Protein 8AYN (pdb70)

Secondary structure (DSSP, 8-state):
--PEEEE---BTTTBEE-TTTTT--GGGGEESHHHHHHHHHHHHHT--EEE---TT-S--EE-TTT--EEHHHHHHHTTS-SEE-S--B--HHHHHHEEE-S-SEEE-EEEEE---------TTGGGTTB-HHHHHHHHHHHHHHHHHHHHHHH-SGGG-----HHHHHHHHHHHHTT---S----SHHHHHHHHHHHHHHHHHHHHHHHHHHHHHHHHHS-----SHHHHHH--SSEEE-BSSSHHHHHHHT--SHHHHHHHHHHHS-SS---BSSHHHHHHHHHHHTTSEEEEEEHHHHHHHHHSSS---EEES--SS-EEE--EEETT-SSHHHHHHHHHHHHHHTHHHHHHHIIIIIT-SS---------B-TTTTHHHHHHHHHHHHHHHHHHHHHHHTT--/-EEEE--BTTTBEE-TT-STT-TTTTEESHHHHHHHHHHHHHT---EEEE-SS-S-S-B-TTT--B-SHHHHHHTTS-SEE-S-PBP-HHHHTTB---S-SEEE-EEEEEEPP-PPPPPTTGGGTTB-HHHHHHHHHHHHHHHHHHHHHHHHS-----HHHHHHHHHHHHTT---S----SHHHHHHHHHHHHHHHHHHHHHHHHHHHHHHS-----S-SSHHHHHH--SSB---BSSSHHHHHHHH--SHHHHHHHHHHHH-SS---BSSHHHHHHHHHHTTSSBEEEEEHHHHHHHHTSTT--EEEES--SS-EEE--B-BTT-SSHHHHHHHHHHHHHHTHHHHHHIIIIITT-SS--TT---S--PPPB-HHHHHHHHHHHHHHHHHHHHHHHHHHHHHT-/--PEEEE---BTTTBEE-TTTTT--GGGGEESHHHHHHHHHHHHHT--EEE---TT-S--EE-TTT--EEHHHHHHHTTS-SEEEEEEE--HHHHHHEEE-S-SEEE-EEEEE---------TTGGGTTB-HHHHHHHHHHHHHHHHHHHHHHH-SGGG-----HHHHHHHHHHHHTT---S----SHHHHHHHHHHHHHHHHHHHHHHHHHHHHHHHHHS-----SHHHHHH--SSEEE-BSSSHHHHHHHT--SHHHHHHHHHHHS-SS-S-BSSHHHHHHHHHHHTTSEEEEEEHHHHHHHHHSSS---EEES--SS-EEEEEEEETT-SSHHHHHHHHHHHHHHTHHHHHHHIIIIIT-SS---------B-TTTTHHHHHHHHHHHHHHHHHHHHHHHTT--/-EEEE---TTTSEE-TT-SSS-TTTTEESHHHHHHHHHHHHHT---EEEE-SS----EE-TTT--EESHHHHHHTTS-SEE-S--B--HHHHTTSB--S-SEEE-EEEEEEPP--PPPPTTGGGTTB-HHHHHHHHHHHHHHHHHHHHHHHHS-----HHHHHHHHHHHHTT---S----SHHHHHHHHHHHHHHHHHHHHHHHHHHHHHHS-----S-SSSHHHHH--SSEEE-BSSSHHHHHHHH--SHHHHHHHHHHHH-SS---BSSHHHHHHHHHHTTT-EEEEEEHHHHHHHHTSTT--EEEES--SS-EEE---B-TT-TTHHHHHHHHHHHHHHTHHHHHHIIIIITT-SS-SS-S--S--PPPB-GGGSHHHHHHHHHHHHHHHHHHHHHHHHHH-/-HHHHHHHHHHHHHHHHHHHHHHHTT--SEEEE-SS------EEEE-SSEEEE-SSS-TTEEEE--S--S---TTT--HHHHHHHHHHHTHHHHHHHHHHHHHHHHHHHHHSSTT--HHHHHHHHHHHHHHHHHHHHHHHHHHHT-------EE-HHHHHHHHHHHHHHHHHHHHHHHHHHHHHH--/-HHHHHHHHHHHHHHHHHHHHHHHTT--SEEEE-SS------EEEE-SSEEEE-SSS-TTEEEE--S--S---TTT--HHHHHHHHHHHTHHHHHHHHHHHHHHHHHHHHHSSTT--HHHHHHHHHHHHHHHHHHHHHHHHHHHT-------EE-HHHHHHHHHHHHHHHHHHHHHHHHHHHHHH--

Solvent-accessible surface area: 88775 Å² total; per-residue (Å²): 38,38,5,1,3,11,95,70,38,5,9,2,51,89,73,108,70,76,93,72,96,100,48,49,106,39,34,58,1,2,1,25,50,0,2,25,53,4,10,150,82,35,68,45,144,48,108,2,47,45,10,81,75,44,100,70,2,44,125,46,92,104,84,57,87,67,34,6,0,1,3,29,2,49,104,63,136,5,68,8,0,0,0,10,0,35,20,33,15,90,43,16,88,28,0,57,18,3,15,31,10,16,47,6,0,0,0,1,0,9,32,82,34,116,134,86,68,41,42,55,91,29,11,36,75,0,6,19,147,88,0,37,101,35,13,74,128,13,44,83,26,2,0,55,14,1,51,61,4,25,166,123,4,77,175,101,24,34,76,79,46,0,45,12,10,0,42,0,4,20,10,41,18,29,41,74,46,15,4,145,13,81,0,0,19,32,1,0,8,24,1,6,37,0,4,22,1,4,32,8,3,10,14,0,0,18,4,0,39,42,7,19,84,99,114,98,37,94,5,126,33,12,58,40,0,2,127,52,96,135,17,36,10,0,0,57,43,73,32,67,13,31,66,16,0,103,115,11,167,55,68,40,23,53,85,0,28,68,77,3,144,83,38,148,106,61,4,39,2,144,72,45,61,83,0,16,35,59,0,63,152,40,65,26,102,3,0,4,2,12,39,6,8,42,0,38,35,20,55,27,38,130,85,33,24,0,40,60,13,34,59,63,24,21,59,41,8,17,0,1,0,2,28,106,81,48,90,32,18,96,60,3,21,46,5,1,15,81,0,52,89,89,18,28,11,47,48,17,47,61,75,4,0,130,78,107,23,79,26,28,78,118,90,65,66,99,49,63,97,28,89,44,15,44,4,9,40,4,1,1,1,0,60,63,2,11,45,9,3,30,93,0,12,98,26,8,49,102,78,21,80,166,108,78,118,103,46,52,83,48,15,89,100,1,15,96,10,0,111,43,0,60,23,33,5,47,76,0,20,76,29,12,74,12,21,83,30,102,42,61,74,11,147,135,103,19,1,65,3,25,12,1,3,68,80,28,2,4,66,65,52,112,82,165,64,73,66,82,147,38,96,29,85,110,78,105,53,50,74,104,88,46,74,60,89,59,116,33,33,54,30,18,22,51,6,85,52,11,55,62,2,7,75,24,3,78,79,0,0,89,34,0,47,42,15,134,106,48,80,89,127,90,78,51,10,8,28,0,0,25,40,0,0,29,1,0,14,9,14,8,31,6,30,0,10,6,21,6,33,64,43,79,102,165,87,153,103,46,38,7,102,0,33,129,57,5,18,83,2,2,63,54,1,4,72,4,0,20,36,0,2,55,2,3,17,37,88,13,133,139,56,127,104,46,51,84,49,15,88,101,1,15,95,10,0,114,43,0,59,24,33,4,48,75,0,20,76,29,12,74,11,22,82,30,101,43,61,73,10,146,136,104,18,0,66,3,26,12,1,3,68,80,28,2,4,66,64,53,113,80,164,64,72,69,83,145,39,97,31,88,112,78,105,55,50,75,105,90,46,72,60,90,59,116,36,35,53,30,19,22,51,5,86,50,11,55,61,1,7,74,25,3,77,79,0,0,88,35,1,46,43,14,132,105,49,80,86,127,89,82,52,10,9,28,0,0,27,41,0,0,29,2,0,15,9,15,8,32,7,30,0,12,6,21,7,33,63,41,80,107,164,86,154,108,49,38,6,99,0,32,126,56,5,18,83,2,2,64,55,1,2,71,4,0,21,35,0,1,55,2,3,17,36,88,12,134,140,59,124,40,43,5,2,3,3,99,71,38,3,9,3,62,89,71,108,68,64,99,74,103,95,53,39,102,56,42,64,0,1,1,21,62,0,1,35,50,3,13,153,77,32,65,44,147,57,92,10,58,40,12,85,70,54,119,70,5,51,124,46,90,106,79,73,94,29,51,9,0,0,3,25,1,56,120,57,142,4,60,8,1,1,1,10,4,31,20,30,16,75,31,17,89,41,0,60,15,2,14,30,9,18,47,8,0,0,0,2,0,9,29,80,34,118,129,90,69,45,41,58,90,27,10,36,72,0,5,19,148,82,0,37,97,34,13,74,128,13,43,83,26,2,0,54,10,0,38,60,5,26,155,122,4,74,185,109,24,31,74,79,46,0,46,13,11,1,42,0,3,17,13,14,20,23,45,76,47,11,4,83,14,80,0,1,10,35,1,1,9,25,2,5,34,0,1,8,1,4,18,7,4,11,14,1,0,18,6,0,35,36,10,20,96,95,108,99,32,99,6,126,36,8,56,46,0,16,139,49,101,128,12,22,2,0,0,50,62,90,37,67,14,25,63,14,0,110,115,11,168,56,69,36,18,60,115,0,29,73,51,6,144,82,22,154,105,77,8,52,2,180,73,40,66,54,0,17,37,68,1,60,146,36,66,30,99,4,0,4,2,12,38,6,8,49,0,38,22,19,51,24,48,123,90,32,28,0,43,55,11,38,51,72,32,22,60,38,7,18,0,1,0,4,25,120,75,41,104,32,18,90,42,2,25,50,3,0,16,78,2,49,92,106,13,41,12,50,52,15,42,51,64,12,0,110,80,118,20,78,28,42,79,118,76,43,68,89,54,83,99,29,90,44,15,44,4,10,39,4,2,1,1,0,61,64,2,11,45,9,3,28,92,0,12,99,25,6,53,100,69,27,80,168,122,70,123,148,145,91,42,39,1,0,2,7,68,65,56,0,4,0,40,100,56,110,57,37,92,136,89,144,37,51,99,64,18,47,0,1,2,22,53,0,1,41,39,0,7,145,72,40,66,20,75,50,49,17,100,40,5,120,57,51,85,71,5,46,107,70,116,96,102,132,31,25,24,8,0,0,2,18,1,59,116,58,151,4,31,0,0,2,0,10,0,28,20,36,29,65,30,15,93,47,0,45,8,4,9,32,10,14,46,5,0,4,0,1,0,21,38,75,88,103,109,86,88,65,34,79,90,23,9,32,67,0,4,22,136,31,0,35,107,9,11,68,39,6,45,46,3,1,0,8,0,0,4,2,12,14,43,7,31,47,154,50,46,80,84,6,18,52,87,17,0,43,11,13,0,45,0,3,15,13,18,4,39,30,80,18,19,1,162,49,76,3,0,14,40,0,0,10,24,2,7,38,0,0,13,2,3,19,8,4,9,15,1,3,18,6,0,28,19,4,12,110,19,57,115,94,80,29,100,37,18,112,23,5,9,140,32,69,141,38,24,8,0,4,45,78,80,32,74,20,5,88,41,8,128,77,15,96,49,80,33,23,36,90,10,64,68,61,10,69,84,37,166,107,61,5,26,9,147,72,66,67,66,0,7,98,65,0,39,166,42,133,28,45,3,0,3,8,11,33,3,3,50,0,22,18,27,42,10,56,56,78,61,39,1,40,59,6,31,59,70,33,18,68,59,6,21,0,1,0,2,30,117,87,41,90,18,24,39,55,1,20,56,5,0,13,67,0,34,63,88,8,22,11,51,104,1,44,43,56,14,1,57,110,99,12,106,28,51,68,142,113,146,60,86,34,30,12,38,57,51,43,4,12,1,1,21,125,62,5,112,44,7,21,35,91,0,95,98,20,8,106,95,35,131,84,164,123,100,140,147,149,93,39,31,0,0,1,7,69,63,56,1,4,1,40,105,58,109,56,43,92,137,89,145,38,50,95,64,15,46,0,1,2,23,53,0,1,40,39,0,8,144,70,41,67,21,74,47,49,15,59,52,6,119,58,49,85,71,6,46,108,68,116,96,103,131,30,25,23,7,0,0,2,15,1,59,109,56,147,1,39,0,0,1,0,10,0,29,20,35,22,62,30,9,85,46,0,46,9,4,9,31,11,14,47,4,0,3,0,1,0,21,40,75,91,103,110,88,88,64,34,79,91,23,9,32,66,0,3,21,137,30,0,36,109,9,10,71,37,6,43,46,2,2,0,7,0,0,4,1,12,12,44,8,30,46,144,52,48,80,98,6,18,51,84,38,0,43,11,12,0,46,0,3,16,16,18,8,40,28,91,25,20,1,161,45,72,3,0,15,38,0,0,10,25,0,10,40,0,0,12,2,3,18,7,5,8,15,0,2,20,6,0,28,19,5,11,108,25,59,112,93,86,30,112,37,18,108,24,5,11,126,24,53,134,35,24,9,1,4,44,79,81,34,75,20,5,86,42,6,128,77,13,98,40,81,31,21,38,91,9,61,69,61,10,70,86,39,169,108,59,4,27,10,148,72,65,68,67,0,8,98,65,0,37,166,43,131,27,47,2,0,3,7,10,32,3,3,48,0,23,16,26,43,8,57,54,77,61,40,1,44,57,13,32,57,72,30,20,65,58,6,20,0,1,0,1,28,111,88,40,90,18,25,40,55,1,15,54,5,0,16,73,0,31,65,96,11,21,12,51,105,1,43,43,56,13,1,57,108,99,12,106,28,50,68,143,106,148,61,84,34,29,11,38,56,50,43,4,13,0,1,20,124,63,5,112,45,8,20,29,91,0,93,93,20,8,102,98,34,132,80,165,118,101,138

Structure (mmCIF, N/CA/C/O backbone):
data_8AYN
#
_entry.id   8AYN
#
_cell.length_a   1.00
_cell.length_b   1.00
_cell.length_c   1.00
_cell.angle_alpha   90.00
_cell.angle_beta   90.00
_cell.angle_gamma   90.00
#
_symmetry.space_group_name_H-M   'P 1'
#
loop_
_entity.id
_entity.type
_entity.pdbx_description
1 polymer 'Isoform Flip of Glutamate receptor 2'
2 polymer 'Voltage-dependent calcium channel gamma-8 subunit'
3 polymer 'Isoform Flip of Glutamate receptor 1'
4 non-polymer '{[7-morpholin-4-yl-2,3-dioxo-6-(trifluoromethyl)-3,4-dihydroquinoxalin-1(2H)-yl]methyl}phosphonic acid'
5 non-polymer '(2R)-2,3-dihydroxypropyl (9Z)-octadec-9-enoate'
6 non-polymer 'PALMITIC ACID'
7 non-polymer '(2S)-3-(hexadecanoyloxy)-2-[(9Z)-octadec-9-enoyloxy]propyl 2-(trimethylammonio)ethyl phosphate'
8 non-polymer 6-[(1~{S})-1-[1-[5-(2-hydroxyethyloxy)pyridin-2-yl]pyrazol-3-yl]ethyl]-3~{H}-1,3-benzothiazol-2-one
#
loop_
_atom_site.group_PDB
_atom_site.id
_atom_site.type_symbol
_atom_site.label_atom_id
_atom_site.label_alt_id
_atom_site.label_comp_id
_atom_site.label_asym_id
_atom_site.label_entity_id
_atom_site.label_seq_id
_atom_site.pdbx_PDB_ins_code
_atom_site.Cartn_x
_atom_site.Cartn_y
_atom_site.Cartn_z
_atom_site.occupancy
_atom_site.B_iso_or_equiv
_atom_site.auth_seq_id
_atom_site.auth_comp_id
_atom_site.auth_asym_id
_atom_site.auth_atom_id
_atom_site.pdbx_PDB_model_num
ATOM 1 N N . VAL A 1 416 ? 179.469 195.221 235.064 1.00 78.69 395 VAL B N 1
ATOM 2 C CA . VAL A 1 416 ? 180.200 195.466 233.829 1.00 78.69 395 VAL B CA 1
ATOM 3 C C . VAL A 1 416 ? 179.240 195.936 232.744 1.00 78.69 395 VAL B C 1
ATOM 4 O O . VAL A 1 416 ? 178.131 195.417 232.615 1.00 78.69 395 VAL B O 1
ATOM 6 N N . VAL A 1 417 ? 179.673 196.926 231.969 1.00 78.43 396 VAL B N 1
ATOM 7 C CA . VAL A 1 417 ? 178.910 197.451 230.843 1.00 78.43 396 VAL B CA 1
ATOM 8 C C . VAL A 1 417 ? 179.722 197.235 229.575 1.00 78.43 396 VAL B C 1
ATOM 9 O O . VAL A 1 417 ? 180.889 197.637 229.502 1.00 78.43 396 VAL B O 1
ATOM 13 N N . VAL A 1 418 ? 179.105 196.604 228.582 1.00 74.99 397 VAL B N 1
ATOM 14 C CA . VAL A 1 418 ? 179.780 196.253 227.340 1.00 74.99 397 VAL B CA 1
ATOM 15 C C . VAL A 1 418 ? 179.605 197.404 226.358 1.00 74.99 397 VAL B C 1
ATOM 16 O O . VAL A 1 418 ? 178.492 197.704 225.924 1.00 74.99 397 VAL B O 1
ATOM 20 N N . THR A 1 419 ? 180.707 198.064 226.022 1.00 72.80 398 THR B N 1
ATOM 21 C CA . THR A 1 419 ? 180.685 199.069 224.973 1.00 72.80 398 THR B CA 1
ATOM 22 C C . THR A 1 419 ? 180.503 198.408 223.613 1.00 72.80 398 THR B C 1
ATOM 23 O O . THR A 1 419 ? 180.964 197.291 223.371 1.00 72.80 398 THR B O 1
ATOM 27 N N . THR A 1 420 ? 179.814 199.109 222.720 1.00 72.97 399 THR B N 1
ATOM 28 C CA . THR A 1 420 ? 179.551 198.615 221.376 1.00 72.97 399 THR B CA 1
ATOM 29 C C . THR A 1 420 ? 179.489 199.806 220.428 1.00 72.97 399 THR B C 1
ATOM 30 O O . THR A 1 420 ? 179.903 200.918 220.770 1.00 72.97 399 THR B O 1
ATOM 34 N N . ILE A 1 421 ? 178.974 199.565 219.224 1.00 71.96 400 ILE B N 1
ATOM 35 C CA . ILE A 1 421 ? 178.854 200.601 218.207 1.00 71.96 400 ILE B CA 1
ATOM 36 C C . ILE A 1 421 ? 177.834 200.130 217.189 1.00 71.96 400 ILE B C 1
ATOM 37 O O . ILE A 1 421 ? 177.577 198.935 217.056 1.00 71.96 400 ILE B O 1
ATOM 42 N N . LEU A 1 422 ? 177.262 201.074 216.449 1.00 74.36 401 LEU B N 1
ATOM 43 C CA . LEU A 1 422 ? 176.192 200.785 215.500 1.00 74.36 401 LEU B CA 1
ATOM 44 C C . LEU A 1 422 ? 176.804 200.529 214.131 1.00 74.36 401 LEU B C 1
ATOM 45 O O . LEU A 1 422 ? 177.205 201.460 213.430 1.00 74.36 401 LEU B O 1
ATOM 50 N N . GLU A 1 423 ? 176.877 199.255 213.757 1.00 70.15 402 GLU B N 1
ATOM 51 C CA . GLU A 1 423 ? 177.357 198.870 212.434 1.00 70.15 402 GLU B CA 1
ATOM 52 C C . GLU A 1 423 ? 176.817 197.477 212.151 1.00 70.15 402 GLU B C 1
ATOM 53 O O . GLU A 1 423 ? 177.265 196.505 212.766 1.00 70.15 402 GLU B O 1
ATOM 59 N N . SER A 1 424 ? 175.860 197.385 211.238 1.00 70.30 403 SER B N 1
ATOM 60 C CA . SER A 1 424 ? 175.223 196.111 210.971 1.00 70.30 403 SER B CA 1
ATOM 61 C C . SER A 1 424 ? 176.201 195.168 210.274 1.00 70.30 403 SER B C 1
ATOM 62 O O . SER A 1 424 ? 177.108 195.612 209.566 1.00 70.30 403 SER B O 1
ATOM 65 N N . PRO A 1 425 ? 176.038 193.851 210.457 1.00 67.29 404 PRO B N 1
ATOM 66 C CA . PRO A 1 425 ? 175.037 193.179 211.283 1.00 67.29 404 PRO B CA 1
ATOM 67 C C . PRO A 1 425 ? 175.501 192.940 212.711 1.00 67.29 404 PRO B C 1
ATOM 68 O O . PRO A 1 425 ? 175.014 192.026 213.373 1.00 67.29 404 PRO B O 1
ATOM 72 N N . TYR A 1 426 ? 176.448 193.752 213.177 1.00 67.21 405 TYR B N 1
ATOM 73 C CA . TYR A 1 426 ? 177.000 193.535 214.506 1.00 67.21 405 TYR B CA 1
ATOM 74 C C . TYR A 1 426 ? 176.121 194.159 215.579 1.00 67.21 405 TYR B C 1
ATOM 75 O O . TYR A 1 426 ? 175.850 193.530 216.607 1.00 67.21 405 TYR B O 1
ATOM 84 N N . VAL A 1 427 ? 175.679 195.394 215.365 1.00 74.89 406 VAL B N 1
ATOM 85 C CA . VAL A 1 427 ? 174.699 196.040 216.231 1.00 74.89 406 VAL B CA 1
ATOM 86 C C . VAL A 1 427 ? 173.673 196.735 215.351 1.00 74.89 406 VAL B C 1
ATOM 87 O O . VAL A 1 427 ? 174.033 197.532 214.478 1.00 74.89 406 VAL B O 1
ATOM 91 N N . MET A 1 428 ? 172.401 196.439 215.585 1.00 80.95 407 MET B N 1
ATOM 92 C CA . MET A 1 428 ? 171.316 197.072 214.854 1.00 80.95 407 MET B CA 1
ATOM 93 C C . MET A 1 428 ? 170.067 197.053 215.723 1.00 80.95 407 MET B C 1
ATOM 94 O O . MET A 1 428 ? 169.833 196.106 216.477 1.00 80.95 407 MET B O 1
ATOM 99 N N . MET A 1 429 ? 169.272 198.118 215.614 1.00 87.55 408 MET B N 1
ATOM 100 C CA . MET A 1 429 ? 168.112 198.275 216.481 1.00 87.55 408 MET B CA 1
ATOM 101 C C . MET A 1 429 ? 167.115 197.150 216.243 1.00 87.55 408 MET B C 1
ATOM 102 O O . MET A 1 429 ? 166.909 196.704 215.112 1.00 87.55 408 MET B O 1
ATOM 107 N N . LYS A 1 430 ? 166.490 196.697 217.325 1.00 88.01 409 LYS B N 1
ATOM 108 C CA . LYS A 1 430 ? 165.570 195.575 217.248 1.00 88.01 409 LYS B CA 1
ATOM 109 C C . LYS A 1 430 ? 164.296 195.977 216.508 1.00 88.01 409 LYS B C 1
ATOM 110 O O . LYS A 1 430 ? 163.944 197.156 216.413 1.00 88.01 409 LYS B O 1
ATOM 116 N N . LYS A 1 431 ? 163.608 194.969 215.964 1.00 90.50 410 LYS B N 1
ATOM 117 C CA . LYS A 1 431 ? 162.405 195.226 215.178 1.00 90.50 410 LYS B CA 1
ATOM 118 C C . LYS A 1 431 ? 161.409 196.075 215.957 1.00 90.50 410 LYS B C 1
ATOM 119 O O . LYS A 1 431 ? 160.829 197.026 215.422 1.00 90.50 410 LYS B O 1
ATOM 121 N N . ASN A 1 432 ? 161.197 195.742 217.229 1.00 92.91 411 ASN B N 1
ATOM 122 C CA . ASN A 1 432 ? 160.344 196.515 218.132 1.00 92.91 411 ASN B CA 1
ATOM 123 C C . ASN A 1 432 ? 161.167 196.815 219.382 1.00 92.91 411 ASN B C 1
ATOM 124 O O . ASN A 1 432 ? 161.134 196.058 220.356 1.00 92.91 411 ASN B O 1
ATOM 126 N N . HIS A 1 433 ? 161.912 197.919 219.349 1.00 90.94 412 HIS B N 1
ATOM 127 C CA . HIS A 1 433 ? 162.760 198.292 220.473 1.00 90.94 412 HIS B CA 1
ATOM 128 C C . HIS A 1 433 ? 162.065 199.219 221.459 1.00 90.94 412 HIS B C 1
ATOM 129 O O . HIS A 1 433 ? 162.428 199.231 222.641 1.00 90.94 412 HIS B O 1
ATOM 136 N N . GLU A 1 434 ? 161.078 199.996 221.007 1.00 92.83 413 GLU B N 1
ATOM 137 C CA . GLU A 1 434 ? 160.354 200.866 221.927 1.00 92.83 413 GLU B CA 1
ATOM 138 C C . GLU A 1 434 ? 159.623 200.054 222.989 1.00 92.83 413 GLU B C 1
ATOM 139 O O . GLU A 1 434 ? 159.628 200.415 224.171 1.00 92.83 413 GLU B O 1
ATOM 141 N N . MET A 1 435 ? 158.992 198.954 222.589 1.00 90.75 414 MET B N 1
ATOM 142 C CA . MET A 1 435 ? 158.262 198.109 223.523 1.00 90.75 414 MET B CA 1
ATOM 143 C C . MET A 1 435 ? 159.229 197.218 224.293 1.00 90.75 414 MET B C 1
ATOM 144 O O . MET A 1 435 ? 160.030 196.493 223.695 1.00 90.75 414 MET B O 1
ATOM 146 N N . LEU A 1 436 ? 159.143 197.268 225.618 1.00 91.86 415 LEU B N 1
ATOM 147 C CA . LEU A 1 436 ? 159.973 196.454 226.504 1.00 91.86 415 LEU B CA 1
ATOM 148 C C . LEU A 1 436 ? 161.433 196.501 226.059 1.00 91.86 415 LEU B C 1
ATOM 149 O O . LEU A 1 436 ? 162.044 195.493 225.702 1.00 91.86 415 LEU B O 1
ATOM 151 N N . GLU A 1 437 ? 161.988 197.714 226.085 1.00 91.31 416 GLU B N 1
ATOM 152 C CA . GLU A 1 437 ? 163.320 197.924 225.531 1.00 91.31 416 GLU B CA 1
ATOM 153 C C . GLU A 1 437 ? 164.358 197.078 226.263 1.00 91.31 416 GLU B C 1
ATOM 154 O O . GLU A 1 437 ? 165.154 196.373 225.631 1.00 91.31 416 GLU B O 1
ATOM 160 N N . GLY A 1 438 ? 164.350 197.122 227.596 1.00 89.06 417 GLY B N 1
ATOM 161 C CA . GLY A 1 438 ? 165.276 196.352 228.404 1.00 89.06 417 GLY B CA 1
ATOM 162 C C . GLY A 1 438 ? 166.667 196.272 227.808 1.00 89.06 417 GLY B C 1
ATOM 163 O O . GLY A 1 438 ? 167.269 197.295 227.471 1.00 89.06 417 GLY B O 1
ATOM 164 N N . ASN A 1 439 ? 167.182 195.052 227.673 1.00 85.39 418 ASN B N 1
ATOM 165 C CA . ASN A 1 439 ? 168.421 194.800 226.954 1.00 85.39 418 ASN B CA 1
ATOM 166 C C . ASN A 1 439 ? 168.171 194.328 225.529 1.00 85.39 418 ASN B C 1
ATOM 167 O O . ASN A 1 439 ? 169.133 194.104 224.787 1.00 85.39 418 ASN B O 1
ATOM 172 N N . GLU A 1 440 ? 166.910 194.179 225.132 1.00 86.61 419 GLU B N 1
ATOM 173 C CA . GLU A 1 440 ? 166.551 193.661 223.820 1.00 86.61 419 GLU B CA 1
ATOM 174 C C . GLU A 1 440 ? 166.285 194.757 222.799 1.00 86.61 419 GLU B C 1
ATOM 175 O O . GLU A 1 440 ? 165.920 194.447 221.660 1.00 86.61 419 GLU B O 1
ATOM 181 N N . ARG A 1 441 ? 166.452 196.026 223.170 1.00 86.77 420 ARG B N 1
ATO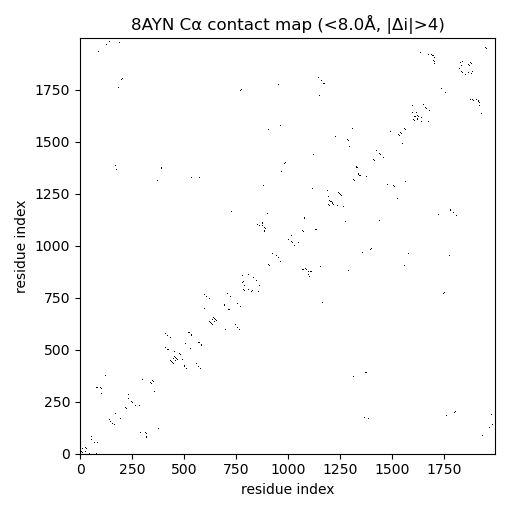M 182 C CA . ARG A 1 441 ? 166.383 197.093 222.180 1.00 86.77 420 ARG B CA 1
ATOM 183 C C . ARG A 1 441 ? 167.467 196.956 221.121 1.00 86.77 420 ARG B C 1
ATOM 184 O O . ARG A 1 441 ? 167.321 197.505 220.023 1.00 86.77 420 ARG B O 1
ATOM 192 N N . TYR A 1 442 ? 168.545 196.236 221.423 1.00 82.91 421 TYR B N 1
ATOM 193 C CA . TYR A 1 442 ? 169.645 196.010 220.502 1.00 82.91 421 TYR B CA 1
ATOM 194 C C . TYR A 1 442 ? 169.739 194.532 220.154 1.00 82.91 421 TYR B C 1
ATOM 195 O O . TYR A 1 442 ? 169.516 193.668 221.007 1.00 82.91 421 TYR B O 1
ATOM 204 N N . GLU A 1 443 ? 170.072 194.246 218.897 1.00 79.65 422 GLU B N 1
ATOM 205 C CA . GLU A 1 443 ? 170.325 192.885 218.454 1.00 79.65 422 GLU B CA 1
ATOM 206 C C . GLU A 1 443 ? 171.469 192.891 217.450 1.00 79.65 422 GLU B C 1
ATOM 207 O O . GLU A 1 443 ? 171.705 193.891 216.766 1.00 79.65 422 GLU B O 1
ATOM 213 N N . GLY A 1 444 ? 172.173 191.774 217.368 1.00 73.57 423 GLY B N 1
ATOM 214 C CA . GLY A 1 444 ? 173.270 191.652 216.433 1.00 73.57 423 GLY B CA 1
ATOM 215 C C . GLY A 1 444 ? 174.230 190.555 216.840 1.00 73.57 423 GLY B C 1
ATOM 216 O O . GLY A 1 444 ? 174.080 189.907 217.876 1.00 73.57 423 GLY B O 1
ATOM 217 N N . TYR A 1 445 ? 175.234 190.364 215.982 1.00 66.20 424 TYR B N 1
ATOM 218 C CA . TYR A 1 445 ? 176.255 189.349 216.226 1.00 66.20 424 TYR B CA 1
ATOM 219 C C . TYR A 1 445 ? 177.003 189.633 217.521 1.00 66.20 424 TYR B C 1
ATOM 220 O O . TYR A 1 445 ? 177.217 188.733 218.345 1.00 66.20 424 TYR B O 1
ATOM 229 N N . CYS A 1 446 ? 177.384 190.893 217.728 1.00 68.92 425 CYS B N 1
ATOM 230 C CA . CYS A 1 446 ? 178.102 191.265 218.937 1.00 68.92 425 CYS B CA 1
ATOM 231 C C . CYS A 1 446 ? 177.257 191.046 220.183 1.00 68.92 425 CYS B C 1
ATOM 232 O O . CYS A 1 446 ? 177.794 190.723 221.244 1.00 68.92 425 CYS B O 1
ATOM 235 N N . VAL A 1 447 ? 175.939 191.214 220.077 1.00 72.87 426 VAL B N 1
ATOM 236 C CA . VAL A 1 447 ? 175.073 191.041 221.240 1.00 72.87 426 VAL B CA 1
ATOM 237 C C . VAL A 1 447 ? 175.072 189.586 221.694 1.00 72.87 426 VAL B C 1
ATOM 238 O O . VAL A 1 447 ? 175.256 189.285 222.882 1.00 72.87 426 VAL B O 1
ATOM 242 N N . ASP A 1 448 ? 174.863 188.660 220.758 1.00 69.86 427 ASP B N 1
ATOM 243 C CA . ASP A 1 448 ? 174.901 187.246 221.102 1.00 69.86 427 ASP B CA 1
ATOM 244 C C . ASP A 1 448 ? 176.284 186.848 221.602 1.00 69.86 427 ASP B C 1
ATOM 245 O O . ASP A 1 448 ? 176.416 186.035 222.529 1.00 69.86 427 ASP B O 1
ATOM 250 N N . LEU A 1 449 ? 177.330 187.418 221.002 1.00 66.14 428 LEU B N 1
ATOM 251 C CA . LEU A 1 449 ? 178.681 187.143 221.471 1.00 66.14 428 LEU B CA 1
ATOM 252 C C . LEU A 1 449 ? 178.866 187.588 222.915 1.00 66.14 428 LEU B C 1
ATOM 253 O O . LEU A 1 449 ? 179.466 186.870 223.726 1.00 66.14 428 LEU B O 1
ATOM 258 N N . ALA A 1 450 ? 178.382 188.785 223.246 1.00 69.05 429 ALA B N 1
ATOM 259 C CA . ALA A 1 450 ? 178.492 189.276 224.610 1.00 69.05 429 ALA B CA 1
ATOM 260 C C . ALA A 1 450 ? 177.729 188.381 225.566 1.00 69.05 429 ALA B C 1
ATOM 261 O O . ALA A 1 450 ? 178.205 188.088 226.667 1.00 69.05 429 ALA B O 1
ATOM 263 N N . ALA A 1 451 ? 176.542 187.936 225.162 1.00 71.26 430 ALA B N 1
ATOM 264 C CA . ALA A 1 451 ? 175.798 186.994 225.985 1.00 71.26 430 ALA B CA 1
ATOM 265 C C . ALA A 1 451 ? 176.636 185.757 226.275 1.00 71.26 430 ALA B C 1
ATOM 266 O O . ALA A 1 451 ? 176.773 185.336 227.432 1.00 71.26 430 ALA B O 1
ATOM 268 N N . GLU A 1 452 ? 177.221 185.171 225.232 1.00 68.22 431 GLU B N 1
ATOM 269 C CA . GLU A 1 452 ? 177.970 183.930 225.401 1.00 68.22 431 GLU B CA 1
ATOM 270 C C . GLU A 1 452 ? 179.175 184.127 226.311 1.00 68.22 431 GLU B C 1
ATOM 271 O O . GLU A 1 452 ? 179.431 183.319 227.215 1.00 68.22 431 GLU B O 1
ATOM 277 N N . ILE A 1 453 ? 179.927 185.207 226.101 1.00 67.55 432 ILE B N 1
ATOM 278 C CA . ILE A 1 453 ? 181.144 185.385 226.884 1.00 67.55 432 ILE B CA 1
ATOM 279 C C . ILE A 1 453 ? 180.847 185.853 228.298 1.00 67.55 432 ILE B C 1
ATOM 280 O O . ILE A 1 453 ? 181.665 185.628 229.195 1.00 67.55 432 ILE B O 1
ATOM 285 N N . ALA A 1 454 ? 179.703 186.499 228.531 1.00 71.75 433 ALA B N 1
ATOM 286 C CA . ALA A 1 454 ? 179.313 186.817 229.899 1.00 71.75 433 ALA B CA 1
ATOM 287 C C . ALA A 1 454 ? 178.861 185.566 230.634 1.00 71.75 433 ALA B C 1
ATOM 288 O O . ALA A 1 454 ? 179.153 185.401 231.824 1.00 71.75 433 ALA B O 1
AT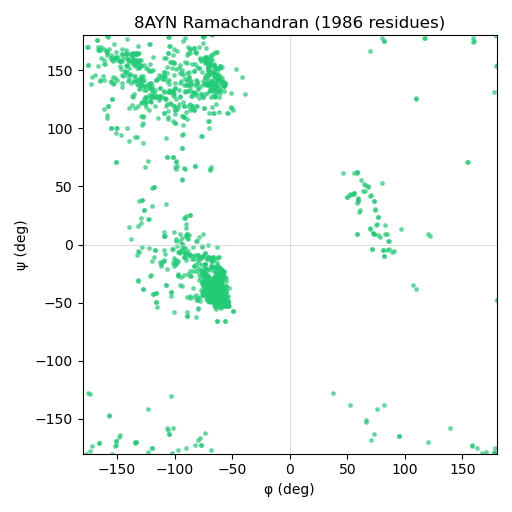OM 290 N N . LYS A 1 455 ? 178.148 184.670 229.947 1.00 71.40 434 LYS B N 1
ATOM 291 C CA . LYS A 1 455 ? 177.847 183.372 230.540 1.00 71.40 434 LYS B CA 1
ATOM 292 C C . LYS A 1 455 ? 179.126 182.647 230.927 1.00 71.40 434 LYS B C 1
ATOM 293 O O . LYS A 1 455 ? 179.246 182.124 232.041 1.00 71.40 434 LYS B O 1
ATOM 299 N N . HIS A 1 456 ? 180.101 182.610 230.018 1.00 70.66 435 HIS B N 1
ATOM 300 C CA . HIS A 1 456 ? 181.349 181.911 230.313 1.00 70.66 435 HIS B CA 1
ATOM 301 C C . HIS A 1 456 ? 182.115 182.593 231.442 1.00 70.66 435 HIS B C 1
ATOM 302 O O . HIS A 1 456 ? 182.691 181.921 232.306 1.00 70.66 435 HIS B O 1
ATOM 309 N N . CYS A 1 457 ? 182.140 183.925 231.448 1.00 73.76 436 CYS B N 1
ATOM 310 C CA . CYS A 1 457 ? 182.851 184.676 232.473 1.00 73.76 436 CYS B CA 1
ATOM 311 C C . CYS A 1 457 ? 182.040 184.852 233.749 1.00 73.76 436 CYS B C 1
ATOM 312 O O . CYS A 1 457 ? 182.606 185.267 234.768 1.00 73.76 436 CYS B O 1
ATOM 314 N N . GLY A 1 458 ? 180.744 184.549 233.726 1.00 74.34 437 GLY B N 1
ATOM 315 C CA . GLY A 1 458 ? 179.920 184.658 234.913 1.00 74.34 437 GLY B CA 1
ATOM 316 C C . GLY A 1 458 ? 179.765 186.079 235.409 1.00 74.34 437 GLY B C 1
ATOM 317 O O . GLY A 1 458 ? 180.006 186.364 236.585 1.00 74.34 437 GLY B O 1
ATOM 318 N N . PHE A 1 459 ? 179.372 186.986 234.517 1.00 75.62 438 PHE B N 1
ATOM 319 C CA . PHE A 1 459 ? 179.207 188.392 234.844 1.00 75.62 438 PHE B CA 1
ATOM 320 C C . PHE A 1 459 ? 177.900 188.911 234.264 1.00 75.62 438 PHE B C 1
ATOM 321 O O . PHE A 1 459 ? 177.333 188.322 233.339 1.00 75.62 438 PHE B O 1
ATOM 323 N N . LYS A 1 460 ? 177.417 190.012 234.832 1.00 80.06 439 LYS B N 1
ATOM 324 C CA . LYS A 1 460 ? 176.249 190.706 234.310 1.00 80.06 439 LYS B CA 1
ATOM 325 C C . LYS A 1 460 ? 176.703 191.822 233.383 1.00 80.06 439 LYS B C 1
ATOM 326 O O . LYS A 1 460 ? 177.701 192.500 233.652 1.00 80.06 439 LYS B O 1
ATOM 332 N N . TYR A 1 461 ? 175.972 192.011 232.289 1.00 78.30 440 TYR B N 1
ATOM 333 C CA . TYR A 1 461 ? 176.345 192.983 231.273 1.00 78.30 440 TYR B CA 1
ATOM 334 C C . TYR A 1 461 ? 175.148 193.839 230.892 1.00 78.30 440 TYR B C 1
ATOM 335 O O . TYR A 1 461 ? 174.035 193.332 230.723 1.00 78.30 440 TYR B O 1
ATOM 344 N N . LYS A 1 462 ? 175.391 195.141 230.765 1.00 81.54 441 LYS B N 1
ATOM 345 C CA . LYS A 1 462 ? 174.392 196.101 230.319 1.00 81.54 441 LYS B CA 1
ATOM 346 C C . LYS A 1 462 ? 175.004 196.920 229.195 1.00 81.54 441 LYS B C 1
ATOM 347 O O . LYS A 1 462 ? 176.036 197.571 229.390 1.00 81.54 441 LYS B O 1
ATOM 353 N N . LEU A 1 463 ? 174.370 196.890 228.025 1.00 78.96 442 LEU B N 1
ATOM 354 C CA . LEU A 1 463 ? 174.978 197.450 226.828 1.00 78.96 442 LEU B CA 1
ATOM 355 C C . LEU A 1 463 ? 175.084 198.969 226.918 1.00 78.96 442 LEU B C 1
ATOM 356 O O . LEU A 1 463 ? 174.385 199.627 227.691 1.00 78.96 442 LEU B O 1
ATOM 361 N N . THR A 1 464 ? 175.976 199.521 226.100 1.00 77.40 443 THR B N 1
ATOM 362 C CA . THR A 1 464 ? 176.239 200.958 226.121 1.00 77.40 443 THR B CA 1
ATOM 363 C C . THR A 1 464 ? 176.853 201.355 224.786 1.00 77.40 443 THR B C 1
ATOM 364 O O . THR A 1 464 ? 177.994 200.985 224.498 1.00 77.40 443 THR B O 1
ATOM 368 N N . ILE A 1 465 ? 176.106 202.110 223.983 1.00 75.96 444 ILE B N 1
ATOM 369 C CA . ILE A 1 465 ? 176.661 202.651 222.751 1.00 75.96 444 ILE B CA 1
ATOM 370 C C . ILE A 1 465 ? 177.669 203.742 223.088 1.00 75.96 444 ILE B C 1
ATOM 371 O O . ILE A 1 465 ? 177.576 204.414 224.123 1.00 75.96 444 ILE B O 1
ATOM 376 N N . VAL A 1 466 ? 178.646 203.918 222.210 1.00 76.51 445 VAL B N 1
ATOM 377 C CA . VAL A 1 466 ? 179.677 204.928 222.413 1.00 76.51 445 VAL B CA 1
ATOM 378 C C . VAL A 1 466 ? 179.134 206.288 221.998 1.00 76.51 445 VAL B C 1
ATOM 379 O O . VAL A 1 466 ? 178.413 206.413 221.001 1.00 76.51 445 VAL B O 1
ATOM 383 N N . GLY A 1 467 ? 179.475 207.319 222.774 1.00 79.02 446 GLY B N 1
ATOM 384 C CA . GLY A 1 467 ? 178.986 208.652 222.465 1.00 79.02 446 GLY B CA 1
ATOM 385 C C . GLY A 1 467 ? 179.479 209.150 221.122 1.00 79.02 446 GLY B C 1
ATOM 386 O O . GLY A 1 467 ? 178.704 209.668 220.313 1.00 79.02 446 GLY B O 1
ATOM 387 N N . ASP A 1 468 ? 180.773 208.996 220.863 1.00 79.16 447 ASP B N 1
ATOM 388 C CA . ASP A 1 468 ? 181.377 209.399 219.601 1.00 79.16 447 ASP B CA 1
ATOM 389 C C . ASP A 1 468 ? 181.470 208.174 218.701 1.00 79.16 447 ASP B C 1
ATOM 390 O O . ASP A 1 468 ? 182.151 207.200 219.040 1.00 79.16 447 ASP B O 1
ATOM 395 N N . GLY A 1 469 ? 180.792 208.229 217.555 1.00 78.83 448 GLY B N 1
ATOM 396 C CA . GLY A 1 469 ? 180.734 207.067 216.687 1.00 78.83 448 GLY B CA 1
ATOM 397 C C . GLY A 1 469 ? 182.094 206.621 216.199 1.00 78.83 448 GLY B C 1
ATOM 398 O O . GLY A 1 469 ? 182.335 205.424 216.032 1.00 78.83 448 GLY B O 1
ATOM 399 N N . LYS A 1 470 ? 183.000 207.567 215.967 1.00 75.57 449 LYS B N 1
ATOM 400 C CA . LYS A 1 470 ? 184.310 207.239 215.424 1.00 75.57 449 LYS B CA 1
ATOM 401 C C . LYS A 1 470 ? 184.965 206.133 216.239 1.00 75.57 449 LYS B C 1
ATOM 402 O O . LYS A 1 470 ? 185.016 206.198 217.471 1.00 75.57 449 LYS B O 1
ATOM 408 N N . TYR A 1 471 ? 185.459 205.111 215.543 1.00 69.13 450 TYR B N 1
ATOM 409 C CA . TYR A 1 471 ? 186.211 204.058 216.207 1.00 69.13 450 TYR B CA 1
ATOM 410 C C . TYR A 1 471 ? 187.472 204.636 216.833 1.00 69.13 450 TYR B C 1
ATOM 411 O O . TYR A 1 471 ? 188.073 205.579 216.316 1.00 69.13 450 TYR B O 1
ATOM 420 N N . GLY A 1 472 ? 187.866 204.053 217.959 1.00 69.34 451 GLY B N 1
ATOM 421 C CA . GLY A 1 472 ? 188.985 204.557 218.728 1.00 69.34 451 GLY B CA 1
ATOM 422 C C . GLY A 1 472 ? 190.140 205.062 217.892 1.00 69.34 451 GLY B C 1
ATOM 423 O O . GLY A 1 472 ? 190.605 204.380 216.974 1.00 69.34 451 GLY B O 1
ATOM 424 N N . ALA A 1 473 ? 190.595 206.272 218.194 1.00 75.66 452 ALA B N 1
ATOM 425 C CA . ALA A 1 473 ? 191.736 206.867 217.516 1.00 75.66 452 ALA B CA 1
ATOM 426 C C . ALA A 1 473 ? 192.298 207.959 218.412 1.00 75.66 452 ALA B C 1
ATOM 427 O O . ALA A 1 473 ? 191.647 208.413 219.355 1.00 75.66 452 ALA B O 1
ATOM 429 N N . ARG A 1 474 ? 193.519 208.382 218.099 1.00 83.19 453 ARG B N 1
ATOM 430 C CA . ARG A 1 474 ? 194.280 209.277 218.955 1.00 83.19 453 ARG B CA 1
ATOM 431 C C . ARG A 1 474 ? 194.742 210.480 218.146 1.00 83.19 453 ARG B C 1
ATOM 432 O O . ARG A 1 474 ? 195.392 210.320 217.110 1.00 83.19 453 ARG B O 1
ATOM 440 N N . ASP A 1 475 ? 194.404 211.677 218.625 1.00 86.82 454 ASP B N 1
ATOM 441 C CA . ASP A 1 475 ? 194.733 212.904 217.912 1.00 86.82 454 ASP B CA 1
ATOM 442 C C . ASP A 1 475 ? 196.178 213.303 218.177 1.00 86.82 454 ASP B C 1
ATOM 443 O O . ASP A 1 475 ? 196.665 213.219 219.309 1.00 86.82 454 ASP B O 1
ATOM 445 N N . ALA A 1 476 ? 196.860 213.750 217.122 1.00 88.73 455 ALA B N 1
ATOM 446 C CA . ALA A 1 476 ? 198.289 214.025 217.227 1.00 88.73 455 ALA B CA 1
ATOM 447 C C . ALA A 1 476 ? 198.568 215.137 218.230 1.00 88.73 455 ALA B C 1
ATOM 448 O O . ALA A 1 476 ? 199.383 214.974 219.146 1.00 88.73 455 ALA B O 1
ATOM 450 N N . ASP A 1 477 ? 197.899 216.280 218.077 1.00 91.18 456 ASP B N 1
ATOM 451 C CA . ASP A 1 477 ? 198.163 217.415 218.956 1.00 91.18 456 ASP B CA 1
ATOM 452 C C . ASP A 1 477 ? 197.628 217.160 220.361 1.00 91.18 456 ASP B C 1
ATOM 453 O O . ASP A 1 477 ? 198.337 217.363 221.354 1.00 91.18 456 ASP B O 1
ATOM 455 N N . THR A 1 478 ? 196.378 216.706 220.462 1.00 89.54 457 THR B N 1
ATOM 456 C CA . THR A 1 478 ? 195.752 216.547 221.770 1.00 89.54 457 THR B CA 1
ATOM 457 C C . THR A 1 478 ? 196.342 215.365 222.528 1.00 89.54 457 THR B C 1
ATOM 458 O O . THR A 1 478 ? 196.619 215.462 223.729 1.00 89.54 457 THR B O 1
ATOM 462 N N . LYS A 1 479 ? 196.540 214.236 221.845 1.00 86.38 458 LYS B N 1
ATOM 463 C CA . LYS A 1 479 ? 197.015 213.008 222.479 1.00 86.38 458 LYS B CA 1
ATOM 464 C C . LYS A 1 479 ? 195.949 212.401 223.393 1.00 86.38 458 LYS B C 1
ATOM 465 O O . LYS A 1 479 ? 196.249 211.934 224.492 1.00 86.38 458 LYS B O 1
ATOM 467 N N . ILE A 1 480 ? 194.697 212.404 222.935 1.00 83.25 459 ILE B N 1
ATOM 468 C CA . ILE A 1 480 ? 193.593 211.766 223.639 1.00 83.25 459 ILE B CA 1
ATOM 469 C C . ILE A 1 480 ? 192.919 210.777 222.698 1.00 83.25 459 ILE B C 1
ATOM 470 O O . ILE A 1 480 ? 192.924 210.948 221.476 1.00 83.25 459 ILE B O 1
ATOM 475 N N . TRP A 1 481 ? 192.331 209.736 223.284 1.00 78.37 460 TRP B N 1
ATOM 476 C CA . TRP A 1 481 ? 191.652 208.691 222.531 1.00 78.37 460 TRP B CA 1
ATOM 477 C C . TRP A 1 481 ? 190.152 208.942 222.528 1.00 78.37 460 TRP B C 1
ATOM 478 O O . TRP A 1 481 ? 189.534 209.072 223.590 1.00 78.37 460 TRP B O 1
ATOM 489 N N . ASN A 1 482 ? 189.570 209.005 221.332 1.00 76.07 461 ASN B N 1
ATOM 490 C CA . ASN A 1 482 ? 188.162 209.338 221.146 1.00 76.07 461 ASN B CA 1
ATOM 491 C C . ASN A 1 482 ? 187.433 208.125 220.584 1.00 76.07 461 ASN B C 1
ATOM 492 O O . ASN A 1 482 ? 187.624 207.768 219.418 1.00 76.07 461 ASN B O 1
ATOM 494 N N . GLY A 1 483 ? 186.601 207.506 221.407 1.00 74.01 462 GLY B N 1
ATOM 495 C CA . GLY A 1 483 ? 185.754 206.419 220.983 1.00 74.01 462 GLY B CA 1
ATOM 496 C C . GLY A 1 483 ? 185.699 205.338 222.038 1.00 74.01 462 GLY B C 1
ATOM 497 O O . GLY A 1 483 ? 185.971 205.580 223.212 1.00 74.01 462 GLY B O 1
ATOM 498 N N . MET A 1 484 ? 185.341 204.132 221.592 1.00 71.16 463 MET B N 1
ATOM 499 C CA . MET A 1 484 ? 185.287 202.984 222.490 1.00 71.16 463 MET B CA 1
ATOM 500 C C . MET A 1 484 ? 186.596 202.818 223.246 1.00 71.16 463 MET B C 1
ATOM 501 O O . MET A 1 484 ? 186.606 202.458 224.430 1.00 71.16 463 MET B O 1
ATOM 506 N N . VAL A 1 485 ? 187.716 203.078 222.573 1.00 70.33 464 VAL B N 1
ATOM 507 C CA . VAL A 1 485 ? 189.012 203.046 223.237 1.00 70.33 464 VAL B CA 1
ATOM 508 C C . VAL A 1 485 ? 189.062 204.081 224.353 1.00 70.33 464 VAL B C 1
ATOM 509 O O . VAL A 1 485 ? 189.543 203.801 225.458 1.00 70.33 464 VAL B O 1
ATOM 513 N N . GLY A 1 486 ? 188.567 205.290 224.083 1.00 74.04 465 GLY B N 1
ATOM 514 C CA . GLY A 1 486 ? 188.479 206.289 225.133 1.00 74.04 465 GLY B CA 1
ATOM 515 C C . GLY A 1 486 ? 187.596 205.845 226.281 1.00 74.04 465 GLY B C 1
ATOM 516 O O . GLY A 1 486 ? 187.901 206.104 227.449 1.00 74.04 465 GLY B O 1
ATOM 517 N N . GLU A 1 487 ? 186.486 205.171 225.969 1.00 73.82 466 GLU B N 1
ATOM 518 C CA . GLU A 1 487 ? 185.594 204.699 227.020 1.00 73.82 466 GLU B CA 1
ATOM 519 C C . GLU A 1 487 ? 186.288 203.683 227.915 1.00 73.82 466 GLU B C 1
ATOM 520 O O . GLU A 1 487 ? 186.143 203.720 229.143 1.00 73.82 466 GLU B O 1
ATOM 526 N N . LEU A 1 488 ? 187.038 202.757 227.318 1.00 71.30 467 LEU B N 1
ATOM 527 C CA . LEU A 1 488 ? 187.704 201.727 228.108 1.00 71.30 467 LEU B CA 1
ATOM 528 C C . LEU A 1 488 ? 188.854 202.310 228.919 1.00 71.30 467 LEU B C 1
ATOM 529 O O . LEU A 1 488 ? 188.966 202.063 230.125 1.00 71.30 467 LEU B O 1
ATOM 534 N N . VAL A 1 489 ? 189.718 203.090 228.268 1.00 72.93 468 VAL B N 1
ATOM 535 C CA . VAL A 1 489 ? 190.936 203.561 228.918 1.00 72.93 468 VAL B CA 1
ATOM 536 C C . VAL A 1 489 ? 190.620 204.527 230.053 1.00 72.93 468 VAL B C 1
ATOM 537 O O . VAL A 1 489 ? 191.388 204.628 231.017 1.00 72.93 468 VAL B O 1
ATOM 541 N N . TYR A 1 490 ? 189.507 205.249 229.967 1.00 75.42 469 TYR B N 1
ATOM 542 C CA . TYR A 1 490 ? 189.168 206.278 230.939 1.00 75.42 469 TYR B CA 1
ATOM 543 C C . TYR A 1 490 ? 188.143 205.814 231.966 1.00 75.42 469 TYR B C 1
ATOM 544 O O . TYR A 1 490 ? 187.621 206.639 232.721 1.00 75.42 469 TYR B O 1
ATOM 553 N N . GLY A 1 491 ? 187.846 204.519 232.017 1.00 72.85 470 GLY B N 1
ATOM 554 C CA . GLY A 1 491 ? 187.029 203.962 233.072 1.00 72.85 470 GLY B CA 1
ATOM 555 C C . GLY A 1 491 ? 185.536 204.023 232.845 1.00 72.85 470 GLY B C 1
ATOM 556 O O . GLY A 1 491 ? 184.781 203.498 233.674 1.00 72.85 470 GLY B O 1
ATOM 557 N N . LYS A 1 492 ? 185.081 204.638 231.753 1.00 74.89 471 LYS B N 1
ATOM 558 C CA . LYS A 1 492 ? 183.647 204.696 231.494 1.00 74.89 471 LYS B CA 1
ATOM 559 C C . LYS A 1 492 ? 183.065 203.299 231.333 1.00 74.89 471 LYS B C 1
ATOM 560 O O . LYS A 1 492 ? 181.948 203.027 231.786 1.00 74.89 471 LYS B O 1
ATOM 566 N N . ALA A 1 493 ? 183.807 202.401 230.690 1.00 76.06 472 ALA B N 1
ATOM 567 C CA . ALA A 1 493 ? 183.351 201.045 230.441 1.00 76.06 472 ALA B CA 1
ATOM 568 C C . ALA A 1 493 ? 184.470 200.061 230.747 1.00 76.06 472 ALA B C 1
ATOM 569 O O . ALA A 1 493 ? 185.655 200.399 230.713 1.00 76.06 472 ALA B O 1
ATOM 571 N N . ASP A 1 494 ? 184.071 198.827 231.048 1.00 75.77 473 ASP B N 1
ATOM 572 C CA . ASP A 1 494 ? 185.016 197.771 231.379 1.00 75.77 473 ASP B CA 1
ATOM 573 C C . ASP A 1 494 ? 185.483 197.006 230.149 1.00 75.77 473 ASP B C 1
ATOM 574 O O . ASP A 1 494 ? 186.684 196.754 229.993 1.00 75.77 473 ASP B O 1
ATOM 579 N N . ILE A 1 495 ? 184.553 196.635 229.272 1.00 70.45 474 ILE B N 1
ATOM 580 C CA . ILE A 1 495 ? 184.835 195.775 228.131 1.00 70.45 474 ILE B CA 1
ATOM 581 C C . ILE A 1 495 ? 184.161 196.361 226.900 1.00 70.45 474 ILE B C 1
ATOM 582 O O . ILE A 1 495 ? 183.169 197.089 226.999 1.00 70.45 474 ILE B O 1
ATOM 587 N N . ALA A 1 496 ? 184.712 196.043 225.729 1.00 68.13 475 ALA B N 1
ATOM 588 C CA . ALA A 1 496 ? 184.177 196.504 224.451 1.00 68.13 475 ALA B CA 1
ATOM 589 C C . ALA A 1 496 ? 184.020 195.310 223.527 1.00 68.13 475 ALA B C 1
ATOM 590 O O . ALA A 1 496 ? 185.013 194.738 223.069 1.00 68.13 475 ALA B O 1
ATOM 592 N N . ILE A 1 497 ? 182.777 194.941 223.250 1.00 67.56 476 ILE B N 1
ATOM 593 C CA . ILE A 1 497 ? 182.461 193.827 222.363 1.00 67.56 476 ILE B CA 1
ATOM 594 C C . ILE A 1 497 ? 181.923 194.444 221.079 1.00 67.56 476 ILE B C 1
ATOM 595 O O . ILE A 1 497 ? 180.726 194.687 220.930 1.00 67.56 476 ILE B O 1
ATOM 600 N N . ALA A 1 498 ? 182.821 194.682 220.132 1.00 66.19 477 ALA B N 1
ATOM 601 C CA . ALA A 1 498 ? 182.471 195.334 218.882 1.00 66.19 477 ALA B CA 1
ATOM 602 C C . ALA A 1 498 ? 183.523 194.982 217.845 1.00 66.19 477 ALA B C 1
ATOM 603 O O . ALA A 1 498 ? 184.620 194.532 218.196 1.00 66.19 477 ALA B O 1
ATOM 605 N N . PRO A 1 499 ? 183.226 195.177 216.565 1.00 62.90 478 PRO B N 1
ATOM 606 C CA . PRO A 1 499 ? 184.224 194.887 215.533 1.00 62.90 478 PRO B CA 1
ATOM 607 C C . PRO A 1 499 ? 185.389 195.858 215.575 1.00 62.90 478 PRO B C 1
ATOM 608 O O . PRO A 1 499 ? 185.593 196.647 214.649 1.00 62.90 478 PRO B O 1
ATOM 612 N N . LEU A 1 500 ? 186.164 195.804 216.653 1.00 60.59 479 LEU B N 1
ATOM 613 C CA . LEU A 1 500 ? 187.309 196.682 216.827 1.00 60.59 479 LEU B CA 1
ATOM 614 C C . LEU A 1 500 ? 188.556 195.990 216.293 1.00 60.59 479 LEU B C 1
ATOM 615 O O . LEU A 1 500 ? 188.900 194.887 216.731 1.00 60.59 479 LEU B O 1
ATOM 620 N N . THR A 1 501 ? 189.221 196.636 215.343 1.00 54.74 480 THR B N 1
ATOM 621 C CA . THR A 1 501 ? 190.382 196.052 214.693 1.00 54.74 480 THR B CA 1
ATOM 622 C C . THR A 1 501 ? 191.597 196.104 215.608 1.00 54.74 480 THR B C 1
ATOM 623 O O . THR A 1 501 ? 191.818 197.086 216.320 1.00 54.74 480 THR B O 1
ATOM 627 N N . ILE A 1 502 ? 192.388 195.038 215.583 1.00 53.11 481 ILE B N 1
ATOM 628 C CA . ILE A 1 502 ? 193.593 194.955 216.395 1.00 53.11 481 ILE B CA 1
ATOM 629 C C . ILE A 1 502 ? 194.714 195.711 215.700 1.00 53.11 481 ILE B C 1
ATOM 630 O O . ILE A 1 502 ? 194.995 195.486 214.517 1.00 53.11 481 ILE B O 1
ATOM 635 N N . THR A 1 503 ? 195.364 196.605 216.437 1.00 56.76 482 THR B N 1
ATOM 636 C CA . THR A 1 503 ? 196.373 197.478 215.870 1.00 56.76 482 THR B CA 1
ATOM 637 C C . THR A 1 503 ? 197.424 197.754 216.934 1.00 56.76 482 THR B C 1
ATOM 638 O O . THR A 1 503 ? 197.142 197.692 218.133 1.00 56.76 482 THR B O 1
ATOM 642 N N . LEU A 1 504 ? 198.641 198.050 216.482 1.00 56.84 483 LEU B N 1
ATOM 643 C CA . LEU A 1 504 ? 199.755 198.217 217.407 1.00 56.84 483 LEU B CA 1
ATOM 644 C C . LEU A 1 504 ? 199.527 199.388 218.348 1.00 56.84 483 LEU B C 1
ATOM 645 O O . LEU A 1 504 ? 199.622 199.246 219.573 1.00 56.84 483 LEU B O 1
ATOM 650 N N . VAL A 1 505 ? 199.227 200.561 217.793 1.00 58.35 484 VAL B N 1
ATOM 651 C CA . VAL A 1 505 ? 199.044 201.745 218.625 1.00 58.35 484 VAL B CA 1
ATOM 652 C C . VAL A 1 505 ? 197.873 201.541 219.570 1.00 58.35 484 VAL B C 1
ATOM 653 O O . VAL A 1 505 ? 197.876 202.022 220.709 1.00 58.35 484 VAL B O 1
ATOM 657 N N . ARG A 1 506 ? 196.855 200.824 219.109 1.00 60.35 485 ARG B N 1
ATOM 658 C CA . ARG A 1 506 ? 195.672 200.574 219.912 1.00 60.35 485 ARG B CA 1
ATOM 659 C C . ARG A 1 506 ? 195.898 199.511 220.974 1.00 60.35 485 ARG B C 1
ATOM 660 O O . ARG A 1 506 ? 195.111 199.432 221.922 1.00 60.35 485 ARG B O 1
ATOM 668 N N . GLU A 1 507 ? 196.947 198.694 220.847 1.00 60.55 486 GLU B N 1
ATOM 669 C CA . GLU A 1 507 ? 197.239 197.722 221.894 1.00 60.55 486 GLU B CA 1
ATOM 670 C C . GLU A 1 507 ? 198.142 198.299 222.972 1.00 60.55 486 GLU B C 1
ATOM 671 O O . GLU A 1 507 ? 198.112 197.831 224.115 1.00 60.55 486 GLU B O 1
ATOM 677 N N . GLU A 1 508 ? 198.944 199.312 222.638 1.00 61.84 487 GLU B N 1
ATOM 678 C CA . GLU A 1 508 ? 199.846 199.900 223.617 1.00 61.84 487 GLU B CA 1
ATOM 679 C C . GLU A 1 508 ? 199.098 200.507 224.796 1.00 61.84 487 GLU B C 1
ATOM 680 O O . GLU A 1 508 ? 199.729 200.866 225.796 1.00 61.84 487 GLU B O 1
ATOM 686 N N . VAL A 1 509 ? 197.776 200.638 224.699 1.00 65.60 488 VAL B N 1
ATOM 687 C CA . VAL A 1 509 ? 196.982 201.243 225.752 1.00 65.60 488 VAL B CA 1
ATOM 688 C C . VAL A 1 509 ? 195.917 200.302 226.302 1.00 65.60 488 VAL B C 1
ATOM 689 O O . VAL A 1 509 ? 195.502 200.467 227.455 1.00 65.60 488 VAL B O 1
ATOM 693 N N . ILE A 1 510 ? 195.447 199.334 225.515 1.00 64.96 489 ILE B N 1
ATOM 694 C CA . ILE A 1 510 ? 194.471 198.360 225.978 1.00 64.96 489 ILE B CA 1
ATOM 695 C C . ILE A 1 510 ? 194.914 196.971 225.554 1.00 64.96 489 ILE B C 1
ATOM 696 O O . ILE A 1 510 ? 195.774 196.798 224.688 1.00 64.96 489 ILE B O 1
ATOM 701 N N . ASP A 1 511 ? 194.297 195.974 226.175 1.00 63.07 490 ASP B N 1
ATOM 702 C CA . ASP A 1 511 ? 194.595 194.576 225.912 1.00 63.07 490 ASP B CA 1
ATOM 703 C C . ASP A 1 511 ? 193.469 193.965 225.092 1.00 63.07 490 ASP B C 1
ATOM 704 O O . ASP A 1 511 ? 192.334 193.858 225.568 1.00 63.07 490 ASP B O 1
ATOM 709 N N . PHE A 1 512 ? 193.784 193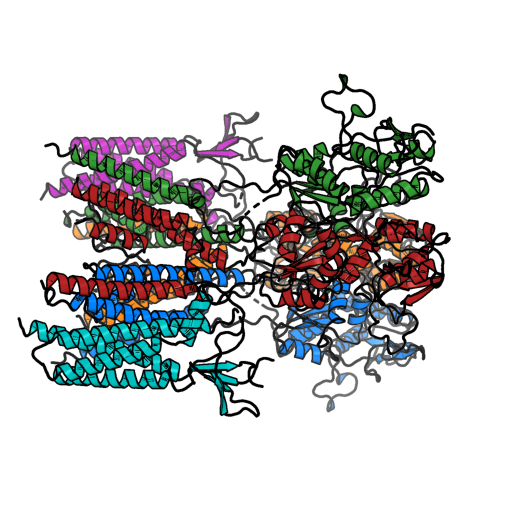.564 223.868 1.00 57.62 491 PHE B N 1
ATOM 710 C CA . PHE A 1 512 ? 192.841 192.851 223.029 1.00 57.62 491 PHE B CA 1
ATOM 711 C C . PHE A 1 512 ? 192.829 191.371 223.381 1.00 57.62 491 PHE B C 1
ATOM 712 O O . PHE A 1 512 ? 193.712 190.856 224.069 1.00 57.62 491 PHE B O 1
ATOM 720 N N . SER A 1 513 ? 191.808 190.684 222.893 1.00 56.48 492 SER B N 1
ATOM 721 C CA . SER A 1 513 ? 191.714 189.244 222.997 1.00 56.48 492 SER B CA 1
ATOM 722 C C . SER A 1 513 ? 192.212 188.614 221.705 1.00 56.48 492 SER B C 1
ATOM 723 O O . SER A 1 513 ? 192.672 189.293 220.785 1.00 56.48 492 SER B O 1
ATOM 726 N N . LYS A 1 514 ? 192.116 187.299 221.635 1.00 54.03 493 LYS B N 1
ATOM 727 C CA . LYS A 1 514 ? 192.409 186.622 220.391 1.00 54.03 493 LYS B CA 1
ATOM 728 C C . LYS A 1 514 ? 191.268 186.867 219.408 1.00 54.03 493 LYS B C 1
ATOM 729 O O . LYS A 1 514 ? 190.105 186.929 219.814 1.00 54.03 493 LYS B O 1
ATOM 735 N N . PRO A 1 515 ? 191.563 187.019 218.120 1.00 50.16 494 PRO B N 1
ATOM 736 C CA . PRO A 1 515 ? 190.512 187.387 217.169 1.00 50.16 494 PRO B CA 1
ATOM 737 C C . PRO A 1 515 ? 189.344 186.416 217.194 1.00 50.16 494 PRO B C 1
ATOM 738 O O . PRO A 1 515 ? 189.523 185.199 217.261 1.00 50.16 494 PRO B O 1
ATOM 742 N N . PHE A 1 516 ? 188.136 186.973 217.142 1.00 55.91 495 PHE B N 1
ATOM 743 C CA . PHE A 1 516 ? 186.926 186.181 216.993 1.00 55.91 495 PHE B CA 1
ATOM 744 C C . PHE A 1 516 ? 186.418 186.148 215.559 1.00 55.91 495 PHE B C 1
ATOM 745 O O . PHE A 1 516 ? 185.550 185.328 215.246 1.00 55.91 495 PHE B O 1
ATOM 753 N N . MET A 1 517 ? 186.931 187.012 214.687 1.00 54.28 496 MET B N 1
ATOM 754 C CA . MET A 1 517 ? 186.835 186.791 213.254 1.00 54.28 496 MET B CA 1
ATOM 755 C C . MET A 1 517 ? 188.032 187.431 212.575 1.00 54.28 496 MET B C 1
ATOM 756 O O . MET A 1 517 ? 188.485 188.514 212.960 1.00 54.28 496 MET B O 1
ATOM 761 N N . SER A 1 518 ? 188.535 186.739 211.562 1.00 49.20 497 SER B N 1
ATOM 762 C CA . SER A 1 518 ? 189.653 187.189 210.756 1.00 49.20 497 SER B CA 1
ATOM 763 C C . SER A 1 518 ? 189.137 187.628 209.396 1.00 49.20 497 SER B C 1
ATOM 764 O O . SER A 1 518 ? 188.238 187.002 208.830 1.00 49.20 497 SER B O 1
ATOM 767 N N . LEU A 1 519 ? 189.710 188.707 208.878 1.00 50.42 498 LEU B N 1
ATOM 768 C CA . LEU A 1 519 ? 189.199 189.347 207.681 1.00 50.42 498 LEU B CA 1
ATOM 769 C C . LEU A 1 519 ? 190.354 190.021 206.955 1.00 50.42 498 LEU B C 1
ATOM 770 O O . LEU A 1 519 ? 191.524 189.835 207.299 1.00 50.42 498 LEU B O 1
ATOM 775 N N . GLY A 1 520 ? 190.013 190.830 205.963 1.00 49.86 499 GLY B N 1
ATOM 776 C CA . GLY A 1 520 ? 191.010 191.570 205.221 1.00 49.86 499 GLY B CA 1
ATOM 777 C C . GLY A 1 520 ? 190.356 192.356 204.112 1.00 49.86 499 GLY B C 1
ATOM 778 O O . GLY A 1 520 ? 189.135 192.339 203.940 1.00 49.86 499 GLY B O 1
ATOM 779 N N . ILE A 1 521 ? 191.201 193.053 203.360 1.00 52.95 500 ILE B N 1
ATOM 780 C CA . ILE A 1 521 ? 190.731 193.846 202.237 1.00 52.95 500 ILE B CA 1
ATOM 781 C C . ILE A 1 521 ? 190.351 192.929 201.085 1.00 52.95 500 ILE B C 1
ATOM 782 O O . ILE A 1 521 ? 191.049 191.954 200.783 1.00 52.95 500 ILE B O 1
ATOM 787 N N . SER A 1 522 ? 189.240 193.247 200.429 1.00 52.35 501 SER B N 1
ATOM 788 C CA . SER A 1 522 ? 188.673 192.413 199.387 1.00 52.35 501 SER B CA 1
ATOM 789 C C . SER A 1 522 ? 188.034 193.307 198.339 1.00 52.35 501 SER B C 1
ATOM 790 O O . SER A 1 522 ? 187.831 194.509 198.549 1.00 52.35 501 SER B O 1
ATOM 793 N N . ILE A 1 523 ? 187.689 192.688 197.214 1.00 55.40 502 ILE B N 1
ATOM 794 C CA . ILE A 1 523 ? 187.228 193.379 196.019 1.00 55.40 502 ILE B CA 1
ATOM 795 C C . ILE A 1 523 ? 185.754 193.075 195.804 1.00 55.40 502 ILE B C 1
ATOM 796 O O . ILE A 1 523 ? 185.353 191.907 195.740 1.00 55.40 502 ILE B O 1
ATOM 801 N N . MET A 1 524 ? 184.963 194.132 195.672 1.00 57.42 503 MET B N 1
ATOM 802 C CA . MET A 1 524 ? 183.552 194.058 195.341 1.00 57.42 503 MET B CA 1
ATOM 803 C C . MET A 1 524 ? 183.362 194.490 193.897 1.00 57.42 503 MET B C 1
ATOM 804 O O . MET A 1 524 ? 183.871 195.540 193.488 1.00 57.42 503 MET B O 1
ATOM 809 N N . ILE A 1 525 ? 182.621 193.689 193.136 1.00 58.03 504 ILE B N 1
ATOM 810 C CA . ILE A 1 525 ? 182.310 194.004 191.751 1.00 58.03 504 ILE B CA 1
ATOM 811 C C . ILE A 1 525 ? 180.821 193.816 191.517 1.00 58.03 504 ILE B C 1
ATOM 812 O O . ILE A 1 525 ? 180.134 193.088 192.236 1.00 58.03 504 ILE B O 1
ATOM 817 N N . LYS A 1 526 ? 180.329 194.497 190.487 1.00 62.63 505 LYS B N 1
ATOM 818 C CA . LYS A 1 526 ? 178.961 194.301 190.044 1.00 62.63 505 LYS B CA 1
ATOM 819 C C . LYS A 1 526 ? 178.790 192.883 189.523 1.00 62.63 505 LYS B C 1
ATOM 820 O O . LYS A 1 526 ? 179.635 192.364 188.788 1.00 62.63 505 LYS B O 1
ATOM 826 N N . LYS A 1 527 ? 177.692 192.257 189.911 1.00 60.69 506 LYS B N 1
ATOM 827 C CA . LYS A 1 527 ? 177.424 190.897 189.483 1.00 60.69 506 LYS B CA 1
ATOM 828 C C . LYS A 1 527 ? 177.311 190.842 187.962 1.00 60.69 506 LYS B C 1
ATOM 829 O O . LYS A 1 527 ? 176.534 191.611 187.378 1.00 60.69 506 LYS B O 1
ATOM 835 N N . PRO A 1 528 ? 178.053 189.965 187.288 1.00 59.90 507 PRO B N 1
ATOM 836 C CA . PRO A 1 528 ? 177.940 189.884 185.831 1.00 59.90 507 PRO B CA 1
ATOM 837 C C . PRO A 1 528 ? 176.527 189.519 185.409 1.00 59.90 507 PRO B C 1
ATOM 838 O O . PRO A 1 528 ? 175.833 188.748 186.073 1.00 59.90 507 PRO B O 1
ATOM 842 N N . GLN A 1 529 ? 176.109 190.092 184.285 1.00 62.05 508 GLN B N 1
ATOM 843 C CA . GLN A 1 529 ? 174.794 189.835 183.727 1.00 62.05 508 GLN B CA 1
ATOM 844 C C . GLN A 1 529 ? 174.921 189.755 182.216 1.00 62.05 508 GLN B C 1
ATOM 845 O O . GLN A 1 529 ? 175.903 190.214 181.629 1.00 62.05 508 GLN B O 1
ATOM 851 N N . LYS A 1 530 ? 173.921 189.139 181.593 1.00 55.86 509 LYS B N 1
ATOM 852 C CA . LYS A 1 530 ? 173.876 189.040 180.142 1.00 55.86 509 LYS B CA 1
ATOM 853 C C . LYS A 1 530 ? 174.118 190.395 179.501 1.00 55.86 509 LYS B C 1
ATOM 854 O O . LYS A 1 530 ? 173.329 191.327 179.674 1.00 55.86 509 LYS B O 1
ATOM 860 N N . SER A 1 531 ? 175.215 190.500 178.760 1.00 47.74 510 SER B N 1
ATOM 861 C CA . SER A 1 531 ? 175.527 191.727 178.048 1.00 47.74 510 SER B CA 1
ATOM 862 C C . SER A 1 531 ? 174.759 191.781 176.737 1.00 47.74 510 SER B C 1
ATOM 863 O O . SER A 1 531 ? 174.374 190.754 176.174 1.00 47.74 510 SER B O 1
ATOM 866 N N . LYS A 1 532 ? 174.538 192.992 176.251 1.00 33.14 511 LYS B N 1
ATOM 867 C CA . LYS A 1 532 ? 173.790 193.150 175.019 1.00 33.14 511 LYS B CA 1
ATOM 868 C C . LYS A 1 532 ? 174.593 192.552 173.870 1.00 33.14 511 LYS B C 1
ATOM 869 O O . LYS A 1 532 ? 175.791 192.843 173.740 1.00 33.14 511 LYS B O 1
ATOM 875 N N . PRO A 1 533 ? 173.990 191.713 173.031 1.00 24.54 512 PRO B N 1
ATOM 876 C CA . PRO A 1 533 ? 174.756 191.087 171.953 1.00 24.54 512 PRO B CA 1
ATOM 877 C C . PRO A 1 533 ? 175.317 192.123 170.996 1.00 24.54 512 PRO B C 1
ATOM 878 O O . PRO A 1 533 ? 174.667 193.120 170.675 1.00 24.54 512 PRO B O 1
ATOM 882 N N . GLY A 1 534 ? 176.534 191.874 170.539 1.00 20.53 513 GLY B N 1
ATOM 883 C CA . GLY A 1 534 ? 177.177 192.755 169.599 1.00 20.53 513 GLY B CA 1
ATOM 884 C C . GLY A 1 534 ? 177.015 192.278 168.171 1.00 20.53 513 GLY B C 1
ATOM 885 O O . GLY A 1 534 ? 176.867 191.090 167.908 1.00 20.53 513 GLY B O 1
ATOM 886 N N . VAL A 1 535 ? 177.030 193.234 167.244 1.00 17.92 514 VAL B N 1
ATOM 887 C CA . VAL A 1 535 ? 177.055 192.873 165.840 1.00 17.92 514 VAL B CA 1
ATOM 888 C C . VAL A 1 535 ? 178.272 192.000 165.603 1.00 17.92 514 VAL B C 1
ATOM 889 O O . VAL A 1 535 ? 179.363 192.262 166.124 1.00 17.92 514 VAL B O 1
ATOM 893 N N . PHE A 1 536 ? 178.081 190.939 164.831 1.00 15.21 515 PHE B N 1
ATOM 894 C CA . PHE A 1 536 ? 179.086 189.922 164.575 1.00 15.21 515 PHE B CA 1
ATOM 895 C C . PHE A 1 536 ? 179.257 188.971 165.747 1.00 15.21 515 PHE B C 1
ATOM 896 O O . PHE A 1 536 ? 180.308 188.345 165.889 1.00 15.21 515 PHE B O 1
ATOM 904 N N . SER A 1 537 ? 178.238 188.848 166.592 1.00 13.87 516 SER B N 1
ATOM 905 C CA . SER A 1 537 ? 178.183 187.789 167.584 1.00 13.87 516 SER B CA 1
ATOM 906 C C . SER A 1 537 ? 177.794 186.450 166.983 1.00 13.87 516 SER B C 1
ATOM 907 O O . SER A 1 537 ? 177.917 185.425 167.657 1.00 13.87 516 SER B O 1
ATOM 910 N N . PHE A 1 538 ? 177.323 186.436 165.738 1.00 11.24 517 PHE B N 1
ATOM 911 C CA . PHE A 1 538 ? 177.023 185.192 165.050 1.00 11.24 517 PHE B CA 1
ATOM 912 C C . PHE A 1 538 ? 178.276 184.397 164.728 1.00 11.24 517 PHE B C 1
ATOM 913 O O . PHE A 1 538 ? 178.167 183.232 164.335 1.00 11.24 517 PHE B O 1
ATOM 921 N N . LEU A 1 539 ? 179.449 184.996 164.881 1.00 11.92 518 LEU B N 1
ATOM 922 C CA . LEU A 1 539 ? 180.712 184.315 164.671 1.00 11.92 518 LEU B CA 1
ATOM 923 C C . LEU A 1 539 ? 181.241 183.672 165.942 1.00 11.92 518 LEU B C 1
ATOM 924 O O . LEU A 1 539 ? 182.237 182.944 165.886 1.00 11.92 518 LEU B O 1
ATOM 929 N N . ASP A 1 540 ? 180.597 183.928 167.076 1.00 11.38 519 ASP B N 1
ATOM 930 C CA . ASP A 1 540 ? 181.108 183.467 168.361 1.00 11.38 519 ASP B CA 1
ATOM 931 C C . ASP A 1 540 ? 181.301 181.960 168.452 1.00 11.38 519 ASP B C 1
ATOM 932 O O . ASP A 1 540 ? 182.333 181.534 168.998 1.00 11.38 519 ASP B O 1
ATOM 937 N N . PRO A 1 541 ? 180.382 181.115 167.981 1.00 9.56 520 PRO B N 1
ATOM 938 C CA . PRO A 1 541 ? 180.554 179.672 168.180 1.00 9.56 520 PRO B CA 1
ATOM 939 C C . PRO A 1 541 ? 181.844 179.117 167.622 1.00 9.56 520 PRO B C 1
ATOM 940 O O . PRO A 1 541 ? 182.289 178.059 168.078 1.00 9.56 520 PRO B O 1
ATOM 944 N N . LEU A 1 542 ? 182.453 179.781 166.652 1.00 10.88 521 LEU B N 1
ATOM 945 C CA . LEU A 1 542 ? 183.716 179.353 166.078 1.00 10.88 521 LEU B CA 1
ATOM 946 C C . LEU A 1 542 ? 184.779 180.400 166.361 1.00 10.88 521 LEU B C 1
ATOM 947 O O . LEU A 1 542 ? 184.510 181.603 166.318 1.00 10.88 521 LEU B O 1
ATOM 952 N N . ALA A 1 543 ? 185.985 179.935 166.655 1.00 13.49 522 ALA B N 1
ATOM 953 C CA . ALA A 1 543 ? 187.095 180.832 166.905 1.00 13.49 522 ALA B CA 1
ATOM 954 C C . ALA A 1 543 ? 187.541 181.515 165.619 1.00 13.49 522 ALA B C 1
ATOM 955 O O . ALA A 1 543 ? 187.409 180.971 164.521 1.00 13.49 522 ALA B O 1
ATOM 957 N N . TYR A 1 544 ? 188.083 182.723 165.770 1.00 15.22 523 TYR B N 1
ATOM 958 C CA . TYR A 1 544 ? 188.477 183.506 164.607 1.00 15.22 523 TYR B CA 1
ATOM 959 C C . TYR A 1 544 ? 189.502 182.773 163.760 1.00 15.22 523 TYR B C 1
ATOM 960 O O . TYR A 1 544 ? 189.500 182.901 162.530 1.00 15.22 523 TYR B O 1
ATOM 969 N N . GLU A 1 545 ? 190.372 181.987 164.391 1.00 16.84 524 GLU B N 1
ATOM 970 C CA . GLU A 1 545 ? 191.368 181.242 163.637 1.00 16.84 524 GLU B CA 1
ATOM 971 C C . GLU A 1 545 ? 190.710 180.234 162.706 1.00 16.84 524 GLU B C 1
ATOM 972 O O . GLU A 1 545 ? 191.183 180.011 161.587 1.00 16.84 524 GLU B O 1
ATOM 978 N N . ILE A 1 546 ? 189.603 179.628 163.142 1.00 13.48 525 ILE B N 1
ATOM 979 C CA . ILE A 1 546 ? 188.873 178.721 162.265 1.00 13.48 525 ILE B CA 1
ATOM 980 C C . ILE A 1 546 ? 188.331 179.470 161.060 1.00 13.48 525 ILE B C 1
ATOM 981 O O . ILE A 1 546 ? 188.363 178.964 159.938 1.00 13.48 525 ILE B O 1
ATOM 986 N N . TRP A 1 547 ? 187.799 180.671 161.270 1.00 12.72 526 TRP B N 1
ATOM 987 C CA . TRP A 1 547 ? 187.271 181.446 160.153 1.00 12.72 526 TRP B CA 1
ATOM 988 C C . TRP A 1 547 ? 188.365 181.794 159.148 1.00 12.72 526 TRP B C 1
ATOM 989 O O . TRP A 1 547 ? 188.176 181.663 157.930 1.00 12.72 526 TRP B O 1
ATOM 1000 N N . MET A 1 548 ? 189.523 182.248 159.636 1.00 15.52 527 MET B N 1
ATOM 1001 C CA . MET A 1 548 ? 190.609 182.564 158.712 1.00 15.52 527 MET B CA 1
ATOM 1002 C C . MET A 1 548 ? 191.091 181.323 157.977 1.00 15.52 527 MET B C 1
ATOM 1003 O O . MET A 1 548 ? 191.369 181.377 156.773 1.00 15.52 527 MET B O 1
ATOM 1008 N N . CYS A 1 549 ? 191.206 180.197 158.678 1.00 14.69 528 CYS B N 1
ATOM 1009 C CA . CYS A 1 549 ? 191.609 178.972 158.005 1.00 14.69 528 CYS B CA 1
ATOM 1010 C C . CYS A 1 549 ? 190.556 178.506 157.010 1.00 14.69 528 CYS B C 1
ATOM 1011 O O . CYS A 1 549 ? 190.897 177.899 155.995 1.00 14.69 528 CYS B O 1
ATOM 1014 N N . ILE A 1 550 ? 189.280 178.784 157.276 1.00 12.43 529 ILE B N 1
ATOM 1015 C CA . ILE A 1 550 ? 188.227 178.480 156.315 1.00 12.43 529 ILE B CA 1
ATOM 1016 C C . ILE A 1 550 ? 188.424 179.288 155.047 1.00 12.43 529 ILE B C 1
ATOM 1017 O O . ILE A 1 550 ? 188.286 178.772 153.933 1.00 12.43 529 ILE B O 1
ATOM 1022 N N . VAL A 1 551 ? 188.726 180.576 155.195 1.00 13.61 530 VAL B N 1
ATOM 1023 C CA . VAL A 1 551 ? 188.967 181.407 154.020 1.00 13.61 530 VAL B CA 1
ATOM 1024 C C . VAL A 1 551 ? 190.179 180.899 153.249 1.00 13.61 530 VAL B C 1
ATOM 1025 O O . VAL A 1 551 ? 190.158 180.800 152.013 1.00 13.61 530 VAL B O 1
ATOM 1029 N N . PHE A 1 552 ? 191.254 180.568 153.963 1.00 14.36 531 PHE B N 1
ATOM 1030 C CA . PHE A 1 552 ? 192.450 180.068 153.299 1.00 14.36 531 PHE B CA 1
ATOM 1031 C C . PHE A 1 552 ? 192.170 178.758 152.578 1.00 14.36 531 PHE B C 1
ATOM 1032 O O . PHE A 1 552 ? 192.660 178.534 151.469 1.00 14.36 531 PHE B O 1
ATOM 1040 N N . ALA A 1 553 ? 191.388 177.877 153.201 1.00 12.89 532 ALA B N 1
ATOM 1041 C CA . ALA A 1 553 ? 191.022 176.616 152.573 1.00 12.89 532 ALA B CA 1
ATOM 1042 C C . ALA A 1 553 ? 190.166 176.835 151.338 1.00 12.89 532 ALA B C 1
ATOM 1043 O O . ALA A 1 553 ? 190.312 176.119 150.346 1.00 12.89 532 ALA B O 1
ATOM 1045 N N . TYR A 1 554 ? 189.250 177.798 151.384 1.00 12.67 533 TYR B N 1
ATOM 1046 C CA . TYR A 1 554 ? 188.456 178.133 150.209 1.00 12.67 533 TYR B CA 1
ATOM 1047 C C . TYR A 1 554 ? 189.351 178.563 149.057 1.00 12.67 533 TYR B C 1
ATOM 1048 O O . TYR A 1 554 ? 189.228 178.062 147.930 1.00 12.67 533 TYR B O 1
ATOM 1057 N N . ILE A 1 555 ? 190.287 179.473 149.330 1.00 14.27 534 ILE B N 1
ATOM 1058 C CA . ILE A 1 555 ? 191.201 179.923 148.284 1.00 14.27 534 ILE B CA 1
ATOM 1059 C C . ILE A 1 555 ? 192.007 178.747 147.749 1.00 14.27 534 ILE B C 1
ATOM 1060 O O . ILE A 1 555 ? 192.137 178.559 146.533 1.00 14.27 534 ILE B O 1
ATOM 1065 N N . GLY A 1 556 ? 192.553 177.934 148.649 1.00 14.55 535 GLY B N 1
ATOM 1066 C CA . GLY A 1 556 ? 193.407 176.840 148.229 1.00 14.55 535 GLY B CA 1
ATOM 1067 C C . GLY A 1 556 ? 192.681 175.787 147.422 1.00 14.55 535 GLY B C 1
ATOM 1068 O O . GLY A 1 556 ? 193.200 175.295 146.420 1.00 14.55 535 GLY B O 1
ATOM 1069 N N . VAL A 1 557 ? 191.480 175.412 147.852 1.00 13.57 536 VAL B N 1
ATOM 1070 C CA . VAL A 1 557 ? 190.717 174.405 147.131 1.00 13.57 536 VAL B CA 1
ATOM 1071 C C . VAL A 1 557 ? 190.298 174.930 145.766 1.00 13.57 536 VAL B C 1
ATOM 1072 O O . VAL A 1 557 ? 190.368 174.207 144.765 1.00 13.57 536 VAL B O 1
ATOM 1076 N N . SER A 1 558 ? 189.885 176.198 145.690 1.00 14.30 537 SER B N 1
ATOM 1077 C CA . SER A 1 558 ? 189.542 176.763 144.393 1.00 14.30 537 SER B CA 1
ATOM 1078 C C . SER A 1 558 ? 190.744 176.755 143.459 1.00 14.30 537 SER B C 1
ATOM 1079 O O . SER A 1 558 ? 190.634 176.373 142.288 1.00 14.30 537 SER B O 1
ATOM 1082 N N . VAL A 1 559 ? 191.907 177.153 143.971 1.00 16.19 538 VAL B N 1
ATOM 1083 C CA . VAL A 1 559 ? 193.108 177.208 143.149 1.00 16.19 538 VAL B CA 1
ATOM 1084 C C . VAL A 1 559 ? 193.519 175.817 142.689 1.00 16.19 538 VAL B C 1
ATOM 1085 O O . VAL A 1 559 ? 193.889 175.619 141.527 1.00 16.19 538 VAL B O 1
ATOM 1089 N N . VAL A 1 560 ? 193.483 174.837 143.592 1.00 16.18 539 VAL B N 1
ATOM 1090 C CA . VAL A 1 560 ? 193.871 173.479 143.235 1.00 16.18 539 VAL B CA 1
ATOM 1091 C C . VAL A 1 560 ? 192.937 172.920 142.176 1.00 16.18 539 VAL B C 1
ATOM 1092 O O . VAL A 1 560 ? 193.376 172.264 141.223 1.00 16.18 539 VAL B O 1
ATOM 1096 N N . LEU A 1 561 ? 191.636 173.155 142.328 1.00 16.06 540 LEU B N 1
ATOM 1097 C CA . LEU A 1 561 ? 190.684 172.687 141.332 1.00 16.06 540 LEU B CA 1
ATOM 1098 C C . LEU A 1 561 ? 190.946 173.338 139.983 1.00 16.06 540 LEU B C 1
ATOM 1099 O O . LEU A 1 561 ? 190.888 172.675 138.942 1.00 16.06 540 LEU B O 1
ATOM 1104 N N . PHE A 1 562 ? 191.252 174.634 139.981 1.00 18.74 541 PHE B N 1
ATOM 1105 C CA . PHE A 1 562 ? 191.553 175.325 138.733 1.00 18.74 541 PHE B CA 1
ATOM 1106 C C . PHE A 1 562 ? 192.783 174.733 138.057 1.00 18.74 541 PHE B C 1
ATOM 1107 O O . PHE A 1 562 ? 192.770 174.451 136.853 1.00 18.74 541 PHE B O 1
ATOM 1115 N N . LEU A 1 563 ? 193.859 174.543 138.820 1.00 19.34 542 LEU B N 1
ATOM 1116 C CA . LEU A 1 563 ? 195.080 173.981 138.258 1.00 19.34 542 LEU B CA 1
ATOM 1117 C C . LEU A 1 563 ? 194.828 172.600 137.683 1.00 19.34 542 LEU B C 1
ATOM 1118 O O . LEU A 1 563 ? 195.250 172.288 136.565 1.00 19.34 542 LEU B O 1
ATOM 1123 N N . VAL A 1 564 ? 194.145 171.752 138.445 1.00 20.29 543 VAL B N 1
ATOM 1124 C CA . VAL A 1 564 ? 193.873 170.394 138.000 1.00 20.29 543 VAL B CA 1
ATOM 1125 C C . VAL A 1 564 ? 193.045 170.400 136.726 1.00 20.29 543 VAL B C 1
ATOM 1126 O O . VAL A 1 564 ? 193.296 169.619 135.803 1.00 20.29 543 VAL B O 1
ATOM 1130 N N . SER A 1 565 ? 192.034 171.263 136.654 1.00 22.05 544 SER B N 1
ATOM 1131 C CA . SER A 1 565 ? 191.184 171.287 135.474 1.00 22.05 544 SER B CA 1
ATOM 1132 C C . SER A 1 565 ? 191.940 171.805 134.262 1.00 22.05 544 SER B C 1
ATOM 1133 O O . SER A 1 565 ? 191.708 171.346 133.138 1.00 22.05 544 SER B O 1
ATOM 1136 N N . ARG A 1 566 ? 192.841 172.764 134.464 1.00 27.41 545 ARG B N 1
ATOM 1137 C CA . ARG A 1 566 ? 193.574 173.332 133.340 1.00 27.41 545 ARG B CA 1
ATOM 1138 C C . ARG A 1 566 ? 194.613 172.353 132.810 1.00 27.41 545 ARG B C 1
ATOM 1139 O O . ARG A 1 566 ? 194.714 172.137 131.597 1.00 27.41 545 ARG B O 1
ATOM 1147 N N . PHE A 1 567 ? 195.393 171.750 133.704 1.00 28.36 546 PHE B N 1
ATOM 1148 C CA . PHE A 1 567 ? 196.480 170.873 133.286 1.00 28.36 546 PHE B CA 1
ATOM 1149 C C . PHE A 1 567 ? 195.977 169.518 132.807 1.00 28.36 546 PHE B C 1
ATOM 1150 O O . PHE A 1 567 ? 196.483 168.985 131.813 1.00 28.36 546 PHE B O 1
ATOM 1158 N N . SER A 1 568 ? 194.989 168.947 133.487 1.00 30.02 547 SER B N 1
ATOM 1159 C CA . SER A 1 568 ? 194.495 167.603 133.200 1.00 30.02 547 SER B CA 1
ATOM 1160 C C . SER A 1 568 ? 192.992 167.652 132.978 1.00 30.02 547 SER B C 1
ATOM 1161 O O . SER A 1 568 ? 192.210 167.106 133.765 1.00 30.02 547 SER B O 1
ATOM 1164 N N . PRO A 1 569 ? 192.554 168.297 131.902 1.00 30.77 548 PRO B N 1
ATOM 1165 C CA . PRO A 1 569 ? 191.122 168.329 131.598 1.00 30.77 548 PRO B CA 1
ATOM 1166 C C . PRO A 1 569 ? 190.604 166.964 131.183 1.00 30.77 548 PRO B C 1
ATOM 1167 O O . PRO A 1 569 ? 191.345 166.108 130.693 1.00 30.77 548 PRO B O 1
ATOM 1171 N N . TYR A 1 570 ? 189.309 166.768 131.392 1.00 27.89 549 TYR B N 1
ATOM 1172 C CA . TYR A 1 570 ? 188.652 165.520 131.040 1.00 27.89 549 TYR B CA 1
ATOM 1173 C C . TYR A 1 570 ? 188.644 165.311 129.530 1.00 27.89 549 TYR B C 1
ATOM 1174 O O . TYR A 1 570 ? 188.854 166.249 128.761 1.00 27.89 549 TYR B O 1
ATOM 1183 N N . GLU A 1 591 ? 185.736 174.535 131.640 1.00 18.60 570 GLU B N 1
ATOM 1184 C CA . GLU A 1 591 ? 184.574 174.898 132.442 1.00 18.60 570 GLU B CA 1
ATOM 1185 C C . GLU A 1 591 ? 184.990 175.433 133.804 1.00 18.60 570 GLU B C 1
ATOM 1186 O O . GLU A 1 591 ? 184.348 176.326 134.346 1.00 18.60 570 GLU B O 1
ATOM 1188 N N . PHE A 1 592 ? 186.072 174.886 134.356 1.00 17.76 571 PHE B N 1
ATOM 1189 C CA . PHE A 1 592 ? 186.511 175.235 135.701 1.00 17.76 571 PHE B CA 1
ATOM 1190 C C . PHE A 1 592 ? 187.680 176.208 135.628 1.00 17.76 571 PHE B C 1
ATOM 1191 O O . PHE A 1 592 ? 188.837 175.863 135.855 1.00 17.76 571 PHE B O 1
ATOM 1199 N N . GLY A 1 593 ? 187.352 177.451 135.313 1.00 17.71 572 GLY B N 1
ATOM 1200 C CA . GLY A 1 593 ? 188.264 178.545 135.527 1.00 17.71 572 GLY B CA 1
ATOM 1201 C C . GLY A 1 593 ? 188.332 178.916 136.988 1.00 17.71 572 GLY B C 1
ATOM 1202 O O . GLY A 1 593 ? 187.669 178.334 137.846 1.00 17.71 572 GLY B O 1
ATOM 1203 N N . ILE A 1 594 ? 189.168 179.907 137.280 1.00 16.56 573 ILE B N 1
ATOM 1204 C CA . ILE A 1 594 ? 189.330 180.351 138.659 1.00 16.56 573 ILE B CA 1
ATOM 1205 C C . ILE A 1 594 ? 188.025 180.938 139.183 1.00 16.56 573 ILE B C 1
ATOM 1206 O O . ILE A 1 594 ? 187.628 180.689 140.326 1.00 16.56 573 ILE B O 1
ATOM 1211 N N . PHE A 1 595 ? 187.332 181.711 138.351 1.00 15.70 574 PHE B N 1
ATOM 1212 C CA . PHE A 1 595 ? 186.074 182.323 138.759 1.00 15.70 574 PHE B CA 1
ATOM 1213 C C . PHE A 1 595 ? 185.028 181.263 139.076 1.00 15.70 574 PHE B C 1
ATOM 1214 O O . PHE A 1 595 ? 184.414 181.270 140.152 1.00 15.70 574 PHE B O 1
ATOM 1222 N N . ASN A 1 596 ? 184.824 180.327 138.153 1.00 15.58 575 ASN B N 1
ATOM 1223 C CA . ASN A 1 596 ? 183.842 179.277 138.365 1.00 15.58 575 ASN B CA 1
ATOM 1224 C C . ASN A 1 596 ? 184.297 178.288 139.423 1.00 15.58 575 ASN B C 1
ATOM 1225 O O . ASN A 1 596 ? 183.465 177.684 140.103 1.00 15.58 575 ASN B O 1
ATOM 1230 N N . SER A 1 597 ? 185.605 178.112 139.584 1.00 15.20 576 SER B N 1
ATOM 1231 C CA . SER A 1 597 ? 186.117 177.280 140.664 1.00 15.20 576 SER B CA 1
ATOM 1232 C C . SER A 1 597 ? 185.762 177.873 142.022 1.00 15.20 576 SER B C 1
ATOM 1233 O O . SER A 1 597 ? 185.296 177.165 142.926 1.00 15.20 576 SER B O 1
ATOM 1236 N N . LEU A 1 598 ? 185.959 179.182 142.173 1.00 13.97 577 LEU B N 1
ATOM 1237 C CA . LEU A 1 598 ? 185.570 179.859 143.402 1.00 13.97 577 LEU B CA 1
ATOM 1238 C C . LEU A 1 598 ? 184.068 179.778 143.625 1.00 13.97 577 LEU B C 1
ATOM 1239 O O . LEU A 1 598 ? 183.609 179.584 144.755 1.00 13.97 577 LEU B O 1
ATOM 1244 N N . TRP A 1 599 ? 183.287 179.935 142.560 1.00 13.24 578 TRP B N 1
ATOM 1245 C CA . TRP A 1 599 ? 181.837 179.827 142.679 1.00 13.24 578 TRP B CA 1
ATOM 1246 C C . TRP A 1 599 ? 181.416 178.435 143.134 1.00 13.24 578 TRP B C 1
ATOM 1247 O O . TRP A 1 599 ? 180.541 178.292 143.996 1.00 13.24 578 TRP B O 1
ATOM 1258 N N . PHE A 1 600 ? 182.019 177.395 142.559 1.00 13.73 579 PHE B N 1
ATOM 1259 C CA . PHE A 1 600 ? 181.712 176.029 142.958 1.00 13.73 579 PHE B CA 1
ATOM 1260 C C . PHE A 1 600 ? 182.041 175.808 144.425 1.00 13.73 579 PHE B C 1
ATOM 1261 O O . PHE A 1 600 ? 181.243 175.238 145.175 1.00 13.73 579 PHE B O 1
ATOM 1269 N N . SER A 1 601 ? 183.220 176.255 144.852 1.00 11.99 580 SER B N 1
ATOM 1270 C CA . SER A 1 601 ? 183.616 176.069 146.239 1.00 11.99 580 SER B CA 1
ATOM 1271 C C . SER A 1 601 ? 182.681 176.799 147.193 1.00 11.99 580 SER B C 1
ATOM 1272 O O . SER A 1 601 ? 182.288 176.253 148.231 1.00 11.99 580 SER B O 1
ATOM 1275 N N . LEU A 1 602 ? 182.312 178.034 146.860 1.00 11.83 581 LEU B N 1
ATOM 1276 C CA . LEU A 1 602 ? 181.410 178.793 147.715 1.00 11.83 581 LEU B CA 1
ATOM 1277 C C . LEU A 1 602 ? 180.038 178.146 147.793 1.00 11.83 581 LEU B C 1
ATOM 1278 O O . LEU A 1 602 ? 179.458 178.036 148.875 1.00 11.83 581 LEU B O 1
ATOM 1283 N N . GLY A 1 603 ? 179.498 177.719 146.656 1.00 11.43 582 GLY B N 1
ATOM 1284 C CA . GLY A 1 603 ? 178.221 177.037 146.672 1.00 11.43 582 GLY B CA 1
ATOM 1285 C C . GLY A 1 603 ? 178.255 175.745 147.452 1.00 11.43 582 GLY B C 1
ATOM 1286 O O . GLY A 1 603 ? 177.268 175.372 148.086 1.00 11.43 582 GLY B O 1
ATOM 1287 N N . ALA A 1 604 ? 179.378 175.034 147.401 1.00 10.79 583 ALA B N 1
ATOM 1288 C CA . ALA A 1 604 ? 179.533 173.834 148.209 1.00 10.79 583 ALA B CA 1
ATOM 1289 C C . ALA A 1 604 ? 179.532 174.161 149.694 1.00 10.79 583 ALA B C 1
ATOM 1290 O O . ALA A 1 604 ? 178.883 173.470 150.486 1.00 10.79 583 ALA B O 1
ATOM 1292 N N . PHE A 1 605 ? 180.249 175.209 150.094 1.00 10.19 584 PHE B N 1
ATOM 1293 C CA . PHE A 1 605 ? 180.303 175.553 151.508 1.00 10.19 584 PHE B CA 1
ATOM 1294 C C . PHE A 1 605 ? 178.949 175.979 152.049 1.00 10.19 584 PHE B C 1
ATOM 1295 O O . PHE A 1 605 ? 178.694 175.839 153.248 1.00 10.19 584 PHE B O 1
ATOM 1303 N N . MET A 1 606 ? 178.072 176.497 151.196 1.00 10.46 585 MET B N 1
ATOM 1304 C CA . MET A 1 606 ? 176.774 176.982 151.622 1.00 10.46 585 MET B CA 1
ATOM 1305 C C . MET A 1 606 ? 175.663 175.980 151.387 1.00 10.46 585 MET B C 1
ATOM 1306 O O . MET A 1 606 ? 174.502 176.295 151.658 1.00 10.46 585 MET B O 1
ATOM 1311 N N . ARG A 1 607 ? 175.977 174.787 150.888 1.00 9.82 586 ARG B N 1
ATOM 1312 C CA . ARG A 1 607 ? 174.976 173.743 150.740 1.00 9.82 586 ARG B CA 1
ATOM 1313 C C . ARG A 1 607 ? 173.902 174.180 149.751 1.00 9.82 586 ARG B C 1
ATOM 1314 O O . ARG A 1 607 ? 172.702 174.048 149.991 1.00 9.82 586 ARG B O 1
ATOM 1322 N N . GLN A 1 608 ? 174.356 174.727 148.624 1.00 11.71 587 GLN B N 1
ATOM 1323 C CA . GLN A 1 608 ? 173.481 175.235 147.582 1.00 11.71 587 GLN B CA 1
ATOM 1324 C C . GLN A 1 608 ? 173.660 174.550 146.240 1.00 11.71 587 GLN B C 1
ATOM 1325 O O . GLN A 1 608 ? 172.809 174.723 145.363 1.00 11.71 587 GLN B O 1
ATOM 1331 N N . GLY A 1 609 ? 174.736 173.797 146.048 1.00 16.71 588 GLY B N 1
ATOM 1332 C CA . GLY A 1 609 ? 174.992 173.162 144.775 1.00 16.71 588 GLY B CA 1
ATOM 1333 C C . GLY A 1 609 ? 175.358 174.167 143.709 1.00 16.71 588 GLY B C 1
ATOM 1334 O O . GLY A 1 609 ? 175.173 175.373 143.894 1.00 16.71 588 GLY B O 1
ATOM 1335 N N . CYS A 1 610 ? 175.872 173.685 142.584 1.00 23.32 589 CYS B N 1
ATOM 1336 C CA . CYS A 1 610 ? 176.311 174.542 141.500 1.00 23.32 589 CYS B CA 1
ATOM 1337 C C . CYS A 1 610 ? 175.737 174.023 140.191 1.00 23.32 589 CYS B C 1
ATOM 1338 O O . CYS A 1 610 ? 175.148 172.942 140.129 1.00 23.32 589 CYS B O 1
ATOM 1341 N N . ASP A 1 611 ? 175.905 174.815 139.140 1.00 25.21 590 ASP B N 1
ATOM 1342 C CA . ASP A 1 611 ? 175.448 174.438 137.813 1.00 25.21 590 ASP B CA 1
ATOM 1343 C C . ASP A 1 611 ? 176.452 173.568 137.074 1.00 25.21 590 ASP B C 1
ATOM 1344 O O . ASP A 1 611 ? 176.168 173.130 135.956 1.00 25.21 590 ASP B O 1
ATOM 1349 N N . ILE A 1 612 ? 177.610 173.300 137.670 1.00 21.60 591 ILE B N 1
ATOM 1350 C CA . ILE A 1 612 ? 178.624 172.446 137.070 1.00 21.60 591 ILE B CA 1
ATOM 1351 C C . ILE A 1 612 ? 179.309 171.656 138.172 1.00 21.60 591 ILE B C 1
ATOM 1352 O O . ILE A 1 612 ? 179.505 172.148 139.286 1.00 21.60 591 ILE B O 1
ATOM 1357 N N . SER A 1 613 ? 179.675 170.426 137.849 1.00 18.69 592 SER B N 1
ATOM 1358 C CA . SER A 1 613 ? 180.399 169.568 138.765 1.00 18.69 592 SER B CA 1
ATOM 1359 C C . SER A 1 613 ? 181.604 168.964 138.067 1.00 18.69 592 SER B C 1
ATOM 1360 O O . SER A 1 613 ? 181.599 168.791 136.844 1.00 18.69 592 SER B O 1
ATOM 1363 N N . PRO A 1 614 ? 182.652 168.638 138.815 1.00 16.38 593 PRO B N 1
ATOM 1364 C CA . PRO A 1 614 ? 183.835 168.048 138.192 1.00 16.38 593 PRO B CA 1
ATOM 1365 C C . PRO A 1 614 ? 183.531 166.709 137.545 1.00 16.38 593 PRO B C 1
ATOM 1366 O O . PRO A 1 614 ? 182.638 165.972 137.965 1.00 16.38 593 PRO B O 1
ATOM 1370 N N . ARG A 1 615 ? 184.294 166.408 136.502 1.00 20.46 594 ARG B N 1
ATOM 1371 C CA . ARG A 1 615 ? 184.141 165.184 135.742 1.00 20.46 594 ARG B CA 1
ATOM 1372 C C . ARG A 1 615 ? 185.370 164.298 135.797 1.00 20.46 594 ARG B C 1
ATOM 1373 O O . ARG A 1 615 ? 185.292 163.137 135.382 1.00 20.46 594 ARG B O 1
ATOM 1381 N N . SER A 1 616 ? 186.485 164.799 136.308 1.00 18.98 595 SER B N 1
ATOM 1382 C CA . SER A 1 616 ? 187.729 164.062 136.406 1.00 18.98 595 SER B CA 1
ATOM 1383 C C . SER A 1 616 ? 187.974 163.615 137.839 1.00 18.98 595 SER B C 1
ATOM 1384 O O . SER A 1 616 ? 187.478 164.208 138.796 1.00 18.98 595 SER B O 1
ATOM 1387 N N . LEU A 1 617 ? 188.778 162.563 137.971 1.00 17.96 596 LEU B N 1
ATOM 1388 C CA . LEU A 1 617 ? 189.002 161.956 139.277 1.00 17.96 596 LEU B CA 1
ATOM 1389 C C . LEU A 1 617 ? 189.641 162.934 140.249 1.00 17.96 596 LEU B C 1
ATOM 1390 O O . LEU A 1 617 ? 189.297 162.954 141.434 1.00 17.96 596 LEU B O 1
ATOM 1395 N N . SER A 1 618 ? 190.589 163.735 139.779 1.00 18.90 597 SER B N 1
ATOM 1396 C CA . SER A 1 618 ? 191.281 164.669 140.657 1.00 18.90 597 SER B CA 1
ATOM 1397 C C . SER A 1 618 ? 190.348 165.781 141.128 1.00 18.90 597 SER B C 1
ATOM 1398 O O . SER A 1 618 ? 190.297 166.109 142.323 1.00 18.90 597 SER B O 1
ATOM 1401 N N . GLY A 1 619 ? 189.601 166.372 140.199 1.00 15.55 598 GLY B N 1
ATOM 1402 C CA . GLY A 1 619 ? 188.625 167.371 140.584 1.00 15.55 598 GLY B CA 1
ATOM 1403 C C . GLY A 1 619 ? 187.565 166.812 141.508 1.00 15.55 598 GLY B C 1
ATOM 1404 O O . GLY A 1 619 ? 187.097 167.494 142.420 1.00 15.55 598 GLY B O 1
ATOM 1405 N N . ARG A 1 620 ? 187.178 165.560 141.287 1.00 14.63 599 ARG B N 1
ATOM 1406 C CA . ARG A 1 620 ? 186.184 164.935 142.141 1.00 14.63 599 ARG B CA 1
ATOM 1407 C C . ARG A 1 620 ? 186.733 164.642 143.529 1.00 14.63 599 ARG B C 1
ATOM 1408 O O . ARG A 1 620 ? 186.000 164.744 144.514 1.00 14.63 599 ARG B O 1
ATOM 1416 N N . ILE A 1 621 ? 188.015 164.301 143.635 1.00 15.83 600 ILE B N 1
ATOM 1417 C CA . ILE A 1 621 ? 188.643 164.167 144.944 1.00 15.83 600 ILE B CA 1
ATOM 1418 C C . ILE A 1 621 ? 188.597 165.492 145.684 1.00 15.83 600 ILE B C 1
ATOM 1419 O O . ILE A 1 621 ? 188.220 165.566 146.865 1.00 15.83 600 ILE B O 1
ATOM 1424 N N . VAL A 1 622 ? 188.977 166.563 144.992 1.00 14.49 601 VAL B N 1
ATOM 1425 C CA . VAL A 1 622 ? 188.944 167.891 145.595 1.00 14.49 601 VAL B CA 1
ATOM 1426 C C . VAL A 1 622 ? 187.537 168.218 146.081 1.00 14.49 601 VAL B C 1
ATOM 1427 O O . VAL A 1 622 ? 187.334 168.658 147.220 1.00 14.49 601 VAL B O 1
ATOM 1431 N N . GLY A 1 623 ? 186.547 167.999 145.218 1.00 11.75 602 GLY B N 1
ATOM 1432 C CA . GLY A 1 623 ? 185.177 168.312 145.578 1.00 11.75 602 GLY B CA 1
ATOM 1433 C C . GLY A 1 623 ? 184.673 167.506 146.756 1.00 11.75 602 GLY B C 1
ATOM 1434 O O . GLY A 1 623 ? 184.028 168.042 147.654 1.00 11.75 602 GLY B O 1
ATOM 1435 N N . GLY A 1 624 ? 184.941 166.204 146.759 1.00 11.29 603 GLY B N 1
ATOM 1436 C CA . GLY A 1 624 ? 184.479 165.365 147.850 1.00 11.29 603 GLY B CA 1
ATOM 1437 C C . GLY A 1 624 ? 185.076 165.760 149.183 1.00 11.29 603 GLY B C 1
ATOM 1438 O O . GLY A 1 624 ? 184.383 165.801 150.204 1.00 11.29 603 GLY B O 1
ATOM 1439 N N . VAL A 1 625 ? 186.371 166.053 149.194 1.00 12.55 604 VAL B N 1
ATOM 1440 C CA . VAL A 1 625 ? 187.013 166.434 150.443 1.00 12.55 604 VAL B CA 1
ATOM 1441 C C . VAL A 1 625 ? 186.487 167.779 150.928 1.00 12.55 604 VAL B C 1
ATOM 1442 O O . VAL A 1 625 ? 186.249 167.975 152.128 1.00 12.55 604 VAL B O 1
ATOM 1446 N N . TRP A 1 626 ? 186.292 168.725 150.010 1.00 10.42 605 TRP B N 1
ATOM 1447 C CA . TRP A 1 626 ? 185.700 170.002 150.383 1.00 10.42 605 TRP B CA 1
ATOM 1448 C C . TRP A 1 626 ? 184.298 169.811 150.944 1.00 10.42 605 TRP B C 1
ATOM 1449 O O . TRP A 1 626 ? 183.907 170.474 151.910 1.00 10.42 605 TRP B O 1
ATOM 1460 N N . TRP A 1 627 ? 183.531 168.903 150.349 1.00 9.75 606 TRP B N 1
ATOM 1461 C CA . TRP A 1 627 ? 182.186 168.611 150.822 1.00 9.75 606 TRP B CA 1
ATOM 1462 C C . TRP A 1 627 ? 182.194 168.094 152.253 1.00 9.75 606 TRP B C 1
ATOM 1463 O O . TRP A 1 627 ? 181.391 168.523 153.092 1.00 9.75 606 TRP B O 1
ATOM 1474 N N . PHE A 1 628 ? 183.078 167.143 152.540 1.00 10.10 607 PHE B N 1
ATOM 1475 C CA . PHE A 1 628 ? 183.196 166.627 153.897 1.00 10.10 607 PHE B CA 1
ATOM 1476 C C . PHE A 1 628 ? 183.556 167.735 154.876 1.00 10.10 607 PHE B C 1
ATOM 1477 O O . PHE A 1 628 ? 182.971 167.840 155.965 1.00 10.10 607 PHE B O 1
ATOM 1485 N N . PHE A 1 629 ? 184.526 168.564 154.502 1.00 9.72 608 PHE B N 1
ATOM 1486 C CA . PHE A 1 629 ? 184.921 169.687 155.337 1.00 9.72 608 PHE B CA 1
ATOM 1487 C C . PHE A 1 629 ? 183.730 170.574 155.668 1.00 9.72 608 PHE B C 1
ATOM 1488 O O . PHE A 1 629 ? 183.509 170.931 156.832 1.00 9.72 608 PHE B O 1
ATOM 1496 N N . THR A 1 630 ? 182.950 170.940 154.652 1.00 9.02 609 THR B N 1
ATOM 1497 C CA . THR A 1 630 ? 181.810 171.824 154.864 1.00 9.02 609 THR B CA 1
ATOM 1498 C C . THR A 1 630 ? 180.789 171.191 155.788 1.00 9.02 609 THR B C 1
ATOM 1499 O O . THR A 1 630 ? 180.249 171.848 156.685 1.00 9.02 609 THR B O 1
ATOM 1503 N N . LEU A 1 631 ? 180.482 169.919 155.556 1.00 8.43 610 LEU B N 1
ATOM 1504 C CA . LEU A 1 631 ? 179.531 169.215 156.401 1.00 8.43 610 LEU B CA 1
ATOM 1505 C C . LEU A 1 631 ? 179.936 169.301 157.863 1.00 8.43 610 LEU B C 1
ATOM 1506 O O . LEU A 1 631 ? 179.152 169.730 158.722 1.00 8.43 610 LEU B O 1
ATOM 1511 N N . ILE A 1 632 ? 181.177 168.924 158.155 1.00 8.70 611 ILE B N 1
ATOM 1512 C CA . ILE A 1 632 ? 181.651 168.927 159.534 1.00 8.70 611 ILE B CA 1
ATOM 1513 C C . ILE A 1 632 ? 181.588 170.329 160.122 1.00 8.70 611 ILE B C 1
ATOM 1514 O O . ILE A 1 632 ? 181.118 170.529 161.247 1.00 8.70 611 ILE B O 1
ATOM 1519 N N . ILE A 1 633 ? 182.076 171.320 159.376 1.00 8.84 612 ILE B N 1
ATOM 1520 C CA . ILE A 1 633 ? 182.190 172.670 159.915 1.00 8.84 612 ILE B CA 1
ATOM 1521 C C . ILE A 1 633 ? 180.821 173.261 160.217 1.00 8.84 612 ILE B C 1
ATOM 1522 O O . ILE A 1 633 ? 180.620 173.891 161.261 1.00 8.84 612 ILE B O 1
ATOM 1527 N N . ILE A 1 634 ? 179.862 173.085 159.313 1.00 7.60 613 ILE B N 1
ATOM 1528 C CA . ILE A 1 634 ? 178.546 173.669 159.525 1.00 7.60 613 ILE B CA 1
ATOM 1529 C C . ILE A 1 634 ? 177.810 172.955 160.650 1.00 7.60 613 ILE B C 1
ATOM 1530 O O . ILE A 1 634 ? 177.119 173.592 161.461 1.00 7.60 613 ILE B O 1
ATOM 1535 N N . SER A 1 635 ? 177.943 171.631 160.733 1.00 7.10 614 SER B N 1
ATOM 1536 C CA . SER A 1 635 ? 177.356 170.921 161.858 1.00 7.10 614 SER B CA 1
ATOM 1537 C C . SER A 1 635 ? 177.945 171.404 163.173 1.00 7.10 614 SER B C 1
ATOM 1538 O O . SER A 1 635 ? 177.221 171.584 164.156 1.00 7.10 614 SER B O 1
ATOM 1541 N N . SER A 1 636 ? 179.258 171.625 163.207 1.00 7.73 615 SER B N 1
ATOM 1542 C CA . SER A 1 636 ? 179.903 172.133 164.407 1.00 7.73 615 SER B CA 1
ATOM 1543 C C . SER A 1 636 ? 179.392 173.515 164.783 1.00 7.73 615 SER B C 1
ATOM 1544 O O . SER A 1 636 ? 179.148 173.793 165.962 1.00 7.73 615 SER B O 1
ATOM 1547 N N . TYR A 1 637 ? 179.243 174.400 163.801 1.00 7.52 616 TYR B N 1
ATOM 1548 C CA . TYR A 1 637 ? 178.716 175.729 164.080 1.00 7.52 616 TYR B CA 1
ATOM 1549 C C . TYR A 1 637 ? 177.333 175.647 164.709 1.00 7.52 616 TYR B C 1
ATOM 1550 O O . TYR A 1 637 ? 177.073 176.261 165.750 1.00 7.52 616 TYR B O 1
ATOM 1559 N N . THR A 1 638 ? 176.431 174.883 164.093 1.00 6.91 617 THR B N 1
ATOM 1560 C CA . THR A 1 638 ? 175.079 174.770 164.627 1.00 6.91 617 THR B CA 1
ATOM 1561 C C . THR A 1 638 ? 175.081 174.169 166.026 1.00 6.91 617 THR B C 1
ATOM 1562 O O . THR A 1 638 ? 174.363 174.641 166.918 1.00 6.91 617 THR B O 1
ATOM 1566 N N . ALA A 1 639 ? 175.889 173.135 166.242 1.00 7.68 618 ALA B N 1
ATOM 1567 C CA . ALA A 1 639 ? 175.919 172.457 167.529 1.00 7.68 618 ALA B CA 1
ATOM 1568 C C . ALA A 1 639 ? 176.430 173.366 168.637 1.00 7.68 618 ALA B C 1
ATOM 1569 O O . ALA A 1 639 ? 175.852 173.422 169.729 1.00 7.68 618 ALA B O 1
ATOM 1571 N N . ASN A 1 640 ? 177.524 174.078 168.385 1.00 9.46 619 ASN B N 1
ATOM 1572 C CA . ASN A 1 640 ? 178.063 174.958 169.409 1.00 9.46 619 ASN B CA 1
ATOM 1573 C C . ASN A 1 640 ? 177.177 176.169 169.640 1.00 9.46 619 ASN B C 1
ATOM 1574 O O . ASN A 1 640 ? 177.121 176.683 170.759 1.00 9.46 619 ASN B O 1
ATOM 1579 N N . LEU A 1 641 ? 176.479 176.645 168.614 1.00 8.11 620 LEU B N 1
ATOM 1580 C CA . LEU A 1 641 ? 175.491 177.687 168.841 1.00 8.11 620 LEU B CA 1
ATOM 1581 C C . LEU A 1 641 ? 174.371 177.192 169.744 1.00 8.11 620 LEU B C 1
ATOM 1582 O O . LEU A 1 641 ? 173.908 177.920 170.631 1.00 8.11 620 LEU B O 1
ATOM 1587 N N . ALA A 1 642 ? 173.915 175.960 169.530 1.00 8.22 621 ALA B N 1
ATOM 1588 C CA . ALA A 1 642 ? 172.916 175.384 170.418 1.00 8.22 621 ALA B CA 1
ATOM 1589 C C . ALA A 1 642 ? 173.431 175.311 171.845 1.00 8.22 621 ALA B C 1
ATOM 1590 O O . ALA A 1 642 ? 172.708 175.630 172.795 1.00 8.22 621 ALA B O 1
ATOM 1592 N N . ALA A 1 643 ? 174.676 174.882 172.014 1.00 10.39 622 ALA B N 1
ATOM 1593 C CA . ALA A 1 643 ? 175.293 174.880 173.334 1.00 10.39 622 ALA B CA 1
ATOM 1594 C C . ALA A 1 643 ? 175.269 176.267 173.962 1.00 10.39 622 ALA B C 1
ATOM 1595 O O . ALA A 1 643 ? 174.845 176.433 175.110 1.00 10.39 622 ALA B O 1
ATOM 1597 N N . PHE A 1 644 ? 175.725 177.276 173.222 1.00 11.82 623 PHE B N 1
ATOM 1598 C CA . PHE A 1 644 ? 175.750 178.641 173.738 1.00 11.82 623 PHE B CA 1
ATOM 1599 C C . PHE A 1 644 ? 174.367 179.088 174.184 1.00 11.82 623 PHE B C 1
ATOM 1600 O O . PHE A 1 644 ? 174.212 179.698 175.246 1.00 11.82 623 PHE B O 1
ATOM 1608 N N . LEU A 1 645 ? 173.353 178.818 173.373 1.00 9.20 624 LEU B N 1
ATOM 1609 C CA . LEU A 1 645 ? 172.015 179.300 173.667 1.00 9.20 624 LEU B CA 1
ATOM 1610 C C . LEU A 1 645 ? 171.287 178.460 174.703 1.00 9.20 624 LEU B C 1
ATOM 1611 O O . LEU A 1 645 ? 170.258 178.905 175.219 1.00 9.20 624 LEU B O 1
ATOM 1616 N N . THR A 1 646 ? 171.788 177.273 175.026 1.00 12.56 625 THR B N 1
ATOM 1617 C CA . THR A 1 646 ? 171.109 176.414 175.984 1.00 12.56 625 THR B CA 1
ATOM 1618 C C . THR A 1 646 ? 171.515 176.724 177.418 1.00 12.56 625 THR B C 1
ATOM 1619 O O . THR A 1 646 ? 170.655 176.836 178.296 1.00 12.56 625 THR B O 1
ATOM 1623 N N . VAL A 1 647 ? 172.810 176.870 177.676 1.00 17.99 626 VAL B N 1
ATOM 1624 C CA . VAL A 1 647 ? 173.324 177.107 179.015 1.00 17.99 626 VAL B CA 1
ATOM 1625 C C . VAL A 1 647 ? 174.074 178.427 179.021 1.00 17.99 626 VAL B C 1
ATOM 1626 O O . VAL A 1 647 ? 174.953 178.655 178.182 1.00 17.99 626 VAL B O 1
ATOM 1630 N N . GLU A 1 648 ? 173.715 179.300 179.956 1.00 33.27 627 GLU B N 1
ATOM 1631 C CA . GLU A 1 648 ? 174.452 180.533 180.173 1.00 33.27 627 GLU B CA 1
ATOM 1632 C C . GLU A 1 648 ? 175.678 180.257 181.026 1.00 33.27 627 GLU B C 1
ATOM 1633 O O . GLU A 1 648 ? 175.630 179.460 181.967 1.00 33.27 627 GLU B O 1
ATOM 1639 N N . ARG A 1 649 ? 176.779 180.919 180.695 1.00 32.12 628 ARG B N 1
ATOM 1640 C CA . ARG A 1 649 ? 178.014 180.724 181.449 1.00 32.12 628 ARG B CA 1
ATOM 1641 C C . ARG A 1 649 ? 178.744 182.066 181.456 1.00 32.12 628 ARG B C 1
ATOM 1642 O O . ARG A 1 649 ? 179.493 182.385 180.530 1.00 32.12 628 ARG B O 1
ATOM 1650 N N . MET A 1 650 ? 178.512 182.842 182.507 1.00 53.12 629 MET B N 1
ATOM 1651 C CA . MET A 1 650 ? 179.140 184.142 182.659 1.00 53.12 629 MET B CA 1
ATOM 1652 C C . MET A 1 650 ? 180.464 183.999 183.391 1.00 53.12 629 MET B C 1
ATOM 1653 O O . MET A 1 650 ? 180.593 183.194 184.318 1.00 53.12 629 MET B O 1
ATOM 1658 N N . VAL A 1 651 ? 181.448 184.782 182.962 1.00 59.39 630 VAL B N 1
ATOM 1659 C CA . VAL A 1 651 ? 182.791 184.744 183.517 1.00 59.39 630 VAL B CA 1
ATOM 1660 C C . VAL A 1 651 ? 183.139 186.135 184.023 1.00 59.39 630 VAL B C 1
ATOM 1661 O O . VAL A 1 651 ? 182.883 187.135 183.343 1.00 59.39 630 VAL B O 1
ATOM 1665 N N . SER A 1 652 ? 183.706 186.195 185.219 1.00 61.60 631 SER B N 1
ATOM 1666 C CA . SER A 1 652 ? 184.050 187.478 185.799 1.00 61.60 631 SER B CA 1
ATOM 1667 C C . SER A 1 652 ? 185.228 188.091 185.045 1.00 61.60 631 SER B C 1
ATOM 1668 O O . SER A 1 652 ? 186.182 187.387 184.708 1.00 61.60 631 SER B O 1
ATOM 1671 N N . PRO A 1 653 ? 185.193 189.394 184.764 1.00 62.57 632 PRO B N 1
ATOM 1672 C CA . PRO A 1 653 ? 186.339 190.008 184.081 1.00 62.57 632 PRO B CA 1
ATOM 1673 C C . PRO A 1 653 ? 187.622 189.883 184.871 1.00 62.57 632 PRO B C 1
ATOM 1674 O O . PRO A 1 653 ? 188.703 189.764 184.282 1.00 62.57 632 PRO B O 1
ATOM 1678 N N . ILE A 1 654 ? 187.525 189.902 186.199 1.00 62.29 633 ILE B N 1
ATOM 1679 C CA . ILE A 1 654 ? 188.673 189.851 187.090 1.00 62.29 633 ILE B CA 1
ATOM 1680 C C . ILE A 1 654 ? 188.413 188.801 188.157 1.00 62.29 633 ILE B C 1
ATOM 1681 O O . ILE A 1 654 ? 187.270 188.490 188.494 1.00 62.29 633 ILE B O 1
ATOM 1686 N N . GLU A 1 655 ? 189.505 188.263 188.698 1.00 65.46 634 GLU B N 1
ATOM 1687 C CA . GLU A 1 655 ? 189.414 187.254 189.746 1.00 65.46 634 GLU B CA 1
ATOM 1688 C C . GLU A 1 655 ? 190.467 187.458 190.828 1.00 65.46 634 GLU B C 1
ATOM 1689 O O . GLU A 1 655 ? 190.714 186.539 191.619 1.00 65.46 634 GLU B O 1
ATOM 1695 N N . SER A 1 656 ? 191.094 188.625 190.883 1.00 63.01 635 SER B N 1
ATOM 1696 C CA . SER A 1 656 ? 192.147 188.901 191.853 1.00 63.01 635 SER B CA 1
ATOM 1697 C C . SER A 1 656 ? 192.520 190.371 191.736 1.00 63.01 635 SER B C 1
ATOM 1698 O O . SER A 1 656 ? 191.925 191.126 190.962 1.00 63.01 635 SER B O 1
ATOM 1701 N N . ALA A 1 657 ? 193.514 190.774 192.526 1.00 62.48 636 ALA B N 1
ATOM 1702 C CA . ALA A 1 657 ? 194.040 192.128 192.432 1.00 62.48 636 ALA B CA 1
ATOM 1703 C C . ALA A 1 657 ? 195.083 192.242 191.333 1.00 62.48 636 ALA B C 1
ATOM 1704 O O . ALA A 1 657 ? 195.151 193.263 190.641 1.00 62.48 636 ALA B O 1
ATOM 1706 N N . GLU A 1 658 ? 195.907 191.210 191.161 1.00 66.27 637 GLU B N 1
ATOM 1707 C CA . GLU A 1 658 ? 196.887 191.224 190.082 1.00 66.27 637 GLU B CA 1
ATOM 1708 C C . GLU A 1 658 ? 196.204 191.424 188.736 1.00 66.27 637 GLU B C 1
ATOM 1709 O O . GLU A 1 658 ? 196.554 192.334 187.979 1.00 66.27 637 GLU B O 1
ATOM 1715 N N . ASP A 1 659 ? 195.205 190.593 188.432 1.00 66.23 638 ASP B N 1
ATOM 1716 C CA . ASP A 1 659 ? 194.439 190.786 187.207 1.00 66.23 638 ASP B CA 1
ATOM 1717 C C . ASP A 1 659 ? 193.858 192.191 187.149 1.00 66.23 638 ASP B C 1
ATOM 1718 O O . ASP A 1 659 ? 193.978 192.883 186.132 1.00 66.23 638 ASP B O 1
ATOM 1723 N N . LEU A 1 660 ? 193.256 192.639 188.246 1.00 62.71 639 LEU B N 1
ATOM 1724 C CA . LEU A 1 660 ? 192.783 194.010 188.344 1.00 62.71 639 LEU B CA 1
ATOM 1725 C C . LEU A 1 660 ? 193.915 195.022 188.299 1.00 62.71 639 LEU B C 1
ATOM 1726 O O . LEU A 1 660 ? 193.663 196.200 188.030 1.00 62.71 639 LEU B O 1
ATOM 1731 N N . SER A 1 661 ? 195.151 194.598 188.570 1.00 65.79 640 SER B N 1
ATOM 1732 C CA . SER A 1 661 ? 196.258 195.547 188.593 1.00 65.79 640 SER B CA 1
ATOM 1733 C C . SER A 1 661 ? 196.757 195.840 187.188 1.00 65.79 640 SER B C 1
ATOM 1734 O O . SER A 1 661 ? 197.000 196.999 186.833 1.00 65.79 640 SER B O 1
ATOM 1737 N N . LYS A 1 662 ? 196.899 194.800 186.372 1.00 68.73 641 LYS B N 1
ATOM 1738 C CA . LYS A 1 662 ? 197.529 194.944 185.068 1.00 68.73 641 LYS B CA 1
ATOM 1739 C C . LYS A 1 662 ? 196.673 195.780 184.126 1.00 68.73 641 LYS B C 1
ATOM 1740 O O . LYS A 1 662 ? 197.169 196.713 183.485 1.00 68.73 641 LYS B O 1
ATOM 1746 N N . GLN A 1 663 ? 195.383 195.471 184.031 1.00 66.25 642 GLN B N 1
ATOM 1747 C CA . GLN A 1 663 ? 194.527 196.186 183.103 1.00 66.25 642 GLN B CA 1
ATOM 1748 C C . GLN A 1 663 ? 194.136 197.540 183.687 1.00 66.25 642 GLN B C 1
ATOM 1749 O O . GLN A 1 663 ? 194.372 197.833 184.861 1.00 66.25 642 GLN B O 1
ATOM 1755 N N . THR A 1 664 ? 193.526 198.371 182.841 1.00 69.21 643 THR B N 1
ATOM 1756 C CA . THR A 1 664 ? 193.106 199.709 183.231 1.00 69.21 643 THR B CA 1
ATOM 1757 C C . THR A 1 664 ? 191.648 200.002 182.910 1.00 69.21 643 THR B C 1
ATOM 1758 O O . THR A 1 664 ? 191.170 201.098 183.220 1.00 69.21 643 THR B O 1
ATOM 1762 N N . GLU A 1 665 ? 190.930 199.062 182.294 1.00 68.05 644 GLU B N 1
ATOM 1763 C CA . GLU A 1 665 ? 189.556 199.335 181.887 1.00 68.05 644 GLU B CA 1
ATOM 1764 C C . GLU A 1 665 ? 188.661 199.607 183.090 1.00 68.05 644 GLU B C 1
ATOM 1765 O O . GLU A 1 665 ? 187.820 200.513 183.051 1.00 68.05 644 GLU B O 1
ATOM 1771 N N . ILE A 1 666 ? 188.819 198.836 184.161 1.00 65.03 645 ILE B N 1
ATOM 1772 C CA . ILE A 1 666 ? 187.982 198.976 185.346 1.00 65.03 645 ILE B CA 1
ATOM 1773 C C . ILE A 1 666 ? 188.691 199.875 186.345 1.00 65.03 645 ILE B C 1
ATOM 1774 O O . ILE A 1 666 ? 189.921 199.901 186.433 1.00 65.03 645 ILE B O 1
ATOM 1779 N N . ALA A 1 667 ? 187.899 200.623 187.107 1.00 64.38 646 ALA B N 1
ATOM 1780 C CA . ALA A 1 667 ? 188.405 201.657 187.995 1.00 64.38 646 ALA B CA 1
ATOM 1781 C C . ALA A 1 667 ? 188.405 201.162 189.434 1.00 64.38 646 ALA B C 1
ATOM 1782 O O . ALA A 1 667 ? 187.597 200.306 189.807 1.00 64.38 646 ALA B O 1
ATOM 1784 N N . TYR A 1 668 ? 189.318 201.700 190.236 1.00 63.49 647 TYR B N 1
ATOM 1785 C CA . TYR A 1 668 ? 189.527 201.190 191.577 1.00 63.49 647 TYR B CA 1
ATOM 1786 C C . TYR A 1 668 ? 188.608 201.961 192.515 1.00 63.49 647 TYR B C 1
ATOM 1787 O O . TYR A 1 668 ? 187.822 202.803 192.085 1.00 63.49 647 TYR B O 1
ATOM 1796 N N . GLY A 1 669 ? 188.719 201.720 193.813 1.00 62.42 648 GLY B N 1
ATOM 1797 C CA . GLY A 1 669 ? 187.989 202.564 194.732 1.00 62.42 648 GLY B CA 1
ATOM 1798 C C . GLY A 1 669 ? 188.108 202.188 196.190 1.00 62.42 648 GLY B C 1
ATOM 1799 O O . GLY A 1 669 ? 187.923 201.029 196.563 1.00 62.42 648 GLY B O 1
ATOM 1800 N N . THR A 1 670 ? 188.401 203.181 197.024 1.00 64.81 649 THR B N 1
ATOM 1801 C CA . THR A 1 670 ? 188.441 203.016 198.464 1.00 64.81 649 THR B CA 1
ATOM 1802 C C . THR A 1 670 ? 187.787 204.213 199.126 1.00 64.81 649 THR B C 1
ATOM 1803 O O . THR A 1 670 ? 187.684 205.297 198.550 1.00 64.81 649 THR B O 1
ATOM 1807 N N . LEU A 1 671 ? 187.351 203.997 200.358 1.00 67.87 650 LEU B N 1
ATOM 1808 C CA . LEU A 1 671 ? 186.898 205.098 201.187 1.00 67.87 650 LEU B CA 1
ATOM 1809 C C . LEU A 1 671 ? 188.005 206.139 201.299 1.00 67.87 650 LEU B C 1
ATOM 1810 O O . LEU A 1 671 ? 189.185 205.804 201.431 1.00 67.87 650 LEU B O 1
ATOM 1815 N N . ASP A 1 672 ? 187.619 207.412 201.230 1.00 71.90 651 ASP B N 1
ATOM 1816 C CA . ASP A 1 672 ? 188.607 208.484 201.157 1.00 71.90 651 ASP B CA 1
ATOM 1817 C C . ASP A 1 672 ? 189.480 208.546 202.402 1.00 71.90 651 ASP B C 1
ATOM 1818 O O . ASP A 1 672 ? 190.613 209.035 202.336 1.00 71.90 651 ASP B O 1
ATOM 1823 N N . SER A 1 673 ? 188.980 208.070 203.539 1.00 70.90 652 SER B N 1
ATOM 1824 C CA . SER A 1 673 ? 189.748 208.048 204.778 1.00 70.90 652 SER B CA 1
ATOM 1825 C C . SER A 1 673 ? 189.479 206.737 205.497 1.00 70.90 652 SER B C 1
ATOM 1826 O O . SER A 1 673 ? 188.343 206.469 205.896 1.00 70.90 652 SER B O 1
ATOM 1829 N N . GLY A 1 674 ? 190.520 205.933 205.665 1.00 68.64 653 GLY B N 1
ATOM 1830 C CA . GLY A 1 674 ? 190.364 204.664 206.345 1.00 68.64 653 GLY B CA 1
ATOM 1831 C C . GLY A 1 674 ? 191.669 203.904 206.370 1.00 68.64 653 GLY B C 1
ATOM 1832 O O . GLY A 1 674 ? 192.715 204.405 205.949 1.00 68.64 653 GLY B O 1
ATOM 1833 N N . SER A 1 675 ? 191.593 202.677 206.884 1.00 64.64 654 SER B N 1
ATOM 1834 C CA . SER A 1 675 ? 192.773 201.825 206.950 1.00 64.64 654 SER B CA 1
ATOM 1835 C C . SER A 1 675 ? 193.152 201.264 205.589 1.00 64.64 654 SER B C 1
ATOM 1836 O O . SER A 1 675 ? 194.331 200.996 205.349 1.00 64.64 654 SER B O 1
ATOM 1839 N N . THR A 1 676 ? 192.181 201.064 204.700 1.00 61.78 655 THR B N 1
ATOM 1840 C CA . THR A 1 676 ? 192.487 200.551 203.369 1.00 61.78 655 THR B CA 1
ATOM 1841 C C . THR A 1 676 ? 193.360 201.529 202.593 1.00 61.78 655 THR B C 1
ATOM 1842 O O . THR A 1 676 ? 194.364 201.145 201.973 1.00 61.78 655 THR B O 1
ATOM 1846 N N . LYS A 1 677 ? 192.985 202.805 202.618 1.00 66.82 656 LYS B N 1
ATOM 1847 C CA . LYS A 1 677 ? 193.746 203.814 201.899 1.00 66.82 656 LYS B CA 1
ATOM 1848 C C . LYS A 1 677 ? 195.153 203.929 202.458 1.00 66.82 656 LYS B C 1
ATOM 1849 O O . LYS A 1 677 ? 196.120 204.075 201.704 1.00 66.82 656 LYS B O 1
ATOM 1855 N N . GLU A 1 678 ? 195.291 203.860 203.784 1.00 66.03 657 GLU B N 1
ATOM 1856 C CA . GLU A 1 678 ? 196.616 203.875 204.390 1.00 66.03 657 GLU B CA 1
ATOM 1857 C C . GLU A 1 678 ? 197.418 202.647 203.988 1.00 66.03 657 GLU B C 1
ATOM 1858 O O . GLU A 1 678 ? 198.610 202.748 203.678 1.00 66.03 657 GLU B O 1
ATOM 1864 N N . PHE A 1 679 ? 196.780 201.477 203.979 1.00 59.95 658 PHE B N 1
ATOM 1865 C CA . PHE A 1 679 ? 197.485 200.254 203.620 1.00 59.95 658 PHE B CA 1
ATOM 1866 C C . PHE A 1 679 ? 198.053 200.352 202.216 1.00 59.95 658 PHE B C 1
ATOM 1867 O O . PHE A 1 679 ? 199.196 199.953 201.967 1.00 59.95 658 PHE B O 1
ATOM 1875 N N . PHE A 1 680 ? 197.269 200.887 201.285 1.00 60.71 659 PHE B N 1
ATOM 1876 C CA . PHE A 1 680 ? 197.795 201.114 199.944 1.00 60.71 659 PHE B CA 1
ATOM 1877 C C . PHE A 1 680 ? 198.870 202.192 199.951 1.00 60.71 659 PHE B C 1
ATOM 1878 O O . PHE A 1 680 ? 199.859 202.099 199.217 1.00 60.71 659 PHE B O 1
ATOM 1886 N N . ARG A 1 681 ? 198.690 203.217 200.781 1.00 65.51 660 ARG B N 1
ATOM 1887 C CA . ARG A 1 681 ? 199.635 204.325 200.827 1.00 65.51 660 ARG B CA 1
ATOM 1888 C C . ARG A 1 681 ? 201.005 203.878 201.319 1.00 65.51 660 ARG B C 1
ATOM 1889 O O . ARG A 1 681 ? 202.032 204.282 200.764 1.00 65.51 660 ARG B O 1
ATOM 1897 N N . ARG A 1 682 ? 201.043 203.044 202.356 1.00 64.75 661 ARG B N 1
ATOM 1898 C CA . ARG A 1 682 ? 202.286 202.640 202.999 1.00 64.75 661 ARG B CA 1
ATOM 1899 C C . ARG A 1 682 ? 202.864 201.347 202.445 1.00 64.75 661 ARG B C 1
ATOM 1900 O O . ARG A 1 682 ? 203.912 200.903 202.922 1.00 64.75 661 ARG B O 1
ATOM 1908 N N . SER A 1 683 ? 202.222 200.734 201.460 1.00 62.19 662 SER B N 1
ATOM 1909 C CA . SER A 1 683 ? 202.620 199.401 201.040 1.00 62.19 662 SER B CA 1
ATOM 1910 C C . SER A 1 683 ? 203.892 199.438 200.204 1.00 62.19 662 SER B C 1
ATOM 1911 O O . SER A 1 683 ? 204.165 200.399 199.481 1.00 62.19 662 SER B O 1
ATOM 1914 N N . LYS A 1 684 ? 204.679 198.369 200.320 1.00 62.19 663 LYS B N 1
ATOM 1915 C CA . LYS A 1 684 ? 205.846 198.155 199.481 1.00 62.19 663 LYS B CA 1
ATOM 1916 C C . LYS A 1 684 ? 205.652 197.040 198.469 1.00 62.19 663 LYS B C 1
ATOM 1917 O O . LYS A 1 684 ? 206.511 196.861 197.599 1.00 62.19 663 LYS B O 1
ATOM 1923 N N . ILE A 1 685 ? 204.560 196.282 198.555 1.00 62.82 664 ILE B N 1
ATOM 1924 C CA . ILE A 1 685 ? 204.303 195.235 197.579 1.00 62.82 664 ILE B CA 1
ATOM 1925 C C . ILE A 1 685 ? 203.988 195.884 196.240 1.00 62.82 664 ILE B C 1
ATOM 1926 O O . ILE A 1 685 ? 203.216 196.849 196.162 1.00 62.82 664 ILE B O 1
ATOM 1931 N N . ALA A 1 686 ? 204.586 195.352 195.175 1.00 65.68 665 ALA B N 1
ATOM 1932 C CA . ALA A 1 686 ? 204.538 196.019 193.879 1.00 65.68 665 ALA B CA 1
ATOM 1933 C C . ALA A 1 686 ? 203.103 196.250 193.423 1.00 65.68 665 ALA B C 1
ATOM 1934 O O . ALA A 1 686 ? 202.760 197.334 192.935 1.00 65.68 665 ALA B O 1
ATOM 1936 N N . VAL A 1 687 ? 202.251 195.237 193.573 1.00 64.50 666 VAL B N 1
ATOM 1937 C CA . VAL A 1 687 ? 200.899 195.321 193.030 1.00 64.50 666 VAL B CA 1
ATOM 1938 C C . VAL A 1 687 ? 200.143 196.471 193.680 1.00 64.50 666 VAL B C 1
ATOM 1939 O O . VAL A 1 687 ? 199.486 197.273 193.003 1.00 64.50 666 VAL B O 1
ATOM 1943 N N . PHE A 1 688 ? 200.240 196.586 195.004 1.00 62.43 667 PHE B N 1
ATOM 1944 C CA . PHE A 1 688 ? 199.502 197.638 195.690 1.00 62.43 667 PHE B CA 1
ATOM 1945 C C . PHE A 1 688 ? 200.149 199.000 195.480 1.00 62.43 667 PHE B C 1
ATOM 1946 O O . PHE A 1 688 ? 199.458 200.021 195.528 1.00 62.43 667 PHE B O 1
ATOM 1954 N N . ASP A 1 689 ? 201.457 199.041 195.224 1.00 65.33 668 ASP B N 1
ATOM 1955 C CA . ASP A 1 689 ? 202.085 200.301 194.835 1.00 65.33 668 ASP B CA 1
ATOM 1956 C C . ASP A 1 689 ? 201.524 200.803 193.509 1.00 65.33 668 ASP B C 1
ATOM 1957 O O . ASP A 1 689 ? 201.189 201.985 193.367 1.00 65.33 668 ASP B O 1
ATOM 1962 N N . LYS A 1 690 ? 201.414 199.911 192.524 1.00 65.79 669 LYS B N 1
ATOM 1963 C CA . LYS A 1 690 ? 200.787 200.283 191.262 1.00 65.79 669 LYS B CA 1
ATOM 1964 C C . LYS A 1 690 ? 199.347 200.715 191.481 1.00 65.79 669 LYS B C 1
ATOM 1965 O O . LYS A 1 690 ? 198.866 201.670 190.857 1.00 65.79 669 LYS B O 1
ATOM 1971 N N . MET A 1 691 ? 198.643 200.012 192.364 1.00 64.36 670 MET B N 1
ATOM 1972 C CA . MET A 1 691 ? 197.260 200.358 192.650 1.00 64.36 670 MET B CA 1
ATOM 1973 C C . MET A 1 691 ? 197.162 201.767 193.213 1.00 64.36 670 MET B C 1
ATOM 1974 O O . MET A 1 691 ? 196.289 202.546 192.820 1.00 64.36 670 MET B O 1
ATOM 1979 N N . TRP A 1 692 ? 198.064 202.109 194.131 1.00 65.55 671 TRP B N 1
ATOM 1980 C CA . TRP A 1 692 ? 198.085 203.446 194.705 1.00 65.55 671 TRP B CA 1
ATOM 1981 C C . TRP A 1 692 ? 198.398 204.492 193.650 1.00 65.55 671 TRP B C 1
ATOM 1982 O O . TRP A 1 692 ? 197.789 205.568 193.625 1.00 65.55 671 TRP B O 1
ATOM 1993 N N . THR A 1 693 ? 199.372 204.204 192.787 1.00 68.75 672 THR B N 1
ATOM 1994 C CA . THR A 1 693 ? 199.694 205.122 191.703 1.00 68.75 672 THR B CA 1
ATOM 1995 C C . THR A 1 693 ? 198.454 205.426 190.873 1.00 68.75 672 THR B C 1
ATOM 1996 O O . THR A 1 693 ? 198.101 206.593 190.658 1.00 68.75 672 THR B O 1
ATOM 2000 N N . TYR A 1 694 ? 197.767 204.379 190.418 1.00 68.27 673 TYR B N 1
ATOM 2001 C CA . TYR A 1 694 ? 196.563 204.570 189.619 1.00 68.27 673 TYR B CA 1
ATOM 2002 C C . TYR A 1 694 ? 195.508 205.356 190.388 1.00 68.27 673 TYR B C 1
ATOM 2003 O O . TYR A 1 694 ? 194.882 206.272 189.844 1.00 68.27 673 TYR B O 1
ATOM 2012 N N . MET A 1 695 ? 195.296 205.012 191.658 1.00 67.77 674 MET B N 1
ATOM 2013 C CA . MET A 1 695 ? 194.214 205.632 192.413 1.00 67.77 674 MET B CA 1
ATOM 2014 C C . MET A 1 695 ? 194.483 207.109 192.653 1.00 67.77 674 MET B C 1
ATOM 2015 O O . MET A 1 695 ? 193.552 207.923 192.659 1.00 67.77 674 MET B O 1
ATOM 2020 N N . ARG A 1 696 ? 195.747 207.478 192.869 1.00 69.00 675 ARG B N 1
ATOM 2021 C CA . ARG A 1 696 ? 196.087 208.890 193.013 1.00 69.00 675 ARG B CA 1
ATOM 2022 C C . ARG A 1 696 ? 195.938 209.630 191.690 1.00 69.00 675 ARG B C 1
ATOM 2023 O O . ARG A 1 696 ? 195.312 210.695 191.628 1.00 69.00 675 ARG B O 1
ATOM 2031 N N . SER A 1 697 ? 196.513 209.080 190.618 1.00 71.99 676 SER B N 1
ATOM 2032 C CA . SER A 1 697 ? 196.546 209.806 189.354 1.00 71.99 676 SER B CA 1
ATOM 2033 C C . SER A 1 697 ? 195.157 209.929 188.738 1.00 71.99 676 SER B C 1
ATOM 2034 O O . SER A 1 697 ? 194.815 210.971 188.169 1.00 71.99 676 SER B O 1
ATOM 2037 N N . ALA A 1 698 ? 194.345 208.882 188.845 1.00 72.70 677 ALA B N 1
ATOM 2038 C CA . ALA A 1 698 ? 193.121 208.795 188.060 1.00 72.70 677 ALA B CA 1
ATOM 2039 C C . ALA A 1 698 ? 192.174 209.949 188.361 1.00 72.70 677 ALA B C 1
ATOM 2040 O O . ALA A 1 698 ? 191.911 210.273 189.524 1.00 72.70 677 ALA B O 1
ATOM 2042 N N . GLU A 1 699 ? 191.654 210.560 187.296 1.00 78.02 678 GLU B N 1
ATOM 2043 C CA . GLU A 1 699 ? 190.611 211.570 187.379 1.00 78.02 678 GLU B CA 1
ATOM 2044 C C . GLU A 1 699 ? 189.456 211.103 186.499 1.00 78.02 678 GLU B C 1
ATOM 2045 O O . GLU A 1 699 ? 189.688 210.680 185.354 1.00 78.02 678 GLU B O 1
ATOM 2051 N N . PRO A 1 700 ? 188.203 211.152 186.981 1.00 76.31 679 PRO B N 1
ATOM 2052 C CA . PRO A 1 700 ? 187.723 211.662 188.270 1.00 76.31 679 PRO B CA 1
ATOM 2053 C C . PRO A 1 700 ? 188.208 210.852 189.466 1.00 76.31 679 PRO B C 1
ATOM 2054 O O . PRO A 1 700 ? 188.707 209.739 189.303 1.00 76.31 679 PRO B O 1
ATOM 2058 N N . SER A 1 701 ? 188.074 211.426 190.657 1.00 73.31 680 SER B N 1
ATOM 2059 C CA . SER A 1 701 ? 188.519 210.745 191.864 1.00 73.31 680 SER B CA 1
ATOM 2060 C C . SER A 1 701 ? 187.765 209.435 192.037 1.00 73.31 680 SER B C 1
ATOM 2061 O O . SER A 1 701 ? 186.538 209.383 191.900 1.00 73.31 680 SER B O 1
ATOM 2064 N N . VAL A 1 702 ? 188.510 208.373 192.341 1.00 67.31 681 VAL B N 1
ATOM 2065 C CA . VAL A 1 702 ? 187.902 207.071 192.578 1.00 67.31 681 VAL B CA 1
ATOM 2066 C C . VAL A 1 702 ? 187.404 206.928 194.007 1.00 67.31 681 VAL B C 1
ATOM 2067 O O . VAL A 1 702 ? 186.521 206.104 194.273 1.00 67.31 681 VAL B O 1
ATOM 2071 N N . PHE A 1 703 ? 187.944 207.712 194.933 1.00 67.72 682 PHE B N 1
ATOM 2072 C CA . PHE A 1 703 ? 187.572 207.603 196.332 1.00 67.72 682 PHE B CA 1
ATOM 2073 C C . PHE A 1 703 ? 186.146 208.081 196.561 1.00 67.72 682 PHE B C 1
ATOM 2074 O O . PHE A 1 703 ? 185.657 208.983 195.877 1.00 67.72 682 PHE B O 1
ATOM 2082 N N . VAL A 1 704 ? 185.481 207.465 197.534 1.00 67.74 683 VAL B N 1
ATOM 2083 C CA . VAL A 1 704 ? 184.132 207.833 197.926 1.00 67.74 683 VAL B CA 1
ATOM 2084 C C . VAL A 1 704 ? 184.164 208.272 199.381 1.00 67.74 683 VAL B C 1
ATOM 2085 O O . VAL A 1 704 ? 185.104 207.983 200.125 1.00 67.74 683 VAL B O 1
ATOM 2089 N N . ARG A 1 705 ? 183.121 208.995 199.783 1.00 72.18 684 ARG B N 1
ATOM 2090 C CA . ARG A 1 705 ? 183.037 209.472 201.157 1.00 72.18 684 ARG B CA 1
ATOM 2091 C C . ARG A 1 705 ? 182.421 208.436 202.088 1.00 72.18 684 ARG B C 1
ATOM 2092 O O . ARG A 1 705 ? 182.710 208.445 203.289 1.00 72.18 684 ARG B O 1
ATOM 2100 N N . THR A 1 706 ? 181.575 207.549 201.569 1.00 69.66 685 THR B N 1
ATOM 2101 C CA . THR A 1 706 ? 180.904 206.556 202.391 1.00 69.66 685 THR B CA 1
ATOM 2102 C C . THR A 1 706 ? 180.836 205.237 201.634 1.00 69.66 685 THR B C 1
ATOM 2103 O O . THR A 1 706 ? 180.863 205.202 200.402 1.00 69.66 685 THR B O 1
ATOM 2107 N N . THR A 1 707 ? 180.744 204.141 202.389 1.00 66.95 686 THR B N 1
ATOM 2108 C CA . THR A 1 707 ? 180.716 202.823 201.763 1.00 66.95 686 THR B CA 1
ATOM 2109 C C . THR A 1 707 ? 179.437 202.622 200.959 1.00 66.95 686 THR B C 1
ATOM 2110 O O . THR A 1 707 ? 179.447 201.942 199.927 1.00 66.95 686 THR B O 1
ATOM 2114 N N . ALA A 1 708 ? 178.326 203.198 201.420 1.00 67.77 687 ALA B N 1
ATOM 2115 C CA . ALA A 1 708 ? 177.096 203.140 200.638 1.00 67.77 687 ALA B CA 1
ATOM 2116 C C . ALA A 1 708 ? 177.293 203.807 199.284 1.00 67.77 687 ALA B C 1
ATOM 2117 O O . ALA A 1 708 ? 176.797 203.322 198.259 1.00 67.77 687 ALA B O 1
ATOM 2119 N N . GLU A 1 709 ? 178.028 204.918 199.260 1.00 68.56 688 GLU B N 1
ATOM 2120 C CA . GLU A 1 709 ? 178.366 205.554 197.993 1.00 68.56 688 GLU B CA 1
ATOM 2121 C C . GLU A 1 709 ? 179.180 204.620 197.112 1.00 68.56 688 GLU B C 1
ATOM 2122 O O . GLU A 1 709 ? 178.956 204.547 195.899 1.00 68.56 688 GLU B O 1
ATOM 2128 N N . GLY A 1 710 ? 180.134 203.897 197.702 1.00 65.26 689 GLY B N 1
ATOM 2129 C CA . GLY A 1 710 ? 180.937 202.973 196.920 1.00 65.26 689 GLY B CA 1
ATOM 2130 C C . GLY A 1 710 ? 180.115 201.854 196.313 1.00 65.26 689 GLY B C 1
ATOM 2131 O O . GLY A 1 710 ? 180.267 201.528 195.134 1.00 65.26 689 GLY B O 1
ATOM 2132 N N . VAL A 1 711 ? 179.231 201.249 197.107 1.00 64.70 690 VAL B N 1
ATOM 2133 C CA . VAL A 1 711 ? 178.389 200.180 196.580 1.00 64.70 690 VAL B CA 1
ATOM 2134 C C . VAL A 1 711 ? 177.452 200.714 195.507 1.00 64.70 690 VAL B C 1
ATOM 2135 O O . VAL A 1 711 ? 177.212 200.048 194.492 1.00 64.70 690 VAL B O 1
ATOM 2139 N N . ALA A 1 712 ? 176.909 201.917 195.699 1.00 66.08 691 ALA B N 1
ATOM 2140 C CA . ALA A 1 712 ? 176.042 202.488 194.675 1.00 66.08 691 ALA B CA 1
ATOM 2141 C C . ALA A 1 712 ? 176.812 202.731 193.383 1.00 66.08 691 ALA B C 1
ATOM 2142 O O . ALA A 1 712 ? 176.322 202.418 192.292 1.00 66.08 691 ALA B O 1
ATOM 2144 N N . ARG A 1 713 ? 178.023 203.276 193.486 1.00 64.45 692 ARG B N 1
ATOM 2145 C CA . ARG A 1 713 ? 178.827 203.521 192.293 1.00 64.45 692 ARG B CA 1
ATOM 2146 C C . ARG A 1 713 ? 179.179 202.216 191.593 1.00 64.45 692 ARG B C 1
ATOM 2147 O O . ARG A 1 713 ? 179.217 202.152 190.358 1.00 64.45 692 ARG B O 1
ATOM 2155 N N . VAL A 1 714 ? 179.452 201.165 192.365 1.00 63.38 693 VAL B N 1
ATOM 2156 C CA . VAL A 1 714 ? 179.655 199.844 191.780 1.00 63.38 693 VAL B CA 1
ATOM 2157 C C . VAL A 1 714 ? 178.408 199.398 191.033 1.00 63.38 693 VAL B C 1
ATOM 2158 O O . VAL A 1 714 ? 178.486 198.866 189.919 1.00 63.38 693 VAL B O 1
ATOM 2162 N N . ARG A 1 715 ? 177.238 199.604 191.634 1.00 65.01 694 ARG B N 1
ATOM 2163 C CA . ARG A 1 715 ? 176.001 199.142 191.022 1.00 65.01 694 ARG B CA 1
ATOM 2164 C C . ARG A 1 715 ? 175.640 199.960 189.789 1.00 65.01 694 ARG B C 1
ATOM 2165 O O . ARG A 1 715 ? 174.872 199.494 188.940 1.00 65.01 694 ARG B O 1
ATOM 2173 N N . LYS A 1 716 ? 176.174 201.176 189.674 1.00 66.33 695 LYS B N 1
ATOM 2174 C CA . LYS A 1 716 ? 175.804 202.046 188.565 1.00 66.33 695 LYS B CA 1
ATOM 2175 C C . LYS A 1 716 ? 176.664 201.797 187.333 1.00 66.33 695 LYS B C 1
ATOM 2176 O O . LYS A 1 716 ? 176.141 201.711 186.217 1.00 66.33 695 LYS B O 1
ATOM 2182 N N . SER A 1 717 ? 177.976 201.666 187.515 1.00 66.27 696 SER B N 1
ATOM 2183 C CA . SER A 1 717 ? 178.915 201.596 186.401 1.00 66.27 696 SER B CA 1
ATOM 2184 C C . SER A 1 717 ? 178.712 200.381 185.507 1.00 66.27 696 SER B C 1
ATOM 2185 O O . SER A 1 717 ? 179.439 200.248 184.517 1.00 66.27 696 SER B O 1
ATOM 2188 N N . LYS A 1 718 ? 177.766 199.500 185.818 1.00 67.99 697 LYS B N 1
ATOM 2189 C CA . LYS A 1 718 ? 177.474 198.340 184.979 1.00 67.99 697 LYS B CA 1
ATOM 2190 C C . LYS A 1 718 ? 178.741 197.538 184.689 1.00 67.99 697 LYS B C 1
ATOM 2191 O O . LYS A 1 718 ? 178.985 197.095 183.565 1.00 67.99 697 LYS B O 1
ATOM 2193 N N . GLY A 1 719 ? 179.557 197.352 185.721 1.00 67.14 698 GLY B N 1
ATOM 2194 C CA . GLY A 1 719 ? 180.733 196.515 185.630 1.00 67.14 698 GLY B CA 1
ATOM 2195 C C . GLY A 1 719 ? 182.036 197.231 185.362 1.00 67.14 698 GLY B C 1
ATOM 2196 O O . GLY A 1 719 ? 183.023 196.569 185.028 1.00 67.14 698 GLY B O 1
ATOM 2197 N N . LYS A 1 720 ? 182.073 198.554 185.491 1.00 67.52 699 LYS B N 1
ATOM 2198 C CA . LYS A 1 720 ? 183.286 199.327 185.255 1.00 67.52 699 LYS B CA 1
ATOM 2199 C C . LYS A 1 720 ? 183.886 199.876 186.541 1.00 67.52 699 LYS B C 1
ATOM 2200 O O . LYS A 1 720 ? 184.846 200.653 186.484 1.00 67.52 699 LYS B O 1
ATOM 2206 N N . TYR A 1 721 ? 183.354 199.488 187.697 1.00 63.34 700 TYR B N 1
ATOM 2207 C CA . TYR A 1 721 ? 183.844 199.951 188.986 1.00 63.34 700 TYR B CA 1
ATOM 2208 C C . TYR A 1 721 ? 184.070 198.766 189.910 1.00 63.34 700 TYR B C 1
ATOM 2209 O O . TYR A 1 721 ? 183.221 197.877 190.013 1.00 63.34 700 TYR B O 1
ATOM 2218 N N . ALA A 1 722 ? 185.216 198.767 190.585 1.00 60.11 701 ALA B N 1
ATOM 2219 C CA . ALA A 1 722 ? 185.568 197.752 191.568 1.00 60.11 701 ALA B CA 1
ATOM 2220 C C . ALA A 1 722 ? 185.912 198.444 192.876 1.00 60.11 701 ALA B C 1
ATOM 2221 O O . ALA A 1 722 ? 186.859 199.235 192.933 1.00 60.11 701 ALA B O 1
ATOM 2223 N N . TYR A 1 723 ? 185.147 198.147 193.921 1.00 59.17 702 TYR B N 1
ATOM 2224 C CA . TYR A 1 723 ? 185.372 198.756 195.223 1.00 59.17 702 TYR B CA 1
ATOM 2225 C C . TYR A 1 723 ? 186.264 197.862 196.072 1.00 59.17 702 TYR B C 1
ATOM 2226 O O . TYR A 1 723 ? 186.273 196.640 195.925 1.00 59.17 702 TYR B O 1
ATOM 2235 N N . LEU A 1 724 ? 187.038 198.486 196.953 1.00 57.26 703 LEU B N 1
ATOM 2236 C CA . LEU A 1 724 ? 187.933 197.781 197.858 1.00 57.26 703 LEU B CA 1
ATOM 2237 C C . LEU A 1 724 ? 187.483 198.055 199.283 1.00 57.26 703 LEU B C 1
ATOM 2238 O O . LEU A 1 724 ? 187.471 199.211 199.717 1.00 57.26 703 LEU B O 1
ATOM 2243 N N . LEU A 1 725 ? 187.123 197.003 200.013 1.00 55.70 704 LEU B N 1
ATOM 2244 C CA . LEU A 1 725 ? 186.579 197.189 201.352 1.00 55.70 704 LEU B CA 1
ATOM 2245 C C . LEU A 1 725 ? 186.836 195.944 202.189 1.00 55.70 704 LEU B C 1
ATOM 2246 O O . LEU A 1 725 ? 187.409 194.962 201.721 1.00 55.70 704 LEU B O 1
ATOM 2251 N N . GLU A 1 726 ? 186.384 195.984 203.436 1.00 54.88 705 GLU B N 1
ATOM 2252 C CA . GLU A 1 726 ? 186.558 194.853 204.330 1.00 54.88 705 GLU B CA 1
ATOM 2253 C C . GLU A 1 726 ? 185.684 193.683 203.895 1.00 54.88 705 GLU B C 1
ATOM 2254 O O . GLU A 1 726 ? 184.573 193.858 203.393 1.00 54.88 705 GLU B O 1
ATOM 2260 N N . SER A 1 727 ? 186.204 192.476 204.100 1.00 52.26 706 SER B N 1
ATOM 2261 C CA . SER A 1 727 ? 185.563 191.284 203.561 1.00 52.26 706 SER B CA 1
ATOM 2262 C C . SER A 1 727 ? 184.197 191.035 204.190 1.00 52.26 706 SER B C 1
ATOM 2263 O O . SER A 1 727 ? 183.260 190.612 203.503 1.00 52.26 706 SER B O 1
ATOM 2266 N N . THR A 1 728 ? 184.070 191.266 205.497 1.00 55.72 707 THR B N 1
ATOM 2267 C CA . THR A 1 728 ? 182.813 190.972 206.176 1.00 55.72 707 THR B CA 1
ATOM 2268 C C . THR A 1 728 ? 181.684 191.837 205.640 1.00 55.72 707 THR B C 1
ATOM 2269 O O . THR A 1 728 ? 180.574 191.349 205.392 1.00 55.72 707 THR B O 1
ATOM 2273 N N . MET A 1 729 ? 181.950 193.128 205.445 1.00 60.37 708 MET B N 1
ATOM 2274 C CA . MET A 1 729 ? 180.950 194.010 204.866 1.00 60.37 708 MET B CA 1
ATOM 2275 C C . MET A 1 729 ? 180.594 193.570 203.456 1.00 60.37 708 MET B C 1
ATOM 2276 O O . MET A 1 729 ? 179.423 193.599 203.060 1.00 60.37 708 MET B O 1
ATOM 2281 N N . ASN A 1 730 ? 181.597 193.163 202.680 1.00 55.53 709 ASN B N 1
ATOM 2282 C CA . ASN A 1 730 ? 181.355 192.710 201.318 1.00 55.53 709 ASN B CA 1
ATOM 2283 C C . ASN A 1 730 ? 180.424 191.510 201.294 1.00 55.53 709 ASN B C 1
ATOM 2284 O O . ASN A 1 730 ? 179.493 191.458 200.485 1.00 55.53 709 ASN B O 1
ATOM 2289 N N . GLU A 1 731 ? 180.657 190.533 202.167 1.00 58.23 710 GLU B N 1
ATOM 2290 C CA . GLU A 1 731 ? 179.775 189.370 202.214 1.00 58.23 710 GLU B CA 1
ATOM 2291 C C . GLU A 1 731 ? 178.376 189.756 202.673 1.00 58.23 710 GLU B C 1
ATOM 2292 O O . GLU A 1 731 ? 177.375 189.300 202.101 1.00 58.23 710 GLU B O 1
ATOM 2298 N N . TYR A 1 732 ? 178.288 190.598 203.703 1.00 63.04 711 TYR B N 1
ATOM 2299 C CA . TYR A 1 732 ? 176.991 191.068 204.174 1.00 63.04 711 TYR B CA 1
ATOM 2300 C C . TYR A 1 732 ? 176.194 191.664 203.027 1.00 63.04 711 TYR B C 1
ATOM 2301 O O . TYR A 1 732 ? 175.033 191.307 202.803 1.00 63.04 711 TYR B O 1
ATOM 2310 N N . ILE A 1 733 ? 176.821 192.566 202.275 1.00 60.04 712 ILE B N 1
ATOM 2311 C CA . ILE A 1 733 ? 176.147 193.210 201.154 1.00 60.04 712 ILE B CA 1
ATOM 2312 C C . ILE A 1 733 ? 175.779 192.188 200.090 1.00 60.04 712 ILE B C 1
ATOM 2313 O O . ILE A 1 733 ? 174.663 192.194 199.560 1.00 60.04 712 ILE B O 1
ATOM 2318 N N . GLU A 1 734 ? 176.712 191.297 199.757 1.00 60.58 713 GLU B N 1
ATOM 2319 C CA . GLU A 1 734 ? 176.443 190.279 198.754 1.00 60.58 713 GLU B CA 1
ATOM 2320 C C . GLU A 1 734 ? 175.217 189.455 199.107 1.00 60.58 713 GLU B C 1
ATOM 2321 O O . GLU A 1 734 ? 174.528 188.954 198.212 1.00 60.58 713 GLU B O 1
ATOM 2327 N N . GLN A 1 735 ? 174.924 189.302 200.395 1.00 65.84 714 GLN B N 1
ATOM 2328 C CA . GLN A 1 735 ? 173.755 188.543 200.817 1.00 65.84 714 GLN B CA 1
ATOM 2329 C C . GLN A 1 735 ? 172.539 189.424 201.081 1.00 65.84 714 GLN B C 1
ATOM 2330 O O . GLN A 1 735 ? 171.529 188.927 201.592 1.00 65.84 714 GLN B O 1
ATOM 2336 N N . ARG A 1 736 ? 172.605 190.706 200.738 1.00 67.94 715 ARG B N 1
ATOM 2337 C CA . ARG A 1 736 ? 171.493 191.629 200.902 1.00 67.94 715 ARG B CA 1
ATOM 2338 C C . ARG A 1 736 ? 170.972 192.052 199.537 1.00 67.94 715 ARG B C 1
ATOM 2339 O O . ARG A 1 736 ? 171.747 192.202 198.587 1.00 67.94 715 ARG B O 1
ATOM 2347 N N . LYS A 1 737 ? 169.660 192.248 199.442 1.00 72.64 716 LYS B N 1
ATOM 2348 C CA . LYS A 1 737 ? 169.080 192.719 198.196 1.00 72.64 716 LYS B CA 1
ATOM 2349 C C . LYS A 1 737 ? 169.570 194.135 197.901 1.00 72.64 716 LYS B C 1
ATOM 2350 O O . LYS A 1 737 ? 169.919 194.882 198.819 1.00 72.64 716 LYS B O 1
ATOM 2356 N N . PRO A 1 738 ? 169.593 194.541 196.624 1.00 69.82 717 PRO B N 1
ATOM 2357 C CA . PRO A 1 738 ? 169.105 193.860 195.416 1.00 69.82 717 PRO B CA 1
ATOM 2358 C C . PRO A 1 738 ? 169.896 192.636 194.945 1.00 69.82 717 PRO B C 1
ATOM 2359 O O . PRO A 1 738 ? 169.514 192.043 193.938 1.00 69.82 717 PRO B O 1
ATOM 2363 N N . CYS A 1 739 ? 170.965 192.263 195.646 1.00 69.45 718 CYS B N 1
ATOM 2364 C CA . CYS A 1 739 ? 171.758 191.085 195.302 1.00 69.45 718 CYS B CA 1
ATOM 2365 C C . CYS A 1 739 ? 172.383 191.229 193.914 1.00 69.45 718 CYS B C 1
ATOM 2366 O O . CYS A 1 739 ? 172.207 190.386 193.032 1.00 69.45 718 CYS B O 1
ATOM 2369 N N . ASP A 1 740 ? 173.125 192.315 193.731 1.00 65.44 719 ASP B N 1
ATOM 2370 C CA . ASP A 1 740 ? 173.778 192.608 192.463 1.00 65.44 719 ASP B CA 1
ATOM 2371 C C . ASP A 1 740 ? 175.242 192.960 192.666 1.00 65.44 719 ASP B C 1
ATOM 2372 O O . ASP A 1 740 ? 175.794 193.827 191.983 1.00 65.44 719 ASP B O 1
ATOM 2377 N N . THR A 1 741 ? 175.898 192.290 193.608 1.00 61.17 720 THR B N 1
ATOM 2378 C CA . THR A 1 741 ? 177.323 192.471 193.832 1.00 61.17 720 THR B CA 1
ATOM 2379 C C . THR A 1 741 ? 177.922 191.153 194.291 1.00 61.17 720 THR B C 1
ATOM 2380 O O . THR A 1 741 ? 177.220 190.276 194.801 1.00 61.17 720 THR B O 1
ATOM 2384 N N . MET A 1 742 ? 179.232 191.018 194.101 1.00 58.21 721 MET B N 1
ATOM 2385 C CA . MET A 1 742 ? 179.949 189.880 194.650 1.00 58.21 721 MET B CA 1
ATOM 2386 C C . MET A 1 742 ? 181.355 190.272 195.068 1.00 58.21 721 MET B C 1
ATOM 2387 O O . MET A 1 742 ? 181.933 191.254 194.594 1.00 58.21 721 MET B O 1
ATOM 2392 N N . LYS A 1 743 ? 181.887 189.461 195.975 1.00 53.88 722 LYS B N 1
ATOM 2393 C CA . LYS A 1 743 ? 183.289 189.499 196.342 1.00 53.88 722 LYS B CA 1
ATOM 2394 C C . LYS A 1 743 ? 184.083 188.594 195.416 1.00 53.88 722 LYS B C 1
ATOM 2395 O O . LYS A 1 743 ? 183.656 187.482 195.097 1.00 53.88 722 LYS B O 1
ATOM 2401 N N . VAL A 1 744 ? 185.244 189.076 194.980 1.00 55.25 723 VAL B N 1
ATOM 2402 C CA . VAL A 1 744 ? 186.116 188.323 194.088 1.00 55.25 723 VAL B CA 1
ATOM 2403 C C . VAL A 1 744 ? 187.510 188.247 194.682 1.00 55.25 723 VAL B C 1
ATOM 2404 O O . VAL A 1 744 ? 188.003 189.215 195.269 1.00 55.25 723 VAL B O 1
ATOM 2408 N N . GLY A 1 745 ? 188.143 187.093 194.527 1.00 53.43 724 GLY B N 1
ATOM 2409 C CA . GLY A 1 745 ? 189.527 186.935 194.900 1.00 53.43 724 GLY B CA 1
ATOM 2410 C C . GLY A 1 745 ? 189.710 186.714 196.383 1.00 53.43 724 GLY B C 1
ATOM 2411 O O . GLY A 1 745 ? 188.771 186.700 197.178 1.00 53.43 724 GLY B O 1
ATOM 2412 N N . GLY A 1 746 ? 190.963 186.527 196.750 1.00 50.87 725 GLY B N 1
ATOM 2413 C CA . GLY A 1 746 ? 191.318 186.407 198.139 1.00 50.87 725 GLY B CA 1
ATOM 2414 C C . GLY A 1 746 ? 191.625 187.742 198.766 1.00 50.87 725 GLY B C 1
ATOM 2415 O O . GLY A 1 746 ? 191.862 188.737 198.086 1.00 50.87 725 GLY B O 1
ATOM 2416 N N . ASN A 1 747 ? 191.613 187.752 200.090 1.00 49.66 726 ASN B N 1
ATOM 2417 C CA . ASN A 1 747 ? 191.859 188.978 200.824 1.00 49.66 726 ASN B CA 1
ATOM 2418 C C . ASN A 1 747 ? 193.293 189.440 200.623 1.00 49.66 726 ASN B C 1
ATOM 2419 O O . ASN A 1 747 ? 194.230 188.640 200.611 1.00 49.66 726 ASN B O 1
ATOM 2424 N N . LEU A 1 748 ? 193.455 190.750 200.451 1.00 54.25 727 LEU B N 1
ATOM 2425 C CA . LEU A 1 748 ? 194.764 191.324 200.176 1.00 54.25 727 LEU B CA 1
ATOM 2426 C C . LEU A 1 748 ? 195.626 191.377 201.428 1.00 54.25 727 LEU B C 1
ATOM 2427 O O . LEU A 1 748 ? 196.846 191.198 201.355 1.00 54.25 727 LEU B O 1
ATOM 2432 N N . ASP A 1 749 ? 195.012 191.626 202.576 1.00 52.55 728 ASP B N 1
ATOM 2433 C CA . ASP A 1 749 ? 195.692 191.728 203.855 1.00 52.55 728 ASP B CA 1
ATOM 2434 C C . ASP A 1 749 ? 195.093 190.728 204.834 1.00 52.55 728 ASP B C 1
ATOM 2435 O O . ASP A 1 749 ? 194.191 189.960 204.500 1.00 52.55 728 ASP B O 1
ATOM 2440 N N . SER A 1 750 ? 195.609 190.747 206.059 1.00 49.15 729 SER B N 1
ATOM 2441 C CA . SER A 1 750 ? 195.078 189.942 207.145 1.00 49.15 729 SER B CA 1
ATOM 2442 C C . SER A 1 750 ? 194.873 190.831 208.360 1.00 49.15 729 SER B C 1
ATOM 2443 O O . SER A 1 750 ? 195.757 191.615 208.716 1.00 49.15 729 SER B O 1
ATOM 2446 N N . LYS A 1 751 ? 193.711 190.700 208.988 1.00 49.70 730 LYS B N 1
ATOM 2447 C CA . LYS A 1 751 ? 193.351 191.488 210.153 1.00 49.70 730 LYS B CA 1
ATOM 2448 C C . LYS A 1 751 ? 192.409 190.654 211.001 1.00 49.70 730 LYS B C 1
ATOM 2449 O O . LYS A 1 751 ? 191.861 189.650 210.547 1.00 49.70 730 LYS B O 1
ATOM 2455 N N . GLY A 1 752 ? 192.214 191.081 212.235 1.00 49.01 731 GLY B N 1
ATOM 2456 C CA . GLY A 1 752 ? 191.325 190.380 213.138 1.00 49.01 731 GLY B CA 1
ATOM 2457 C C . GLY A 1 752 ? 190.570 191.345 214.021 1.00 49.01 731 GLY B C 1
ATOM 2458 O O . GLY A 1 752 ? 191.063 192.418 214.373 1.00 49.01 731 GLY B O 1
ATOM 2459 N N . TYR A 1 753 ? 189.358 190.941 214.378 1.00 53.36 732 TYR B N 1
ATOM 2460 C CA . TYR A 1 753 ? 188.526 191.689 215.307 1.00 53.36 732 TYR B CA 1
ATOM 2461 C C . TYR A 1 753 ? 188.620 191.024 216.670 1.00 53.36 732 TYR B C 1
ATOM 2462 O O . TYR A 1 753 ? 188.454 189.806 216.780 1.00 53.36 732 TYR B O 1
ATOM 2471 N N . GLY A 1 754 ? 188.890 191.816 217.696 1.00 56.25 733 GLY B N 1
ATOM 2472 C CA . GLY A 1 754 ? 189.121 191.273 219.018 1.00 56.25 733 GLY B CA 1
ATOM 2473 C C . GLY A 1 754 ? 188.460 192.101 220.096 1.00 56.25 733 GLY B C 1
ATOM 2474 O O . GLY A 1 754 ? 188.373 193.328 220.008 1.00 56.25 733 GLY B O 1
ATOM 2475 N N . ILE A 1 755 ? 187.998 191.401 221.130 1.00 61.15 734 ILE B N 1
ATOM 2476 C CA . ILE A 1 755 ? 187.419 192.046 222.299 1.00 61.15 734 ILE B CA 1
ATOM 2477 C C . ILE A 1 755 ? 188.507 192.781 223.066 1.00 61.15 734 ILE B C 1
ATOM 2478 O O . ILE A 1 755 ? 189.583 192.230 223.332 1.00 61.15 734 ILE B O 1
ATOM 2483 N N . ALA A 1 756 ? 188.227 194.022 223.438 1.00 63.28 735 ALA B N 1
ATOM 2484 C CA . ALA A 1 756 ? 189.199 194.881 224.094 1.00 63.28 735 ALA B CA 1
ATOM 2485 C C . ALA A 1 756 ? 188.962 194.928 225.598 1.00 63.28 735 ALA B C 1
ATOM 2486 O O . ALA A 1 756 ? 187.942 194.474 226.117 1.00 63.28 735 ALA B O 1
ATOM 2488 N N . THR A 1 757 ? 189.942 195.490 226.298 1.00 66.91 736 THR B N 1
ATOM 2489 C CA . THR A 1 757 ? 189.953 195.550 227.751 1.00 66.91 736 THR B CA 1
ATOM 2490 C C . THR A 1 757 ? 191.126 196.420 228.187 1.00 66.91 736 THR B C 1
ATOM 2491 O O . THR A 1 757 ? 192.216 196.312 227.612 1.00 66.91 736 THR B O 1
ATOM 2495 N N . PRO A 1 758 ? 190.955 197.292 229.178 1.00 67.64 737 PRO B N 1
ATOM 2496 C CA . PRO A 1 758 ? 192.061 198.168 229.576 1.00 67.64 737 PRO B CA 1
ATOM 2497 C C . PRO A 1 758 ? 193.158 197.408 230.300 1.00 67.64 737 PRO B C 1
ATOM 2498 O O . PRO A 1 758 ? 192.946 196.340 230.877 1.00 67.64 737 PRO B O 1
ATOM 2502 N N . LYS A 1 759 ? 194.354 197.991 230.263 1.00 66.49 738 LYS B N 1
ATOM 2503 C CA . LYS A 1 759 ? 195.511 197.370 230.892 1.00 66.49 738 LYS B CA 1
ATOM 2504 C C . LYS A 1 759 ? 195.256 197.121 232.371 1.00 66.49 738 LYS B C 1
ATOM 2505 O O . LYS A 1 759 ? 194.722 197.977 233.081 1.00 66.49 738 LYS B O 1
ATOM 2511 N N . GLY A 1 760 ? 195.643 195.933 232.833 1.00 69.20 739 GLY B N 1
ATOM 2512 C CA . GLY A 1 760 ? 195.556 195.588 234.233 1.00 69.20 739 GLY B CA 1
ATOM 2513 C C . GLY A 1 760 ? 194.211 195.071 234.683 1.00 69.20 739 GLY B C 1
ATOM 2514 O O . GLY A 1 760 ? 194.079 194.669 235.845 1.00 69.20 739 GLY B O 1
ATOM 2515 N N . SER A 1 761 ? 193.209 195.061 233.812 1.00 68.60 740 SER B N 1
ATOM 2516 C CA . SER A 1 761 ? 191.897 194.573 234.193 1.00 68.60 740 SER B CA 1
ATOM 2517 C C . SER A 1 761 ? 191.938 193.072 234.463 1.00 68.60 740 SER B C 1
ATOM 2518 O O . SER A 1 761 ? 192.975 192.413 234.353 1.00 68.60 740 SER B O 1
ATOM 2521 N N . SER A 1 762 ? 190.774 192.535 234.823 1.00 69.69 741 SER B N 1
ATOM 2522 C CA . SER A 1 762 ? 190.633 191.123 235.137 1.00 69.69 741 SER B CA 1
ATOM 2523 C C . SER A 1 762 ? 189.811 190.353 234.115 1.00 69.69 741 SER B C 1
ATOM 2524 O O . SER A 1 762 ? 189.847 189.119 234.121 1.00 69.69 741 SER B O 1
ATOM 2527 N N . LEU A 1 763 ? 189.072 191.044 233.246 1.00 69.89 742 LEU B N 1
ATOM 2528 C CA . LEU A 1 763 ? 188.204 190.367 232.291 1.00 69.89 742 LEU B CA 1
ATOM 2529 C C . LEU A 1 763 ? 188.949 189.861 231.064 1.00 69.89 742 LEU B C 1
ATOM 2530 O O . LEU A 1 763 ? 188.464 188.934 230.403 1.00 69.89 742 LEU B O 1
ATOM 2535 N N . GLY A 1 764 ? 190.108 190.437 230.745 1.00 67.95 743 GLY B N 1
ATOM 2536 C CA . GLY A 1 764 ? 190.813 190.027 229.541 1.00 67.95 743 GLY B CA 1
ATOM 2537 C C . GLY A 1 764 ? 191.192 188.560 229.556 1.00 67.95 743 GLY B C 1
ATOM 2538 O O . GLY A 1 764 ? 190.976 187.836 228.579 1.00 67.95 743 GLY B O 1
ATOM 2539 N N . THR A 1 765 ? 191.767 188.103 230.665 1.00 67.06 744 THR B N 1
ATOM 2540 C CA . THR A 1 765 ? 192.220 186.719 230.733 1.00 67.06 744 THR B CA 1
ATOM 2541 C C . THR A 1 765 ? 191.077 185.725 230.578 1.00 67.06 744 THR B C 1
ATOM 2542 O O . THR A 1 765 ? 191.249 184.746 229.832 1.00 67.06 744 THR B O 1
ATOM 2546 N N . PRO A 1 766 ? 189.922 185.891 231.227 1.00 67.33 745 PRO B N 1
ATOM 2547 C CA . PRO A 1 766 ? 188.830 184.937 230.981 1.00 67.33 745 PRO B CA 1
ATOM 2548 C C . PRO A 1 766 ? 188.171 185.100 229.623 1.00 67.33 745 PRO B C 1
ATOM 2549 O O . PRO A 1 766 ? 187.793 184.093 229.016 1.00 67.33 745 PRO B O 1
ATOM 2553 N N . VAL A 1 767 ? 188.014 186.328 229.117 1.00 65.89 746 VAL B N 1
ATOM 2554 C CA . VAL A 1 767 ? 187.350 186.481 227.824 1.00 65.89 746 VAL B CA 1
ATOM 2555 C C . VAL A 1 767 ? 188.198 185.892 226.703 1.00 65.89 746 VAL B C 1
ATOM 2556 O O . VAL A 1 767 ? 187.660 185.379 225.713 1.00 65.89 746 VAL B O 1
ATOM 2560 N N . ASN A 1 768 ? 189.527 185.968 226.816 1.00 61.52 747 ASN B N 1
ATOM 2561 C CA . ASN A 1 768 ? 190.388 185.331 225.826 1.00 61.52 747 ASN B CA 1
ATOM 2562 C C . ASN A 1 768 ? 190.111 183.834 225.737 1.00 61.52 747 ASN B C 1
ATOM 2563 O O . ASN A 1 768 ? 189.871 183.289 224.648 1.00 61.52 747 ASN B O 1
ATOM 2568 N N . LEU A 1 769 ? 190.144 183.150 226.878 1.00 62.19 748 LEU B N 1
ATOM 2569 C CA . LEU A 1 769 ? 189.860 181.723 226.882 1.00 62.19 748 LEU B CA 1
ATOM 2570 C C . LEU A 1 769 ? 188.431 181.454 226.445 1.00 62.19 748 LEU B C 1
ATOM 2571 O O . LEU A 1 769 ? 188.149 180.412 225.843 1.00 62.19 748 LEU B O 1
ATOM 2576 N N . ALA A 1 770 ? 187.524 182.396 226.702 1.00 64.05 749 ALA B N 1
ATOM 2577 C CA . ALA A 1 770 ? 186.145 182.240 226.257 1.00 64.05 749 ALA B CA 1
ATOM 2578 C C . ALA A 1 770 ? 186.061 182.204 224.739 1.00 64.05 749 ALA B C 1
ATOM 2579 O O . ALA A 1 770 ? 185.435 181.311 224.162 1.00 64.05 749 ALA B O 1
ATOM 2581 N N . VAL A 1 771 ? 186.678 183.183 224.073 1.00 61.69 750 VAL B N 1
ATOM 2582 C CA . VAL A 1 771 ? 186.617 183.226 222.615 1.00 61.69 750 VAL B CA 1
ATOM 2583 C C . VAL A 1 771 ? 187.316 182.012 222.023 1.00 61.69 750 VAL B C 1
ATOM 2584 O O . VAL A 1 771 ? 186.858 181.439 221.027 1.00 61.69 750 VAL B O 1
ATOM 2588 N N . LEU A 1 772 ? 188.434 181.597 222.620 1.00 59.30 751 LEU B N 1
ATOM 2589 C CA . LEU A 1 772 ? 189.097 180.394 222.130 1.00 59.30 751 LEU B CA 1
ATOM 2590 C C . LEU A 1 772 ? 188.187 179.177 222.255 1.00 59.30 751 LEU B C 1
ATOM 2591 O O . LEU A 1 772 ? 188.104 178.355 221.330 1.00 59.30 751 LEU B O 1
ATOM 2596 N N . LYS A 1 773 ? 187.487 179.051 223.383 1.00 63.82 752 LYS B N 1
ATOM 2597 C CA . LYS A 1 773 ? 186.578 177.927 223.575 1.00 63.82 752 LYS B CA 1
ATOM 2598 C C . LYS A 1 773 ? 185.437 177.963 222.570 1.00 63.82 752 LYS B C 1
ATOM 2599 O O . LYS A 1 773 ? 185.065 176.930 222.002 1.00 63.82 752 LYS B O 1
ATOM 2605 N N . LEU A 1 774 ? 184.861 179.144 222.346 1.00 63.97 753 LEU B N 1
ATOM 2606 C CA . LEU A 1 774 ? 183.781 179.263 221.372 1.00 63.97 753 LEU B CA 1
ATOM 2607 C C . LEU A 1 774 ? 184.256 178.879 219.979 1.00 63.97 753 LEU B C 1
ATOM 2608 O O . LEU A 1 774 ? 183.550 178.178 219.246 1.00 63.97 753 LEU B O 1
ATOM 2613 N N . SER A 1 775 ? 185.450 179.331 219.593 1.00 61.33 754 SER B N 1
ATOM 2614 C CA . SER A 1 775 ? 185.981 178.972 218.286 1.00 61.33 754 SER B CA 1
ATOM 2615 C C . SER A 1 775 ? 186.170 177.469 218.168 1.00 61.33 754 SER B C 1
ATOM 2616 O O . SER A 1 775 ? 185.805 176.867 217.151 1.00 61.33 754 SER B O 1
ATOM 2619 N N . GLU A 1 776 ? 186.729 176.838 219.201 1.00 62.77 755 GLU B N 1
ATOM 2620 C CA . GLU A 1 776 ? 186.943 175.398 219.147 1.00 62.77 755 GLU B CA 1
ATOM 2621 C C . GLU A 1 776 ? 185.620 174.645 219.082 1.00 62.77 755 GLU B C 1
ATOM 2622 O O . GLU A 1 776 ? 185.523 173.600 218.428 1.00 62.77 755 GLU B O 1
ATOM 2628 N N . GLN A 1 777 ? 184.590 175.157 219.756 1.00 64.63 756 GLN B N 1
ATOM 2629 C CA . GLN A 1 777 ? 183.305 174.464 219.781 1.00 64.63 756 GLN B CA 1
ATOM 2630 C C . GLN A 1 777 ? 182.568 174.607 218.455 1.00 64.63 756 GLN B C 1
ATOM 2631 O O . GLN A 1 777 ? 181.977 173.640 217.963 1.00 64.63 756 GLN B O 1
ATOM 2637 N N . GLY A 1 778 ? 182.590 175.799 217.866 1.00 63.23 757 GLY B N 1
ATOM 2638 C CA . GLY A 1 778 ? 181.911 176.045 216.609 1.00 63.23 757 GLY B CA 1
ATOM 2639 C C . GLY A 1 778 ? 180.854 177.121 216.724 1.00 63.23 757 GLY B C 1
ATOM 2640 O O . GLY A 1 778 ? 180.070 177.339 215.797 1.00 63.23 757 GLY B O 1
ATOM 2641 N N . VAL A 1 779 ? 180.828 177.805 217.866 1.00 63.92 758 VAL B N 1
ATOM 2642 C CA . VAL A 1 779 ? 179.784 178.791 218.122 1.00 63.92 758 VAL B CA 1
ATOM 2643 C C . VAL A 1 779 ? 179.925 179.979 217.182 1.00 63.92 758 VAL B C 1
ATOM 2644 O O . VAL A 1 779 ? 178.951 180.426 216.569 1.00 63.92 758 VAL B O 1
ATOM 2648 N N . LEU A 1 780 ? 181.141 180.511 217.061 1.00 62.83 759 LEU B N 1
ATOM 2649 C CA . LEU A 1 780 ? 181.346 181.697 216.237 1.00 62.83 759 LEU B CA 1
ATOM 2650 C C . LEU A 1 780 ? 181.010 181.411 214.781 1.00 62.83 759 LEU B C 1
ATOM 2651 O O . LEU A 1 780 ? 180.424 182.252 214.094 1.00 62.83 759 LEU B O 1
ATOM 2656 N N . ASP A 1 781 ? 181.370 180.223 214.299 1.00 64.17 760 ASP B N 1
ATOM 2657 C CA . ASP A 1 781 ? 180.977 179.821 212.955 1.00 64.17 760 ASP B CA 1
ATOM 2658 C C . ASP A 1 781 ? 179.460 179.774 212.816 1.00 64.17 760 ASP B C 1
ATOM 2659 O O . ASP A 1 781 ? 178.908 180.211 211.799 1.00 64.17 760 ASP B O 1
ATOM 2664 N N . LYS A 1 782 ? 178.771 179.235 213.823 1.00 63.84 761 LYS B N 1
ATOM 2665 C CA . LYS A 1 782 ? 177.316 179.154 213.768 1.00 63.84 761 LYS B CA 1
ATOM 2666 C C . LYS A 1 782 ? 176.697 180.541 213.682 1.00 63.84 761 LYS B C 1
ATOM 2667 O O . LYS A 1 782 ? 175.801 180.786 212.868 1.00 63.84 761 LYS B O 1
ATOM 2669 N N . LEU A 1 783 ? 177.170 181.468 214.513 1.00 66.23 762 LEU B N 1
ATOM 2670 C CA . LEU A 1 783 ? 176.639 182.824 214.474 1.00 66.23 762 LEU B CA 1
ATOM 2671 C C . LEU A 1 783 ? 176.953 183.507 213.151 1.00 66.23 762 LEU B C 1
ATOM 2672 O O . LEU A 1 783 ? 176.114 184.234 212.607 1.00 66.23 762 LEU B O 1
ATOM 2677 N N . LYS A 1 784 ? 178.158 183.299 212.623 1.00 63.91 763 LYS B N 1
ATOM 2678 C CA . LYS A 1 784 ? 178.509 183.869 211.328 1.00 63.91 763 LYS B CA 1
ATOM 2679 C C . LYS A 1 784 ? 177.555 183.380 210.253 1.00 63.91 763 LYS B C 1
ATOM 2680 O O . LYS A 1 784 ? 177.014 184.171 209.473 1.00 63.91 763 LYS B O 1
ATOM 2686 N N . ASN A 1 785 ? 177.322 182.068 210.207 1.00 64.90 764 ASN B N 1
ATOM 2687 C CA . ASN A 1 785 ? 176.410 181.519 209.215 1.00 64.90 764 ASN B CA 1
ATOM 2688 C C . ASN A 1 785 ? 175.000 182.054 209.418 1.00 64.90 764 ASN B C 1
ATOM 2689 O O . ASN A 1 785 ? 174.276 182.302 208.448 1.00 64.90 764 ASN B O 1
ATOM 2694 N N . LYS A 1 786 ? 174.596 182.240 210.674 1.00 69.12 765 LYS B N 1
ATOM 2695 C CA . LYS A 1 786 ? 173.209 182.575 210.962 1.00 69.12 765 LYS B CA 1
ATOM 2696 C C . LYS A 1 786 ? 172.905 184.050 210.708 1.00 69.12 765 LYS B C 1
ATOM 2697 O O . LYS A 1 786 ? 171.773 184.386 210.350 1.00 69.12 765 LYS B O 1
ATOM 2703 N N . TRP A 1 787 ? 173.883 184.936 210.889 1.00 69.77 766 TRP B N 1
ATOM 2704 C CA . TRP A 1 787 ? 173.682 186.358 210.628 1.00 69.77 766 TRP B CA 1
ATOM 2705 C C . TRP A 1 787 ? 173.939 186.750 209.181 1.00 69.77 766 TRP B C 1
ATOM 2706 O O . TRP A 1 787 ? 173.377 187.746 208.714 1.00 69.77 766 TRP B O 1
ATOM 2717 N N . TRP A 1 788 ? 174.788 186.011 208.467 1.00 63.41 767 TRP B N 1
ATOM 2718 C CA . TRP A 1 788 ? 175.159 186.362 207.100 1.00 63.41 767 TRP B CA 1
ATOM 2719 C C . TRP A 1 788 ? 174.392 185.536 206.074 1.00 63.41 767 TRP B C 1
ATOM 2720 O O . TRP A 1 788 ? 173.683 186.090 205.230 1.00 63.41 767 TRP B O 1
ATOM 2731 N N . TYR A 1 789 ? 174.515 184.212 206.139 1.00 68.35 768 TYR B N 1
ATOM 2732 C CA . TYR A 1 789 ? 173.907 183.352 205.130 1.00 68.35 768 TYR B CA 1
ATOM 2733 C C . TYR A 1 789 ? 172.429 183.126 205.428 1.00 68.35 768 TYR B C 1
ATOM 2734 O O . TYR A 1 789 ? 171.560 183.512 204.639 1.00 68.35 768 TYR B O 1
ATOM 2743 N N . ASP A 1 790 ? 172.127 182.504 206.562 1.00 71.34 769 ASP B N 1
ATOM 2744 C CA . ASP A 1 790 ? 170.773 182.583 207.078 1.00 71.34 769 ASP B CA 1
ATOM 2745 C C . ASP A 1 790 ? 170.485 184.025 207.476 1.00 71.34 769 ASP B C 1
ATOM 2746 O O . ASP A 1 790 ? 171.391 184.797 207.796 1.00 71.34 769 ASP B O 1
ATOM 2751 N N . LYS A 1 791 ? 169.210 184.388 207.441 1.00 71.07 770 LYS B N 1
ATOM 2752 C CA . LYS A 1 791 ? 168.796 185.784 207.450 1.00 71.07 770 LYS B CA 1
ATOM 2753 C C . LYS A 1 791 ? 169.163 186.473 206.146 1.00 71.07 770 LYS B C 1
ATOM 2754 O O . LYS A 1 791 ? 169.122 187.704 206.055 1.00 71.07 770 LYS B O 1
ATOM 2760 N N . GLY A 1 792 ? 169.527 185.690 205.134 1.00 70.31 771 GLY B N 1
ATOM 2761 C CA . GLY A 1 792 ? 169.974 186.218 203.864 1.00 70.31 771 GLY B CA 1
ATOM 2762 C C . GLY A 1 792 ? 168.844 186.498 202.898 1.00 70.31 771 GLY B C 1
ATOM 2763 O O . GLY A 1 792 ? 168.151 185.578 202.453 1.00 70.31 771 GLY B O 1
ATOM 2764 N N . GLU A 1 793 ? 168.657 187.774 202.555 1.00 71.93 772 GLU B N 1
ATOM 2765 C CA . GLU A 1 793 ? 167.619 188.133 201.600 1.00 71.93 772 GLU B CA 1
ATOM 2766 C C . GLU A 1 793 ? 167.844 187.439 200.264 1.00 71.93 772 GLU B C 1
ATOM 2767 O O . GLU A 1 793 ? 166.900 186.918 199.658 1.00 71.93 772 GLU B O 1
ATOM 2773 N N . CYS A 1 794 ? 169.087 187.410 199.793 1.00 72.41 773 CYS B N 1
ATOM 2774 C CA . CYS A 1 794 ? 169.419 186.680 198.583 1.00 72.41 773 CYS B CA 1
ATOM 2775 C C . CYS A 1 794 ? 169.290 185.181 198.833 1.00 72.41 773 CYS B C 1
ATOM 2776 O O . CYS A 1 794 ? 168.897 184.728 199.912 1.00 72.41 773 CYS B O 1
ATOM 2779 N N . GLY A 1 795 ? 169.625 184.399 197.813 1.00 72.06 774 GLY B N 1
ATOM 2780 C CA . GLY A 1 795 ? 169.563 182.958 197.876 1.00 72.06 774 GLY B CA 1
ATOM 2781 C C . GLY A 1 795 ? 170.922 182.330 198.088 1.00 72.06 774 GLY B C 1
ATOM 2782 O O . GLY A 1 795 ? 171.865 182.960 198.581 1.00 72.06 774 GLY B O 1
ATOM 2783 N N . ALA A 1 796 ? 171.024 181.059 197.713 1.00 74.48 775 ALA B N 1
ATOM 2784 C CA . ALA A 1 796 ? 172.287 180.337 197.768 1.00 74.48 775 ALA B CA 1
ATOM 2785 C C . ALA A 1 796 ? 173.108 180.670 196.525 1.00 74.48 775 ALA B C 1
ATOM 2786 O O . ALA A 1 796 ? 172.761 181.553 195.735 1.00 74.48 775 ALA B O 1
ATOM 2788 N N . LYS A 1 797 ? 174.225 179.965 196.340 1.00 76.70 776 LYS B N 1
ATOM 2789 C CA . LYS A 1 797 ? 175.029 180.160 195.139 1.00 76.70 776 LYS B CA 1
ATOM 2790 C C . LYS A 1 797 ? 174.244 179.777 193.892 1.00 76.70 776 LYS B C 1
ATOM 2791 O O . LYS A 1 797 ? 174.224 180.520 192.902 1.00 76.70 776 LYS B O 1
ATOM 2793 N N . ASP A 1 798 ? 173.587 178.620 193.921 1.00 75.66 777 ASP B N 1
ATOM 2794 C CA . ASP A 1 798 ? 172.768 178.157 192.802 1.00 75.66 777 ASP B CA 1
ATOM 2795 C C . ASP A 1 798 ? 171.303 178.498 193.072 1.00 75.66 777 ASP B C 1
ATOM 2796 O O . ASP A 1 798 ? 170.449 177.634 193.273 1.00 75.66 777 ASP B O 1
ATOM 2798 N N . SER A 1 799 ? 171.027 179.803 193.073 1.00 75.92 778 SER B N 1
ATOM 2799 C CA . SER A 1 799 ? 169.670 180.270 193.328 1.00 75.92 778 SER B CA 1
ATOM 2800 C C . SER A 1 799 ? 168.702 179.735 192.277 1.00 75.92 778 SER B C 1
ATOM 2801 O O . SER A 1 799 ? 167.606 179.268 192.606 1.00 75.92 778 SER B O 1
ATOM 2803 N N . GLY A 1 800 ? 169.096 179.789 191.009 1.00 75.03 779 GLY B N 1
ATOM 2804 C CA . GLY A 1 800 ? 168.270 179.265 189.938 1.00 75.03 779 GLY B CA 1
ATOM 2805 C C . GLY A 1 800 ? 169.119 178.891 188.743 1.00 75.03 779 GLY B C 1
ATOM 2806 O O . GLY A 1 800 ? 170.276 179.310 188.618 1.00 75.03 779 GLY B O 1
ATOM 2807 N N . SER A 1 801 ? 168.529 178.091 187.860 1.00 66.59 780 SER B N 1
ATOM 2808 C CA . SER A 1 801 ? 169.219 177.621 186.667 1.00 66.59 780 SER B CA 1
ATOM 2809 C C . SER A 1 801 ? 168.182 177.192 185.639 1.00 66.59 780 SER B C 1
ATOM 2810 O O . SER A 1 801 ? 166.998 177.040 185.945 1.00 66.59 780 SER B O 1
ATOM 2812 N N . LYS A 1 802 ? 168.651 176.997 184.406 1.00 47.32 781 LYS B N 1
ATOM 2813 C CA . LYS A 1 802 ? 167.803 176.585 183.290 1.00 47.32 781 LYS B CA 1
ATOM 2814 C C . LYS A 1 802 ? 166.678 177.598 183.068 1.00 47.32 781 LYS B C 1
ATOM 2815 O O . LYS A 1 802 ? 165.490 177.291 183.170 1.00 47.32 781 LYS B O 1
ATOM 2817 N N . GLU A 1 803 ? 167.086 178.824 182.760 1.00 39.45 782 GLU B N 1
ATOM 2818 C CA . GLU A 1 803 ? 166.127 179.891 182.513 1.00 39.45 782 GLU B CA 1
ATOM 2819 C C . GLU A 1 803 ? 165.385 179.641 181.208 1.00 39.45 782 GLU B C 1
ATOM 2820 O O . GLU A 1 803 ? 165.979 179.222 180.212 1.00 39.45 782 GLU B O 1
ATOM 2822 N N . LYS A 1 804 ? 164.078 179.902 181.218 1.00 28.40 783 LYS B N 1
ATOM 2823 C CA . LYS A 1 804 ? 163.277 179.752 180.012 1.00 28.40 783 LYS B CA 1
ATOM 2824 C C . LYS A 1 804 ? 163.907 180.572 178.897 1.00 28.40 783 LYS B C 1
ATOM 2825 O O . LYS A 1 804 ? 163.939 181.805 178.964 1.00 28.40 783 LYS B O 1
ATOM 2827 N N . THR A 1 805 ? 164.413 179.898 177.870 1.00 16.67 784 THR B N 1
ATOM 2828 C CA . THR A 1 805 ? 165.186 180.578 176.845 1.00 16.67 784 THR B CA 1
ATOM 2829 C C . THR A 1 805 ? 164.307 181.530 176.049 1.00 16.67 784 THR B C 1
ATOM 2830 O O . THR A 1 805 ? 163.116 181.290 175.839 1.00 16.67 784 THR B O 1
ATOM 2834 N N . SER A 1 806 ? 164.918 182.620 175.612 1.00 14.48 785 SER B N 1
ATOM 2835 C CA . SER A 1 806 ? 164.231 183.680 174.902 1.00 14.48 785 SER B CA 1
ATOM 2836 C C . SER A 1 806 ? 164.437 183.540 173.404 1.00 14.48 785 SER B C 1
ATOM 2837 O O . SER A 1 806 ? 165.452 183.015 172.941 1.00 14.48 785 SER B O 1
ATOM 2840 N N . ALA A 1 807 ? 163.456 184.014 172.648 1.00 10.30 786 ALA B N 1
ATOM 2841 C CA . ALA A 1 807 ? 163.583 184.047 171.204 1.00 10.30 786 ALA B CA 1
ATOM 2842 C C . ALA A 1 807 ? 164.739 184.944 170.796 1.00 10.30 786 ALA B C 1
ATOM 2843 O O . ALA A 1 807 ? 165.010 185.964 171.431 1.00 10.30 786 ALA B O 1
ATOM 2845 N N . LEU A 1 808 ? 165.431 184.552 169.734 1.00 9.84 787 LEU B N 1
ATOM 2846 C CA . LEU A 1 808 ? 166.504 185.378 169.212 1.00 9.84 787 LEU B CA 1
ATOM 2847 C C . LEU A 1 808 ? 165.949 186.704 168.723 1.00 9.84 787 LEU B C 1
ATOM 2848 O O . LEU A 1 808 ? 164.855 186.770 168.158 1.00 9.84 787 LEU B O 1
ATOM 2853 N N . SER A 1 809 ? 166.712 187.762 168.943 1.00 11.97 788 SER B N 1
ATOM 2854 C CA . SER A 1 809 ? 166.318 189.111 168.590 1.00 11.97 788 SER B CA 1
ATOM 2855 C C . SER A 1 809 ? 167.140 189.607 167.412 1.00 11.97 788 SER B C 1
ATOM 2856 O O . SER A 1 809 ? 168.213 189.089 167.106 1.00 11.97 788 SER B O 1
ATOM 2859 N N . LEU A 1 810 ? 166.610 190.631 166.750 1.00 12.50 789 LEU B N 1
ATOM 2860 C CA . LEU A 1 810 ? 167.290 191.199 165.597 1.00 12.50 789 LEU B CA 1
ATOM 2861 C C . LEU A 1 810 ? 168.707 191.621 165.941 1.00 12.50 789 LEU B C 1
ATOM 2862 O O . LEU A 1 810 ? 169.618 191.500 165.115 1.00 12.50 789 LEU B O 1
ATOM 2867 N N . SER A 1 811 ? 168.917 192.122 167.155 1.00 15.51 790 SER B N 1
ATOM 2868 C CA . SER A 1 811 ? 170.252 192.517 167.577 1.00 15.51 790 SER B CA 1
ATOM 2869 C C . SER A 1 811 ? 171.226 191.349 167.587 1.00 15.51 790 SER B C 1
ATOM 2870 O O . SER A 1 811 ? 172.438 191.566 167.526 1.00 15.51 790 SER B O 1
ATOM 2873 N N . ASN A 1 812 ? 170.726 190.120 167.657 1.00 13.01 791 ASN B N 1
ATOM 2874 C CA . ASN A 1 812 ? 171.591 188.952 167.615 1.00 13.01 791 ASN B CA 1
ATOM 2875 C C . ASN A 1 812 ? 172.106 188.664 166.213 1.00 13.01 791 ASN B C 1
ATOM 2876 O O . ASN A 1 812 ? 173.172 188.058 166.066 1.00 13.01 791 ASN B O 1
ATOM 2881 N N . VAL A 1 813 ? 171.370 189.077 165.184 1.00 11.07 792 VAL B N 1
ATOM 2882 C CA . VAL A 1 813 ? 171.673 188.715 163.807 1.00 11.07 792 VAL B CA 1
ATOM 2883 C C . VAL A 1 813 ? 171.711 189.952 162.924 1.00 11.07 792 VAL B C 1
ATOM 2884 O O . VAL A 1 813 ? 171.599 189.853 161.700 1.00 11.07 792 VAL B O 1
ATOM 2888 N N . ALA A 1 814 ? 171.862 191.126 163.530 1.00 12.07 793 ALA B N 1
ATOM 2889 C CA . ALA A 1 814 ? 171.858 192.362 162.757 1.00 12.07 793 ALA B CA 1
ATOM 2890 C C . ALA A 1 814 ? 173.090 192.484 161.875 1.00 12.07 793 ALA B C 1
ATOM 2891 O O . ALA A 1 814 ? 173.023 193.071 160.788 1.00 12.07 793 ALA B O 1
ATOM 2893 N N . GLY A 1 815 ? 174.220 191.945 162.323 1.00 11.80 794 GLY B N 1
ATOM 2894 C CA . GLY A 1 815 ? 175.439 192.061 161.548 1.00 11.80 794 GLY B CA 1
ATOM 2895 C C . GLY A 1 815 ? 175.351 191.370 160.206 1.00 11.80 794 GLY B C 1
ATOM 2896 O O . GLY A 1 815 ? 175.917 191.839 159.219 1.00 11.80 794 GLY B O 1
ATOM 2897 N N . VAL A 1 816 ? 174.649 190.241 160.150 1.00 10.31 795 VAL B N 1
ATOM 2898 C CA . VAL A 1 816 ? 174.510 189.543 158.884 1.00 10.31 795 VAL B CA 1
ATOM 2899 C C . VAL A 1 816 ? 173.589 190.314 157.943 1.00 10.31 795 VAL B C 1
ATOM 2900 O O . VAL A 1 816 ? 173.794 190.315 156.726 1.00 10.31 795 VAL B O 1
ATOM 2904 N N . PHE A 1 817 ? 172.594 191.021 158.484 1.00 10.70 796 PHE B N 1
ATOM 2905 C CA . PHE A 1 817 ? 171.799 191.937 157.672 1.00 10.70 796 PHE B CA 1
ATOM 2906 C C . PHE A 1 817 ? 172.660 193.055 157.098 1.00 10.70 796 PHE B C 1
ATOM 2907 O O . PHE A 1 817 ? 172.541 193.408 155.919 1.00 10.70 796 PHE B O 1
ATOM 2915 N N . TYR A 1 818 ? 173.519 193.642 157.931 1.00 13.49 797 TYR B N 1
ATOM 2916 C CA . TYR A 1 818 ? 174.403 194.697 157.451 1.00 13.49 797 TYR B CA 1
ATOM 2917 C C . TYR A 1 818 ? 175.329 194.181 156.363 1.00 13.49 797 TYR B C 1
ATOM 2918 O O . TYR A 1 818 ? 175.549 194.854 155.350 1.00 13.49 797 TYR B O 1
ATOM 2927 N N . ILE A 1 819 ? 175.890 192.994 156.565 1.00 12.83 798 ILE B N 1
ATOM 2928 C CA . ILE A 1 819 ? 176.756 192.381 155.567 1.00 12.83 798 ILE B CA 1
ATOM 2929 C C . ILE A 1 819 ? 176.005 192.190 154.261 1.00 12.83 798 ILE B C 1
ATOM 2930 O O . ILE A 1 819 ? 176.522 192.470 153.175 1.00 12.83 798 ILE B O 1
ATOM 2935 N N . LEU A 1 820 ? 174.779 191.683 154.347 1.00 10.76 799 LEU B N 1
ATOM 2936 C CA . LEU A 1 820 ? 173.976 191.459 153.156 1.00 10.76 799 LEU B CA 1
ATOM 2937 C C . LEU A 1 820 ? 173.749 192.753 152.390 1.00 10.76 799 LEU B C 1
ATOM 2938 O O . LEU A 1 820 ? 173.958 192.814 151.173 1.00 10.76 799 LEU B O 1
ATOM 2943 N N . VAL A 1 821 ? 173.315 193.802 153.084 1.00 13.44 800 VAL B N 1
ATOM 2944 C CA . VAL A 1 821 ? 173.026 195.060 152.406 1.00 13.44 800 VAL B CA 1
ATOM 2945 C C . VAL A 1 821 ? 174.293 195.656 151.805 1.00 13.44 800 VAL B C 1
ATOM 2946 O O . VAL A 1 821 ? 174.273 196.215 150.700 1.00 13.44 800 VAL B O 1
ATOM 2950 N N . GLY A 1 822 ? 175.412 195.559 152.520 1.00 14.63 801 GLY B N 1
ATOM 2951 C CA . GLY A 1 822 ? 176.666 196.032 151.968 1.00 14.63 801 GLY B CA 1
ATOM 2952 C C . GLY A 1 822 ? 177.080 195.277 150.722 1.00 14.63 801 GLY B C 1
ATOM 2953 O O . GLY A 1 822 ? 177.585 195.866 149.767 1.00 14.63 801 GLY B O 1
ATOM 2954 N N . GLY A 1 823 ? 176.886 193.962 150.722 1.00 13.62 802 GLY B N 1
ATOM 2955 C CA . GLY A 1 823 ? 177.163 193.183 149.529 1.00 13.62 802 GLY B CA 1
ATOM 2956 C C . GLY A 1 823 ? 176.277 193.566 148.362 1.00 13.62 802 GLY B C 1
ATOM 2957 O O . GLY A 1 823 ? 176.721 193.586 147.216 1.00 13.62 802 GLY B O 1
ATOM 2958 N N . LEU A 1 824 ? 175.009 193.855 148.636 1.00 12.95 803 LEU B N 1
ATOM 2959 C CA . LEU A 1 824 ? 174.114 194.304 147.575 1.00 12.95 803 LEU B CA 1
ATOM 2960 C C . LEU A 1 824 ? 174.582 195.627 146.984 1.00 12.95 803 LEU B C 1
ATOM 2961 O O . LEU A 1 824 ? 174.594 195.806 145.759 1.00 12.95 803 LEU B O 1
ATOM 2966 N N . GLY A 1 825 ? 174.972 196.567 147.842 1.00 16.09 804 GLY B N 1
ATOM 2967 C CA . GLY A 1 825 ? 175.523 197.817 147.348 1.00 16.09 804 GLY B CA 1
ATOM 2968 C C . GLY A 1 825 ? 176.790 197.621 146.539 1.00 16.09 804 GLY B C 1
ATOM 2969 O O . GLY A 1 825 ? 176.986 198.262 145.504 1.00 16.09 804 GLY B O 1
ATOM 2970 N N . LEU A 1 826 ? 177.670 196.738 147.005 1.00 17.10 805 LEU B N 1
ATOM 2971 C CA . LEU A 1 826 ? 178.899 196.454 146.276 1.00 17.10 805 LEU B CA 1
ATOM 2972 C C . LEU A 1 826 ? 178.601 195.847 144.912 1.00 17.10 805 LEU B C 1
ATOM 2973 O O . LEU A 1 826 ? 179.274 196.163 143.925 1.00 17.10 805 LEU B O 1
ATOM 2978 N N . ALA A 1 827 ? 177.607 194.966 144.837 1.00 16.30 806 ALA B N 1
ATOM 2979 C CA . ALA A 1 827 ? 177.218 194.387 143.558 1.00 16.30 806 ALA B CA 1
ATOM 2980 C C . ALA A 1 827 ? 176.699 195.455 142.611 1.00 16.30 806 ALA B C 1
ATOM 2981 O O . ALA A 1 827 ? 177.038 195.463 141.421 1.00 16.30 806 ALA B O 1
ATOM 2983 N N . MET A 1 828 ? 175.870 196.361 143.120 1.00 19.35 807 MET B N 1
ATOM 2984 C CA . MET A 1 828 ? 175.382 197.464 142.303 1.00 19.35 807 MET B CA 1
ATOM 2985 C C . MET A 1 828 ? 176.540 198.287 141.758 1.00 19.35 807 MET B C 1
ATOM 2986 O O . MET A 1 828 ? 176.585 198.624 140.568 1.00 19.35 807 MET B O 1
ATOM 2991 N N . LEU A 1 829 ? 177.488 198.622 142.631 1.00 22.41 808 LEU B N 1
ATOM 2992 C CA . LEU A 1 829 ? 178.632 199.428 142.227 1.00 22.41 808 LEU B CA 1
ATOM 2993 C C . LEU A 1 829 ? 179.465 198.720 141.168 1.00 22.41 808 LEU B C 1
ATOM 2994 O O . LEU A 1 829 ? 179.877 199.332 140.177 1.00 22.41 808 LEU B O 1
ATOM 2999 N N . VAL A 1 830 ? 179.728 197.430 141.367 1.00 21.18 809 VAL B N 1
ATOM 3000 C CA . VAL A 1 830 ? 180.508 196.659 140.407 1.00 21.18 809 VAL B CA 1
ATOM 3001 C C . VAL A 1 830 ? 179.811 196.625 139.055 1.00 21.18 809 VAL B C 1
ATOM 3002 O O . VAL A 1 830 ? 180.450 196.772 138.003 1.00 21.18 809 VAL B O 1
ATOM 3006 N N . ALA A 1 831 ? 178.495 196.416 139.053 1.00 23.48 810 ALA B N 1
ATOM 3007 C CA . ALA A 1 831 ? 177.766 196.369 137.795 1.00 23.48 810 ALA B CA 1
ATOM 3008 C C . ALA A 1 831 ? 177.832 197.704 137.072 1.00 23.48 810 ALA B C 1
ATOM 3009 O O . ALA A 1 831 ? 178.028 197.751 135.851 1.00 23.48 810 ALA B O 1
ATOM 3011 N N . LEU A 1 832 ? 177.660 198.801 137.805 1.00 28.16 811 LEU B N 1
ATOM 3012 C CA . LEU A 1 832 ? 177.737 200.116 137.182 1.00 28.16 811 LEU B CA 1
ATOM 3013 C C . LEU A 1 832 ? 179.128 200.371 136.625 1.00 28.16 811 LEU B C 1
ATOM 3014 O O . LEU A 1 832 ? 179.278 200.973 135.558 1.00 28.16 811 LEU B O 1
ATOM 3019 N N . ILE A 1 833 ? 180.159 199.933 137.344 1.00 30.35 812 ILE B N 1
ATOM 3020 C CA . ILE A 1 833 ? 181.525 200.094 136.863 1.00 30.35 812 ILE B CA 1
ATOM 3021 C C . ILE A 1 833 ? 181.715 199.354 135.548 1.00 30.35 812 ILE B C 1
ATOM 3022 O O . ILE A 1 833 ? 182.288 199.885 134.591 1.00 30.35 812 ILE B O 1
ATOM 3027 N N . GLU A 1 834 ? 181.254 198.105 135.489 1.00 36.98 813 GLU B N 1
ATOM 3028 C CA . GLU A 1 834 ? 181.369 197.342 134.252 1.00 36.98 813 GLU B CA 1
ATOM 3029 C C . GLU A 1 834 ? 180.636 198.041 133.112 1.00 36.98 813 GLU B C 1
ATOM 3030 O O . GLU A 1 834 ? 181.160 198.159 131.999 1.00 36.98 813 GLU B O 1
ATOM 3036 N N . PHE A 1 835 ? 179.417 198.506 133.377 1.00 41.19 814 PHE B N 1
ATOM 3037 C CA . PHE A 1 835 ? 178.629 199.166 132.344 1.00 41.19 814 PHE B CA 1
ATOM 3038 C C . PHE A 1 835 ? 179.334 200.417 131.835 1.00 41.19 814 PHE B C 1
ATOM 3039 O O . PHE A 1 835 ? 179.408 200.652 130.622 1.00 41.19 814 PHE B O 1
ATOM 3047 N N . CYS A 1 836 ? 179.878 201.223 132.748 1.00 44.12 815 CYS B N 1
ATOM 3048 C CA . CYS A 1 836 ? 180.576 202.435 132.343 1.00 44.12 815 CYS B CA 1
ATOM 3049 C C . CYS A 1 836 ? 181.828 202.106 131.543 1.00 44.12 815 CYS B C 1
ATOM 3050 O O . CYS A 1 836 ? 182.143 202.791 130.563 1.00 44.12 815 CYS B O 1
ATOM 3053 N N . TYR A 1 837 ? 182.557 201.065 131.945 1.00 49.61 816 TYR B N 1
ATOM 3054 C CA . TYR A 1 837 ? 183.752 200.674 131.204 1.00 49.61 816 TYR B CA 1
ATOM 3055 C C . TYR A 1 837 ? 183.396 200.247 129.788 1.00 49.61 816 TYR B C 1
ATOM 3056 O O . TYR A 1 837 ? 184.064 200.632 128.824 1.00 49.61 816 TYR B O 1
ATOM 3065 N N . LYS A 1 838 ? 182.341 199.442 129.642 1.00 49.66 817 LYS B N 1
ATOM 3066 C CA . LYS A 1 838 ? 181.932 199.015 128.311 1.00 49.66 817 LYS B CA 1
ATOM 3067 C C . LYS A 1 838 ? 181.351 200.159 127.496 1.00 49.66 817 LYS B C 1
ATOM 3068 O O . LYS A 1 838 ? 181.328 200.075 126.264 1.00 49.66 817 LYS B O 1
ATOM 3074 N N . SER A 1 839 ? 180.873 201.218 128.149 1.00 51.35 818 SER B N 1
ATOM 3075 C CA . SER A 1 839 ? 180.400 202.381 127.412 1.00 51.35 818 SER B CA 1
ATOM 3076 C C . SER A 1 839 ? 181.532 203.107 126.697 1.00 51.35 818 SER B C 1
ATOM 3077 O O . SER A 1 839 ? 181.263 203.938 125.823 1.00 51.35 818 SER B O 1
ATOM 3080 N N . ARG A 1 840 ? 182.782 202.815 127.045 1.00 52.93 819 ARG B N 1
ATOM 3081 C CA . ARG A 1 840 ? 183.932 203.459 126.424 1.00 52.93 819 ARG B CA 1
ATOM 3082 C C . ARG A 1 840 ? 184.603 202.521 125.427 1.00 52.93 819 ARG B C 1
ATOM 3083 O O . ARG A 1 840 ? 185.201 201.517 125.811 1.00 52.93 819 ARG B O 1
ATOM 3085 N N . GLU B 2 16 ? 151.878 199.512 128.727 1.00 46.79 16 GLU I N 1
ATOM 3086 C CA . GLU B 2 16 ? 152.184 200.643 127.859 1.00 46.79 16 GLU I CA 1
ATOM 3087 C C . GLU B 2 16 ? 153.295 201.496 128.456 1.00 46.79 16 GLU I C 1
ATOM 3088 O O . GLU B 2 16 ? 153.373 201.665 129.669 1.00 46.79 16 GLU I O 1
ATOM 3090 N N . LYS B 2 17 ? 154.154 202.043 127.594 1.00 44.75 17 LYS I N 1
ATOM 3091 C CA . LYS B 2 17 ? 155.279 202.839 128.072 1.00 44.75 17 LYS I CA 1
ATOM 3092 C C . LYS B 2 17 ? 154.800 204.066 128.839 1.00 44.75 17 LYS I C 1
ATOM 3093 O O . LYS B 2 17 ? 155.320 204.384 129.915 1.00 44.75 17 LYS I O 1
ATOM 3095 N N . GLY B 2 18 ? 153.805 204.769 128.299 1.00 42.13 18 GLY I N 1
ATOM 3096 C CA . GLY B 2 18 ? 153.337 205.981 128.953 1.00 42.13 18 GLY I CA 1
ATOM 3097 C C . GLY B 2 18 ? 152.751 205.714 130.325 1.00 42.13 18 GLY I C 1
ATOM 3098 O O . GLY B 2 18 ? 153.079 206.396 131.300 1.00 42.13 18 GLY I O 1
ATOM 3099 N N . VAL B 2 19 ? 151.881 204.709 130.424 1.00 40.91 19 VAL I N 1
ATOM 3100 C CA . VAL B 2 19 ? 151.289 204.393 131.717 1.00 40.91 19 VAL I CA 1
ATOM 3101 C C . VAL B 2 19 ? 152.340 203.824 132.656 1.00 40.91 19 VAL I C 1
ATOM 3102 O O . VAL B 2 19 ? 152.258 204.015 133.872 1.00 40.91 19 VAL I O 1
ATOM 3106 N N . GLN B 2 20 ? 153.333 203.115 132.123 1.00 35.83 20 GLN I N 1
ATOM 3107 C CA . GLN B 2 20 ? 154.418 202.629 132.968 1.00 35.83 20 GLN I CA 1
ATOM 3108 C C . GLN B 2 20 ? 155.176 203.790 133.598 1.00 35.83 20 GLN I C 1
ATOM 3109 O O . GLN B 2 20 ? 155.461 203.782 134.802 1.00 35.83 20 GLN I O 1
ATOM 3115 N N . VAL B 2 21 ? 155.488 204.815 132.804 1.00 35.86 21 VAL I N 1
ATOM 3116 C CA . VAL B 2 21 ? 156.175 205.983 133.349 1.00 35.86 21 VAL I CA 1
ATOM 3117 C C . VAL B 2 21 ? 155.283 206.701 134.350 1.00 35.86 21 VAL I C 1
ATOM 3118 O O . VAL B 2 21 ? 155.749 207.206 135.382 1.00 35.86 21 VAL I O 1
ATOM 3122 N N . LEU B 2 22 ? 153.987 206.775 134.054 1.00 35.18 22 LEU I N 1
ATOM 3123 C CA . LEU B 2 22 ? 153.067 207.443 134.964 1.00 35.18 22 LEU I CA 1
ATOM 3124 C C . LEU B 2 22 ? 153.015 206.725 136.308 1.00 35.18 22 LEU I C 1
ATOM 3125 O O . LEU B 2 22 ? 153.042 207.361 137.367 1.00 35.18 22 LEU I O 1
ATOM 3130 N N . LEU B 2 23 ? 152.932 205.396 136.277 1.00 32.27 23 LEU I N 1
ATOM 3131 C CA . LEU B 2 23 ? 152.948 204.617 137.505 1.00 32.27 23 LEU I CA 1
ATOM 3132 C C . LEU B 2 23 ? 154.255 204.803 138.253 1.00 32.27 23 LEU I C 1
ATOM 3133 O O . LEU B 2 23 ? 154.262 204.917 139.480 1.00 32.27 23 LEU I O 1
ATOM 3138 N N . THR B 2 24 ? 155.375 204.827 137.535 1.00 29.00 24 THR I N 1
ATOM 3139 C CA . THR B 2 24 ? 156.661 205.046 138.183 1.00 29.00 24 THR I CA 1
ATOM 3140 C C . THR B 2 24 ? 156.677 206.375 138.927 1.00 29.00 24 THR I C 1
ATOM 3141 O O . THR B 2 24 ? 157.081 206.446 140.092 1.00 29.00 24 THR I O 1
ATOM 3145 N N . THR B 2 25 ? 156.221 207.440 138.269 1.00 30.90 25 THR I N 1
ATOM 3146 C CA . THR B 2 25 ? 156.251 208.761 138.890 1.00 30.90 25 THR I CA 1
ATOM 3147 C C . THR B 2 25 ? 155.292 208.846 140.072 1.00 30.90 25 THR I C 1
ATOM 3148 O O . THR B 2 25 ? 155.640 209.383 141.134 1.00 30.90 25 THR I O 1
ATOM 3152 N N . ILE B 2 26 ? 154.077 208.323 139.903 1.00 30.14 26 ILE I N 1
ATOM 3153 C CA . ILE B 2 26 ? 153.102 208.335 140.987 1.00 30.14 26 ILE I CA 1
ATOM 3154 C C . ILE B 2 26 ? 153.623 207.547 142.176 1.00 30.14 26 ILE I C 1
ATOM 3155 O O . ILE B 2 26 ? 153.486 207.971 143.328 1.00 30.14 26 ILE I O 1
ATOM 3160 N N . GLY B 2 27 ? 154.215 206.382 141.919 1.00 26.07 27 GLY I N 1
ATOM 3161 C CA . GLY B 2 27 ? 154.764 205.588 142.998 1.00 26.07 27 GLY I CA 1
ATOM 3162 C C . GLY B 2 27 ? 155.911 206.281 143.702 1.00 26.07 27 GLY I C 1
ATOM 3163 O O . GLY B 2 27 ? 156.041 206.193 144.921 1.00 26.07 27 GLY I O 1
ATOM 3164 N N . ALA B 2 28 ? 156.760 206.974 142.944 1.00 23.78 28 ALA I N 1
ATOM 3165 C CA . ALA B 2 28 ? 157.850 207.713 143.567 1.00 23.78 28 ALA I CA 1
ATOM 3166 C C . ALA B 2 28 ? 157.309 208.778 144.505 1.00 23.78 28 ALA I C 1
ATOM 3167 O O . ALA B 2 28 ? 157.765 208.913 145.647 1.00 23.78 28 ALA I O 1
ATOM 3169 N N . PHE B 2 29 ? 156.324 209.544 144.041 1.00 26.65 29 PHE I N 1
ATOM 3170 C CA . PHE B 2 29 ? 155.785 210.609 144.878 1.00 26.65 29 PHE I CA 1
ATOM 3171 C C . PHE B 2 29 ? 155.053 210.042 146.088 1.00 26.65 29 PHE I C 1
ATOM 3172 O O . PHE B 2 29 ? 155.166 210.580 147.193 1.00 26.65 29 PHE I O 1
ATOM 3180 N N . ALA B 2 30 ? 154.314 208.948 145.903 1.00 22.31 30 ALA I N 1
ATOM 3181 C CA . ALA B 2 30 ? 153.632 208.313 147.024 1.00 22.31 30 ALA I CA 1
ATOM 3182 C C . ALA B 2 30 ? 154.618 207.782 148.050 1.00 22.31 30 ALA I C 1
ATOM 3183 O O . ALA B 2 30 ? 154.409 207.936 149.257 1.00 22.31 30 ALA I O 1
ATOM 3185 N N . ALA B 2 31 ? 155.689 207.132 147.596 1.00 19.39 31 ALA I N 1
ATOM 3186 C CA . ALA B 2 31 ? 156.694 206.621 148.516 1.00 19.39 31 ALA I CA 1
ATOM 3187 C C . ALA B 2 31 ? 157.364 207.753 149.276 1.00 19.39 31 ALA I C 1
ATOM 3188 O O . ALA B 2 31 ? 157.589 207.653 150.487 1.00 19.39 31 ALA I O 1
ATOM 3190 N N . PHE B 2 32 ? 157.688 208.842 148.580 1.00 19.93 32 PHE I N 1
ATOM 3191 C CA . PHE B 2 32 ? 158.282 209.990 149.249 1.00 19.93 32 PHE I CA 1
ATOM 3192 C C . PHE B 2 32 ? 157.344 210.560 150.304 1.00 19.93 32 PHE I C 1
ATOM 3193 O O . PHE B 2 32 ? 157.767 210.866 151.425 1.00 19.93 32 PHE I O 1
ATOM 3201 N N . GLY B 2 33 ? 156.064 210.708 149.964 1.00 19.40 33 GLY I N 1
ATOM 3202 C CA . GLY B 2 33 ? 155.114 211.229 150.931 1.00 19.40 33 GLY I CA 1
ATOM 3203 C C . GLY B 2 33 ? 154.955 210.321 152.131 1.00 19.40 33 GLY I C 1
ATOM 3204 O O . GLY B 2 33 ? 154.942 210.777 153.277 1.00 19.40 33 GLY I O 1
ATOM 3205 N N . LEU B 2 34 ? 154.835 209.020 151.881 1.00 17.95 34 LEU I N 1
ATOM 3206 C CA . LEU B 2 34 ? 154.710 208.061 152.968 1.00 17.95 34 LEU I CA 1
ATOM 3207 C C . LEU B 2 34 ? 155.916 208.121 153.886 1.00 17.95 34 LEU I C 1
ATOM 3208 O O . LEU B 2 34 ? 155.776 208.072 155.111 1.00 17.95 34 LEU I O 1
ATOM 3213 N N . MET B 2 35 ? 157.112 208.232 153.314 1.00 18.45 35 MET I N 1
ATOM 3214 C CA . MET B 2 35 ? 158.312 208.238 154.133 1.00 18.45 35 MET I CA 1
ATOM 3215 C C . MET B 2 35 ? 158.435 209.525 154.939 1.00 18.45 35 MET I C 1
ATOM 3216 O O . MET B 2 35 ? 158.821 209.491 156.112 1.00 18.45 35 MET I O 1
ATOM 3221 N N . THR B 2 36 ? 158.112 210.670 154.336 1.00 19.74 36 THR I N 1
ATOM 3222 C CA . THR B 2 36 ? 158.128 211.918 155.091 1.00 19.74 36 THR I CA 1
ATOM 3223 C C . THR B 2 36 ? 157.126 211.879 156.234 1.00 19.74 36 THR I C 1
ATOM 3224 O O . THR B 2 36 ? 157.433 212.293 157.362 1.00 19.74 36 THR I O 1
ATOM 3228 N N . ILE B 2 37 ? 155.925 211.375 155.967 1.00 19.43 37 ILE I N 1
ATOM 3229 C CA . ILE B 2 37 ? 154.919 211.256 157.011 1.00 19.43 37 ILE I CA 1
ATOM 3230 C C . ILE B 2 37 ? 155.411 210.333 158.116 1.00 19.43 37 ILE I C 1
ATOM 3231 O O . ILE B 2 37 ? 155.286 210.642 159.303 1.00 19.43 37 ILE I O 1
ATOM 3236 N N . ALA B 2 38 ? 156.004 209.200 157.751 1.00 18.49 38 ALA I N 1
ATOM 3237 C CA . ALA B 2 38 ? 156.517 208.287 158.758 1.00 18.49 38 ALA I CA 1
ATOM 3238 C C . ALA B 2 38 ? 157.575 208.959 159.616 1.00 18.49 38 ALA I C 1
ATOM 3239 O O . ALA B 2 38 ? 157.608 208.776 160.836 1.00 18.49 38 ALA I O 1
ATOM 3241 N N . ILE B 2 39 ? 158.450 209.740 158.992 1.00 19.41 39 ILE I N 1
ATOM 3242 C CA . ILE B 2 39 ? 159.513 210.403 159.733 1.00 19.41 39 ILE I CA 1
ATOM 3243 C C . ILE B 2 39 ? 158.944 211.450 160.680 1.00 19.41 39 ILE I C 1
ATOM 3244 O O . ILE B 2 39 ? 159.469 211.657 161.779 1.00 19.41 39 ILE I O 1
ATOM 3249 N N . SER B 2 40 ? 157.869 212.124 160.280 1.00 20.20 40 SER I N 1
ATOM 3250 C CA . SER B 2 40 ? 157.366 213.291 160.995 1.00 20.20 40 SER I CA 1
ATOM 3251 C C . SER B 2 40 ? 155.952 213.093 161.539 1.00 20.20 40 SER I C 1
ATOM 3252 O O . SER B 2 40 ? 155.081 213.939 161.338 1.00 20.20 40 SER I O 1
ATOM 3255 N N . THR B 2 41 ? 155.695 211.982 162.234 1.00 22.13 41 THR I N 1
ATOM 3256 C CA . THR B 2 41 ? 154.384 211.778 162.846 1.00 22.13 41 THR I CA 1
ATOM 3257 C C . THR B 2 41 ? 154.425 211.330 164.302 1.00 22.13 41 THR I C 1
ATOM 3258 O O . THR B 2 41 ? 153.508 211.642 165.066 1.00 22.13 41 THR I O 1
ATOM 3262 N N . ASP B 2 42 ? 155.457 210.589 164.694 1.00 27.60 42 ASP I N 1
ATOM 3263 C CA . ASP B 2 42 ? 155.656 210.198 166.088 1.00 27.60 42 ASP I CA 1
ATOM 3264 C C . ASP B 2 42 ? 154.677 209.123 166.553 1.00 27.60 42 ASP I C 1
ATOM 3265 O O . ASP B 2 42 ? 154.218 209.155 167.694 1.00 27.60 42 ASP I O 1
ATOM 3270 N N . TYR B 2 43 ? 154.345 208.162 165.695 1.00 23.73 43 TYR I N 1
ATOM 3271 C CA . TYR B 2 43 ? 153.506 207.028 166.056 1.00 23.73 43 TYR I CA 1
ATOM 3272 C C . TYR B 2 43 ? 154.160 205.711 165.661 1.00 23.73 43 TYR I C 1
ATOM 3273 O O . TYR B 2 43 ? 153.498 204.778 165.214 1.00 23.73 43 TYR I O 1
ATOM 3282 N N . TRP B 2 44 ? 155.479 205.624 165.815 1.00 18.93 44 TRP I N 1
ATOM 3283 C CA . TRP B 2 44 ? 156.186 204.408 165.437 1.00 18.93 44 TRP I CA 1
ATOM 3284 C C . TRP B 2 44 ? 155.970 203.298 166.452 1.00 18.93 44 TRP I C 1
ATOM 3285 O O . TRP B 2 44 ? 155.744 202.142 166.079 1.00 18.93 44 TRP I O 1
ATOM 3296 N N . LEU B 2 45 ? 156.034 203.626 167.735 1.00 23.25 45 LEU I N 1
ATOM 3297 C CA . LEU B 2 45 ? 156.064 202.642 168.800 1.00 23.25 45 LEU I CA 1
ATOM 3298 C C . LEU B 2 45 ? 155.070 203.018 169.885 1.00 23.25 45 LEU I C 1
ATOM 3299 O O . LEU B 2 45 ? 154.901 204.194 170.201 1.00 23.25 45 LEU I O 1
ATOM 3304 N N . TYR B 2 46 ? 154.407 202.010 170.440 1.00 27.14 46 TYR I N 1
ATOM 3305 C CA . TYR B 2 46 ? 153.524 202.164 171.589 1.00 27.14 46 TYR I CA 1
ATOM 3306 C C . TYR B 2 46 ? 154.107 201.353 172.734 1.00 27.14 46 TYR I C 1
ATOM 3307 O O . TYR B 2 46 ? 154.370 200.158 172.574 1.00 27.14 46 TYR I O 1
ATOM 3316 N N . THR B 2 47 ? 154.303 201.985 173.889 1.00 39.54 47 THR I N 1
ATOM 3317 C CA . THR B 2 47 ? 154.906 201.254 174.997 1.00 39.54 47 THR I CA 1
ATOM 3318 C C . THR B 2 47 ? 154.763 202.048 176.287 1.00 39.54 47 THR I C 1
ATOM 3319 O O . THR B 2 47 ? 154.280 203.180 176.297 1.00 39.54 47 THR I O 1
ATOM 3323 N N . ARG B 2 48 ? 155.202 201.430 177.379 1.00 54.48 48 ARG I N 1
ATOM 3324 C CA . ARG B 2 48 ? 155.298 202.073 178.681 1.00 54.48 48 ARG I CA 1
ATOM 3325 C C . ARG B 2 48 ? 156.740 202.498 178.915 1.00 54.48 48 ARG I C 1
ATOM 3326 O O . ARG B 2 48 ? 157.666 201.720 178.674 1.00 54.48 48 ARG I O 1
ATOM 3334 N N . ALA B 2 49 ? 156.925 203.724 179.388 1.00 56.63 49 ALA I N 1
ATOM 3335 C CA . ALA B 2 49 ? 158.247 204.334 179.460 1.00 56.63 49 ALA I CA 1
ATOM 3336 C C . ALA B 2 49 ? 158.716 204.639 180.871 1.00 56.63 49 ALA I C 1
ATOM 3337 O O . ALA B 2 49 ? 159.889 204.423 181.181 1.00 56.63 49 ALA I O 1
ATOM 3339 N N . LEU B 2 50 ? 157.838 205.147 181.728 1.00 65.05 50 LEU I N 1
ATOM 3340 C CA . LEU B 2 50 ? 158.139 205.655 183.060 1.00 65.05 50 LEU I CA 1
ATOM 3341 C C . LEU B 2 50 ? 158.689 207.077 182.986 1.00 65.05 50 LEU I C 1
ATOM 3342 O O . LEU B 2 50 ? 158.917 207.690 184.036 1.00 65.05 50 LEU I O 1
ATOM 3344 N N . ILE B 2 51 ? 158.915 207.621 181.788 1.00 65.86 51 ILE I N 1
ATOM 3345 C CA . ILE B 2 51 ? 159.189 209.046 181.653 1.00 65.86 51 ILE I CA 1
ATOM 3346 C C . ILE B 2 51 ? 157.934 209.868 181.902 1.00 65.86 51 ILE I C 1
ATOM 3347 O O . ILE B 2 51 ? 158.012 211.092 182.044 1.00 65.86 51 ILE I O 1
ATOM 3349 N N . CYS B 2 52 ? 156.774 209.218 181.948 1.00 68.45 52 CYS I N 1
ATOM 3350 C CA . CYS B 2 52 ? 155.510 209.844 182.308 1.00 68.45 52 CYS I CA 1
ATOM 3351 C C . CYS B 2 52 ? 154.761 208.940 183.270 1.00 68.45 52 CYS I C 1
ATOM 3352 O O . CYS B 2 52 ? 154.754 207.720 183.106 1.00 68.45 52 CYS I O 1
ATOM 3355 N N . ASN B 2 53 ? 154.122 209.552 184.260 1.00 72.16 53 ASN I N 1
ATOM 3356 C CA . ASN B 2 53 ? 153.345 208.813 185.247 1.00 72.16 53 ASN I CA 1
ATOM 3357 C C . ASN B 2 53 ? 151.924 208.568 184.750 1.00 72.16 53 ASN I C 1
ATOM 3358 O O . ASN B 2 53 ? 151.305 207.561 185.083 1.00 72.16 53 ASN I O 1
ATOM 3363 N N . ASP B 2 77 ? 155.577 202.378 188.517 1.00 78.55 77 ASP I N 1
ATOM 3364 C CA . ASP B 2 77 ? 156.805 201.626 188.285 1.00 78.55 77 ASP I CA 1
ATOM 3365 C C . ASP B 2 77 ? 156.907 201.155 186.836 1.00 78.55 77 ASP I C 1
ATOM 3366 O O . ASP B 2 77 ? 157.879 201.474 186.150 1.00 78.55 77 ASP I O 1
ATOM 3368 N N . PRO B 2 78 ? 155.910 200.401 186.362 1.00 72.23 78 PRO I N 1
ATOM 3369 C CA . PRO B 2 78 ? 155.968 199.934 184.967 1.00 72.23 78 PRO I CA 1
ATOM 3370 C C . PRO B 2 78 ? 156.051 201.073 183.973 1.00 72.23 78 PRO I C 1
ATOM 3371 O O . PRO B 2 78 ? 156.726 200.944 182.944 1.00 72.23 78 PRO I O 1
ATOM 3375 N N . GLY B 2 79 ? 155.388 202.184 184.255 1.00 64.62 79 GLY I N 1
ATOM 3376 C CA . GLY B 2 79 ? 155.392 203.349 183.401 1.00 64.62 79 GLY I CA 1
ATOM 3377 C C . GLY B 2 79 ? 154.005 203.656 182.876 1.00 64.62 79 GLY I C 1
ATOM 3378 O O . GLY B 2 79 ? 153.034 202.947 183.138 1.00 64.62 79 GLY I O 1
ATOM 3379 N N . GLY B 2 80 ? 153.930 204.744 182.119 1.00 59.26 80 GLY I N 1
ATOM 3380 C CA . GLY B 2 80 ? 152.686 205.205 181.535 1.00 59.26 80 GLY I CA 1
ATOM 3381 C C . GLY B 2 80 ? 152.674 205.002 180.035 1.00 59.26 80 GLY I C 1
ATOM 3382 O O . GLY B 2 80 ? 153.704 205.123 179.368 1.00 59.26 80 GLY I O 1
ATOM 3383 N N . LEU B 2 81 ? 151.494 204.694 179.505 1.00 55.17 81 LEU I N 1
ATOM 3384 C CA . LEU B 2 81 ? 151.353 204.488 178.074 1.00 55.17 81 LEU I CA 1
ATOM 3385 C C . LEU B 2 81 ? 151.823 205.719 177.317 1.00 55.17 81 LEU I C 1
ATOM 3386 O O . LEU B 2 81 ? 151.503 206.853 177.680 1.00 55.17 81 LEU I O 1
ATOM 3391 N N . THR B 2 82 ? 152.584 205.489 176.251 1.00 45.31 82 THR I N 1
ATOM 3392 C CA . THR B 2 82 ? 153.140 206.570 175.460 1.00 45.31 82 THR I CA 1
ATOM 3393 C C . THR B 2 82 ? 153.398 206.068 174.051 1.00 45.31 82 THR I C 1
ATOM 3394 O O . THR B 2 82 ? 153.837 204.928 173.857 1.00 45.31 82 THR I O 1
ATOM 3398 N N . HIS B 2 83 ? 153.111 206.923 173.075 1.00 36.12 83 HIS I N 1
ATOM 3399 C CA . HIS B 2 83 ? 153.437 206.659 171.680 1.00 36.12 83 HIS I CA 1
ATOM 3400 C C . HIS B 2 83 ? 154.711 207.422 171.354 1.00 36.12 83 HIS I C 1
ATOM 3401 O O . HIS B 2 83 ? 154.703 208.644 171.196 1.00 36.12 83 HIS I O 1
ATOM 3408 N N . SER B 2 84 ? 155.805 206.685 171.264 1.00 31.03 84 SER I N 1
ATOM 3409 C CA . SER B 2 84 ? 157.093 207.252 170.909 1.00 31.03 84 SER I CA 1
ATOM 3410 C C . SER B 2 84 ? 157.115 207.505 169.409 1.00 31.03 84 SER I C 1
ATOM 3411 O O . SER B 2 84 ? 156.109 207.373 168.709 1.00 31.03 84 SER I O 1
ATOM 3414 N N . GLY B 2 85 ? 158.263 207.878 168.904 1.00 26.12 85 GLY I N 1
ATOM 3415 C CA . GLY B 2 85 ? 158.426 208.125 167.489 1.00 26.12 85 GLY I CA 1
ATOM 3416 C C . GLY B 2 85 ? 159.860 207.988 167.100 1.00 26.12 85 GLY I C 1
ATOM 3417 O O . GLY B 2 85 ? 160.602 207.181 167.661 1.00 26.12 85 GLY I O 1
ATOM 3418 N N . LEU B 2 86 ? 160.259 208.787 166.121 1.00 21.17 86 LEU I N 1
ATOM 3419 C CA . LEU B 2 86 ? 161.640 208.829 165.679 1.00 21.17 86 LEU I CA 1
ATOM 3420 C C . LEU B 2 86 ? 162.421 209.968 166.307 1.00 21.17 86 LEU I C 1
ATOM 3421 O O . LEU B 2 86 ? 163.641 209.859 166.454 1.00 21.17 86 LEU I O 1
ATOM 3426 N N . TRP B 2 87 ? 161.744 211.041 166.694 1.00 25.65 87 TRP I N 1
ATOM 3427 C CA . TRP B 2 87 ? 162.369 212.222 167.269 1.00 25.65 87 TRP I CA 1
ATOM 3428 C C . TRP B 2 87 ? 161.898 212.522 168.677 1.00 25.65 87 TRP I C 1
ATOM 3429 O O . TRP B 2 87 ? 162.715 212.865 169.534 1.00 25.65 87 TRP I O 1
ATOM 3440 N N . ARG B 2 88 ? 160.600 212.409 168.940 1.00 34.11 88 ARG I N 1
ATOM 3441 C CA . ARG B 2 88 ? 160.040 212.779 170.225 1.00 34.11 88 ARG I CA 1
ATOM 3442 C C . ARG B 2 88 ? 159.080 211.705 170.705 1.00 34.11 88 ARG I C 1
ATOM 3443 O O . ARG B 2 88 ? 158.542 210.921 169.922 1.00 34.11 88 ARG I O 1
ATOM 3451 N N . ILE B 2 89 ? 158.873 211.687 172.018 1.00 38.78 89 ILE I N 1
ATOM 3452 C CA . ILE B 2 89 ? 158.025 210.717 172.689 1.00 38.78 89 ILE I CA 1
ATOM 3453 C C . ILE B 2 89 ? 156.905 211.468 173.384 1.00 38.78 89 ILE I C 1
ATOM 3454 O O . ILE B 2 89 ? 157.141 212.479 174.057 1.00 38.78 89 ILE I O 1
ATOM 3459 N N . CYS B 2 90 ? 155.686 210.973 173.214 1.00 45.54 90 CYS I N 1
ATOM 3460 C CA . CYS B 2 90 ? 154.478 211.661 173.651 1.00 45.54 90 CYS I CA 1
ATOM 3461 C C . CYS B 2 90 ? 153.660 210.709 174.504 1.00 45.54 90 CYS I C 1
ATOM 3462 O O . CYS B 2 90 ? 153.092 209.740 173.992 1.00 45.54 90 CYS I O 1
ATOM 3465 N N . CYS B 2 91 ? 153.591 210.986 175.797 1.00 55.35 91 CYS I N 1
ATOM 3466 C CA . CYS B 2 91 ? 152.814 210.172 176.714 1.00 55.35 91 CYS I CA 1
ATOM 3467 C C . CYS B 2 91 ? 151.373 210.639 176.778 1.00 55.35 91 CYS I C 1
ATOM 3468 O O . CYS B 2 91 ? 151.087 211.831 176.677 1.00 55.35 91 CYS I O 1
ATOM 3471 N N . LEU B 2 92 ? 150.465 209.678 176.928 1.00 57.86 92 LEU I N 1
ATOM 3472 C CA . LEU B 2 92 ? 149.036 209.934 176.832 1.00 57.86 92 LEU I CA 1
ATOM 3473 C C . LEU B 2 92 ? 148.285 209.515 178.093 1.00 57.86 92 LEU I C 1
ATOM 3474 O O . LEU B 2 92 ? 147.074 209.276 178.038 1.00 57.86 92 LEU I O 1
ATOM 3479 N N . GLU B 2 93 ? 148.977 209.408 179.224 1.00 63.61 93 GLU I N 1
ATOM 3480 C CA . GLU B 2 93 ? 148.352 209.070 180.493 1.00 63.61 93 GLU I CA 1
ATOM 3481 C C . GLU B 2 93 ? 148.768 210.081 181.549 1.00 63.61 93 GLU I C 1
ATOM 3482 O O . GLU B 2 93 ? 149.939 210.463 181.627 1.00 63.61 93 GLU I O 1
ATOM 3488 N N . GLY B 2 94 ? 147.807 210.505 182.359 1.00 70.82 94 GLY I N 1
ATOM 3489 C CA . GLY B 2 94 ? 148.081 211.436 183.432 1.00 70.82 94 GLY I CA 1
ATOM 3490 C C . GLY B 2 94 ? 147.815 212.873 183.044 1.00 70.82 94 GLY I C 1
ATOM 3491 O O . GLY B 2 94 ? 147.150 213.187 182.052 1.00 70.82 94 GLY I O 1
ATOM 3492 N N . LEU B 2 95 ? 148.354 213.773 183.869 1.00 71.00 95 LEU I N 1
ATOM 3493 C CA . LEU B 2 95 ? 148.193 215.198 183.619 1.00 71.00 95 LEU I CA 1
ATOM 3494 C C . LEU B 2 95 ? 149.058 215.678 182.463 1.00 71.00 95 LEU I C 1
ATOM 3495 O O . LEU B 2 95 ? 148.812 216.767 181.935 1.00 71.00 95 LEU I O 1
ATOM 3497 N N . LYS B 2 96 ? 150.060 214.896 182.061 1.00 69.16 96 LYS I N 1
ATOM 3498 C CA . LYS B 2 96 ? 150.921 215.263 180.937 1.00 69.16 96 LYS I CA 1
ATOM 3499 C C . LYS B 2 96 ? 150.371 214.627 179.662 1.00 69.16 96 LYS I C 1
ATOM 3500 O O . LYS B 2 96 ? 151.045 213.891 178.940 1.00 69.16 96 LYS I O 1
ATOM 3506 N N . ARG B 2 97 ? 149.108 214.936 179.396 1.00 69.83 97 ARG I N 1
ATOM 3507 C CA . ARG B 2 97 ? 148.417 214.454 178.210 1.00 69.83 97 ARG I CA 1
ATOM 3508 C C . ARG B 2 97 ? 148.736 215.360 177.030 1.00 69.83 97 ARG I C 1
ATOM 3509 O O . ARG B 2 97 ? 148.644 216.587 177.138 1.00 69.83 97 ARG I O 1
ATOM 3517 N N . GLY B 2 98 ? 149.112 214.754 175.909 1.00 65.40 98 GLY I N 1
ATOM 3518 C CA . GLY B 2 98 ? 149.465 215.525 174.738 1.00 65.40 98 GLY I CA 1
ATOM 3519 C C . GLY B 2 98 ? 150.790 216.242 174.833 1.00 65.40 98 GLY I C 1
ATOM 3520 O O . GLY B 2 98 ? 151.094 217.069 173.969 1.00 65.40 98 GLY I O 1
ATOM 3521 N N . VAL B 2 99 ? 151.585 215.952 175.857 1.00 61.97 99 VAL I N 1
ATOM 3522 C CA . VAL B 2 99 ? 152.883 216.587 176.042 1.00 61.97 99 VAL I CA 1
ATOM 3523 C C . VAL B 2 99 ? 153.939 215.731 175.359 1.00 61.97 99 VAL I C 1
ATOM 3524 O O . VAL B 2 99 ? 154.128 214.562 175.711 1.00 61.97 99 VAL I O 1
ATOM 3528 N N . CYS B 2 100 ? 154.627 216.315 174.384 1.00 50.55 100 CYS I N 1
ATOM 3529 C CA . CYS B 2 100 ? 155.615 215.619 173.569 1.00 50.55 100 CYS I CA 1
ATOM 3530 C C . CYS B 2 100 ? 156.996 216.136 173.945 1.00 50.55 100 CYS I C 1
ATOM 3531 O O . CYS B 2 100 ? 157.317 217.301 173.694 1.00 50.55 100 CYS I O 1
ATOM 3534 N N . VAL B 2 101 ? 157.812 215.270 174.536 1.00 42.99 101 VAL I N 1
ATOM 3535 C CA . VAL B 2 101 ? 159.155 215.625 174.969 1.00 42.99 101 VAL I CA 1
ATOM 3536 C C . VAL B 2 101 ? 160.166 214.922 174.079 1.00 42.99 101 VAL I C 1
ATOM 3537 O O . VAL B 2 101 ? 159.966 213.773 173.671 1.00 42.99 101 VAL I O 1
ATOM 3541 N N . LYS B 2 102 ? 161.255 215.616 173.783 1.00 38.43 102 LYS I N 1
ATOM 3542 C CA . LYS B 2 102 ? 162.270 215.095 172.886 1.00 38.43 102 LYS I CA 1
ATOM 3543 C C . LYS B 2 102 ? 162.941 213.858 173.471 1.00 38.43 102 LYS I C 1
ATOM 3544 O O . LYS B 2 102 ? 163.105 213.724 174.685 1.00 38.43 102 LYS I O 1
ATOM 3550 N N . ILE B 2 103 ? 163.323 212.944 172.586 1.00 35.50 103 ILE I N 1
ATOM 3551 C CA . ILE B 2 103 ? 164.152 211.807 172.961 1.00 35.50 103 ILE I CA 1
ATOM 3552 C C . ILE B 2 103 ? 165.608 212.251 172.957 1.00 35.50 103 ILE I C 1
ATOM 3553 O O . ILE B 2 103 ? 166.008 213.131 172.188 1.00 35.50 103 ILE I O 1
ATOM 3558 N N . ASN B 2 104 ? 166.413 211.640 173.821 1.00 41.03 104 ASN I N 1
ATOM 3559 C CA . ASN B 2 104 ? 167.797 212.058 174.011 1.00 41.03 104 ASN I CA 1
ATOM 3560 C C . ASN B 2 104 ? 168.797 211.142 173.322 1.00 41.03 104 ASN I C 1
ATOM 3561 O O . ASN B 2 104 ? 169.778 211.627 172.752 1.00 41.03 104 ASN I O 1
ATOM 3566 N N . HIS B 2 105 ? 168.578 209.831 173.374 1.00 35.76 105 HIS I N 1
ATOM 3567 C CA . HIS B 2 105 ? 169.417 208.829 172.727 1.00 35.76 105 HIS I CA 1
ATOM 3568 C C . HIS B 2 105 ? 170.752 208.641 173.428 1.00 35.76 105 HIS I C 1
ATOM 3569 O O . HIS B 2 105 ? 171.630 207.957 172.890 1.00 35.76 105 HIS I O 1
ATOM 3576 N N . PHE B 2 106 ? 170.945 209.235 174.605 1.00 41.57 106 PHE I N 1
ATOM 3577 C CA . PHE B 2 106 ? 172.202 209.116 175.342 1.00 41.57 106 PHE I CA 1
ATOM 3578 C C . PHE B 2 106 ? 171.913 209.233 176.832 1.00 41.57 106 PHE I C 1
ATOM 3579 O O . PHE B 2 106 ? 172.260 210.229 177.478 1.00 41.57 106 PHE I O 1
ATOM 3587 N N . PRO B 2 107 ? 171.276 208.219 177.417 1.00 51.13 107 PRO I N 1
ATOM 3588 C CA . PRO B 2 107 ? 170.996 208.236 178.857 1.00 51.13 107 PRO I CA 1
ATOM 3589 C C . PRO B 2 107 ? 172.088 207.632 179.730 1.00 51.13 107 PRO I C 1
ATOM 3590 O O . PRO B 2 107 ? 171.857 207.454 180.930 1.00 51.13 107 PRO I O 1
ATOM 3594 N N . GLU B 2 108 ? 173.256 207.321 179.170 1.00 63.21 108 GLU I N 1
ATOM 3595 C CA . GLU B 2 108 ? 174.350 206.730 179.933 1.00 63.21 108 GLU I CA 1
ATOM 3596 C C . GLU B 2 108 ? 175.664 207.432 179.619 1.00 63.21 108 GLU I C 1
ATOM 3597 O O . GLU B 2 108 ? 175.672 208.484 178.970 1.00 63.21 108 GLU I O 1
ATOM 3599 N N . ASP B 2 109 ? 176.775 206.862 180.077 1.00 72.68 109 ASP I N 1
ATOM 3600 C CA . ASP B 2 109 ? 178.105 207.410 179.847 1.00 72.68 109 ASP I CA 1
ATOM 3601 C C . ASP B 2 109 ? 178.888 206.478 178.932 1.00 72.68 109 ASP I C 1
ATOM 3602 O O . ASP B 2 109 ? 178.988 205.276 179.203 1.00 72.68 109 ASP I O 1
ATOM 3604 N N . THR B 2 110 ? 179.440 207.034 177.856 1.00 72.61 110 THR I N 1
ATOM 3605 C CA . THR B 2 110 ? 180.229 206.262 176.908 1.00 72.61 110 THR I CA 1
ATOM 3606 C C . THR B 2 110 ? 181.255 207.176 176.256 1.00 72.61 110 THR I C 1
ATOM 3607 O O . THR B 2 110 ? 181.123 208.403 176.270 1.00 72.61 110 THR I O 1
ATOM 3609 N N . ASP B 2 111 ? 182.286 206.559 175.678 1.00 72.03 111 ASP I N 1
ATOM 3610 C CA . ASP B 2 111 ? 183.370 207.307 175.050 1.00 72.03 111 ASP I CA 1
ATOM 3611 C C . ASP B 2 111 ? 182.837 208.046 173.830 1.00 72.03 111 ASP I C 1
ATOM 3612 O O . ASP B 2 111 ? 182.450 207.423 172.837 1.00 72.03 111 ASP I O 1
ATOM 3614 N N . TYR B 2 112 ? 182.816 209.378 173.903 1.00 70.45 112 TYR I N 1
ATOM 3615 C CA . TYR B 2 112 ? 182.266 210.172 172.808 1.00 70.45 112 TYR I CA 1
ATOM 3616 C C . TYR B 2 112 ? 183.062 209.981 171.524 1.00 70.45 112 TYR I C 1
ATOM 3617 O O . TYR B 2 112 ? 182.483 209.837 170.443 1.00 70.45 112 TYR I O 1
ATOM 3619 N N . ASP B 2 113 ? 184.392 209.979 171.620 1.00 73.16 113 ASP I N 1
ATOM 3620 C CA . ASP B 2 113 ? 185.214 209.837 170.423 1.00 73.16 113 ASP I CA 1
ATOM 3621 C C . ASP B 2 113 ? 184.979 208.484 169.764 1.00 73.16 113 ASP I C 1
ATOM 3622 O O . ASP B 2 113 ? 184.472 208.402 168.640 1.00 73.16 113 ASP I O 1
ATOM 3624 N N . HIS B 2 114 ? 185.352 207.405 170.452 1.00 72.44 114 HIS I N 1
ATOM 3625 C CA . HIS B 2 114 ? 185.058 206.056 169.973 1.00 72.44 114 HIS I CA 1
ATOM 3626 C C . HIS B 2 114 ? 185.029 205.139 171.195 1.00 72.44 114 HIS I C 1
ATOM 3627 O O . HIS B 2 114 ? 186.084 204.736 171.691 1.00 72.44 114 HIS I O 1
ATOM 3629 N N . ASP B 2 115 ? 183.822 204.822 171.664 1.00 66.51 115 ASP I N 1
ATOM 3630 C CA . ASP B 2 115 ? 183.649 203.896 172.780 1.00 66.51 115 ASP I CA 1
ATOM 3631 C C . ASP B 2 115 ? 183.531 202.459 172.284 1.00 66.51 115 ASP I C 1
ATOM 3632 O O . ASP B 2 115 ? 184.360 201.607 172.618 1.00 66.51 115 ASP I O 1
ATOM 3634 N N . SER B 2 116 ? 182.509 202.182 171.487 1.00 48.74 116 SER I N 1
ATOM 3635 C CA . SER B 2 116 ? 182.280 200.863 170.910 1.00 48.74 116 SER I CA 1
ATOM 3636 C C . SER B 2 116 ? 181.257 201.034 169.792 1.00 48.74 116 SER I C 1
ATOM 3637 O O . SER B 2 116 ? 180.917 202.159 169.408 1.00 48.74 116 SER I O 1
ATOM 3639 N N . ALA B 2 117 ? 180.768 199.912 169.260 1.00 33.16 117 ALA I N 1
ATOM 3640 C CA . ALA B 2 117 ? 179.755 199.976 168.219 1.00 33.16 117 ALA I CA 1
ATOM 3641 C C . ALA B 2 117 ? 178.445 200.563 168.715 1.00 33.16 117 ALA I C 1
ATOM 3642 O O . ALA B 2 117 ? 177.655 201.054 167.904 1.00 33.16 117 ALA I O 1
ATOM 3644 N N . GLU B 2 118 ? 178.188 200.521 170.023 1.00 37.82 118 GLU I N 1
ATOM 3645 C CA . GLU B 2 118 ? 176.930 201.054 170.533 1.00 37.82 118 GLU I CA 1
ATOM 3646 C C . GLU B 2 118 ? 176.850 202.562 170.347 1.00 37.82 118 GLU I C 1
ATOM 3647 O O . GLU B 2 118 ? 175.773 203.100 170.073 1.00 37.82 118 GLU I O 1
ATOM 3653 N N . TYR B 2 119 ? 177.969 203.268 170.510 1.00 40.49 119 TYR I N 1
ATOM 3654 C CA . TYR B 2 119 ? 177.951 204.707 170.277 1.00 40.49 119 TYR I CA 1
ATOM 3655 C C . TYR B 2 119 ? 177.610 205.019 168.829 1.00 40.49 119 TYR I C 1
ATOM 3656 O O . TYR B 2 119 ? 176.806 205.915 168.550 1.00 40.49 119 TYR I O 1
ATOM 3665 N N . LEU B 2 120 ? 178.209 204.286 167.890 1.00 30.76 120 LEU I N 1
ATOM 3666 C CA . LEU B 2 120 ? 177.893 204.490 166.482 1.00 30.76 120 LEU I CA 1
ATOM 3667 C C . LEU B 2 120 ? 176.432 204.174 166.198 1.00 30.76 120 LEU I C 1
ATOM 3668 O O . LEU B 2 120 ? 175.767 204.893 165.445 1.00 30.76 120 LEU I O 1
ATOM 3673 N N . LEU B 2 121 ? 175.919 203.095 166.787 1.00 27.62 121 LEU I N 1
ATOM 3674 C CA . LEU B 2 121 ? 174.518 202.741 166.594 1.00 27.62 121 LEU I CA 1
ATOM 3675 C C . LEU B 2 121 ? 173.599 203.837 167.106 1.00 27.62 121 LEU I C 1
ATOM 3676 O O . LEU B 2 121 ? 172.630 204.205 166.438 1.00 27.62 121 LEU I O 1
ATOM 3681 N N . ARG B 2 122 ? 173.884 204.367 168.294 1.00 35.65 122 ARG I N 1
ATOM 3682 C CA . ARG B 2 122 ? 173.046 205.421 168.849 1.00 35.65 122 ARG I CA 1
ATOM 3683 C C . ARG B 2 122 ? 173.157 206.703 168.040 1.00 35.65 122 ARG I C 1
ATOM 3684 O O . ARG B 2 122 ? 172.167 207.422 167.885 1.00 35.65 122 ARG I O 1
ATOM 3692 N N . VAL B 2 123 ? 174.337 206.993 167.495 1.00 30.60 123 VAL I N 1
ATOM 3693 C CA . VAL B 2 123 ? 174.493 208.166 166.645 1.00 30.60 123 VAL I CA 1
ATOM 3694 C C . VAL B 2 123 ? 173.663 208.023 165.377 1.00 30.60 123 VAL I C 1
ATOM 3695 O O . VAL B 2 123 ? 172.974 208.961 164.958 1.00 30.60 123 VAL I O 1
ATOM 3699 N N . VAL B 2 124 ? 173.719 206.852 164.740 1.00 23.24 124 VAL I N 1
ATOM 3700 C CA . VAL B 2 124 ? 172.949 206.632 163.519 1.00 23.24 124 VAL I CA 1
ATOM 3701 C C . VAL B 2 124 ? 171.458 206.686 163.814 1.00 23.24 124 VAL I C 1
ATOM 3702 O O . VAL B 2 124 ? 170.672 207.239 163.037 1.00 23.24 124 VAL I O 1
ATOM 3706 N N . ARG B 2 125 ? 171.040 206.097 164.934 1.00 22.71 125 ARG I N 1
ATOM 3707 C CA . ARG B 2 125 ? 169.635 206.118 165.315 1.00 22.71 125 ARG I CA 1
ATOM 3708 C C . ARG B 2 125 ? 169.153 207.532 165.603 1.00 22.71 125 ARG I C 1
ATOM 3709 O O . ARG B 2 125 ? 168.030 207.896 165.237 1.00 22.71 125 ARG I O 1
ATOM 3717 N N . ALA B 2 126 ? 169.977 208.339 166.266 1.00 26.22 126 ALA I N 1
ATOM 3718 C CA . ALA B 2 126 ? 169.596 209.713 166.562 1.00 26.22 126 ALA I CA 1
ATOM 3719 C C . ALA B 2 126 ? 169.521 210.549 165.294 1.00 26.22 126 ALA I C 1
ATOM 3720 O O . ALA B 2 126 ? 168.558 211.293 165.084 1.00 26.22 126 ALA I O 1
ATOM 3722 N N . SER B 2 127 ? 170.537 210.441 164.440 1.00 22.60 127 SER I N 1
ATOM 3723 C CA . SER B 2 127 ? 170.548 211.208 163.201 1.00 22.60 127 SER I CA 1
ATOM 3724 C C . SER B 2 127 ? 169.412 210.793 162.280 1.00 22.60 127 SER I C 1
ATOM 3725 O O . SER B 2 127 ? 168.814 211.638 161.605 1.00 22.60 127 SER I O 1
ATOM 3728 N N . SER B 2 128 ? 169.099 209.502 162.238 1.00 20.69 128 SER I N 1
ATOM 3729 C CA . SER B 2 128 ? 168.107 208.971 161.308 1.00 20.69 128 SER I CA 1
ATOM 3730 C C . SER B 2 128 ? 168.461 209.348 159.877 1.00 20.69 128 SER I C 1
ATOM 3731 O O . SER B 2 128 ? 167.606 209.748 159.087 1.00 20.69 128 SER I O 1
ATOM 3734 N N . ILE B 2 129 ? 169.746 209.224 159.543 1.00 19.32 129 ILE I N 1
ATOM 3735 C CA . ILE B 2 129 ? 170.211 209.624 158.228 1.00 19.32 129 ILE I CA 1
ATOM 3736 C C . ILE B 2 129 ? 169.774 208.642 157.159 1.00 19.32 129 ILE I C 1
ATOM 3737 O O . ILE B 2 129 ? 169.742 208.997 155.981 1.00 19.32 129 ILE I O 1
ATOM 3742 N N . PHE B 2 130 ? 169.421 207.421 157.528 1.00 17.25 130 PHE I N 1
ATOM 3743 C CA . PHE B 2 130 ? 169.086 206.412 156.535 1.00 17.25 130 PHE I CA 1
ATOM 3744 C C . PHE B 2 130 ? 167.657 206.573 156.025 1.00 17.25 130 PHE I C 1
ATOM 3745 O O . PHE B 2 130 ? 167.434 206.532 154.811 1.00 17.25 130 PHE I O 1
ATOM 3753 N N . PRO B 2 131 ? 166.663 206.735 156.898 1.00 17.53 131 PRO I N 1
ATOM 3754 C CA . PRO B 2 131 ? 165.330 207.103 156.398 1.00 17.53 131 PRO I CA 1
ATOM 3755 C C . PRO B 2 131 ? 165.318 208.393 155.596 1.00 17.53 131 PRO I C 1
ATOM 3756 O O . PRO B 2 131 ? 164.664 208.475 154.544 1.00 17.53 131 PRO I O 1
ATOM 3760 N N . ILE B 2 132 ? 166.053 209.402 156.058 1.00 18.63 132 ILE I N 1
ATOM 3761 C CA . ILE B 2 132 ? 166.116 210.666 155.338 1.00 18.63 132 ILE I CA 1
ATOM 3762 C C . ILE B 2 132 ? 166.793 210.473 153.994 1.00 18.63 132 ILE I C 1
ATOM 3763 O O . ILE B 2 132 ? 166.392 211.065 152.987 1.00 18.63 132 ILE I O 1
ATOM 3768 N N . LEU B 2 133 ? 167.839 209.653 153.961 1.00 17.89 133 LEU I N 1
ATOM 3769 C CA . LEU B 2 133 ? 168.518 209.354 152.713 1.00 17.89 133 LEU I CA 1
ATOM 3770 C C . LEU B 2 133 ? 167.595 208.633 151.745 1.00 17.89 133 LEU I C 1
ATOM 3771 O O . LEU B 2 133 ? 167.611 208.906 150.543 1.00 17.89 133 LEU I O 1
ATOM 3776 N N . SER B 2 134 ? 166.788 207.702 152.246 1.00 17.31 134 SER I N 1
ATOM 3777 C CA . SER B 2 134 ? 165.829 207.028 151.381 1.00 17.31 134 SER I CA 1
ATOM 3778 C C . SER B 2 134 ? 164.849 208.022 150.781 1.00 17.31 134 SER I C 1
ATOM 3779 O O . SER B 2 134 ? 164.555 207.971 149.583 1.00 17.31 134 SER I O 1
ATOM 3782 N N . ALA B 2 135 ? 164.337 208.938 151.600 1.00 18.26 135 ALA I N 1
ATOM 3783 C CA . ALA B 2 135 ? 163.417 209.944 151.081 1.00 18.26 135 ALA I CA 1
ATOM 3784 C C . ALA B 2 135 ? 164.094 210.827 150.038 1.00 18.26 135 ALA I C 1
ATOM 3785 O O . ALA B 2 135 ? 163.509 211.131 148.991 1.00 18.26 135 ALA I O 1
ATOM 3787 N N . ILE B 2 136 ? 165.333 211.235 150.302 1.00 18.63 136 ILE I N 1
ATOM 3788 C CA . ILE B 2 136 ? 166.076 212.070 149.364 1.00 18.63 136 ILE I CA 1
ATOM 3789 C C . ILE B 2 136 ? 166.262 211.348 148.039 1.00 18.63 136 ILE I C 1
ATOM 3790 O O . ILE B 2 136 ? 166.070 211.922 146.962 1.00 18.63 136 ILE I O 1
ATOM 3795 N N . LEU B 2 137 ? 166.677 210.085 148.100 1.00 18.31 137 LEU I N 1
ATOM 3796 C CA . LEU B 2 137 ? 166.921 209.317 146.889 1.00 18.31 137 LEU I CA 1
ATOM 3797 C C . LEU B 2 137 ? 165.638 209.101 146.106 1.00 18.31 137 LEU I C 1
ATOM 3798 O O . LEU B 2 137 ? 165.649 209.130 144.873 1.00 18.31 137 LEU I O 1
ATOM 3803 N N . LEU B 2 138 ? 164.522 208.880 146.798 1.00 19.08 138 LEU I N 1
ATOM 3804 C CA . LEU B 2 138 ? 163.248 208.772 146.103 1.00 19.08 138 LEU I CA 1
ATOM 3805 C C . LEU B 2 138 ? 162.901 210.074 145.397 1.00 19.08 138 LEU I C 1
ATOM 3806 O O . LEU B 2 138 ? 162.410 210.066 144.260 1.00 19.08 138 LEU I O 1
ATOM 3811 N N . LEU B 2 139 ? 163.143 211.204 146.055 1.00 20.85 139 LEU I N 1
ATOM 3812 C CA . LEU B 2 139 ? 162.880 212.495 145.431 1.00 20.85 139 LEU I CA 1
ATOM 3813 C C . LEU B 2 139 ? 163.735 212.685 144.185 1.00 20.85 139 LEU I C 1
ATOM 3814 O O . LEU B 2 139 ? 163.246 213.126 143.138 1.00 20.85 139 LEU I O 1
ATOM 3819 N N . LEU B 2 140 ? 165.022 212.360 144.284 1.00 21.50 140 LEU I N 1
ATOM 3820 C CA . LEU B 2 140 ? 165.911 212.490 143.134 1.00 21.50 140 LEU I CA 1
ATOM 3821 C C . LEU B 2 140 ? 165.492 211.563 142.003 1.00 21.50 140 LEU I C 1
ATOM 3822 O O . LEU B 2 140 ? 165.552 211.937 140.829 1.00 21.50 140 LEU I O 1
ATOM 3827 N N . GLY B 2 141 ? 165.087 210.338 142.337 1.00 23.99 141 GLY I N 1
ATOM 3828 C CA . GLY B 2 141 ? 164.606 209.428 141.317 1.00 23.99 141 GLY I CA 1
ATOM 3829 C C . GLY B 2 141 ? 163.372 209.949 140.610 1.00 23.99 141 GLY I C 1
ATOM 3830 O O . GLY B 2 141 ? 163.247 209.832 139.391 1.00 23.99 141 GLY I O 1
ATOM 3831 N N . GLY B 2 142 ? 162.440 210.525 141.367 1.00 26.26 142 GLY I N 1
ATOM 3832 C CA . GLY B 2 142 ? 161.275 211.128 140.742 1.00 26.26 142 GLY I CA 1
ATOM 3833 C C . GLY B 2 142 ? 161.645 212.295 139.849 1.00 26.26 142 GLY I C 1
ATOM 3834 O O . GLY B 2 142 ? 161.067 212.478 138.774 1.00 26.26 142 GLY I O 1
ATOM 3835 N N . VAL B 2 143 ? 162.616 213.096 140.281 1.00 28.41 143 VAL I N 1
ATOM 3836 C CA . VAL B 2 143 ? 163.088 214.207 139.462 1.00 28.41 143 VAL I CA 1
ATOM 3837 C C . VAL B 2 143 ? 163.663 213.689 138.152 1.00 28.41 143 VAL I C 1
ATOM 3838 O O . VAL B 2 143 ? 163.389 214.227 137.075 1.00 28.41 143 VAL I O 1
ATOM 3842 N N . CYS B 2 144 ? 164.482 212.641 138.230 1.00 30.95 144 CYS I N 1
ATOM 3843 C CA . CYS B 2 144 ? 165.062 212.056 137.026 1.00 30.95 144 CYS I CA 1
ATOM 3844 C C . CYS B 2 144 ? 163.982 211.495 136.111 1.00 30.95 144 CYS I C 1
ATOM 3845 O O . CYS B 2 144 ? 164.038 211.672 134.889 1.00 30.95 144 CYS I O 1
ATOM 3848 N N . VAL B 2 145 ? 162.990 210.818 136.682 1.00 31.29 145 VAL I N 1
ATOM 3849 C CA . VAL B 2 145 ? 161.911 210.261 135.875 1.00 31.29 145 VAL I CA 1
ATOM 3850 C C . VAL B 2 145 ? 161.160 211.367 135.153 1.00 31.29 145 VAL I C 1
ATOM 3851 O O . VAL B 2 145 ? 160.850 211.254 133.962 1.00 31.29 145 VAL I O 1
ATOM 3855 N N . ALA B 2 146 ? 160.841 212.451 135.862 1.00 35.06 146 ALA I N 1
ATOM 3856 C CA . ALA B 2 146 ? 160.139 213.558 135.226 1.00 35.06 146 ALA I CA 1
ATOM 3857 C C . ALA B 2 146 ? 160.993 214.200 134.142 1.00 35.06 146 ALA I C 1
ATOM 3858 O O . ALA B 2 146 ? 160.492 214.537 133.065 1.00 35.06 146 ALA I O 1
ATOM 3860 N N . ALA B 2 147 ? 162.287 214.375 134.408 1.00 38.17 147 ALA I N 1
ATOM 3861 C CA . ALA B 2 147 ? 163.179 214.958 133.417 1.00 38.17 147 ALA I CA 1
ATOM 3862 C C . ALA B 2 147 ? 163.384 214.042 132.224 1.00 38.17 147 ALA I C 1
ATOM 3863 O O . ALA B 2 147 ? 163.839 214.507 131.177 1.00 38.17 147 ALA I O 1
ATOM 3865 N N . SER B 2 148 ? 163.085 212.751 132.370 1.00 39.03 148 SER I N 1
ATOM 3866 C CA . SER B 2 148 ? 163.184 211.844 131.234 1.00 39.03 148 SER I CA 1
ATOM 3867 C C . SER B 2 148 ? 162.160 212.182 130.160 1.00 39.03 148 SER I C 1
ATOM 3868 O O . SER B 2 148 ? 162.401 211.925 128.975 1.00 39.03 148 SER I O 1
ATOM 3871 N N . ARG B 2 149 ? 161.017 212.748 130.547 1.00 42.34 149 ARG I N 1
ATOM 3872 C CA . ARG B 2 149 ? 160.028 213.161 129.558 1.00 42.34 149 ARG I CA 1
ATOM 3873 C C . ARG B 2 149 ? 160.625 214.166 128.584 1.00 42.34 149 ARG I C 1
ATOM 3874 O O . ARG B 2 149 ? 160.449 214.049 127.367 1.00 42.34 149 ARG I O 1
ATOM 3882 N N . VAL B 2 150 ? 161.325 215.168 129.104 1.00 46.55 150 VAL I N 1
ATOM 3883 C CA . VAL B 2 150 ? 162.167 216.017 128.273 1.00 46.55 150 VAL I CA 1
ATOM 3884 C C . VAL B 2 150 ? 163.479 215.268 128.109 1.00 46.55 150 VAL I C 1
ATOM 3885 O O . VAL B 2 150 ? 163.711 214.259 128.782 1.00 46.55 150 VAL I O 1
ATOM 3889 N N . TYR B 2 151 ? 164.337 215.729 127.207 1.00 54.38 151 TYR I N 1
ATOM 3890 C CA . TYR B 2 151 ? 165.577 215.014 126.925 1.00 54.38 151 TYR I CA 1
ATOM 3891 C C . TYR B 2 151 ? 165.287 213.539 126.664 1.00 54.38 151 TYR I C 1
ATOM 3892 O O . TYR B 2 151 ? 166.009 212.650 127.112 1.00 54.38 151 TYR I O 1
ATOM 3894 N N . LYS B 2 152 ? 164.203 213.282 125.926 1.00 56.47 152 LYS I N 1
ATOM 3895 C CA . LYS B 2 152 ? 163.753 211.915 125.700 1.00 56.47 152 LYS I CA 1
ATOM 3896 C C . LYS B 2 152 ? 164.791 211.079 124.967 1.00 56.47 152 LYS I C 1
ATOM 3897 O O . LYS B 2 152 ? 164.718 209.847 125.007 1.00 56.47 152 LYS I O 1
ATOM 3899 N N . SER B 2 153 ? 165.747 211.717 124.293 1.00 59.39 153 SER I N 1
ATOM 3900 C CA . SER B 2 153 ? 166.804 210.964 123.629 1.00 59.39 153 SER I CA 1
ATOM 3901 C C . SER B 2 153 ? 167.625 210.176 124.638 1.00 59.39 153 SER I C 1
ATOM 3902 O O . SER B 2 153 ? 167.947 209.004 124.410 1.00 59.39 153 SER I O 1
ATOM 3905 N N . LYS B 2 154 ? 167.965 210.799 125.761 1.00 54.65 154 LYS I N 1
ATOM 3906 C CA . LYS B 2 154 ? 168.773 210.146 126.780 1.00 54.65 154 LYS I CA 1
ATOM 3907 C C . LYS B 2 154 ? 167.925 209.144 127.547 1.00 54.65 154 LYS I C 1
ATOM 3908 O O . LYS B 2 154 ? 166.857 209.485 128.065 1.00 54.65 154 LYS I O 1
ATOM 3914 N N . ARG B 2 155 ? 168.406 207.906 127.624 1.00 46.97 155 ARG I N 1
ATOM 3915 C CA . ARG B 2 155 ? 167.693 206.837 128.301 1.00 46.97 155 ARG I CA 1
ATOM 3916 C C . ARG B 2 155 ? 168.349 206.415 129.605 1.00 46.97 155 ARG I C 1
ATOM 3917 O O . ARG B 2 155 ? 167.713 205.715 130.397 1.00 46.97 155 ARG I O 1
ATOM 3925 N N . ASN B 2 156 ? 169.591 206.827 129.852 1.00 41.25 156 ASN I N 1
ATOM 3926 C CA . ASN B 2 156 ? 170.263 206.501 131.100 1.00 41.25 156 ASN I CA 1
ATOM 3927 C C . ASN B 2 156 ? 169.638 207.199 132.300 1.00 41.25 156 ASN I C 1
ATOM 3928 O O . ASN B 2 156 ? 169.922 206.814 133.440 1.00 41.25 156 ASN I O 1
ATOM 3933 N N . ILE B 2 157 ? 168.796 208.206 132.069 1.00 37.45 157 ILE I N 1
ATOM 3934 C CA . ILE B 2 157 ? 168.104 208.873 133.165 1.00 37.45 157 ILE I CA 1
ATOM 3935 C C . ILE B 2 157 ? 167.225 207.882 133.916 1.00 37.45 157 ILE I C 1
ATOM 3936 O O . ILE B 2 157 ? 167.200 207.861 135.153 1.00 37.45 157 ILE I O 1
ATOM 3941 N N . ILE B 2 158 ? 166.487 207.050 133.184 1.00 33.77 158 ILE I N 1
ATOM 3942 C CA . ILE B 2 158 ? 165.610 206.083 133.828 1.00 33.77 158 ILE I CA 1
ATOM 3943 C C . ILE B 2 158 ? 166.426 205.054 134.596 1.00 33.77 158 ILE I C 1
ATOM 3944 O O . ILE B 2 158 ? 166.015 204.581 135.661 1.00 33.77 158 ILE I O 1
ATOM 3949 N N . LEU B 2 159 ? 167.589 204.683 134.065 1.00 31.87 159 LEU I N 1
ATOM 3950 C CA . LEU B 2 159 ? 168.462 203.770 134.788 1.00 31.87 159 LEU I CA 1
ATOM 3951 C C . LEU B 2 159 ? 168.917 204.386 136.099 1.00 31.87 159 LEU I C 1
ATOM 3952 O O . LEU B 2 159 ? 168.905 203.729 137.145 1.00 31.87 159 LEU I O 1
ATOM 3957 N N . GLY B 2 160 ? 169.334 205.650 136.060 1.00 26.89 160 GLY I N 1
ATOM 3958 C CA . GLY B 2 160 ? 169.707 206.323 137.290 1.00 26.89 160 GLY I CA 1
ATOM 3959 C C . GLY B 2 160 ? 168.564 206.369 138.282 1.00 26.89 160 GLY I C 1
ATOM 3960 O O . GLY B 2 160 ? 168.763 206.190 139.484 1.00 26.89 160 GLY I O 1
ATOM 3961 N N . ALA B 2 161 ? 167.352 206.597 137.787 1.00 25.39 161 ALA I N 1
ATOM 3962 C CA . ALA B 2 161 ? 166.188 206.614 138.663 1.00 25.39 161 ALA I CA 1
ATOM 3963 C C . ALA B 2 161 ? 165.971 205.262 139.329 1.00 25.39 161 ALA I C 1
ATOM 3964 O O . ALA B 2 161 ? 165.687 205.190 140.530 1.00 25.39 161 ALA I O 1
ATOM 3966 N N . GLY B 2 162 ? 166.089 204.181 138.563 1.00 23.34 162 GLY I N 1
ATOM 3967 C CA . GLY B 2 162 ? 165.939 202.858 139.146 1.00 23.34 162 GLY I CA 1
ATOM 3968 C C . GLY B 2 162 ? 167.005 202.555 140.178 1.00 23.34 162 GLY I C 1
ATOM 3969 O O . GLY B 2 162 ? 166.722 201.978 141.233 1.00 23.34 162 GLY I O 1
ATOM 3970 N N . ILE B 2 163 ? 168.248 202.935 139.886 1.00 23.03 163 ILE I N 1
ATOM 3971 C CA . ILE B 2 163 ? 169.324 202.754 140.853 1.00 23.03 163 ILE I CA 1
ATOM 3972 C C . ILE B 2 163 ? 169.011 203.509 142.134 1.00 23.03 163 ILE I C 1
ATOM 3973 O O . ILE B 2 163 ? 169.218 203.000 143.242 1.00 23.03 163 ILE I O 1
ATOM 3978 N N . LEU B 2 164 ? 168.522 204.740 142.002 1.00 20.92 164 LEU I N 1
ATOM 3979 C CA . LEU B 2 164 ? 168.198 205.537 143.177 1.00 20.92 164 LEU I CA 1
ATOM 3980 C C . LEU B 2 164 ? 167.087 204.892 143.991 1.00 20.92 164 LEU I C 1
ATOM 3981 O O . LEU B 2 164 ? 167.152 204.859 145.223 1.00 20.92 164 LEU I O 1
ATOM 3986 N N . PHE B 2 165 ? 166.058 204.378 143.322 1.00 20.88 165 PHE I N 1
ATOM 3987 C CA . PHE B 2 165 ? 164.970 203.711 144.029 1.00 20.88 165 PHE I CA 1
ATOM 3988 C C . PHE B 2 165 ? 165.464 202.489 144.795 1.00 20.88 165 PHE I C 1
ATOM 3989 O O . PHE B 2 165 ? 165.084 202.271 145.955 1.00 20.88 165 PHE I O 1
ATOM 3997 N N . VAL B 2 166 ? 166.299 201.669 144.161 1.00 17.97 166 VAL I N 1
ATOM 3998 C CA . VAL B 2 166 ? 166.800 200.471 144.826 1.00 17.97 166 VAL I CA 1
ATOM 3999 C C . VAL B 2 166 ? 167.676 200.843 146.020 1.00 17.97 166 VAL I C 1
ATOM 4000 O O . VAL B 2 166 ? 167.569 200.250 147.104 1.00 17.97 166 VAL I O 1
ATOM 4004 N N . ALA B 2 167 ? 168.552 201.836 145.844 1.00 17.77 167 ALA I N 1
ATOM 4005 C CA . ALA B 2 167 ? 169.372 202.305 146.951 1.00 17.77 167 ALA I CA 1
ATOM 4006 C C . ALA B 2 167 ? 168.511 202.842 148.085 1.00 17.77 167 ALA I C 1
ATOM 4007 O O . ALA B 2 167 ? 168.844 202.675 149.264 1.00 17.77 167 ALA I O 1
ATOM 4009 N N . ALA B 2 168 ? 167.410 203.506 147.746 1.00 16.96 168 ALA I N 1
ATOM 4010 C CA . ALA B 2 168 ? 166.495 204.003 148.759 1.00 16.96 168 ALA I CA 1
ATOM 4011 C C . ALA B 2 168 ? 165.888 202.864 149.559 1.00 16.96 168 ALA I C 1
ATOM 4012 O O . ALA B 2 168 ? 165.771 202.947 150.786 1.00 16.96 168 ALA I O 1
ATOM 4014 N N . GLY B 2 169 ? 165.483 201.799 148.878 1.00 15.37 169 GLY I N 1
ATOM 4015 C CA . GLY B 2 169 ? 164.998 200.630 149.589 1.00 15.37 169 GLY I CA 1
ATOM 4016 C C . GLY B 2 169 ? 166.027 200.059 150.544 1.00 15.37 169 GLY I C 1
ATOM 4017 O O . GLY B 2 169 ? 165.707 199.690 151.678 1.00 15.37 169 GLY I O 1
ATOM 4018 N N . LEU B 2 170 ? 167.278 199.976 150.100 1.00 15.08 170 LEU I N 1
ATOM 4019 C CA . LEU B 2 170 ? 168.326 199.450 150.971 1.00 15.08 170 LEU I CA 1
ATOM 4020 C C . LEU B 2 170 ? 168.545 200.343 152.189 1.00 15.08 170 LEU I C 1
ATOM 4021 O O . LEU B 2 170 ? 168.733 199.848 153.311 1.00 15.08 170 LEU I O 1
ATOM 4026 N N . SER B 2 171 ? 168.537 201.660 151.988 1.00 16.11 171 SER I N 1
ATOM 4027 C CA . SER B 2 171 ? 168.675 202.579 153.111 1.00 16.11 171 SER I CA 1
ATOM 4028 C C . SER B 2 171 ? 167.516 202.428 154.085 1.00 16.11 171 SER I C 1
ATOM 4029 O O . SER B 2 171 ? 167.707 202.492 155.302 1.00 16.11 171 SER I O 1
ATOM 4032 N N . ASN B 2 172 ? 166.309 202.234 153.564 1.00 15.06 172 ASN I N 1
ATOM 4033 C CA . ASN B 2 172 ? 165.154 201.978 154.414 1.00 15.06 172 ASN I CA 1
ATOM 4034 C C . ASN B 2 172 ? 165.354 200.731 155.263 1.00 15.06 172 ASN I C 1
ATOM 4035 O O . ASN B 2 172 ? 165.020 200.718 156.457 1.00 15.06 172 ASN I O 1
ATOM 4040 N N . ILE B 2 173 ? 165.878 199.665 154.664 1.00 13.82 173 ILE I N 1
ATOM 4041 C CA . ILE B 2 173 ? 166.091 198.429 155.412 1.00 13.82 173 ILE I CA 1
ATOM 4042 C C . ILE B 2 173 ? 167.100 198.650 156.530 1.00 13.82 173 ILE I C 1
ATOM 4043 O O . ILE B 2 173 ? 166.894 198.228 157.677 1.00 13.82 173 ILE I O 1
ATOM 4048 N N . ILE B 2 174 ? 168.213 199.308 156.214 1.00 15.26 174 ILE I N 1
ATOM 4049 C CA . ILE B 2 174 ? 169.200 199.603 157.248 1.00 15.26 174 ILE I CA 1
ATOM 4050 C C . ILE B 2 174 ? 168.575 200.444 158.347 1.00 15.26 174 ILE I C 1
ATOM 4051 O O . ILE B 2 174 ? 168.836 200.235 159.538 1.00 15.26 174 ILE I O 1
ATOM 4056 N N . GLY B 2 175 ? 167.756 201.418 157.966 1.00 14.61 175 GLY I N 1
ATOM 4057 C CA . GLY B 2 175 ? 167.136 202.279 158.952 1.00 14.61 175 GLY I CA 1
ATOM 4058 C C . GLY B 2 175 ? 166.251 201.523 159.918 1.00 14.61 175 GLY I C 1
ATOM 4059 O O . GLY B 2 175 ? 166.298 201.749 161.127 1.00 14.61 175 GLY I O 1
ATOM 4060 N N . VAL B 2 176 ? 165.420 200.623 159.397 1.00 13.95 176 VAL I N 1
ATOM 4061 C CA . VAL B 2 176 ? 164.528 199.887 160.286 1.00 13.95 176 VAL I CA 1
ATOM 4062 C C . VAL B 2 176 ? 165.318 198.931 161.166 1.00 13.95 176 VAL I C 1
ATOM 4063 O O . VAL B 2 176 ? 164.983 198.730 162.340 1.00 13.95 176 VAL I O 1
ATOM 4067 N N . ILE B 2 177 ? 166.367 198.313 160.625 1.00 13.63 177 ILE I N 1
ATOM 4068 C CA . ILE B 2 177 ? 167.183 197.433 161.452 1.00 13.63 177 ILE I CA 1
ATOM 4069 C C . ILE B 2 177 ? 167.810 198.219 162.594 1.00 13.63 177 ILE I C 1
ATOM 4070 O O . ILE B 2 177 ? 167.818 197.774 163.747 1.00 13.63 177 ILE I O 1
ATOM 4075 N N . VAL B 2 178 ? 168.331 199.407 162.294 1.00 17.27 178 VAL I N 1
ATOM 4076 C CA . VAL B 2 178 ? 168.913 200.257 163.328 1.00 17.27 178 VAL I CA 1
ATOM 4077 C C . VAL B 2 178 ? 167.865 200.633 164.366 1.00 17.27 178 VAL I C 1
ATOM 4078 O O . VAL B 2 178 ? 168.109 200.562 165.576 1.00 17.27 178 VAL I O 1
ATOM 4082 N N . TYR B 2 179 ? 166.690 201.058 163.909 1.00 17.21 179 TYR I N 1
ATOM 4083 C CA . TYR B 2 179 ? 165.624 201.446 164.822 1.00 17.21 179 TYR I CA 1
ATOM 4084 C C . TYR B 2 179 ? 165.283 200.318 165.781 1.00 17.21 179 TYR I C 1
ATOM 4085 O O . TYR B 2 179 ? 165.241 200.514 166.999 1.00 17.21 179 TYR I O 1
ATOM 4094 N N . ILE B 2 180 ? 165.039 199.127 165.248 1.00 14.74 180 ILE I N 1
ATOM 4095 C CA . ILE B 2 180 ? 164.641 198.006 166.089 1.00 14.74 180 ILE I CA 1
ATOM 4096 C C . ILE B 2 180 ? 165.766 197.610 167.035 1.00 14.74 180 ILE I C 1
ATOM 4097 O O . ILE B 2 180 ? 165.525 197.306 168.208 1.00 14.74 180 ILE I O 1
ATOM 4102 N N . SER B 2 181 ? 167.005 197.597 166.550 1.00 17.85 181 SER I N 1
ATOM 4103 C CA . SER B 2 181 ? 168.123 197.213 167.403 1.00 17.85 181 SER I CA 1
ATOM 4104 C C . SER B 2 181 ? 168.321 198.200 168.544 1.00 17.85 181 SER I C 1
ATOM 4105 O O . SER B 2 181 ? 168.633 197.798 169.671 1.00 17.85 181 SER I O 1
ATOM 4108 N N . ALA B 2 182 ? 168.154 199.492 168.277 1.00 20.36 182 ALA I N 1
ATOM 4109 C CA . ALA B 2 182 ? 168.392 200.517 169.280 1.00 20.36 182 ALA I CA 1
ATOM 4110 C C . ALA B 2 182 ? 167.287 200.612 170.318 1.00 20.36 182 ALA I C 1
ATOM 4111 O O . ALA B 2 182 ? 167.460 201.317 171.317 1.00 20.36 182 ALA I O 1
ATOM 4113 N N . ASN B 2 183 ? 166.162 199.939 170.110 1.00 20.87 183 ASN I N 1
ATOM 4114 C CA . ASN B 2 183 ? 165.086 199.927 171.085 1.00 20.87 183 ASN I CA 1
ATOM 4115 C C . ASN B 2 183 ? 165.260 198.851 172.142 1.00 20.87 183 ASN I C 1
ATOM 4116 O O . ASN B 2 183 ? 164.504 198.838 173.119 1.00 20.87 183 ASN I O 1
ATOM 4121 N N . ALA B 2 184 ? 166.222 197.954 171.971 1.00 27.95 184 ALA I N 1
ATOM 4122 C CA . ALA B 2 184 ? 166.415 196.856 172.904 1.00 27.95 184 ALA I CA 1
ATOM 4123 C C . ALA B 2 184 ? 167.047 197.369 174.189 1.00 27.95 184 ALA I C 1
ATOM 4124 O O . ALA B 2 184 ? 168.168 197.886 174.177 1.00 27.95 184 ALA I O 1
ATOM 4126 N N . GLY B 2 185 ? 166.324 197.226 175.301 1.00 42.69 185 GLY I N 1
ATOM 4127 C CA . GLY B 2 185 ? 166.852 197.690 176.574 1.00 42.69 185 GLY I CA 1
ATOM 4128 C C . GLY B 2 185 ? 168.088 196.924 177.006 1.00 42.69 185 GLY I C 1
ATOM 4129 O O . GLY B 2 185 ? 169.067 197.515 177.466 1.00 42.69 185 GLY I O 1
ATOM 4130 N N . GLU B 2 186 ? 168.060 195.603 176.862 1.00 45.07 186 GLU I N 1
ATOM 4131 C CA . GLU B 2 186 ? 169.184 194.763 177.262 1.00 45.07 186 GLU I CA 1
ATOM 4132 C C . GLU B 2 186 ? 168.891 193.291 176.992 1.00 45.07 186 GLU I C 1
ATOM 4133 O O . GLU B 2 186 ? 169.591 192.407 177.490 1.00 45.07 186 GLU I O 1
ATOM 4135 N N . LYS B 2 196 ? 159.764 191.916 180.836 1.00 59.44 196 LYS I N 1
ATOM 4136 C CA . LYS B 2 196 ? 158.690 191.575 179.910 1.00 59.44 196 LYS I CA 1
ATOM 4137 C C . LYS B 2 196 ? 157.754 192.760 179.713 1.00 59.44 196 LYS I C 1
ATOM 4138 O O . LYS B 2 196 ? 156.644 192.781 180.243 1.00 59.44 196 LYS I O 1
ATOM 4140 N N . ASN B 2 197 ? 158.211 193.746 178.946 1.00 49.64 197 ASN I N 1
ATOM 4141 C CA . ASN B 2 197 ? 157.440 194.949 178.667 1.00 49.64 197 ASN I CA 1
ATOM 4142 C C . ASN B 2 197 ? 156.807 194.830 177.285 1.00 49.64 197 ASN I C 1
ATOM 4143 O O . ASN B 2 197 ? 157.515 194.715 176.279 1.00 49.64 197 ASN I O 1
ATOM 4148 N N . HIS B 2 198 ? 155.481 194.863 177.244 1.00 38.13 198 HIS I N 1
ATOM 4149 C CA . HIS B 2 198 ? 154.761 194.752 175.988 1.00 38.13 198 HIS I CA 1
ATOM 4150 C C . HIS B 2 198 ? 154.920 196.023 175.165 1.00 38.13 198 HIS I C 1
ATOM 4151 O O . HIS B 2 198 ? 154.887 197.136 175.697 1.00 38.13 198 HIS I O 1
ATOM 4158 N N . TYR B 2 199 ? 155.099 195.849 173.860 1.00 28.05 199 TYR I N 1
ATOM 4159 C CA . TYR B 2 199 ? 155.234 196.958 172.934 1.00 28.05 199 TYR I CA 1
ATOM 4160 C C . TYR B 2 199 ? 154.531 196.604 171.634 1.00 28.05 199 TYR I C 1
ATOM 4161 O O . TYR B 2 199 ? 154.213 195.444 171.369 1.00 28.05 199 TYR I O 1
ATOM 4170 N N . SER B 2 200 ? 154.287 197.631 170.831 1.00 22.65 200 SER I N 1
ATOM 4171 C CA . SER B 2 200 ? 153.578 197.472 169.575 1.00 22.65 200 SER I CA 1
ATOM 4172 C C . SER B 2 200 ? 153.990 198.603 168.652 1.00 22.65 200 SER I C 1
ATOM 4173 O O . SER B 2 200 ? 154.505 199.633 169.094 1.00 22.65 200 SER I O 1
ATOM 4176 N N . TYR B 2 201 ? 153.762 198.395 167.364 1.00 17.19 201 TYR I N 1
ATOM 4177 C CA . TYR B 2 201 ? 154.162 199.333 166.332 1.00 17.19 201 TYR I CA 1
ATOM 4178 C C . TYR B 2 201 ? 152.937 200.015 165.742 1.00 17.19 201 TYR I C 1
ATOM 4179 O O . TYR B 2 201 ? 151.854 199.433 165.671 1.00 17.19 201 TYR I O 1
ATOM 4188 N N . GLY B 2 202 ? 153.122 201.261 165.328 1.00 18.06 202 GLY I N 1
ATOM 4189 C CA . GLY B 2 202 ? 152.057 202.073 164.794 1.00 18.06 202 GLY I CA 1
ATOM 4190 C C . GLY B 2 202 ? 152.122 202.230 163.292 1.00 18.06 202 GLY I C 1
ATOM 4191 O O . GLY B 2 202 ? 152.809 201.484 162.587 1.00 18.06 202 GLY I O 1
ATOM 4192 N N . TRP B 2 203 ? 151.395 203.228 162.794 1.00 19.14 203 TRP I N 1
ATOM 4193 C CA . TRP B 2 203 ? 151.189 203.364 161.361 1.00 19.14 203 TRP I CA 1
ATOM 4194 C C . TRP B 2 203 ? 152.330 204.073 160.646 1.00 19.14 203 TRP I C 1
ATOM 4195 O O . TRP B 2 203 ? 152.441 203.945 159.425 1.00 19.14 203 TRP I O 1
ATOM 4206 N N . SER B 2 204 ? 153.182 204.807 161.358 1.00 18.28 204 SER I N 1
ATOM 4207 C CA . SER B 2 204 ? 154.360 205.383 160.721 1.00 18.28 204 SER I CA 1
ATOM 4208 C C . SER B 2 204 ? 155.342 204.294 160.306 1.00 18.28 204 SER I C 1
ATOM 4209 O O . SER B 2 204 ? 155.930 204.347 159.218 1.00 18.28 204 SER I O 1
ATOM 4212 N N . PHE B 2 205 ? 155.522 203.301 161.170 1.00 15.30 205 PHE I N 1
ATOM 4213 C CA . PHE B 2 205 ? 156.324 202.128 160.857 1.00 15.30 205 PHE I CA 1
ATOM 4214 C C . PHE B 2 205 ? 155.862 201.472 159.560 1.00 15.30 205 PHE I C 1
ATOM 4215 O O . PHE B 2 205 ? 156.651 201.230 158.635 1.00 15.30 205 PHE I O 1
ATOM 4223 N N . TYR B 2 206 ? 154.565 201.197 159.470 1.00 15.69 206 TYR I N 1
ATOM 4224 C CA . TYR B 2 206 ? 154.041 200.496 158.312 1.00 15.69 206 TYR I CA 1
ATOM 4225 C C . TYR B 2 206 ? 154.005 201.393 157.085 1.00 15.69 206 TYR I C 1
ATOM 4226 O O . TYR B 2 206 ? 154.081 200.898 155.957 1.00 15.69 206 TYR I O 1
ATOM 4235 N N . PHE B 2 207 ? 153.923 202.706 157.277 1.00 17.14 207 PHE I N 1
ATOM 4236 C CA . PHE B 2 207 ? 154.098 203.625 156.162 1.00 17.14 207 PHE I CA 1
ATOM 4237 C C . PHE B 2 207 ? 155.504 203.531 155.588 1.00 17.14 207 PHE I C 1
ATOM 4238 O O . PHE B 2 207 ? 155.687 203.540 154.366 1.00 17.14 207 PHE I O 1
ATOM 4246 N N . GLY B 2 208 ? 156.511 203.448 156.453 1.00 16.23 208 GLY I N 1
ATOM 4247 C CA . GLY B 2 208 ? 157.862 203.222 155.968 1.00 16.23 208 GLY I CA 1
ATOM 4248 C C . GLY B 2 208 ? 157.993 201.917 155.206 1.00 16.23 208 GLY I C 1
ATOM 4249 O O . GLY B 2 208 ? 158.680 201.843 154.180 1.00 16.23 208 GLY I O 1
ATOM 4250 N N . GLY B 2 209 ? 157.339 200.870 155.700 1.00 15.13 209 GLY I N 1
ATOM 4251 C CA . GLY B 2 209 ? 157.349 199.607 154.977 1.00 15.13 209 GLY I CA 1
ATOM 4252 C C . GLY B 2 209 ? 156.722 199.704 153.599 1.00 15.13 209 GLY I C 1
ATOM 4253 O O . GLY B 2 209 ? 157.264 199.189 152.612 1.00 15.13 209 GLY I O 1
ATOM 4254 N N . LEU B 2 210 ? 155.560 200.352 153.514 1.00 16.32 210 LEU I N 1
ATOM 4255 C CA . LEU B 2 210 ? 154.936 200.600 152.221 1.00 16.32 210 LEU I CA 1
ATOM 4256 C C . LEU B 2 210 ? 155.860 201.380 151.303 1.00 16.32 210 LEU I C 1
ATOM 4257 O O . LEU B 2 210 ? 155.914 201.123 150.096 1.00 16.32 210 LEU I O 1
ATOM 4262 N N . SER B 2 211 ? 156.561 202.368 151.850 1.00 16.43 211 SER I N 1
ATOM 4263 C CA . SER B 2 211 ? 157.510 203.124 151.048 1.00 16.43 211 SER I CA 1
ATOM 4264 C C . SER B 2 211 ? 158.573 202.215 150.458 1.00 16.43 211 SER I C 1
ATOM 4265 O O . SER B 2 211 ? 158.909 202.330 149.276 1.00 16.43 211 SER I O 1
ATOM 4268 N N . PHE B 2 212 ? 159.116 201.306 151.266 1.00 14.83 212 PHE I N 1
ATOM 4269 C CA . PHE B 2 212 ? 160.101 200.358 150.752 1.00 14.83 212 PHE I CA 1
ATOM 4270 C C . PHE B 2 212 ? 159.524 199.544 149.604 1.00 14.83 212 PHE I C 1
ATOM 4271 O O . PHE B 2 212 ? 160.154 199.385 148.548 1.00 14.83 212 PHE I O 1
ATOM 4279 N N . ILE B 2 213 ? 158.318 199.012 149.801 1.00 16.73 213 ILE I N 1
ATOM 4280 C CA . ILE B 2 213 ? 157.715 198.147 148.789 1.00 16.73 213 ILE I CA 1
ATOM 4281 C C . ILE B 2 213 ? 157.514 198.910 147.488 1.00 16.73 213 ILE I C 1
ATOM 4282 O O . ILE B 2 213 ? 157.860 198.427 146.401 1.00 16.73 213 ILE I O 1
ATOM 4287 N N . LEU B 2 214 ? 156.951 200.112 147.577 1.00 18.04 214 LEU I N 1
ATOM 4288 C CA . LEU B 2 214 ? 156.703 200.892 146.375 1.00 18.04 214 LEU I CA 1
ATOM 4289 C C . LEU B 2 214 ? 158.001 201.302 145.702 1.00 18.04 214 LEU I C 1
ATOM 4290 O O . LEU B 2 214 ? 158.073 201.355 144.472 1.00 18.04 214 LEU I O 1
ATOM 4295 N N . ALA B 2 215 ? 159.030 201.616 146.486 1.00 17.97 215 ALA I N 1
ATOM 4296 C CA . ALA B 2 215 ? 160.318 201.960 145.903 1.00 17.97 215 ALA I CA 1
ATOM 4297 C C . ALA B 2 215 ? 160.868 200.809 145.080 1.00 17.97 215 ALA I C 1
ATOM 4298 O O . ALA B 2 215 ? 161.344 201.002 143.957 1.00 17.97 215 ALA I O 1
ATOM 4300 N N . GLU B 2 216 ? 160.803 199.595 145.621 1.00 17.18 216 GLU I N 1
ATOM 4301 C CA . GLU B 2 216 ? 161.287 198.445 144.868 1.00 17.18 216 GLU I CA 1
ATOM 4302 C C . GLU B 2 216 ? 160.447 198.214 143.615 1.00 17.18 216 GLU I C 1
ATOM 4303 O O . GLU B 2 216 ? 160.984 197.915 142.538 1.00 17.18 216 GLU I O 1
ATOM 4309 N N . VAL B 2 217 ? 159.128 198.362 143.733 1.00 20.24 217 VAL I N 1
ATOM 4310 C CA . VAL B 2 217 ? 158.247 198.188 142.581 1.00 20.24 217 VAL I CA 1
ATOM 4311 C C . VAL B 2 217 ? 158.612 199.166 141.470 1.00 20.24 217 VAL I C 1
ATOM 4312 O O . VAL B 2 217 ? 158.755 198.788 140.299 1.00 20.24 217 VAL I O 1
ATOM 4316 N N . ILE B 2 218 ? 158.752 200.446 141.815 1.00 21.62 218 ILE I N 1
ATOM 4317 C CA . ILE B 2 218 ? 159.019 201.453 140.798 1.00 21.62 218 ILE I CA 1
ATOM 4318 C C . ILE B 2 218 ? 160.433 201.319 140.260 1.00 21.62 218 ILE I C 1
ATOM 4319 O O . ILE B 2 218 ? 160.697 201.678 139.109 1.00 21.62 218 ILE I O 1
ATOM 4324 N N . GLY B 2 219 ? 161.360 200.788 141.052 1.00 21.05 219 GLY I N 1
ATOM 4325 C CA . GLY B 2 219 ? 162.670 200.474 140.515 1.00 21.05 219 GLY I CA 1
ATOM 4326 C C . GLY B 2 219 ? 162.607 199.398 139.453 1.00 21.05 219 GLY I C 1
ATOM 4327 O O . GLY B 2 219 ? 163.251 199.499 138.406 1.00 21.05 219 GLY I O 1
ATOM 4328 N N . VAL B 2 220 ? 161.819 198.356 139.707 1.00 20.84 220 VAL I N 1
ATOM 4329 C CA . VAL B 2 220 ? 161.608 197.318 138.704 1.00 20.84 220 VAL I CA 1
ATOM 4330 C C . VAL B 2 220 ? 161.012 197.920 137.438 1.00 20.84 220 VAL I C 1
ATOM 4331 O O . VAL B 2 220 ? 161.456 197.635 136.319 1.00 20.84 220 VAL I O 1
ATOM 4335 N N . LEU B 2 221 ? 159.985 198.754 137.599 1.00 24.89 221 LEU I N 1
ATOM 4336 C CA . LEU B 2 221 ? 159.342 199.361 136.438 1.00 24.89 221 LEU I CA 1
ATOM 4337 C C . LEU B 2 221 ? 160.317 200.220 135.646 1.00 24.89 221 LEU I C 1
ATOM 4338 O O . LEU B 2 221 ? 160.331 200.178 134.412 1.00 24.89 221 LEU I O 1
ATOM 4343 N N . ALA B 2 222 ? 161.133 201.014 136.335 1.00 26.32 222 ALA I N 1
ATOM 4344 C CA . ALA B 2 222 ? 162.093 201.865 135.647 1.00 26.32 222 ALA I CA 1
ATOM 4345 C C . ALA B 2 222 ? 163.130 201.044 134.896 1.00 26.32 222 ALA I C 1
ATOM 4346 O O . ALA B 2 222 ? 163.508 201.384 133.770 1.00 26.32 222 ALA I O 1
ATOM 4348 N N . VAL B 2 223 ? 163.616 199.964 135.506 1.00 26.07 223 VAL I N 1
ATOM 4349 C CA . VAL B 2 223 ? 164.590 199.123 134.825 1.00 26.07 223 VAL I CA 1
ATOM 4350 C C . VAL B 2 223 ? 163.973 198.500 133.584 1.00 26.07 223 VAL I C 1
ATOM 4351 O O . VAL B 2 223 ? 164.604 198.435 132.522 1.00 26.07 223 VAL I O 1
ATOM 4355 N N . ASN B 2 224 ? 162.729 198.038 133.691 1.00 28.39 224 ASN I N 1
ATOM 4356 C CA . ASN B 2 224 ? 162.065 197.451 132.534 1.00 28.39 224 ASN I CA 1
ATOM 4357 C C . ASN B 2 224 ? 161.856 198.486 131.436 1.00 28.39 224 ASN I C 1
ATOM 4358 O O . ASN B 2 224 ? 161.970 198.175 130.246 1.00 28.39 224 ASN I O 1
ATOM 4363 N N . ILE B 2 225 ? 161.551 199.724 131.817 1.00 32.85 225 ILE I N 1
ATOM 4364 C CA . ILE B 2 225 ? 161.396 200.796 130.838 1.00 32.85 225 ILE I CA 1
ATOM 4365 C C . ILE B 2 225 ? 162.711 201.054 130.116 1.00 32.85 225 ILE I C 1
ATOM 4366 O O . ILE B 2 225 ? 162.748 201.210 128.891 1.00 32.85 225 ILE I O 1
ATOM 4371 N N . TYR B 2 226 ? 163.803 201.136 130.871 1.00 36.16 226 TYR I N 1
ATOM 4372 C CA . TYR B 2 226 ? 165.113 201.330 130.261 1.00 36.16 226 TYR I CA 1
ATOM 4373 C C . TYR B 2 226 ? 165.434 200.196 129.304 1.00 36.16 226 TYR I C 1
ATOM 4374 O O . TYR B 2 226 ? 165.999 200.415 128.224 1.00 36.16 226 TYR I O 1
ATOM 4383 N N . ILE B 2 227 ? 165.080 198.974 129.688 1.00 34.58 227 ILE I N 1
ATOM 4384 C CA . ILE B 2 227 ? 165.338 197.816 128.844 1.00 34.58 227 ILE I CA 1
ATOM 4385 C C . ILE B 2 227 ? 164.545 197.914 127.550 1.00 34.58 227 ILE I C 1
ATOM 4386 O O . ILE B 2 227 ? 165.064 197.643 126.461 1.00 34.58 227 ILE I O 1
ATOM 4391 N N . GLU B 2 228 ? 163.270 198.294 127.649 1.00 40.39 228 GLU I N 1
ATOM 4392 C CA . GLU B 2 228 ? 162.451 198.461 126.454 1.00 40.39 228 GLU I CA 1
ATOM 4393 C C . GLU B 2 228 ? 163.039 199.525 125.537 1.00 40.39 228 GLU I C 1
ATOM 4394 O O . GLU B 2 228 ? 163.148 199.326 124.322 1.00 40.39 228 GLU I O 1
ATOM 4396 N N . ARG B 2 229 ? 163.434 200.665 126.106 1.00 42.79 229 ARG I N 1
ATOM 4397 C CA . ARG B 2 229 ? 164.024 201.728 125.300 1.00 42.79 229 ARG I CA 1
ATOM 4398 C C . ARG B 2 229 ? 165.271 201.235 124.581 1.00 42.79 229 ARG I C 1
ATOM 4399 O O . ARG B 2 229 ? 165.427 201.435 123.372 1.00 42.79 229 ARG I O 1
ATOM 4407 N N . SER B 2 230 ? 166.177 200.585 125.312 1.00 45.00 230 SER I N 1
ATOM 4408 C CA . SER B 2 230 ? 167.422 200.132 124.707 1.00 45.00 230 SER I CA 1
ATOM 4409 C C . SER B 2 230 ? 167.169 199.094 123.621 1.00 45.00 230 SER I C 1
ATOM 4410 O O . SER B 2 230 ? 167.803 199.130 122.561 1.00 45.00 230 SER I O 1
ATOM 4413 N N . ARG B 2 231 ? 166.249 198.158 123.863 1.00 49.09 231 ARG I N 1
ATOM 4414 C CA . ARG B 2 231 ? 165.940 197.160 122.847 1.00 49.09 231 ARG I CA 1
ATOM 4415 C C . ARG B 2 231 ? 165.366 197.816 121.600 1.00 49.09 231 ARG I C 1
ATOM 4416 O O . ARG B 2 231 ? 165.733 197.457 120.475 1.00 49.09 231 ARG I O 1
ATOM 4424 N N . GLU B 2 232 ? 164.466 198.784 121.778 1.00 51.75 232 GLU I N 1
ATOM 4425 C CA . GLU B 2 232 ? 163.903 199.478 120.627 1.00 51.75 232 GLU I CA 1
ATOM 4426 C C . GLU B 2 232 ? 165.004 200.072 119.761 1.00 51.75 232 GLU I C 1
ATOM 4427 O O . GLU B 2 232 ? 164.935 200.013 118.528 1.00 51.75 232 GLU I O 1
ATOM 4433 N N . ALA B 2 233 ? 166.032 200.641 120.390 1.00 51.45 233 ALA I N 1
ATOM 4434 C CA . ALA B 2 233 ? 167.206 201.136 119.675 1.00 51.45 233 ALA I CA 1
ATOM 4435 C C . ALA B 2 233 ? 168.158 199.970 119.409 1.00 51.45 233 ALA I C 1
ATOM 4436 O O . ALA B 2 233 ? 169.267 199.881 119.941 1.00 51.45 233 ALA I O 1
ATOM 4438 N N . HIS B 2 234 ? 167.699 199.062 118.555 1.00 58.00 234 HIS I N 1
ATOM 4439 C CA . HIS B 2 234 ? 168.467 197.879 118.197 1.00 58.00 234 HIS I CA 1
ATOM 4440 C C . HIS B 2 234 ? 167.690 197.034 117.195 1.00 58.00 234 HIS I C 1
ATOM 4441 O O . HIS B 2 234 ? 166.828 197.543 116.479 1.00 58.00 234 HIS I O 1
ATOM 4443 N N . GLU C 2 16 ? 190.580 142.999 128.725 1.00 45.19 16 GLU J N 1
ATOM 4444 C CA . GLU C 2 16 ? 190.279 141.870 127.853 1.00 45.19 16 GLU J CA 1
ATOM 4445 C C . GLU C 2 16 ? 189.171 141.009 128.446 1.00 45.19 16 GLU J C 1
ATOM 4446 O O . GLU C 2 16 ? 189.094 140.838 129.660 1.00 45.19 16 GLU J O 1
ATOM 4448 N N . LYS C 2 17 ? 188.315 140.463 127.582 1.00 43.51 17 LYS J N 1
ATOM 4449 C CA . LYS C 2 17 ? 187.193 139.662 128.058 1.00 43.51 17 LYS J CA 1
ATOM 4450 C C . LYS C 2 17 ? 187.675 138.434 128.822 1.00 43.51 17 LYS J C 1
ATOM 4451 O O . LYS C 2 17 ? 187.156 138.111 129.896 1.00 43.51 17 LYS J O 1
ATOM 4453 N N . GLY C 2 18 ? 188.673 137.737 128.280 1.00 41.01 18 GLY J N 1
ATOM 4454 C CA . GLY C 2 18 ? 189.146 136.524 128.931 1.00 41.01 18 GLY J CA 1
ATOM 4455 C C . GLY C 2 18 ? 189.730 136.790 130.303 1.00 41.01 18 GLY J C 1
ATOM 4456 O O . GLY C 2 18 ? 189.404 136.104 131.276 1.00 41.01 18 GLY J O 1
ATOM 4457 N N . VAL C 2 19 ? 190.596 137.798 130.407 1.00 39.83 19 VAL J N 1
ATOM 4458 C CA . VAL C 2 19 ? 191.186 138.112 131.699 1.00 39.83 19 VAL J CA 1
ATOM 4459 C C . VAL C 2 19 ? 190.134 138.675 132.640 1.00 39.83 19 VAL J C 1
ATOM 4460 O O . VAL C 2 19 ? 190.216 138.480 133.855 1.00 39.83 19 VAL J O 1
ATOM 4464 N N . GLN C 2 20 ? 189.138 139.381 132.109 1.00 34.81 20 GLN J N 1
ATOM 4465 C CA . GLN C 2 20 ? 188.052 139.861 132.954 1.00 34.81 20 GLN J CA 1
ATOM 4466 C C . GLN C 2 20 ? 187.297 138.696 133.582 1.00 34.81 20 GLN J C 1
ATOM 4467 O O . GLN C 2 20 ? 187.011 138.699 134.785 1.00 34.81 20 GLN J O 1
ATOM 4473 N N . VAL C 2 21 ? 186.988 137.672 132.784 1.00 35.04 21 VAL J N 1
ATOM 4474 C CA . VAL C 2 21 ? 186.306 136.500 133.326 1.00 35.04 21 VAL J CA 1
ATOM 4475 C C . VAL C 2 21 ? 187.201 135.782 134.325 1.00 35.04 21 VAL J C 1
ATOM 4476 O O . VAL C 2 21 ? 186.735 135.272 135.355 1.00 35.04 21 VAL J O 1
ATOM 4480 N N . LEU C 2 22 ? 188.496 135.714 134.029 1.00 34.34 22 LEU J N 1
ATOM 4481 C CA . LEU C 2 22 ? 189.419 135.046 134.939 1.00 34.34 22 LEU J CA 1
ATOM 4482 C C . LEU C 2 22 ? 189.468 135.760 136.283 1.00 34.34 22 LEU J C 1
ATOM 4483 O O . LEU C 2 22 ? 189.442 135.121 137.342 1.00 34.34 22 LEU J O 1
ATOM 4488 N N . LEU C 2 23 ? 189.544 137.090 136.257 1.00 31.87 23 LEU J N 1
ATOM 4489 C CA . LEU C 2 23 ? 189.526 137.866 137.487 1.00 31.87 23 LEU J CA 1
ATOM 4490 C C . LEU C 2 23 ? 188.218 137.673 138.235 1.00 31.87 23 LEU J C 1
ATOM 4491 O O . LEU C 2 23 ? 188.213 137.555 139.461 1.00 31.87 23 LEU J O 1
ATOM 4496 N N . THR C 2 24 ? 187.100 137.648 137.514 1.00 28.35 24 THR J N 1
ATOM 4497 C CA . THR C 2 24 ? 185.815 137.421 138.162 1.00 28.35 24 THR J CA 1
ATOM 4498 C C . THR C 2 24 ? 185.804 136.090 138.902 1.00 28.35 24 THR J C 1
ATOM 4499 O O . THR C 2 24 ? 185.399 136.013 140.067 1.00 28.35 24 THR J O 1
ATOM 4503 N N . THR C 2 25 ? 186.262 135.028 138.242 1.00 30.27 25 THR J N 1
ATOM 4504 C CA . THR C 2 25 ? 186.238 133.705 138.859 1.00 30.27 25 THR J CA 1
ATOM 4505 C C . THR C 2 25 ? 187.197 133.621 140.041 1.00 30.27 25 THR J C 1
ATOM 4506 O O . THR C 2 25 ? 186.850 133.079 141.101 1.00 30.27 25 THR J O 1
ATOM 4510 N N . ILE C 2 26 ? 188.409 134.148 139.875 1.00 29.52 26 ILE J N 1
ATOM 4511 C CA . ILE C 2 26 ? 189.383 134.136 140.957 1.00 29.52 26 ILE J CA 1
ATOM 4512 C C . ILE C 2 26 ? 188.860 134.921 142.149 1.00 29.52 26 ILE J C 1
ATOM 4513 O O . ILE C 2 26 ? 188.998 134.494 143.300 1.00 29.52 26 ILE J O 1
ATOM 4518 N N . GLY C 2 27 ? 188.263 136.083 141.896 1.00 25.75 27 GLY J N 1
ATOM 4519 C CA . GLY C 2 27 ? 187.711 136.872 142.977 1.00 25.75 27 GLY J CA 1
ATOM 4520 C C . GLY C 2 27 ? 186.566 136.175 143.678 1.00 25.75 27 GLY J C 1
ATOM 4521 O O . GLY C 2 27 ? 186.435 136.258 144.896 1.00 25.75 27 GLY J O 1
ATOM 4522 N N . ALA C 2 28 ? 185.720 135.479 142.918 1.00 23.91 28 ALA J N 1
ATOM 4523 C CA . ALA C 2 28 ? 184.633 134.734 143.538 1.00 23.91 28 ALA J CA 1
ATOM 4524 C C . ALA C 2 28 ? 185.176 133.667 144.473 1.00 23.91 28 ALA J C 1
ATOM 4525 O O . ALA C 2 28 ? 184.721 133.529 145.615 1.00 23.91 28 ALA J O 1
ATOM 4527 N N . PHE C 2 29 ? 186.166 132.908 144.007 1.00 26.63 29 PHE J N 1
ATOM 4528 C CA . PHE C 2 29 ? 186.707 131.842 144.842 1.00 26.63 29 PHE J CA 1
ATOM 4529 C C . PHE C 2 29 ? 187.436 132.408 146.054 1.00 26.63 29 PHE J C 1
ATOM 4530 O O . PHE C 2 29 ? 187.325 131.868 147.158 1.00 26.63 29 PHE J O 1
ATOM 4538 N N . ALA C 2 30 ? 188.171 133.506 145.872 1.00 22.33 30 ALA J N 1
ATOM 4539 C CA . ALA C 2 30 ? 188.852 134.139 146.995 1.00 22.33 30 ALA J CA 1
ATOM 4540 C C . ALA C 2 30 ? 187.863 134.664 148.023 1.00 22.33 30 ALA J C 1
ATOM 4541 O O . ALA C 2 30 ? 188.073 134.508 149.228 1.00 22.33 30 ALA J O 1
ATOM 4543 N N . ALA C 2 31 ? 186.792 135.311 147.569 1.00 19.63 31 ALA J N 1
ATOM 4544 C CA . ALA C 2 31 ? 185.783 135.815 148.491 1.00 19.63 31 ALA J CA 1
ATOM 4545 C C . ALA C 2 31 ? 185.116 134.680 149.247 1.00 19.63 31 ALA J C 1
ATOM 4546 O O . ALA C 2 31 ? 184.891 134.775 150.458 1.00 19.63 31 ALA J O 1
ATOM 4548 N N . PHE C 2 32 ? 184.797 133.593 148.549 1.00 20.25 32 PHE J N 1
ATOM 4549 C CA . PHE C 2 32 ? 184.206 132.439 149.214 1.00 20.25 32 PHE J CA 1
ATOM 4550 C C . PHE C 2 32 ? 185.147 131.869 150.267 1.00 20.25 32 PHE J C 1
ATOM 4551 O O . PHE C 2 32 ? 184.724 131.559 151.387 1.00 20.25 32 PHE J O 1
ATOM 4559 N N . GLY C 2 33 ? 186.427 131.727 149.928 1.00 20.06 33 GLY J N 1
ATOM 4560 C CA . GLY C 2 33 ? 187.379 131.207 150.892 1.00 20.06 33 GLY J CA 1
ATOM 4561 C C . GLY C 2 33 ? 187.533 132.112 152.095 1.00 20.06 33 GLY J C 1
ATOM 4562 O O . GLY C 2 33 ? 187.547 131.654 153.239 1.00 20.06 33 GLY J O 1
ATOM 4563 N N . LEU C 2 34 ? 187.649 133.416 151.849 1.00 18.25 34 LEU J N 1
ATOM 4564 C CA . LEU C 2 34 ? 187.771 134.372 152.939 1.00 18.25 34 LEU J CA 1
ATOM 4565 C C . LEU C 2 34 ? 186.565 134.305 153.857 1.00 18.25 34 LEU J C 1
ATOM 4566 O O . LEU C 2 34 ? 186.703 134.350 155.082 1.00 18.25 34 LEU J O 1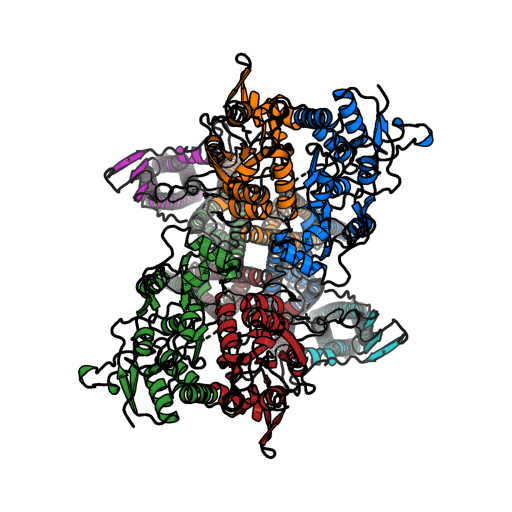
ATOM 4571 N N . MET C 2 35 ? 185.369 134.191 153.284 1.00 18.96 35 MET J N 1
ATOM 4572 C CA . MET C 2 35 ? 184.167 134.179 154.103 1.00 18.96 35 MET J CA 1
ATOM 4573 C C . MET C 2 35 ? 184.049 132.889 154.904 1.00 18.96 35 MET J C 1
ATOM 4574 O O . MET C 2 35 ? 183.663 132.918 156.077 1.00 18.96 35 MET J O 1
ATOM 4579 N N . THR C 2 36 ? 184.375 131.747 154.297 1.00 20.22 36 THR J N 1
ATOM 4580 C CA . THR C 2 36 ? 184.365 130.495 155.049 1.00 20.22 36 THR J CA 1
ATOM 4581 C C . THR C 2 36 ? 185.365 130.536 156.194 1.00 20.22 36 THR J C 1
ATOM 4582 O O . THR C 2 36 ? 185.061 130.117 157.319 1.00 20.22 36 THR J O 1
ATOM 4586 N N . ILE C 2 37 ? 186.565 131.045 155.928 1.00 19.77 37 ILE J N 1
ATOM 4587 C CA . ILE C 2 37 ? 187.570 131.165 156.975 1.00 19.77 37 ILE J CA 1
ATOM 4588 C C . ILE C 2 37 ? 187.075 132.083 158.081 1.00 19.77 37 ILE J C 1
ATOM 4589 O O . ILE C 2 37 ? 187.202 131.771 159.268 1.00 19.77 37 ILE J O 1
ATOM 4594 N N . ALA C 2 38 ? 186.478 133.214 157.718 1.00 19.03 38 ALA J N 1
ATOM 4595 C CA . ALA C 2 38 ? 185.962 134.122 158.728 1.00 19.03 38 ALA J CA 1
ATOM 4596 C C . ALA C 2 38 ? 184.906 133.443 159.583 1.00 19.03 38 ALA J C 1
ATOM 4597 O O . ALA C 2 38 ? 184.871 133.624 160.804 1.00 19.03 38 ALA J O 1
ATOM 4599 N N . ILE C 2 39 ? 184.033 132.660 158.956 1.00 20.05 39 ILE J N 1
ATOM 4600 C CA . ILE C 2 39 ? 182.972 131.993 159.696 1.00 20.05 39 ILE J CA 1
ATOM 4601 C C . ILE C 2 39 ? 183.546 130.945 160.640 1.00 20.05 39 ILE J C 1
ATOM 4602 O O . ILE C 2 39 ? 183.021 130.734 161.738 1.00 20.05 39 ILE J O 1
ATOM 4607 N N . SER C 2 40 ? 184.622 130.275 160.239 1.00 21.02 40 SER J N 1
ATOM 4608 C CA . SER C 2 40 ? 185.129 129.107 160.951 1.00 21.02 40 SER J CA 1
ATOM 4609 C C . SER C 2 40 ? 186.542 129.310 161.495 1.00 21.02 40 SER J C 1
ATOM 4610 O O . SER C 2 40 ? 187.417 128.470 161.292 1.00 21.02 40 SER J O 1
ATOM 4613 N N . THR C 2 41 ? 186.796 130.420 162.193 1.00 22.60 41 THR J N 1
ATOM 4614 C CA . THR C 2 41 ? 188.106 130.628 162.808 1.00 22.60 41 THR J CA 1
ATOM 4615 C C . THR C 2 41 ? 188.061 131.072 164.264 1.00 22.60 41 THR J C 1
ATOM 4616 O O . THR C 2 41 ? 188.981 130.761 165.028 1.00 22.60 41 THR J O 1
ATOM 4620 N N . ASP C 2 42 ? 187.027 131.808 164.657 1.00 27.71 42 ASP J N 1
ATOM 4621 C CA . ASP C 2 42 ? 186.826 132.194 166.053 1.00 27.71 42 ASP J CA 1
ATOM 4622 C C . ASP C 2 42 ? 187.800 133.272 166.522 1.00 27.71 42 ASP J C 1
ATOM 4623 O O . ASP C 2 42 ? 188.260 133.237 167.661 1.00 27.71 42 ASP J O 1
ATOM 4628 N N . TYR C 2 43 ? 188.131 134.235 165.665 1.00 23.88 43 TYR J N 1
ATOM 4629 C CA . TYR C 2 43 ? 188.965 135.372 166.031 1.00 23.88 43 TYR J CA 1
ATOM 4630 C C . TYR C 2 43 ? 188.306 136.687 165.639 1.00 23.88 43 TYR J C 1
ATOM 4631 O O . TYR C 2 43 ? 188.965 137.624 165.195 1.00 23.88 43 TYR J O 1
ATOM 4640 N N . TRP C 2 44 ? 186.987 136.769 165.794 1.00 19.08 44 TRP J N 1
ATOM 4641 C CA . TRP C 2 44 ? 186.274 137.984 165.418 1.00 19.08 44 TRP J CA 1
ATOM 4642 C C . TRP C 2 44 ? 186.486 139.092 166.436 1.00 19.08 44 TRP J C 1
ATOM 4643 O O . TRP C 2 44 ? 186.708 140.248 166.067 1.00 19.08 44 TRP J O 1
ATOM 4654 N N . LEU C 2 45 ? 186.423 138.759 167.717 1.00 23.30 45 LEU J N 1
ATOM 4655 C CA . LEU C 2 45 ? 186.390 139.741 168.787 1.00 23.30 45 LEU J CA 1
ATOM 4656 C C . LEU C 2 45 ? 187.384 139.365 169.871 1.00 23.30 45 LEU J C 1
ATOM 4657 O O . LEU C 2 45 ? 187.557 138.188 170.183 1.00 23.30 45 LEU J O 1
ATOM 4662 N N . TYR C 2 46 ? 188.043 140.374 170.429 1.00 27.47 46 TYR J N 1
ATOM 4663 C CA . TYR C 2 46 ? 188.926 140.221 171.576 1.00 27.47 46 TYR J CA 1
ATOM 4664 C C . TYR C 2 46 ? 188.339 141.025 172.725 1.00 27.47 46 TYR J C 1
ATOM 4665 O O . TYR C 2 46 ? 188.073 142.219 172.567 1.00 27.47 46 TYR J O 1
ATOM 4674 N N . THR C 2 47 ? 188.145 140.390 173.877 1.00 40.05 47 THR J N 1
ATOM 4675 C CA . THR C 2 47 ? 187.538 141.115 174.987 1.00 40.05 47 THR J CA 1
ATOM 4676 C C . THR C 2 47 ? 187.683 140.318 176.275 1.00 40.05 47 THR J C 1
ATOM 4677 O O . THR C 2 47 ? 188.172 139.189 176.283 1.00 40.05 47 THR J O 1
ATOM 4681 N N . ARG C 2 48 ? 187.243 140.931 177.369 1.00 54.67 48 ARG J N 1
ATOM 4682 C CA . ARG C 2 48 ? 187.149 140.285 178.668 1.00 54.67 48 ARG J CA 1
ATOM 4683 C C . ARG C 2 48 ? 185.708 139.854 178.901 1.00 54.67 48 ARG J C 1
ATOM 4684 O O . ARG C 2 48 ? 184.779 140.630 178.663 1.00 54.67 48 ARG J O 1
ATOM 4692 N N . ALA C 2 49 ? 185.527 138.626 179.370 1.00 57.17 49 ALA J N 1
ATOM 4693 C CA . ALA C 2 49 ? 184.209 138.011 179.440 1.00 57.17 49 ALA J CA 1
ATOM 4694 C C . ALA C 2 49 ? 183.739 137.699 180.849 1.00 57.17 49 ALA J C 1
ATOM 4695 O O . ALA C 2 49 ? 182.564 137.910 181.160 1.00 57.17 49 ALA J O 1
ATOM 4697 N N . LEU C 2 50 ? 184.619 137.194 181.707 1.00 65.34 50 LEU J N 1
ATOM 4698 C CA . LEU C 2 50 ? 184.318 136.680 183.038 1.00 65.34 50 LEU J CA 1
ATOM 4699 C C . LEU C 2 50 ? 183.773 135.256 182.959 1.00 65.34 50 LEU J C 1
ATOM 4700 O O . LEU C 2 50 ? 183.549 134.640 184.007 1.00 65.34 50 LEU J O 1
ATOM 4702 N N . ILE C 2 51 ? 183.551 134.714 181.759 1.00 66.58 51 ILE J N 1
ATOM 4703 C CA . ILE C 2 51 ? 183.282 133.288 181.619 1.00 66.58 51 ILE J CA 1
ATOM 4704 C C . ILE C 2 51 ? 184.540 132.470 181.867 1.00 66.58 51 ILE J C 1
ATOM 4705 O O . ILE C 2 51 ? 184.467 131.246 182.007 1.00 66.58 51 ILE J O 1
ATOM 4707 N N . CYS C 2 52 ? 185.697 133.126 181.914 1.00 70.46 52 CYS J N 1
ATOM 4708 C CA . CYS C 2 52 ? 186.963 132.503 182.273 1.00 70.46 52 CYS J CA 1
ATOM 4709 C C . CYS C 2 52 ? 187.709 133.407 183.239 1.00 70.46 52 CYS J C 1
ATOM 4710 O O . CYS C 2 52 ? 187.712 134.628 183.078 1.00 70.46 52 CYS J O 1
ATOM 4713 N N . ASN C 2 53 ? 188.351 132.794 184.229 1.00 75.94 53 ASN J N 1
ATOM 4714 C CA . ASN C 2 53 ? 189.123 133.534 185.215 1.00 75.94 53 ASN J CA 1
ATOM 4715 C C . ASN C 2 53 ? 190.544 133.785 184.721 1.00 75.94 53 ASN J C 1
ATOM 4716 O O . ASN C 2 53 ? 191.158 134.794 185.057 1.00 75.94 53 ASN J O 1
ATOM 4721 N N . ASP C 2 77 ? 186.867 139.951 188.504 1.00 76.84 77 ASP J N 1
ATOM 4722 C CA . ASP C 2 77 ? 185.637 140.699 188.274 1.00 76.84 77 ASP J CA 1
ATOM 4723 C C . ASP C 2 77 ? 185.533 141.175 186.826 1.00 76.84 77 ASP J C 1
ATOM 4724 O O . ASP C 2 77 ? 184.563 140.853 186.139 1.00 76.84 77 ASP J O 1
ATOM 4726 N N . PRO C 2 78 ? 186.527 141.933 186.353 1.00 71.10 78 PRO J N 1
ATOM 4727 C CA . PRO C 2 78 ? 186.467 142.404 184.962 1.00 71.10 78 PRO J CA 1
ATOM 4728 C C . PRO C 2 78 ? 186.389 141.268 183.964 1.00 71.10 78 PRO J C 1
ATOM 4729 O O . PRO C 2 78 ? 185.715 141.396 182.933 1.00 71.10 78 PRO J O 1
ATOM 4733 N N . GLY C 2 79 ? 187.056 140.157 184.243 1.00 64.20 79 GLY J N 1
ATOM 4734 C CA . GLY C 2 79 ? 187.058 138.995 183.385 1.00 64.20 79 GLY J CA 1
ATOM 4735 C C . GLY C 2 79 ? 188.445 138.695 182.860 1.00 64.20 79 GLY J C 1
ATOM 4736 O O . GLY C 2 79 ? 189.414 139.406 183.124 1.00 64.20 79 GLY J O 1
ATOM 4737 N N . GLY C 2 80 ? 188.524 137.610 182.098 1.00 59.37 80 GLY J N 1
ATOM 4738 C CA . GLY C 2 80 ? 189.770 137.154 181.517 1.00 59.37 80 GLY J CA 1
ATOM 4739 C C . GLY C 2 80 ? 189.783 137.362 180.016 1.00 59.37 80 GLY J C 1
ATOM 4740 O O . GLY C 2 80 ? 188.754 137.239 179.349 1.00 59.37 80 GLY J O 1
ATOM 4741 N N . LEU C 2 81 ? 190.961 137.677 179.487 1.00 55.77 81 LEU J N 1
ATOM 4742 C CA . LEU C 2 81 ? 191.102 137.885 178.055 1.00 55.77 81 LEU J CA 1
ATOM 4743 C C . LEU C 2 81 ? 190.638 136.655 177.294 1.00 55.77 81 LEU J C 1
ATOM 4744 O O . LEU C 2 81 ? 190.961 135.522 177.657 1.00 55.77 81 LEU J O 1
ATOM 4749 N N . THR C 2 82 ? 189.877 136.885 176.229 1.00 45.61 82 THR J N 1
ATOM 4750 C CA . THR C 2 82 ? 189.325 135.805 175.436 1.00 45.61 82 THR J CA 1
ATOM 4751 C C . THR C 2 82 ? 189.065 136.310 174.029 1.00 45.61 82 THR J C 1
ATOM 4752 O O . THR C 2 82 ? 188.622 137.449 173.838 1.00 45.61 82 THR J O 1
ATOM 4756 N N . HIS C 2 83 ? 189.357 135.459 173.049 1.00 36.38 83 HIS J N 1
ATOM 4757 C CA . HIS C 2 83 ? 189.031 135.725 171.657 1.00 36.38 83 HIS J CA 1
ATOM 4758 C C . HIS C 2 83 ? 187.759 134.958 171.327 1.00 36.38 83 HIS J C 1
ATOM 4759 O O . HIS C 2 83 ? 187.771 133.737 171.166 1.00 36.38 83 HIS J O 1
ATOM 4766 N N . SER C 2 84 ? 186.661 135.691 171.239 1.00 30.65 84 SER J N 1
ATOM 4767 C CA . SER C 2 84 ? 185.377 135.121 170.881 1.00 30.65 84 SER J CA 1
ATOM 4768 C C . SER C 2 84 ? 185.355 134.872 169.382 1.00 30.65 84 SER J C 1
ATOM 4769 O O . SER C 2 84 ? 186.362 135.010 168.682 1.00 30.65 84 SER J O 1
ATOM 4772 N N . GLY C 2 85 ? 184.209 134.497 168.875 1.00 26.08 85 GLY J N 1
ATOM 4773 C CA . GLY C 2 85 ? 184.048 134.254 167.458 1.00 26.08 85 GLY J CA 1
ATOM 4774 C C . GLY C 2 85 ? 182.613 134.385 167.071 1.00 26.08 85 GLY J C 1
ATOM 4775 O O . GLY C 2 85 ? 181.868 135.189 167.632 1.00 26.08 85 GLY J O 1
ATOM 4776 N N . LEU C 2 86 ? 182.217 133.589 166.089 1.00 21.53 86 LEU J N 1
ATOM 4777 C CA . LEU C 2 86 ? 180.838 133.542 165.645 1.00 21.53 86 LEU J CA 1
ATOM 4778 C C . LEU C 2 86 ? 180.060 132.399 166.270 1.00 21.53 86 LEU J C 1
ATOM 4779 O O . LEU C 2 86 ? 178.839 132.503 166.415 1.00 21.53 86 LEU J O 1
ATOM 4784 N N . TRP C 2 87 ? 180.739 131.327 166.653 1.00 26.05 87 TRP J N 1
ATOM 4785 C CA . TRP C 2 87 ? 180.120 130.143 167.224 1.00 26.05 87 TRP J CA 1
ATOM 4786 C C . TRP C 2 87 ? 180.591 129.840 168.633 1.00 26.05 87 TRP J C 1
ATOM 4787 O O . TRP C 2 87 ? 179.775 129.490 169.487 1.00 26.05 87 TRP J O 1
ATOM 4798 N N . ARG C 2 88 ? 181.889 129.958 168.897 1.00 34.21 88 ARG J N 1
ATOM 4799 C CA . ARG C 2 88 ? 182.450 129.585 170.181 1.00 34.21 88 ARG J CA 1
ATOM 4800 C C . ARG C 2 88 ? 183.405 130.662 170.664 1.00 34.21 88 ARG J C 1
ATOM 4801 O O . ARG C 2 88 ? 183.940 131.451 169.883 1.00 34.21 88 ARG J O 1
ATOM 4809 N N . ILE C 2 89 ? 183.611 130.677 171.976 1.00 39.17 89 ILE J N 1
ATOM 4810 C CA . ILE C 2 89 ? 184.456 131.648 172.651 1.00 39.17 89 ILE J CA 1
ATOM 4811 C C . ILE C 2 89 ? 185.579 130.898 173.345 1.00 39.17 89 ILE J C 1
ATOM 4812 O O . ILE C 2 89 ? 185.346 129.886 174.015 1.00 39.17 89 ILE J O 1
ATOM 4817 N N . CYS C 2 90 ? 186.796 131.399 173.177 1.00 45.92 90 CYS J N 1
ATOM 4818 C CA . CYS C 2 90 ? 188.006 130.714 173.612 1.00 45.92 90 CYS J CA 1
ATOM 4819 C C . CYS C 2 90 ? 188.821 131.667 174.469 1.00 45.92 90 CYS J C 1
ATOM 4820 O O . CYS C 2 90 ? 189.385 132.638 173.958 1.00 45.92 90 CYS J O 1
ATOM 4823 N N . CYS C 2 91 ? 188.890 131.386 175.760 1.00 55.99 91 CYS J N 1
ATOM 4824 C CA . CYS C 2 91 ? 189.663 132.201 176.680 1.00 55.99 91 CYS J CA 1
ATOM 4825 C C . CYS C 2 91 ? 191.106 131.739 176.745 1.00 55.99 91 CYS J C 1
ATOM 4826 O O . CYS C 2 91 ? 191.396 130.548 176.640 1.00 55.99 91 CYS J O 1
ATOM 4829 N N . LEU C 2 92 ? 192.010 132.704 176.895 1.00 58.38 92 LEU J N 1
ATOM 4830 C CA . LEU C 2 92 ? 193.440 132.452 176.801 1.00 58.38 92 LEU J CA 1
ATOM 4831 C C . LEU C 2 92 ? 194.189 132.870 178.063 1.00 58.38 92 LEU J C 1
ATOM 4832 O O . LEU C 2 92 ? 195.400 133.114 178.009 1.00 58.38 92 LEU J O 1
ATOM 4837 N N . GLU C 2 93 ? 193.496 132.972 179.194 1.00 64.01 93 GLU J N 1
ATOM 4838 C CA . GLU C 2 93 ? 194.120 133.308 180.464 1.00 64.01 93 GLU J CA 1
ATOM 4839 C C . GLU C 2 93 ? 193.706 132.292 181.517 1.00 64.01 93 GLU J C 1
ATOM 4840 O O . GLU C 2 93 ? 192.537 131.907 181.593 1.00 64.01 93 GLU J O 1
ATOM 4846 N N . GLY C 2 94 ? 194.669 131.871 182.327 1.00 71.65 94 GLY J N 1
ATOM 4847 C CA . GLY C 2 94 ? 194.398 130.934 183.396 1.00 71.65 94 GLY J CA 1
ATOM 4848 C C . GLY C 2 94 ? 194.669 129.499 183.005 1.00 71.65 94 GLY J C 1
ATOM 4849 O O . GLY C 2 94 ? 195.336 129.192 182.012 1.00 71.65 94 GLY J O 1
ATOM 4850 N N . LEU C 2 95 ? 194.133 128.596 183.826 1.00 72.01 95 LEU J N 1
ATOM 4851 C CA . LEU C 2 95 ? 194.298 127.173 183.573 1.00 72.01 95 LEU J CA 1
ATOM 4852 C C . LEU C 2 95 ? 193.437 126.693 182.415 1.00 72.01 95 LEU J C 1
ATOM 4853 O O . LEU C 2 95 ? 193.687 125.606 181.884 1.00 72.01 95 LEU J O 1
ATOM 4855 N N . LYS C 2 96 ? 192.432 127.471 182.016 1.00 70.82 96 LYS J N 1
ATOM 4856 C CA . LYS C 2 96 ? 191.574 127.104 180.891 1.00 70.82 96 LYS J CA 1
ATOM 4857 C C . LYS C 2 96 ? 192.121 127.746 179.615 1.00 70.82 96 LYS J C 1
ATOM 4858 O O . LYS C 2 96 ? 191.444 128.482 178.897 1.00 70.82 96 LYS J O 1
ATOM 4864 N N . ARG C 2 97 ? 193.386 127.443 179.350 1.00 71.01 97 ARG J N 1
ATOM 4865 C CA . ARG C 2 97 ? 194.075 127.931 178.166 1.00 71.01 97 ARG J CA 1
ATOM 4866 C C . ARG C 2 97 ? 193.759 127.027 176.983 1.00 71.01 97 ARG J C 1
ATOM 4867 O O . ARG C 2 97 ? 193.857 125.800 177.087 1.00 71.01 97 ARG J O 1
ATOM 4875 N N . GLY C 2 98 ? 193.382 127.634 175.864 1.00 66.37 98 GLY J N 1
ATOM 4876 C CA . GLY C 2 98 ? 193.033 126.865 174.690 1.00 66.37 98 GLY J CA 1
ATOM 4877 C C . GLY C 2 98 ? 191.712 126.144 174.784 1.00 66.37 98 GLY J C 1
ATOM 4878 O O . GLY C 2 98 ? 191.409 125.319 173.917 1.00 66.37 98 GLY J O 1
ATOM 4879 N N . VAL C 2 99 ? 190.914 126.427 175.807 1.00 62.93 99 VAL J N 1
ATOM 4880 C CA . VAL C 2 99 ? 189.619 125.787 175.990 1.00 62.93 99 VAL J CA 1
ATOM 4881 C C . VAL C 2 99 ? 188.560 126.641 175.309 1.00 62.93 99 VAL J C 1
ATOM 4882 O O . VAL C 2 99 ? 188.367 127.808 175.663 1.00 62.93 99 VAL J O 1
ATOM 4886 N N . CYS C 2 100 ? 187.873 126.057 174.332 1.00 51.35 100 CYS J N 1
ATOM 4887 C CA . CYS C 2 100 ? 186.884 126.752 173.519 1.00 51.35 100 CYS J CA 1
ATOM 4888 C C . CYS C 2 100 ? 185.505 126.228 173.893 1.00 51.35 100 CYS J C 1
ATOM 4889 O O . CYS C 2 100 ? 185.187 125.064 173.636 1.00 51.35 100 CYS J O 1
ATOM 4892 N N . VAL C 2 101 ? 184.686 127.091 174.485 1.00 43.07 101 VAL J N 1
ATOM 4893 C CA . VAL C 2 101 ? 183.343 126.730 174.917 1.00 43.07 101 VAL J CA 1
ATOM 4894 C C . VAL C 2 101 ? 182.330 127.431 174.027 1.00 43.07 101 VAL J C 1
ATOM 4895 O O . VAL C 2 101 ? 182.525 128.582 173.625 1.00 43.07 101 VAL J O 1
ATOM 4899 N N . LYS C 2 102 ? 181.244 126.733 173.730 1.00 38.49 102 LYS J N 1
ATOM 4900 C CA . LYS C 2 102 ? 180.226 127.254 172.834 1.00 38.49 102 LYS J CA 1
ATOM 4901 C C . LYS C 2 102 ? 179.551 128.487 173.422 1.00 38.49 102 LYS J C 1
ATOM 4902 O O . LYS C 2 102 ? 179.386 128.616 174.636 1.00 38.49 102 LYS J O 1
ATOM 4908 N N . ILE C 2 103 ? 179.167 129.402 172.540 1.00 35.63 103 ILE J N 1
ATOM 4909 C CA . ILE C 2 103 ? 178.332 130.534 172.918 1.00 35.63 103 ILE J CA 1
ATOM 4910 C C . ILE C 2 103 ? 176.879 130.085 172.911 1.00 35.63 103 ILE J C 1
ATOM 4911 O O . ILE C 2 103 ? 176.482 129.206 172.140 1.00 35.63 103 ILE J O 1
ATOM 4916 N N . ASN C 2 104 ? 176.071 130.691 173.777 1.00 41.00 104 ASN J N 1
ATOM 4917 C CA . ASN C 2 104 ? 174.688 130.266 173.965 1.00 41.00 104 ASN J CA 1
ATOM 4918 C C . ASN C 2 104 ? 173.687 131.181 173.279 1.00 41.00 104 ASN J C 1
ATOM 4919 O O . ASN C 2 104 ? 172.706 130.696 172.706 1.00 41.00 104 ASN J O 1
ATOM 4924 N N . HIS C 2 105 ? 173.901 132.493 173.334 1.00 35.97 105 HIS J N 1
ATOM 4925 C CA . HIS C 2 105 ? 173.057 133.493 172.691 1.00 35.97 105 HIS J CA 1
ATOM 4926 C C . HIS C 2 105 ? 171.720 133.675 173.390 1.00 35.97 105 HIS J C 1
ATOM 4927 O O . HIS C 2 105 ? 170.841 134.357 172.855 1.00 35.97 105 HIS J O 1
ATOM 4934 N N . PHE C 2 106 ? 171.531 133.076 174.565 1.00 41.65 106 PHE J N 1
ATOM 4935 C CA . PHE C 2 106 ? 170.271 133.188 175.303 1.00 41.65 106 PHE J CA 1
ATOM 4936 C C . PHE C 2 106 ? 170.560 133.068 176.791 1.00 41.65 106 PHE J C 1
ATOM 4937 O O . PHE C 2 106 ? 170.217 132.070 177.434 1.00 41.65 106 PHE J O 1
ATOM 4945 N N . PRO C 2 107 ? 171.193 134.083 177.379 1.00 50.14 107 PRO J N 1
ATOM 4946 C CA . PRO C 2 107 ? 171.474 134.064 178.821 1.00 50.14 107 PRO J CA 1
ATOM 4947 C C . PRO C 2 107 ? 170.379 134.660 179.696 1.00 50.14 107 PRO J C 1
ATOM 4948 O O . PRO C 2 107 ? 170.609 134.837 180.896 1.00 50.14 107 PRO J O 1
ATOM 4952 N N . GLU C 2 108 ? 169.209 134.969 179.135 1.00 61.39 108 GLU J N 1
ATOM 4953 C CA . GLU C 2 108 ? 168.114 135.555 179.900 1.00 61.39 108 GLU J CA 1
ATOM 4954 C C . GLU C 2 108 ? 166.802 134.848 179.582 1.00 61.39 108 GLU J C 1
ATOM 4955 O O . GLU C 2 108 ? 166.798 133.798 178.931 1.00 61.39 108 GLU J O 1
ATOM 4957 N N . ASP C 2 109 ? 165.688 135.414 180.042 1.00 69.95 109 ASP J N 1
ATOM 4958 C CA . ASP C 2 109 ? 164.360 134.862 179.808 1.00 69.95 109 ASP J CA 1
ATOM 4959 C C . ASP C 2 109 ? 163.575 135.793 178.897 1.00 69.95 109 ASP J C 1
ATOM 4960 O O . ASP C 2 109 ? 163.470 136.993 179.171 1.00 69.95 109 ASP J O 1
ATOM 4962 N N . THR C 2 110 ? 163.025 135.238 177.819 1.00 69.84 110 THR J N 1
ATOM 4963 C CA . THR C 2 110 ? 162.234 136.009 176.872 1.00 69.84 110 THR J CA 1
ATOM 4964 C C . THR C 2 110 ? 161.211 135.093 176.217 1.00 69.84 110 THR J C 1
ATOM 4965 O O . THR C 2 110 ? 161.348 133.867 176.228 1.00 69.84 110 THR J O 1
ATOM 4967 N N . ASP C 2 111 ? 160.179 135.707 175.642 1.00 69.21 111 ASP J N 1
ATOM 4968 C CA . ASP C 2 111 ? 159.096 134.958 175.011 1.00 69.21 111 ASP J CA 1
ATOM 4969 C C . ASP C 2 111 ? 159.634 134.224 173.789 1.00 69.21 111 ASP J C 1
ATOM 4970 O O . ASP C 2 111 ? 160.018 134.852 172.797 1.00 69.21 111 ASP J O 1
ATOM 4972 N N . TYR C 2 112 ? 159.658 132.892 173.858 1.00 66.90 112 TYR J N 1
ATOM 4973 C CA . TYR C 2 112 ? 160.214 132.104 172.761 1.00 66.90 112 TYR J CA 1
ATOM 4974 C C . TYR C 2 112 ? 159.417 132.295 171.478 1.00 66.90 112 TYR J C 1
ATOM 4975 O O . TYR C 2 112 ? 159.996 132.443 170.397 1.00 66.90 112 TYR J O 1
ATOM 4977 N N . ASP C 2 113 ? 158.088 132.290 171.572 1.00 69.83 113 ASP J N 1
ATOM 4978 C CA . ASP C 2 113 ? 157.265 132.435 170.375 1.00 69.83 113 ASP J CA 1
ATOM 4979 C C . ASP C 2 113 ? 157.495 133.790 169.720 1.00 69.83 113 ASP J C 1
ATOM 4980 O O . ASP C 2 113 ? 158.002 133.877 168.596 1.00 69.83 113 ASP J O 1
ATOM 4982 N N . HIS C 2 114 ? 157.118 134.866 170.412 1.00 69.52 114 HIS J N 1
ATOM 4983 C CA . HIS C 2 114 ? 157.408 136.216 169.937 1.00 69.52 114 HIS J CA 1
ATOM 4984 C C . HIS C 2 114 ? 157.433 137.130 171.161 1.00 69.52 114 HIS J C 1
ATOM 4985 O O . HIS C 2 114 ? 156.376 137.529 171.657 1.00 69.52 114 HIS J O 1
ATOM 4987 N N . ASP C 2 115 ? 158.637 137.451 171.632 1.00 64.75 115 ASP J N 1
ATOM 4988 C CA . ASP C 2 115 ? 158.807 138.374 172.749 1.00 64.75 115 ASP J CA 1
ATOM 4989 C C . ASP C 2 115 ? 158.920 139.814 172.257 1.00 64.75 115 ASP J C 1
ATOM 4990 O O . ASP C 2 115 ? 158.087 140.661 172.594 1.00 64.75 115 ASP J O 1
ATOM 4992 N N . SER C 2 116 ? 159.941 140.096 171.463 1.00 48.20 116 SER J N 1
ATOM 4993 C CA . SER C 2 116 ? 160.167 141.417 170.889 1.00 48.20 116 SER J CA 1
ATOM 4994 C C . SER C 2 116 ? 161.189 141.254 169.771 1.00 48.20 116 SER J C 1
ATOM 4995 O O . SER C 2 116 ? 161.534 140.130 169.384 1.00 48.20 116 SER J O 1
ATOM 4997 N N . ALA C 2 117 ? 161.674 142.377 169.244 1.00 34.01 117 ALA J N 1
ATOM 4998 C CA . ALA C 2 117 ? 162.688 142.322 168.200 1.00 34.01 117 ALA J CA 1
ATOM 4999 C C . ALA C 2 117 ? 164.001 141.738 168.697 1.00 34.01 117 ALA J C 1
ATOM 5000 O O . ALA C 2 117 ? 164.792 141.251 167.883 1.00 34.01 117 ALA J O 1
ATOM 5002 N N . GLU C 2 118 ? 164.257 141.776 170.005 1.00 38.44 118 GLU J N 1
ATOM 5003 C CA . GLU C 2 118 ? 165.516 141.247 170.514 1.00 38.44 118 GLU J CA 1
ATOM 5004 C C . GLU C 2 118 ? 165.601 139.739 170.324 1.00 38.44 118 GLU J C 1
ATOM 5005 O O . GLU C 2 118 ? 166.680 139.207 170.050 1.00 38.44 118 GLU J O 1
ATOM 5011 N N . TYR C 2 119 ? 164.486 139.028 170.484 1.00 40.86 119 TYR J N 1
ATOM 5012 C CA . TYR C 2 119 ? 164.509 137.591 170.248 1.00 40.86 119 TYR J CA 1
ATOM 5013 C C . TYR C 2 119 ? 164.851 137.285 168.798 1.00 40.86 119 TYR J C 1
ATOM 5014 O O . TYR C 2 119 ? 165.659 136.393 168.517 1.00 40.86 119 TYR J O 1
ATOM 5023 N N . LEU C 2 120 ? 164.251 138.017 167.862 1.00 31.68 120 LEU J N 1
ATOM 5024 C CA . LEU C 2 120 ? 164.568 137.818 166.453 1.00 31.68 120 LEU J CA 1
ATOM 5025 C C . LEU C 2 120 ? 166.028 138.141 166.170 1.00 31.68 120 LEU J C 1
ATOM 5026 O O . LEU C 2 120 ? 166.697 137.425 165.416 1.00 31.68 120 LEU J O 1
ATOM 5031 N N . LEU C 2 121 ? 166.537 139.220 166.763 1.00 28.19 121 LEU J N 1
ATOM 5032 C CA . LEU C 2 121 ? 167.936 139.580 166.571 1.00 28.19 121 LEU J CA 1
ATOM 5033 C C . LEU C 2 121 ? 168.859 138.485 167.082 1.00 28.19 121 LEU J C 1
ATOM 5034 O O . LEU C 2 121 ? 169.831 138.122 166.411 1.00 28.19 121 LEU J O 1
ATOM 5039 N N . ARG C 2 122 ? 168.576 137.951 168.267 1.00 36.13 122 ARG J N 1
ATOM 5040 C CA . ARG C 2 122 ? 169.416 136.900 168.820 1.00 36.13 122 ARG J CA 1
ATOM 5041 C C . ARG C 2 122 ? 169.312 135.619 168.006 1.00 36.13 122 ARG J C 1
ATOM 5042 O O . ARG C 2 122 ? 170.305 134.905 167.851 1.00 36.13 122 ARG J O 1
ATOM 5050 N N . VAL C 2 123 ? 168.134 135.326 167.462 1.00 30.82 123 VAL J N 1
ATOM 5051 C CA . VAL C 2 123 ? 167.981 134.155 166.607 1.00 30.82 123 VAL J CA 1
ATOM 5052 C C . VAL C 2 123 ? 168.812 134.305 165.339 1.00 30.82 123 VAL J C 1
ATOM 5053 O O . VAL C 2 123 ? 169.504 133.372 164.918 1.00 30.82 123 VAL J O 1
ATOM 5057 N N . VAL C 2 124 ? 168.752 135.477 164.706 1.00 23.52 124 VAL J N 1
ATOM 5058 C CA . VAL C 2 124 ? 169.521 135.703 163.486 1.00 23.52 124 VAL J CA 1
ATOM 5059 C C . VAL C 2 124 ? 171.013 135.653 163.782 1.00 23.52 124 VAL J C 1
ATOM 5060 O O . VAL C 2 124 ? 171.800 135.106 163.003 1.00 23.52 124 VAL J O 1
ATOM 5064 N N . ARG C 2 125 ? 171.428 136.241 164.902 1.00 23.02 125 ARG J N 1
ATOM 5065 C CA . ARG C 2 125 ? 172.832 136.226 165.285 1.00 23.02 125 ARG J CA 1
ATOM 5066 C C . ARG C 2 125 ? 173.319 134.812 165.569 1.00 23.02 125 ARG J C 1
ATOM 5067 O O . ARG C 2 125 ? 174.444 134.454 165.204 1.00 23.02 125 ARG J O 1
ATOM 5075 N N . ALA C 2 126 ? 172.497 133.999 166.230 1.00 26.29 126 ALA J N 1
ATOM 5076 C CA . ALA C 2 126 ? 172.885 132.626 166.522 1.00 26.29 126 ALA J CA 1
ATOM 5077 C C . ALA C 2 126 ? 172.963 131.795 165.252 1.00 26.29 126 ALA J C 1
ATOM 5078 O O . ALA C 2 126 ? 173.928 131.054 165.039 1.00 26.29 126 ALA J O 1
ATOM 5080 N N . SER C 2 127 ? 171.947 131.900 164.397 1.00 22.85 127 SER J N 1
ATOM 5081 C CA . SER C 2 127 ? 171.939 131.138 163.158 1.00 22.85 127 SER J CA 1
ATOM 5082 C C . SER C 2 127 ? 173.074 131.559 162.238 1.00 22.85 127 SER J C 1
ATOM 5083 O O . SER C 2 127 ? 173.675 130.717 161.560 1.00 22.85 127 SER J O 1
ATOM 5086 N N . SER C 2 128 ? 173.383 132.851 162.199 1.00 20.77 128 SER J N 1
ATOM 5087 C CA . SER C 2 128 ? 174.373 133.388 161.271 1.00 20.77 128 SER J CA 1
ATOM 5088 C C . SER C 2 128 ? 174.020 133.014 159.838 1.00 20.77 128 SER J C 1
ATOM 5089 O O . SER C 2 128 ? 174.877 132.618 159.047 1.00 20.77 128 SER J O 1
ATOM 5092 N N . ILE C 2 129 ? 172.735 133.134 159.505 1.00 19.48 129 ILE J N 1
ATOM 5093 C CA . ILE C 2 129 ? 172.273 132.736 158.188 1.00 19.48 129 ILE J CA 1
ATOM 5094 C C . ILE C 2 129 ? 172.707 133.723 157.121 1.00 19.48 129 ILE J C 1
ATOM 5095 O O . ILE C 2 129 ? 172.740 133.372 155.942 1.00 19.48 129 ILE J O 1
ATOM 5100 N N . PHE C 2 130 ? 173.054 134.945 157.495 1.00 17.34 130 PHE J N 1
ATOM 5101 C CA . PHE C 2 130 ? 173.386 135.958 156.504 1.00 17.34 130 PHE J CA 1
ATOM 5102 C C . PHE C 2 130 ? 174.816 135.803 155.996 1.00 17.34 130 PHE J C 1
ATOM 5103 O O . PHE C 2 130 ? 175.040 135.850 154.782 1.00 17.34 130 PHE J O 1
ATOM 5111 N N . PRO C 2 131 ? 175.811 135.641 156.867 1.00 17.70 131 PRO J N 1
ATOM 5112 C CA . PRO C 2 131 ? 177.145 135.281 156.369 1.00 17.70 131 PRO J CA 1
ATOM 5113 C C . PRO C 2 131 ? 177.162 133.994 155.562 1.00 17.70 131 PRO J C 1
ATOM 5114 O O . PRO C 2 131 ? 177.818 133.915 154.510 1.00 17.70 131 PRO J O 1
ATOM 5118 N N . ILE C 2 132 ? 176.431 132.980 156.019 1.00 18.80 132 ILE J N 1
ATOM 5119 C CA . ILE C 2 132 ? 176.372 131.718 155.298 1.00 18.80 132 ILE J CA 1
ATOM 5120 C C . ILE C 2 132 ? 175.695 131.912 153.954 1.00 18.80 132 ILE J C 1
ATOM 5121 O O . ILE C 2 132 ? 176.099 131.324 152.946 1.00 18.80 132 ILE J O 1
ATOM 5126 N N . LEU C 2 133 ? 174.646 132.728 153.922 1.00 18.00 133 LEU J N 1
ATOM 5127 C CA . LEU C 2 133 ? 173.966 133.028 152.674 1.00 18.00 133 LEU J CA 1
ATOM 5128 C C . LEU C 2 133 ? 174.887 133.755 151.709 1.00 18.00 133 LEU J C 1
ATOM 5129 O O . LEU C 2 133 ? 174.873 133.485 150.506 1.00 18.00 133 LEU J O 1
ATOM 5134 N N . SER C 2 134 ? 175.691 134.689 152.213 1.00 17.61 134 SER J N 1
ATOM 5135 C CA . SER C 2 134 ? 176.648 135.368 151.351 1.00 17.61 134 SER J CA 1
ATOM 5136 C C . SER C 2 134 ? 177.631 134.380 150.749 1.00 17.61 134 SER J C 1
ATOM 5137 O O . SER C 2 134 ? 177.926 134.435 149.549 1.00 17.61 134 SER J O 1
ATOM 5140 N N . ALA C 2 135 ? 178.147 133.464 151.564 1.00 18.81 135 ALA J N 1
ATOM 5141 C CA . ALA C 2 135 ? 179.071 132.462 151.044 1.00 18.81 135 ALA J CA 1
ATOM 5142 C C . ALA C 2 135 ? 178.397 131.580 149.996 1.00 18.81 135 ALA J C 1
ATOM 5143 O O . ALA C 2 135 ? 178.985 131.280 148.948 1.00 18.81 135 ALA J O 1
ATOM 5145 N N . ILE C 2 136 ? 177.160 131.167 150.260 1.00 18.93 136 ILE J N 1
ATOM 5146 C CA . ILE C 2 136 ? 176.421 130.331 149.319 1.00 18.93 136 ILE J CA 1
ATOM 5147 C C . ILE C 2 136 ? 176.232 131.056 147.995 1.00 18.93 136 ILE J C 1
ATOM 5148 O O . ILE C 2 136 ? 176.427 130.485 146.917 1.00 18.93 136 ILE J O 1
ATOM 5153 N N . LEU C 2 137 ? 175.811 132.317 148.062 1.00 18.25 137 LEU J N 1
ATOM 5154 C CA . LEU C 2 137 ? 175.565 133.087 146.852 1.00 18.25 137 LEU J CA 1
ATOM 5155 C C . LEU C 2 137 ? 176.849 133.311 146.070 1.00 18.25 137 LEU J C 1
ATOM 5156 O O . LEU C 2 137 ? 176.839 133.284 144.837 1.00 18.25 137 LEU J O 1
ATOM 5161 N N . LEU C 2 138 ? 177.962 133.533 146.762 1.00 19.15 138 LEU J N 1
ATOM 5162 C CA . LEU C 2 138 ? 179.237 133.649 146.067 1.00 19.15 138 LEU J CA 1
ATOM 5163 C C . LEU C 2 138 ? 179.590 132.351 145.358 1.00 19.15 138 LEU J C 1
ATOM 5164 O O . LEU C 2 138 ? 180.082 132.364 144.222 1.00 19.15 138 LEU J O 1
ATOM 5169 N N . LEU C 2 139 ? 179.352 131.216 146.015 1.00 20.91 139 LEU J N 1
ATOM 5170 C CA . LEU C 2 139 ? 179.619 129.929 145.386 1.00 20.91 139 LEU J CA 1
ATOM 5171 C C . LEU C 2 139 ? 178.766 129.740 144.139 1.00 20.91 139 LEU J C 1
ATOM 5172 O O . LEU C 2 139 ? 179.256 129.303 143.092 1.00 20.91 139 LEU J O 1
ATOM 5177 N N . LEU C 2 140 ? 177.476 130.059 144.239 1.00 21.31 140 LEU J N 1
ATOM 5178 C CA . LEU C 2 140 ? 176.589 129.930 143.089 1.00 21.31 140 LEU J CA 1
ATOM 5179 C C . LEU C 2 140 ? 177.006 130.861 141.961 1.00 21.31 140 LEU J C 1
ATOM 5180 O O . LEU C 2 140 ? 176.947 130.489 140.784 1.00 21.31 140 LEU J O 1
ATOM 5185 N N . GLY C 2 141 ? 177.404 132.085 142.297 1.00 23.58 141 GLY J N 1
ATOM 5186 C CA . GLY C 2 141 ? 177.884 133.001 141.280 1.00 23.58 141 GLY J CA 1
ATOM 5187 C C . GLY C 2 141 ? 179.121 132.486 140.573 1.00 23.58 141 GLY J C 1
ATOM 5188 O O . GLY C 2 141 ? 179.244 132.608 139.354 1.00 23.58 141 GLY J O 1
ATOM 5189 N N . GLY C 2 142 ? 180.055 131.912 141.327 1.00 25.84 142 GLY J N 1
ATOM 5190 C CA . GLY C 2 142 ? 181.221 131.316 140.702 1.00 25.84 142 GLY J CA 1
ATOM 5191 C C . GLY C 2 142 ? 180.856 130.150 139.805 1.00 25.84 142 GLY J C 1
ATOM 5192 O O . GLY C 2 142 ? 181.435 129.971 138.730 1.00 25.84 142 GLY J O 1
ATOM 5193 N N . VAL C 2 143 ? 179.887 129.344 140.234 1.00 27.74 143 VAL J N 1
ATOM 5194 C CA . VAL C 2 143 ? 179.421 128.232 139.412 1.00 27.74 143 VAL J CA 1
ATOM 5195 C C . VAL C 2 143 ? 178.844 128.751 138.104 1.00 27.74 143 VAL J C 1
ATOM 5196 O O . VAL C 2 143 ? 179.120 128.217 137.024 1.00 27.74 143 VAL J O 1
ATOM 5200 N N . CYS C 2 144 ? 178.022 129.797 138.184 1.00 30.20 144 CYS J N 1
ATOM 5201 C CA . CYS C 2 144 ? 177.440 130.384 136.983 1.00 30.20 144 CYS J CA 1
ATOM 5202 C C . CYS C 2 144 ? 178.517 130.950 136.069 1.00 30.20 144 CYS J C 1
ATOM 5203 O O . CYS C 2 144 ? 178.462 130.777 134.847 1.00 30.20 144 CYS J O 1
ATOM 5206 N N . VAL C 2 145 ? 179.507 131.630 136.643 1.00 30.45 145 VAL J N 1
ATOM 5207 C CA . VAL C 2 145 ? 180.584 132.193 135.837 1.00 30.45 145 VAL J CA 1
ATOM 5208 C C . VAL C 2 145 ? 181.339 131.091 135.111 1.00 30.45 145 VAL J C 1
ATOM 5209 O O . VAL C 2 145 ? 181.649 131.211 133.921 1.00 30.45 145 VAL J O 1
ATOM 5213 N N . ALA C 2 146 ? 181.662 130.007 135.818 1.00 33.75 146 ALA J N 1
ATOM 5214 C CA . ALA C 2 146 ? 182.368 128.905 135.179 1.00 33.75 146 ALA J CA 1
ATOM 5215 C C . ALA C 2 146 ? 181.517 128.263 134.094 1.00 33.75 146 ALA J C 1
ATOM 5216 O O . ALA C 2 146 ? 182.020 127.930 133.016 1.00 33.75 146 ALA J O 1
ATOM 5218 N N . ALA C 2 147 ? 180.224 128.082 134.359 1.00 36.66 147 ALA J N 1
ATOM 5219 C CA . ALA C 2 147 ? 179.336 127.498 133.367 1.00 36.66 147 ALA J CA 1
ATOM 5220 C C . ALA C 2 147 ? 179.126 128.417 132.175 1.00 36.66 147 ALA J C 1
ATOM 5221 O O . ALA C 2 147 ? 178.674 127.954 131.126 1.00 36.66 147 ALA J O 1
ATOM 5223 N N . SER C 2 148 ? 179.421 129.709 132.324 1.00 38.01 148 SER J N 1
ATOM 5224 C CA . SER C 2 148 ? 179.319 130.618 131.190 1.00 38.01 148 SER J CA 1
ATOM 5225 C C . SER C 2 148 ? 180.345 130.288 130.116 1.00 38.01 148 SER J C 1
ATOM 5226 O O . SER C 2 148 ? 180.103 130.547 128.933 1.00 38.01 148 SER J O 1
ATOM 5229 N N . ARG C 2 149 ? 181.490 129.725 130.501 1.00 41.22 149 ARG J N 1
ATOM 5230 C CA . ARG C 2 149 ? 182.481 129.318 129.512 1.00 41.22 149 ARG J CA 1
ATOM 5231 C C . ARG C 2 149 ? 181.889 128.313 128.536 1.00 41.22 149 ARG J C 1
ATOM 5232 O O . ARG C 2 149 ? 182.065 128.434 127.318 1.00 41.22 149 ARG J O 1
ATOM 5240 N N . VAL C 2 150 ? 181.191 127.306 129.053 1.00 45.31 150 VAL J N 1
ATOM 5241 C CA . VAL C 2 150 ? 180.353 126.459 128.219 1.00 45.31 150 VAL J CA 1
ATOM 5242 C C . VAL C 2 150 ? 179.039 127.203 128.056 1.00 45.31 150 VAL J C 1
ATOM 5243 O O . VAL C 2 150 ? 178.803 128.208 128.732 1.00 45.31 150 VAL J O 1
ATOM 5247 N N . TYR C 2 151 ? 178.183 126.741 127.153 1.00 52.98 151 TYR J N 1
ATOM 5248 C CA . TYR C 2 151 ? 176.939 127.451 126.871 1.00 52.98 151 TYR J CA 1
ATOM 5249 C C . TYR C 2 151 ? 177.225 128.928 126.615 1.00 52.98 151 TYR J C 1
ATOM 5250 O O . TYR C 2 151 ? 176.498 129.815 127.066 1.00 52.98 151 TYR J O 1
ATOM 5252 N N . LYS C 2 152 ? 178.308 129.191 125.879 1.00 56.37 152 LYS J N 1
ATOM 5253 C CA . LYS C 2 152 ? 178.752 130.562 125.656 1.00 56.37 152 LYS J CA 1
ATOM 5254 C C . LYS C 2 152 ? 177.712 131.395 124.925 1.00 56.37 152 LYS J C 1
ATOM 5255 O O . LYS C 2 152 ? 177.780 132.628 124.969 1.00 56.37 152 LYS J O 1
ATOM 5257 N N . SER C 2 153 ? 176.758 130.755 124.249 1.00 58.74 153 SER J N 1
ATOM 5258 C CA . SER C 2 153 ? 175.701 131.507 123.587 1.00 58.74 153 SER J CA 1
ATOM 5259 C C . SER C 2 153 ? 174.875 132.289 124.597 1.00 58.74 153 SER J C 1
ATOM 5260 O O . SER C 2 153 ? 174.549 133.462 124.373 1.00 58.74 153 SER J O 1
ATOM 5263 N N . LYS C 2 154 ? 174.536 131.662 125.718 1.00 54.67 154 LYS J N 1
ATOM 5264 C CA . LYS C 2 154 ? 173.726 132.308 126.738 1.00 54.67 154 LYS J CA 1
ATOM 5265 C C . LYS C 2 154 ? 174.570 133.312 127.510 1.00 54.67 154 LYS J C 1
ATOM 5266 O O . LYS C 2 154 ? 175.639 132.972 128.026 1.00 54.67 154 LYS J O 1
ATOM 5272 N N . ARG C 2 155 ? 174.084 134.548 127.590 1.00 45.94 155 ARG J N 1
ATOM 5273 C CA . ARG C 2 155 ? 174.793 135.618 128.271 1.00 45.94 155 ARG J CA 1
ATOM 5274 C C . ARG C 2 155 ? 174.135 136.032 129.575 1.00 45.94 155 ARG J C 1
ATOM 5275 O O . ARG C 2 155 ? 174.769 136.733 130.369 1.00 45.94 155 ARG J O 1
ATOM 5283 N N . ASN C 2 156 ? 172.893 135.616 129.820 1.00 39.55 156 ASN J N 1
ATOM 5284 C CA . ASN C 2 156 ? 172.221 135.935 131.070 1.00 39.55 156 ASN J CA 1
ATOM 5285 C C . ASN C 2 156 ? 172.849 135.237 132.267 1.00 39.55 156 ASN J C 1
ATOM 5286 O O . ASN C 2 156 ? 172.562 135.617 133.407 1.00 39.55 156 ASN J O 1
ATOM 5291 N N . ILE C 2 157 ? 173.694 134.234 132.033 1.00 36.23 157 ILE J N 1
ATOM 5292 C CA . ILE C 2 157 ? 174.387 133.566 133.129 1.00 36.23 157 ILE J CA 1
ATOM 5293 C C . ILE C 2 157 ? 175.262 134.557 133.883 1.00 36.23 157 ILE J C 1
ATOM 5294 O O . ILE C 2 157 ? 175.286 134.576 135.119 1.00 36.23 157 ILE J O 1
ATOM 5299 N N . ILE C 2 158 ? 175.997 135.394 133.153 1.00 32.76 158 ILE J N 1
ATOM 5300 C CA . ILE C 2 158 ? 176.872 136.365 133.801 1.00 32.76 158 ILE J CA 1
ATOM 5301 C C . ILE C 2 158 ? 176.051 137.387 134.570 1.00 32.76 158 ILE J C 1
ATOM 5302 O O . ILE C 2 158 ? 176.460 137.858 135.638 1.00 32.76 158 ILE J O 1
ATOM 5307 N N . LEU C 2 159 ? 174.887 137.756 134.041 1.00 30.90 159 LEU J N 1
ATOM 5308 C CA . LEU C 2 159 ? 174.009 138.663 134.764 1.00 30.90 159 LEU J CA 1
ATOM 5309 C C . LEU C 2 159 ? 173.557 138.040 136.075 1.00 30.90 159 LEU J C 1
ATOM 5310 O O . LEU C 2 159 ? 173.566 138.696 137.123 1.00 30.90 159 LEU J O 1
ATOM 5315 N N . GLY C 2 160 ? 173.144 136.776 136.032 1.00 26.09 160 GLY J N 1
ATOM 5316 C CA . GLY C 2 160 ? 172.774 136.098 137.259 1.00 26.09 160 GLY J CA 1
ATOM 5317 C C . GLY C 2 160 ? 173.915 136.055 138.252 1.00 26.09 160 GLY J C 1
ATOM 5318 O O . GLY C 2 160 ? 173.716 136.229 139.455 1.00 26.09 160 GLY J O 1
ATOM 5319 N N . ALA C 2 161 ? 175.130 135.832 137.756 1.00 24.73 161 ALA J N 1
ATOM 5320 C CA . ALA C 2 161 ? 176.294 135.815 138.633 1.00 24.73 161 ALA J CA 1
ATOM 5321 C C . ALA C 2 161 ? 176.504 137.167 139.303 1.00 24.73 161 ALA J C 1
ATOM 5322 O O . ALA C 2 161 ? 176.788 137.237 140.505 1.00 24.73 161 ALA J O 1
ATOM 5324 N N . GLY C 2 162 ? 176.384 138.250 138.540 1.00 22.62 162 GLY J N 1
ATOM 5325 C CA . GLY C 2 162 ? 176.528 139.571 139.128 1.00 22.62 162 GLY J CA 1
ATOM 5326 C C . GLY C 2 162 ? 175.460 139.867 140.160 1.00 22.62 162 GLY J C 1
ATOM 5327 O O . GLY C 2 162 ? 175.740 140.444 141.217 1.00 22.62 162 GLY J O 1
ATOM 5328 N N . ILE C 2 163 ? 174.219 139.484 139.866 1.00 22.31 163 ILE J N 1
ATOM 5329 C CA . ILE C 2 163 ? 173.142 139.660 140.831 1.00 22.31 163 ILE J CA 1
ATOM 5330 C C . ILE C 2 163 ? 173.456 138.902 142.110 1.00 22.31 163 ILE J C 1
ATOM 5331 O O . ILE C 2 163 ? 173.248 139.407 143.222 1.00 22.31 163 ILE J O 1
ATOM 5336 N N . LEU C 2 164 ? 173.950 137.672 141.977 1.00 20.48 164 LEU J N 1
ATOM 5337 C CA . LEU C 2 164 ? 174.277 136.874 143.149 1.00 20.48 164 LEU J CA 1
ATOM 5338 C C . LEU C 2 164 ? 175.385 137.520 143.965 1.00 20.48 164 LEU J C 1
ATOM 5339 O O . LEU C 2 164 ? 175.319 137.549 145.196 1.00 20.48 164 LEU J O 1
ATOM 5344 N N . PHE C 2 165 ? 176.412 138.039 143.298 1.00 20.48 165 PHE J N 1
ATOM 5345 C CA . PHE C 2 165 ? 177.497 138.709 144.008 1.00 20.48 165 PHE J CA 1
ATOM 5346 C C . PHE C 2 165 ? 176.999 139.927 144.778 1.00 20.48 165 PHE J C 1
ATOM 5347 O O . PHE C 2 165 ? 177.377 140.143 145.938 1.00 20.48 165 PHE J O 1
ATOM 5355 N N . VAL C 2 166 ? 176.162 140.746 144.145 1.00 17.63 166 VAL J N 1
ATOM 5356 C CA . VAL C 2 166 ? 175.655 141.939 144.813 1.00 17.63 166 VAL J CA 1
ATOM 5357 C C . VAL C 2 166 ? 174.779 141.560 146.005 1.00 17.63 166 VAL J C 1
ATOM 5358 O O . VAL C 2 166 ? 174.884 142.152 147.091 1.00 17.63 166 VAL J O 1
ATOM 5362 N N . ALA C 2 167 ? 173.908 140.566 145.827 1.00 17.40 167 ALA J N 1
ATOM 5363 C CA . ALA C 2 167 ? 173.090 140.089 146.932 1.00 17.40 167 ALA J CA 1
ATOM 5364 C C . ALA C 2 167 ? 173.950 139.553 148.065 1.00 17.40 167 ALA J C 1
ATOM 5365 O O . ALA C 2 167 ? 173.618 139.716 149.245 1.00 17.40 167 ALA J O 1
ATOM 5367 N N . ALA C 2 168 ? 175.056 138.894 147.724 1.00 16.76 168 ALA J N 1
ATOM 5368 C CA . ALA C 2 168 ? 175.972 138.397 148.738 1.00 16.76 168 ALA J CA 1
ATOM 5369 C C . ALA C 2 168 ? 176.574 139.537 149.540 1.00 16.76 168 ALA J C 1
ATOM 5370 O O . ALA C 2 168 ? 176.692 139.450 150.768 1.00 16.76 168 ALA J O 1
ATOM 5372 N N . GLY C 2 169 ? 176.975 140.606 148.862 1.00 15.03 169 GLY J N 1
ATOM 5373 C CA . GLY C 2 169 ? 177.457 141.775 149.576 1.00 15.03 169 GLY J CA 1
ATOM 5374 C C . GLY C 2 169 ? 176.424 142.339 150.533 1.00 15.03 169 GLY J C 1
ATOM 5375 O O . GLY C 2 169 ? 176.743 142.706 151.669 1.00 15.03 169 GLY J O 1
ATOM 5376 N N . LEU C 2 170 ? 175.173 142.418 150.088 1.00 14.86 170 LEU J N 1
ATOM 5377 C CA . LEU C 2 170 ? 174.123 142.938 150.961 1.00 14.86 170 LEU J CA 1
ATOM 5378 C C . LEU C 2 170 ? 173.907 142.042 152.176 1.00 14.86 170 LEU J C 1
ATOM 5379 O O . LEU C 2 170 ? 173.717 142.531 153.299 1.00 14.86 170 LEU J O 1
ATOM 5384 N N . SER C 2 171 ? 173.920 140.724 151.972 1.00 15.92 171 SER J N 1
ATOM 5385 C CA . SER C 2 171 ? 173.785 139.802 153.092 1.00 15.92 171 SER J CA 1
ATOM 5386 C C . SER C 2 171 ? 174.942 139.954 154.067 1.00 15.92 171 SER J C 1
ATOM 5387 O O . SER C 2 171 ? 174.752 139.886 155.283 1.00 15.92 171 SER J O 1
ATOM 5390 N N . ASN C 2 172 ? 176.149 140.153 153.548 1.00 14.97 172 ASN J N 1
ATOM 5391 C CA . ASN C 2 172 ? 177.303 140.411 154.397 1.00 14.97 172 ASN J CA 1
ATOM 5392 C C . ASN C 2 172 ? 177.098 141.655 155.251 1.00 14.97 172 ASN J C 1
ATOM 5393 O O . ASN C 2 172 ? 177.430 141.667 156.445 1.00 14.97 172 ASN J O 1
ATOM 5398 N N . ILE C 2 173 ? 176.570 142.721 154.654 1.00 13.68 173 ILE J N 1
ATOM 5399 C CA . ILE C 2 173 ? 176.353 143.955 155.406 1.00 13.68 173 ILE J CA 1
ATOM 5400 C C . ILE C 2 173 ? 175.343 143.727 156.524 1.00 13.68 173 ILE J C 1
ATOM 5401 O O . ILE C 2 173 ? 175.549 144.145 157.671 1.00 13.68 173 ILE J O 1
ATOM 5406 N N . ILE C 2 174 ? 174.233 143.065 156.204 1.00 15.15 174 ILE J N 1
ATOM 5407 C CA . ILE C 2 174 ? 173.247 142.764 157.236 1.00 15.15 174 ILE J CA 1
ATOM 5408 C C . ILE C 2 174 ? 173.875 141.922 158.334 1.00 15.15 174 ILE J C 1
ATOM 5409 O O . ILE C 2 174 ? 173.612 142.126 159.525 1.00 15.15 174 ILE J O 1
ATOM 5414 N N . GLY C 2 175 ? 174.699 140.952 157.951 1.00 14.55 175 GLY J N 1
ATOM 5415 C CA . GLY C 2 175 ? 175.320 140.090 158.934 1.00 14.55 175 GLY J CA 1
ATOM 5416 C C . GLY C 2 175 ? 176.202 140.848 159.902 1.00 14.55 175 GLY J C 1
ATOM 5417 O O . GLY C 2 175 ? 176.155 140.617 161.110 1.00 14.55 175 GLY J O 1
ATOM 5418 N N . VAL C 2 176 ? 177.030 141.751 159.386 1.00 13.81 176 VAL J N 1
ATOM 5419 C CA . VAL C 2 176 ? 177.918 142.490 160.277 1.00 13.81 176 VAL J CA 1
ATOM 5420 C C . VAL C 2 176 ? 177.125 143.440 161.159 1.00 13.81 176 VAL J C 1
ATOM 5421 O O . VAL C 2 176 ? 177.459 143.638 162.333 1.00 13.81 176 VAL J O 1
ATOM 5425 N N . ILE C 2 177 ? 176.073 144.054 160.619 1.00 13.53 177 ILE J N 1
ATOM 5426 C CA . ILE C 2 177 ? 175.255 144.930 161.449 1.00 13.53 177 ILE J CA 1
ATOM 5427 C C . ILE C 2 177 ? 174.629 144.138 162.587 1.00 13.53 177 ILE J C 1
ATOM 5428 O O . ILE C 2 177 ? 174.620 144.580 163.741 1.00 13.53 177 ILE J O 1
ATOM 5433 N N . VAL C 2 178 ? 174.113 142.949 162.284 1.00 17.26 178 VAL J N 1
ATOM 5434 C CA . VAL C 2 178 ? 173.534 142.094 163.314 1.00 17.26 178 VAL J CA 1
ATOM 5435 C C . VAL C 2 178 ? 174.582 141.720 164.352 1.00 17.26 178 VAL J C 1
ATOM 5436 O O . VAL C 2 178 ? 174.339 141.785 165.563 1.00 17.26 178 VAL J O 1
ATOM 5440 N N . TYR C 2 179 ? 175.760 141.301 163.895 1.00 17.27 179 TYR J N 1
ATOM 5441 C CA . TYR C 2 179 ? 176.826 140.912 164.807 1.00 17.27 179 TYR J CA 1
ATOM 5442 C C . TYR C 2 179 ? 177.162 142.039 165.770 1.00 17.27 179 TYR J C 1
ATOM 5443 O O . TYR C 2 179 ? 177.205 141.840 166.987 1.00 17.27 179 TYR J O 1
ATOM 5452 N N . ILE C 2 180 ? 177.402 143.234 165.240 1.00 14.60 180 ILE J N 1
ATOM 5453 C CA . ILE C 2 180 ? 177.796 144.352 166.084 1.00 14.60 180 ILE J CA 1
ATOM 5454 C C . ILE C 2 180 ? 176.669 144.742 167.031 1.00 14.60 180 ILE J C 1
ATOM 5455 O O . ILE C 2 180 ? 176.908 145.044 168.205 1.00 14.60 180 ILE J O 1
ATOM 5460 N N . SER C 2 181 ? 175.430 144.752 166.545 1.00 17.85 181 SER J N 1
ATOM 5461 C CA . SER C 2 181 ? 174.311 145.128 167.399 1.00 17.85 181 SER J CA 1
ATOM 5462 C C . SER C 2 181 ? 174.116 144.138 168.538 1.00 17.85 181 SER J C 1
ATOM 5463 O O . SER C 2 181 ? 173.801 144.536 169.665 1.00 17.85 181 SER J O 1
ATOM 5466 N N . 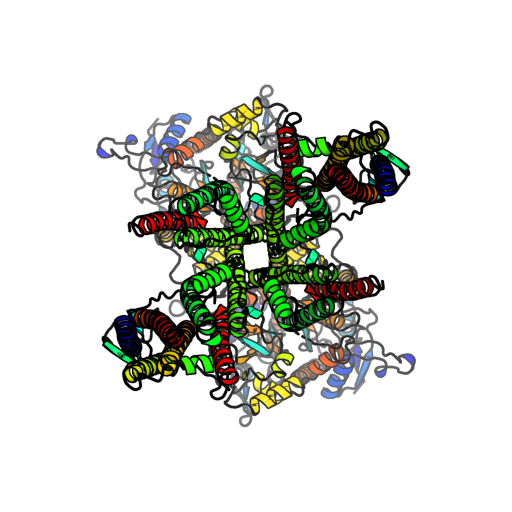ALA C 2 182 ? 174.288 142.848 168.267 1.00 20.60 182 ALA J N 1
ATOM 5467 C CA . ALA C 2 182 ? 174.053 141.819 169.265 1.00 20.60 182 ALA J CA 1
ATOM 5468 C C . ALA C 2 182 ? 175.158 141.725 170.305 1.00 20.60 182 ALA J C 1
ATOM 5469 O O . ALA C 2 182 ? 174.987 141.018 171.302 1.00 20.60 182 ALA J O 1
ATOM 5471 N N . ASN C 2 183 ? 176.280 142.403 170.099 1.00 20.93 183 ASN J N 1
ATOM 5472 C CA . ASN C 2 183 ? 177.357 142.416 171.076 1.00 20.93 183 ASN J CA 1
ATOM 5473 C C . ASN C 2 183 ? 177.178 143.490 172.136 1.00 20.93 183 ASN J C 1
ATOM 5474 O O . ASN C 2 183 ? 177.933 143.502 173.112 1.00 20.93 183 ASN J O 1
ATOM 5479 N N . ALA C 2 184 ? 176.212 144.382 171.966 1.00 27.68 184 ALA J N 1
ATOM 5480 C CA . ALA C 2 184 ? 176.015 145.477 172.902 1.00 27.68 184 ALA J CA 1
ATOM 5481 C C . ALA C 2 184 ? 175.385 144.959 174.186 1.00 27.68 184 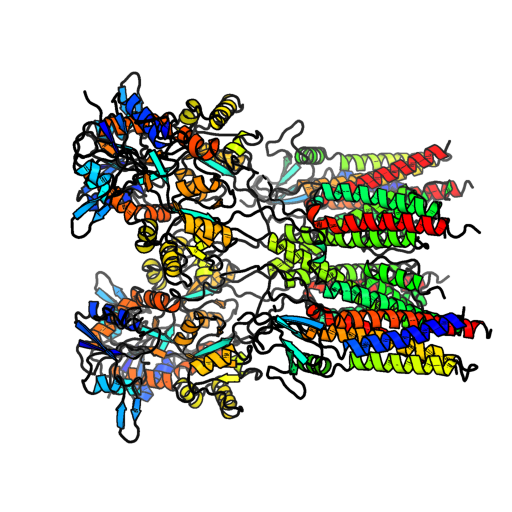ALA J C 1
ATOM 5482 O O . ALA C 2 184 ? 174.266 144.436 174.171 1.00 27.68 184 ALA J O 1
ATOM 5484 N N . GLY C 2 185 ? 176.106 145.101 175.299 1.00 42.29 185 GLY J N 1
ATOM 5485 C CA . GLY C 2 185 ? 175.579 144.631 176.569 1.00 42.29 185 GLY J CA 1
ATOM 5486 C C . GLY C 2 185 ? 174.341 145.393 177.003 1.00 42.29 185 GLY J C 1
ATOM 5487 O O . GLY C 2 185 ? 173.363 144.795 177.461 1.00 42.29 185 GLY J O 1
ATOM 5488 N N . GLU C 2 186 ? 174.364 146.714 176.863 1.00 45.40 186 GLU J N 1
ATOM 5489 C CA . GLU C 2 186 ? 173.236 147.548 177.265 1.00 45.40 186 GLU J CA 1
ATOM 5490 C C . GLU C 2 186 ? 173.523 149.022 176.998 1.00 45.40 186 GLU J C 1
ATOM 5491 O O . GLU C 2 186 ? 172.822 149.901 177.497 1.00 45.40 186 GLU J O 1
ATOM 5493 N N . LYS C 2 196 ? 182.645 150.419 180.851 1.00 58.80 196 LYS J N 1
ATOM 5494 C CA . LYS C 2 196 ? 183.717 150.767 179.927 1.00 58.80 196 LYS J CA 1
ATOM 5495 C C . LYS C 2 196 ? 184.657 149.585 179.727 1.00 58.80 196 LYS J C 1
ATOM 5496 O O . LYS C 2 196 ? 185.769 149.567 180.257 1.00 58.80 196 LYS J O 1
ATOM 5498 N N . ASN C 2 197 ? 184.204 148.600 178.957 1.00 50.20 197 ASN J N 1
ATOM 5499 C CA . ASN C 2 197 ? 184.981 147.401 178.673 1.00 50.20 197 ASN J CA 1
ATOM 5500 C C . ASN C 2 197 ? 185.614 147.525 177.293 1.00 50.20 197 ASN J C 1
ATOM 5501 O O . ASN C 2 197 ? 184.906 147.642 176.288 1.00 50.20 197 ASN J O 1
ATOM 5506 N N . HIS C 2 198 ? 186.939 147.496 177.253 1.00 39.22 198 HIS J N 1
ATOM 5507 C CA . HIS C 2 198 ? 187.660 147.614 175.997 1.00 39.22 198 HIS J CA 1
ATOM 5508 C C . HIS C 2 198 ? 187.507 146.346 175.171 1.00 39.22 198 HIS J C 1
ATOM 5509 O O . HIS C 2 198 ? 187.542 145.231 175.698 1.00 39.22 198 HIS J O 1
ATOM 5516 N N . TYR C 2 199 ? 187.327 146.523 173.865 1.00 28.32 199 TYR J N 1
ATOM 5517 C CA . TYR C 2 199 ? 187.197 145.416 172.936 1.00 28.32 199 TYR J CA 1
ATOM 5518 C C . TYR C 2 199 ? 187.898 145.777 171.640 1.00 28.32 199 TYR J C 1
ATOM 5519 O O . TYR C 2 199 ? 188.212 146.938 171.376 1.00 28.32 199 TYR J O 1
ATOM 5528 N N . SER C 2 200 ? 188.146 144.754 170.833 1.00 22.87 200 SER J N 1
ATOM 5529 C CA . SER C 2 200 ? 188.854 144.919 169.577 1.00 22.87 200 SER J CA 1
ATOM 5530 C C . SER C 2 200 ? 188.447 143.788 168.651 1.00 22.87 200 SER J C 1
ATOM 5531 O O . SER C 2 200 ? 187.938 142.755 169.090 1.00 22.87 200 SER J O 1
ATOM 5534 N N . TYR C 2 201 ? 188.675 144.001 167.363 1.00 17.26 201 TYR J N 1
ATOM 5535 C CA . TYR C 2 201 ? 188.280 143.064 166.328 1.00 17.26 201 TYR J CA 1
ATOM 5536 C C . TYR C 2 201 ? 189.507 142.389 165.737 1.00 17.26 201 TYR J C 1
ATOM 5537 O O . TYR C 2 201 ? 190.590 142.975 165.669 1.00 17.26 201 TYR J O 1
ATOM 5546 N N . GLY C 2 202 ? 189.329 141.142 165.318 1.00 18.27 202 GLY J N 1
ATOM 5547 C CA . GLY C 2 202 ? 190.397 140.336 164.783 1.00 18.27 202 GLY J CA 1
ATOM 5548 C C . GLY C 2 202 ? 190.332 140.183 163.281 1.00 18.27 202 GLY J C 1
ATOM 5549 O O . GLY C 2 202 ? 189.642 140.929 162.579 1.00 18.27 202 GLY J O 1
ATOM 5550 N N . TRP C 2 203 ? 191.062 139.188 162.780 1.00 19.29 203 TRP J N 1
ATOM 5551 C CA . TRP C 2 203 ? 191.270 139.058 161.348 1.00 19.29 203 TRP J CA 1
ATOM 5552 C C . TRP C 2 203 ? 190.132 138.346 160.629 1.00 19.29 203 TRP J C 1
ATOM 5553 O O . TRP C 2 203 ? 190.022 138.479 159.409 1.00 19.29 203 TRP J O 1
ATOM 5564 N N . SER C 2 204 ? 189.283 137.607 161.340 1.00 18.58 204 SER J N 1
ATOM 5565 C CA . SER C 2 204 ? 188.107 137.029 160.699 1.00 18.58 204 SER J CA 1
ATOM 5566 C C . SER C 2 204 ? 187.121 138.115 160.287 1.00 18.58 204 SER J C 1
ATOM 5567 O O . SER C 2 204 ? 186.532 138.064 159.199 1.00 18.58 204 SER J O 1
ATOM 5570 N N . PHE C 2 205 ? 186.936 139.105 161.154 1.00 15.26 205 PHE J N 1
ATOM 5571 C CA . PHE C 2 205 ? 186.130 140.276 160.846 1.00 15.26 205 PHE J CA 1
ATOM 5572 C C . PHE C 2 205 ? 186.592 140.938 159.550 1.00 15.26 205 PHE J C 1
ATOM 5573 O O . PHE C 2 205 ? 185.801 141.180 158.626 1.00 15.26 205 PHE J O 1
ATOM 5581 N N . TYR C 2 206 ? 187.887 141.218 159.461 1.00 15.86 206 TYR J N 1
ATOM 5582 C CA . TYR C 2 206 ? 188.409 141.924 158.305 1.00 15.86 206 TYR J CA 1
ATOM 5583 C C . TYR C 2 206 ? 188.448 141.030 157.075 1.00 15.86 206 TYR J C 1
ATOM 5584 O O . TYR C 2 206 ? 188.372 141.527 155.948 1.00 15.86 206 TYR J O 1
ATOM 5593 N N . PHE C 2 207 ? 188.535 139.717 157.264 1.00 17.33 207 PHE J N 1
ATOM 5594 C CA . PHE C 2 207 ? 188.364 138.800 156.145 1.00 17.33 207 PHE J CA 1
ATOM 5595 C C . PHE C 2 207 ? 186.959 138.891 155.572 1.00 17.33 207 PHE J C 1
ATOM 5596 O O . PHE C 2 207 ? 186.776 138.886 154.350 1.00 17.33 207 PHE J O 1
ATOM 5604 N N . GLY C 2 208 ? 185.950 138.968 156.437 1.00 16.36 208 GLY J N 1
ATOM 5605 C CA . GLY C 2 208 ? 184.600 139.191 155.951 1.00 16.36 208 GLY J CA 1
ATOM 5606 C C . GLY C 2 208 ? 184.464 140.497 155.193 1.00 16.36 208 GLY J C 1
ATOM 5607 O O . GLY C 2 208 ? 183.777 140.572 154.168 1.00 16.36 208 GLY J O 1
ATOM 5608 N N . GLY C 2 209 ? 185.113 141.544 155.690 1.00 15.14 209 GLY J N 1
ATOM 5609 C CA . GLY C 2 209 ? 185.099 142.811 154.970 1.00 15.14 209 GLY J CA 1
ATOM 5610 C C . GLY C 2 209 ? 185.727 142.719 153.592 1.00 15.14 209 GLY J C 1
ATOM 5611 O O . GLY C 2 209 ? 185.184 143.234 152.608 1.00 15.14 209 GLY J O 1
ATOM 5612 N N . LEU C 2 210 ? 186.892 142.076 153.507 1.00 16.43 210 LEU J N 1
ATOM 5613 C CA . LEU C 2 210 ? 187.517 141.834 152.213 1.00 16.43 210 LEU J CA 1
ATOM 5614 C C . LEU C 2 210 ? 186.596 141.051 151.294 1.00 16.43 210 LEU J C 1
ATOM 5615 O O . LEU C 2 210 ? 186.542 141.313 150.088 1.00 16.43 210 LEU J O 1
ATOM 5620 N N . SER C 2 211 ? 185.898 140.060 151.837 1.00 16.53 211 SER J N 1
ATOM 5621 C CA . SER C 2 211 ? 184.953 139.304 151.033 1.00 16.53 211 SER J CA 1
ATOM 5622 C C . SER C 2 211 ? 183.887 140.211 150.444 1.00 16.53 211 SER J C 1
ATOM 5623 O O . SER C 2 211 ? 183.552 140.098 149.262 1.00 16.53 211 SER J O 1
ATOM 5626 N N . PHE C 2 212 ? 183.340 141.115 151.255 1.00 14.58 212 PHE J N 1
ATOM 5627 C CA . PHE C 2 212 ? 182.351 142.060 150.742 1.00 14.58 212 PHE J CA 1
ATOM 5628 C C . PHE C 2 212 ? 182.927 142.881 149.597 1.00 14.58 212 PHE J C 1
ATOM 5629 O O . PHE C 2 212 ? 182.296 143.039 148.541 1.00 14.58 212 PHE J O 1
ATOM 5637 N N . ILE C 2 213 ? 184.128 143.415 149.796 1.00 16.62 213 ILE J N 1
ATOM 5638 C CA . ILE C 2 213 ? 184.729 144.285 148.788 1.00 16.62 213 ILE J CA 1
ATOM 5639 C C . ILE C 2 213 ? 184.933 143.527 147.484 1.00 16.62 213 ILE J C 1
ATOM 5640 O O . ILE C 2 213 ? 184.587 144.012 146.399 1.00 16.62 213 ILE J O 1
ATOM 5645 N N . LEU C 2 214 ? 185.503 142.328 147.569 1.00 17.91 214 LEU J N 1
ATOM 5646 C CA . LEU C 2 214 ? 185.754 141.551 146.365 1.00 17.91 214 LEU J CA 1
ATOM 5647 C C . LEU C 2 214 ? 184.457 141.139 145.691 1.00 17.91 214 LEU J C 1
ATOM 5648 O O . LEU C 2 214 ? 184.385 141.089 144.461 1.00 17.91 214 LEU J O 1
ATOM 5653 N N . ALA C 2 215 ? 183.429 140.818 146.472 1.00 17.68 215 ALA J N 1
ATOM 5654 C CA . ALA C 2 215 ? 182.142 140.472 145.890 1.00 17.68 215 ALA J CA 1
ATOM 5655 C C . ALA C 2 215 ? 181.589 141.623 145.070 1.00 17.68 215 ALA J C 1
ATOM 5656 O O . ALA C 2 215 ? 181.115 141.431 143.945 1.00 17.68 215 ALA J O 1
ATOM 5658 N N . GLU C 2 216 ? 181.649 142.835 145.614 1.00 16.79 216 GLU J N 1
ATOM 5659 C CA . GLU C 2 216 ? 181.162 143.986 144.864 1.00 16.79 216 GLU J CA 1
ATOM 5660 C C . GLU C 2 216 ? 182.002 144.224 143.612 1.00 16.79 216 GLU J C 1
ATOM 5661 O O . GLU C 2 216 ? 181.464 144.524 142.536 1.00 16.79 216 GLU J O 1
ATOM 5667 N N . VAL C 2 217 ? 183.320 144.081 143.730 1.00 19.71 217 VAL J N 1
ATOM 5668 C CA . VAL C 2 217 ? 184.200 144.261 142.578 1.00 19.71 217 VAL J CA 1
ATOM 5669 C C . VAL C 2 217 ? 183.839 143.283 141.464 1.00 19.71 217 VAL J C 1
ATOM 5670 O O . VAL C 2 217 ? 183.696 143.665 140.296 1.00 19.71 217 VAL J O 1
ATOM 5674 N N . ILE C 2 218 ? 183.704 142.003 141.807 1.00 21.23 218 ILE J N 1
ATOM 5675 C CA . ILE C 2 218 ? 183.442 140.998 140.786 1.00 21.23 218 ILE J CA 1
ATOM 5676 C C . ILE C 2 218 ? 182.027 141.127 140.247 1.00 21.23 218 ILE J C 1
ATOM 5677 O O . ILE C 2 218 ? 181.765 140.771 139.095 1.00 21.23 218 ILE J O 1
ATOM 5682 N N . GLY C 2 219 ? 181.098 141.653 141.042 1.00 20.61 219 GLY J N 1
ATOM 5683 C CA . GLY C 2 219 ? 179.786 141.962 140.503 1.00 20.61 219 GLY J CA 1
ATOM 5684 C C . GLY C 2 219 ? 179.847 143.043 139.445 1.00 20.61 219 GLY J C 1
ATOM 5685 O O . GLY C 2 219 ? 179.203 142.942 138.397 1.00 20.61 219 GLY J O 1
ATOM 5686 N N . VAL C 2 220 ? 180.630 144.088 139.705 1.00 20.32 220 VAL J N 1
ATOM 5687 C CA . VAL C 2 220 ? 180.838 145.129 138.702 1.00 20.32 220 VAL J CA 1
ATOM 5688 C C . VAL C 2 220 ? 181.438 144.533 137.437 1.00 20.32 220 VAL J C 1
ATOM 5689 O O . VAL C 2 220 ? 180.993 144.819 136.317 1.00 20.32 220 VAL J O 1
ATOM 5693 N N . LEU C 2 221 ? 182.467 143.701 137.595 1.00 24.13 221 LEU J N 1
ATOM 5694 C CA . LEU C 2 221 ? 183.113 143.102 136.432 1.00 24.13 221 LEU J CA 1
ATOM 5695 C C . LEU C 2 221 ? 182.141 142.240 135.637 1.00 24.13 221 LEU J C 1
ATOM 5696 O O . LEU C 2 221 ? 182.127 142.287 134.403 1.00 24.13 221 LEU J O 1
ATOM 5701 N N . ALA C 2 222 ? 181.328 141.442 136.323 1.00 25.74 222 ALA J N 1
ATOM 5702 C CA . ALA C 2 222 ? 180.370 140.590 135.633 1.00 25.74 222 ALA J CA 1
ATOM 5703 C C . ALA C 2 222 ? 179.332 141.410 134.885 1.00 25.74 222 ALA J C 1
ATOM 5704 O O . ALA C 2 222 ? 178.955 141.070 133.756 1.00 25.74 222 ALA J O 1
ATOM 5706 N N . VAL C 2 223 ? 178.843 142.484 135.497 1.00 25.64 223 VAL J N 1
ATOM 5707 C CA . VAL C 2 223 ? 177.866 143.325 134.817 1.00 25.64 223 VAL J CA 1
ATOM 5708 C C . VAL C 2 223 ? 178.480 143.952 133.578 1.00 25.64 223 VAL J C 1
ATOM 5709 O O . VAL C 2 223 ? 177.850 144.018 132.515 1.00 25.64 223 VAL J O 1
ATOM 5713 N N . ASN C 2 224 ? 179.723 144.420 133.687 1.00 27.84 224 ASN J N 1
ATOM 5714 C CA . ASN C 2 224 ? 180.384 145.013 132.532 1.00 27.84 224 ASN J CA 1
ATOM 5715 C C . ASN C 2 224 ? 180.599 143.981 131.431 1.00 27.84 224 ASN J C 1
ATOM 5716 O O . ASN C 2 224 ? 180.484 144.295 130.242 1.00 27.84 224 ASN J O 1
ATOM 5721 N N . ILE C 2 225 ? 180.907 142.743 131.809 1.00 32.25 225 ILE J N 1
ATOM 5722 C CA . ILE C 2 225 ? 181.067 141.675 130.827 1.00 32.25 225 ILE J CA 1
ATOM 5723 C C . ILE C 2 225 ? 179.753 141.414 130.103 1.00 32.25 225 ILE J C 1
ATOM 5724 O O . ILE C 2 225 ? 179.717 141.260 128.877 1.00 32.25 225 ILE J O 1
ATOM 5729 N N . TYR C 2 226 ? 178.661 141.326 130.858 1.00 35.13 226 TYR J N 1
ATOM 5730 C CA . TYR C 2 226 ? 177.351 141.127 130.247 1.00 35.13 226 TYR J CA 1
ATOM 5731 C C . TYR C 2 226 ? 177.027 142.263 129.293 1.00 35.13 226 TYR J C 1
ATOM 5732 O O . TYR C 2 226 ? 176.465 142.047 128.213 1.00 35.13 226 TYR J O 1
ATOM 5741 N N . ILE C 2 227 ? 177.377 143.486 129.680 1.00 33.93 227 ILE J N 1
ATOM 5742 C CA . ILE C 2 227 ? 177.114 144.645 128.839 1.00 33.93 227 ILE J CA 1
ATOM 5743 C C . ILE C 2 227 ? 177.910 144.553 127.545 1.00 33.93 227 ILE J C 1
ATOM 5744 O O . ILE C 2 227 ? 177.389 144.826 126.457 1.00 33.93 227 ILE J O 1
ATOM 5749 N N . GLU C 2 228 ? 179.184 144.179 127.643 1.00 40.02 228 GLU J N 1
ATOM 5750 C CA . GLU C 2 228 ? 180.006 144.016 126.449 1.00 40.02 228 GLU J CA 1
ATOM 5751 C C . GLU C 2 228 ? 179.421 142.954 125.529 1.00 40.02 228 GLU J C 1
ATOM 5752 O O . GLU C 2 228 ? 179.313 143.156 124.314 1.00 40.02 228 GLU J O 1
ATOM 5754 N N . ARG C 2 229 ? 179.030 141.811 126.094 1.00 42.22 229 ARG J N 1
ATOM 5755 C CA . ARG C 2 229 ? 178.444 140.748 125.285 1.00 42.22 229 ARG J CA 1
ATOM 5756 C C . ARG C 2 229 ? 177.195 141.239 124.567 1.00 42.22 229 ARG J C 1
ATOM 5757 O O . ARG C 2 229 ? 177.041 141.042 123.356 1.00 42.22 229 ARG J O 1
ATOM 5765 N N . SER C 2 230 ? 176.288 141.883 125.300 1.00 44.71 230 SER J N 1
ATOM 5766 C CA . SER C 2 230 ? 175.041 142.333 124.694 1.00 44.71 230 SER J CA 1
ATOM 5767 C C . SER C 2 230 ? 175.291 143.376 123.613 1.00 44.71 230 SER J C 1
ATOM 5768 O O . SER C 2 230 ? 174.656 143.340 122.551 1.00 44.71 230 SER J O 1
ATOM 5771 N N . ARG C 2 231 ? 176.207 144.313 123.858 1.00 49.20 231 ARG J N 1
ATOM 5772 C CA . ARG C 2 231 ? 176.512 145.315 122.844 1.00 49.20 231 ARG J CA 1
ATOM 5773 C C . ARG C 2 231 ? 177.089 144.666 121.595 1.00 49.20 231 ARG J C 1
ATOM 5774 O O . ARG C 2 231 ? 176.722 145.027 120.472 1.00 49.20 231 ARG J O 1
ATOM 5782 N N . GLU C 2 232 ? 177.994 143.700 121.771 1.00 51.61 232 GLU J N 1
ATOM 5783 C CA . GLU C 2 232 ? 178.560 143.011 120.618 1.00 51.61 232 GLU J CA 1
ATOM 5784 C C . GLU C 2 232 ? 177.461 142.417 119.750 1.00 51.61 232 GLU J C 1
ATOM 5785 O O . GLU C 2 232 ? 177.530 142.479 118.518 1.00 51.61 232 GLU J O 1
ATOM 5791 N N . ALA C 2 233 ? 176.435 141.841 120.377 1.00 51.10 233 ALA J N 1
ATOM 5792 C CA . ALA C 2 233 ? 175.263 141.344 119.659 1.00 51.10 233 ALA J CA 1
ATOM 5793 C C . ALA C 2 233 ? 174.306 142.508 119.397 1.00 51.10 233 ALA J C 1
ATOM 5794 O O . ALA C 2 233 ? 173.197 142.591 119.929 1.00 51.10 233 ALA J O 1
ATOM 5796 N N . HIS C 2 234 ? 174.763 143.420 118.546 1.00 56.41 234 HIS J N 1
ATOM 5797 C CA . HIS C 2 234 ? 173.990 144.601 118.191 1.00 56.41 234 HIS J CA 1
ATOM 5798 C C . HIS C 2 234 ? 174.765 145.452 117.193 1.00 56.41 234 HIS J C 1
ATOM 5799 O O . HIS C 2 234 ? 175.629 144.947 116.474 1.00 56.41 234 HIS J O 1
ATOM 5801 N N . VAL D 1 416 ? 163.486 147.469 234.881 1.00 77.16 395 VAL D N 1
ATOM 5802 C CA . VAL D 1 416 ? 162.648 147.121 233.742 1.00 77.16 395 VAL D CA 1
ATOM 5803 C C . VAL D 1 416 ? 163.502 146.517 232.637 1.00 77.16 395 VAL D C 1
ATOM 5804 O O . VAL D 1 416 ? 164.661 146.890 232.461 1.00 77.16 395 VAL D O 1
ATOM 5806 N N . VAL D 1 417 ? 162.923 145.573 231.899 1.00 76.74 396 VAL D N 1
ATOM 5807 C CA . VAL D 1 417 ? 163.571 144.946 230.755 1.00 76.74 396 VAL D CA 1
ATOM 5808 C C . VAL D 1 417 ? 162.688 145.154 229.533 1.00 76.74 396 VAL D C 1
ATOM 5809 O O . VAL D 1 417 ? 161.489 144.859 229.570 1.00 76.74 396 VAL D O 1
ATOM 5813 N N . VAL D 1 418 ? 163.281 145.661 228.457 1.00 73.37 397 VAL D N 1
ATOM 5814 C CA . VAL D 1 418 ? 162.557 145.967 227.234 1.00 73.37 397 VAL D CA 1
ATOM 5815 C C . VAL D 1 418 ? 162.740 144.802 226.272 1.00 73.37 397 VAL D C 1
ATOM 5816 O O . VAL D 1 418 ? 163.864 144.488 225.864 1.00 73.37 397 VAL D O 1
ATOM 5820 N N . THR D 1 419 ? 161.641 144.140 225.928 1.00 71.58 398 THR D N 1
ATOM 5821 C CA . THR D 1 419 ? 161.678 143.112 224.905 1.00 71.58 398 THR D CA 1
ATOM 5822 C C . THR D 1 419 ? 161.894 143.747 223.536 1.00 71.58 398 THR D C 1
ATOM 5823 O O . THR D 1 419 ? 161.621 144.931 223.321 1.00 71.58 398 THR D O 1
ATOM 5827 N N . THR D 1 420 ? 162.408 142.953 222.605 1.00 70.99 399 THR D N 1
ATOM 5828 C CA . THR D 1 420 ? 162.762 143.467 221.290 1.00 70.99 399 THR D CA 1
ATOM 5829 C C . THR D 1 420 ? 163.000 142.286 220.355 1.00 70.99 399 THR D C 1
ATOM 5830 O O . THR D 1 420 ? 163.101 141.136 220.788 1.00 70.99 399 THR D O 1
ATOM 5834 N N . ILE D 1 421 ? 163.074 142.592 219.058 1.00 71.80 400 ILE D N 1
ATOM 5835 C CA . ILE D 1 421 ? 163.311 141.611 218.010 1.00 71.80 400 ILE D CA 1
ATOM 5836 C C . ILE D 1 421 ? 164.449 142.112 217.132 1.00 71.80 400 ILE D C 1
ATOM 5837 O O . ILE D 1 421 ? 164.762 143.303 217.098 1.00 71.80 400 ILE D O 1
ATOM 5842 N N . LEU D 1 422 ? 165.073 141.177 216.420 1.00 72.71 401 LEU D N 1
ATOM 5843 C CA . LEU D 1 422 ? 166.159 141.484 215.497 1.00 72.71 401 LEU D CA 1
ATOM 5844 C C . LEU D 1 422 ? 165.566 141.787 214.127 1.00 72.71 401 LEU D C 1
ATOM 5845 O O . LEU D 1 422 ? 165.087 140.883 213.435 1.00 72.71 401 LEU D O 1
ATOM 5850 N N . GLU D 1 423 ? 165.598 143.058 213.741 1.00 69.68 402 GLU D N 1
ATOM 5851 C CA . GLU D 1 423 ? 165.117 143.471 212.427 1.00 69.68 402 GLU D CA 1
ATOM 5852 C C . GLU D 1 423 ? 165.699 144.838 212.122 1.00 69.68 402 GLU D C 1
ATOM 5853 O O . GLU D 1 423 ? 165.409 145.806 212.832 1.00 69.68 402 GLU D O 1
ATOM 5859 N N . SER D 1 424 ? 166.515 144.917 211.079 1.00 70.32 403 SER D N 1
ATOM 5860 C CA . SER D 1 424 ? 167.165 146.169 210.743 1.00 70.32 403 SER D CA 1
ATOM 5861 C C . SER D 1 424 ? 166.143 147.160 210.191 1.00 70.32 403 SER D C 1
ATOM 5862 O O . SER D 1 424 ? 165.169 146.765 209.546 1.00 70.32 403 SER D O 1
ATOM 5865 N N . PRO D 1 425 ? 166.342 148.465 210.427 1.00 67.22 404 PRO D N 1
ATOM 5866 C CA . PRO D 1 425 ? 167.392 149.105 211.216 1.00 67.22 404 PRO D CA 1
ATOM 5867 C C . PRO D 1 425 ? 167.007 149.292 212.673 1.00 67.22 404 PRO D C 1
ATOM 5868 O O . PRO D 1 425 ? 167.604 150.107 213.374 1.00 67.22 404 PRO D O 1
ATOM 5872 N N . TYR D 1 426 ? 165.994 148.554 213.116 1.00 66.24 405 TYR D N 1
ATOM 5873 C CA . TYR D 1 426 ? 165.502 148.721 214.476 1.00 66.24 405 TYR D CA 1
ATOM 5874 C C . TYR D 1 426 ? 166.444 148.091 215.491 1.00 66.24 405 TYR D C 1
ATOM 5875 O O . TYR D 1 426 ? 166.701 148.677 216.548 1.00 66.24 405 TYR D O 1
ATOM 5884 N N . VAL D 1 427 ? 166.957 146.901 215.195 1.00 73.09 406 VAL D N 1
ATOM 5885 C CA . VAL D 1 427 ? 167.973 146.257 216.019 1.00 73.09 406 VAL D CA 1
ATOM 5886 C C . VAL D 1 427 ? 169.029 145.654 215.111 1.00 73.09 406 VAL D C 1
ATOM 5887 O O . VAL D 1 427 ? 168.707 144.889 214.194 1.00 73.09 406 VAL D O 1
ATOM 5891 N N . MET D 1 428 ? 170.289 145.990 215.369 1.00 76.90 407 MET D N 1
ATOM 5892 C CA . MET D 1 428 ? 171.404 145.371 214.676 1.00 76.90 407 MET D CA 1
ATOM 5893 C C . MET D 1 428 ? 172.566 145.252 215.649 1.00 76.90 407 MET D C 1
ATOM 5894 O O . MET D 1 428 ? 172.751 146.104 216.521 1.00 76.90 407 MET D O 1
ATOM 5899 N N . MET D 1 429 ? 173.341 144.181 215.497 1.00 85.58 408 MET D N 1
ATOM 5900 C CA . MET D 1 429 ? 174.494 143.979 216.362 1.00 85.58 408 MET D CA 1
ATOM 5901 C C . MET D 1 429 ? 175.492 145.111 216.163 1.00 85.58 408 MET D C 1
ATOM 5902 O O . MET D 1 429 ? 175.798 145.503 215.033 1.00 85.58 408 MET D O 1
ATOM 5907 N N . LYS D 1 430 ? 176.002 145.638 217.270 1.00 85.62 409 LYS D N 1
ATOM 5908 C CA . LYS D 1 430 ? 176.881 146.796 217.204 1.00 85.62 409 LYS D CA 1
ATOM 5909 C C . LYS D 1 430 ? 178.168 146.446 216.464 1.00 85.62 409 LYS D C 1
ATOM 5910 O O . LYS D 1 430 ? 178.608 145.295 216.443 1.00 85.62 409 LYS D O 1
ATOM 5916 N N . LYS D 1 431 ? 178.768 147.465 215.840 1.00 87.80 410 LYS D N 1
ATOM 5917 C CA . LYS D 1 431 ? 179.936 147.234 214.993 1.00 87.80 410 LYS D CA 1
ATOM 5918 C C . LYS D 1 431 ? 181.046 146.521 215.755 1.00 87.80 410 LYS D C 1
ATOM 5919 O O . LYS D 1 431 ? 181.716 145.638 215.208 1.00 87.80 410 LYS D O 1
ATOM 5921 N N . ASN D 1 432 ? 181.252 146.888 217.019 1.00 90.10 411 ASN D N 1
ATOM 5922 C CA . ASN D 1 432 ? 182.305 146.293 217.831 1.00 90.10 411 ASN D CA 1
ATOM 5923 C C . ASN D 1 432 ? 181.721 145.608 219.059 1.00 90.10 411 ASN D C 1
ATOM 5924 O O . ASN D 1 432 ? 182.191 145.828 220.181 1.00 90.10 411 ASN D O 1
ATOM 5926 N N . HIS D 1 433 ? 180.688 144.787 218.862 1.00 89.36 412 HIS D N 1
ATOM 5927 C CA . HIS D 1 433 ? 180.067 144.106 219.992 1.00 89.36 412 HIS D CA 1
ATOM 5928 C C . HIS D 1 433 ? 180.917 142.949 220.496 1.00 89.36 412 HIS D C 1
ATOM 5929 O O . HIS D 1 433 ? 180.828 142.585 221.673 1.00 89.36 412 HIS D O 1
ATOM 5936 N N . GLU D 1 434 ? 181.740 142.356 219.627 1.00 90.43 413 GLU D N 1
ATOM 5937 C CA . GLU D 1 434 ? 182.568 141.231 220.052 1.00 90.43 413 GLU D CA 1
ATOM 5938 C C . GLU D 1 434 ? 183.485 141.628 221.201 1.00 90.43 413 GLU D C 1
ATOM 5939 O O . GLU D 1 434 ? 183.688 140.849 222.139 1.00 90.43 413 GLU D O 1
ATOM 5941 N N . MET D 1 435 ? 184.042 142.834 221.147 1.00 88.62 414 MET D N 1
ATOM 5942 C CA . MET D 1 435 ? 184.931 143.345 222.181 1.00 88.62 414 MET D CA 1
ATOM 5943 C C . MET D 1 435 ? 184.275 144.539 222.858 1.00 88.62 414 MET D C 1
ATOM 5944 O O . MET D 1 435 ? 183.861 145.489 222.187 1.00 88.62 414 MET D O 1
ATOM 5946 N N . LEU D 1 436 ? 184.196 144.491 224.188 1.00 88.14 415 LEU D N 1
ATOM 5947 C CA . LEU D 1 436 ? 183.583 145.559 224.977 1.00 88.14 415 LEU D CA 1
ATOM 5948 C C . LEU D 1 436 ? 182.091 145.671 224.670 1.00 88.14 415 LEU D C 1
ATOM 5949 O O . LEU D 1 436 ? 181.574 146.746 224.352 1.00 88.14 415 LEU D O 1
ATOM 5951 N N . GLU D 1 437 ? 181.394 144.538 224.768 1.00 89.82 416 GLU D N 1
ATOM 5952 C CA . GLU D 1 437 ? 179.965 144.524 224.477 1.00 89.82 416 GLU D CA 1
ATOM 5953 C C . GLU D 1 437 ? 179.205 145.462 225.408 1.00 89.82 416 GLU D C 1
ATOM 5954 O O . GLU D 1 437 ? 178.401 146.285 224.958 1.00 89.82 416 GLU D O 1
ATOM 5960 N N . GLY D 1 438 ? 179.460 145.363 226.711 1.00 88.50 417 GLY D N 1
ATOM 5961 C CA . GLY D 1 438 ? 178.698 146.148 227.665 1.00 88.50 417 GLY D CA 1
ATOM 5962 C C . GLY D 1 438 ? 177.212 145.964 227.459 1.00 88.50 417 GLY D C 1
ATOM 5963 O O . GLY D 1 438 ? 176.724 144.851 227.230 1.00 88.50 417 GLY D O 1
ATOM 5964 N N . ASN D 1 439 ? 176.472 147.069 227.544 1.00 84.51 418 ASN D N 1
ATOM 5965 C CA . ASN D 1 439 ? 175.080 147.097 227.120 1.00 84.51 418 ASN D CA 1
ATOM 5966 C C . ASN D 1 439 ? 174.925 147.508 225.663 1.00 84.51 418 ASN D C 1
ATOM 5967 O O . ASN D 1 439 ? 173.817 147.422 225.124 1.00 84.51 418 ASN D O 1
ATOM 5972 N N . GLU D 1 440 ? 176.007 147.928 225.017 1.00 84.28 419 GLU D N 1
ATOM 5973 C CA . GLU D 1 440 ? 175.959 148.464 223.666 1.00 84.28 419 GLU D CA 1
ATOM 5974 C C . GLU D 1 440 ? 176.137 147.391 222.603 1.00 84.28 419 GLU D C 1
ATOM 5975 O O . GLU D 1 440 ? 176.388 147.722 221.441 1.00 84.28 419 GLU D O 1
ATOM 5981 N N . ARG D 1 441 ? 176.013 146.117 222.972 1.00 84.86 420 ARG D N 1
ATOM 5982 C CA . ARG D 1 441 ? 176.040 145.056 221.975 1.00 84.86 420 ARG D CA 1
ATOM 5983 C C . ARG D 1 441 ? 174.899 145.188 220.977 1.00 84.86 420 ARG D C 1
ATOM 5984 O O . ARG D 1 441 ? 174.999 144.663 219.864 1.00 84.86 420 ARG D O 1
ATOM 5992 N N . TYR D 1 442 ? 173.823 145.878 221.352 1.00 80.53 421 TYR D N 1
ATOM 5993 C CA . TYR D 1 442 ? 172.659 146.071 220.502 1.00 80.53 421 TYR D CA 1
ATOM 5994 C C . TYR D 1 442 ? 172.479 147.557 220.236 1.00 80.53 421 TYR D C 1
ATOM 5995 O O . TYR D 1 442 ? 172.490 148.362 221.172 1.00 80.53 421 TYR D O 1
ATOM 6004 N N . GLU D 1 443 ? 172.320 147.913 218.964 1.00 75.99 422 GLU D N 1
ATOM 6005 C CA . GLU D 1 443 ? 172.075 149.292 218.569 1.00 75.99 422 GLU D CA 1
ATOM 6006 C C . GLU D 1 443 ? 171.033 149.318 217.460 1.00 75.99 422 GLU D C 1
ATOM 6007 O O . GLU D 1 443 ? 170.901 148.364 216.691 1.00 75.99 422 GLU D O 1
ATOM 6013 N N . GLY D 1 444 ? 170.299 150.417 217.387 1.00 70.66 423 GLY D N 1
ATOM 6014 C CA . GLY D 1 444 ? 169.270 150.564 216.382 1.00 70.66 423 GLY D CA 1
ATOM 6015 C C . GLY D 1 444 ? 168.306 151.678 216.747 1.00 70.66 423 GLY D C 1
ATOM 6016 O O . GLY D 1 444 ? 168.489 152.391 217.733 1.00 70.66 423 GLY D O 1
ATOM 6017 N N . TYR D 1 445 ? 167.273 151.805 215.913 1.00 64.76 424 TYR D N 1
ATOM 6018 C CA . TYR D 1 445 ? 166.258 152.832 216.128 1.00 64.76 424 TYR D CA 1
ATOM 6019 C C . TYR D 1 445 ? 165.513 152.595 217.436 1.00 64.76 424 TYR D C 1
ATOM 6020 O O . TYR D 1 445 ? 165.335 153.515 218.245 1.00 64.76 424 TYR D O 1
ATOM 6029 N N . CYS D 1 446 ? 165.088 151.354 217.668 1.00 67.53 425 CYS D N 1
ATOM 6030 C CA . CYS D 1 446 ? 164.286 151.059 218.846 1.00 67.53 425 CYS D CA 1
ATOM 6031 C C . CYS D 1 446 ? 165.110 151.117 220.124 1.00 67.53 425 CYS D C 1
ATOM 6032 O O . CYS D 1 446 ? 164.566 151.425 221.186 1.00 67.53 425 CYS D O 1
ATOM 6035 N N . VAL D 1 447 ? 166.410 150.838 220.053 1.00 71.11 426 VAL D N 1
ATOM 6036 C CA . VAL D 1 447 ? 167.249 150.950 221.241 1.00 71.11 426 VAL D CA 1
ATOM 6037 C C . VAL D 1 447 ? 167.327 152.403 221.697 1.00 71.11 426 VAL D C 1
ATOM 6038 O O . VAL D 1 447 ? 167.123 152.719 222.879 1.00 71.11 426 VAL D O 1
ATOM 6042 N N . ASP D 1 448 ? 167.614 153.308 220.763 1.00 67.27 427 ASP D N 1
ATOM 6043 C CA . ASP D 1 448 ? 167.642 154.727 221.090 1.00 67.27 427 ASP D CA 1
ATOM 6044 C C . ASP D 1 448 ? 166.277 155.198 221.567 1.00 67.27 427 ASP D C 1
ATOM 6045 O O . ASP D 1 448 ? 166.178 156.010 222.495 1.00 67.27 427 ASP D O 1
ATOM 6050 N N . LEU D 1 449 ? 165.210 154.693 220.947 1.00 65.18 428 LEU D N 1
ATOM 6051 C CA . LEU D 1 449 ? 163.870 155.069 221.383 1.00 65.18 428 LEU D CA 1
ATOM 6052 C C . LEU D 1 449 ? 163.609 154.620 222.814 1.00 65.18 428 LEU D C 1
ATOM 6053 O O . LEU D 1 449 ? 163.024 155.364 223.609 1.00 65.18 428 LEU D O 1
ATOM 6058 N N . ALA D 1 450 ? 164.008 153.393 223.149 1.00 67.48 429 ALA D N 1
ATOM 6059 C CA . ALA D 1 450 ? 163.822 152.898 224.507 1.00 67.48 429 ALA D CA 1
ATOM 6060 C C . ALA D 1 450 ? 164.582 153.758 225.498 1.00 67.48 429 ALA D C 1
ATOM 6061 O O . ALA D 1 450 ? 164.056 154.119 226.557 1.00 67.48 429 ALA D O 1
ATOM 6063 N N . ALA D 1 451 ? 165.828 154.098 225.167 1.00 70.28 430 ALA D N 1
ATOM 6064 C CA . ALA D 1 451 ? 166.599 154.989 226.022 1.00 70.28 430 ALA D CA 1
ATOM 6065 C C . ALA D 1 451 ? 165.853 156.296 226.244 1.00 70.28 430 ALA D C 1
ATOM 6066 O O . ALA D 1 451 ? 165.686 156.756 227.383 1.00 70.28 430 ALA D O 1
ATOM 6068 N N . GLU D 1 452 ? 165.369 156.894 225.157 1.00 68.18 431 GLU D N 1
ATOM 6069 C CA . GLU D 1 452 ? 164.737 158.202 225.254 1.00 68.18 431 GLU D CA 1
ATOM 6070 C C . GLU D 1 452 ? 163.460 158.142 226.082 1.00 68.18 431 GLU D C 1
ATOM 6071 O O . GLU D 1 452 ? 163.193 159.047 226.879 1.00 68.18 431 GLU D O 1
ATOM 6077 N N . ILE D 1 453 ? 162.647 157.099 225.904 1.00 66.91 432 ILE D N 1
ATOM 6078 C CA . ILE D 1 453 ? 161.394 157.034 226.648 1.00 66.91 432 ILE D CA 1
ATOM 6079 C C . ILE D 1 453 ? 161.658 156.736 228.116 1.00 66.91 432 ILE D C 1
ATOM 6080 O O . ILE D 1 453 ? 161.019 157.319 228.998 1.00 66.91 432 ILE D O 1
ATOM 6085 N N . ALA D 1 454 ? 162.588 155.823 228.408 1.00 71.10 433 ALA D N 1
ATOM 6086 C CA . ALA D 1 454 ? 162.910 155.537 229.799 1.00 71.10 433 ALA D CA 1
ATOM 6087 C C . ALA D 1 454 ? 163.502 156.753 230.489 1.00 71.10 433 ALA D C 1
ATOM 6088 O O . ALA D 1 454 ? 163.405 156.868 231.715 1.00 71.10 433 ALA D O 1
ATOM 6090 N N . LYS D 1 455 ? 164.116 157.659 229.727 1.00 71.88 434 LYS D N 1
ATOM 6091 C CA . LYS D 1 455 ? 164.509 158.945 230.289 1.00 71.88 434 LYS D CA 1
ATOM 6092 C C . LYS D 1 455 ? 163.319 159.651 230.934 1.00 71.88 434 LYS D C 1
ATOM 6093 O O . LYS D 1 455 ? 163.390 160.075 232.094 1.00 71.88 434 LYS D O 1
ATOM 6099 N N . HIS D 1 456 ? 162.211 159.782 230.199 1.00 72.06 435 HIS D N 1
ATOM 6100 C CA . HIS D 1 456 ? 161.042 160.464 230.753 1.00 72.06 435 HIS D CA 1
ATOM 6101 C C . HIS D 1 456 ? 160.362 159.622 231.822 1.00 72.06 435 HIS D C 1
ATOM 6102 O O . HIS D 1 456 ? 159.988 160.136 232.882 1.00 72.06 435 HIS D O 1
ATOM 6109 N N . CYS D 1 457 ? 160.186 158.327 231.559 1.00 72.58 436 CYS D N 1
ATOM 6110 C CA . CYS D 1 457 ? 159.497 157.466 232.512 1.00 72.58 436 CYS D CA 1
ATOM 6111 C C . CYS D 1 457 ? 160.246 157.387 233.835 1.00 72.58 436 CYS D C 1
ATOM 6112 O O . CYS D 1 457 ? 159.622 157.279 234.897 1.00 72.58 436 CYS D O 1
ATOM 6114 N N . GLY D 1 458 ? 161.575 157.439 233.793 1.00 73.15 437 GLY D N 1
ATOM 6115 C CA . GLY D 1 458 ? 162.370 157.385 235.001 1.00 73.15 437 GLY D CA 1
ATOM 6116 C C . GLY D 1 458 ? 162.536 155.970 235.509 1.00 73.15 437 GLY D C 1
ATOM 6117 O O . GLY D 1 458 ? 162.244 155.677 236.673 1.00 73.15 437 GLY D O 1
ATOM 6118 N N . PHE D 1 459 ? 163.000 155.079 234.637 1.00 73.66 438 PHE D N 1
ATOM 6119 C CA . PHE D 1 459 ? 163.177 153.675 234.969 1.00 73.66 438 PHE D CA 1
ATOM 6120 C C . PHE D 1 459 ? 164.462 153.173 234.334 1.00 73.66 438 PHE D C 1
ATOM 6121 O O . PHE D 1 459 ? 164.980 153.769 233.386 1.00 73.66 438 PHE D O 1
ATOM 6123 N N . LYS D 1 460 ? 164.985 152.078 234.878 1.00 76.98 439 LYS D N 1
ATOM 6124 C CA . LYS D 1 460 ? 166.160 151.443 234.304 1.00 76.98 439 LYS D CA 1
ATOM 6125 C C . LYS D 1 460 ? 165.732 150.373 233.312 1.00 76.98 439 LYS D C 1
ATOM 6126 O O . LYS D 1 460 ? 164.811 149.594 233.574 1.00 76.98 439 LYS D O 1
ATOM 6132 N N . TYR D 1 461 ? 166.413 150.331 232.170 1.00 76.56 440 TYR D N 1
ATOM 6133 C CA . TYR D 1 461 ? 166.045 149.441 231.080 1.00 76.56 440 TYR D CA 1
ATOM 6134 C C . TYR D 1 461 ? 167.250 148.613 230.662 1.00 76.56 440 TYR D C 1
ATOM 6135 O O . TYR D 1 461 ? 168.349 149.149 230.487 1.00 76.56 440 TYR D O 1
ATOM 6144 N N . LYS D 1 462 ? 167.038 147.307 230.517 1.00 80.27 441 LYS D N 1
ATOM 6145 C CA . LYS D 1 462 ? 168.048 146.396 229.999 1.00 80.27 441 LYS D CA 1
ATOM 6146 C C . LYS D 1 462 ? 167.425 145.587 228.873 1.00 80.27 441 LYS D C 1
ATOM 6147 O O . LYS D 1 462 ? 166.416 144.906 229.082 1.00 80.27 441 LYS D O 1
ATOM 6153 N N . LEU D 1 463 ? 168.030 145.655 227.692 1.00 76.53 442 LEU D N 1
ATOM 6154 C CA . LEU D 1 463 ? 167.447 145.013 226.524 1.00 76.53 442 LEU D CA 1
ATOM 6155 C C . LEU D 1 463 ? 167.419 143.502 226.694 1.00 76.53 442 LEU D C 1
ATOM 6156 O O . LEU D 1 463 ? 168.370 142.895 227.193 1.00 76.53 442 LEU D O 1
ATOM 6161 N N . THR D 1 464 ? 166.308 142.897 226.278 1.00 75.38 443 THR D N 1
ATOM 6162 C CA . THR D 1 464 ? 166.096 141.452 226.393 1.00 75.38 443 THR D CA 1
ATOM 6163 C C . THR D 1 464 ? 165.422 140.975 225.110 1.00 75.38 443 THR D C 1
ATOM 6164 O O . THR D 1 464 ? 164.194 140.919 225.026 1.00 75.38 443 THR D O 1
ATOM 6168 N N . ILE D 1 465 ? 166.234 140.614 224.120 1.00 74.14 444 ILE D N 1
ATOM 6169 C CA . ILE D 1 465 ? 165.698 140.058 222.885 1.00 74.14 444 ILE D CA 1
ATOM 6170 C C . ILE D 1 465 ? 165.086 138.699 223.187 1.00 74.14 444 ILE D C 1
ATOM 6171 O O . ILE D 1 465 ? 165.778 137.774 223.627 1.00 74.14 444 ILE D O 1
ATOM 6176 N N . VAL D 1 466 ? 163.779 138.573 222.954 1.00 75.08 445 VAL D N 1
ATOM 6177 C CA . VAL D 1 466 ? 163.117 137.293 223.149 1.00 75.08 445 VAL D CA 1
ATOM 6178 C C . VAL D 1 466 ? 163.807 136.242 222.293 1.00 75.08 445 VAL D C 1
ATOM 6179 O O . VAL D 1 466 ? 164.204 136.502 221.150 1.00 75.08 445 VAL D O 1
ATOM 6183 N N . GLY D 1 467 ? 163.961 135.042 222.856 1.00 77.77 446 GLY D N 1
ATOM 6184 C CA . GLY D 1 467 ? 164.714 134.009 222.162 1.00 77.77 446 GLY D CA 1
ATOM 6185 C C . GLY D 1 467 ? 164.173 133.736 220.774 1.00 77.77 446 GLY D C 1
ATOM 6186 O O . GLY D 1 467 ? 164.930 133.633 219.806 1.00 77.77 446 GLY D O 1
ATOM 6187 N N . ASP D 1 468 ? 162.855 133.624 220.656 1.00 77.71 447 ASP D N 1
ATOM 6188 C CA . ASP D 1 468 ? 162.237 133.472 219.349 1.00 77.71 447 ASP D CA 1
ATOM 6189 C C . ASP D 1 468 ? 162.279 134.795 218.597 1.00 77.71 447 ASP D C 1
ATOM 6190 O O . ASP D 1 468 ? 162.150 135.868 219.190 1.00 77.71 447 ASP D O 1
ATOM 6195 N N . GLY D 1 469 ? 162.474 134.718 217.287 1.00 76.13 448 GLY D N 1
ATOM 6196 C CA . GLY D 1 469 ? 162.497 135.901 216.456 1.00 76.13 448 GLY D CA 1
ATOM 6197 C C . GLY D 1 469 ? 161.146 136.343 215.953 1.00 76.13 448 GLY D C 1
ATOM 6198 O O . GLY D 1 469 ? 161.066 137.254 215.125 1.00 76.13 448 GLY D O 1
ATOM 6199 N N . LYS D 1 470 ? 160.074 135.724 216.437 1.00 74.34 449 LYS D N 1
ATOM 6200 C CA . LYS D 1 470 ? 158.740 135.949 215.907 1.00 74.34 449 LYS D CA 1
ATOM 6201 C C . LYS D 1 470 ? 158.043 137.093 216.629 1.00 74.34 449 LYS D C 1
ATOM 6202 O O . LYS D 1 470 ? 158.104 137.200 217.857 1.00 74.34 449 LYS D O 1
ATOM 6208 N N . TYR D 1 471 ? 157.379 137.943 215.853 1.00 68.06 450 TYR D N 1
ATOM 6209 C CA . TYR D 1 471 ? 156.451 138.902 216.428 1.00 68.06 450 TYR D CA 1
ATOM 6210 C C . TYR D 1 471 ? 155.211 138.173 216.923 1.00 68.06 450 TYR D C 1
ATOM 6211 O O . TYR D 1 471 ? 154.726 137.234 216.285 1.00 68.06 450 TYR D O 1
ATOM 6220 N N . GLY D 1 472 ? 154.696 138.616 218.064 1.00 68.49 451 GLY D N 1
ATOM 6221 C CA . GLY D 1 472 ? 153.631 137.916 218.752 1.00 68.49 451 GLY D CA 1
ATOM 6222 C C . GLY D 1 472 ? 152.538 137.356 217.866 1.00 68.49 451 GLY D C 1
ATOM 6223 O O . GLY D 1 472 ? 152.179 137.958 216.851 1.00 68.49 451 GLY D O 1
ATOM 6224 N N . ALA D 1 473 ? 152.015 136.190 218.238 1.00 73.38 452 ALA D N 1
ATOM 6225 C CA . ALA D 1 473 ? 150.873 135.608 217.546 1.00 73.38 452 ALA D CA 1
ATOM 6226 C C . ALA D 1 473 ? 150.277 134.520 218.425 1.00 73.38 452 ALA D C 1
ATOM 6227 O O . ALA D 1 473 ? 150.935 133.987 219.317 1.00 73.38 452 ALA D O 1
ATOM 6229 N N . ARG D 1 474 ? 149.025 134.174 218.142 1.00 79.01 453 ARG D N 1
ATOM 6230 C CA . ARG D 1 474 ? 148.247 133.296 219.004 1.00 79.01 453 ARG D CA 1
ATOM 6231 C C . ARG D 1 474 ? 147.832 132.055 218.229 1.00 79.01 453 ARG D C 1
ATOM 6232 O O . ARG D 1 474 ? 147.310 132.157 217.113 1.00 79.01 453 ARG D O 1
ATOM 6240 N N . ASP D 1 475 ? 148.060 130.886 218.827 1.00 82.91 454 ASP D N 1
ATOM 6241 C CA . ASP D 1 475 ? 147.823 129.609 218.167 1.00 82.91 454 ASP D CA 1
ATOM 6242 C C . ASP D 1 475 ? 146.373 129.182 218.359 1.00 82.91 454 ASP D C 1
ATOM 6243 O O . ASP D 1 475 ? 145.834 129.265 219.467 1.00 82.91 454 ASP D O 1
ATOM 6245 N N . ALA D 1 476 ? 145.749 128.719 217.273 1.00 84.76 455 ALA D N 1
ATOM 6246 C CA . ALA D 1 476 ? 144.320 128.419 217.307 1.00 84.76 455 ALA D CA 1
ATOM 6247 C C . ALA D 1 476 ? 144.011 127.281 218.272 1.00 84.76 455 ALA D C 1
ATOM 6248 O O . ALA D 1 476 ? 143.154 127.413 219.152 1.00 84.76 455 ALA D O 1
ATOM 6250 N N . ASP D 1 477 ? 144.702 126.150 218.121 1.00 87.32 456 ASP D N 1
ATOM 6251 C CA . ASP D 1 477 ? 144.413 124.993 218.962 1.00 87.32 456 ASP D CA 1
ATOM 6252 C C . ASP D 1 477 ? 144.838 125.243 220.402 1.00 87.32 456 ASP D C 1
ATOM 6253 O O . ASP D 1 477 ? 144.063 125.017 221.339 1.00 87.32 456 ASP D O 1
ATOM 6255 N N . THR D 1 478 ? 146.067 125.721 220.598 1.00 85.41 457 THR D N 1
ATOM 6256 C CA . THR D 1 478 ? 146.570 125.937 221.949 1.00 85.41 457 THR D CA 1
ATOM 6257 C C . THR D 1 478 ? 145.894 127.124 222.623 1.00 85.41 457 THR D C 1
ATOM 6258 O O . THR D 1 478 ? 145.772 127.150 223.852 1.00 85.41 457 THR D O 1
ATOM 6262 N N . LYS D 1 479 ? 145.447 128.111 221.845 1.00 82.71 458 LYS D N 1
ATOM 6263 C CA . LYS D 1 479 ? 144.920 129.354 222.403 1.00 82.71 458 LYS D CA 1
ATOM 6264 C C . LYS D 1 479 ? 145.976 130.040 223.264 1.00 82.71 458 LYS D C 1
ATOM 6265 O O . LYS D 1 479 ? 145.671 130.656 224.287 1.00 82.71 458 LYS D O 1
ATOM 6267 N N . ILE D 1 480 ? 147.231 129.935 222.837 1.00 80.34 459 ILE D N 1
ATOM 6268 C CA . ILE D 1 480 ? 148.373 130.435 223.588 1.00 80.34 459 ILE D CA 1
ATOM 6269 C C . ILE D 1 480 ? 149.142 131.422 222.722 1.00 80.34 459 ILE D C 1
ATOM 6270 O O . ILE D 1 480 ? 149.157 131.321 221.490 1.00 80.34 459 ILE D O 1
ATOM 6275 N N . TRP D 1 481 ? 149.792 132.377 223.381 1.00 73.72 460 TRP D N 1
ATOM 6276 C CA . TRP D 1 481 ? 150.502 133.457 222.712 1.00 73.72 460 TRP D CA 1
ATOM 6277 C C . TRP D 1 481 ? 151.996 133.169 222.704 1.00 73.72 460 TRP D C 1
ATOM 6278 O O . TRP D 1 481 ? 152.585 132.875 223.749 1.00 73.72 460 TRP D O 1
ATOM 6289 N N . ASN D 1 482 ? 152.600 133.261 221.523 1.00 74.44 461 ASN D N 1
ATOM 6290 C CA . ASN D 1 482 ? 154.018 133.015 221.327 1.00 74.44 461 ASN D CA 1
ATOM 6291 C C . ASN D 1 482 ? 154.662 134.256 220.736 1.00 74.44 461 ASN D C 1
ATOM 6292 O O . ASN D 1 482 ? 154.120 134.869 219.809 1.00 74.44 461 ASN D O 1
ATOM 6294 N N . GLY D 1 483 ? 155.811 134.618 221.280 1.00 72.89 462 GLY D N 1
ATOM 6295 C CA . GLY D 1 483 ? 156.560 135.774 220.846 1.00 72.89 462 GLY D CA 1
ATOM 6296 C C . GLY D 1 483 ? 156.742 136.776 221.969 1.00 72.89 462 GLY D C 1
ATOM 6297 O O . GLY D 1 483 ? 156.458 136.512 223.142 1.00 72.89 462 GLY D O 1
ATOM 6298 N N . MET D 1 484 ? 157.232 137.955 221.585 1.00 71.23 463 MET D N 1
ATOM 6299 C CA . MET D 1 484 ? 157.395 139.040 222.545 1.00 71.23 463 MET D CA 1
ATOM 6300 C C . MET D 1 484 ? 156.072 139.403 223.209 1.00 71.23 463 MET D C 1
ATOM 6301 O O . MET D 1 484 ? 156.052 139.830 224.372 1.00 71.23 463 MET D O 1
ATOM 6306 N N . VAL D 1 485 ? 154.958 139.227 222.498 1.00 69.74 464 VAL D N 1
ATOM 6307 C CA . VAL D 1 485 ? 153.649 139.373 223.125 1.00 69.74 464 VAL D CA 1
ATOM 6308 C C . VAL D 1 485 ? 153.477 138.341 224.229 1.00 69.74 464 VAL D C 1
ATOM 6309 O O . VAL D 1 485 ? 152.959 138.646 225.310 1.00 69.74 464 VAL D O 1
ATOM 6313 N N . GLY D 1 486 ? 153.895 137.102 223.972 1.00 72.21 465 GLY D N 1
ATOM 6314 C CA . GLY D 1 486 ? 153.894 136.101 225.024 1.00 72.21 465 GLY D CA 1
ATOM 6315 C C . GLY D 1 486 ? 154.757 136.506 226.202 1.00 72.21 465 GLY D C 1
ATOM 6316 O O . GLY D 1 486 ? 154.415 136.243 227.357 1.00 72.21 465 GLY D O 1
ATOM 6317 N N . GLU D 1 487 ? 155.892 137.152 225.925 1.00 73.16 466 GLU D N 1
ATOM 6318 C CA . GLU D 1 487 ? 156.759 137.615 227.002 1.00 73.16 466 GLU D CA 1
ATOM 6319 C C . GLU D 1 487 ? 156.055 138.656 227.860 1.00 73.16 466 GLU D C 1
ATOM 6320 O O . GLU D 1 487 ? 156.162 138.633 229.091 1.00 73.16 466 GLU D O 1
ATOM 6326 N N . LEU D 1 488 ? 155.340 139.584 227.227 1.00 70.72 467 LEU D N 1
ATOM 6327 C CA . LEU D 1 488 ? 154.666 140.636 227.982 1.00 70.72 467 LEU D CA 1
ATOM 6328 C C . LEU D 1 488 ? 153.491 140.079 228.776 1.00 70.72 467 LEU D C 1
ATOM 6329 O O . LEU D 1 488 ? 153.351 140.351 229.974 1.00 70.72 467 LEU D O 1
ATOM 6334 N N . VAL D 1 489 ? 152.637 139.292 228.120 1.00 70.72 468 VAL D N 1
ATOM 6335 C CA . VAL D 1 489 ? 151.407 138.826 228.753 1.00 70.72 468 VAL D CA 1
ATOM 6336 C C . VAL D 1 489 ? 151.704 137.906 229.928 1.00 70.72 468 VAL D C 1
ATOM 6337 O O . VAL D 1 489 ? 150.965 137.901 230.920 1.00 70.72 468 VAL D O 1
ATOM 6341 N N . TYR D 1 490 ? 152.768 137.113 229.844 1.00 72.76 469 TYR D N 1
ATOM 6342 C CA . TYR D 1 490 ? 153.083 136.121 230.863 1.00 72.76 469 TYR D CA 1
ATOM 6343 C C . TYR D 1 490 ? 154.053 136.638 231.920 1.00 72.76 469 TYR D C 1
ATOM 6344 O O . TYR D 1 490 ? 154.479 135.864 232.783 1.00 72.76 469 TYR D O 1
ATOM 6353 N N . GLY D 1 491 ? 154.410 137.921 231.877 1.00 71.22 470 GLY D N 1
ATOM 6354 C CA . GLY D 1 491 ? 155.201 138.535 232.920 1.00 71.22 470 GLY D CA 1
ATOM 6355 C C . GLY D 1 491 ? 156.698 138.453 232.731 1.00 71.22 470 GLY D C 1
ATOM 6356 O O . GLY D 1 491 ? 157.438 139.060 233.518 1.00 71.22 470 GLY D O 1
ATOM 6357 N N . LYS D 1 492 ? 157.174 137.728 231.719 1.00 74.14 471 LYS D N 1
ATOM 6358 C CA . LYS D 1 492 ? 158.613 137.624 231.507 1.00 74.14 471 LYS D CA 1
ATOM 6359 C C . LYS D 1 492 ? 159.242 138.981 231.224 1.00 74.14 471 LYS D C 1
ATOM 6360 O O . LYS D 1 492 ? 160.442 139.166 231.450 1.00 74.14 471 LYS D O 1
ATOM 6366 N N . ALA D 1 493 ? 158.457 139.936 230.729 1.00 74.88 472 ALA D N 1
ATOM 6367 C CA . ALA D 1 493 ? 158.968 141.238 230.330 1.00 74.88 472 ALA D CA 1
ATOM 6368 C C . ALA D 1 493 ? 158.071 142.341 230.868 1.00 74.88 472 ALA D C 1
ATOM 6369 O O . ALA D 1 493 ? 156.878 142.135 231.109 1.00 74.88 472 ALA D O 1
ATOM 6371 N N . ASP D 1 494 ? 158.662 143.522 231.048 1.00 74.65 473 ASP D N 1
ATOM 6372 C CA . ASP D 1 494 ? 157.952 144.669 231.592 1.00 74.65 473 ASP D CA 1
ATOM 6373 C C . ASP D 1 494 ? 157.513 145.667 230.531 1.00 74.65 473 ASP D C 1
ATOM 6374 O O . ASP D 1 494 ? 156.638 146.495 230.810 1.00 74.65 473 ASP D O 1
ATOM 6379 N N . ILE D 1 495 ? 158.101 145.621 229.337 1.00 70.11 474 ILE D N 1
ATOM 6380 C CA . ILE D 1 495 ? 157.773 146.570 228.279 1.00 70.11 474 ILE D CA 1
ATOM 6381 C C . ILE D 1 495 ? 158.339 146.070 226.958 1.00 70.11 474 ILE D C 1
ATOM 6382 O O . ILE D 1 495 ? 159.320 145.318 226.934 1.00 70.11 474 ILE D O 1
ATOM 6387 N N . ALA D 1 496 ? 157.722 146.478 225.853 1.00 67.54 475 ALA D N 1
ATOM 6388 C CA . ALA D 1 496 ? 158.195 146.167 224.514 1.00 67.54 475 ALA D CA 1
ATOM 6389 C C . ALA D 1 496 ? 158.454 147.451 223.741 1.00 67.54 475 ALA D C 1
ATOM 6390 O O . ALA D 1 496 ? 157.802 148.473 223.966 1.00 67.54 475 ALA D O 1
ATOM 6392 N N . ILE D 1 497 ? 159.428 147.392 222.838 1.00 66.01 476 ILE D N 1
ATOM 6393 C CA . ILE D 1 497 ? 159.819 148.549 222.041 1.00 66.01 476 ILE D CA 1
ATOM 6394 C C . ILE D 1 497 ? 159.940 148.161 220.574 1.00 66.01 476 ILE D C 1
ATOM 6395 O O . ILE D 1 497 ? 160.086 149.027 219.704 1.00 66.01 476 ILE D O 1
ATOM 6400 N N . ALA D 1 498 ? 159.871 146.866 220.283 1.00 67.28 477 ALA D N 1
ATOM 6401 C CA . ALA D 1 498 ? 160.066 146.409 218.922 1.00 67.28 477 ALA D CA 1
ATOM 6402 C C . ALA D 1 498 ? 158.916 146.875 218.038 1.00 67.28 477 ALA D C 1
ATOM 6403 O O . ALA D 1 498 ? 157.826 147.178 218.527 1.00 67.28 477 ALA D O 1
ATOM 6405 N N . PRO D 1 499 ? 159.131 146.934 216.731 1.00 63.35 478 PRO D N 1
ATOM 6406 C CA . PRO D 1 499 ? 158.050 147.373 215.851 1.00 63.35 478 PRO D CA 1
ATOM 6407 C C . PRO D 1 499 ? 156.950 146.335 215.768 1.00 63.35 478 PRO D C 1
ATOM 6408 O O . PRO D 1 499 ? 157.039 145.364 215.012 1.00 63.35 478 PRO D O 1
ATOM 6412 N N . LEU D 1 500 ? 155.888 146.568 216.526 1.00 61.48 479 LEU D N 1
ATOM 6413 C CA . LEU D 1 500 ? 154.758 145.658 216.625 1.00 61.48 479 LEU D CA 1
ATOM 6414 C C . LEU D 1 500 ? 153.506 146.413 216.214 1.00 61.48 479 LEU D C 1
ATOM 6415 O O . LEU D 1 500 ? 153.116 147.380 216.875 1.00 61.48 479 LEU D O 1
ATOM 6420 N N . THR D 1 501 ? 152.891 145.979 215.122 1.00 55.72 480 THR D N 1
ATOM 6421 C CA . THR D 1 501 ? 151.746 146.690 214.585 1.00 55.72 480 THR D CA 1
ATOM 6422 C C . THR D 1 501 ? 150.581 146.623 215.559 1.00 55.72 480 THR D C 1
ATOM 6423 O O . THR D 1 501 ? 150.416 145.654 216.302 1.00 55.72 480 THR D O 1
ATOM 6427 N N . ILE D 1 502 ? 149.773 147.672 215.552 1.00 53.92 481 ILE D N 1
ATOM 6428 C CA . ILE D 1 502 ? 148.594 147.746 216.397 1.00 53.92 481 ILE D CA 1
ATOM 6429 C C . ILE D 1 502 ? 147.452 147.040 215.683 1.00 53.92 481 ILE D C 1
ATOM 6430 O O . ILE D 1 502 ? 147.028 147.459 214.601 1.00 53.92 481 ILE D O 1
ATOM 6435 N N . THR D 1 503 ? 146.964 145.956 216.280 1.00 57.83 482 THR D N 1
ATOM 6436 C CA . THR D 1 503 ? 145.834 145.209 215.754 1.00 57.83 482 THR D CA 1
ATOM 6437 C C . THR D 1 503 ? 144.923 144.817 216.902 1.00 57.83 482 THR D C 1
ATOM 6438 O O . THR D 1 503 ? 145.296 144.876 218.076 1.00 57.83 482 THR D O 1
ATOM 6442 N N . LEU D 1 504 ? 143.706 144.425 216.538 1.00 57.89 483 LEU D N 1
ATOM 6443 C CA . LEU D 1 504 ? 142.676 144.151 217.530 1.00 57.89 483 LEU D CA 1
ATOM 6444 C C . LEU D 1 504 ? 143.065 142.993 218.436 1.00 57.89 483 LEU D C 1
ATOM 6445 O O . LEU D 1 504 ? 142.986 143.098 219.667 1.00 57.89 483 LEU D O 1
ATOM 6450 N N . VAL D 1 505 ? 143.484 141.875 217.847 1.00 60.93 484 VAL D N 1
ATOM 6451 C CA . VAL D 1 505 ? 143.721 140.672 218.638 1.00 60.93 484 VAL D CA 1
ATOM 6452 C C . VAL D 1 505 ? 144.822 140.910 219.659 1.00 60.93 484 VAL D C 1
ATOM 6453 O O . VAL D 1 505 ? 144.718 140.479 220.814 1.00 60.93 484 VAL D O 1
ATOM 6457 N N . ARG D 1 506 ? 145.900 141.586 219.258 1.00 62.07 485 ARG D N 1
ATOM 6458 C CA . ARG D 1 506 ? 146.970 141.849 220.210 1.00 62.07 485 ARG D CA 1
ATOM 6459 C C . ARG D 1 506 ? 146.568 142.910 221.225 1.00 62.07 485 ARG D C 1
ATOM 6460 O O . ARG D 1 506 ? 147.112 142.938 222.335 1.00 62.07 485 ARG D O 1
ATOM 6468 N N . GLU D 1 507 ? 145.620 143.778 220.878 1.00 61.33 486 GLU D N 1
ATOM 6469 C CA . GLU D 1 507 ? 145.174 144.812 221.806 1.00 61.33 486 GLU D CA 1
ATOM 6470 C C . GLU D 1 507 ? 144.215 144.263 222.857 1.00 61.33 486 GLU D C 1
ATOM 6471 O O . GLU D 1 507 ? 144.101 144.838 223.944 1.00 61.33 486 GLU D O 1
ATOM 6477 N N . GLU D 1 508 ? 143.518 143.169 222.551 1.00 61.62 487 GLU D N 1
ATOM 6478 C CA . GLU D 1 508 ? 142.596 142.576 223.511 1.00 61.62 487 GLU D CA 1
ATOM 6479 C C . GLU D 1 508 ? 143.309 141.923 224.688 1.00 61.62 487 GLU D C 1
ATOM 6480 O O . GLU D 1 508 ? 142.646 141.558 225.664 1.00 61.62 487 GLU D O 1
ATOM 6486 N N . VAL D 1 509 ? 144.629 141.761 224.620 1.00 65.38 488 VAL D N 1
ATOM 6487 C CA . VAL D 1 509 ? 145.367 141.058 225.664 1.00 65.38 488 VAL D CA 1
ATOM 6488 C C . VAL D 1 509 ? 146.427 141.968 226.270 1.00 65.38 488 VAL D C 1
ATOM 6489 O O . VAL D 1 509 ? 146.816 141.794 227.429 1.00 65.38 488 VAL D O 1
ATOM 6493 N N . ILE D 1 510 ? 146.913 142.932 225.491 1.00 65.01 489 ILE D N 1
ATOM 6494 C CA . ILE D 1 510 ? 147.880 143.907 225.968 1.00 65.01 489 ILE D CA 1
ATOM 6495 C C . ILE D 1 510 ? 147.427 145.295 225.541 1.00 65.01 489 ILE D C 1
ATOM 6496 O O . ILE D 1 510 ? 146.568 145.459 224.677 1.00 65.01 489 ILE D O 1
ATOM 6501 N N . ASP D 1 511 ? 148.031 146.297 226.164 1.00 63.37 490 ASP D N 1
ATOM 6502 C CA . ASP D 1 511 ? 147.696 147.692 225.929 1.00 63.37 490 ASP D CA 1
ATOM 6503 C C . ASP D 1 511 ? 148.815 148.341 225.129 1.00 63.37 490 ASP D C 1
ATOM 6504 O O . ASP D 1 511 ? 149.961 148.394 225.585 1.00 63.37 490 ASP D O 1
ATOM 6509 N N . PHE D 1 512 ? 148.479 148.834 223.944 1.00 58.52 491 PHE D N 1
ATOM 6510 C CA . PHE D 1 512 ? 149.430 149.531 223.099 1.00 58.52 491 PHE D CA 1
ATOM 6511 C C . PHE D 1 512 ? 149.482 151.008 223.459 1.00 58.52 491 PHE D C 1
ATOM 6512 O O . PHE D 1 512 ? 148.649 151.531 224.202 1.00 58.52 491 PHE D O 1
ATOM 6520 N N . SER D 1 513 ? 150.482 151.683 222.912 1.00 56.44 492 SER D N 1
ATOM 6521 C CA . SER D 1 513 ? 150.608 153.121 223.005 1.00 56.44 492 SER D CA 1
ATOM 6522 C C . SER D 1 513 ? 150.170 153.748 221.689 1.00 56.44 492 SER D C 1
ATOM 6523 O O . SER D 1 513 ? 149.776 153.064 220.743 1.00 56.44 492 SER D O 1
ATOM 6526 N N . LYS D 1 514 ? 150.237 155.070 221.628 1.00 54.21 493 LYS D N 1
ATOM 6527 C CA . LYS D 1 514 ? 149.964 155.743 220.376 1.00 54.21 493 LYS D CA 1
ATOM 6528 C C . LYS D 1 514 ? 151.110 155.483 219.402 1.00 54.21 493 LYS D C 1
ATOM 6529 O O . LYS D 1 514 ? 152.269 155.386 219.810 1.00 54.21 493 LYS D O 1
ATOM 6535 N N . PRO D 1 515 ? 150.815 155.361 218.111 1.00 50.30 494 PRO D N 1
ATOM 6536 C CA . PRO D 1 515 ? 151.861 155.000 217.154 1.00 50.30 494 PRO D CA 1
ATOM 6537 C C . PRO D 1 515 ? 153.035 155.962 217.194 1.00 50.30 494 PRO D C 1
ATOM 6538 O O . PRO D 1 515 ? 152.866 157.179 217.281 1.00 50.30 494 PRO D O 1
ATOM 6542 N N . PHE D 1 516 ? 154.240 155.396 217.131 1.00 55.50 495 PHE D N 1
ATOM 6543 C CA . PHE D 1 516 ? 155.459 156.180 217.000 1.00 55.50 495 PHE D CA 1
ATOM 6544 C C . PHE D 1 516 ? 155.990 156.212 215.574 1.00 55.50 495 PHE D C 1
ATOM 6545 O O . PHE D 1 516 ? 156.889 157.006 215.285 1.00 55.50 495 PHE D O 1
ATOM 6553 N N . MET D 1 517 ? 155.463 155.375 214.685 1.00 53.89 496 MET D N 1
ATOM 6554 C CA . MET D 1 517 ? 155.539 155.636 213.258 1.00 53.89 496 MET D CA 1
ATOM 6555 C C . MET D 1 517 ? 154.343 154.995 212.577 1.00 53.89 496 MET D C 1
ATOM 6556 O O . MET D 1 517 ? 153.900 153.907 212.957 1.00 53.89 496 MET D O 1
ATOM 6561 N N . SER D 1 518 ? 153.833 155.688 211.569 1.00 48.46 497 SER D N 1
ATOM 6562 C CA . SER D 1 518 ? 152.724 155.224 210.761 1.00 48.46 497 SER D CA 1
ATOM 6563 C C . SER D 1 518 ? 153.248 154.764 209.410 1.00 48.46 497 SER D C 1
ATOM 6564 O O . SER D 1 518 ? 154.162 155.372 208.847 1.00 48.46 497 SER D O 1
ATOM 6567 N N . LEU D 1 519 ? 152.665 153.691 208.895 1.00 50.38 498 LEU D N 1
ATOM 6568 C CA . LEU D 1 519 ? 153.172 153.041 207.700 1.00 50.38 498 LEU D CA 1
ATOM 6569 C C . LEU D 1 519 ? 152.012 152.379 206.971 1.00 50.38 498 LEU D C 1
ATOM 6570 O O . LEU D 1 519 ? 150.843 152.593 207.298 1.00 50.38 498 LEU D O 1
ATOM 6575 N N . GLY D 1 520 ? 152.350 151.557 205.988 1.00 50.34 499 GLY D N 1
ATOM 6576 C CA . GLY D 1 520 ? 151.352 150.840 205.225 1.00 50.34 499 GLY D CA 1
ATOM 6577 C C . GLY D 1 520 ? 152.014 150.039 204.132 1.00 50.34 499 GLY D C 1
ATOM 6578 O O . GLY D 1 520 ? 153.240 150.017 203.997 1.00 50.34 499 GLY D O 1
ATOM 6579 N N . ILE D 1 521 ? 151.178 149.375 203.354 1.00 53.79 500 ILE D N 1
ATOM 6580 C CA . ILE D 1 521 ? 151.647 148.557 202.244 1.00 53.79 500 ILE D CA 1
ATOM 6581 C C . ILE D 1 521 ? 152.036 149.456 201.081 1.00 53.79 500 ILE D C 1
ATOM 6582 O O . ILE D 1 521 ? 151.325 150.409 200.743 1.00 53.79 500 ILE D O 1
ATOM 6587 N N . SER D 1 522 ? 153.170 149.145 200.464 1.00 52.55 501 SER D N 1
ATOM 6588 C CA . SER D 1 522 ? 153.736 149.944 199.393 1.00 52.55 501 SER D CA 1
ATOM 6589 C C . SER D 1 522 ? 154.347 149.028 198.345 1.00 52.55 501 SER D C 1
ATOM 6590 O O . SER D 1 522 ? 154.544 147.829 198.566 1.00 52.55 501 SER D O 1
ATOM 6593 N N . ILE D 1 523 ? 154.661 149.627 197.199 1.00 55.14 502 ILE D N 1
ATOM 6594 C CA . ILE D 1 523 ? 155.196 148.928 196.040 1.00 55.14 502 ILE D CA 1
ATOM 6595 C C . ILE D 1 523 ? 156.683 149.223 195.917 1.00 55.14 502 ILE D C 1
ATOM 6596 O O . ILE D 1 523 ? 157.122 150.364 196.097 1.00 55.14 502 ILE D O 1
ATOM 6601 N N . MET D 1 524 ? 157.450 148.186 195.605 1.00 57.35 503 MET D N 1
ATOM 6602 C CA . MET D 1 524 ? 158.871 148.277 195.316 1.00 57.35 503 MET D CA 1
ATOM 6603 C C . MET D 1 524 ? 159.094 147.830 193.885 1.00 57.35 503 MET D C 1
ATOM 6604 O O . MET D 1 524 ? 158.654 146.741 193.499 1.00 57.35 503 MET D O 1
ATOM 6609 N N . ILE D 1 525 ? 159.781 148.663 193.106 1.00 57.54 504 ILE D N 1
ATOM 6610 C CA . ILE D 1 525 ? 160.092 148.358 191.719 1.00 57.54 504 ILE D CA 1
ATOM 6611 C C . ILE D 1 525 ? 161.558 148.657 191.472 1.00 57.54 504 ILE D C 1
ATOM 6612 O O . ILE D 1 525 ? 162.150 149.527 192.116 1.00 57.54 504 ILE D O 1
ATOM 6617 N N . LYS D 1 526 ? 162.142 147.947 190.516 1.00 62.50 505 LYS D N 1
ATOM 6618 C CA . LYS D 1 526 ? 163.516 148.239 190.142 1.00 62.50 505 LYS D CA 1
ATOM 6619 C C . LYS D 1 526 ? 163.613 149.652 189.588 1.00 62.50 505 LYS D C 1
ATOM 6620 O O . LYS D 1 526 ? 162.766 150.093 188.808 1.00 62.50 505 LYS D O 1
ATOM 6626 N N . LYS D 1 527 ? 164.654 150.358 189.996 1.00 59.74 506 LYS D N 1
ATOM 6627 C CA . LYS D 1 527 ? 164.843 151.724 189.547 1.00 59.74 506 LYS D CA 1
ATOM 6628 C C . LYS D 1 527 ? 164.987 151.748 188.028 1.00 59.74 506 LYS D C 1
ATOM 6629 O O . LYS D 1 527 ? 165.773 150.969 187.474 1.00 59.74 506 LYS D O 1
ATOM 6635 N N . PRO D 1 528 ? 164.254 152.608 187.322 1.00 57.86 507 PRO D N 1
ATOM 6636 C CA . PRO D 1 528 ? 164.377 152.640 185.864 1.00 57.86 507 PRO D CA 1
ATOM 6637 C C . PRO D 1 528 ? 165.800 152.952 185.432 1.00 57.86 507 PRO D C 1
ATOM 6638 O O . PRO D 1 528 ? 166.502 153.747 186.060 1.00 57.86 507 PRO D O 1
ATOM 6642 N N . GLN D 1 529 ? 166.217 152.311 184.349 1.00 58.68 508 GLN D N 1
ATOM 6643 C CA . GLN D 1 529 ? 167.530 152.524 183.766 1.00 58.68 508 GLN D CA 1
ATOM 6644 C C . GLN D 1 529 ? 167.375 152.631 182.258 1.00 58.68 508 GLN D C 1
ATOM 6645 O O . GLN D 1 529 ? 166.343 152.265 181.690 1.00 58.68 508 GLN D O 1
ATOM 6651 N N . LYS D 1 530 ? 168.412 153.149 181.613 1.00 52.18 509 LYS D N 1
ATOM 6652 C CA . LYS D 1 530 ? 168.404 153.328 180.166 1.00 52.18 509 LYS D CA 1
ATOM 6653 C C . LYS D 1 530 ? 168.262 151.974 179.485 1.00 52.18 509 LYS D C 1
ATOM 6654 O O . LYS D 1 530 ? 169.157 151.128 179.573 1.00 52.18 509 LYS D O 1
ATOM 6660 N N . SER D 1 531 ? 167.138 151.767 178.810 1.00 45.40 510 SER D N 1
ATOM 6661 C CA . SER D 1 531 ? 166.917 150.535 178.075 1.00 45.40 510 SER D CA 1
ATOM 6662 C C . SER D 1 531 ? 167.693 150.558 176.764 1.00 45.40 510 SER D C 1
ATOM 6663 O O . SER D 1 531 ? 168.057 151.616 176.245 1.00 45.40 510 SER D O 1
ATOM 6666 N N . LYS D 1 532 ? 167.944 149.375 176.229 1.00 31.53 511 LYS D N 1
ATOM 6667 C CA . LYS D 1 532 ? 168.686 149.288 174.986 1.00 31.53 511 LYS D CA 1
ATOM 6668 C C . LYS D 1 532 ? 167.845 149.879 173.862 1.00 31.53 511 LYS D C 1
ATOM 6669 O O . LYS D 1 532 ? 166.653 149.567 173.759 1.00 31.53 511 LYS D O 1
ATOM 6675 N N . PRO D 1 533 ? 168.412 150.735 173.015 1.00 23.52 512 PRO D N 1
ATOM 6676 C CA . PRO D 1 533 ? 167.613 151.336 171.947 1.00 23.52 512 PRO D CA 1
ATOM 6677 C C . PRO D 1 533 ? 167.072 150.284 170.999 1.00 23.52 512 PRO D C 1
ATOM 6678 O O . PRO D 1 533 ? 167.741 149.302 170.680 1.00 23.52 512 PRO D O 1
ATOM 6682 N N . GLY D 1 534 ? 165.848 150.505 170.547 1.00 19.87 513 GLY D N 1
ATOM 6683 C CA . GLY D 1 534 ? 165.227 149.614 169.603 1.00 19.87 513 GLY D CA 1
ATOM 6684 C C . GLY D 1 534 ? 165.405 150.089 168.177 1.00 19.87 513 GLY D C 1
ATOM 6685 O O . GLY D 1 534 ? 165.590 151.272 167.914 1.00 19.87 513 GLY D O 1
ATOM 6686 N N . VAL D 1 535 ? 165.360 149.134 167.248 1.00 17.75 514 VAL D N 1
ATOM 6687 C CA . VAL D 1 535 ? 165.344 149.500 165.843 1.00 17.75 514 VAL D CA 1
ATOM 6688 C C . VAL D 1 535 ? 164.125 150.366 165.597 1.00 17.75 514 VAL D C 1
ATOM 6689 O O . VAL D 1 535 ? 163.030 150.095 166.103 1.00 17.75 514 VAL D O 1
ATOM 6693 N N . PHE D 1 536 ? 164.319 151.429 164.829 1.00 15.25 515 PHE D N 1
ATOM 6694 C CA . PHE D 1 536 ? 163.317 152.452 164.572 1.00 15.25 515 PHE D CA 1
ATOM 6695 C C . PHE D 1 536 ? 163.149 153.402 165.746 1.00 15.25 515 PHE D C 1
ATOM 6696 O O . PHE D 1 536 ? 162.097 154.028 165.891 1.00 15.25 515 PHE D O 1
ATOM 6704 N N . SER D 1 537 ? 164.168 153.524 166.592 1.00 14.00 516 SER D N 1
ATOM 6705 C CA . SER D 1 537 ? 164.222 154.584 167.584 1.00 14.00 516 SER D CA 1
ATOM 6706 C C . SER D 1 537 ? 164.610 155.923 166.984 1.00 14.00 516 SER D C 1
ATOM 6707 O O . SER D 1 537 ? 164.484 156.948 167.659 1.00 14.00 516 SER D O 1
ATOM 6710 N N . PHE D 1 538 ? 165.082 155.939 165.738 1.00 11.68 517 PHE D N 1
ATOM 6711 C CA . PHE D 1 538 ? 165.382 157.185 165.053 1.00 11.68 517 PHE D CA 1
ATOM 6712 C C . PHE D 1 538 ? 164.130 157.979 164.731 1.00 11.68 517 PHE D C 1
ATOM 6713 O O . PHE D 1 538 ? 164.239 159.145 164.344 1.00 11.68 517 PHE D O 1
ATOM 6721 N N . LEU D 1 539 ? 162.957 157.379 164.878 1.00 12.18 518 LEU D N 1
ATOM 6722 C CA . LEU D 1 539 ? 161.694 158.061 164.667 1.00 12.18 518 LEU D CA 1
ATOM 6723 C C . LEU D 1 539 ? 161.166 158.706 165.937 1.00 12.18 518 LEU D C 1
ATOM 6724 O O . LEU D 1 539 ? 160.172 159.435 165.880 1.00 12.18 518 LEU D O 1
ATOM 6729 N N . ASP D 1 540 ? 161.808 158.450 167.072 1.00 12.03 519 ASP D N 1
ATOM 6730 C CA . ASP D 1 540 ? 161.298 158.912 168.356 1.00 12.03 519 ASP D CA 1
ATOM 6731 C C . ASP D 1 540 ? 161.107 160.419 168.449 1.00 12.03 519 ASP D C 1
ATOM 6732 O O . ASP D 1 540 ? 160.075 160.847 168.993 1.00 12.03 519 ASP D O 1
ATOM 6737 N N . PRO D 1 541 ? 162.026 161.263 167.978 1.00 10.54 520 PRO D N 1
ATOM 6738 C CA . PRO D 1 541 ? 161.856 162.707 168.175 1.00 10.54 520 PRO D CA 1
ATOM 6739 C C . PRO D 1 541 ? 160.566 163.262 167.619 1.00 10.54 520 PRO D C 1
ATOM 6740 O O . PRO D 1 541 ? 160.121 164.320 168.077 1.00 10.54 520 PRO D O 1
ATOM 6744 N N . LEU D 1 542 ? 159.956 162.602 166.648 1.00 11.51 521 LEU D N 1
ATOM 6745 C CA . LEU D 1 542 ? 158.693 163.029 166.077 1.00 11.51 521 LEU D CA 1
ATOM 6746 C C . LEU D 1 542 ? 157.628 161.982 166.363 1.00 11.51 521 LEU D C 1
ATOM 6747 O O . LEU D 1 542 ? 157.899 160.779 166.330 1.00 11.51 521 LEU D O 1
ATOM 6752 N N . ALA D 1 543 ? 156.422 162.450 166.648 1.00 13.83 522 ALA D N 1
ATOM 6753 C CA . ALA D 1 543 ? 155.311 161.553 166.901 1.00 13.83 522 ALA D CA 1
ATOM 6754 C C . ALA D 1 543 ? 154.866 160.867 165.617 1.00 13.83 522 ALA D C 1
ATOM 6755 O O . ALA D 1 543 ? 155.004 161.405 164.517 1.00 13.83 522 ALA D O 1
ATOM 6757 N N . TYR D 1 544 ? 154.318 159.663 165.772 1.00 15.61 523 TYR D N 1
ATOM 6758 C CA . TYR D 1 544 ? 153.928 158.872 164.612 1.00 15.61 523 TYR D CA 1
ATOM 6759 C C . TYR D 1 544 ? 152.910 159.604 163.753 1.00 15.61 523 TYR D C 1
ATOM 6760 O O . TYR D 1 544 ? 152.931 159.478 162.522 1.00 15.61 523 TYR D O 1
ATOM 6769 N N . GLU D 1 545 ? 152.025 160.382 164.371 1.00 16.80 524 GLU D N 1
ATOM 6770 C CA . GLU D 1 545 ? 151.037 161.116 163.597 1.00 16.80 524 GLU D CA 1
ATOM 6771 C C . GLU D 1 545 ? 151.693 162.148 162.692 1.00 16.80 524 GLU D C 1
ATOM 6772 O O . GLU D 1 545 ? 151.212 162.390 161.580 1.00 16.80 524 GLU D O 1
ATOM 6778 N N . ILE D 1 546 ? 152.806 162.741 163.128 1.00 13.89 525 ILE D N 1
ATOM 6779 C CA . ILE D 1 546 ? 153.535 163.654 162.257 1.00 13.89 525 ILE D CA 1
ATOM 6780 C C . ILE D 1 546 ? 154.084 162.907 161.051 1.00 13.89 525 ILE D C 1
ATOM 6781 O O . ILE D 1 546 ? 154.056 163.414 159.931 1.00 13.89 525 ILE D O 1
ATOM 6786 N N . TRP D 1 547 ? 154.617 161.706 161.263 1.00 12.99 526 TRP D N 1
ATOM 6787 C CA . TRP D 1 547 ? 155.144 160.930 160.147 1.00 12.99 526 TRP D CA 1
ATOM 6788 C C . TRP D 1 547 ? 154.049 160.584 159.142 1.00 12.99 526 TRP D C 1
ATOM 6789 O O . TRP D 1 547 ? 154.241 160.711 157.924 1.00 12.99 526 TRP D O 1
ATOM 6800 N N . MET D 1 548 ? 152.889 160.136 159.629 1.00 15.64 527 MET D N 1
ATOM 6801 C CA . MET D 1 548 ? 151.804 159.818 158.706 1.00 15.64 527 MET D CA 1
ATOM 6802 C C . MET D 1 548 ? 151.320 161.058 157.971 1.00 15.64 527 MET D C 1
ATOM 6803 O O . MET D 1 548 ? 151.039 161.003 156.769 1.00 15.64 527 MET D O 1
ATOM 6808 N N . CYS D 1 549 ? 151.205 162.185 158.672 1.00 14.84 528 CYS D N 1
ATOM 6809 C CA . CYS D 1 549 ? 150.803 163.409 157.998 1.00 14.84 528 CYS D CA 1
ATOM 6810 C C . CYS D 1 549 ? 151.859 163.873 157.004 1.00 14.84 528 CYS D C 1
ATOM 6811 O O . CYS D 1 549 ? 151.521 164.480 155.988 1.00 14.84 528 CYS D O 1
ATOM 6814 N N . ILE D 1 550 ? 153.133 163.593 157.270 1.00 12.77 529 ILE D N 1
ATOM 6815 C CA . ILE D 1 550 ? 154.190 163.893 156.311 1.00 12.77 529 ILE D CA 1
ATOM 6816 C C . ILE D 1 550 ? 153.993 163.085 155.043 1.00 12.77 529 ILE D C 1
ATOM 6817 O O . ILE D 1 550 ? 154.133 163.600 153.930 1.00 12.77 529 ILE D O 1
ATOM 6822 N N . VAL D 1 551 ? 153.690 161.798 155.191 1.00 13.83 530 VAL D N 1
ATOM 6823 C CA . VAL D 1 551 ? 153.447 160.966 154.017 1.00 13.83 530 VAL D CA 1
ATOM 6824 C C . VAL D 1 551 ? 152.237 161.474 153.246 1.00 13.83 530 VAL D C 1
ATOM 6825 O O . VAL D 1 551 ? 152.257 161.568 152.009 1.00 13.83 530 VAL D O 1
ATOM 6829 N N . PHE D 1 552 ? 151.162 161.807 153.959 1.00 14.66 531 PHE D N 1
ATOM 6830 C CA . PHE D 1 552 ? 149.967 162.308 153.295 1.00 14.66 531 PHE D CA 1
ATOM 6831 C C . PHE D 1 552 ? 150.249 163.618 152.573 1.00 14.66 531 PHE D C 1
ATOM 6832 O O . PHE D 1 552 ? 149.757 163.840 151.464 1.00 14.66 531 PHE D O 1
ATOM 6840 N N . ALA D 1 553 ? 151.033 164.499 153.193 1.00 13.12 532 ALA D N 1
ATOM 6841 C CA . ALA D 1 553 ? 151.398 165.759 152.564 1.00 13.12 532 ALA D CA 1
ATOM 6842 C C . ALA D 1 553 ? 152.258 165.538 151.332 1.00 13.12 532 ALA D C 1
ATOM 6843 O O . ALA D 1 553 ? 152.116 166.253 150.341 1.00 13.12 532 ALA D O 1
ATOM 6845 N N . TYR D 1 554 ? 153.173 164.573 151.382 1.00 12.74 533 TYR D N 1
ATOM 6846 C CA . TYR D 1 554 ? 153.966 164.235 150.206 1.00 12.74 533 TYR D CA 1
ATOM 6847 C C . TYR D 1 554 ? 153.069 163.805 149.055 1.00 12.74 533 TYR D C 1
ATOM 6848 O O . TYR D 1 554 ? 153.194 164.305 147.929 1.00 12.74 533 TYR D O 1
ATOM 6857 N N . ILE D 1 555 ? 152.136 162.894 149.328 1.00 14.38 534 ILE D N 1
ATOM 6858 C CA . ILE D 1 555 ? 151.223 162.443 148.282 1.00 14.38 534 ILE D CA 1
ATOM 6859 C C . ILE D 1 555 ? 150.415 163.617 147.746 1.00 14.38 534 ILE D C 1
ATOM 6860 O O . ILE D 1 555 ? 150.286 163.806 146.532 1.00 14.38 534 ILE D O 1
ATOM 6865 N N . GLY D 1 556 ? 149.868 164.429 148.648 1.00 14.65 535 GLY D N 1
ATOM 6866 C CA . GLY D 1 556 ? 149.011 165.521 148.228 1.00 14.65 535 GLY D CA 1
ATOM 6867 C C . GLY D 1 556 ? 149.738 166.578 147.426 1.00 14.65 535 GLY D C 1
ATOM 6868 O O . GLY D 1 556 ? 149.218 167.074 146.427 1.00 14.65 535 GLY D O 1
ATOM 6869 N N . VAL D 1 557 ? 150.937 166.954 147.858 1.00 13.65 536 VAL D N 1
ATOM 6870 C CA . VAL D 1 557 ? 151.698 167.968 147.143 1.00 13.65 536 VAL D CA 1
ATOM 6871 C C . VAL D 1 557 ? 152.125 167.448 145.778 1.00 13.65 536 VAL D C 1
ATOM 6872 O O . VAL D 1 557 ? 152.059 168.174 144.780 1.00 13.65 536 VAL D O 1
ATOM 6876 N N . SER D 1 558 ? 152.540 166.182 145.699 1.00 14.22 537 SER D N 1
ATOM 6877 C CA . SER D 1 558 ? 152.885 165.619 144.401 1.00 14.22 537 SER D CA 1
ATOM 6878 C C . SER D 1 558 ? 151.682 165.628 143.470 1.00 14.22 537 SER D C 1
ATOM 6879 O O . SER D 1 558 ? 151.789 166.017 142.300 1.00 14.22 537 SER D O 1
ATOM 6882 N N . VAL D 1 559 ? 150.520 165.225 143.980 1.00 16.19 538 VAL D N 1
ATOM 6883 C CA . VAL D 1 559 ? 149.318 165.170 143.160 1.00 16.19 538 VAL D CA 1
ATOM 6884 C C . VAL D 1 559 ? 148.903 166.563 142.707 1.00 16.19 538 VAL D C 1
ATOM 6885 O O . VAL D 1 559 ? 148.516 166.759 141.551 1.00 16.19 538 VAL D O 1
ATOM 6889 N N . VAL D 1 560 ? 148.952 167.543 143.606 1.00 16.50 539 VAL D N 1
ATOM 6890 C CA . VAL D 1 560 ? 148.554 168.899 143.252 1.00 16.50 539 VAL D CA 1
ATOM 6891 C C . VAL D 1 560 ? 149.487 169.469 142.198 1.00 16.50 539 VAL D C 1
ATOM 6892 O O . VAL D 1 560 ? 149.045 170.120 141.244 1.00 16.50 539 VAL D O 1
ATOM 6896 N N . LEU D 1 561 ? 150.789 169.252 142.357 1.00 16.14 540 LEU D N 1
ATOM 6897 C CA . LEU D 1 561 ? 151.738 169.719 141.355 1.00 16.14 540 LEU D CA 1
ATOM 6898 C C . LEU D 1 561 ? 151.469 169.065 140.009 1.00 16.14 540 LEU D C 1
ATOM 6899 O O . LEU D 1 561 ? 151.525 169.724 138.964 1.00 16.14 540 LEU D O 1
ATOM 6904 N N . PHE D 1 562 ? 151.156 167.771 140.016 1.00 18.68 541 PHE D N 1
ATOM 6905 C CA . PHE D 1 562 ? 150.849 167.064 138.778 1.00 18.68 541 PHE D CA 1
ATOM 6906 C C . PHE D 1 562 ? 149.618 167.646 138.096 1.00 18.68 541 PHE D C 1
ATOM 6907 O O . PHE D 1 562 ? 149.627 167.918 136.889 1.00 18.68 541 PHE D O 1
ATOM 6915 N N . LEU D 1 563 ? 148.539 167.830 138.856 1.00 19.47 542 LEU D N 1
ATOM 6916 C CA . LEU D 1 563 ? 147.316 168.383 138.290 1.00 19.47 542 LEU D CA 1
ATOM 6917 C C . LEU D 1 563 ? 147.555 169.771 137.729 1.00 19.47 542 LEU D C 1
ATOM 6918 O O . LEU D 1 563 ? 147.092 170.099 136.633 1.00 19.47 542 LEU D O 1
ATOM 6923 N N . VAL D 1 564 ? 148.264 170.606 138.480 1.00 20.46 543 VAL D N 1
ATOM 6924 C CA . VAL D 1 564 ? 148.533 171.966 138.040 1.00 20.46 543 VAL D CA 1
ATOM 6925 C C . VAL D 1 564 ? 149.367 171.969 136.769 1.00 20.46 543 VAL D C 1
ATOM 6926 O O . VAL D 1 564 ? 149.169 172.808 135.885 1.00 20.46 543 VAL D O 1
ATOM 6930 N N . SER D 1 565 ? 150.322 171.048 136.660 1.00 21.98 544 SER D N 1
ATOM 6931 C CA . SER D 1 565 ? 151.169 171.023 135.477 1.00 21.98 544 SER D CA 1
ATOM 6932 C C . SER D 1 565 ? 150.425 170.490 134.262 1.00 21.98 544 SER D C 1
ATOM 6933 O O . SER D 1 565 ? 150.714 170.902 133.134 1.00 21.98 544 SER D O 1
ATOM 6936 N N . ARG D 1 566 ? 149.474 169.577 134.463 1.00 25.88 545 ARG D N 1
ATOM 6937 C CA . ARG D 1 566 ? 148.719 169.047 133.333 1.00 25.88 545 ARG D CA 1
ATOM 6938 C C . ARG D 1 566 ? 147.647 170.024 132.862 1.00 25.88 545 ARG D C 1
ATOM 6939 O O . ARG D 1 566 ? 147.540 170.305 131.666 1.00 25.88 545 ARG D O 1
ATOM 6947 N N . PHE D 1 567 ? 146.845 170.550 133.788 1.00 28.34 546 PHE D N 1
ATOM 6948 C CA . PHE D 1 567 ? 145.736 171.416 133.403 1.00 28.34 546 PHE D CA 1
ATOM 6949 C C . PHE D 1 567 ? 146.228 172.760 132.885 1.00 28.34 546 PHE D C 1
ATOM 6950 O O . PHE D 1 567 ? 145.769 173.237 131.841 1.00 28.34 546 PHE D O 1
ATOM 6958 N N . SER D 1 568 ? 147.166 173.382 133.594 1.00 31.20 547 SER D N 1
ATOM 6959 C CA . SER D 1 568 ? 147.647 174.726 133.285 1.00 31.20 547 SER D CA 1
ATOM 6960 C C . SER D 1 568 ? 149.156 174.688 133.079 1.00 31.20 547 SER D C 1
ATOM 6961 O O . SER D 1 568 ? 149.925 175.180 133.916 1.00 31.20 547 SER D O 1
ATOM 6964 N N . PRO D 1 569 ? 149.610 174.120 131.970 1.00 30.97 548 PRO D N 1
ATOM 6965 C CA . PRO D 1 569 ? 151.046 174.066 131.695 1.00 30.97 548 PRO D CA 1
ATOM 6966 C C . PRO D 1 569 ? 151.593 175.435 131.320 1.00 30.97 548 PRO D C 1
ATOM 6967 O O . PRO D 1 569 ? 150.863 176.397 131.080 1.00 30.97 548 PRO D O 1
ATOM 6971 N N . TYR D 1 570 ? 152.918 175.504 131.276 1.00 28.32 549 TYR D N 1
ATOM 6972 C CA . TYR D 1 570 ? 153.624 176.747 131.008 1.00 28.32 549 TYR D CA 1
ATOM 6973 C C . TYR D 1 570 ? 154.146 176.778 129.575 1.00 28.32 549 TYR D C 1
ATOM 6974 O O . TYR D 1 570 ? 153.530 176.222 128.667 1.00 28.32 549 TYR D O 1
ATOM 6983 N N . GLU D 1 591 ? 156.696 167.767 131.609 1.00 17.68 570 GLU D N 1
ATOM 6984 C CA . GLU D 1 591 ? 157.858 167.480 132.441 1.00 17.68 570 GLU D CA 1
ATOM 6985 C C . GLU D 1 591 ? 157.439 166.939 133.800 1.00 17.68 570 GLU D C 1
ATOM 6986 O O . GLU D 1 591 ? 158.081 166.044 134.340 1.00 17.68 570 GLU D O 1
ATOM 6988 N N . PHE D 1 592 ? 156.356 167.483 134.349 1.00 17.73 571 PHE D N 1
ATOM 6989 C CA . PHE D 1 592 ? 155.915 167.133 135.695 1.00 17.73 571 PHE D CA 1
ATOM 6990 C C . PHE D 1 592 ? 154.747 166.159 135.618 1.00 17.73 571 PHE D C 1
ATOM 6991 O O . PHE D 1 592 ? 153.589 166.503 135.843 1.00 17.73 571 PHE D O 1
ATOM 6999 N N . GLY D 1 593 ? 155.076 164.915 135.303 1.00 17.44 572 GLY D N 1
ATOM 7000 C CA . GLY D 1 593 ? 154.164 163.821 135.517 1.00 17.44 572 GLY D CA 1
ATOM 7001 C C . GLY D 1 593 ? 154.095 163.449 136.979 1.00 17.44 572 GLY D C 1
ATOM 7002 O O . GLY D 1 593 ? 154.764 164.023 137.835 1.00 17.44 572 GLY D O 1
ATOM 7003 N N . ILE D 1 594 ? 153.251 162.464 137.268 1.00 16.48 573 ILE D N 1
ATOM 7004 C CA . ILE D 1 594 ? 153.088 162.017 138.646 1.00 16.48 573 ILE D CA 1
ATOM 7005 C C . ILE D 1 594 ? 154.393 161.433 139.173 1.00 16.48 573 ILE D C 1
ATOM 7006 O O . ILE D 1 594 ? 154.788 161.684 140.316 1.00 16.48 573 ILE D O 1
ATOM 7011 N N . PHE D 1 595 ? 155.087 160.660 138.342 1.00 15.55 574 PHE D N 1
ATOM 7012 C CA . PHE D 1 595 ? 156.345 160.049 138.753 1.00 15.55 574 PHE D CA 1
ATOM 7013 C C . PHE D 1 595 ? 157.390 161.109 139.072 1.00 15.55 574 PHE D C 1
ATOM 7014 O O . PHE D 1 595 ? 158.003 161.103 140.148 1.00 15.55 574 PHE D O 1
ATOM 7022 N N . ASN D 1 596 ? 157.592 162.047 138.149 1.00 15.36 575 ASN D N 1
ATOM 7023 C CA . ASN D 1 596 ? 158.573 163.097 138.361 1.00 15.36 575 ASN D CA 1
ATOM 7024 C C . ASN D 1 596 ? 158.116 164.087 139.419 1.00 15.36 575 ASN D C 1
ATOM 7025 O O . ASN D 1 596 ? 158.947 164.690 140.099 1.00 15.36 575 ASN D O 1
ATOM 7030 N N . SER D 1 597 ? 156.808 164.260 139.579 1.00 15.05 576 SER D N 1
ATOM 7031 C CA . SER D 1 597 ? 156.293 165.089 140.660 1.00 15.05 576 SER D CA 1
ATOM 7032 C C . SER D 1 597 ? 156.652 164.496 142.017 1.00 15.05 576 SER D C 1
ATOM 7033 O O . SER D 1 597 ? 157.115 165.202 142.921 1.00 15.05 576 SER D O 1
ATOM 7036 N N . LEU D 1 598 ? 156.457 163.187 142.169 1.00 13.88 577 LEU D N 1
ATOM 7037 C CA . LEU D 1 598 ? 156.846 162.509 143.397 1.00 13.88 577 LEU D CA 1
ATOM 7038 C C . LEU D 1 598 ? 158.347 162.591 143.620 1.00 13.88 577 LEU D C 1
ATOM 7039 O O . LEU D 1 598 ? 158.807 162.783 144.751 1.00 13.88 577 LEU D O 1
ATOM 7044 N N . TRP D 1 599 ? 159.129 162.434 142.554 1.00 12.91 578 TRP D N 1
ATOM 7045 C CA . TRP D 1 599 ? 160.579 162.543 142.675 1.00 12.91 578 TRP D CA 1
ATOM 7046 C C . TRP D 1 599 ? 161.001 163.935 143.129 1.00 12.91 578 TRP D C 1
ATOM 7047 O O . TRP D 1 599 ? 161.875 164.077 143.991 1.00 12.91 578 TRP D O 1
ATOM 7058 N N . PHE D 1 600 ? 160.399 164.974 142.552 1.00 13.64 579 PHE D N 1
ATOM 7059 C CA . PHE D 1 600 ? 160.705 166.341 142.953 1.00 13.64 579 PHE D CA 1
ATOM 7060 C C . PHE D 1 600 ? 160.370 166.562 144.418 1.00 13.64 579 PHE D C 1
ATOM 7061 O O . PHE D 1 600 ? 161.164 167.138 145.170 1.00 13.64 579 PHE D O 1
ATOM 7069 N N . SER D 1 601 ? 159.192 166.115 144.841 1.00 11.83 580 SER D N 1
ATOM 7070 C CA . SER D 1 601 ? 158.785 166.302 146.227 1.00 11.83 580 SER D CA 1
ATOM 7071 C C . SER D 1 601 ? 159.716 165.570 147.186 1.00 11.83 580 SER D C 1
ATOM 7072 O O . SER D 1 601 ? 160.089 166.110 148.235 1.00 11.83 580 SER D O 1
ATOM 7075 N N . LEU D 1 602 ? 160.097 164.340 146.848 1.00 11.48 581 LEU D N 1
ATOM 7076 C CA . LEU D 1 602 ? 160.998 163.583 147.706 1.00 11.48 581 LEU D CA 1
ATOM 7077 C C . LEU D 1 602 ? 162.369 164.232 147.787 1.00 11.48 581 LEU D C 1
ATOM 7078 O O . LEU D 1 602 ? 162.948 164.343 148.872 1.00 11.48 581 LEU D O 1
ATOM 7083 N N . GLY D 1 603 ? 162.913 164.655 146.652 1.00 10.68 582 GLY D N 1
ATOM 7084 C CA . GLY D 1 603 ? 164.186 165.342 146.672 1.00 10.68 582 GLY D CA 1
ATOM 7085 C C . GLY D 1 603 ? 164.147 166.634 147.452 1.00 10.68 582 GLY D C 1
ATOM 7086 O O . GLY D 1 603 ? 165.130 167.008 148.089 1.00 10.68 582 GLY D O 1
ATOM 7087 N N . ALA D 1 604 ? 163.022 167.343 147.397 1.00 10.74 583 ALA D N 1
ATOM 7088 C CA . ALA D 1 604 ? 162.865 168.542 148.206 1.00 10.74 583 ALA D CA 1
ATOM 7089 C C . ALA D 1 604 ? 162.858 168.213 149.691 1.00 10.74 583 ALA D C 1
ATOM 7090 O O . ALA D 1 604 ? 163.522 168.889 150.481 1.00 10.74 583 ALA D O 1
ATOM 7092 N N . PHE D 1 605 ? 162.122 167.177 150.093 1.00 10.41 584 PHE D N 1
ATOM 7093 C CA . PHE D 1 605 ? 162.082 166.819 151.502 1.00 10.41 584 PHE D CA 1
ATOM 7094 C C . PHE D 1 605 ? 163.431 166.368 152.042 1.00 10.41 584 PHE D C 1
ATOM 7095 O O . PHE D 1 605 ? 163.690 166.542 153.235 1.00 10.41 584 PHE D O 1
ATOM 7103 N N . MET D 1 606 ? 164.296 165.812 151.207 1.00 10.39 585 MET D N 1
ATOM 7104 C CA . MET D 1 606 ? 165.577 165.295 151.652 1.00 10.39 585 MET D CA 1
ATOM 7105 C C . MET D 1 606 ? 166.723 166.254 151.408 1.00 10.39 585 MET D C 1
ATOM 7106 O O . MET D 1 606 ? 167.872 165.893 151.655 1.00 10.39 585 MET D O 1
ATOM 7111 N N . ARG D 1 607 ? 166.443 167.458 150.928 1.00 9.79 586 ARG D N 1
ATOM 7112 C CA . ARG D 1 607 ? 167.464 168.483 150.765 1.00 9.79 586 ARG D CA 1
ATOM 7113 C C . ARG D 1 607 ? 168.499 168.088 149.715 1.00 9.79 586 ARG D C 1
ATOM 7114 O O . ARG D 1 607 ? 169.701 168.245 149.918 1.00 9.79 586 ARG D O 1
ATOM 7122 N N . GLN D 1 608 ? 168.023 167.592 148.575 1.00 10.96 587 GLN D N 1
ATOM 7123 C CA . GLN D 1 608 ? 168.894 167.120 147.513 1.00 10.96 587 GLN D CA 1
ATOM 7124 C C . GLN D 1 608 ? 168.669 167.817 146.184 1.00 10.96 587 GLN D C 1
ATOM 7125 O O . GLN D 1 608 ? 169.393 167.529 145.224 1.00 10.96 587 GLN D O 1
ATOM 7131 N N . GLY D 1 609 ? 167.701 168.707 146.091 1.00 16.14 588 GLY D N 1
ATOM 7132 C CA . GLY D 1 609 ? 167.425 169.341 144.830 1.00 16.14 588 GLY D CA 1
ATOM 7133 C C . GLY D 1 609 ? 166.803 168.368 143.845 1.00 16.14 588 GLY D C 1
ATOM 7134 O O . GLY D 1 609 ? 166.391 167.259 144.182 1.00 16.14 588 GLY D O 1
ATOM 7135 N N . CYS D 1 610 ? 166.752 168.810 142.593 1.00 23.06 589 CYS D N 1
ATOM 7136 C CA . CYS D 1 610 ? 166.220 167.982 141.523 1.00 23.06 589 CYS D CA 1
ATOM 7137 C C . CYS D 1 610 ? 166.779 168.458 140.193 1.00 23.06 589 CYS D C 1
ATOM 7138 O O . CYS D 1 610 ? 167.374 169.533 140.092 1.00 23.06 589 CYS D O 1
ATOM 7141 N N . ASP D 1 611 ? 166.573 167.633 139.169 1.00 25.76 590 ASP D N 1
ATOM 7142 C CA . ASP D 1 611 ? 166.987 167.952 137.813 1.00 25.76 590 ASP D CA 1
ATOM 7143 C C . ASP D 1 611 ? 165.994 168.843 137.081 1.00 25.76 590 ASP D C 1
ATOM 7144 O O . ASP D 1 611 ? 166.309 169.323 135.987 1.00 25.76 590 ASP D O 1
ATOM 7149 N N . ILE D 1 612 ? 164.817 169.078 137.649 1.00 22.01 591 ILE D N 1
ATOM 7150 C CA . ILE D 1 612 ? 163.807 169.937 137.045 1.00 22.01 591 ILE D CA 1
ATOM 7151 C C . ILE D 1 612 ? 163.132 170.741 138.141 1.00 22.01 591 ILE D C 1
ATOM 7152 O O . ILE D 1 612 ? 162.948 170.256 139.261 1.00 22.01 591 ILE D O 1
ATOM 7157 N N . SER D 1 613 ? 162.763 171.972 137.816 1.00 19.29 592 SER D N 1
ATOM 7158 C CA . SER D 1 613 ? 162.027 172.829 138.721 1.00 19.29 592 SER D CA 1
ATOM 7159 C C . SER D 1 613 ? 160.834 173.436 138.002 1.00 19.29 592 SER D C 1
ATOM 7160 O O . SER D 1 613 ? 160.861 173.608 136.780 1.00 19.29 592 SER D O 1
ATOM 7163 N N . PRO D 1 614 ? 159.773 173.767 138.732 1.00 16.71 593 PRO D N 1
ATOM 7164 C CA . PRO D 1 614 ? 158.599 174.353 138.088 1.00 16.71 593 PRO D CA 1
ATOM 7165 C C . PRO D 1 614 ? 158.903 175.697 137.450 1.00 16.71 593 PRO D C 1
ATOM 7166 O O . PRO D 1 614 ? 159.781 176.442 137.889 1.00 16.71 593 PRO D O 1
ATOM 7170 N N . ARG D 1 615 ? 158.153 175.999 136.393 1.00 19.17 594 ARG D N 1
ATOM 7171 C CA . ARG D 1 615 ? 158.272 177.253 135.673 1.00 19.17 594 ARG D CA 1
ATOM 7172 C C . ARG D 1 615 ? 157.048 178.139 135.818 1.00 19.17 594 ARG D C 1
ATOM 7173 O O . ARG D 1 615 ? 157.125 179.325 135.492 1.00 19.17 594 ARG D O 1
ATOM 7181 N N . SER D 1 616 ? 155.938 177.597 136.294 1.00 19.11 595 SER D N 1
ATOM 7182 C CA . SER D 1 616 ? 154.688 178.320 136.421 1.00 19.11 595 SER D CA 1
ATOM 7183 C C . SER D 1 616 ? 154.457 178.770 137.854 1.00 19.11 595 SER D C 1
ATOM 7184 O O . SER D 1 616 ? 154.976 178.189 138.808 1.00 19.11 595 SER D O 1
ATOM 7187 N N . LEU D 1 617 ? 153.643 179.814 137.994 1.00 18.49 596 LEU D N 1
ATOM 7188 C CA . LEU D 1 617 ? 153.418 180.415 139.301 1.00 18.49 596 LEU D CA 1
ATOM 7189 C C . LEU D 1 617 ? 152.769 179.436 140.265 1.00 18.49 596 LEU D C 1
ATOM 7190 O O . LEU D 1 617 ? 153.108 179.407 141.452 1.00 18.49 596 LEU D O 1
ATOM 7195 N N . SER D 1 618 ? 151.820 178.642 139.784 1.00 19.39 597 SER D N 1
ATOM 7196 C CA . SER D 1 618 ? 151.129 177.693 140.647 1.00 19.39 597 SER D CA 1
ATOM 7197 C C . SER D 1 618 ? 152.063 176.583 141.119 1.00 19.39 597 SER D C 1
ATOM 7198 O O . SER D 1 618 ? 152.111 176.252 142.313 1.00 19.39 597 SER D O 1
ATOM 7201 N N . GLY D 1 619 ? 152.819 175.998 140.193 1.00 16.12 598 GLY D N 1
ATOM 7202 C CA . GLY D 1 619 ? 153.794 174.999 140.581 1.00 16.12 598 GLY D CA 1
ATOM 7203 C C . GLY D 1 619 ? 154.846 175.555 141.514 1.00 16.12 598 GLY D C 1
ATOM 7204 O O . GLY D 1 619 ? 155.310 174.870 142.426 1.00 16.12 598 GLY D O 1
ATOM 7205 N N . ARG D 1 620 ? 155.232 176.809 141.303 1.00 15.25 599 ARG D N 1
ATOM 7206 C CA . ARG D 1 620 ? 156.222 177.432 142.163 1.00 15.25 599 ARG D CA 1
ATOM 7207 C C . ARG D 1 620 ? 155.666 177.724 143.550 1.00 15.25 599 ARG D C 1
ATOM 7208 O O . ARG D 1 620 ? 156.396 177.627 144.537 1.00 15.25 599 ARG D O 1
ATOM 7216 N N . ILE D 1 621 ? 154.381 178.049 143.653 1.00 16.23 600 ILE D N 1
ATOM 7217 C CA . ILE D 1 621 ? 153.746 178.185 144.960 1.00 16.23 600 ILE D CA 1
ATOM 7218 C C . ILE D 1 621 ? 153.781 176.856 145.698 1.00 16.23 600 ILE D C 1
ATOM 7219 O O . ILE D 1 621 ? 154.120 176.783 146.888 1.00 16.23 600 ILE D O 1
ATOM 7224 N N . VAL D 1 622 ? 153.426 175.785 144.993 1.00 14.68 601 VAL D N 1
ATOM 7225 C CA . VAL D 1 622 ? 153.454 174.456 145.593 1.00 14.68 601 VAL D CA 1
ATOM 7226 C C . VAL D 1 622 ? 154.859 174.132 146.086 1.00 14.68 601 VAL D C 1
ATOM 7227 O O . VAL D 1 622 ? 155.056 173.691 147.228 1.00 14.68 601 VAL D O 1
ATOM 7231 N N . GLY D 1 623 ? 155.854 174.350 145.231 1.00 12.19 602 GLY D N 1
ATOM 7232 C CA . GLY D 1 623 ? 157.225 174.080 145.613 1.00 12.19 602 GLY D CA 1
ATOM 7233 C C . GLY D 1 623 ? 157.682 174.896 146.803 1.00 12.19 602 GLY D C 1
ATOM 7234 O O . GLY D 1 623 ? 158.369 174.387 147.685 1.00 12.19 602 GLY D O 1
ATOM 7235 N N . GLY D 1 624 ? 157.318 176.175 146.840 1.00 11.66 603 GLY D N 1
ATOM 7236 C CA . GLY D 1 624 ? 157.732 177.023 147.943 1.00 11.66 603 GLY D CA 1
ATOM 7237 C C . GLY D 1 624 ? 157.166 176.575 149.273 1.00 11.66 603 GLY D C 1
ATOM 7238 O O . GLY D 1 624 ? 157.881 176.514 150.279 1.00 11.66 603 GLY D O 1
ATOM 7239 N N . VAL D 1 625 ? 155.871 176.273 149.306 1.00 12.91 604 VAL D N 1
ATOM 7240 C CA . VAL D 1 625 ? 155.283 175.850 150.572 1.00 12.91 604 VAL D CA 1
ATOM 7241 C C . VAL D 1 625 ? 155.845 174.500 150.997 1.00 12.91 604 VAL D C 1
ATOM 7242 O O . VAL D 1 625 ? 156.089 174.263 152.186 1.00 12.91 604 VAL D O 1
ATOM 7246 N N . TRP D 1 626 ? 156.089 173.608 150.039 1.00 10.64 605 TRP D N 1
ATOM 7247 C CA . TRP D 1 626 ? 156.714 172.337 150.375 1.00 10.64 605 TRP D CA 1
ATOM 7248 C C . TRP D 1 626 ? 158.110 172.548 150.945 1.00 10.64 605 TRP D C 1
ATOM 7249 O O . TRP D 1 626 ? 158.502 171.894 151.916 1.00 10.64 605 TRP D O 1
ATOM 7260 N N . TRP D 1 627 ? 158.869 173.467 150.357 1.00 10.27 606 TRP D N 1
ATOM 7261 C CA . TRP D 1 627 ? 160.213 173.763 150.828 1.00 10.27 606 TRP D CA 1
ATOM 7262 C C . TRP D 1 627 ? 160.206 174.276 152.261 1.00 10.27 606 TRP D C 1
ATOM 7263 O O . TRP D 1 627 ? 161.019 173.856 153.094 1.00 10.27 606 TRP D O 1
ATOM 7274 N N . PHE D 1 628 ? 159.309 175.213 152.555 1.00 10.63 607 PHE D N 1
ATOM 7275 C CA . PHE D 1 628 ? 159.195 175.725 153.916 1.00 10.63 607 PHE D CA 1
ATOM 7276 C C . PHE D 1 628 ? 158.840 174.616 154.892 1.00 10.63 607 PHE D C 1
ATOM 7277 O O . PHE D 1 628 ? 159.426 174.512 155.982 1.00 10.63 607 PHE D O 1
ATOM 7285 N N . PHE D 1 629 ? 157.877 173.778 154.518 1.00 10.24 608 PHE D N 1
ATOM 7286 C CA . PHE D 1 629 ? 157.494 172.647 155.347 1.00 10.24 608 PHE D CA 1
ATOM 7287 C C . PHE D 1 629 ? 158.694 171.770 155.671 1.00 10.24 608 PHE D C 1
ATOM 7288 O O . PHE D 1 629 ? 158.923 171.412 156.833 1.00 10.24 608 PHE D O 1
ATOM 7296 N N . THR D 1 630 ? 159.472 171.412 154.650 1.00 9.69 609 THR D N 1
ATOM 7297 C CA . THR D 1 630 ? 160.624 170.544 154.864 1.00 9.69 609 THR D CA 1
ATOM 7298 C C . THR D 1 630 ? 161.638 171.188 155.788 1.00 9.69 609 THR D C 1
ATOM 7299 O O . THR D 1 630 ? 162.178 170.532 156.686 1.00 9.69 609 THR D O 1
ATOM 7303 N N . LEU D 1 631 ? 161.936 172.462 155.560 1.00 9.09 610 LEU D N 1
ATOM 7304 C CA . LEU D 1 631 ? 162.881 173.170 156.410 1.00 9.09 610 LEU D CA 1
ATOM 7305 C C . LEU D 1 631 ? 162.476 173.076 157.871 1.00 9.09 610 LEU D C 1
ATOM 7306 O O . LEU D 1 631 ? 163.263 172.648 158.728 1.00 9.09 610 LEU D O 1
ATOM 7311 N N . ILE D 1 632 ? 161.232 173.445 158.165 1.00 9.39 611 ILE D N 1
ATOM 7312 C CA . ILE D 1 632 ? 160.758 173.438 159.543 1.00 9.39 611 ILE D CA 1
ATOM 7313 C C . ILE D 1 632 ? 160.825 172.035 160.128 1.00 9.39 611 ILE D C 1
ATOM 7314 O O . ILE D 1 632 ? 161.294 171.837 161.255 1.00 9.39 611 ILE D O 1
ATOM 7319 N N . ILE D 1 633 ? 160.343 171.043 159.382 1.00 9.62 612 ILE D N 1
ATOM 7320 C CA . ILE D 1 633 ? 160.235 169.692 159.917 1.00 9.62 612 ILE D CA 1
ATOM 7321 C C . ILE D 1 633 ? 161.604 169.105 160.217 1.00 9.62 612 ILE D C 1
ATOM 7322 O O . ILE D 1 633 ? 161.809 168.473 161.259 1.00 9.62 612 ILE D O 1
ATOM 7327 N N . ILE D 1 634 ? 162.564 169.287 159.315 1.00 8.92 613 ILE D N 1
ATOM 7328 C CA . ILE D 1 634 ? 163.884 168.710 159.528 1.00 8.92 613 ILE D CA 1
ATOM 7329 C C . ILE D 1 634 ? 164.612 169.425 160.657 1.00 8.92 613 ILE D C 1
ATOM 7330 O O . ILE D 1 634 ? 165.304 168.790 161.468 1.00 8.92 613 ILE D O 1
ATOM 7335 N N . SER D 1 635 ? 164.475 170.748 160.741 1.00 7.80 614 SER D N 1
ATOM 7336 C CA . SER D 1 635 ? 165.058 171.460 161.868 1.00 7.80 614 SER D CA 1
ATOM 7337 C C . SER D 1 635 ? 164.468 170.972 163.181 1.00 7.80 614 SER D C 1
ATOM 7338 O O . SER D 1 635 ? 165.192 170.790 164.165 1.00 7.80 614 SER D O 1
ATOM 7341 N N . SER D 1 636 ? 163.156 170.746 163.213 1.00 8.61 615 SER D N 1
ATOM 7342 C CA . SER D 1 636 ? 162.510 170.237 164.412 1.00 8.61 615 SER D CA 1
ATOM 7343 C C . SER D 1 636 ? 163.022 168.856 164.788 1.00 8.61 615 SER D C 1
ATOM 7344 O O . SER D 1 636 ? 163.265 168.576 165.967 1.00 8.61 615 SER D O 1
ATOM 7347 N N . TYR D 1 637 ? 163.174 167.972 163.804 1.00 9.69 616 TYR D N 1
ATOM 7348 C CA . TYR D 1 637 ? 163.701 166.643 164.082 1.00 9.69 616 TYR D CA 1
ATOM 7349 C C . TYR D 1 637 ? 165.084 166.726 164.713 1.00 9.69 616 TYR D C 1
ATOM 7350 O O . TYR D 1 637 ? 165.340 166.114 165.757 1.00 9.69 616 TYR D O 1
ATOM 7359 N N . THR D 1 638 ? 165.986 167.492 164.100 1.00 9.04 617 THR D N 1
ATOM 7360 C CA . THR D 1 638 ? 167.338 167.604 164.636 1.00 9.04 617 THR D CA 1
ATOM 7361 C C . THR D 1 638 ? 167.334 168.204 166.036 1.00 9.04 617 THR D C 1
ATOM 7362 O O . THR D 1 638 ? 168.050 167.731 166.928 1.00 9.04 617 THR D O 1
ATOM 7366 N N . ALA D 1 639 ? 166.526 169.238 166.251 1.00 8.21 618 ALA D N 1
ATOM 7367 C CA . ALA D 1 639 ? 166.492 169.915 167.537 1.00 8.21 618 ALA D CA 1
ATOM 7368 C C . ALA D 1 639 ? 165.983 169.004 168.645 1.00 8.21 618 ALA D C 1
ATOM 7369 O O . ALA D 1 639 ? 166.571 168.939 169.732 1.00 8.21 618 ALA D O 1
ATOM 7371 N N . ASN D 1 640 ? 164.880 168.304 168.398 1.00 10.36 619 ASN D N 1
ATOM 7372 C CA . ASN D 1 640 ? 164.342 167.421 169.419 1.00 10.36 619 ASN D CA 1
ATOM 7373 C C . ASN D 1 640 ? 165.234 166.212 169.648 1.00 10.36 619 ASN D C 1
ATOM 7374 O O . ASN D 1 640 ? 165.292 165.696 170.764 1.00 10.36 619 ASN D O 1
ATOM 7379 N N . LEU D 1 641 ? 165.934 165.742 168.620 1.00 9.63 620 LEU D N 1
ATOM 7380 C CA . LEU D 1 641 ? 166.919 164.697 168.844 1.00 9.63 620 LEU D CA 1
ATOM 7381 C C . LEU D 1 641 ? 168.035 165.182 169.757 1.00 9.63 620 LEU D C 1
ATOM 7382 O O . LEU D 1 641 ? 168.483 164.450 170.646 1.00 9.63 620 LEU D O 1
ATOM 7387 N N . ALA D 1 642 ? 168.502 166.410 169.551 1.00 9.20 621 ALA D N 1
ATOM 7388 C CA . ALA D 1 642 ? 169.506 166.975 170.444 1.00 9.20 621 ALA D CA 1
ATOM 7389 C C . ALA D 1 642 ? 168.988 167.037 171.872 1.00 9.20 621 ALA D C 1
ATOM 7390 O O . ALA D 1 642 ? 169.696 166.685 172.824 1.00 9.20 621 ALA D O 1
ATOM 7392 N N . ALA D 1 643 ? 167.751 167.499 172.038 1.00 11.04 622 ALA D N 1
ATOM 7393 C CA . ALA D 1 643 ? 167.120 167.506 173.349 1.00 11.04 622 ALA D CA 1
ATOM 7394 C C . ALA D 1 643 ? 167.133 166.122 173.982 1.00 11.04 622 ALA D C 1
ATOM 7395 O O . ALA D 1 643 ? 167.554 165.954 175.131 1.00 11.04 622 ALA D O 1
ATOM 7397 N N . PHE D 1 644 ? 166.668 165.116 173.243 1.00 12.82 623 PHE D N 1
ATOM 7398 C CA . PHE D 1 644 ? 166.654 163.752 173.756 1.00 12.82 623 PHE D CA 1
ATOM 7399 C C . PHE D 1 644 ? 168.039 163.304 174.189 1.00 12.82 623 PHE D C 1
ATOM 7400 O O . PHE D 1 644 ? 168.193 162.658 175.229 1.00 12.82 623 PHE D O 1
ATOM 7408 N N . LEU D 1 645 ? 169.054 163.614 173.394 1.00 10.37 624 LEU D N 1
ATOM 7409 C CA . LEU D 1 645 ? 170.378 163.072 173.641 1.00 10.37 624 LEU D CA 1
ATOM 7410 C C . LEU D 1 645 ? 171.156 163.826 174.706 1.00 10.37 624 LEU D C 1
ATOM 7411 O O . LEU D 1 645 ? 172.133 163.284 175.228 1.00 10.37 624 LEU D O 1
ATOM 7416 N N . THR D 1 646 ? 170.756 165.046 175.053 1.00 13.07 625 THR D N 1
ATOM 7417 C CA . THR D 1 646 ? 171.522 165.806 176.033 1.00 13.07 625 THR D CA 1
ATOM 7418 C C . THR D 1 646 ? 170.967 165.721 177.445 1.00 13.07 625 THR D C 1
ATOM 7419 O O . THR D 1 646 ? 171.731 165.887 178.400 1.00 13.07 625 THR D O 1
ATOM 7423 N N . VAL D 1 647 ? 169.675 165.466 177.617 1.00 17.69 626 VAL D N 1
ATOM 7424 C CA . VAL D 1 647 ? 169.099 165.235 178.936 1.00 17.69 626 VAL D CA 1
ATOM 7425 C C . VAL D 1 647 ? 168.337 163.920 178.894 1.00 17.69 626 VAL D C 1
ATOM 7426 O O . VAL D 1 647 ? 167.428 163.751 178.075 1.00 17.69 626 VAL D O 1
ATOM 7430 N N . GLU D 1 648 ? 168.714 162.991 179.766 1.00 29.48 627 GLU D N 1
ATOM 7431 C CA . GLU D 1 648 ? 167.985 161.743 179.903 1.00 29.48 627 GLU D CA 1
ATOM 7432 C C . GLU D 1 648 ? 166.833 161.928 180.877 1.00 29.48 627 GLU D C 1
ATOM 7433 O O . GLU D 1 648 ? 166.958 162.620 181.890 1.00 29.48 627 GLU D O 1
ATOM 7439 N N . ARG D 1 649 ? 165.702 161.307 180.559 1.00 31.72 628 ARG D N 1
ATOM 7440 C CA . ARG D 1 649 ? 164.477 161.488 181.331 1.00 31.72 628 ARG D CA 1
ATOM 7441 C C . ARG D 1 649 ? 163.784 160.134 181.406 1.00 31.72 628 ARG D C 1
ATOM 7442 O O . ARG D 1 649 ? 163.114 159.720 180.457 1.00 31.72 628 ARG D O 1
ATOM 7450 N N . MET D 1 650 ? 163.949 159.449 182.533 1.00 50.65 629 MET D N 1
ATOM 7451 C CA . MET D 1 650 ? 163.374 158.131 182.738 1.00 50.65 629 MET D CA 1
ATOM 7452 C C . MET D 1 650 ? 162.063 158.264 183.495 1.00 50.65 629 MET D C 1
ATOM 7453 O O . MET D 1 650 ? 161.987 158.986 184.495 1.00 50.65 629 MET D O 1
ATOM 7458 N N . VAL D 1 651 ? 161.037 157.573 183.012 1.00 57.57 630 VAL D N 1
ATOM 7459 C CA . VAL D 1 651 ? 159.700 157.631 183.584 1.00 57.57 630 VAL D CA 1
ATOM 7460 C C . VAL D 1 651 ? 159.314 156.235 184.043 1.00 57.57 630 VAL D C 1
ATOM 7461 O O . VAL D 1 651 ? 159.561 155.249 183.339 1.00 57.57 630 VAL D O 1
ATOM 7465 N N . SER D 1 652 ? 158.720 156.153 185.226 1.00 60.60 631 SER D N 1
ATOM 7466 C CA . SER D 1 652 ? 158.339 154.863 185.766 1.00 60.60 631 SER D CA 1
ATOM 7467 C C . SER D 1 652 ? 157.113 154.329 185.028 1.00 60.60 631 SER D C 1
ATOM 7468 O O . SER D 1 652 ? 156.179 155.086 184.746 1.00 60.60 631 SER D O 1
ATOM 7471 N N . PRO D 1 653 ? 157.080 153.036 184.702 1.00 63.01 632 PRO D N 1
ATOM 7472 C CA . PRO D 1 653 ? 155.887 152.494 184.037 1.00 63.01 632 PRO D CA 1
ATOM 7473 C C . PRO D 1 653 ? 154.645 152.599 184.894 1.00 63.01 632 PRO D C 1
ATOM 7474 O O . PRO D 1 653 ? 153.536 152.744 184.363 1.00 63.01 632 PRO D O 1
ATOM 7478 N N . ILE D 1 654 ? 154.807 152.531 186.211 1.00 62.31 633 ILE D N 1
ATOM 7479 C CA . ILE D 1 654 ? 153.708 152.467 187.162 1.00 62.31 633 ILE D CA 1
ATOM 7480 C C . ILE D 1 654 ? 153.950 153.503 188.247 1.00 62.31 633 ILE D C 1
ATOM 7481 O O . ILE D 1 654 ? 155.083 153.688 188.701 1.00 62.31 633 ILE D O 1
ATOM 7486 N N . GLU D 1 655 ? 152.879 154.179 188.660 1.00 65.18 634 GLU D N 1
ATOM 7487 C CA . GLU D 1 655 ? 152.958 155.205 189.688 1.00 65.18 634 GLU D CA 1
ATOM 7488 C C . GLU D 1 655 ? 151.891 155.040 190.763 1.00 65.18 634 GLU D C 1
ATOM 7489 O O . GLU D 1 655 ? 151.647 155.982 191.523 1.00 65.18 634 GLU D O 1
ATOM 7495 N N . SER D 1 656 ? 151.253 153.884 190.843 1.00 62.58 635 SER D N 1
ATOM 7496 C CA . SER D 1 656 ? 150.192 153.637 191.814 1.00 62.58 635 SER D CA 1
ATOM 7497 C C . SER D 1 656 ? 149.833 152.159 191.748 1.00 62.58 635 SER D C 1
ATOM 7498 O O . SER D 1 656 ? 150.497 151.370 191.067 1.00 62.58 635 SER D O 1
ATOM 7501 N N . ALA D 1 657 ? 148.779 151.785 192.467 1.00 62.42 636 ALA D N 1
ATOM 7502 C CA . ALA D 1 657 ? 148.264 150.426 192.421 1.00 62.42 636 ALA D CA 1
ATOM 7503 C C . ALA D 1 657 ? 147.141 150.259 191.416 1.00 62.42 636 ALA D C 1
ATOM 7504 O O . ALA D 1 657 ? 146.952 149.156 190.900 1.00 62.42 636 ALA D O 1
ATOM 7506 N N . GLU D 1 658 ? 146.374 151.311 191.132 1.00 66.56 637 GLU D N 1
ATOM 7507 C CA . GLU D 1 658 ? 145.366 151.219 190.082 1.00 66.56 637 GLU D CA 1
ATOM 7508 C C . GLU D 1 658 ? 146.016 150.989 188.723 1.00 66.56 637 GLU D C 1
ATOM 7509 O O . GLU D 1 658 ? 145.718 150.007 188.030 1.00 66.56 637 GLU D O 1
ATOM 7515 N N . ASP D 1 659 ? 146.934 151.880 188.341 1.00 66.92 638 ASP D N 1
ATOM 7516 C CA . ASP D 1 659 ? 147.668 151.709 187.092 1.00 66.92 638 ASP D CA 1
ATOM 7517 C C . ASP D 1 659 ? 148.370 150.370 187.060 1.00 66.92 638 ASP D C 1
ATOM 7518 O O . ASP D 1 659 ? 148.416 149.694 186.026 1.00 66.92 638 ASP D O 1
ATOM 7523 N N . LEU D 1 660 ? 148.911 149.964 188.195 1.00 63.54 639 LEU D N 1
ATOM 7524 C CA . LEU D 1 660 ? 149.608 148.694 188.266 1.00 63.54 639 LEU D CA 1
ATOM 7525 C C . LEU D 1 660 ? 148.652 147.536 188.013 1.00 63.54 639 LEU D C 1
ATOM 7526 O O . LEU D 1 660 ? 149.005 146.576 187.320 1.00 63.54 639 LEU D O 1
ATOM 7531 N N . SER D 1 661 ? 147.446 147.597 188.585 1.00 65.87 640 SER D N 1
ATOM 7532 C CA . SER D 1 661 ? 146.498 146.491 188.482 1.00 65.87 640 SER D CA 1
ATOM 7533 C C . SER D 1 661 ? 145.936 146.382 187.077 1.00 65.87 640 SER D C 1
ATOM 7534 O O . SER D 1 661 ? 145.714 145.274 186.576 1.00 65.87 640 SER D O 1
ATOM 7537 N N . LYS D 1 662 ? 145.682 147.523 186.436 1.00 67.58 641 LYS D N 1
ATOM 7538 C CA . LYS D 1 662 ? 145.101 147.511 185.099 1.00 67.58 641 LYS D CA 1
ATOM 7539 C C . LYS D 1 662 ? 145.943 146.681 184.140 1.00 67.58 641 LYS D C 1
ATOM 7540 O O . LYS D 1 662 ? 145.427 145.800 183.442 1.00 67.58 641 LYS D O 1
ATOM 7546 N N . GLN D 1 663 ? 147.245 146.946 184.093 1.00 66.52 642 GLN D N 1
ATOM 7547 C CA . GLN D 1 663 ? 148.120 146.204 183.204 1.00 66.52 642 GLN D CA 1
ATOM 7548 C C . GLN D 1 663 ? 148.385 144.812 183.776 1.00 66.52 642 GLN D C 1
ATOM 7549 O O . GLN D 1 663 ? 147.989 144.480 184.896 1.00 66.52 642 GLN D O 1
ATOM 7555 N N . THR D 1 664 ? 149.069 143.992 182.981 1.00 70.13 643 THR D N 1
ATOM 7556 C CA . THR D 1 664 ? 149.451 142.656 183.412 1.00 70.13 643 THR D CA 1
ATOM 7557 C C . THR D 1 664 ? 150.869 142.278 183.007 1.00 70.13 643 THR D C 1
ATOM 7558 O O . THR D 1 664 ? 151.270 141.134 183.239 1.00 70.13 643 THR D O 1
ATOM 7562 N N . GLU D 1 665 ? 151.635 143.189 182.407 1.00 69.32 644 GLU D N 1
ATOM 7563 C CA . GLU D 1 665 ? 153.000 142.865 182.015 1.00 69.32 644 GLU D CA 1
ATOM 7564 C C . GLU D 1 665 ? 153.895 142.619 183.223 1.00 69.32 644 GLU D C 1
ATOM 7565 O O . GLU D 1 665 ? 154.869 141.865 183.120 1.00 69.32 644 GLU D O 1
ATOM 7571 N N . ILE D 1 666 ? 153.595 143.245 184.361 1.00 66.35 645 ILE D N 1
ATOM 7572 C CA . ILE D 1 666 ? 154.410 143.120 185.562 1.00 66.35 645 ILE D CA 1
ATOM 7573 C C . ILE D 1 666 ? 153.661 142.273 186.580 1.00 66.35 645 ILE D C 1
ATOM 7574 O O . ILE D 1 666 ? 152.433 142.332 186.690 1.00 66.35 645 ILE D O 1
ATOM 7579 N N . ALA D 1 667 ? 154.412 141.466 187.322 1.00 66.62 646 ALA D N 1
ATOM 7580 C CA . ALA D 1 667 ? 153.853 140.530 188.284 1.00 66.62 646 ALA D CA 1
ATOM 7581 C C . ALA D 1 667 ? 153.904 141.103 189.702 1.00 66.62 646 ALA D C 1
ATOM 7582 O O . ALA D 1 667 ? 154.575 142.102 189.972 1.00 66.62 646 ALA D O 1
ATOM 7584 N N . TYR D 1 668 ? 153.164 140.458 190.605 1.00 65.54 647 TYR D N 1
ATOM 7585 C CA . TYR D 1 668 ? 152.796 141.022 191.900 1.00 65.54 647 TYR D CA 1
ATOM 7586 C C . TYR D 1 668 ? 153.323 140.096 192.982 1.00 65.54 647 TYR D C 1
ATOM 7587 O O . TYR D 1 668 ? 152.975 138.913 192.994 1.00 65.54 647 TYR D O 1
ATOM 7596 N N . GLY D 1 669 ? 154.133 140.617 193.897 1.00 63.46 648 GLY D N 1
ATOM 7597 C CA . GLY D 1 669 ? 154.729 139.754 194.899 1.00 63.46 648 GLY D CA 1
ATOM 7598 C C . GLY D 1 669 ? 154.323 140.054 196.327 1.00 63.46 648 GLY D C 1
ATOM 7599 O O . GLY D 1 669 ? 154.346 141.211 196.750 1.00 63.46 648 GLY D O 1
ATOM 7600 N N . THR D 1 670 ? 153.954 139.019 197.080 1.00 66.14 649 THR D N 1
ATOM 7601 C CA . THR D 1 670 ? 153.702 139.130 198.508 1.00 66.14 649 THR D CA 1
ATOM 7602 C C . THR D 1 670 ? 154.315 137.927 199.203 1.00 66.14 649 THR D C 1
ATOM 7603 O O . THR D 1 670 ? 154.227 136.803 198.702 1.00 66.14 649 THR D O 1
ATOM 7607 N N . LEU D 1 671 ? 154.931 138.171 200.354 1.00 68.26 650 LEU D N 1
ATOM 7608 C CA . LEU D 1 671 ? 155.455 137.089 201.172 1.00 68.26 650 LEU D CA 1
ATOM 7609 C C . LEU D 1 671 ? 154.422 135.979 201.313 1.00 68.26 650 LEU D C 1
ATOM 7610 O O . LEU D 1 671 ? 153.212 136.216 201.266 1.00 68.26 650 LEU D O 1
ATOM 7615 N N . ASP D 1 672 ? 154.912 134.750 201.479 1.00 73.39 651 ASP D N 1
ATOM 7616 C CA . ASP D 1 672 ? 154.024 133.591 201.493 1.00 73.39 651 ASP D CA 1
ATOM 7617 C C . ASP D 1 672 ? 153.060 133.642 202.672 1.00 73.39 651 ASP D C 1
ATOM 7618 O O . ASP D 1 672 ? 151.891 133.266 202.541 1.00 73.39 651 ASP D O 1
ATOM 7623 N N . SER D 1 673 ? 153.535 134.089 203.832 1.00 72.42 652 SER D N 1
ATOM 7624 C CA . SER D 1 673 ? 152.707 134.222 205.024 1.00 72.42 652 SER D CA 1
ATOM 7625 C C . SER D 1 673 ? 152.997 135.567 205.665 1.00 72.42 652 SER D C 1
ATOM 7626 O O . SER D 1 673 ? 154.130 135.823 206.091 1.00 72.42 652 SER D O 1
ATOM 7629 N N . GLY D 1 674 ? 151.983 136.420 205.739 1.00 70.26 653 GLY D N 1
ATOM 7630 C CA . GLY D 1 674 ? 152.161 137.731 206.332 1.00 70.26 653 GLY D CA 1
ATOM 7631 C C . GLY D 1 674 ? 150.848 138.478 206.372 1.00 70.26 653 GLY D C 1
ATOM 7632 O O . GLY D 1 674 ? 149.802 137.975 205.949 1.00 70.26 653 GLY D O 1
ATOM 7633 N N . SER D 1 675 ? 150.919 139.698 206.903 1.00 65.69 654 SER D N 1
ATOM 7634 C CA . SER D 1 675 ? 149.734 140.540 206.989 1.00 65.69 654 SER D CA 1
ATOM 7635 C C . SER D 1 675 ? 149.343 141.122 205.640 1.00 65.69 654 SER D C 1
ATOM 7636 O O . SER D 1 675 ? 148.161 141.382 205.408 1.00 65.69 654 SER D O 1
ATOM 7639 N N . THR D 1 676 ? 150.307 141.346 204.747 1.00 62.69 655 THR D N 1
ATOM 7640 C CA . THR D 1 676 ? 149.988 141.858 203.418 1.00 62.69 655 THR D CA 1
ATOM 7641 C C . THR D 1 676 ? 149.129 140.871 202.644 1.00 62.69 655 THR D C 1
ATOM 7642 O O . THR D 1 676 ? 148.108 141.237 202.041 1.00 62.69 655 THR D O 1
ATOM 7646 N N . LYS D 1 677 ? 149.539 139.606 202.646 1.00 68.54 656 LYS D N 1
ATOM 7647 C CA . LYS D 1 677 ? 148.804 138.581 201.921 1.00 68.54 656 LYS D CA 1
ATOM 7648 C C . LYS D 1 677 ? 147.399 138.427 202.480 1.00 68.54 656 LYS D C 1
ATOM 7649 O O . LYS D 1 677 ? 146.425 138.327 201.724 1.00 68.54 656 LYS D O 1
ATOM 7655 N N . GLU D 1 678 ? 147.273 138.425 203.807 1.00 68.39 657 GLU D N 1
ATOM 7656 C CA . GLU D 1 678 ? 145.957 138.323 204.422 1.00 68.39 657 GLU D CA 1
ATOM 7657 C C . GLU D 1 678 ? 145.112 139.554 204.134 1.00 68.39 657 GLU D C 1
ATOM 7658 O O . GLU D 1 678 ? 143.895 139.441 203.954 1.00 68.39 657 GLU D O 1
ATOM 7664 N N . PHE D 1 679 ? 145.733 140.733 204.082 1.00 62.36 658 PHE D N 1
ATOM 7665 C CA . PHE D 1 679 ? 145.000 141.943 203.731 1.00 62.36 658 PHE D CA 1
ATOM 7666 C C . PHE D 1 679 ? 144.399 141.827 202.342 1.00 62.36 658 PHE D C 1
ATOM 7667 O O . PHE D 1 679 ? 143.232 142.166 202.122 1.00 62.36 658 PHE D O 1
ATOM 7675 N N . PHE D 1 680 ? 145.192 141.350 201.387 1.00 63.20 659 PHE D N 1
ATOM 7676 C CA . PHE D 1 680 ? 144.666 141.163 200.041 1.00 63.20 659 PHE D CA 1
ATOM 7677 C C . PHE D 1 680 ? 143.586 140.093 200.019 1.00 63.20 659 PHE D C 1
ATOM 7678 O O . PHE D 1 680 ? 142.587 140.223 199.302 1.00 63.20 659 PHE D O 1
ATOM 7686 N N . ARG D 1 681 ? 143.769 139.030 200.801 1.00 67.63 660 ARG D N 1
ATOM 7687 C CA . ARG D 1 681 ? 142.777 137.965 200.850 1.00 67.63 660 ARG D CA 1
ATOM 7688 C C . ARG D 1 681 ? 141.434 138.472 201.359 1.00 67.63 660 ARG D C 1
ATOM 7689 O O . ARG D 1 681 ? 140.386 138.151 200.789 1.00 67.63 660 ARG D O 1
ATOM 7697 N N . ARG D 1 682 ? 141.445 139.268 202.427 1.00 66.89 661 ARG D N 1
ATOM 7698 C CA . ARG D 1 682 ? 140.217 139.759 203.041 1.00 66.89 661 ARG D CA 1
ATOM 7699 C C . ARG D 1 682 ? 139.649 140.992 202.355 1.00 66.89 661 ARG D C 1
ATOM 7700 O O . ARG D 1 682 ? 138.518 141.382 202.664 1.00 66.89 661 ARG D O 1
ATOM 7708 N N . SER D 1 683 ? 140.387 141.607 201.443 1.00 64.13 662 SER D N 1
ATOM 7709 C CA . SER D 1 683 ? 140.006 142.917 200.943 1.00 64.13 662 SER D CA 1
ATOM 7710 C C . SER D 1 683 ? 138.741 142.843 200.103 1.00 64.13 662 SER D C 1
ATOM 7711 O O . SER D 1 683 ? 138.536 141.897 199.338 1.00 64.13 662 SER D O 1
ATOM 7714 N N . LYS D 1 684 ? 137.886 143.850 200.261 1.00 63.75 663 LYS D N 1
ATOM 7715 C CA . LYS D 1 684 ? 136.705 144.020 199.436 1.00 63.75 663 LYS D CA 1
ATOM 7716 C C . LYS D 1 684 ? 136.814 145.193 198.476 1.00 63.75 663 LYS D C 1
ATOM 7717 O O . LYS D 1 684 ? 135.907 145.390 197.661 1.00 63.75 663 LYS D O 1
ATOM 7723 N N . ILE D 1 685 ? 137.887 145.980 198.552 1.00 64.83 664 ILE D N 1
ATOM 7724 C CA . ILE D 1 685 ? 138.087 147.057 197.593 1.00 64.83 664 ILE D CA 1
ATOM 7725 C C . ILE D 1 685 ? 138.409 146.450 196.235 1.00 64.83 664 ILE D C 1
ATOM 7726 O O . ILE D 1 685 ? 139.160 145.472 196.130 1.00 64.83 664 ILE D O 1
ATOM 7731 N N . ALA D 1 686 ? 137.839 147.038 195.184 1.00 68.00 665 ALA D N 1
ATOM 7732 C CA . ALA D 1 686 ? 137.877 146.416 193.865 1.00 68.00 665 ALA D CA 1
ATOM 7733 C C . ALA D 1 686 ? 139.304 146.137 193.413 1.00 68.00 665 ALA D C 1
ATOM 7734 O O . ALA D 1 686 ? 139.616 145.044 192.927 1.00 68.00 665 ALA D O 1
ATOM 7736 N N . VAL D 1 687 ? 140.188 147.124 193.564 1.00 65.99 666 VAL D N 1
ATOM 7737 C CA . VAL D 1 687 ? 141.536 147.002 193.020 1.00 65.99 666 VAL D CA 1
ATOM 7738 C C . VAL D 1 687 ? 142.271 145.843 193.675 1.00 65.99 666 VAL D C 1
ATOM 7739 O O . VAL D 1 687 ? 142.919 145.033 192.998 1.00 65.99 666 VAL D O 1
ATOM 7743 N N . PHE D 1 688 ? 142.176 145.733 194.998 1.00 64.50 667 PHE D N 1
ATOM 7744 C CA . PHE D 1 688 ? 142.895 144.670 195.686 1.00 64.50 667 PHE D CA 1
ATOM 7745 C C . PHE D 1 688 ? 142.241 143.318 195.445 1.00 64.50 667 PHE D C 1
ATOM 7746 O O . PHE D 1 688 ? 142.923 142.290 195.474 1.00 64.50 667 PHE D O 1
ATOM 7754 N N . ASP D 1 689 ? 140.931 143.296 195.187 1.00 67.04 668 ASP D N 1
ATOM 7755 C CA . ASP D 1 689 ? 140.292 142.052 194.770 1.00 67.04 668 ASP D CA 1
ATOM 7756 C C . ASP D 1 689 ? 140.851 141.576 193.436 1.00 67.04 668 ASP D C 1
ATOM 7757 O O . ASP D 1 689 ? 141.153 140.386 193.266 1.00 67.04 668 ASP D O 1
ATOM 7762 N N . LYS D 1 690 ? 140.999 142.493 192.478 1.00 66.89 669 LYS D N 1
ATOM 7763 C CA . LYS D 1 690 ? 141.635 142.143 191.213 1.00 66.89 669 LYS D CA 1
ATOM 7764 C C . LYS D 1 690 ? 143.052 141.639 191.437 1.00 66.89 669 LYS D C 1
ATOM 7765 O O . LYS D 1 690 ? 143.482 140.658 190.815 1.00 66.89 669 LYS D O 1
ATOM 7771 N N . MET D 1 691 ? 143.799 142.311 192.309 1.00 66.06 670 MET D N 1
ATOM 7772 C CA . MET D 1 691 ? 145.176 141.912 192.572 1.00 66.06 670 MET D CA 1
ATOM 7773 C C . MET D 1 691 ? 145.231 140.511 193.167 1.00 66.06 670 MET D C 1
ATOM 7774 O O . MET D 1 691 ? 146.098 139.706 192.809 1.00 66.06 670 MET D O 1
ATOM 7779 N N . TRP D 1 692 ? 144.306 140.203 194.076 1.00 67.32 671 TRP D N 1
ATOM 7780 C CA . TRP D 1 692 ? 144.245 138.873 194.673 1.00 67.32 671 TRP D CA 1
ATOM 7781 C C . TRP D 1 692 ? 143.919 137.821 193.625 1.00 67.32 671 TRP D C 1
ATOM 7782 O O . TRP D 1 692 ? 144.524 136.743 193.597 1.00 67.32 671 TRP D O 1
ATOM 7793 N N . THR D 1 693 ? 142.933 138.108 192.775 1.00 70.48 672 THR D N 1
ATOM 7794 C CA . THR D 1 693 ? 142.595 137.191 191.694 1.00 70.48 672 THR D CA 1
ATOM 7795 C C . THR D 1 693 ? 143.823 136.887 190.849 1.00 70.48 672 THR D C 1
ATOM 7796 O O . THR D 1 693 ? 144.173 135.723 190.622 1.00 70.48 672 THR D O 1
ATOM 7800 N N . TYR D 1 694 ? 144.502 137.940 190.394 1.00 69.46 673 TYR D N 1
ATOM 7801 C CA . TYR D 1 694 ? 145.716 137.771 189.607 1.00 69.46 673 TYR D CA 1
ATOM 7802 C C . TYR D 1 694 ? 146.724 136.890 190.330 1.00 69.46 673 TYR D C 1
ATOM 7803 O O . TYR D 1 694 ? 147.228 135.912 189.768 1.00 69.46 673 TYR D O 1
ATOM 7812 N N . MET D 1 695 ? 147.036 137.223 191.583 1.00 69.51 674 MET D N 1
ATOM 7813 C CA . MET D 1 695 ? 148.106 136.516 192.278 1.00 69.51 674 MET D CA 1
ATOM 7814 C C . MET D 1 695 ? 147.760 135.051 192.496 1.00 69.51 674 MET D C 1
ATOM 7815 O O . MET D 1 695 ? 148.629 134.180 192.382 1.00 69.51 674 MET D O 1
ATOM 7820 N N . ARG D 1 696 ? 146.502 134.751 192.824 1.00 70.30 675 ARG D N 1
ATOM 7821 C CA . ARG D 1 696 ? 146.105 133.352 192.946 1.00 70.30 675 ARG D CA 1
ATOM 7822 C C . ARG D 1 696 ? 146.237 132.627 191.613 1.00 70.30 675 ARG D C 1
ATOM 7823 O O . ARG D 1 696 ? 146.758 131.506 191.555 1.00 70.30 675 ARG D O 1
ATOM 7831 N N . SER D 1 697 ? 145.776 133.253 190.529 1.00 73.40 676 SER D N 1
ATOM 7832 C CA . SER D 1 697 ? 145.778 132.575 189.238 1.00 73.40 676 SER D CA 1
ATOM 7833 C C . SER D 1 697 ? 147.174 132.501 188.630 1.00 73.40 676 SER D C 1
ATOM 7834 O O . SER D 1 697 ? 147.509 131.510 187.972 1.00 73.40 676 SER D O 1
ATOM 7837 N N . ALA D 1 698 ? 147.997 133.523 188.842 1.00 73.58 677 ALA D N 1
ATOM 7838 C CA . ALA D 1 698 ? 149.243 133.651 188.096 1.00 73.58 677 ALA D CA 1
ATOM 7839 C C . ALA D 1 698 ? 150.187 132.490 188.379 1.00 73.58 677 ALA D C 1
ATOM 7840 O O . ALA D 1 698 ? 150.312 132.027 189.516 1.00 73.58 677 ALA D O 1
ATOM 7842 N N . GLU D 1 699 ? 150.866 132.034 187.328 1.00 78.86 678 GLU D N 1
ATOM 7843 C CA . GLU D 1 699 ? 151.866 130.984 187.404 1.00 78.86 678 GLU D CA 1
ATOM 7844 C C . GLU D 1 699 ? 153.154 131.469 186.756 1.00 78.86 678 GLU D C 1
ATOM 7845 O O . GLU D 1 699 ? 153.108 132.157 185.728 1.00 78.86 678 GLU D O 1
ATOM 7851 N N . PRO D 1 700 ? 154.325 131.133 187.322 1.00 77.52 679 PRO D N 1
ATOM 7852 C CA . PRO D 1 700 ? 154.529 130.353 188.545 1.00 77.52 679 PRO D CA 1
ATOM 7853 C C . PRO D 1 700 ? 154.186 131.154 189.799 1.00 77.52 679 PRO D C 1
ATOM 7854 O O . PRO D 1 700 ? 153.497 132.169 189.706 1.00 77.52 679 PRO D O 1
ATOM 7858 N N . SER D 1 701 ? 154.660 130.699 190.955 1.00 74.87 680 SER D N 1
ATOM 7859 C CA . SER D 1 701 ? 154.386 131.402 192.199 1.00 74.87 680 SER D CA 1
ATOM 7860 C C . SER D 1 701 ? 155.029 132.780 192.176 1.00 74.87 680 SER D C 1
ATOM 7861 O O . SER D 1 701 ? 156.246 132.907 192.022 1.00 74.87 680 SER D O 1
ATOM 7864 N N . VAL D 1 702 ? 154.199 133.814 192.326 1.00 68.60 681 VAL D N 1
ATOM 7865 C CA . VAL D 1 702 ? 154.721 135.161 192.512 1.00 68.60 681 VAL D CA 1
ATOM 7866 C C . VAL D 1 702 ? 155.173 135.386 193.945 1.00 68.60 681 VAL D C 1
ATOM 7867 O O . VAL D 1 702 ? 155.965 136.299 194.206 1.00 68.60 681 VAL D O 1
ATOM 7871 N N . PHE D 1 703 ? 154.685 134.578 194.881 1.00 68.65 682 PHE D N 1
ATOM 7872 C CA . PHE D 1 703 ? 155.034 134.734 196.280 1.00 68.65 682 PHE D CA 1
ATOM 7873 C C . PHE D 1 703 ? 156.499 134.393 196.506 1.00 68.65 682 PHE D C 1
ATOM 7874 O O . PHE D 1 703 ? 157.107 133.634 195.746 1.00 68.65 682 PHE D O 1
ATOM 7882 N N . VAL D 1 704 ? 157.069 134.962 197.564 1.00 68.49 683 VAL D N 1
ATOM 7883 C CA . VAL D 1 704 ? 158.422 134.640 197.987 1.00 68.49 683 VAL D CA 1
ATOM 7884 C C . VAL D 1 704 ? 158.359 134.126 199.418 1.00 68.49 683 VAL D C 1
ATOM 7885 O O . VAL D 1 704 ? 157.429 134.422 200.172 1.00 68.49 683 VAL D O 1
ATOM 7889 N N . ARG D 1 705 ? 159.362 133.336 199.784 1.00 73.89 684 ARG D N 1
ATOM 7890 C CA . ARG D 1 705 ? 159.460 132.815 201.139 1.00 73.89 684 ARG D CA 1
ATOM 7891 C C . ARG D 1 705 ? 160.147 133.780 202.092 1.00 73.89 684 ARG D C 1
ATOM 7892 O O . ARG D 1 705 ? 160.089 133.573 203.308 1.00 73.89 684 ARG D O 1
ATOM 7900 N N . THR D 1 706 ? 160.795 134.822 201.575 1.00 70.55 685 THR D N 1
ATOM 7901 C CA . THR D 1 706 ? 161.485 135.785 202.415 1.00 70.55 685 THR D CA 1
ATOM 7902 C C . THR D 1 706 ? 161.567 137.114 201.678 1.00 70.55 685 THR D C 1
ATOM 7903 O O . THR D 1 706 ? 161.449 137.175 200.452 1.00 70.55 685 THR D O 1
ATOM 7907 N N . THR D 1 707 ? 161.767 138.184 202.449 1.00 67.61 686 THR D N 1
ATOM 7908 C CA . THR D 1 707 ? 161.854 139.514 201.856 1.00 67.61 686 THR D CA 1
ATOM 7909 C C . THR D 1 707 ? 163.084 139.645 200.966 1.00 67.61 686 THR D C 1
ATOM 7910 O O . THR D 1 707 ? 163.030 140.283 199.907 1.00 67.61 686 THR D O 1
ATOM 7914 N N . ALA D 1 708 ? 164.208 139.059 201.389 1.00 68.19 687 ALA D N 1
ATOM 7915 C CA . ALA D 1 708 ? 165.409 139.106 200.566 1.00 68.19 687 ALA D CA 1
ATOM 7916 C C . ALA D 1 708 ? 165.140 138.521 199.187 1.00 68.19 687 ALA D C 1
ATOM 7917 O O . ALA D 1 708 ? 165.631 139.037 198.175 1.00 68.19 687 ALA D O 1
ATOM 7919 N N . GLU D 1 709 ? 164.344 137.455 199.127 1.00 69.31 688 GLU D N 1
ATOM 7920 C CA . GLU D 1 709 ? 163.990 136.868 197.842 1.00 69.31 688 GLU D CA 1
ATOM 7921 C C . GLU D 1 709 ? 163.207 137.850 196.983 1.00 69.31 688 GLU D C 1
ATOM 7922 O O . GLU D 1 709 ? 163.441 137.953 195.775 1.00 69.31 688 GLU D O 1
ATOM 7928 N N . GLY D 1 710 ? 162.263 138.576 197.588 1.00 65.14 689 GLY D N 1
ATOM 7929 C CA . GLY D 1 710 ? 161.488 139.541 196.823 1.00 65.14 689 GLY D CA 1
ATOM 7930 C C . GLY D 1 710 ? 162.341 140.671 196.282 1.00 65.14 689 GLY D C 1
ATOM 7931 O O . GLY D 1 710 ? 162.226 141.053 195.113 1.00 65.14 689 GLY D O 1
ATOM 7932 N N . VAL D 1 711 ? 163.210 141.226 197.128 1.00 64.80 690 VAL D N 1
ATOM 7933 C CA . VAL D 1 711 ? 164.090 142.295 196.670 1.00 64.80 690 VAL D CA 1
ATOM 7934 C C . VAL D 1 711 ? 165.015 141.788 195.573 1.00 64.80 690 VAL D C 1
ATOM 7935 O O . VAL D 1 711 ? 165.304 142.504 194.607 1.00 64.80 690 VAL D O 1
ATOM 7939 N N . ALA D 1 712 ? 165.483 140.544 195.688 1.00 65.91 691 ALA D N 1
ATOM 7940 C CA . ALA D 1 712 ? 166.351 139.999 194.652 1.00 65.91 691 ALA D CA 1
ATOM 7941 C C . ALA D 1 712 ? 165.596 139.831 193.339 1.00 65.91 691 ALA D C 1
ATOM 7942 O O . ALA D 1 712 ? 166.100 140.199 192.271 1.00 65.91 691 ALA D O 1
ATOM 7944 N N . ARG D 1 713 ? 164.384 139.273 193.396 1.00 64.45 692 ARG D N 1
ATOM 7945 C CA . ARG D 1 713 ? 163.577 139.135 192.189 1.00 64.45 692 ARG D CA 1
ATOM 7946 C C . ARG D 1 713 ? 163.346 140.488 191.534 1.00 64.45 692 ARG D C 1
ATOM 7947 O O . ARG D 1 713 ? 163.389 140.608 190.304 1.00 64.45 692 ARG D O 1
ATOM 7955 N N . VAL D 1 714 ? 163.095 141.516 192.341 1.00 63.12 693 VAL D N 1
ATOM 7956 C CA . VAL D 1 714 ? 162.964 142.865 191.800 1.00 63.12 693 VAL D CA 1
ATOM 7957 C C . VAL D 1 714 ? 164.262 143.306 191.139 1.00 63.12 693 VAL D C 1
ATOM 7958 O O . VAL D 1 714 ? 164.254 143.892 190.050 1.00 63.12 693 VAL D O 1
ATOM 7962 N N . ARG D 1 715 ? 165.396 143.027 191.780 1.00 64.83 694 ARG D N 1
ATOM 7963 C CA . ARG D 1 715 ? 166.669 143.544 191.303 1.00 64.83 694 ARG D CA 1
ATOM 7964 C C . ARG D 1 715 ? 167.170 142.828 190.056 1.00 64.83 694 ARG D C 1
ATOM 7965 O O . ARG D 1 715 ? 167.986 143.398 189.322 1.00 64.83 694 ARG D O 1
ATOM 7973 N N . LYS D 1 716 ? 166.713 141.602 189.794 1.00 66.47 695 LYS D N 1
ATOM 7974 C CA . LYS D 1 716 ? 167.196 140.858 188.640 1.00 66.47 695 LYS D CA 1
ATOM 7975 C C . LYS D 1 716 ? 166.196 140.767 187.498 1.00 66.47 695 LYS D C 1
ATOM 7976 O O . LYS D 1 716 ? 166.608 140.520 186.362 1.00 66.47 695 LYS D O 1
ATOM 7982 N N . SER D 1 717 ? 164.908 140.962 187.762 1.00 66.50 696 SER D N 1
ATOM 7983 C CA . SER D 1 717 ? 163.878 140.787 186.746 1.00 66.50 696 SER D CA 1
ATOM 7984 C C . SER D 1 717 ? 163.829 141.924 185.734 1.00 66.50 696 SER D C 1
ATOM 7985 O O . SER D 1 717 ? 162.889 141.975 184.934 1.00 66.50 696 SER D O 1
ATOM 7988 N N . LYS D 1 718 ? 164.806 142.829 185.749 1.00 68.14 697 LYS D N 1
ATOM 7989 C CA . LYS D 1 718 ? 164.918 143.875 184.735 1.00 68.14 697 LYS D CA 1
ATOM 7990 C C . LYS D 1 718 ? 163.614 144.655 184.587 1.00 68.14 697 LYS D C 1
ATOM 7991 O O . LYS D 1 718 ? 163.159 144.945 183.479 1.00 68.14 697 LYS D O 1
ATOM 7993 N N . GLY D 1 719 ? 163.004 144.999 185.719 1.00 67.94 698 GLY D N 1
ATOM 7994 C CA . GLY D 1 719 ? 161.845 145.867 185.709 1.00 67.94 698 GLY D CA 1
ATOM 7995 C C . GLY D 1 719 ? 160.527 145.190 185.429 1.00 67.94 698 GLY D C 1
ATOM 7996 O O . GLY D 1 719 ? 159.555 145.874 185.096 1.00 67.94 698 GLY D O 1
ATOM 7997 N N . LYS D 1 720 ? 160.458 143.866 185.547 1.00 68.76 699 LYS D N 1
ATOM 7998 C CA . LYS D 1 720 ? 159.224 143.128 185.316 1.00 68.76 699 LYS D CA 1
ATOM 7999 C C . LYS D 1 720 ? 158.635 142.566 186.602 1.00 68.76 699 LYS D C 1
ATOM 8000 O O . LYS D 1 720 ? 157.706 141.753 186.544 1.00 68.76 699 LYS D O 1
ATOM 8006 N N . TYR D 1 721 ? 159.149 142.977 187.759 1.00 63.50 700 TYR D N 1
ATOM 8007 C CA . TYR D 1 721 ? 158.656 142.522 189.048 1.00 63.50 700 TYR D CA 1
ATOM 8008 C C . TYR D 1 721 ? 158.378 143.711 189.952 1.00 63.50 700 TYR D C 1
ATOM 8009 O O . TYR D 1 721 ? 159.158 144.668 189.993 1.00 63.50 700 TYR D O 1
ATOM 8018 N N . ALA D 1 722 ? 157.267 143.638 190.678 1.00 60.62 701 ALA D N 1
ATOM 8019 C CA . ALA D 1 722 ? 156.880 144.645 191.658 1.00 60.62 701 ALA D CA 1
ATOM 8020 C C . ALA D 1 722 ? 156.499 143.935 192.945 1.00 60.62 701 ALA D C 1
ATOM 8021 O O . ALA D 1 722 ? 155.560 143.132 192.954 1.00 60.62 701 ALA D O 1
ATOM 8023 N N . TYR D 1 723 ? 157.215 144.230 194.024 1.00 59.65 702 TYR D N 1
ATOM 8024 C CA . TYR D 1 723 ? 156.998 143.564 195.302 1.00 59.65 702 TYR D CA 1
ATOM 8025 C C . TYR D 1 723 ? 156.185 144.453 196.231 1.00 59.65 702 TYR D C 1
ATOM 8026 O O . TYR D 1 723 ? 156.503 145.630 196.408 1.00 59.65 702 TYR D O 1
ATOM 8035 N N . LEU D 1 724 ? 155.151 143.883 196.835 1.00 57.88 703 LEU D N 1
ATOM 8036 C CA . LEU D 1 724 ? 154.323 144.588 197.800 1.00 57.88 703 LEU D CA 1
ATOM 8037 C C . LEU D 1 724 ? 154.813 144.260 199.202 1.00 57.88 703 LEU D C 1
ATOM 8038 O O . LEU D 1 724 ? 154.824 143.092 199.600 1.00 57.88 703 LEU D O 1
ATOM 8043 N N . LEU D 1 725 ? 155.207 145.284 199.947 1.00 55.63 704 LEU D N 1
ATOM 8044 C CA . LEU D 1 725 ? 155.758 145.068 201.280 1.00 55.63 704 LEU D CA 1
ATOM 8045 C C . LEU D 1 725 ? 155.365 146.248 202.160 1.00 55.63 704 LEU D C 1
ATOM 8046 O O . LEU D 1 725 ? 154.448 147.004 201.829 1.00 55.63 704 LEU D O 1
ATOM 8051 N N . GLU D 1 726 ? 156.042 146.398 203.293 1.00 54.98 705 GLU D N 1
ATOM 8052 C CA . GLU D 1 726 ? 155.808 147.511 204.197 1.00 54.98 705 GLU D CA 1
ATOM 8053 C C . GLU D 1 726 ? 156.662 148.706 203.800 1.00 54.98 705 GLU D C 1
ATOM 8054 O O . GLU D 1 726 ? 157.770 148.560 203.281 1.00 54.98 705 GLU D O 1
ATOM 8060 N N . SER D 1 727 ? 156.132 149.899 204.058 1.00 51.70 706 SER D N 1
ATOM 8061 C CA . SER D 1 727 ? 156.774 151.113 203.575 1.00 51.70 706 SER D CA 1
ATOM 8062 C C . SER D 1 727 ? 158.118 151.357 204.241 1.00 51.70 706 SER D C 1
ATOM 8063 O O . SER D 1 727 ? 159.040 151.869 203.597 1.00 51.70 706 SER D O 1
ATOM 8066 N N . THR D 1 728 ? 158.250 151.017 205.521 1.00 55.14 707 THR D N 1
ATOM 8067 C CA . THR D 1 728 ? 159.495 151.290 206.232 1.00 55.14 707 THR D CA 1
ATOM 8068 C C . THR D 1 728 ? 160.644 150.478 205.654 1.00 55.14 707 THR D C 1
ATOM 8069 O O . THR D 1 728 ? 161.739 151.005 205.424 1.00 55.14 707 THR D O 1
ATOM 8073 N N . MET D 1 729 ? 160.414 149.188 205.417 1.00 60.57 708 MET D N 1
ATOM 8074 C CA . MET D 1 729 ? 161.453 148.350 204.835 1.00 60.57 708 MET D CA 1
ATOM 8075 C C . MET D 1 729 ? 161.809 148.815 203.432 1.00 60.57 708 MET D C 1
ATOM 8076 O O . MET D 1 729 ? 162.984 148.832 203.055 1.00 60.57 708 MET D O 1
ATOM 8081 N N . ASN D 1 730 ? 160.803 149.186 202.643 1.00 55.04 709 ASN D N 1
ATOM 8082 C CA . ASN D 1 730 ? 161.050 149.697 201.301 1.00 55.04 709 ASN D CA 1
ATOM 8083 C C . ASN D 1 730 ? 161.926 150.940 201.340 1.00 55.04 709 ASN D C 1
ATOM 8084 O O . ASN D 1 730 ? 162.899 151.058 200.586 1.00 55.04 709 ASN D O 1
ATOM 8089 N N . GLU D 1 731 ? 161.596 151.883 202.221 1.00 57.18 710 GLU D N 1
ATOM 8090 C CA . GLU D 1 731 ? 162.396 153.095 202.326 1.00 57.18 710 GLU D CA 1
ATOM 8091 C C . GLU D 1 731 ? 163.812 152.776 202.773 1.00 57.18 710 GLU D C 1
ATOM 8092 O O . GLU D 1 731 ? 164.774 153.342 202.249 1.00 57.18 710 GLU D O 1
ATOM 8098 N N . TYR D 1 732 ? 163.961 151.871 203.737 1.00 62.78 711 TYR D N 1
ATOM 8099 C CA . TYR D 1 732 ? 165.293 151.486 204.188 1.00 62.78 711 TYR D CA 1
ATOM 8100 C C . TYR D 1 732 ? 166.106 150.915 203.039 1.00 62.78 711 TYR D C 1
ATOM 8101 O O . TYR D 1 732 ? 167.250 151.322 202.804 1.00 62.78 711 TYR D O 1
ATOM 8110 N N . ILE D 1 733 ? 165.518 149.977 202.299 1.00 60.07 712 ILE D N 1
ATOM 8111 C CA . ILE D 1 733 ? 166.215 149.329 201.198 1.00 60.07 712 ILE D CA 1
ATOM 8112 C C . ILE D 1 733 ? 166.577 150.329 200.116 1.00 60.07 712 ILE D C 1
ATOM 8113 O O . ILE D 1 733 ? 167.606 150.186 199.448 1.00 60.07 712 ILE D O 1
ATOM 8118 N N . GLU D 1 734 ? 165.746 151.350 199.915 1.00 60.64 713 GLU D N 1
ATOM 8119 C CA . GLU D 1 734 ? 166.025 152.316 198.863 1.00 60.64 713 GLU D CA 1
ATOM 8120 C C . GLU D 1 734 ? 167.372 153.001 199.053 1.00 60.64 713 GLU D C 1
ATOM 8121 O O . GLU D 1 734 ? 167.931 153.515 198.078 1.00 60.64 713 GLU D O 1
ATOM 8127 N N . GLN D 1 735 ? 167.912 153.017 200.273 1.00 65.57 714 GLN D N 1
ATOM 8128 C CA . GLN D 1 735 ? 169.255 153.533 200.525 1.00 65.57 714 GLN D CA 1
ATOM 8129 C C . GLN D 1 735 ? 170.259 152.420 200.821 1.00 65.57 714 GLN D C 1
ATOM 8130 O O . GLN D 1 735 ? 171.176 152.606 201.623 1.00 65.57 714 GLN D O 1
ATOM 8136 N N . ARG D 1 736 ? 170.105 151.262 200.183 1.00 66.35 715 ARG D N 1
ATOM 8137 C CA . ARG D 1 736 ? 171.051 150.164 200.313 1.00 66.35 715 ARG D CA 1
ATOM 8138 C C . ARG D 1 736 ? 171.631 149.813 198.949 1.00 66.35 715 ARG D C 1
ATOM 8139 O O . ARG D 1 736 ? 170.971 149.964 197.918 1.00 66.35 715 ARG D O 1
ATOM 8147 N N . LYS D 1 737 ? 172.876 149.341 198.953 1.00 70.85 716 LYS D N 1
ATOM 8148 C CA . LYS D 1 737 ? 173.535 148.952 197.717 1.00 70.85 716 LYS D CA 1
ATOM 8149 C C . LYS D 1 737 ? 172.913 147.666 197.170 1.00 70.85 716 LYS D C 1
ATOM 8150 O O . LYS D 1 737 ? 172.431 146.827 197.936 1.00 70.85 716 LYS D O 1
ATOM 8156 N N . PRO D 1 738 ? 172.920 147.476 195.839 1.00 69.88 717 PRO D N 1
ATOM 8157 C CA . PRO D 1 738 ? 173.520 148.341 194.823 1.00 69.88 717 PRO D CA 1
ATOM 8158 C C . PRO D 1 738 ? 172.668 149.559 194.500 1.00 69.88 717 PRO D C 1
ATOM 8159 O O . PRO D 1 738 ? 172.981 150.304 193.575 1.00 69.88 717 PRO D O 1
ATOM 8163 N N . CYS D 1 739 ? 171.592 149.744 195.266 1.00 69.87 718 CYS D N 1
ATOM 8164 C CA . CYS D 1 739 ? 170.810 150.975 195.229 1.00 69.87 718 CYS D CA 1
ATOM 8165 C C . CYS D 1 739 ? 170.036 151.095 193.917 1.00 69.87 718 CYS D C 1
ATOM 8166 O O . CYS D 1 739 ? 169.978 152.165 193.310 1.00 69.87 718 CYS D O 1
ATOM 8169 N N . ASP D 1 740 ? 169.436 149.988 193.479 1.00 65.14 719 ASP D N 1
ATOM 8170 C CA . ASP D 1 740 ? 168.777 149.902 192.184 1.00 65.14 719 ASP D CA 1
ATOM 8171 C C . ASP D 1 740 ? 167.296 149.570 192.322 1.00 65.14 719 ASP D C 1
ATOM 8172 O O . ASP D 1 740 ? 166.726 148.884 191.472 1.00 65.14 719 ASP D O 1
ATOM 8177 N N . THR D 1 741 ? 166.660 150.049 193.386 1.00 60.63 720 THR D N 1
ATOM 8178 C CA . THR D 1 741 ? 165.244 149.804 193.597 1.00 60.63 720 THR D CA 1
ATOM 8179 C C . THR D 1 741 ? 164.646 151.013 194.297 1.00 60.63 720 THR D C 1
ATOM 8180 O O . THR D 1 741 ? 165.352 151.789 194.946 1.00 60.63 720 THR D O 1
ATOM 8184 N N . MET D 1 742 ? 163.333 151.171 194.155 1.00 57.15 721 MET D N 1
ATOM 8185 C CA . MET D 1 742 ? 162.675 152.396 194.570 1.00 57.15 721 MET D CA 1
ATOM 8186 C C . MET D 1 742 ? 161.224 152.112 194.919 1.00 57.15 721 MET D C 1
ATOM 8187 O O . MET D 1 742 ? 160.639 151.115 194.482 1.00 57.15 721 MET D O 1
ATOM 8192 N N . LYS D 1 743 ? 160.655 153.007 195.718 1.00 52.67 722 LYS D N 1
ATOM 8193 C CA . LYS D 1 743 ? 159.255 152.950 196.098 1.00 52.67 722 LYS D CA 1
ATOM 8194 C C . LYS D 1 743 ? 158.445 153.914 195.249 1.00 52.67 722 LYS D C 1
ATOM 8195 O O . LYS D 1 743 ? 158.880 155.036 194.976 1.00 52.67 722 LYS D O 1
ATOM 8201 N N . VAL D 1 744 ? 157.264 153.471 194.835 1.00 54.18 723 VAL D N 1
ATOM 8202 C CA . VAL D 1 744 ? 156.391 154.251 193.973 1.00 54.18 723 VAL D CA 1
ATOM 8203 C C . VAL D 1 744 ? 155.014 154.345 194.602 1.00 54.18 723 VAL D C 1
ATOM 8204 O O . VAL D 1 744 ? 154.601 153.484 195.384 1.00 54.18 723 VAL D O 1
ATOM 8208 N N . GLY D 1 745 ? 154.297 155.399 194.246 1.00 52.40 724 GLY D N 1
ATOM 8209 C CA . GLY D 1 745 ? 152.948 155.538 194.720 1.00 52.40 724 GLY D CA 1
ATOM 8210 C C . GLY D 1 745 ? 152.905 155.905 196.190 1.00 52.40 724 GLY D C 1
ATOM 8211 O O . GLY D 1 745 ? 153.884 156.352 196.792 1.00 52.40 724 GLY D O 1
ATOM 8212 N N . GLY D 1 746 ? 151.730 155.701 196.766 1.00 49.88 725 GLY D N 1
ATOM 8213 C CA . GLY D 1 746 ? 151.523 155.984 198.164 1.00 49.88 725 GLY D CA 1
ATOM 8214 C C . GLY D 1 746 ? 151.515 154.721 198.988 1.00 49.88 725 GLY D C 1
ATOM 8215 O O . GLY D 1 746 ? 152.414 153.885 198.870 1.00 49.88 725 GLY D O 1
ATOM 8216 N N . ASN D 1 747 ? 150.498 154.574 199.822 1.00 50.11 726 ASN D N 1
ATOM 8217 C CA . ASN D 1 747 ? 150.355 153.419 200.684 1.00 50.11 726 ASN D CA 1
ATOM 8218 C C . ASN D 1 747 ? 148.932 152.912 200.580 1.00 50.11 726 ASN D C 1
ATOM 8219 O O . ASN D 1 747 ? 147.981 153.696 200.550 1.00 50.11 726 ASN D O 1
ATOM 8224 N N . LEU D 1 748 ? 148.797 151.597 200.510 1.00 55.11 727 LEU D N 1
ATOM 8225 C CA . LEU D 1 748 ? 147.518 150.967 200.254 1.00 55.11 727 LEU D CA 1
ATOM 8226 C C . LEU D 1 748 ? 146.737 150.697 201.528 1.00 55.11 727 LEU D C 1
ATOM 8227 O O . LEU D 1 748 ? 145.583 150.266 201.456 1.00 55.11 727 LEU D O 1
ATOM 8232 N N . ASP D 1 749 ? 147.341 150.951 202.684 1.00 52.62 728 ASP D N 1
ATOM 8233 C CA . ASP D 1 749 ? 146.710 150.718 203.968 1.00 52.62 728 ASP D CA 1
ATOM 8234 C C . ASP D 1 749 ? 147.308 151.687 204.972 1.00 52.62 728 ASP D C 1
ATOM 8235 O O . ASP D 1 749 ? 148.267 152.405 204.681 1.00 52.62 728 ASP D O 1
ATOM 8240 N N . SER D 1 750 ? 146.726 151.706 206.166 1.00 49.24 729 SER D N 1
ATOM 8241 C CA . SER D 1 750 ? 147.236 152.500 207.270 1.00 49.24 729 SER D CA 1
ATOM 8242 C C . SER D 1 750 ? 147.473 151.590 208.464 1.00 49.24 729 SER D C 1
ATOM 8243 O O . SER D 1 750 ? 146.569 150.866 208.889 1.00 49.24 729 SER D O 1
ATOM 8246 N N . LYS D 1 751 ? 148.691 151.629 208.991 1.00 50.36 730 LYS D N 1
ATOM 8247 C CA . LYS D 1 751 ? 149.081 150.860 210.158 1.00 50.36 730 LYS D CA 1
ATOM 8248 C C . LYS D 1 751 ? 149.989 151.723 211.012 1.00 50.36 730 LYS D C 1
ATOM 8249 O O . LYS D 1 751 ? 150.513 152.740 210.558 1.00 50.36 730 LYS D O 1
ATOM 8255 N N . GLY D 1 752 ? 150.184 151.304 212.251 1.00 49.20 731 GLY D N 1
ATOM 8256 C CA . GLY D 1 752 ? 151.056 152.024 213.156 1.00 49.20 731 GLY D CA 1
ATOM 8257 C C . GLY D 1 752 ? 151.831 151.075 214.036 1.00 49.20 731 GLY D C 1
ATOM 8258 O O . GLY D 1 752 ? 151.363 149.991 214.384 1.00 49.20 731 GLY D O 1
ATOM 8259 N N . TYR D 1 753 ? 153.033 151.504 214.399 1.00 53.29 732 TYR D N 1
ATOM 8260 C CA . TYR D 1 753 ? 153.880 150.777 215.331 1.00 53.29 732 TYR D CA 1
ATOM 8261 C C . TYR D 1 753 ? 153.771 151.437 216.694 1.00 53.29 732 TYR D C 1
ATOM 8262 O O . TYR D 1 753 ? 153.954 152.653 216.814 1.00 53.29 732 TYR D O 1
ATOM 8271 N N . GLY D 1 754 ? 153.469 150.642 217.713 1.00 56.30 733 GLY D N 1
ATOM 8272 C CA . GLY D 1 754 ? 153.293 151.178 219.045 1.00 56.30 733 GLY D CA 1
ATOM 8273 C C . GLY D 1 754 ? 153.977 150.367 220.118 1.00 56.30 733 GLY D C 1
ATOM 8274 O O . GLY D 1 754 ? 153.810 149.147 220.192 1.00 56.30 733 GLY D O 1
ATOM 8275 N N . ILE D 1 755 ? 154.750 151.042 220.968 1.00 61.03 734 ILE D N 1
ATOM 8276 C CA . ILE D 1 755 ? 155.447 150.363 222.049 1.00 61.03 734 ILE D CA 1
ATOM 8277 C C . ILE D 1 755 ? 154.426 149.869 223.062 1.00 61.03 734 ILE D C 1
ATOM 8278 O O . ILE D 1 755 ? 153.585 150.632 223.549 1.00 61.03 734 ILE D O 1
ATOM 8283 N N . ALA D 1 756 ? 154.488 148.581 223.375 1.00 63.69 735 ALA D N 1
ATOM 8284 C CA . ALA D 1 756 ? 153.492 147.937 224.213 1.00 63.69 735 ALA D CA 1
ATOM 8285 C C . ALA D 1 756 ? 154.007 147.752 225.632 1.00 63.69 735 ALA D C 1
ATOM 8286 O O . ALA D 1 756 ? 155.204 147.842 225.909 1.00 63.69 735 ALA D O 1
ATOM 8288 N N . THR D 1 757 ? 153.070 147.499 226.532 1.00 67.33 736 THR D N 1
ATOM 8289 C CA . THR D 1 757 ? 153.338 147.215 227.929 1.00 67.33 736 THR D CA 1
ATOM 8290 C C . THR D 1 757 ? 152.396 146.108 228.368 1.00 67.33 736 THR D C 1
ATOM 8291 O O . THR D 1 757 ? 151.347 145.903 227.750 1.00 67.33 736 THR D O 1
ATOM 8295 N N . PRO D 1 758 ? 152.731 145.384 229.429 1.00 70.29 737 PRO D N 1
ATOM 8296 C CA . PRO D 1 758 ? 151.786 144.404 229.947 1.00 70.29 737 PRO D CA 1
ATOM 8297 C C . PRO D 1 758 ? 150.624 145.074 230.654 1.00 70.29 737 PRO D C 1
ATOM 8298 O O . PRO D 1 758 ? 150.763 146.133 231.268 1.00 70.29 737 PRO D O 1
ATOM 8302 N N . LYS D 1 759 ? 149.454 144.455 230.528 1.00 68.87 738 LYS D N 1
ATOM 8303 C CA . LYS D 1 759 ? 148.223 145.090 230.979 1.00 68.87 738 LYS D CA 1
ATOM 8304 C C . LYS D 1 759 ? 148.305 145.446 232.457 1.00 68.87 738 LYS D C 1
ATOM 8305 O O . LYS D 1 759 ? 148.691 144.621 233.291 1.00 68.87 738 LYS D O 1
ATOM 8311 N N . GLY D 1 760 ? 147.927 146.679 232.776 1.00 71.48 739 GLY D N 1
ATOM 8312 C CA . GLY D 1 760 ? 147.923 147.155 234.140 1.00 71.48 739 GLY D CA 1
ATOM 8313 C C . GLY D 1 760 ? 149.208 147.804 234.603 1.00 71.48 739 GLY D C 1
ATOM 8314 O O . GLY D 1 760 ? 149.244 148.332 235.721 1.00 71.48 739 GLY D O 1
ATOM 8315 N N . SER D 1 761 ? 150.257 147.795 233.786 1.00 70.89 740 SER D N 1
ATOM 8316 C CA . SER D 1 761 ? 151.540 148.324 234.223 1.00 70.89 740 SER D CA 1
ATOM 8317 C C . SER D 1 761 ? 151.474 149.828 234.444 1.00 70.89 740 SER D C 1
ATOM 8318 O O . SER D 1 761 ? 150.735 150.552 233.771 1.00 70.89 740 SER D O 1
ATOM 8321 N N . SER D 1 762 ? 152.263 150.292 235.410 1.00 71.86 741 SER D N 1
ATOM 8322 C CA . SER D 1 762 ? 152.430 151.720 235.627 1.00 71.86 741 SER D CA 1
ATOM 8323 C C . SER D 1 762 ? 153.166 152.397 234.481 1.00 71.86 741 SER D C 1
ATOM 8324 O O . SER D 1 762 ? 153.093 153.622 234.354 1.00 71.86 741 SER D O 1
ATOM 8327 N N . LEU D 1 763 ? 153.878 151.632 233.651 1.00 69.80 742 LEU D N 1
ATOM 8328 C CA . LEU D 1 763 ? 154.660 152.217 232.571 1.00 69.80 742 LEU D CA 1
ATOM 8329 C C . LEU D 1 763 ? 153.802 152.661 231.393 1.00 69.80 742 LEU D C 1
ATOM 8330 O O . LEU D 1 763 ? 154.234 153.524 230.620 1.00 69.80 742 LEU D O 1
ATOM 8335 N N . GLY D 1 764 ? 152.606 152.092 231.243 1.00 67.65 743 GLY D N 1
ATOM 8336 C CA . GLY D 1 764 ? 151.827 152.328 230.036 1.00 67.65 743 GLY D CA 1
ATOM 8337 C C . GLY D 1 764 ? 151.525 153.795 229.803 1.00 67.65 743 GLY D C 1
ATOM 8338 O O . GLY D 1 764 ? 151.773 154.329 228.720 1.00 67.65 743 GLY D O 1
ATOM 8339 N N . THR D 1 765 ? 150.971 154.462 230.811 1.00 65.93 744 THR D N 1
ATOM 8340 C CA . THR D 1 765 ? 150.656 155.882 230.670 1.00 65.93 744 THR D CA 1
ATOM 8341 C C . THR D 1 765 ? 151.893 156.736 230.443 1.00 65.93 744 THR D C 1
ATOM 8342 O O . THR D 1 765 ? 151.867 157.601 229.548 1.00 65.93 744 THR D O 1
ATOM 8346 N N . PRO D 1 766 ? 152.970 156.602 231.220 1.00 66.95 745 PRO D N 1
ATOM 8347 C CA . PRO D 1 766 ? 154.159 157.417 230.935 1.00 66.95 745 PRO D CA 1
ATOM 8348 C C . PRO D 1 766 ? 154.724 157.192 229.545 1.00 66.95 745 PRO D C 1
ATOM 8349 O O . PRO D 1 766 ? 155.136 158.160 228.903 1.00 66.95 745 PRO D O 1
ATOM 8353 N N . VAL D 1 767 ? 154.741 155.954 229.042 1.00 65.14 746 VAL D N 1
ATOM 8354 C CA . VAL D 1 767 ? 155.272 155.737 227.698 1.00 65.14 746 VAL D CA 1
ATOM 8355 C C . VAL D 1 767 ? 154.324 156.312 226.651 1.00 65.14 746 VAL D C 1
ATOM 8356 O O . VAL D 1 767 ? 154.760 156.842 225.620 1.00 65.14 746 VAL D O 1
ATOM 8360 N N . ASN D 1 768 ? 153.014 156.216 226.896 1.00 60.79 747 ASN D N 1
ATOM 8361 C CA . ASN D 1 768 ? 152.043 156.812 225.989 1.00 60.79 747 ASN D CA 1
ATOM 8362 C C . ASN D 1 768 ? 152.238 158.317 225.890 1.00 60.79 747 ASN D C 1
ATOM 8363 O O . ASN D 1 768 ? 152.148 158.894 224.801 1.00 60.79 747 ASN D O 1
ATOM 8368 N N . LEU D 1 769 ? 152.487 158.974 227.019 1.00 63.18 748 LEU D N 1
ATOM 8369 C CA . LEU D 1 769 ? 152.762 160.405 226.987 1.00 63.18 748 LEU D CA 1
ATOM 8370 C C . LEU D 1 769 ? 154.124 160.695 226.369 1.00 63.18 748 LEU D C 1
ATOM 8371 O O . LEU D 1 769 ? 154.300 161.719 225.697 1.00 63.18 748 LEU D O 1
ATOM 8376 N N . ALA D 1 770 ? 155.088 159.800 226.573 1.00 64.04 749 ALA D N 1
ATOM 8377 C CA . ALA D 1 770 ? 156.424 160.008 226.034 1.00 64.04 749 ALA D CA 1
ATOM 8378 C C . ALA D 1 770 ? 156.422 159.981 224.514 1.00 64.04 749 ALA D C 1
ATOM 8379 O O . ALA D 1 770 ? 157.102 160.787 223.878 1.00 64.04 749 ALA D O 1
ATOM 8381 N N . VAL D 1 771 ? 155.677 159.055 223.910 1.00 61.45 750 VAL D N 1
ATOM 8382 C CA . VAL D 1 771 ? 155.675 158.970 222.452 1.00 61.45 750 VAL D CA 1
ATOM 8383 C C . VAL D 1 771 ? 155.133 160.257 221.849 1.00 61.45 750 VAL D C 1
ATOM 8384 O O . VAL D 1 771 ? 155.679 160.781 220.870 1.00 61.45 750 VAL D O 1
ATOM 8388 N N . LEU D 1 772 ? 154.057 160.791 222.424 1.00 59.59 751 LEU D N 1
ATOM 8389 C CA . LEU D 1 772 ? 153.513 162.055 221.944 1.00 59.59 751 LEU D CA 1
ATOM 8390 C C . LEU D 1 772 ? 154.496 163.194 222.172 1.00 59.59 751 LEU D C 1
ATOM 8391 O O . LEU D 1 772 ? 154.638 164.084 221.322 1.00 59.59 751 LEU D O 1
ATOM 8396 N N . LYS D 1 773 ? 155.183 163.183 223.315 1.00 64.51 752 LYS D N 1
ATOM 8397 C CA . LYS D 1 773 ? 156.203 164.191 223.585 1.00 64.51 752 LYS D CA 1
ATOM 8398 C C . LYS D 1 773 ? 157.274 164.184 222.501 1.00 64.51 752 LYS D C 1
ATOM 8399 O O . LYS D 1 773 ? 157.615 165.229 221.937 1.00 64.51 752 LYS D O 1
ATOM 8405 N N . LEU D 1 774 ? 157.811 163.003 222.196 1.00 64.30 753 LEU D N 1
ATOM 8406 C CA . LEU D 1 774 ? 158.849 162.897 221.177 1.00 64.30 753 LEU D CA 1
ATOM 8407 C C . LEU D 1 774 ? 158.324 163.301 219.806 1.00 64.30 753 LEU D C 1
ATOM 8408 O O . LEU D 1 774 ? 159.020 163.982 219.045 1.00 64.30 753 LEU D O 1
ATOM 8413 N N . SER D 1 775 ? 157.097 162.897 219.473 1.00 62.30 754 SER D N 1
ATOM 8414 C CA . SER D 1 775 ? 156.538 163.257 218.178 1.00 62.30 754 SER D CA 1
ATOM 8415 C C . SER D 1 775 ? 156.432 164.767 218.032 1.00 62.30 754 SER D C 1
ATOM 8416 O O . SER D 1 775 ? 156.805 165.328 216.996 1.00 62.30 754 SER D O 1
ATOM 8419 N N . GLU D 1 776 ? 155.927 165.441 219.062 1.00 63.42 755 GLU D N 1
ATOM 8420 C CA . GLU D 1 776 ? 155.804 166.891 218.999 1.00 63.42 755 GLU D CA 1
ATOM 8421 C C . GLU D 1 776 ? 157.172 167.562 218.954 1.00 63.42 755 GLU D C 1
ATOM 8422 O O . GLU D 1 776 ? 157.362 168.546 218.231 1.00 63.42 755 GLU D O 1
ATOM 8428 N N . GLN D 1 777 ? 158.135 167.050 219.722 1.00 66.34 756 GLN D N 1
ATOM 8429 C CA . GLN D 1 777 ? 159.461 167.657 219.738 1.00 66.34 756 GLN D CA 1
ATOM 8430 C C . GLN D 1 777 ? 160.183 167.449 218.413 1.00 66.34 756 GLN D C 1
ATOM 8431 O O . GLN D 1 777 ? 160.781 168.387 217.875 1.00 66.34 756 GLN D O 1
ATOM 8437 N N . GLY D 1 778 ? 160.139 166.233 217.873 1.00 63.89 757 GLY D N 1
ATOM 8438 C CA . GLY D 1 778 ? 160.790 165.936 216.613 1.00 63.89 757 GLY D CA 1
ATOM 8439 C C . GLY D 1 778 ? 161.807 164.820 216.721 1.00 63.89 757 GLY D C 1
ATOM 8440 O O . GLY D 1 778 ? 162.537 164.537 215.767 1.00 63.89 757 GLY D O 1
ATOM 8441 N N . VAL D 1 779 ? 161.861 164.173 217.884 1.00 64.22 758 VAL D N 1
ATOM 8442 C CA . VAL D 1 779 ? 162.862 163.138 218.119 1.00 64.22 758 VAL D CA 1
ATOM 8443 C C . VAL D 1 779 ? 162.636 161.951 217.195 1.00 64.22 758 VAL D C 1
ATOM 8444 O O . VAL D 1 779 ? 163.587 161.378 216.651 1.00 64.22 758 VAL D O 1
ATOM 8448 N N . LEU D 1 780 ? 161.380 161.545 217.027 1.00 62.49 759 LEU D N 1
ATOM 8449 C CA . LEU D 1 780 ? 161.081 160.397 216.180 1.00 62.49 759 LEU D CA 1
ATOM 8450 C C . LEU D 1 780 ? 161.469 160.672 214.733 1.00 62.49 759 LEU D C 1
ATOM 8451 O O . LEU D 1 780 ? 162.030 159.805 214.054 1.00 62.49 759 LEU D O 1
ATOM 8456 N N . ASP D 1 781 ? 161.195 161.884 214.251 1.00 64.71 760 ASP D N 1
ATOM 8457 C CA . ASP D 1 781 ? 161.659 162.279 212.927 1.00 64.71 760 ASP D CA 1
ATOM 8458 C C . ASP D 1 781 ? 163.180 162.247 212.846 1.00 64.71 760 ASP D C 1
ATOM 8459 O O . ASP D 1 781 ? 163.749 161.808 211.838 1.00 64.71 760 ASP D O 1
ATOM 8464 N N . LYS D 1 782 ? 163.853 162.728 213.892 1.00 63.77 761 LYS D N 1
ATOM 8465 C CA . LYS D 1 782 ? 165.310 162.744 213.891 1.00 63.77 761 LYS D CA 1
ATOM 8466 C C . LYS D 1 782 ? 165.864 161.335 213.769 1.00 63.77 761 LYS D C 1
ATOM 8467 O O . LYS D 1 782 ? 166.774 161.080 212.978 1.00 63.77 761 LYS D O 1
ATOM 8469 N N . LEU D 1 783 ? 165.311 160.400 214.538 1.00 64.77 762 LEU D N 1
ATOM 8470 C CA . LEU D 1 783 ? 165.765 159.016 214.461 1.00 64.77 762 LEU D CA 1
ATOM 8471 C C . LEU D 1 783 ? 165.447 158.398 213.108 1.00 64.77 762 LEU D C 1
ATOM 8472 O O . LEU D 1 783 ? 166.244 157.619 212.573 1.00 64.77 762 LEU D O 1
ATOM 8477 N N . LYS D 1 784 ? 164.269 158.696 212.558 1.00 63.06 763 LYS D N 1
ATOM 8478 C CA . LYS D 1 784 ? 163.926 158.203 211.230 1.00 63.06 763 LYS D CA 1
ATOM 8479 C C . LYS D 1 784 ? 164.978 158.625 210.216 1.00 63.06 763 LYS D C 1
ATOM 8480 O O . LYS D 1 784 ? 165.536 157.793 209.494 1.00 63.06 763 LYS D O 1
ATOM 8486 N N . ASN D 1 785 ? 165.281 159.923 210.173 1.00 64.98 764 ASN D N 1
ATOM 8487 C CA . ASN D 1 785 ? 166.309 160.403 209.258 1.00 64.98 764 ASN D CA 1
ATOM 8488 C C . ASN D 1 785 ? 167.657 159.772 209.573 1.00 64.98 764 ASN D C 1
ATOM 8489 O O . ASN D 1 785 ? 168.431 159.444 208.668 1.00 64.98 764 ASN D O 1
ATOM 8494 N N . LYS D 1 786 ? 167.945 159.589 210.860 1.00 67.37 765 LYS D N 1
ATOM 8495 C CA . LYS D 1 786 ? 169.244 159.090 211.289 1.00 67.37 765 LYS D CA 1
ATOM 8496 C C . LYS D 1 786 ? 169.487 157.676 210.779 1.00 67.37 765 LYS D C 1
ATOM 8497 O O . LYS D 1 786 ? 170.564 157.368 210.257 1.00 67.37 765 LYS D O 1
ATOM 8503 N N . TRP D 1 787 ? 168.492 156.808 210.910 1.00 67.36 766 TRP D N 1
ATOM 8504 C CA . TRP D 1 787 ? 168.631 155.398 210.576 1.00 67.36 766 TRP D CA 1
ATOM 8505 C C . TRP D 1 787 ? 168.164 155.044 209.170 1.00 67.36 766 TRP D C 1
ATOM 8506 O O . TRP D 1 787 ? 168.340 153.893 208.755 1.00 67.36 766 TRP D O 1
ATOM 8517 N N . TRP D 1 788 ? 167.580 155.983 208.426 1.00 62.45 767 TRP D N 1
ATOM 8518 C CA . TRP D 1 788 ? 167.139 155.700 207.065 1.00 62.45 767 TRP D CA 1
ATOM 8519 C C . TRP D 1 788 ? 167.898 156.508 206.028 1.00 62.45 767 TRP D C 1
ATOM 8520 O O . TRP D 1 788 ? 168.471 155.931 205.097 1.00 62.45 767 TRP D O 1
ATOM 8531 N N . TYR D 1 789 ? 167.932 157.831 206.169 1.00 66.89 768 TYR D N 1
ATOM 8532 C CA . TYR D 1 789 ? 168.558 158.694 205.177 1.00 66.89 768 TYR D CA 1
ATOM 8533 C C . TYR D 1 789 ? 170.038 158.892 205.482 1.00 66.89 768 TYR D C 1
ATOM 8534 O O . TYR D 1 789 ? 170.898 158.578 204.653 1.00 66.89 768 TYR D O 1
ATOM 8543 N N . ASP D 1 790 ? 170.347 159.414 206.663 1.00 68.97 769 ASP D N 1
ATOM 8544 C CA . ASP D 1 790 ? 171.714 159.337 207.147 1.00 68.97 769 ASP D CA 1
ATOM 8545 C C . ASP D 1 790 ? 172.084 157.875 207.358 1.00 68.97 769 ASP D C 1
ATOM 8546 O O . ASP D 1 790 ? 171.260 157.057 207.768 1.00 68.97 769 ASP D O 1
ATOM 8551 N N . LYS D 1 791 ? 173.337 157.551 207.062 1.00 69.04 770 LYS D N 1
ATOM 8552 C CA . LYS D 1 791 ? 173.803 156.186 206.850 1.00 69.04 770 LYS D CA 1
ATOM 8553 C C . LYS D 1 791 ? 173.248 155.595 205.567 1.00 69.04 770 LYS D C 1
ATOM 8554 O O . LYS D 1 791 ? 173.320 154.374 205.368 1.00 69.04 770 LYS D O 1
ATOM 8560 N N . GLY D 1 792 ? 172.691 156.421 204.692 1.00 69.05 771 GLY D N 1
ATOM 8561 C CA . GLY D 1 792 ? 172.272 155.943 203.397 1.00 69.05 771 GLY D CA 1
ATOM 8562 C C . GLY D 1 792 ? 173.469 155.621 202.534 1.00 69.05 771 GLY D C 1
ATOM 8563 O O . GLY D 1 792 ? 174.228 156.518 202.155 1.00 69.05 771 GLY D O 1
ATOM 8564 N N . GLU D 1 793 ? 173.661 154.337 202.228 1.00 70.87 772 GLU D N 1
ATOM 8565 C CA . GLU D 1 793 ? 174.730 153.960 201.312 1.00 70.87 772 GLU D CA 1
ATOM 8566 C C . GLU D 1 793 ? 174.595 154.708 199.995 1.00 70.87 772 GLU D C 1
ATOM 8567 O O . GLU D 1 793 ? 175.596 155.019 199.339 1.00 70.87 772 GLU D O 1
ATOM 8573 N N . CYS D 1 794 ? 173.365 155.018 199.600 1.00 71.21 773 CYS D N 1
ATOM 8574 C CA . CYS D 1 794 ? 173.118 155.874 198.449 1.00 71.21 773 CYS D CA 1
ATOM 8575 C C . CYS D 1 794 ? 173.351 157.324 198.862 1.00 71.21 773 CYS D C 1
ATOM 8576 O O . CYS D 1 794 ? 173.917 157.620 199.917 1.00 71.21 773 CYS D O 1
ATOM 8579 N N . GLY D 1 795 ? 172.910 158.251 198.019 1.00 72.00 774 GLY D N 1
ATOM 8580 C CA . GLY D 1 795 ? 173.055 159.663 198.303 1.00 72.00 774 GLY D CA 1
ATOM 8581 C C . GLY D 1 795 ? 171.731 160.391 198.304 1.00 72.00 774 GLY D C 1
ATOM 8582 O O . GLY D 1 795 ? 170.721 159.863 198.779 1.00 72.00 774 GLY D O 1
ATOM 8583 N N . ALA D 1 796 ? 171.724 161.608 197.772 1.00 76.18 775 ALA D N 1
ATOM 8584 C CA . ALA D 1 796 ? 170.500 162.388 197.659 1.00 76.18 775 ALA D CA 1
ATOM 8585 C C . ALA D 1 796 ? 169.712 161.904 196.444 1.00 76.18 775 ALA D C 1
ATOM 8586 O O . ALA D 1 796 ? 169.998 160.853 195.863 1.00 76.18 775 ALA D O 1
ATOM 8588 N N . LYS D 1 797 ? 168.695 162.672 196.050 1.00 78.58 776 LYS D N 1
ATOM 8589 C CA . LYS D 1 797 ? 167.909 162.303 194.878 1.00 78.58 776 LYS D CA 1
ATOM 8590 C C . LYS D 1 797 ? 168.763 162.269 193.616 1.00 78.58 776 LYS D C 1
ATOM 8591 O O . LYS D 1 797 ? 168.422 161.567 192.658 1.00 78.58 776 LYS D O 1
ATOM 8593 N N . ASP D 1 798 ? 169.867 163.019 193.592 1.00 77.46 777 ASP D N 1
ATOM 8594 C CA . ASP D 1 798 ? 170.726 163.077 192.410 1.00 77.46 777 ASP D CA 1
ATOM 8595 C C . ASP D 1 798 ? 172.155 163.350 192.874 1.00 77.46 777 ASP D C 1
ATOM 8596 O O . ASP D 1 798 ? 172.527 164.507 193.089 1.00 77.46 777 ASP D O 1
ATOM 8598 N N . SER D 1 799 ? 172.945 162.285 193.023 1.00 77.47 778 SER D N 1
ATOM 8599 C CA . SER D 1 799 ? 174.358 162.452 193.346 1.00 77.47 778 SER D CA 1
ATOM 8600 C C . SER D 1 799 ? 175.166 162.877 192.128 1.00 77.47 778 SER D C 1
ATOM 8601 O O . SER D 1 799 ? 176.151 163.613 192.268 1.00 77.47 778 SER D O 1
ATOM 8603 N N . GLY D 1 800 ? 174.772 162.424 190.939 1.00 76.01 779 GLY D N 1
ATOM 8604 C CA . GLY D 1 800 ? 175.446 162.799 189.713 1.00 76.01 779 GLY D CA 1
ATOM 8605 C C . GLY D 1 800 ? 174.468 163.027 188.580 1.00 76.01 779 GLY D C 1
ATOM 8606 O O . GLY D 1 800 ? 173.489 162.289 188.441 1.00 76.01 779 GLY D O 1
ATOM 8607 N N . SER D 1 801 ? 174.720 164.047 187.762 1.00 67.29 780 SER D N 1
ATOM 8608 C CA . SER D 1 801 ? 173.836 164.373 186.653 1.00 67.29 780 SER D CA 1
ATOM 8609 C C . SER D 1 801 ? 174.664 164.927 185.505 1.00 67.29 780 SER D C 1
ATOM 8610 O O . SER D 1 801 ? 175.782 165.412 185.696 1.00 67.29 780 SER D O 1
ATOM 8612 N N . LYS D 1 802 ? 174.096 164.847 184.305 1.00 47.02 781 LYS D N 1
ATOM 8613 C CA . LYS D 1 802 ? 174.750 165.317 183.088 1.00 47.02 781 LYS D CA 1
ATOM 8614 C C . LYS D 1 802 ? 176.113 164.646 182.924 1.00 47.02 781 LYS D C 1
ATOM 8615 O O . LYS D 1 802 ? 177.165 165.287 182.912 1.00 47.02 781 LYS D O 1
ATOM 8617 N N . GLU D 1 803 ? 176.070 163.323 182.804 1.00 41.73 782 GLU D N 1
ATOM 8618 C CA . GLU D 1 803 ? 177.287 162.555 182.612 1.00 41.73 782 GLU D CA 1
ATOM 8619 C C . GLU D 1 803 ? 177.794 162.726 181.186 1.00 41.73 782 GLU D C 1
ATOM 8620 O O . GLU D 1 803 ? 177.048 163.096 180.274 1.00 41.73 782 GLU D O 1
ATOM 8622 N N . LYS D 1 804 ? 179.082 162.451 180.997 1.00 30.37 783 LYS D N 1
ATOM 8623 C CA . LYS D 1 804 ? 179.686 162.580 179.680 1.00 30.37 783 LYS D CA 1
ATOM 8624 C C . LYS D 1 804 ? 178.873 161.771 178.681 1.00 30.37 783 LYS D C 1
ATOM 8625 O O . LYS D 1 804 ? 178.833 160.539 178.756 1.00 30.37 783 LYS D O 1
ATOM 8627 N N . THR D 1 805 ? 178.219 162.455 177.747 1.00 17.13 784 THR D N 1
ATOM 8628 C CA . THR D 1 805 ? 177.329 161.773 176.823 1.00 17.13 784 THR D CA 1
ATOM 8629 C C . THR D 1 805 ? 178.109 160.790 175.964 1.00 17.13 784 THR D C 1
ATOM 8630 O O . THR D 1 805 ? 179.268 161.015 175.609 1.00 17.13 784 THR D O 1
ATOM 8634 N N . SER D 1 806 ? 177.456 159.684 175.642 1.00 15.23 785 SER D N 1
ATOM 8635 C CA . SER D 1 806 ? 178.076 158.603 174.907 1.00 15.23 785 SER D CA 1
ATOM 8636 C C . SER D 1 806 ? 177.909 158.802 173.411 1.00 15.23 785 SER D C 1
ATOM 8637 O O . SER D 1 806 ? 176.908 159.345 172.943 1.00 15.23 785 SER D O 1
ATOM 8640 N N . ALA D 1 807 ? 178.909 158.353 172.666 1.00 10.92 786 ALA D N 1
ATOM 8641 C CA . ALA D 1 807 ? 178.802 158.331 171.220 1.00 10.92 786 ALA D CA 1
ATOM 8642 C C . ALA D 1 807 ? 177.657 157.426 170.793 1.00 10.92 786 ALA D C 1
ATOM 8643 O O . ALA D 1 807 ? 177.396 156.393 171.411 1.00 10.92 786 ALA D O 1
ATOM 8645 N N . LEU D 1 808 ? 176.963 157.826 169.735 1.00 10.38 787 LEU D N 1
ATOM 8646 C CA . LEU D 1 808 ? 175.892 157.002 169.207 1.00 10.38 787 LEU D CA 1
ATOM 8647 C C . LEU D 1 808 ? 176.447 155.678 168.714 1.00 10.38 787 LEU D C 1
ATOM 8648 O O . LEU D 1 808 ? 177.531 155.614 168.131 1.00 10.38 787 LEU D O 1
ATOM 8653 N N . SER D 1 809 ? 175.695 154.615 168.955 1.00 11.77 788 SER D N 1
ATOM 8654 C CA . SER D 1 809 ? 176.088 153.268 168.598 1.00 11.77 788 SER D CA 1
ATOM 8655 C C . SER D 1 809 ? 175.267 152.773 167.419 1.00 11.77 788 SER D C 1
ATOM 8656 O O . SER D 1 809 ? 174.196 153.296 167.112 1.00 11.77 788 SER D O 1
ATOM 8659 N N . LEU D 1 810 ? 175.795 151.745 166.761 1.00 12.46 789 LEU D N 1
ATOM 8660 C CA . LEU D 1 810 ? 175.112 151.177 165.609 1.00 12.46 789 LEU D CA 1
ATOM 8661 C C . LEU D 1 810 ? 173.693 150.758 165.953 1.00 12.46 789 LEU D C 1
ATOM 8662 O O . LEU D 1 810 ? 172.783 150.885 165.129 1.00 12.46 789 LEU D O 1
ATOM 8667 N N . SER D 1 811 ? 173.484 150.256 167.167 1.00 14.91 790 SER D N 1
ATOM 8668 C CA . SER D 1 811 ? 172.147 149.861 167.585 1.00 14.91 790 SER D CA 1
ATOM 8669 C C . SER D 1 811 ? 171.175 151.030 167.597 1.00 14.91 790 SER D C 1
ATOM 8670 O O . SER D 1 811 ? 169.962 150.815 167.530 1.00 14.91 790 SER D O 1
ATOM 8673 N N . ASN D 1 812 ? 171.676 152.258 167.671 1.00 12.76 791 ASN D N 1
ATOM 8674 C CA . ASN D 1 812 ? 170.812 153.427 167.628 1.00 12.76 791 ASN D CA 1
ATOM 8675 C C . ASN D 1 812 ? 170.303 153.715 166.224 1.00 12.76 791 ASN D C 1
ATOM 8676 O O . ASN D 1 812 ? 169.236 154.318 166.071 1.00 12.76 791 ASN D O 1
ATOM 8681 N N . VAL D 1 813 ? 171.046 153.306 165.197 1.00 11.20 792 VAL D N 1
ATOM 8682 C CA . VAL D 1 813 ? 170.746 153.663 163.818 1.00 11.20 792 VAL D CA 1
ATOM 8683 C C . VAL D 1 813 ? 170.730 152.423 162.937 1.00 11.20 792 VAL D C 1
ATOM 8684 O O . VAL D 1 813 ? 170.914 152.516 161.722 1.00 11.20 792 VAL D O 1
ATOM 8688 N N . ALA D 1 814 ? 170.517 151.254 163.536 1.00 12.19 793 ALA D N 1
ATOM 8689 C CA . ALA D 1 814 ? 170.534 150.021 162.763 1.00 12.19 793 ALA D CA 1
ATOM 8690 C C . ALA D 1 814 ? 169.302 149.885 161.884 1.00 12.19 793 ALA D C 1
ATOM 8691 O O . ALA D 1 814 ? 169.370 149.288 160.804 1.00 12.19 793 ALA D O 1
ATOM 8693 N N . GLY D 1 815 ? 168.174 150.430 162.326 1.00 11.90 794 GLY D N 1
ATOM 8694 C CA . GLY D 1 815 ? 166.957 150.313 161.551 1.00 11.90 794 GLY D CA 1
ATOM 8695 C C . GLY D 1 815 ? 167.048 151.003 160.208 1.00 11.90 794 GLY D C 1
ATOM 8696 O O . GLY D 1 815 ? 166.482 150.535 159.219 1.00 11.90 794 GLY D O 1
ATOM 8697 N N . VAL D 1 816 ? 167.752 152.131 160.152 1.00 10.60 795 VAL D N 1
ATOM 8698 C CA . VAL D 1 816 ? 167.889 152.830 158.887 1.00 10.60 795 VAL D CA 1
ATOM 8699 C C . VAL D 1 816 ? 168.816 152.060 157.948 1.00 10.60 795 VAL D C 1
ATOM 8700 O O . VAL D 1 816 ? 168.611 152.059 156.730 1.00 10.60 795 VAL D O 1
ATOM 8704 N N . PHE D 1 817 ? 169.814 151.360 158.490 1.00 10.70 796 PHE D N 1
ATOM 8705 C CA . PHE D 1 817 ? 170.610 150.444 157.681 1.00 10.70 796 PHE D CA 1
ATOM 8706 C C . PHE D 1 817 ? 169.750 149.325 157.107 1.00 10.70 796 PHE D C 1
ATOM 8707 O O . PHE D 1 817 ? 169.870 148.970 155.927 1.00 10.70 796 PHE D O 1
ATOM 8715 N N . TYR D 1 818 ? 168.890 148.736 157.938 1.00 13.44 797 TYR D N 1
ATOM 8716 C CA . TYR D 1 818 ? 168.008 147.680 157.458 1.00 13.44 797 TYR D CA 1
ATOM 8717 C C . TYR D 1 818 ? 167.084 148.195 156.367 1.00 13.44 797 TYR D C 1
ATOM 8718 O O . TYR D 1 818 ? 166.867 147.521 155.354 1.00 13.44 797 TYR D O 1
ATOM 8727 N N . ILE D 1 819 ? 166.521 149.381 156.569 1.00 12.75 798 ILE D N 1
ATOM 8728 C CA . ILE D 1 819 ? 165.655 149.993 155.568 1.00 12.75 798 ILE D CA 1
ATOM 8729 C C . ILE D 1 819 ? 166.409 150.187 154.263 1.00 12.75 798 ILE D C 1
ATOM 8730 O O . ILE D 1 819 ? 165.893 149.907 153.179 1.00 12.75 798 ILE D O 1
ATOM 8735 N N . LEU D 1 820 ? 167.633 150.695 154.352 1.00 10.78 799 LEU D N 1
ATOM 8736 C CA . LEU D 1 820 ? 168.440 150.917 153.164 1.00 10.78 799 LEU D CA 1
ATOM 8737 C C . LEU D 1 820 ? 168.664 149.623 152.397 1.00 10.78 799 LEU D C 1
ATOM 8738 O O . LEU D 1 820 ? 168.451 149.562 151.181 1.00 10.78 799 LEU D O 1
ATOM 8743 N N . VAL D 1 821 ? 169.105 148.576 153.090 1.00 13.33 800 VAL D N 1
ATOM 8744 C CA . VAL D 1 821 ? 169.397 147.320 152.409 1.00 13.33 800 VAL D CA 1
ATOM 8745 C C . VAL D 1 821 ? 168.131 146.719 151.812 1.00 13.33 800 VAL D C 1
ATOM 8746 O O . VAL D 1 821 ? 168.151 146.159 150.707 1.00 13.33 800 VAL D O 1
ATOM 8750 N N . GLY D 1 822 ? 167.014 146.814 152.530 1.00 14.74 801 GLY D N 1
ATOM 8751 C CA . GLY D 1 822 ? 165.760 146.337 151.979 1.00 14.74 801 GLY D CA 1
ATOM 8752 C C . GLY D 1 822 ? 165.342 147.092 150.735 1.00 14.74 801 GLY D C 1
ATOM 8753 O O . GLY D 1 822 ? 164.834 146.502 149.781 1.00 14.74 801 GLY D O 1
ATOM 8754 N N . GLY D 1 823 ? 165.535 148.407 150.732 1.00 13.56 802 GLY D N 1
ATOM 8755 C CA . GLY D 1 823 ? 165.254 149.185 149.540 1.00 13.56 802 GLY D CA 1
ATOM 8756 C C . GLY D 1 823 ? 166.140 148.810 148.374 1.00 13.56 802 GLY D C 1
ATOM 8757 O O . GLY D 1 823 ? 165.699 148.797 147.226 1.00 13.56 802 GLY D O 1
ATOM 8758 N N . LEU D 1 824 ? 167.407 148.513 148.647 1.00 12.94 803 LEU D N 1
ATOM 8759 C CA . LEU D 1 824 ? 168.301 148.066 147.585 1.00 12.94 803 LEU D CA 1
ATOM 8760 C C . LEU D 1 824 ? 167.835 146.744 146.993 1.00 12.94 803 LEU D C 1
ATOM 8761 O O . LEU D 1 824 ? 167.818 146.568 145.765 1.00 12.94 803 LEU D O 1
ATOM 8766 N N . GLY D 1 825 ? 167.450 145.799 147.847 1.00 15.91 804 GLY D N 1
ATOM 8767 C CA . GLY D 1 825 ? 166.899 144.551 147.351 1.00 15.91 804 GLY D CA 1
ATOM 8768 C C . GLY D 1 825 ? 165.628 144.748 146.549 1.00 15.91 804 GLY D C 1
ATOM 8769 O O . GLY D 1 825 ? 165.427 144.110 145.512 1.00 15.91 804 GLY D O 1
ATOM 8770 N N . LEU D 1 826 ? 164.749 145.628 147.024 1.00 16.97 805 LEU D N 1
ATOM 8771 C CA . LEU D 1 826 ? 163.519 145.918 146.299 1.00 16.97 805 LEU D CA 1
ATOM 8772 C C . LEU D 1 826 ? 163.814 146.534 144.939 1.00 16.97 805 LEU D C 1
ATOM 8773 O O . LEU D 1 826 ? 163.134 146.232 143.955 1.00 16.97 805 LEU D O 1
ATOM 8778 N N . ALA D 1 827 ? 164.813 147.409 144.868 1.00 16.22 806 ALA D N 1
ATOM 8779 C CA . ALA D 1 827 ? 165.200 147.994 143.591 1.00 16.22 806 ALA D CA 1
ATOM 8780 C C . ALA D 1 827 ? 165.705 146.931 142.633 1.00 16.22 806 ALA D C 1
ATOM 8781 O O . ALA D 1 827 ? 165.358 146.936 141.447 1.00 16.22 806 ALA D O 1
ATOM 8783 N N . MET D 1 828 ? 166.529 146.012 143.130 1.00 19.04 807 MET D N 1
ATOM 8784 C CA . MET D 1 828 ? 167.008 144.917 142.295 1.00 19.04 807 MET D CA 1
ATOM 8785 C C . MET D 1 828 ? 165.843 144.098 141.754 1.00 19.04 807 MET D C 1
ATOM 8786 O O . MET D 1 828 ? 165.780 143.783 140.557 1.00 19.04 807 MET D O 1
ATOM 8791 N N . LEU D 1 829 ? 164.911 143.742 142.636 1.00 22.22 808 LEU D N 1
ATOM 8792 C CA . LEU D 1 829 ? 163.762 142.944 142.237 1.00 22.22 808 LEU D CA 1
ATOM 8793 C C . LEU D 1 829 ? 162.915 143.668 141.200 1.00 22.22 808 LEU D C 1
ATOM 8794 O O . LEU D 1 829 ? 162.491 143.071 140.205 1.00 22.22 808 LEU D O 1
ATOM 8799 N N . VAL D 1 830 ? 162.656 144.954 141.423 1.00 21.28 809 VAL D N 1
ATOM 8800 C CA . VAL D 1 830 ? 161.858 145.740 140.490 1.00 21.28 809 VAL D CA 1
ATOM 8801 C C . VAL D 1 830 ? 162.542 145.811 139.133 1.00 21.28 809 VAL D C 1
ATOM 8802 O O . VAL D 1 830 ? 161.890 145.719 138.086 1.00 21.28 809 VAL D O 1
ATOM 8806 N N . ALA D 1 831 ? 163.862 145.992 139.127 1.00 23.42 810 ALA D N 1
ATOM 8807 C CA . ALA D 1 831 ? 164.583 146.061 137.865 1.00 23.42 810 ALA D CA 1
ATOM 8808 C C . ALA D 1 831 ? 164.479 144.750 137.103 1.00 23.42 810 ALA D C 1
ATOM 8809 O O . ALA D 1 831 ? 164.258 144.745 135.888 1.00 23.42 810 ALA D O 1
ATOM 8811 N N . LEU D 1 832 ? 164.646 143.629 137.802 1.00 27.78 811 LEU D N 1
ATOM 8812 C CA . LEU D 1 832 ? 164.536 142.337 137.133 1.00 27.78 811 LEU D CA 1
ATOM 8813 C C . LEU D 1 832 ? 163.128 142.110 136.605 1.00 27.78 811 LEU D C 1
ATOM 8814 O O . LEU D 1 832 ? 162.944 141.550 135.518 1.00 27.78 811 LEU D O 1
ATOM 8819 N N . ILE D 1 833 ? 162.121 142.530 137.365 1.00 30.21 812 ILE D N 1
ATOM 8820 C CA . ILE D 1 833 ? 160.739 142.382 136.924 1.00 30.21 812 ILE D CA 1
ATOM 8821 C C . ILE D 1 833 ? 160.496 143.182 135.651 1.00 30.21 812 ILE D C 1
ATOM 8822 O O . ILE D 1 833 ? 159.866 142.700 134.704 1.00 30.21 812 ILE D O 1
ATOM 8827 N N . GLU D 1 834 ? 160.972 144.425 135.619 1.00 36.25 813 GLU D N 1
ATOM 8828 C CA . GLU D 1 834 ? 160.817 145.232 134.414 1.00 36.25 813 GLU D CA 1
ATOM 8829 C C . GLU D 1 834 ? 161.555 144.604 133.243 1.00 36.25 813 GLU D C 1
ATOM 8830 O O . GLU D 1 834 ? 161.056 144.598 132.114 1.00 36.25 813 GLU D O 1
ATOM 8836 N N . PHE D 1 835 ? 162.750 144.076 133.494 1.00 39.54 814 PHE D N 1
ATOM 8837 C CA . PHE D 1 835 ? 163.519 143.410 132.451 1.00 39.54 814 PHE D CA 1
ATOM 8838 C C . PHE D 1 835 ? 162.733 142.246 131.859 1.00 39.54 814 PHE D C 1
ATOM 8839 O O . PHE D 1 835 ? 162.615 142.115 130.634 1.00 39.54 814 PHE D O 1
ATOM 8847 N N . CYS D 1 836 ? 162.160 141.409 132.720 1.00 41.32 815 CYS D N 1
ATOM 8848 C CA . CYS D 1 836 ? 161.408 140.252 132.246 1.00 41.32 815 CYS D CA 1
ATOM 8849 C C . CYS D 1 836 ? 160.156 140.679 131.489 1.00 41.32 815 CYS D C 1
ATOM 8850 O O . CYS D 1 836 ? 159.847 140.138 130.422 1.00 41.32 815 CYS D O 1
ATOM 8853 N N . TYR D 1 837 ? 159.416 141.652 132.028 1.00 46.11 816 TYR D N 1
ATOM 8854 C CA . TYR D 1 837 ? 158.193 142.094 131.368 1.00 46.11 816 TYR D CA 1
ATOM 8855 C C . TYR D 1 837 ? 158.491 142.708 130.008 1.00 46.11 816 TYR D C 1
ATOM 8856 O O . TYR D 1 837 ? 157.782 142.443 129.029 1.00 46.11 816 TYR D O 1
ATOM 8865 N N . LYS D 1 838 ? 159.535 143.531 129.923 1.00 47.62 817 LYS D N 1
ATOM 8866 C CA . LYS D 1 838 ? 159.892 144.156 128.660 1.00 47.62 817 LYS D CA 1
ATOM 8867 C C . LYS D 1 838 ? 160.529 143.170 127.693 1.00 47.62 817 LYS D C 1
ATOM 8868 O O . LYS D 1 838 ? 160.603 143.459 126.493 1.00 47.62 817 LYS D O 1
ATOM 8874 N N . SER D 1 839 ? 160.999 142.022 128.180 1.00 49.62 818 SER D N 1
ATOM 8875 C CA . SER D 1 839 ? 161.472 140.990 127.266 1.00 49.62 818 SER D CA 1
ATOM 8876 C C . SER D 1 839 ? 160.329 140.447 126.415 1.00 49.62 818 SER D C 1
ATOM 8877 O O . SER D 1 839 ? 160.489 140.239 125.208 1.00 49.62 818 SER D O 1
ATOM 8880 N N . ARG D 1 840 ? 159.172 140.213 127.026 1.00 50.33 819 ARG D N 1
ATOM 8881 C CA . ARG D 1 840 ? 158.012 139.695 126.310 1.00 50.33 819 ARG D CA 1
ATOM 8882 C C . ARG D 1 840 ? 157.261 140.818 125.602 1.00 50.33 819 ARG D C 1
ATOM 8883 O O . ARG D 1 840 ? 156.638 141.666 126.243 1.00 50.33 819 ARG D O 1
ATOM 8885 N N . ASN E 3 414 ? 122.021 152.221 229.649 1.00 84.16 388 ASN C N 1
ATOM 8886 C CA . ASN E 3 414 ? 120.584 152.204 229.395 1.00 84.16 388 ASN C CA 1
ATOM 8887 C C . ASN E 3 414 ? 120.065 153.617 229.164 1.00 84.16 388 ASN C C 1
ATOM 8888 O O . ASN E 3 414 ? 119.053 154.018 229.740 1.00 84.16 388 ASN C O 1
ATOM 8890 N N . ARG E 3 415 ? 120.766 154.370 228.322 1.00 75.75 389 ARG C N 1
ATOM 8891 C CA . ARG E 3 415 ? 120.393 155.747 228.043 1.00 75.75 389 ARG C CA 1
ATOM 8892 C C . ARG E 3 415 ? 121.028 156.172 226.730 1.00 75.75 389 ARG C C 1
ATOM 8893 O O . ARG E 3 415 ? 121.931 155.510 226.212 1.00 75.75 389 ARG C O 1
ATOM 8901 N N . THR E 3 416 ? 120.551 157.295 226.203 1.00 72.07 390 THR C N 1
ATOM 8902 C CA . THR E 3 416 ? 121.140 157.876 225.008 1.00 72.07 390 THR C CA 1
ATOM 8903 C C . THR E 3 416 ? 122.387 158.669 225.367 1.00 72.07 390 THR C C 1
ATOM 8904 O O . THR E 3 416 ? 122.415 159.397 226.364 1.00 72.07 390 THR C O 1
ATOM 8908 N N . TYR E 3 417 ? 123.419 158.525 224.544 1.00 68.41 391 TYR C N 1
ATOM 8909 C CA . TYR E 3 417 ? 124.690 159.204 224.741 1.00 68.41 391 TYR C CA 1
ATOM 8910 C C . TYR E 3 417 ? 124.788 160.377 223.778 1.00 68.41 391 TYR C C 1
ATOM 8911 O O . TYR E 3 417 ? 124.500 160.236 222.585 1.00 68.41 391 TYR C O 1
ATOM 8920 N N . ILE E 3 418 ? 125.171 161.535 224.303 1.00 62.53 392 ILE C N 1
ATOM 8921 C CA . ILE E 3 418 ? 125.263 162.758 223.517 1.00 62.53 392 ILE C CA 1
ATOM 8922 C C . ILE E 3 418 ? 126.649 162.826 222.898 1.00 62.53 392 ILE C C 1
ATOM 8923 O O . ILE E 3 418 ? 127.657 162.859 223.610 1.00 62.53 392 ILE C O 1
ATOM 8925 N N . VAL E 3 419 ? 126.700 162.854 221.573 1.00 59.44 393 VAL C N 1
ATOM 8926 C CA . VAL E 3 419 ? 127.950 162.841 220.827 1.00 59.44 393 VAL C CA 1
ATOM 8927 C C . VAL E 3 419 ? 128.180 164.241 220.282 1.00 59.44 393 VAL C C 1
ATOM 8928 O O . VAL E 3 419 ? 127.482 164.679 219.361 1.00 59.44 393 VAL C O 1
ATOM 8932 N N . THR E 3 420 ? 129.165 164.944 220.830 1.00 58.95 394 THR C N 1
ATOM 8933 C CA . THR E 3 420 ? 129.511 166.248 220.296 1.00 58.95 394 THR C CA 1
ATOM 8934 C C . THR E 3 420 ? 130.240 166.095 218.968 1.00 58.95 394 THR C C 1
ATOM 8935 O O . THR E 3 420 ? 130.789 165.040 218.645 1.00 58.95 394 THR C O 1
ATOM 8939 N N . THR E 3 421 ? 130.229 167.170 218.191 1.00 58.89 395 THR C N 1
ATOM 8940 C CA . THR E 3 421 ? 130.789 167.146 216.848 1.00 58.89 395 THR C CA 1
ATOM 8941 C C . THR E 3 421 ? 130.985 168.582 216.389 1.00 58.89 395 THR C C 1
ATOM 8942 O O . THR E 3 421 ? 130.539 169.529 217.037 1.00 58.89 395 THR C O 1
ATOM 8946 N N . ILE E 3 422 ? 131.675 168.730 215.261 1.00 58.23 396 ILE C N 1
ATOM 8947 C CA . ILE E 3 422 ? 131.958 170.026 214.668 1.00 58.23 396 ILE C CA 1
ATOM 8948 C C . ILE E 3 422 ? 131.591 169.974 213.192 1.00 58.23 396 ILE C C 1
ATOM 8949 O O . ILE E 3 422 ? 131.518 168.906 212.581 1.00 58.23 396 ILE C O 1
ATOM 8954 N N . LEU E 3 423 ? 131.355 171.152 212.622 1.00 60.19 397 LEU C N 1
ATOM 8955 C CA . LEU E 3 423 ? 130.996 171.282 211.215 1.00 60.19 397 LEU C CA 1
ATOM 8956 C C . LEU E 3 423 ? 132.266 171.495 210.403 1.00 60.19 397 LEU C C 1
ATOM 8957 O O . LEU E 3 423 ? 132.896 172.555 210.479 1.00 60.19 397 LEU C O 1
ATOM 8962 N N . GLU E 3 424 ? 132.639 170.484 209.625 1.00 56.38 398 GLU C N 1
ATOM 8963 C CA . GLU E 3 424 ? 133.829 170.553 208.782 1.00 56.38 398 GLU C CA 1
ATOM 8964 C C . GLU E 3 424 ? 133.664 169.532 207.672 1.00 56.38 398 GLU C C 1
ATOM 8965 O O . GLU E 3 424 ? 133.535 168.335 207.948 1.00 56.38 398 GLU C O 1
ATOM 8971 N N . ASP E 3 425 ? 133.652 169.998 206.434 1.00 56.11 399 ASP C N 1
ATOM 8972 C CA . ASP E 3 425 ? 133.473 169.097 205.311 1.00 56.11 399 ASP C CA 1
ATOM 8973 C C . ASP E 3 425 ? 134.689 168.187 205.178 1.00 56.11 399 ASP C C 1
ATOM 8974 O O . ASP E 3 425 ? 135.823 168.637 205.366 1.00 56.11 399 ASP C O 1
ATOM 8979 N N . PRO E 3 426 ? 134.497 166.901 204.853 1.00 52.86 400 PRO C N 1
ATOM 8980 C CA . PRO E 3 426 ? 133.277 166.102 204.706 1.00 52.86 400 PRO C CA 1
ATOM 8981 C C . PRO E 3 426 ? 132.843 165.417 205.983 1.00 52.86 400 PRO C C 1
ATOM 8982 O O . PRO E 3 426 ? 131.932 164.593 205.961 1.00 52.86 400 PRO C O 1
ATOM 8986 N N . TYR E 3 427 ? 133.509 165.741 207.086 1.00 51.25 401 TYR C N 1
ATOM 8987 C CA . TYR E 3 427 ? 133.312 164.978 208.311 1.00 51.25 401 TYR C CA 1
ATOM 8988 C C . TYR E 3 427 ? 131.881 165.092 208.808 1.00 51.25 401 TYR C C 1
ATOM 8989 O O . TYR E 3 427 ? 131.219 164.080 209.060 1.00 51.25 401 TYR C O 1
ATOM 8998 N N . VAL E 3 428 ? 131.376 166.314 208.940 1.00 58.36 402 VAL C N 1
ATOM 8999 C CA . VAL E 3 428 ? 129.973 166.550 209.248 1.00 58.36 402 VAL C CA 1
ATOM 9000 C C . VAL E 3 428 ? 129.538 167.821 208.542 1.00 58.36 402 VAL C C 1
ATOM 9001 O O . VAL E 3 428 ? 130.253 168.827 208.551 1.00 58.36 402 VAL C O 1
ATOM 9005 N N . MET E 3 429 ? 128.360 167.772 207.929 1.00 64.46 403 MET C N 1
ATOM 9006 C CA . MET E 3 429 ? 127.849 168.905 207.179 1.00 64.46 403 MET C CA 1
ATOM 9007 C C . MET E 3 429 ? 126.346 168.750 207.004 1.00 64.46 403 MET C C 1
ATOM 9008 O O . MET E 3 429 ? 125.848 167.638 206.811 1.00 64.46 403 MET C O 1
ATOM 9013 N N . LEU E 3 430 ? 125.635 169.872 207.094 1.00 72.30 404 LEU C N 1
ATOM 9014 C CA . LEU E 3 430 ? 124.180 169.854 207.040 1.00 72.30 404 LEU C CA 1
ATOM 9015 C C . LEU E 3 430 ? 123.689 169.352 205.690 1.00 72.30 404 LEU C C 1
ATOM 9016 O O . LEU E 3 430 ? 124.205 169.732 204.636 1.00 72.30 404 LEU C O 1
ATOM 9021 N N . LYS E 3 431 ? 122.675 168.494 205.735 1.00 76.15 405 LYS C N 1
ATOM 9022 C CA . LYS E 3 431 ? 122.136 167.897 204.527 1.00 76.15 405 LYS C CA 1
ATOM 9023 C C . LYS E 3 431 ? 121.373 168.943 203.719 1.00 76.15 405 LYS C C 1
ATOM 9024 O O . LYS E 3 431 ? 120.966 169.991 204.229 1.00 76.15 405 LYS C O 1
ATOM 9030 N N . LYS E 3 432 ? 121.191 168.651 202.430 1.00 80.23 406 LYS C N 1
ATOM 9031 C CA . LYS E 3 432 ? 120.491 169.588 201.556 1.00 80.23 406 LYS C CA 1
ATOM 9032 C C . LYS E 3 432 ? 119.069 169.833 202.044 1.00 80.23 406 LYS C C 1
ATOM 9033 O O . LYS E 3 432 ? 118.608 170.979 202.101 1.00 80.23 406 LYS C O 1
ATOM 9035 N N . ASN E 3 433 ? 118.357 168.765 202.402 1.00 83.14 407 ASN C N 1
ATOM 9036 C CA . ASN E 3 433 ? 116.992 168.878 202.918 1.00 83.14 407 ASN C CA 1
ATOM 9037 C C . ASN E 3 433 ? 117.033 168.972 204.444 1.00 83.14 407 ASN C C 1
ATOM 9038 O O . ASN E 3 433 ? 116.570 168.097 205.179 1.00 83.14 407 ASN C O 1
ATOM 9043 N N . ALA E 3 434 ? 117.614 170.078 204.915 1.00 82.38 408 ALA C N 1
ATOM 9044 C CA . ALA E 3 434 ? 117.731 170.297 206.352 1.00 82.38 408 ALA C CA 1
ATOM 9045 C C . ALA E 3 434 ? 116.366 170.462 207.006 1.00 82.38 408 ALA C C 1
ATOM 9046 O O . ALA E 3 434 ? 116.121 169.918 208.088 1.00 82.38 408 ALA C O 1
ATOM 9048 N N . ASN E 3 435 ? 115.465 171.216 206.369 1.00 84.93 409 ASN C N 1
ATOM 9049 C CA . ASN E 3 435 ? 114.157 171.466 206.965 1.00 84.93 409 ASN C CA 1
ATOM 9050 C C . ASN E 3 435 ? 113.363 170.175 207.117 1.00 84.93 409 ASN C C 1
ATOM 9051 O O . ASN E 3 435 ? 112.681 169.972 208.129 1.00 84.93 409 ASN C O 1
ATOM 9053 N N . GLN E 3 436 ? 113.436 169.292 206.120 1.00 86.61 410 GLN C N 1
ATOM 9054 C CA . GLN E 3 436 ? 112.651 168.061 206.161 1.00 86.61 410 GLN C CA 1
ATOM 9055 C C . GLN E 3 436 ? 113.062 167.178 207.331 1.00 86.61 410 GLN C C 1
ATOM 9056 O O . GLN E 3 436 ? 112.209 166.583 207.999 1.00 86.61 410 GLN C O 1
ATOM 9062 N N . PHE E 3 437 ? 114.360 167.078 207.591 1.00 83.46 411 PHE C N 1
ATOM 9063 C CA . PHE E 3 437 ? 114.903 166.182 208.598 1.00 83.46 411 PHE C CA 1
ATOM 9064 C C . PHE E 3 437 ? 115.247 166.933 209.878 1.00 83.46 411 PHE C C 1
ATOM 9065 O O . PHE E 3 437 ? 115.471 168.146 209.879 1.00 83.46 411 PHE C O 1
ATOM 9073 N N . GLU E 3 438 ? 115.285 166.185 210.978 1.00 83.71 412 GLU C N 1
ATOM 9074 C CA . GLU E 3 438 ? 115.653 166.724 212.280 1.00 83.71 412 GLU C CA 1
ATOM 9075 C C . GLU E 3 438 ? 116.506 165.706 213.025 1.00 83.71 412 GLU C C 1
ATOM 9076 O O . GLU E 3 438 ? 116.423 164.500 212.786 1.00 83.71 412 GLU C O 1
ATOM 9082 N N . GLY E 3 439 ? 117.329 166.216 213.939 1.00 80.40 413 GLY C N 1
ATOM 9083 C CA . GLY E 3 439 ? 118.145 165.337 214.759 1.00 80.40 413 GLY C CA 1
ATOM 9084 C C . GLY E 3 439 ? 119.319 164.771 213.983 1.00 80.40 413 GLY C C 1
ATOM 9085 O O . GLY E 3 439 ? 119.943 165.451 213.161 1.00 80.40 413 GLY C O 1
ATOM 9086 N N . ASN E 3 440 ? 119.628 163.498 214.246 1.00 73.57 414 ASN C N 1
ATOM 9087 C CA . ASN E 3 440 ? 120.787 162.874 213.615 1.00 73.57 414 ASN C CA 1
ATOM 9088 C C . ASN E 3 440 ? 120.631 162.810 212.101 1.00 73.57 414 ASN C C 1
ATOM 9089 O O . ASN E 3 440 ? 121.600 163.009 211.361 1.00 73.57 414 ASN C O 1
ATOM 9094 N N . ASP E 3 441 ? 119.417 162.533 211.619 1.00 79.08 415 ASP C N 1
ATOM 9095 C CA . ASP E 3 441 ? 119.196 162.378 210.187 1.00 79.08 415 ASP C CA 1
ATOM 9096 C C . ASP E 3 441 ? 119.391 163.676 209.420 1.00 79.08 415 ASP C C 1
ATOM 9097 O O . ASP E 3 441 ? 119.435 163.643 208.186 1.00 79.08 415 ASP C O 1
ATOM 9102 N N . ARG E 3 442 ? 119.498 164.809 210.110 1.00 77.18 416 ARG C N 1
ATOM 9103 C CA . ARG E 3 442 ? 119.733 166.076 209.432 1.00 77.18 416 ARG C CA 1
ATOM 9104 C C . ARG E 3 442 ? 121.153 166.204 208.900 1.00 77.18 416 ARG C C 1
ATOM 9105 O O . ARG E 3 442 ? 121.388 167.011 207.994 1.00 77.18 416 ARG C O 1
ATOM 9113 N N . TYR E 3 443 ? 122.096 165.433 209.430 1.00 68.74 417 TYR C N 1
ATOM 9114 C CA . TYR E 3 443 ? 123.501 165.563 209.077 1.00 68.74 417 TYR C CA 1
ATOM 9115 C C . TYR E 3 443 ? 123.953 164.411 208.191 1.00 68.74 417 TYR C C 1
ATOM 9116 O O . TYR E 3 443 ? 123.405 163.307 208.241 1.00 68.74 417 TYR C O 1
ATOM 9125 N N . GLU E 3 444 ? 124.970 164.684 207.377 1.00 65.13 418 GLU C N 1
ATOM 9126 C CA . GLU E 3 444 ? 125.619 163.669 206.564 1.00 65.13 418 GLU C CA 1
ATOM 9127 C C . GLU E 3 444 ? 127.116 163.940 206.542 1.00 65.13 418 GLU C C 1
ATOM 9128 O O . GLU E 3 444 ? 127.551 165.091 206.616 1.00 65.13 418 GLU C O 1
ATOM 9134 N N . GLY E 3 445 ? 127.897 162.876 206.440 1.00 56.45 419 GLY C N 1
ATOM 9135 C CA . GLY E 3 445 ? 129.329 163.023 206.312 1.00 56.45 419 GLY C CA 1
ATOM 9136 C C . GLY E 3 445 ? 130.063 161.763 206.727 1.00 56.45 419 GLY C C 1
ATOM 9137 O O . GLY E 3 445 ? 129.463 160.721 206.983 1.00 56.45 419 GLY C O 1
ATOM 9138 N N . TYR E 3 446 ? 131.388 161.895 206.770 1.00 50.04 420 TYR C N 1
ATOM 9139 C CA . TYR E 3 446 ? 132.250 160.777 207.144 1.00 50.04 420 TYR C CA 1
ATOM 9140 C C . TYR E 3 446 ? 132.008 160.363 208.587 1.00 50.04 420 TYR C C 1
ATOM 9141 O O . TYR E 3 446 ? 131.825 159.176 208.889 1.00 50.04 420 TYR C O 1
ATOM 9150 N N . CYS E 3 447 ? 131.981 161.337 209.493 1.00 52.84 421 CYS C N 1
ATOM 9151 C CA . CYS E 3 447 ? 131.953 161.029 210.914 1.00 52.84 421 CYS C CA 1
ATOM 9152 C C . CYS E 3 447 ? 130.576 160.605 211.401 1.00 52.84 421 CYS C C 1
ATOM 9153 O O . CYS E 3 447 ? 130.486 159.845 212.363 1.00 52.84 421 CYS C O 1
ATOM 9156 N N . VAL E 3 448 ? 129.498 161.063 210.768 1.00 57.46 422 VAL C N 1
ATOM 9157 C CA . VAL E 3 448 ? 128.182 160.576 211.166 1.00 57.46 422 VAL C CA 1
ATOM 9158 C C . VAL E 3 448 ? 128.062 159.084 210.884 1.00 57.46 422 VAL C C 1
ATOM 9159 O O . VAL E 3 448 ? 127.592 158.310 211.728 1.00 57.46 422 VAL C O 1
ATOM 9163 N N . GLU E 3 449 ? 128.510 158.648 209.707 1.00 55.53 423 GLU C N 1
ATOM 9164 C CA . GLU E 3 449 ? 128.471 157.228 209.388 1.00 55.53 423 GLU C CA 1
ATOM 9165 C C . GLU E 3 449 ? 129.468 156.442 210.228 1.00 55.53 423 GLU C C 1
ATOM 9166 O O . GLU E 3 449 ? 129.188 155.303 210.627 1.00 55.53 423 GLU C O 1
ATOM 9172 N N . LEU E 3 450 ? 130.626 157.036 210.523 1.00 52.14 424 LEU C N 1
ATOM 9173 C CA . LEU E 3 450 ? 131.576 156.379 211.411 1.00 52.14 424 LEU C CA 1
ATOM 9174 C C . LEU E 3 450 ? 130.983 156.188 212.801 1.00 52.14 424 LEU C C 1
ATOM 9175 O O . LEU E 3 450 ? 131.177 155.144 213.429 1.00 52.14 424 LEU C O 1
ATOM 9180 N N . ALA E 3 451 ? 130.270 157.195 213.300 1.00 55.42 425 ALA C N 1
ATOM 9181 C CA . ALA E 3 451 ? 129.609 157.082 214.593 1.00 55.42 425 ALA C CA 1
ATOM 9182 C C . ALA E 3 451 ? 128.517 156.029 214.559 1.00 55.42 425 ALA C C 1
ATOM 9183 O O . ALA E 3 451 ? 128.323 155.296 215.531 1.00 55.42 425 ALA C O 1
ATOM 9185 N N . ALA E 3 452 ? 127.778 155.953 213.453 1.00 57.62 426 ALA C N 1
ATOM 9186 C CA . ALA E 3 452 ? 126.796 154.889 213.298 1.00 57.62 426 ALA C CA 1
ATOM 9187 C C . ALA E 3 452 ? 127.453 153.522 213.426 1.00 57.62 426 ALA C C 1
ATOM 9188 O O . ALA E 3 452 ? 126.975 152.652 214.166 1.00 57.62 426 ALA C O 1
ATOM 9190 N N . GLU E 3 453 ? 128.560 153.317 212.712 1.00 57.83 427 GLU C N 1
ATOM 9191 C CA . GLU E 3 453 ? 129.251 152.034 212.769 1.00 57.83 427 GLU C CA 1
ATOM 9192 C C . GLU E 3 453 ? 129.785 151.752 214.170 1.00 57.83 427 GLU C C 1
ATOM 9193 O O . GLU E 3 453 ? 129.710 150.616 214.656 1.00 57.83 427 GLU C O 1
ATOM 9199 N N . ILE E 3 454 ? 130.338 152.772 214.827 1.00 55.96 428 ILE C N 1
ATOM 9200 C CA . ILE E 3 454 ? 130.857 152.596 216.179 1.00 55.96 428 ILE C CA 1
ATOM 9201 C C . ILE E 3 454 ? 129.740 152.194 217.128 1.00 55.96 428 ILE C C 1
ATOM 9202 O O . ILE E 3 454 ? 129.902 151.295 217.960 1.00 55.96 428 ILE C O 1
ATOM 9207 N N . ALA E 3 455 ? 128.592 152.862 217.025 1.00 60.52 429 ALA C N 1
ATOM 9208 C CA . ALA E 3 455 ? 127.463 152.528 217.882 1.00 60.52 429 ALA C CA 1
ATOM 9209 C C . ALA E 3 455 ? 126.985 151.109 217.628 1.00 60.52 429 ALA C C 1
ATOM 9210 O O . ALA E 3 455 ? 126.666 150.374 218.568 1.00 60.52 429 ALA C O 1
ATOM 9212 N N . LYS E 3 456 ? 126.927 150.706 216.358 1.00 61.54 430 LYS C N 1
ATOM 9213 C CA . LYS E 3 456 ? 126.520 149.344 216.039 1.00 61.54 430 LYS C CA 1
ATOM 9214 C C . LYS E 3 456 ? 127.473 148.331 216.658 1.00 61.54 430 LYS C C 1
ATOM 9215 O O . LYS E 3 456 ? 127.045 147.333 217.247 1.00 61.54 430 LYS C O 1
ATOM 9221 N N . HIS E 3 457 ? 128.779 148.575 216.539 1.00 60.85 431 HIS C N 1
ATOM 9222 C CA . HIS E 3 457 ? 129.752 147.646 217.103 1.00 60.85 431 HIS C CA 1
ATOM 9223 C C . HIS E 3 457 ? 129.697 147.635 218.624 1.00 60.85 431 HIS C C 1
ATOM 9224 O O . HIS E 3 457 ? 129.979 146.604 219.244 1.00 60.85 431 HIS C O 1
ATOM 9231 N N . VAL E 3 458 ? 129.342 148.763 219.239 1.00 60.65 432 VAL C N 1
ATOM 9232 C CA . VAL E 3 458 ? 129.221 148.839 220.689 1.00 60.65 432 VAL C CA 1
ATOM 9233 C C . VAL E 3 458 ? 127.777 148.699 221.159 1.00 60.65 432 VAL C C 1
ATOM 9234 O O . VAL E 3 458 ? 127.549 148.421 222.346 1.00 60.65 432 VAL C O 1
ATOM 9238 N N . GLY E 3 459 ? 126.800 148.869 220.273 1.00 64.85 433 GLY C N 1
ATOM 9239 C CA . GLY E 3 459 ? 125.410 148.689 220.633 1.00 64.85 433 GLY C CA 1
ATOM 9240 C C . GLY E 3 459 ? 124.872 149.729 221.593 1.00 64.85 433 GLY C C 1
ATOM 9241 O O . GLY E 3 459 ? 124.264 149.382 222.609 1.00 64.85 433 GLY C O 1
ATOM 9242 N N . TYR E 3 460 ? 125.086 151.008 221.289 1.00 63.61 434 TYR C N 1
ATOM 9243 C CA . TYR E 3 460 ? 124.594 152.096 222.119 1.00 63.61 434 TYR C CA 1
ATOM 9244 C C . TYR E 3 460 ? 123.861 153.109 221.252 1.00 63.61 434 TYR C C 1
ATOM 9245 O O . TYR E 3 460 ? 124.251 153.359 220.108 1.00 63.61 434 TYR C O 1
ATOM 9254 N N . SER E 3 461 ? 122.794 153.682 221.802 1.00 66.58 435 SER C N 1
ATOM 9255 C CA . SER E 3 461 ? 121.980 154.657 221.090 1.00 66.58 435 SER C CA 1
ATOM 9256 C C . SER E 3 461 ? 122.521 156.058 221.327 1.00 66.58 435 SER C C 1
ATOM 9257 O O . SER E 3 461 ? 122.785 156.450 222.467 1.00 66.58 435 SER C O 1
ATOM 9260 N N . TYR E 3 462 ? 122.676 156.816 220.245 1.00 64.18 436 TYR C N 1
ATOM 9261 C CA . TYR E 3 462 ? 123.394 158.079 220.287 1.00 64.18 436 TYR C CA 1
ATOM 9262 C C . TYR E 3 462 ? 122.555 159.209 219.715 1.00 64.18 436 TYR C C 1
ATOM 9263 O O . TYR E 3 462 ? 121.903 159.053 218.678 1.00 64.18 436 TYR C O 1
ATOM 9272 N N . ARG E 3 463 ? 122.580 160.342 220.406 1.00 64.59 437 ARG C N 1
ATOM 9273 C CA . ARG E 3 463 ? 122.011 161.591 219.920 1.00 64.59 437 ARG C CA 1
ATOM 9274 C C . ARG E 3 463 ? 123.161 162.518 219.561 1.00 64.59 437 ARG C C 1
ATOM 9275 O O . ARG E 3 463 ? 124.033 162.784 220.395 1.00 64.59 437 ARG C O 1
ATOM 9277 N N . LEU E 3 464 ? 123.161 163.009 218.328 1.00 63.94 438 LEU C N 1
ATOM 9278 C CA . LEU E 3 464 ? 124.264 163.811 217.829 1.00 63.94 438 LEU C CA 1
ATOM 9279 C C . LEU E 3 464 ? 124.004 165.284 218.104 1.00 63.94 438 LEU C C 1
ATOM 9280 O O . LEU E 3 464 ? 122.869 165.758 218.014 1.00 63.94 438 LEU C O 1
ATOM 9285 N N . GLU E 3 465 ? 125.070 166.000 218.447 1.00 64.28 439 GLU C N 1
ATOM 9286 C CA . GLU E 3 465 ? 125.001 167.410 218.784 1.00 64.28 439 GLU C CA 1
ATOM 9287 C C . GLU E 3 465 ? 126.216 168.108 218.191 1.00 64.28 439 GLU C C 1
ATOM 9288 O O . GLU E 3 465 ? 127.225 167.479 217.874 1.00 64.28 439 GLU C O 1
ATOM 9294 N N . ILE E 3 466 ? 126.106 169.422 218.035 1.00 62.16 440 ILE C N 1
ATOM 9295 C CA . ILE E 3 466 ? 127.179 170.249 217.502 1.00 62.16 440 ILE C CA 1
ATOM 9296 C C . ILE E 3 466 ? 127.781 171.057 218.641 1.00 62.16 440 ILE C C 1
ATOM 9297 O O . ILE E 3 466 ? 127.081 171.435 219.587 1.00 62.16 440 ILE C O 1
ATOM 9302 N N . VAL E 3 467 ? 129.083 171.314 218.548 1.00 62.52 441 VAL C N 1
ATOM 9303 C CA . VAL E 3 467 ? 129.758 172.143 219.532 1.00 62.52 441 VAL C CA 1
ATOM 9304 C C . VAL E 3 467 ? 129.326 173.589 219.340 1.00 62.52 441 VAL C C 1
ATOM 9305 O O . VAL E 3 467 ? 129.344 174.116 218.219 1.00 62.52 441 VAL C O 1
ATOM 9309 N N . SER E 3 468 ? 128.923 174.236 220.433 1.00 67.52 442 SER C N 1
ATOM 9310 C CA . SER E 3 468 ? 128.480 175.622 220.351 1.00 67.52 442 SER C CA 1
ATOM 9311 C C . SER E 3 468 ? 129.618 176.544 219.933 1.00 67.52 442 SER C C 1
ATOM 9312 O O . SER E 3 468 ? 129.434 177.431 219.092 1.00 67.52 442 SER C O 1
ATOM 9315 N N . ASP E 3 469 ? 130.807 176.346 220.504 1.00 65.11 443 ASP C N 1
ATOM 9316 C CA . ASP E 3 469 ? 131.940 177.209 220.188 1.00 65.11 443 ASP C CA 1
ATOM 9317 C C . ASP E 3 469 ? 132.353 177.110 218.729 1.00 65.11 443 ASP C C 1
ATOM 9318 O O . ASP E 3 469 ? 133.083 177.981 218.244 1.00 65.11 443 ASP C O 1
ATOM 9320 N N . GLY E 3 470 ? 131.911 176.073 218.020 1.00 63.87 444 GLY C N 1
ATOM 9321 C CA . GLY E 3 470 ? 132.294 175.911 216.632 1.00 63.87 444 GLY C CA 1
ATOM 9322 C C . GLY E 3 470 ? 133.779 175.770 216.407 1.00 63.87 444 GLY C C 1
ATOM 9323 O O . GLY E 3 470 ? 134.269 176.135 215.337 1.00 63.87 444 GLY C O 1
ATOM 9324 N N . LYS E 3 471 ? 134.513 175.245 217.385 1.00 61.56 445 LYS C N 1
ATOM 9325 C CA . LYS E 3 471 ? 135.960 175.162 217.298 1.00 61.56 445 LYS C CA 1
ATOM 9326 C C . LYS E 3 471 ? 136.447 173.949 218.075 1.00 61.56 445 LYS C C 1
ATOM 9327 O O . LYS E 3 471 ? 135.740 173.400 218.924 1.00 61.56 445 LYS C O 1
ATOM 9333 N N . TYR E 3 472 ? 137.674 173.544 217.772 1.00 56.93 446 TYR C N 1
ATOM 9334 C CA . TYR E 3 472 ? 138.287 172.400 218.425 1.00 56.93 446 TYR C CA 1
ATOM 9335 C C . TYR E 3 472 ? 138.868 172.808 219.775 1.00 56.93 446 TYR C C 1
ATOM 9336 O O . TYR E 3 472 ? 139.053 173.990 220.072 1.00 56.93 446 TYR C O 1
ATOM 9345 N N . GLY E 3 473 ? 139.166 171.803 220.589 1.00 59.11 447 GLY C N 1
ATOM 9346 C CA . GLY E 3 473 ? 139.553 172.067 221.961 1.00 59.11 447 GLY C CA 1
ATOM 9347 C C . GLY E 3 473 ? 140.802 172.918 222.065 1.00 59.11 447 GLY C C 1
ATOM 9348 O O . GLY E 3 473 ? 141.655 172.935 221.177 1.00 59.11 447 GLY C O 1
ATOM 9349 N N . ALA E 3 474 ? 140.896 173.639 223.179 1.00 65.36 448 ALA C N 1
ATOM 9350 C CA . ALA E 3 474 ? 142.040 174.488 223.488 1.00 65.36 448 ALA C CA 1
ATOM 9351 C C . ALA E 3 474 ? 141.846 175.050 224.888 1.00 65.36 448 ALA C C 1
ATOM 9352 O O . ALA E 3 474 ? 140.717 175.179 225.372 1.00 65.36 448 ALA C O 1
ATOM 9354 N N . ARG E 3 475 ? 142.961 175.388 225.530 1.00 71.30 449 ARG C N 1
ATOM 9355 C CA . ARG E 3 475 ? 142.974 175.867 226.907 1.00 71.30 449 ARG C CA 1
ATOM 9356 C C . ARG E 3 475 ? 143.304 177.352 226.919 1.00 71.30 449 ARG C C 1
ATOM 9357 O O . ARG E 3 475 ? 144.332 177.764 226.374 1.00 71.30 449 ARG C O 1
ATOM 9365 N N . ASP E 3 476 ? 142.443 178.144 227.541 1.00 79.68 450 ASP C N 1
ATOM 9366 C CA . ASP E 3 476 ? 142.753 179.554 227.740 1.00 79.68 450 ASP C CA 1
ATOM 9367 C C . ASP E 3 476 ? 143.956 179.674 228.669 1.00 79.68 450 ASP C C 1
ATOM 9368 O O . ASP E 3 476 ? 144.020 178.968 229.682 1.00 79.68 450 ASP C O 1
ATOM 9373 N N . PRO E 3 477 ? 144.925 180.542 228.368 1.00 83.93 451 PRO C N 1
ATOM 9374 C CA . PRO E 3 477 ? 146.134 180.583 229.208 1.00 83.93 451 PRO C CA 1
ATOM 9375 C C . PRO E 3 477 ? 145.849 180.922 230.662 1.00 83.93 451 PRO C C 1
ATOM 9376 O O . PRO E 3 477 ? 146.242 180.168 231.561 1.00 83.93 451 PRO C O 1
ATOM 9380 N N . ASP E 3 478 ? 145.168 182.039 230.920 1.00 83.64 452 ASP C N 1
ATOM 9381 C CA . ASP E 3 478 ? 144.916 182.457 232.295 1.00 83.64 452 ASP C CA 1
ATOM 9382 C C . ASP E 3 478 ? 143.751 181.685 232.907 1.00 83.64 452 ASP C C 1
ATOM 9383 O O . ASP E 3 478 ? 143.891 181.064 233.965 1.00 83.64 452 ASP C O 1
ATOM 9385 N N . THR E 3 479 ? 142.589 181.713 232.248 1.00 80.67 453 THR C N 1
ATOM 9386 C CA . THR E 3 479 ? 141.410 181.063 232.806 1.00 80.67 453 THR C CA 1
ATOM 9387 C C . THR E 3 479 ? 141.639 179.575 233.040 1.00 80.67 453 THR C C 1
ATOM 9388 O O . THR E 3 479 ? 141.031 178.989 233.943 1.00 80.67 453 THR C O 1
ATOM 9392 N N . LYS E 3 480 ? 142.513 178.951 232.248 1.00 78.14 454 LYS C N 1
ATOM 9393 C CA . LYS E 3 480 ? 142.755 177.510 232.333 1.00 78.14 454 LYS C CA 1
ATOM 9394 C C . LYS E 3 480 ? 141.477 176.719 232.073 1.00 78.14 454 LYS C C 1
ATOM 9395 O O . LYS E 3 480 ? 141.233 175.678 232.684 1.00 78.14 454 LYS C O 1
ATOM 9401 N N . ALA E 3 481 ? 140.657 177.212 231.148 1.00 73.60 455 ALA C N 1
ATOM 9402 C CA . ALA E 3 481 ? 139.391 176.584 230.797 1.00 73.60 455 ALA C CA 1
ATOM 9403 C C . ALA E 3 481 ? 139.493 175.972 229.408 1.00 73.60 455 ALA C C 1
ATOM 9404 O O . ALA E 3 481 ? 139.963 176.626 228.470 1.00 73.60 455 ALA C O 1
ATOM 9406 N N . TRP E 3 482 ? 139.062 174.722 229.285 1.00 63.81 456 TRP C N 1
ATOM 9407 C CA . TRP E 3 482 ? 139.030 174.050 227.996 1.00 63.81 456 TRP C CA 1
ATOM 9408 C C . TRP E 3 482 ? 137.808 174.486 227.201 1.00 63.81 456 TRP C C 1
ATOM 9409 O O . TRP E 3 482 ? 136.692 174.536 227.723 1.00 63.81 456 TRP C O 1
ATOM 9420 N N . ASN E 3 483 ? 138.025 174.796 225.930 1.00 61.48 457 ASN C N 1
ATOM 9421 C CA . ASN E 3 483 ? 136.969 175.212 225.023 1.00 61.48 457 ASN C CA 1
ATOM 9422 C C . ASN E 3 483 ? 136.609 174.075 224.074 1.00 61.48 457 ASN C C 1
ATOM 9423 O O . ASN E 3 483 ? 137.265 173.034 224.029 1.00 61.48 457 ASN C O 1
ATOM 9425 N N . GLY E 3 484 ? 135.530 174.286 223.324 1.00 61.35 458 GLY C N 1
ATOM 9426 C CA . GLY E 3 484 ? 135.172 173.374 222.255 1.00 61.35 458 GLY C CA 1
ATOM 9427 C C . GLY E 3 484 ? 134.773 171.990 222.740 1.00 61.35 458 GLY C C 1
ATOM 9428 O O . GLY E 3 484 ? 134.258 171.803 223.846 1.00 61.35 458 GLY C O 1
ATOM 9429 N N . MET E 3 485 ? 135.021 171.002 221.877 1.00 58.00 459 MET C N 1
ATOM 9430 C CA . MET E 3 485 ? 134.636 169.627 222.181 1.00 58.00 459 MET C CA 1
ATOM 9431 C C . MET E 3 485 ? 135.351 169.117 223.421 1.00 58.00 459 MET C C 1
ATOM 9432 O O . MET E 3 485 ? 134.758 168.409 224.244 1.00 58.00 459 MET C O 1
ATOM 9437 N N . VAL E 3 486 ? 136.632 169.449 223.564 1.00 58.17 460 VAL C N 1
ATOM 9438 C CA . VAL E 3 486 ? 137.380 169.022 224.739 1.00 58.17 460 VAL C CA 1
ATOM 9439 C C . VAL E 3 486 ? 136.729 169.559 226.003 1.00 58.17 460 VAL C C 1
ATOM 9440 O O . VAL E 3 486 ? 136.594 168.844 227.002 1.00 58.17 460 VAL C O 1
ATOM 9444 N N . GLY E 3 487 ? 136.314 170.825 225.983 1.00 61.21 461 GLY C N 1
ATOM 9445 C CA . GLY E 3 487 ? 135.604 171.369 227.127 1.00 61.21 461 GLY C CA 1
ATOM 9446 C C . GLY E 3 487 ? 134.316 170.623 227.405 1.00 61.21 461 GLY C C 1
ATOM 9447 O O . GLY E 3 487 ? 134.001 170.313 228.556 1.00 61.21 461 GLY C O 1
ATOM 9448 N N . GLU E 3 488 ? 133.561 170.309 226.353 1.00 61.21 462 GLU C N 1
ATOM 9449 C CA . GLU E 3 488 ? 132.322 169.566 226.529 1.00 61.21 462 GLU C CA 1
ATOM 9450 C C . GLU E 3 488 ? 132.578 168.224 227.194 1.00 61.21 462 GLU C C 1
ATOM 9451 O O . GLU E 3 488 ? 131.803 167.787 228.053 1.00 61.21 462 GLU C O 1
ATOM 9457 N N . LEU E 3 489 ? 133.661 167.552 226.808 1.00 58.49 463 LEU C N 1
ATOM 9458 C CA . LEU E 3 489 ? 133.965 166.242 227.375 1.00 58.49 463 LEU C CA 1
ATOM 9459 C C . LEU E 3 489 ? 134.419 166.358 228.823 1.00 58.49 463 LEU C C 1
ATOM 9460 O O . LEU E 3 489 ? 133.954 165.612 229.691 1.00 58.49 463 LEU C O 1
ATOM 9465 N N . VAL E 3 490 ? 135.330 167.291 229.101 1.00 59.86 464 VAL C N 1
ATOM 9466 C CA . VAL E 3 490 ? 135.900 167.403 230.440 1.00 59.86 464 VAL C CA 1
ATOM 9467 C C . VAL E 3 490 ? 134.824 167.757 231.456 1.00 59.86 464 VAL C C 1
ATOM 9468 O O . VAL E 3 490 ? 134.796 167.216 232.568 1.00 59.86 464 VAL C O 1
ATOM 9472 N N . TYR E 3 491 ? 133.927 168.667 231.094 1.00 62.10 465 TYR C N 1
ATOM 9473 C CA . TYR E 3 491 ? 132.926 169.190 232.011 1.00 62.10 465 TYR C CA 1
ATOM 9474 C C . TYR E 3 491 ? 131.644 168.368 232.027 1.00 62.10 465 TYR C C 1
ATOM 9475 O O . TYR E 3 491 ? 130.676 168.765 232.683 1.00 62.10 465 TYR C O 1
ATOM 9484 N N . GLY E 3 492 ? 131.612 167.240 231.324 1.00 62.39 466 GLY C N 1
ATOM 9485 C CA . GLY E 3 492 ? 130.473 166.349 231.356 1.00 62.39 466 GLY C CA 1
ATOM 9486 C C . GLY E 3 492 ? 129.368 166.679 230.381 1.00 62.39 466 GLY C C 1
ATOM 9487 O O . GLY E 3 492 ? 128.335 165.997 230.388 1.00 62.39 466 GLY C O 1
ATOM 9488 N N . ARG E 3 493 ? 129.547 167.698 229.541 1.00 63.52 467 ARG C N 1
ATOM 9489 C CA . ARG E 3 493 ? 128.497 168.076 228.602 1.00 63.52 467 ARG C CA 1
ATOM 9490 C C . ARG E 3 493 ? 128.201 166.953 227.616 1.00 63.52 467 ARG C C 1
ATOM 9491 O O . ARG E 3 493 ? 127.034 166.676 227.315 1.00 63.52 467 ARG C O 1
ATOM 9499 N N . ALA E 3 494 ? 129.239 166.297 227.103 1.00 61.57 468 ALA C N 1
ATOM 9500 C CA . ALA E 3 494 ? 129.084 165.246 226.109 1.00 61.57 468 ALA C CA 1
ATOM 9501 C C . ALA E 3 494 ? 129.845 164.004 226.540 1.00 61.57 468 ALA C C 1
ATOM 9502 O O . ALA E 3 494 ? 130.814 164.077 227.300 1.00 61.57 468 ALA C O 1
ATOM 9504 N N . ASP E 3 495 ? 129.388 162.855 226.045 1.00 62.43 469 ASP C N 1
ATOM 9505 C CA . ASP E 3 495 ? 129.985 161.572 226.393 1.00 62.43 469 ASP C CA 1
ATOM 9506 C C . ASP E 3 495 ? 131.051 161.132 225.400 1.00 62.43 469 ASP C C 1
ATOM 9507 O O . ASP E 3 495 ? 132.040 160.510 225.798 1.00 62.43 469 ASP C O 1
ATOM 9512 N N . VAL E 3 496 ? 130.865 161.421 224.113 1.00 56.75 470 VAL C N 1
ATOM 9513 C CA . VAL E 3 496 ? 131.811 161.033 223.077 1.00 56.75 470 VAL C CA 1
ATOM 9514 C C . VAL E 3 496 ? 131.995 162.205 222.125 1.00 56.75 470 VAL C C 1
ATOM 9515 O O . VAL E 3 496 ? 131.155 163.101 222.035 1.00 56.75 470 VAL C O 1
ATOM 9519 N N . ALA E 3 497 ? 133.116 162.190 221.406 1.00 53.29 471 ALA C N 1
ATOM 9520 C CA . ALA E 3 497 ? 133.461 163.226 220.435 1.00 53.29 471 ALA C CA 1
ATOM 9521 C C . ALA E 3 497 ? 133.957 162.542 219.169 1.00 53.29 471 ALA C C 1
ATOM 9522 O O . ALA E 3 497 ? 135.145 162.244 219.036 1.00 53.29 471 ALA C O 1
ATOM 9524 N N . VAL E 3 498 ? 133.039 162.304 218.236 1.00 52.22 472 VAL C N 1
ATOM 9525 C CA . VAL E 3 498 ? 133.364 161.689 216.957 1.00 52.22 472 VAL C CA 1
ATOM 9526 C C . VAL E 3 498 ? 133.635 162.820 215.975 1.00 52.22 472 VAL C C 1
ATOM 9527 O O . VAL E 3 498 ? 132.717 163.366 215.367 1.00 52.22 472 VAL C O 1
ATOM 9531 N N . ALA E 3 499 ? 134.901 163.171 215.819 1.00 50.33 473 ALA C N 1
ATOM 9532 C CA . ALA E 3 499 ? 135.254 164.272 214.940 1.00 50.33 473 ALA C CA 1
ATOM 9533 C C . ALA E 3 499 ? 136.745 164.289 214.636 1.00 50.33 473 ALA C C 1
ATOM 9534 O O . ALA E 3 499 ? 137.525 163.589 215.293 1.00 50.33 473 ALA C O 1
ATOM 9536 N N . PRO E 3 500 ? 137.179 165.072 213.652 1.00 48.10 474 PRO C N 1
ATOM 9537 C CA . PRO E 3 500 ? 138.613 165.173 213.367 1.00 48.10 474 PRO C CA 1
ATOM 9538 C C . PRO E 3 500 ? 139.377 165.900 214.455 1.00 48.10 474 PRO C C 1
ATOM 9539 O O . PRO E 3 500 ? 139.944 166.973 214.237 1.00 48.10 474 PRO C O 1
ATOM 9543 N N . LEU E 3 501 ? 139.400 165.304 215.635 1.00 49.74 475 LEU C N 1
ATOM 9544 C CA . LEU E 3 501 ? 140.068 165.871 216.793 1.00 49.74 475 LEU C CA 1
ATOM 9545 C C . LEU E 3 501 ? 141.476 165.299 216.858 1.00 49.74 475 LEU C C 1
ATOM 9546 O O . LEU E 3 501 ? 141.660 164.112 217.140 1.00 49.74 475 LEU C O 1
ATOM 9551 N N . THR E 3 502 ? 142.463 166.146 216.600 1.00 46.56 476 THR C N 1
ATOM 9552 C CA . THR E 3 502 ? 143.841 165.695 216.548 1.00 46.56 476 THR C CA 1
ATOM 9553 C C . THR E 3 502 ? 144.295 165.194 217.912 1.00 46.56 476 THR C C 1
ATOM 9554 O O . THR E 3 502 ? 143.860 165.681 218.956 1.00 46.56 476 THR C O 1
ATOM 9558 N N . ILE E 3 503 ? 145.176 164.204 217.889 1.00 47.90 477 ILE C N 1
ATOM 9559 C CA . ILE E 3 503 ? 145.753 163.642 219.101 1.00 47.90 477 ILE C CA 1
ATOM 9560 C C . ILE E 3 503 ? 146.974 164.463 219.483 1.00 47.90 477 ILE C C 1
ATOM 9561 O O . ILE E 3 503 ? 147.931 164.566 218.710 1.00 47.90 477 ILE C O 1
ATOM 9566 N N . THR E 3 504 ? 146.948 165.035 220.683 1.00 52.61 478 THR C N 1
ATOM 9567 C CA . THR E 3 504 ? 148.022 165.887 221.158 1.00 52.61 478 THR C CA 1
ATOM 9568 C C . THR E 3 504 ? 148.324 165.553 222.607 1.00 52.61 478 THR C C 1
ATOM 9569 O O . THR E 3 504 ? 147.531 164.913 223.302 1.00 52.61 478 THR C O 1
ATOM 9573 N N . LEU E 3 505 ? 149.497 165.998 223.052 1.00 58.87 479 LEU C N 1
ATOM 9574 C CA . LEU E 3 505 ? 149.952 165.686 224.401 1.00 58.87 479 LEU C CA 1
ATOM 9575 C C . LEU E 3 505 ? 149.026 166.296 225.444 1.00 58.87 479 LEU C C 1
ATOM 9576 O O . LEU E 3 505 ? 148.613 165.626 226.397 1.00 58.87 479 LEU C O 1
ATOM 9581 N N . VAL E 3 506 ? 148.691 167.574 225.278 1.00 57.77 480 VAL C N 1
ATOM 9582 C CA . VAL E 3 506 ? 147.885 168.270 226.272 1.00 57.77 480 VAL C CA 1
ATOM 9583 C C . VAL E 3 506 ? 146.484 167.678 226.341 1.00 57.77 480 VAL C C 1
ATOM 9584 O O . VAL E 3 506 ? 145.950 167.432 227.429 1.00 57.77 480 VAL C O 1
ATOM 9588 N N . ARG E 3 507 ? 145.865 167.440 225.185 1.00 54.74 481 ARG C N 1
ATOM 9589 C CA . ARG E 3 507 ? 144.526 166.865 225.175 1.00 54.74 481 ARG C CA 1
ATOM 9590 C C . ARG E 3 507 ? 144.520 165.466 225.770 1.00 54.74 481 ARG C C 1
ATOM 9591 O O . ARG E 3 507 ? 143.651 165.131 226.582 1.00 54.74 481 ARG C O 1
ATOM 9599 N N . GLU E 3 508 ? 145.492 164.635 225.390 1.00 57.02 482 GLU C N 1
ATOM 9600 C CA . GLU E 3 508 ? 145.497 163.251 225.845 1.00 57.02 482 GLU C CA 1
ATOM 9601 C C . GLU E 3 508 ? 145.572 163.164 227.362 1.00 57.02 482 GLU C C 1
ATOM 9602 O O . GLU E 3 508 ? 145.147 162.163 227.949 1.00 57.02 482 GLU C O 1
ATOM 9608 N N . GLU E 3 509 ? 146.108 164.195 228.013 1.00 59.50 483 GLU C N 1
ATOM 9609 C CA . GLU E 3 509 ? 146.184 164.185 229.469 1.00 59.50 483 GLU C CA 1
ATOM 9610 C C . GLU E 3 509 ? 144.801 164.279 230.100 1.00 59.50 483 GLU C C 1
ATOM 9611 O O . GLU E 3 509 ? 144.523 163.611 231.101 1.00 59.50 483 GLU C O 1
ATOM 9617 N N . VAL E 3 510 ? 143.920 165.099 229.528 1.00 59.35 484 VAL C N 1
ATOM 9618 C CA . VAL E 3 510 ? 142.623 165.367 230.137 1.00 59.35 484 VAL C CA 1
ATOM 9619 C C . VAL E 3 510 ? 141.494 164.523 229.554 1.00 59.35 484 VAL C C 1
ATOM 9620 O O . VAL E 3 510 ? 140.413 164.463 230.155 1.00 59.35 484 VAL C O 1
ATOM 9624 N N . ILE E 3 511 ? 141.701 163.888 228.399 1.00 56.33 485 ILE C N 1
ATOM 9625 C CA . ILE E 3 511 ? 140.700 163.020 227.797 1.00 56.33 485 ILE C CA 1
ATOM 9626 C C . ILE E 3 511 ? 141.383 161.755 227.302 1.00 56.33 485 ILE C C 1
ATOM 9627 O O . ILE E 3 511 ? 142.600 161.704 227.119 1.00 56.33 485 ILE C O 1
ATOM 9632 N N . ASP E 3 512 ? 140.574 160.722 227.094 1.00 56.32 486 ASP C N 1
ATOM 9633 C CA . ASP E 3 512 ? 141.042 159.428 226.625 1.00 56.32 486 ASP C CA 1
ATOM 9634 C C . ASP E 3 512 ? 140.787 159.343 225.127 1.00 56.32 486 ASP C C 1
ATOM 9635 O O . ASP E 3 512 ? 139.633 159.309 224.688 1.00 56.32 486 ASP C O 1
ATOM 9640 N N . PHE E 3 513 ? 141.860 159.328 224.348 1.00 50.63 487 PHE C N 1
ATOM 9641 C CA . PHE E 3 513 ? 141.761 159.162 222.911 1.00 50.63 487 PHE C CA 1
ATOM 9642 C C . PHE E 3 513 ? 141.700 157.686 222.545 1.00 50.63 487 PHE C C 1
ATOM 9643 O O . PHE E 3 513 ? 142.168 156.813 223.278 1.00 50.63 487 PHE C O 1
ATOM 9651 N N . SER E 3 514 ? 141.119 157.416 221.385 1.00 49.27 488 SER C N 1
ATOM 9652 C CA . SER E 3 514 ? 141.171 156.095 220.792 1.00 49.27 488 SER C CA 1
ATOM 9653 C C . SER E 3 514 ? 142.365 156.015 219.852 1.00 49.27 488 SER C C 1
ATOM 9654 O O . SER E 3 514 ? 143.068 156.997 219.610 1.00 49.27 488 SER C O 1
ATOM 9657 N N . LYS E 3 515 ? 142.598 154.830 219.308 1.00 51.15 489 LYS C N 1
ATOM 9658 C CA . LYS E 3 515 ? 143.611 154.696 218.284 1.00 51.15 489 LYS C CA 1
ATOM 9659 C C . LYS E 3 515 ? 143.163 155.433 217.026 1.00 51.15 489 LYS C C 1
ATOM 9660 O O . LYS E 3 515 ? 141.967 155.539 216.752 1.00 51.15 489 LYS C O 1
ATOM 9666 N N . PRO E 3 516 ? 144.104 155.965 216.253 1.00 43.67 490 PRO C N 1
ATOM 9667 C CA . PRO E 3 516 ? 143.722 156.815 215.128 1.00 43.67 490 PRO C CA 1
ATOM 9668 C C . PRO E 3 516 ? 142.835 156.091 214.129 1.00 43.67 490 PRO C C 1
ATOM 9669 O O . PRO E 3 516 ? 143.027 154.911 213.835 1.00 43.67 490 PRO C O 1
ATOM 9673 N N . PHE E 3 517 ? 141.850 156.821 213.613 1.00 42.58 491 PHE C N 1
ATOM 9674 C CA . PHE E 3 517 ? 141.061 156.378 212.479 1.00 42.58 491 PHE C CA 1
ATOM 9675 C C . PHE E 3 517 ? 141.488 157.047 211.184 1.00 42.58 491 PHE C C 1
ATOM 9676 O O . PHE E 3 517 ? 140.953 156.713 210.125 1.00 42.58 491 PHE C O 1
ATOM 9684 N N . MET E 3 518 ? 142.430 157.978 211.253 1.00 41.52 492 MET C N 1
ATOM 9685 C CA . MET E 3 518 ? 142.996 158.624 210.081 1.00 41.52 492 MET C CA 1
ATOM 9686 C C . MET E 3 518 ? 144.407 159.067 210.410 1.00 41.52 492 MET C C 1
ATOM 9687 O O . MET E 3 518 ? 144.667 159.579 211.499 1.00 41.52 492 MET C O 1
ATOM 9692 N N . SER E 3 519 ? 145.308 158.871 209.459 1.00 41.92 493 SER C N 1
ATOM 9693 C CA . SER E 3 519 ? 146.678 159.342 209.557 1.00 41.92 493 SER C CA 1
ATOM 9694 C C . SER E 3 519 ? 146.881 160.430 208.519 1.00 41.92 493 SER C C 1
ATOM 9695 O O . SER E 3 519 ? 146.459 160.280 207.368 1.00 41.92 493 SER C O 1
ATOM 9698 N N . LEU E 3 520 ? 147.515 161.522 208.926 1.00 42.82 494 LEU C N 1
ATOM 9699 C CA . LEU E 3 520 ? 147.648 162.683 208.068 1.00 42.82 494 LEU C CA 1
ATOM 9700 C C . LEU E 3 520 ? 148.919 163.433 208.436 1.00 42.82 494 LEU C C 1
ATOM 9701 O O . LEU E 3 520 ? 149.723 162.975 209.252 1.00 42.82 494 LEU C O 1
ATOM 9706 N N . GLY E 3 521 ? 149.093 164.596 207.823 1.00 45.15 495 GLY C N 1
ATOM 9707 C CA . GLY E 3 521 ? 150.242 165.431 208.105 1.00 45.15 495 GLY C CA 1
ATOM 9708 C C . GLY E 3 521 ? 150.206 166.677 207.256 1.00 45.15 495 GLY C C 1
ATOM 9709 O O . GLY E 3 521 ? 149.282 166.899 206.469 1.00 45.15 495 GLY C O 1
ATOM 9710 N N . ILE E 3 522 ? 151.239 167.498 207.434 1.00 51.97 496 ILE C N 1
ATOM 9711 C CA . ILE E 3 522 ? 151.377 168.710 206.642 1.00 51.97 496 ILE C CA 1
ATOM 9712 C C . ILE E 3 522 ? 151.796 168.342 205.228 1.00 51.97 496 ILE C C 1
ATOM 9713 O O . ILE E 3 522 ? 152.653 167.474 205.017 1.00 51.97 496 ILE C O 1
ATOM 9718 N N . SER E 3 523 ? 151.190 169.004 204.248 1.00 51.26 497 SER C N 1
ATOM 9719 C CA . SER E 3 523 ? 151.390 168.678 202.852 1.00 51.26 497 SER C CA 1
ATOM 9720 C C . SER E 3 523 ? 151.342 169.949 202.025 1.00 51.26 497 SER C C 1
ATOM 9721 O O . SER E 3 523 ? 150.845 170.993 202.465 1.00 51.26 497 SER C O 1
ATOM 9724 N N . ILE E 3 524 ? 151.839 169.821 200.799 1.00 56.86 498 ILE C N 1
ATOM 9725 C CA . ILE E 3 524 ? 152.087 170.935 199.896 1.00 56.86 498 ILE C CA 1
ATOM 9726 C C . ILE E 3 524 ? 151.014 170.954 198.820 1.00 56.86 498 ILE C C 1
ATOM 9727 O O . ILE E 3 524 ? 150.735 169.927 198.187 1.00 56.86 498 ILE C O 1
ATOM 9732 N N . MET E 3 525 ? 150.460 172.137 198.579 1.00 59.91 499 MET C N 1
ATOM 9733 C CA . MET E 3 525 ? 149.332 172.361 197.688 1.00 59.91 499 MET C CA 1
ATOM 9734 C C . MET E 3 525 ? 149.742 173.409 196.668 1.00 59.91 499 MET C C 1
ATOM 9735 O O . MET E 3 525 ? 150.135 174.517 197.046 1.00 59.91 499 MET C O 1
ATOM 9740 N N . ILE E 3 526 ? 149.656 173.071 195.381 1.00 62.15 500 ILE C N 1
ATOM 9741 C CA . ILE E 3 526 ? 150.153 173.952 194.335 1.00 62.15 500 ILE C CA 1
ATOM 9742 C C . ILE E 3 526 ? 149.132 174.073 193.215 1.00 62.15 500 ILE C C 1
ATOM 9743 O O . ILE E 3 526 ? 148.198 173.277 193.094 1.00 62.15 500 ILE C O 1
ATOM 9748 N N . LYS E 3 527 ? 149.338 175.095 192.386 1.00 69.49 501 LYS C N 1
ATOM 9749 C CA . LYS E 3 527 ? 148.547 175.264 191.179 1.00 69.49 501 LYS C CA 1
ATOM 9750 C C . LYS E 3 527 ? 148.776 174.083 190.251 1.00 69.49 501 LYS C C 1
ATOM 9751 O O . LYS E 3 527 ? 149.919 173.702 189.979 1.00 69.49 501 LYS C O 1
ATOM 9757 N N . LYS E 3 528 ? 147.692 173.507 189.763 1.00 68.59 502 LYS C N 1
ATOM 9758 C CA . LYS E 3 528 ? 147.793 172.315 188.942 1.00 68.59 502 LYS C CA 1
ATOM 9759 C C . LYS E 3 528 ? 148.525 172.628 187.641 1.00 68.59 502 LYS C C 1
ATOM 9760 O O . LYS E 3 528 ? 148.216 173.637 186.991 1.00 68.59 502 LYS C O 1
ATOM 9766 N N . PRO E 3 529 ? 149.492 171.804 187.222 1.00 69.48 503 PRO C N 1
ATOM 9767 C CA . PRO E 3 529 ? 150.072 171.989 185.887 1.00 69.48 503 PRO C CA 1
ATOM 9768 C C . PRO E 3 529 ? 149.082 171.604 184.800 1.00 69.48 503 PRO C C 1
ATOM 9769 O O . PRO E 3 529 ? 148.809 170.420 184.582 1.00 69.48 503 PRO C O 1
ATOM 9773 N N . GLN E 3 530 ? 148.538 172.605 184.119 1.00 70.49 504 GLN C N 1
ATOM 9774 C CA . GLN E 3 530 ? 147.523 172.374 183.106 1.00 70.49 504 GLN C CA 1
ATOM 9775 C C . GLN E 3 530 ? 148.152 171.870 181.810 1.00 70.49 504 GLN C C 1
ATOM 9776 O O . GLN E 3 530 ? 149.349 172.034 181.559 1.00 70.49 504 GLN C O 1
ATOM 9782 N N . LYS E 3 531 ? 147.317 171.252 180.975 1.00 67.68 505 LYS C N 1
ATOM 9783 C CA . LYS E 3 531 ? 147.732 170.810 179.646 1.00 67.68 505 LYS C CA 1
ATOM 9784 C C . LYS E 3 531 ? 147.775 172.037 178.744 1.00 67.68 505 LYS C C 1
ATOM 9785 O O . LYS E 3 531 ? 146.773 172.441 178.152 1.00 67.68 505 LYS C O 1
ATOM 9787 N N . SER E 3 532 ? 148.953 172.644 178.652 1.00 60.73 506 SER C N 1
ATOM 9788 C CA . SER E 3 532 ? 149.108 173.863 177.873 1.00 60.73 506 SER C CA 1
ATOM 9789 C C . SER E 3 532 ? 148.927 173.588 176.386 1.00 60.73 506 SER C C 1
ATOM 9790 O O . SER E 3 532 ? 149.415 172.584 175.857 1.00 60.73 506 SER C O 1
ATOM 9793 N N . LYS E 3 533 ? 148.222 174.486 175.712 1.00 48.21 507 LYS C N 1
ATOM 9794 C CA . LYS E 3 533 ? 148.121 174.431 174.263 1.00 48.21 507 LYS C CA 1
ATOM 9795 C C . LYS E 3 533 ? 149.374 175.050 173.657 1.00 48.21 507 LYS C C 1
ATOM 9796 O O . LYS E 3 533 ? 149.645 176.231 173.902 1.00 48.21 507 LYS C O 1
ATOM 9798 N N . PRO E 3 534 ? 150.162 174.306 172.876 1.00 29.82 508 PRO C N 1
ATOM 9799 C CA . PRO E 3 534 ? 151.428 174.869 172.386 1.00 29.82 508 PRO C CA 1
ATOM 9800 C C . PRO E 3 534 ? 151.260 176.164 171.619 1.00 29.82 508 PRO C C 1
ATOM 9801 O O . PRO E 3 534 ? 152.080 177.079 171.768 1.00 29.82 508 PRO C O 1
ATOM 9805 N N . GLY E 3 535 ? 150.216 176.270 170.812 1.00 23.60 509 GLY C N 1
ATOM 9806 C CA . GLY E 3 535 ? 150.000 177.463 170.023 1.00 23.60 509 GLY C CA 1
ATOM 9807 C C . GLY E 3 535 ? 150.227 177.240 168.547 1.00 23.60 509 GLY C C 1
ATOM 9808 O O . GLY E 3 535 ? 151.286 176.765 168.137 1.00 23.60 509 GLY C O 1
ATOM 9809 N N . VAL E 3 536 ? 149.226 177.573 167.737 1.00 19.08 510 VAL C N 1
ATOM 9810 C CA . VAL E 3 536 ? 149.392 177.521 166.294 1.00 19.08 510 VAL C CA 1
ATOM 9811 C C . VAL E 3 536 ? 150.358 178.620 165.883 1.00 19.08 510 VAL C C 1
ATOM 9812 O O . VAL E 3 536 ? 150.239 179.769 166.322 1.00 19.08 510 VAL C O 1
ATOM 9816 N N . PHE E 3 537 ? 151.328 178.264 165.049 1.00 16.08 511 PHE C N 1
ATOM 9817 C CA . PHE E 3 537 ? 152.424 179.149 164.675 1.00 16.08 511 PHE C CA 1
ATOM 9818 C C . PHE E 3 537 ? 153.429 179.314 165.806 1.00 16.08 511 PHE C C 1
ATOM 9819 O O . PHE E 3 537 ? 154.065 180.358 165.933 1.00 16.08 511 PHE C O 1
ATOM 9827 N N . SER E 3 538 ? 153.572 178.287 166.637 1.00 15.20 512 SER C N 1
ATOM 9828 C CA . SER E 3 538 ? 154.636 178.245 167.627 1.00 15.20 512 SER C CA 1
ATOM 9829 C C . SER E 3 538 ? 155.968 177.824 167.031 1.00 15.20 512 SER C C 1
ATOM 9830 O O . SER E 3 538 ? 156.989 177.889 167.724 1.00 15.20 512 SER C O 1
ATOM 9833 N N . PHE E 3 539 ? 155.980 177.382 165.774 1.00 12.14 513 PHE C N 1
ATOM 9834 C CA . PHE E 3 539 ? 157.219 177.058 165.090 1.00 12.14 513 PHE C CA 1
ATOM 9835 C C . PHE E 3 539 ? 158.035 178.292 164.742 1.00 12.14 513 PHE C C 1
ATOM 9836 O O . PHE E 3 539 ? 159.194 178.151 164.341 1.00 12.14 513 PHE C O 1
ATOM 9844 N N . LEU E 3 540 ? 157.468 179.483 164.887 1.00 11.63 514 LEU C N 1
ATOM 9845 C CA . LEU E 3 540 ? 158.196 180.725 164.705 1.00 11.63 514 LEU C CA 1
ATOM 9846 C C . LEU E 3 540 ? 158.816 181.248 165.987 1.00 11.63 514 LEU C C 1
ATOM 9847 O O . LEU E 3 540 ? 159.570 182.222 165.940 1.00 11.63 514 LEU C O 1
ATOM 9852 N N . ASP E 3 541 ? 158.516 180.631 167.122 1.00 11.36 515 ASP C N 1
ATOM 9853 C CA . ASP E 3 541 ? 158.971 181.158 168.404 1.00 11.36 515 ASP C CA 1
ATOM 9854 C C . ASP E 3 541 ? 160.482 181.294 168.505 1.00 11.36 515 ASP C C 1
ATOM 9855 O O . ASP E 3 541 ? 160.942 182.269 169.121 1.00 11.36 515 ASP C O 1
ATOM 9860 N N . PRO E 3 542 ? 161.294 180.387 167.964 1.00 9.40 516 PRO C N 1
ATOM 9861 C CA . PRO E 3 542 ? 162.745 180.524 168.127 1.00 9.40 516 PRO C CA 1
ATOM 9862 C C . PRO E 3 542 ? 163.299 181.834 167.616 1.00 9.40 516 PRO C C 1
ATOM 9863 O O . PRO E 3 542 ? 164.341 182.285 168.101 1.00 9.40 516 PRO C O 1
ATOM 9867 N N . LEU E 3 543 ? 162.642 182.455 166.644 1.00 9.16 517 LEU C N 1
ATOM 9868 C CA . LEU E 3 543 ? 163.064 183.727 166.091 1.00 9.16 517 LEU C CA 1
ATOM 9869 C C . LEU E 3 543 ? 161.959 184.751 166.270 1.00 9.16 517 LEU C C 1
ATOM 9870 O O . LEU E 3 543 ? 160.780 184.448 166.081 1.00 9.16 517 LEU C O 1
ATOM 9875 N N . ALA E 3 544 ? 162.348 185.962 166.636 1.00 10.25 518 ALA C N 1
ATOM 9876 C CA . ALA E 3 544 ? 161.396 187.040 166.801 1.00 10.25 518 ALA C CA 1
ATOM 9877 C C . ALA E 3 544 ? 160.741 187.399 165.476 1.00 10.25 518 ALA C C 1
ATOM 9878 O O . ALA E 3 544 ? 161.318 187.219 164.403 1.00 10.25 518 ALA C O 1
ATOM 9880 N N . TYR E 3 545 ? 159.516 187.914 165.562 1.00 12.03 519 TYR C N 1
ATOM 9881 C CA . TYR E 3 545 ? 158.780 188.292 164.364 1.00 12.03 519 TYR C CA 1
ATOM 9882 C C . TYR E 3 545 ? 159.506 189.369 163.581 1.00 12.03 519 TYR C C 1
ATOM 9883 O O . TYR E 3 545 ? 159.335 189.479 162.361 1.00 12.03 519 TYR C O 1
ATOM 9892 N N . GLU E 3 546 ? 160.323 190.165 164.262 1.00 12.48 520 GLU C N 1
ATOM 9893 C CA . GLU E 3 546 ? 161.136 191.158 163.581 1.00 12.48 520 GLU C CA 1
ATOM 9894 C C . GLU E 3 546 ? 162.092 190.498 162.603 1.00 12.48 520 GLU C C 1
ATOM 9895 O O . GLU E 3 546 ? 162.262 190.970 161.474 1.00 12.48 520 GLU C O 1
ATOM 9901 N N . ILE E 3 547 ? 162.717 189.397 163.014 1.00 10.37 521 ILE C N 1
ATOM 9902 C CA . ILE E 3 547 ? 163.626 188.675 162.137 1.00 10.37 521 ILE C CA 1
ATOM 9903 C C . ILE E 3 547 ? 162.884 188.140 160.920 1.00 10.37 521 ILE C C 1
ATOM 9904 O O . ILE E 3 547 ? 163.354 188.261 159.789 1.00 10.37 521 ILE C O 1
ATOM 9909 N N . TRP E 3 548 ? 161.716 187.539 161.134 1.00 10.52 522 TRP C N 1
ATOM 9910 C CA . TRP E 3 548 ? 160.955 186.973 160.026 1.00 10.52 522 TRP C CA 1
ATOM 9911 C C . TRP E 3 548 ? 160.562 188.046 159.017 1.00 10.52 522 TRP C C 1
ATOM 9912 O O . TRP E 3 548 ? 160.719 187.870 157.800 1.00 10.52 522 TRP C O 1
ATOM 9923 N N . MET E 3 549 ? 160.041 189.171 159.501 1.00 12.66 523 MET C N 1
ATOM 9924 C CA . MET E 3 549 ? 159.601 190.218 158.590 1.00 12.66 523 MET C CA 1
ATOM 9925 C C . MET E 3 549 ? 160.776 190.876 157.877 1.00 12.66 523 MET C C 1
ATOM 9926 O O . MET E 3 549 ? 160.703 191.161 156.674 1.00 12.66 523 MET C O 1
ATOM 9931 N N . CYS E 3 550 ? 161.870 191.129 158.593 1.00 11.27 524 CYS C N 1
ATOM 9932 C CA . CYS E 3 550 ? 163.058 191.647 157.936 1.00 11.27 524 CYS C CA 1
ATOM 9933 C C . CYS E 3 550 ? 163.604 190.656 156.921 1.00 11.27 524 CYS C C 1
ATOM 9934 O O . CYS E 3 550 ? 164.175 191.063 155.908 1.00 11.27 524 CYS C O 1
ATOM 9937 N N . ILE E 3 551 ? 163.428 189.357 157.161 1.00 10.12 525 ILE C N 1
ATOM 9938 C CA . ILE E 3 551 ? 163.812 188.349 156.180 1.00 10.12 525 ILE C CA 1
ATOM 9939 C C . ILE E 3 551 ? 162.995 188.516 154.911 1.00 10.12 525 ILE C C 1
ATOM 9940 O O . ILE E 3 551 ? 163.518 188.448 153.798 1.00 10.12 525 ILE C O 1
ATOM 9945 N N . VAL E 3 552 ? 161.688 188.697 155.067 1.00 12.35 526 VAL C N 1
ATOM 9946 C CA . VAL E 3 552 ? 160.819 188.870 153.907 1.00 12.35 526 VAL C CA 1
ATOM 9947 C C . VAL E 3 552 ? 161.255 190.083 153.092 1.00 12.35 526 VAL C C 1
ATOM 9948 O O . VAL E 3 552 ? 161.377 190.030 151.857 1.00 12.35 526 VAL C O 1
ATOM 9952 N N . PHE E 3 553 ? 161.507 191.193 153.775 1.00 12.52 527 PHE C N 1
ATOM 9953 C CA . PHE E 3 553 ? 161.850 192.420 153.068 1.00 12.52 527 PHE C CA 1
ATOM 9954 C C . PHE E 3 553 ? 163.238 192.335 152.442 1.00 12.52 527 PHE C C 1
ATOM 9955 O O . PHE E 3 553 ? 163.463 192.846 151.337 1.00 12.52 527 PHE C O 1
ATOM 9963 N N . ALA E 3 554 ? 164.176 191.668 153.113 1.00 10.28 528 ALA C N 1
ATOM 9964 C CA . ALA E 3 554 ? 165.486 191.432 152.528 1.00 10.28 528 ALA C CA 1
ATOM 9965 C C . ALA E 3 554 ? 165.399 190.518 151.316 1.00 10.28 528 ALA C C 1
ATOM 9966 O O . ALA E 3 554 ? 166.170 190.669 150.368 1.00 10.28 528 ALA C O 1
ATOM 9968 N N . TYR E 3 555 ? 164.486 189.550 151.339 1.00 11.67 529 TYR C N 1
ATOM 9969 C CA . TYR E 3 555 ? 164.250 188.698 150.181 1.00 11.67 529 TYR C CA 1
ATOM 9970 C C . TYR E 3 555 ? 163.798 189.517 148.986 1.00 11.67 529 TYR C C 1
ATOM 9971 O O . TYR E 3 555 ? 164.319 189.365 147.873 1.00 11.67 529 TYR C O 1
ATOM 9980 N N . ILE E 3 556 ? 162.837 190.411 149.205 1.00 13.64 530 ILE C N 1
ATOM 9981 C CA . ILE E 3 556 ? 162.386 191.287 148.127 1.00 13.64 530 ILE C CA 1
ATOM 9982 C C . ILE E 3 556 ? 163.548 192.118 147.594 1.00 13.64 530 ILE C C 1
ATOM 9983 O O . ILE E 3 556 ? 163.755 192.228 146.376 1.00 13.64 530 ILE C O 1
ATOM 9988 N N . GLY E 3 557 ? 164.322 192.717 148.495 1.00 11.41 531 GLY C N 1
ATOM 9989 C CA . GLY E 3 557 ? 165.429 193.551 148.064 1.00 11.41 531 GLY C CA 1
ATOM 9990 C C . GLY E 3 557 ? 166.488 192.791 147.291 1.00 11.41 531 GLY C C 1
ATOM 9991 O O . GLY E 3 557 ? 167.009 193.280 146.285 1.00 11.41 531 GLY C O 1
ATOM 9992 N N . VAL E 3 558 ? 166.835 191.596 147.759 1.00 10.74 532 VAL C N 1
ATOM 9993 C CA . VAL E 3 558 ? 167.820 190.769 147.075 1.00 10.74 532 VAL C CA 1
ATOM 9994 C C . VAL E 3 558 ? 167.333 190.407 145.684 1.00 10.74 532 VAL C C 1
ATOM 9995 O O . VAL E 3 558 ? 168.093 190.464 144.712 1.00 10.74 532 VAL C O 1
ATOM 9999 N N . SER E 3 559 ? 166.065 190.018 145.564 1.00 12.15 533 SER C N 1
ATOM 10000 C CA . SER E 3 559 ? 165.526 189.679 144.257 1.00 12.15 533 SER C CA 1
ATOM 10001 C C . SER E 3 559 ? 165.606 190.861 143.306 1.00 12.15 533 SER C C 1
ATOM 10002 O O . SER E 3 559 ? 166.019 190.714 142.149 1.00 12.15 533 SER C O 1
ATOM 10005 N N . VAL E 3 560 ? 165.227 192.044 143.780 1.00 14.43 534 VAL C N 1
ATOM 10006 C CA . VAL E 3 560 ? 165.238 193.217 142.916 1.00 14.43 534 VAL C CA 1
ATOM 10007 C C . VAL E 3 560 ? 166.657 193.563 142.485 1.00 14.43 534 VAL C C 1
ATOM 10008 O O . VAL E 3 560 ? 166.904 193.871 141.312 1.00 14.43 534 VAL C O 1
ATOM 10012 N N . VAL E 3 561 ? 167.607 193.526 143.416 1.00 14.30 535 VAL C N 1
ATOM 10013 C CA . VAL E 3 561 ? 168.984 193.863 143.075 1.00 14.30 535 VAL C CA 1
ATOM 10014 C C . VAL E 3 561 ? 169.564 192.853 142.095 1.00 14.30 535 VAL C C 1
ATOM 10015 O O . VAL E 3 561 ? 170.310 193.217 141.181 1.00 14.30 535 VAL C O 1
ATOM 10019 N N . LEU E 3 562 ? 169.265 191.571 142.285 1.00 14.32 536 LEU C N 1
ATOM 10020 C CA . LEU E 3 562 ? 169.731 190.556 141.350 1.00 14.32 536 LEU C CA 1
ATOM 10021 C C . LEU E 3 562 ? 169.177 190.800 139.955 1.00 14.32 536 LEU C C 1
ATOM 10022 O O . LEU E 3 562 ? 169.917 190.770 138.964 1.00 14.32 536 LEU C O 1
ATOM 10027 N N . PHE E 3 563 ? 167.876 191.062 139.859 1.00 18.37 537 PHE C N 1
ATOM 10028 C CA . PHE E 3 563 ? 167.269 191.333 138.564 1.00 18.37 537 PHE C CA 1
ATOM 10029 C C . PHE E 3 563 ? 167.934 192.525 137.892 1.00 18.37 537 PHE C C 1
ATOM 10030 O O . PHE E 3 563 ? 168.305 192.469 136.712 1.00 18.37 537 PHE C O 1
ATOM 10038 N N . LEU E 3 564 ? 168.122 193.602 138.642 1.00 19.98 538 LEU C N 1
ATOM 10039 C CA . LEU E 3 564 ? 168.801 194.781 138.135 1.00 19.98 538 LEU C CA 1
ATOM 10040 C C . LEU E 3 564 ? 170.186 194.435 137.613 1.00 19.98 538 LEU C C 1
ATOM 10041 O O . LEU E 3 564 ? 170.427 194.500 136.406 1.00 19.98 538 LEU C O 1
ATOM 10046 N N . VAL E 3 565 ? 171.088 194.014 138.499 1.00 18.13 539 VAL C N 1
ATOM 10047 C CA . VAL E 3 565 ? 172.471 193.774 138.121 1.00 18.13 539 VAL C CA 1
ATOM 10048 C C . VAL E 3 565 ? 172.618 192.672 137.092 1.00 18.13 539 VAL C C 1
ATOM 10049 O O . VAL E 3 565 ? 173.709 192.488 136.548 1.00 18.13 539 VAL C O 1
ATOM 10053 N N . SER E 3 566 ? 171.553 191.926 136.815 1.00 20.46 540 SER C N 1
ATOM 10054 C CA . SER E 3 566 ? 171.613 190.881 135.811 1.00 20.46 540 SER C CA 1
ATOM 10055 C C . SER E 3 566 ? 170.994 191.273 134.482 1.00 20.46 540 SER C C 1
ATOM 10056 O O . SER E 3 566 ? 171.245 190.590 133.485 1.00 20.46 540 SER C O 1
ATOM 10059 N N . ARG E 3 567 ? 170.196 192.341 134.429 1.00 28.03 541 ARG C N 1
ATOM 10060 C CA . ARG E 3 567 ? 169.460 192.634 133.213 1.00 28.03 541 ARG C CA 1
ATOM 10061 C C . ARG E 3 567 ? 169.581 194.076 132.726 1.00 28.03 541 ARG C C 1
ATOM 10062 O O . ARG E 3 567 ? 169.108 194.367 131.624 1.00 28.03 541 ARG C O 1
ATOM 10070 N N . PHE E 3 568 ? 170.221 194.985 133.471 1.00 32.15 542 PHE C N 1
ATOM 10071 C CA . PHE E 3 568 ? 170.119 196.380 133.050 1.00 32.15 542 PHE C CA 1
ATOM 10072 C C . PHE E 3 568 ? 171.018 196.653 131.856 1.00 32.15 542 PHE C C 1
ATOM 10073 O O . PHE E 3 568 ? 170.689 197.494 131.013 1.00 32.15 542 PHE C O 1
ATOM 10081 N N . SER E 3 569 ? 172.147 195.964 131.781 1.00 43.52 543 SER C N 1
ATOM 10082 C CA . SER E 3 569 ? 173.147 196.265 130.772 1.00 43.52 543 SER C CA 1
ATOM 10083 C C . SER E 3 569 ? 172.589 195.984 129.381 1.00 43.52 543 SER C C 1
ATOM 10084 O O . SER E 3 569 ? 172.063 194.890 129.140 1.00 43.52 543 SER C O 1
ATOM 10087 N N . PRO E 3 570 ? 172.682 196.932 128.445 1.00 49.86 544 PRO C N 1
ATOM 10088 C CA . PRO E 3 570 ? 172.141 196.678 127.101 1.00 49.86 544 PRO C CA 1
ATOM 10089 C C . PRO E 3 570 ? 172.777 195.490 126.409 1.00 49.86 544 PRO C C 1
ATOM 10090 O O . PRO E 3 570 ? 172.115 194.822 125.606 1.00 49.86 544 PRO C O 1
ATOM 10094 N N . TYR E 3 571 ? 174.046 195.202 126.700 1.00 55.80 545 TYR C N 1
ATOM 10095 C CA . TYR E 3 571 ? 174.751 194.140 125.996 1.00 55.80 545 TYR C CA 1
ATOM 10096 C C . TYR E 3 571 ? 174.093 192.782 126.195 1.00 55.80 545 TYR C C 1
ATOM 10097 O O . TYR E 3 571 ? 174.328 191.870 125.395 1.00 55.80 545 TYR C O 1
ATOM 10106 N N . GLU E 3 572 ? 173.277 192.628 127.234 1.00 56.75 546 GLU C N 1
ATOM 10107 C CA . GLU E 3 572 ? 172.513 191.408 127.457 1.00 56.75 546 GLU C CA 1
ATOM 10108 C C . GLU E 3 572 ? 171.110 191.470 126.866 1.00 56.75 546 GLU C C 1
ATOM 10109 O O . GLU E 3 572 ? 170.378 190.479 126.943 1.00 56.75 546 GLU C O 1
ATOM 10111 N N . TRP E 3 573 ? 170.719 192.600 126.280 1.00 56.21 547 TRP C N 1
ATOM 10112 C CA . TRP E 3 573 ? 169.392 192.737 125.692 1.00 56.21 547 TRP C CA 1
ATOM 10113 C C . TRP E 3 573 ? 169.249 194.080 124.980 1.00 56.21 547 TRP C C 1
ATOM 10114 O O . TRP E 3 573 ? 168.900 195.087 125.596 1.00 56.21 547 TRP C O 1
ATOM 10116 N N . ASN E 3 591 ? 168.534 187.972 129.238 1.00 26.97 565 ASN C N 1
ATOM 10117 C CA . ASN E 3 591 ? 169.069 186.982 130.164 1.00 26.97 565 ASN C CA 1
ATOM 10118 C C . ASN E 3 591 ? 167.944 186.118 130.716 1.00 26.97 565 ASN C C 1
ATOM 10119 O O . ASN E 3 591 ? 166.785 186.284 130.341 1.00 26.97 565 ASN C O 1
ATOM 10124 N N . GLU E 3 592 ? 168.287 185.186 131.601 1.00 24.39 566 GLU C N 1
ATOM 10125 C CA . GLU E 3 592 ? 167.294 184.346 132.250 1.00 24.39 566 GLU C CA 1
ATOM 10126 C C . GLU E 3 592 ? 166.861 184.868 133.613 1.00 24.39 566 GLU C C 1
ATOM 10127 O O . GLU E 3 592 ? 165.921 184.321 134.196 1.00 24.39 566 GLU C O 1
ATOM 10133 N N . PHE E 3 593 ? 167.511 185.907 134.130 1.00 18.76 567 PHE C N 1
ATOM 10134 C CA . PHE E 3 593 ? 167.225 186.409 135.470 1.00 18.76 567 PHE C CA 1
ATOM 10135 C C . PHE E 3 593 ? 166.293 187.615 135.403 1.00 18.76 567 PHE C C 1
ATOM 10136 O O . PHE E 3 593 ? 166.667 188.757 135.655 1.00 18.76 567 PHE C O 1
ATOM 10144 N N . GLY E 3 594 ? 165.051 187.326 135.051 1.00 18.65 568 GLY C N 1
ATOM 10145 C CA . GLY E 3 594 ? 163.982 188.272 135.228 1.00 18.65 568 GLY C CA 1
ATOM 10146 C C . GLY E 3 594 ? 163.586 188.370 136.681 1.00 18.65 568 GLY C C 1
ATOM 10147 O O . GLY E 3 594 ? 164.126 187.700 137.561 1.00 18.65 568 GLY C O 1
ATOM 10148 N N . ILE E 3 595 ? 162.613 189.241 136.941 1.00 17.31 569 ILE C N 1
ATOM 10149 C CA . ILE E 3 595 ? 162.207 189.482 138.318 1.00 17.31 569 ILE C CA 1
ATOM 10150 C C . ILE E 3 595 ? 161.575 188.232 138.917 1.00 17.31 569 ILE C C 1
ATOM 10151 O O . ILE E 3 595 ? 161.872 187.860 140.055 1.00 17.31 569 ILE C O 1
ATOM 10156 N N . PHE E 3 596 ? 160.714 187.553 138.163 1.00 17.00 570 PHE C N 1
ATOM 10157 C CA . PHE E 3 596 ? 160.064 186.350 138.671 1.00 17.00 570 PHE C CA 1
ATOM 10158 C C . PHE E 3 596 ? 161.083 185.262 138.982 1.00 17.00 570 PHE C C 1
ATOM 10159 O O . PHE E 3 596 ? 161.038 184.626 140.043 1.00 17.00 570 PHE C O 1
ATOM 10167 N N . ASN E 3 597 ? 162.024 185.044 138.069 1.00 15.78 571 ASN C N 1
ATOM 10168 C CA . ASN E 3 597 ? 163.037 184.027 138.298 1.00 15.78 571 ASN C CA 1
ATOM 10169 C C . ASN E 3 597 ? 164.030 184.452 139.367 1.00 15.78 571 ASN C C 1
ATOM 10170 O O . ASN E 3 597 ? 164.595 183.599 140.053 1.00 15.78 571 ASN C O 1
ATOM 10175 N N . SER E 3 598 ? 164.249 185.755 139.532 1.00 14.09 572 SER C N 1
ATOM 10176 C CA . SER E 3 598 ? 165.049 186.236 140.652 1.00 14.09 572 SER C CA 1
ATOM 10177 C C . SER E 3 598 ? 164.378 185.922 141.982 1.00 14.09 572 SER C C 1
ATOM 10178 O O . SER E 3 598 ? 165.030 185.465 142.929 1.00 14.09 572 SER C O 1
ATOM 10181 N N . LEU E 3 599 ? 163.073 186.175 142.076 1.00 13.47 573 LEU C N 1
ATOM 10182 C CA . LEU E 3 599 ? 162.321 185.800 143.266 1.00 13.47 573 LEU C CA 1
ATOM 10183 C C . LEU E 3 599 ? 162.445 184.309 143.538 1.00 13.47 573 LEU C C 1
ATOM 10184 O O . LEU E 3 599 ? 162.657 183.883 144.677 1.00 13.47 573 LEU C O 1
ATOM 10189 N N . TRP E 3 600 ? 162.298 183.496 142.491 1.00 13.10 574 TRP C N 1
ATOM 10190 C CA . TRP E 3 600 ? 162.389 182.049 142.647 1.00 13.10 574 TRP C CA 1
ATOM 10191 C C . TRP E 3 600 ? 163.771 181.620 143.123 1.00 13.10 574 TRP C C 1
ATOM 10192 O O . TRP E 3 600 ? 163.895 180.771 144.013 1.00 13.10 574 TRP C O 1
ATOM 10203 N N . PHE E 3 601 ? 164.823 182.184 142.532 1.00 12.52 575 PHE C N 1
ATOM 10204 C CA . PHE E 3 601 ? 166.179 181.842 142.936 1.00 12.52 575 PHE C CA 1
ATOM 10205 C C . PHE E 3 601 ? 166.431 182.214 144.387 1.00 12.52 575 PHE C C 1
ATOM 10206 O O . PHE E 3 601 ? 167.015 181.433 145.141 1.00 12.52 575 PHE C O 1
ATOM 10214 N N . SER E 3 602 ? 166.003 183.408 144.796 1.00 10.59 576 SER C N 1
ATOM 10215 C CA . SER E 3 602 ? 166.204 183.833 146.172 1.00 10.59 576 SER C CA 1
ATOM 10216 C C . SER E 3 602 ? 165.452 182.939 147.146 1.00 10.59 576 SER C C 1
ATOM 10217 O O . SER E 3 602 ? 165.987 182.554 148.194 1.00 10.59 576 SER C O 1
ATOM 10220 N N . LEU E 3 603 ? 164.211 182.592 146.817 1.00 11.29 577 LEU C N 1
ATOM 10221 C CA . LEU E 3 603 ? 163.431 181.723 147.685 1.00 11.29 577 LEU C CA 1
ATOM 10222 C C . LEU E 3 603 ? 164.064 180.347 147.807 1.00 11.29 577 LEU C C 1
ATOM 10223 O O . LEU E 3 603 ? 164.121 179.778 148.900 1.00 11.29 577 LEU C O 1
ATOM 10228 N N . GLY E 3 604 ? 164.532 179.786 146.695 1.00 10.32 578 GLY C N 1
ATOM 10229 C CA . GLY E 3 604 ? 165.202 178.504 146.763 1.00 10.32 578 GLY C CA 1
ATOM 10230 C C . GLY E 3 604 ? 166.499 178.564 147.536 1.00 10.32 578 GLY C C 1
ATOM 10231 O O . GLY E 3 604 ? 166.870 177.606 148.215 1.00 10.32 578 GLY C O 1
ATOM 10232 N N . ALA E 3 605 ? 167.217 179.677 147.426 1.00 9.86 579 ALA C N 1
ATOM 10233 C CA . ALA E 3 605 ? 168.428 179.862 148.211 1.00 9.86 579 ALA C CA 1
ATOM 10234 C C . ALA E 3 605 ? 168.128 179.866 149.700 1.00 9.86 579 ALA C C 1
ATOM 10235 O O . ALA E 3 605 ? 168.863 179.263 150.486 1.00 9.86 579 ALA C O 1
ATOM 10237 N N . PHE E 3 606 ? 167.056 180.543 150.111 1.00 9.17 580 PHE C N 1
ATOM 10238 C CA . PHE E 3 606 ? 166.736 180.582 151.532 1.00 9.17 580 PHE C CA 1
ATOM 10239 C C . PHE E 3 606 ? 166.411 179.201 152.077 1.00 9.17 580 PHE C C 1
ATOM 10240 O O . PHE E 3 606 ? 166.840 178.846 153.178 1.00 9.17 580 PHE C O 1
ATOM 10248 N N . MET E 3 607 ? 165.658 178.409 151.331 1.00 10.48 581 MET C N 1
ATOM 10249 C CA . MET E 3 607 ? 165.321 177.062 151.755 1.00 10.48 581 MET C CA 1
ATOM 10250 C C . MET E 3 607 ? 166.432 176.067 151.493 1.00 10.48 581 MET C C 1
ATOM 10251 O O . MET E 3 607 ? 166.250 174.876 151.760 1.00 10.48 581 MET C O 1
ATOM 10256 N N . GLN E 3 608 ? 167.568 176.523 150.984 1.00 9.94 582 GLN C N 1
ATOM 10257 C CA . GLN E 3 608 ? 168.689 175.650 150.663 1.00 9.94 582 GLN C CA 1
ATOM 10258 C C . GLN E 3 608 ? 168.278 174.605 149.636 1.00 9.94 582 GLN C C 1
ATOM 10259 O O . GLN E 3 608 ? 168.677 173.442 149.700 1.00 9.94 582 GLN C O 1
ATOM 10265 N N . GLN E 3 609 ? 167.466 175.038 148.678 1.00 11.66 583 GLN C N 1
ATOM 10266 C CA . GLN E 3 609 ? 167.041 174.226 147.546 1.00 11.66 583 GLN C CA 1
ATOM 10267 C C . GLN E 3 609 ? 167.343 175.023 146.290 1.00 11.66 583 GLN C C 1
ATOM 10268 O O . GLN E 3 609 ? 166.624 175.974 145.970 1.00 11.66 583 GLN C O 1
ATOM 10274 N N . GLY E 3 610 ? 168.398 174.645 145.585 1.00 17.34 584 GLY C N 1
ATOM 10275 C CA . GLY E 3 610 ? 168.750 175.350 144.373 1.00 17.34 584 GLY C CA 1
ATOM 10276 C C . GLY E 3 610 ? 167.685 175.210 143.306 1.00 17.34 584 GLY C C 1
ATOM 10277 O O . GLY E 3 610 ? 166.782 174.376 143.384 1.00 17.34 584 GLY C O 1
ATOM 10278 N N . CYS E 3 611 ? 167.794 176.060 142.297 1.00 22.27 585 CYS C N 1
ATOM 10279 C CA . CYS E 3 611 ? 166.884 176.072 141.165 1.00 22.27 585 CYS C CA 1
ATOM 10280 C C . CYS E 3 611 ? 167.679 175.805 139.891 1.00 22.27 585 CYS C C 1
ATOM 10281 O O . CYS E 3 611 ? 168.876 175.513 139.929 1.00 22.27 585 CYS C O 1
ATOM 10284 N N . ASP E 3 612 ? 166.997 175.894 138.752 1.00 25.00 586 ASP C N 1
ATOM 10285 C CA . ASP E 3 612 ? 167.615 175.547 137.481 1.00 25.00 586 ASP C CA 1
ATOM 10286 C C . ASP E 3 612 ? 168.612 176.586 136.990 1.00 25.00 586 ASP C C 1
ATOM 10287 O O . ASP E 3 612 ? 169.295 176.330 135.994 1.00 25.00 586 ASP C O 1
ATOM 10292 N N . ILE E 3 613 ? 168.713 177.734 137.647 1.00 20.43 587 ILE C N 1
ATOM 10293 C CA . ILE E 3 613 ? 169.530 178.839 137.170 1.00 20.43 587 ILE C CA 1
ATOM 10294 C C . ILE E 3 613 ? 170.444 179.315 138.284 1.00 20.43 587 ILE C C 1
ATOM 10295 O O . ILE E 3 613 ? 170.069 179.336 139.459 1.00 20.43 587 ILE C O 1
ATOM 10300 N N . SER E 3 614 ? 171.655 179.697 137.902 1.00 17.88 588 SER C N 1
ATOM 10301 C CA . SER E 3 614 ? 172.625 180.297 138.795 1.00 17.88 588 SER C CA 1
ATOM 10302 C C . SER E 3 614 ? 173.243 181.497 138.099 1.00 17.88 588 SER C C 1
ATOM 10303 O O . SER E 3 614 ? 173.428 181.478 136.877 1.00 17.88 588 SER C O 1
ATOM 10306 N N . PRO E 3 615 ? 173.567 182.551 138.840 1.00 15.69 589 PRO C N 1
ATOM 10307 C CA . PRO E 3 615 ? 174.164 183.727 138.206 1.00 15.69 589 PRO C CA 1
ATOM 10308 C C . PRO E 3 615 ? 175.528 183.427 137.615 1.00 15.69 589 PRO C C 1
ATOM 10309 O O . PRO E 3 615 ? 176.296 182.616 138.135 1.00 15.69 589 PRO C O 1
ATOM 10313 N N . ARG E 3 616 ? 175.823 184.109 136.509 1.00 18.76 590 ARG C N 1
ATOM 10314 C CA . ARG E 3 616 ? 177.091 183.951 135.818 1.00 18.76 590 ARG C CA 1
ATOM 10315 C C . ARG E 3 616 ? 177.974 185.183 135.902 1.00 18.76 590 ARG C C 1
ATOM 10316 O O . ARG E 3 616 ? 179.181 185.074 135.671 1.00 18.76 590 ARG C O 1
ATOM 10324 N N . SER E 3 617 ? 177.408 186.334 136.230 1.00 16.46 591 SER C N 1
ATOM 10325 C CA . SER E 3 617 ? 178.153 187.571 136.367 1.00 16.46 591 SER C CA 1
ATOM 10326 C C . SER E 3 617 ? 178.724 187.702 137.772 1.00 16.46 591 SER C C 1
ATOM 10327 O O . SER E 3 617 ? 178.332 187.004 138.703 1.00 16.46 591 SER C O 1
ATOM 10330 N N . LEU E 3 618 ? 179.671 188.626 137.915 1.00 16.51 592 LEU C N 1
ATOM 10331 C CA . LEU E 3 618 ? 180.284 188.857 139.216 1.00 16.51 592 LEU C CA 1
ATOM 10332 C C . LEU E 3 618 ? 179.309 189.507 140.183 1.00 16.51 592 LEU C C 1
ATOM 10333 O O . LEU E 3 618 ? 179.295 189.181 141.374 1.00 16.51 592 LEU C O 1
ATOM 10338 N N . SER E 3 619 ? 178.491 190.436 139.696 1.00 16.82 593 SER C N 1
ATOM 10339 C CA . SER E 3 619 ? 177.535 191.116 140.557 1.00 16.82 593 SER C CA 1
ATOM 10340 C C . SER E 3 619 ? 176.469 190.157 141.067 1.00 16.82 593 SER C C 1
ATOM 10341 O O . SER E 3 619 ? 176.177 190.112 142.270 1.00 16.82 593 SER C O 1
ATOM 10344 N N . GLY E 3 620 ? 175.876 189.384 140.161 1.00 14.57 594 GLY C N 1
ATOM 10345 C CA . GLY E 3 620 ? 174.906 188.394 140.571 1.00 14.57 594 GLY C CA 1
ATOM 10346 C C . GLY E 3 620 ? 175.481 187.380 141.530 1.00 14.57 594 GLY C C 1
ATOM 10347 O O . GLY E 3 620 ? 174.797 186.922 142.445 1.00 14.57 594 GLY C O 1
ATOM 10348 N N . ARG E 3 621 ? 176.750 187.030 141.348 1.00 14.10 595 ARG C N 1
ATOM 10349 C CA . ARG E 3 621 ? 177.380 186.051 142.212 1.00 14.10 595 ARG C CA 1
ATOM 10350 C C . ARG E 3 621 ? 177.699 186.626 143.583 1.00 14.10 595 ARG C C 1
ATOM 10351 O O . ARG E 3 621 ? 177.600 185.915 144.585 1.00 14.10 595 ARG C O 1
ATOM 10359 N N . ILE E 3 622 ? 178.053 187.906 143.658 1.00 14.55 596 ILE C N 1
ATOM 10360 C CA . ILE E 3 622 ? 178.195 188.565 144.952 1.00 14.55 596 ILE C CA 1
ATOM 10361 C C . ILE E 3 622 ? 176.868 188.552 145.697 1.00 14.55 596 ILE C C 1
ATOM 10362 O O . ILE E 3 622 ? 176.801 188.240 146.895 1.00 14.55 596 ILE C O 1
ATOM 10367 N N . VAL E 3 623 ? 175.791 188.905 144.994 1.00 12.30 597 VAL C N 1
ATOM 10368 C CA . VAL E 3 623 ? 174.464 188.906 145.603 1.00 12.30 597 VAL C CA 1
ATOM 10369 C C . VAL E 3 623 ? 174.114 187.517 146.119 1.00 12.30 597 VAL C C 1
ATOM 10370 O O . VAL E 3 623 ? 173.675 187.345 147.266 1.00 12.30 597 VAL C O 1
ATOM 10374 N N . GLY E 3 624 ? 174.290 186.505 145.272 1.00 10.47 598 GLY C N 1
ATOM 10375 C CA . GLY E 3 624 ? 174.014 185.146 145.687 1.00 10.47 598 GLY C CA 1
ATOM 10376 C C . GLY E 3 624 ? 174.844 184.711 146.875 1.00 10.47 598 GLY C C 1
ATOM 10377 O O . GLY E 3 624 ? 174.350 184.021 147.762 1.00 10.47 598 GLY C O 1
ATOM 10378 N N . GLY E 3 625 ? 176.114 185.103 146.910 1.00 10.34 599 GLY C N 1
ATOM 10379 C CA . GLY E 3 625 ? 176.964 184.716 148.019 1.00 10.34 599 GLY C CA 1
ATOM 10380 C C . GLY E 3 625 ? 176.516 185.301 149.340 1.00 10.34 599 GLY C C 1
ATOM 10381 O O . GLY E 3 625 ? 176.460 184.603 150.357 1.00 10.34 599 GLY C O 1
ATOM 10382 N N . VAL E 3 626 ? 176.205 186.595 149.354 1.00 11.06 600 VAL C N 1
ATOM 10383 C CA . VAL E 3 626 ? 175.765 187.200 150.607 1.00 11.06 600 VAL C CA 1
ATOM 10384 C C . VAL E 3 626 ? 174.424 186.621 151.038 1.00 11.06 600 VAL C C 1
ATOM 10385 O O . VAL E 3 626 ? 174.199 186.370 152.229 1.00 11.06 600 VAL C O 1
ATOM 10389 N N . TRP E 3 627 ? 173.521 186.384 150.089 1.00 6.94 601 TRP C N 1
ATOM 10390 C CA . TRP E 3 627 ? 172.247 185.769 150.435 1.00 6.94 601 TRP C CA 1
ATOM 10391 C C . TRP E 3 627 ? 172.448 184.370 151.000 1.00 6.94 601 TRP C C 1
ATOM 10392 O O . TRP E 3 627 ? 171.783 183.978 151.965 1.00 6.94 601 TRP C O 1
ATOM 10403 N N . TRP E 3 628 ? 173.371 183.610 150.421 1.00 9.58 602 TRP C N 1
ATOM 10404 C CA . TRP E 3 628 ? 173.673 182.270 150.900 1.00 9.58 602 TRP C CA 1
ATOM 10405 C C . TRP E 3 628 ? 174.206 182.289 152.326 1.00 9.58 602 TRP C C 1
ATOM 10406 O O . TRP E 3 628 ? 173.794 181.483 153.170 1.00 9.58 602 TRP C O 1
ATOM 10417 N N . PHE E 3 629 ? 175.147 183.187 152.605 1.00 9.89 603 PHE C N 1
ATOM 10418 C CA . PHE E 3 629 ? 175.679 183.326 153.955 1.00 9.89 603 PHE C CA 1
ATOM 10419 C C . PHE E 3 629 ? 174.578 183.672 154.946 1.00 9.89 603 PHE C C 1
ATOM 10420 O O . PHE E 3 629 ? 174.478 183.081 156.032 1.00 9.89 603 PHE C O 1
ATOM 10428 N N . PHE E 3 630 ? 173.750 184.649 154.586 1.00 9.44 604 PHE C N 1
ATOM 10429 C CA . PHE E 3 630 ? 172.619 185.036 155.410 1.00 9.44 604 PHE C CA 1
ATOM 10430 C C . PHE E 3 630 ? 171.743 183.840 155.748 1.00 9.44 604 PHE C C 1
ATOM 10431 O O . PHE E 3 630 ? 171.396 183.617 156.913 1.00 9.44 604 PHE C O 1
ATOM 10439 N N . THR E 3 631 ? 171.382 183.055 154.737 1.00 7.97 605 THR C N 1
ATOM 10440 C CA . THR E 3 631 ? 170.480 181.933 154.962 1.00 7.97 605 THR C CA 1
ATOM 10441 C C . THR E 3 631 ? 171.120 180.885 155.851 1.00 7.97 605 THR C C 1
ATOM 10442 O O . THR E 3 631 ? 170.466 180.320 156.732 1.00 7.97 605 THR C O 1
ATOM 10446 N N . LEU E 3 632 ? 172.399 180.604 155.628 1.00 7.95 606 LEU C N 1
ATOM 10447 C CA . LEU E 3 632 ? 173.104 179.642 156.460 1.00 7.95 606 LEU C CA 1
ATOM 10448 C C . LEU E 3 632 ? 173.040 180.041 157.925 1.00 7.95 606 LEU C C 1
ATOM 10449 O O . LEU E 3 632 ? 172.638 179.246 158.786 1.00 7.95 606 LEU C O 1
ATOM 10454 N N . ILE E 3 633 ? 173.420 181.282 158.224 1.00 8.15 607 ILE C N 1
ATOM 10455 C CA . ILE E 3 633 ? 173.418 181.748 159.605 1.00 8.15 607 ILE C CA 1
ATOM 10456 C C . ILE E 3 633 ? 172.016 181.686 160.189 1.00 8.15 607 ILE C C 1
ATOM 10457 O O . ILE E 3 633 ? 171.812 181.211 161.311 1.00 8.15 607 ILE C O 1
ATOM 10462 N N . ILE E 3 634 ? 171.027 182.167 159.440 1.00 7.16 608 ILE C N 1
ATOM 10463 C CA . ILE E 3 634 ? 169.669 182.266 159.964 1.00 7.16 608 ILE C CA 1
ATOM 10464 C C . ILE E 3 634 ? 169.098 180.890 160.269 1.00 7.16 608 ILE C C 1
ATOM 10465 O O . ILE E 3 634 ? 168.464 180.679 161.308 1.00 7.16 608 ILE C O 1
ATOM 10470 N N . ILE E 3 635 ? 169.307 179.931 159.372 1.00 7.74 609 ILE C N 1
ATOM 10471 C CA . ILE E 3 635 ? 168.714 178.615 159.552 1.00 7.74 609 ILE C CA 1
ATOM 10472 C C . ILE E 3 635 ? 169.426 177.843 160.654 1.00 7.74 609 ILE C C 1
ATOM 10473 O O . ILE E 3 635 ? 168.790 177.118 161.435 1.00 7.74 609 ILE C O 1
ATOM 10478 N N . SER E 3 636 ? 170.748 177.985 160.753 1.00 6.99 610 SER C N 1
ATOM 10479 C CA . SER E 3 636 ? 171.448 177.377 161.873 1.00 6.99 610 SER C CA 1
ATOM 10480 C C . SER E 3 636 ? 170.985 177.972 163.192 1.00 6.99 610 SER C C 1
ATOM 10481 O O . SER E 3 636 ? 170.833 177.253 164.183 1.00 6.99 610 SER C O 1
ATOM 10484 N N . SER E 3 637 ? 170.748 179.282 163.222 1.00 7.13 611 SER C N 1
ATOM 10485 C CA . SER E 3 637 ? 170.234 179.920 164.425 1.00 7.13 611 SER C CA 1
ATOM 10486 C C . SER E 3 637 ? 168.858 179.392 164.796 1.00 7.13 611 SER C C 1
ATOM 10487 O O . SER E 3 637 ? 168.576 179.149 165.974 1.00 7.13 611 SER C O 1
ATOM 10490 N N . TYR E 3 638 ? 167.980 179.222 163.810 1.00 8.86 612 TYR C N 1
ATOM 10491 C CA . TYR E 3 638 ? 166.660 178.672 164.086 1.00 8.86 612 TYR C CA 1
ATOM 10492 C C . TYR E 3 638 ? 166.765 177.283 164.701 1.00 8.86 612 TYR C C 1
ATOM 10493 O O . TYR E 3 638 ? 166.163 177.005 165.747 1.00 8.86 612 TYR C O 1
ATOM 10502 N N . THR E 3 639 ? 167.538 176.399 164.072 1.00 7.25 613 THR C N 1
ATOM 10503 C CA . THR E 3 639 ? 167.679 175.045 164.593 1.00 7.25 613 THR C CA 1
ATOM 10504 C C . THR E 3 639 ? 168.269 175.049 165.995 1.00 7.25 613 THR C C 1
ATOM 10505 O O . THR E 3 639 ? 167.788 174.336 166.884 1.00 7.25 613 THR C O 1
ATOM 10509 N N . ALA E 3 640 ? 169.305 175.853 166.215 1.00 7.38 614 ALA C N 1
ATOM 10510 C CA . ALA E 3 640 ? 169.981 175.881 167.502 1.00 7.38 614 ALA C CA 1
ATOM 10511 C C . ALA E 3 640 ? 169.076 176.396 168.613 1.00 7.38 614 ALA C C 1
ATOM 10512 O O . ALA E 3 640 ? 169.037 175.823 169.709 1.00 7.38 614 ALA C O 1
ATOM 10514 N N . ASN E 3 641 ? 168.356 177.484 168.367 1.00 8.73 615 ASN C N 1
ATOM 10515 C CA . ASN E 3 641 ? 167.488 178.022 169.400 1.00 8.73 615 ASN C CA 1
ATOM 10516 C C . ASN E 3 641 ? 166.287 177.127 169.654 1.00 8.73 615 ASN C C 1
ATOM 10517 O O . ASN E 3 641 ? 165.808 177.054 170.788 1.00 8.73 615 ASN C O 1
ATOM 10522 N N . LEU E 3 642 ? 165.783 176.436 168.634 1.00 8.52 616 LEU C N 1
ATOM 10523 C CA . LEU E 3 642 ? 164.740 175.454 168.887 1.00 8.52 616 LEU C CA 1
ATOM 10524 C C . LEU E 3 642 ? 165.260 174.317 169.752 1.00 8.52 616 LEU C C 1
ATOM 10525 O O . LEU E 3 642 ? 164.564 173.841 170.660 1.00 8.52 616 LEU C O 1
ATOM 10530 N N . ALA E 3 643 ? 166.484 173.869 169.487 1.00 8.56 617 ALA C N 1
ATOM 10531 C CA . ALA E 3 643 ? 167.103 172.861 170.332 1.00 8.56 617 ALA C CA 1
ATOM 10532 C C . ALA E 3 643 ? 167.200 173.337 171.768 1.00 8.56 617 ALA C C 1
ATOM 10533 O O . ALA E 3 643 ? 166.917 172.580 172.700 1.00 8.56 617 ALA C O 1
ATOM 10535 N N . ALA E 3 644 ? 167.623 174.582 171.963 1.00 10.35 618 ALA C N 1
ATOM 10536 C CA . ALA E 3 644 ? 167.695 175.151 173.300 1.00 10.35 618 ALA C CA 1
ATOM 10537 C C . ALA E 3 644 ? 166.331 175.157 173.976 1.00 10.35 618 ALA C C 1
ATOM 10538 O O . ALA E 3 644 ? 166.197 174.761 175.139 1.00 10.35 618 ALA C O 1
ATOM 10540 N N . PHE E 3 645 ? 165.305 175.614 173.259 1.00 11.03 619 PHE C N 1
ATOM 10541 C CA . PHE E 3 645 ? 163.952 175.618 173.798 1.00 11.03 619 PHE C CA 1
ATOM 10542 C C . PHE E 3 645 ? 163.558 174.243 174.306 1.00 11.03 619 PHE C C 1
ATOM 10543 O O . PHE E 3 645 ? 163.112 174.088 175.448 1.00 11.03 619 PHE C O 1
ATOM 10551 N N . LEU E 3 646 ? 163.708 173.232 173.457 1.00 10.68 620 LEU C N 1
ATOM 10552 C CA . LEU E 3 646 ? 163.217 171.906 173.799 1.00 10.68 620 LEU C CA 1
ATOM 10553 C C . LEU E 3 646 ? 164.056 171.271 174.897 1.00 10.68 620 LEU C C 1
ATOM 10554 O O . LEU E 3 646 ? 163.519 170.608 175.792 1.00 10.68 620 LEU C O 1
ATOM 10559 N N . THR E 3 647 ? 165.369 171.481 174.863 1.00 13.05 621 THR C N 1
ATOM 10560 C CA . THR E 3 647 ? 166.236 170.968 175.911 1.00 13.05 621 THR C CA 1
ATOM 10561 C C . THR E 3 647 ? 165.879 171.568 177.259 1.00 13.05 621 THR C C 1
ATOM 10562 O O . THR E 3 647 ? 165.871 170.866 178.276 1.00 13.05 621 THR C O 1
ATOM 10566 N N . VAL E 3 648 ? 165.590 172.865 177.293 1.00 16.47 622 VAL C N 1
ATOM 10567 C CA . VAL E 3 648 ? 165.247 173.513 178.549 1.00 16.47 622 VAL C CA 1
ATOM 10568 C C . VAL E 3 648 ? 163.881 173.053 179.038 1.00 16.47 622 VAL C C 1
ATOM 10569 O O . VAL E 3 648 ? 163.687 172.813 180.234 1.00 16.47 622 VAL C O 1
ATOM 10573 N N . GLU E 3 649 ? 162.913 172.924 178.134 1.00 16.17 623 GLU C N 1
ATOM 10574 C CA . GLU E 3 649 ? 161.624 172.364 178.520 1.00 16.17 623 GLU C CA 1
ATOM 10575 C C . GLU E 3 649 ? 161.741 170.923 178.981 1.00 16.17 623 GLU C C 1
ATOM 10576 O O . GLU E 3 649 ? 160.838 170.424 179.659 1.00 16.17 623 GLU C O 1
ATOM 10582 N N . ARG E 3 650 ? 162.825 170.242 178.629 1.00 19.05 624 ARG C N 1
ATOM 10583 C CA . ARG E 3 650 ? 162.997 168.842 178.978 1.00 19.05 624 ARG C CA 1
ATOM 10584 C C . ARG E 3 650 ? 163.724 168.631 180.297 1.00 19.05 624 ARG C C 1
ATOM 10585 O O . ARG E 3 650 ? 163.746 167.504 180.798 1.00 19.05 624 ARG C O 1
ATOM 10593 N N . MET E 3 651 ? 164.315 169.677 180.869 1.00 21.19 625 MET C N 1
ATOM 10594 C CA . MET E 3 651 ? 165.034 169.576 182.129 1.00 21.19 625 MET C CA 1
ATOM 10595 C C . MET E 3 651 ? 164.301 170.262 183.272 1.00 21.19 625 MET C C 1
ATOM 10596 O O . MET E 3 651 ? 164.857 170.388 184.367 1.00 21.19 625 MET C O 1
ATOM 10601 N N . VAL E 3 652 ? 163.077 170.717 183.044 1.00 30.82 626 VAL C N 1
ATOM 10602 C CA . VAL E 3 652 ? 162.302 171.375 184.087 1.00 30.82 626 VAL C CA 1
ATOM 10603 C C . VAL E 3 652 ? 161.749 170.320 185.032 1.00 30.82 626 VAL C C 1
ATOM 10604 O O . VAL E 3 652 ? 161.149 169.331 184.598 1.00 30.82 626 VAL C O 1
ATOM 10608 N N . SER E 3 653 ? 161.954 170.529 186.330 1.00 43.29 627 SER C N 1
ATOM 10609 C CA . SER E 3 653 ? 161.529 169.585 187.353 1.00 43.29 627 SER C CA 1
ATOM 10610 C C . SER E 3 653 ? 160.657 170.312 188.367 1.00 43.29 627 SER C C 1
ATOM 10611 O O . SER E 3 653 ? 161.115 171.302 188.974 1.00 43.29 627 SER C O 1
ATOM 10614 N N . PRO E 3 654 ? 159.419 169.880 188.590 1.00 53.40 628 PRO C N 1
ATOM 10615 C CA . PRO E 3 654 ? 158.633 170.455 189.684 1.00 53.40 628 PRO C CA 1
ATOM 10616 C C . PRO E 3 654 ? 159.210 170.064 191.034 1.00 53.40 628 PRO C C 1
ATOM 10617 O O . PRO E 3 654 ? 160.005 169.131 191.161 1.00 53.40 628 PRO C O 1
ATOM 10621 N N . ILE E 3 655 ? 158.789 170.808 192.059 1.00 60.02 629 ILE C N 1
ATOM 10622 C CA . ILE E 3 655 ? 159.420 170.698 193.372 1.00 60.02 629 ILE C CA 1
ATOM 10623 C C . ILE E 3 655 ? 159.331 169.268 193.893 1.00 60.02 629 ILE C C 1
ATOM 10624 O O . ILE E 3 655 ? 160.331 168.683 194.327 1.00 60.02 629 ILE C O 1
ATOM 10629 N N . GLU E 3 656 ? 158.138 168.686 193.857 1.00 58.94 630 GLU C N 1
ATOM 10630 C CA . GLU E 3 656 ? 157.881 167.314 194.283 1.00 58.94 630 GLU C CA 1
ATOM 10631 C C . GLU E 3 656 ? 158.264 167.052 195.736 1.00 58.94 630 GLU C C 1
ATOM 10632 O O . GLU E 3 656 ? 158.255 165.896 196.169 1.00 58.94 630 GLU C O 1
ATOM 10638 N N . SER E 3 657 ? 158.593 168.085 196.504 1.00 59.75 631 SER C N 1
ATOM 10639 C CA . SER E 3 657 ? 159.050 167.893 197.874 1.00 59.75 631 SER C CA 1
ATOM 10640 C C . SER E 3 657 ? 159.242 169.251 198.533 1.00 59.75 631 SER C C 1
ATOM 10641 O O . SER E 3 657 ? 159.203 170.295 197.878 1.00 59.75 631 SER C O 1
ATOM 10644 N N . ALA E 3 658 ? 159.449 169.215 199.849 1.00 61.15 632 ALA C N 1
ATOM 10645 C CA . ALA E 3 658 ? 159.667 170.442 200.605 1.00 61.15 632 ALA C CA 1
ATOM 10646 C C . ALA E 3 658 ? 161.070 170.989 200.385 1.00 61.15 632 ALA C C 1
ATOM 10647 O O . ALA E 3 658 ? 161.256 172.205 200.264 1.00 61.15 632 ALA C O 1
ATOM 10649 N N . GLU E 3 659 ? 162.068 170.107 200.335 1.00 64.88 633 GLU C N 1
ATOM 10650 C CA . GLU E 3 659 ? 163.441 170.555 200.137 1.00 64.88 633 GLU C CA 1
ATOM 10651 C C . GLU E 3 659 ? 163.583 171.298 198.816 1.00 64.88 633 GLU C C 1
ATOM 10652 O O . GLU E 3 659 ? 164.216 172.359 198.748 1.00 64.88 633 GLU C O 1
ATOM 10658 N N . ASP E 3 660 ? 162.993 170.754 197.751 1.00 63.45 634 ASP C N 1
ATOM 10659 C CA . ASP E 3 660 ? 162.967 171.463 196.481 1.00 63.45 634 ASP C CA 1
ATOM 10660 C C . ASP E 3 660 ? 162.245 172.793 196.623 1.00 63.45 634 ASP C C 1
ATOM 10661 O O . ASP E 3 660 ? 162.658 173.803 196.040 1.00 63.45 634 ASP C O 1
ATOM 10663 N N . LEU E 3 661 ? 161.162 172.811 197.395 1.00 63.02 635 LEU C N 1
ATOM 10664 C CA . LEU E 3 661 ? 160.453 174.056 197.656 1.00 63.02 635 LEU C CA 1
ATOM 10665 C C . LEU E 3 661 ? 161.318 175.023 198.455 1.00 63.02 635 LEU C C 1
ATOM 10666 O O . LEU E 3 661 ? 161.304 176.233 198.203 1.00 63.02 635 LEU C O 1
ATOM 10671 N N . ALA E 3 662 ? 162.076 174.506 199.421 1.00 65.48 636 ALA C N 1
ATOM 10672 C CA . ALA E 3 662 ? 162.850 175.373 200.304 1.00 65.48 636 ALA C CA 1
ATOM 10673 C C . ALA E 3 662 ? 164.011 176.024 199.564 1.00 65.48 636 ALA C C 1
ATOM 10674 O O . ALA E 3 662 ? 164.224 177.237 199.667 1.00 65.48 636 ALA C O 1
ATOM 10676 N N . LYS E 3 663 ? 164.769 175.230 198.809 1.00 65.50 637 LYS C N 1
ATOM 10677 C CA . LYS E 3 663 ? 165.986 175.740 198.186 1.00 65.50 637 LYS C CA 1
ATOM 10678 C C . LYS E 3 663 ? 165.683 176.913 197.261 1.00 65.50 637 LYS C C 1
ATOM 10679 O O . LYS E 3 663 ? 166.371 177.940 197.295 1.00 65.50 637 LYS C O 1
ATOM 10685 N N . GLN E 3 664 ? 164.653 176.784 196.433 1.00 67.95 638 GLN C N 1
ATOM 10686 C CA . GLN E 3 664 ? 164.286 177.849 195.516 1.00 67.95 638 GLN C CA 1
ATOM 10687 C C . GLN E 3 664 ? 163.518 178.943 196.246 1.00 67.95 638 GLN C C 1
ATOM 10688 O O . GLN E 3 664 ? 162.840 178.694 197.246 1.00 67.95 638 GLN C O 1
ATOM 10694 N N . THR E 3 665 ? 163.625 180.165 195.727 1.00 71.62 639 THR C N 1
ATOM 10695 C CA . THR E 3 665 ? 162.924 181.312 196.281 1.00 71.62 639 THR C CA 1
ATOM 10696 C C . THR E 3 665 ? 161.919 181.911 195.307 1.00 71.62 639 THR C C 1
ATOM 10697 O O . THR E 3 665 ? 161.179 182.827 195.683 1.00 71.62 639 THR C O 1
ATOM 10701 N N . GLU E 3 666 ? 161.859 181.411 194.072 1.00 70.80 640 GLU C N 1
ATOM 10702 C CA . GLU E 3 666 ? 160.894 181.931 193.109 1.00 70.80 640 GLU C CA 1
ATOM 10703 C C . GLU E 3 666 ? 159.465 181.721 193.590 1.00 70.80 640 GLU C C 1
ATOM 10704 O O . GLU E 3 666 ? 158.613 182.604 193.431 1.00 70.80 640 GLU C O 1
ATOM 10710 N N . ILE E 3 667 ? 159.181 180.562 194.171 1.00 69.54 641 ILE C N 1
ATOM 10711 C CA . ILE E 3 667 ? 157.834 180.220 194.609 1.00 69.54 641 ILE C CA 1
ATOM 10712 C C . ILE E 3 667 ? 157.662 180.663 196.053 1.00 69.54 641 ILE C C 1
ATOM 10713 O O . ILE E 3 667 ? 158.514 180.388 196.905 1.00 69.54 641 ILE C O 1
ATOM 10718 N N . ALA E 3 668 ? 156.560 181.353 196.328 1.00 70.91 642 ALA C N 1
ATOM 10719 C CA . ALA E 3 668 ? 156.237 181.786 197.678 1.00 70.91 642 ALA C CA 1
ATOM 10720 C C . ALA E 3 668 ? 155.303 180.768 198.314 1.00 70.91 642 ALA C C 1
ATOM 10721 O O . ALA E 3 668 ? 154.272 180.417 197.734 1.00 70.91 642 ALA C O 1
ATOM 10723 N N . TYR E 3 669 ? 155.666 180.287 199.499 1.00 67.84 643 TYR C N 1
ATOM 10724 C CA . TYR E 3 669 ? 154.894 179.267 200.190 1.00 67.84 643 TYR C CA 1
ATOM 10725 C C . TYR E 3 669 ? 154.430 179.800 201.536 1.00 67.84 643 TYR C C 1
ATOM 10726 O O . TYR E 3 669 ? 155.249 180.184 202.374 1.00 67.84 643 TYR C O 1
ATOM 10735 N N . GLY E 3 670 ? 153.113 179.794 201.741 1.00 67.57 644 GLY C N 1
ATOM 10736 C CA . GLY E 3 670 ? 152.501 180.386 202.895 1.00 67.57 644 GLY C CA 1
ATOM 10737 C C . GLY E 3 670 ? 152.010 179.366 203.901 1.00 67.57 644 GLY C C 1
ATOM 10738 O O . GLY E 3 670 ? 152.447 178.208 203.929 1.00 67.57 644 GLY C O 1
ATOM 10739 N N . THR E 3 671 ? 151.094 179.812 204.753 1.00 68.36 645 THR C N 1
ATOM 10740 C CA . THR E 3 671 ? 150.603 179.028 205.873 1.00 68.36 645 THR C CA 1
ATOM 10741 C C . THR E 3 671 ? 149.577 179.865 206.621 1.00 68.36 645 THR C C 1
ATOM 10742 O O . THR E 3 671 ? 149.614 181.096 206.571 1.00 68.36 645 THR C O 1
ATOM 10746 N N . LEU E 3 672 ? 148.665 179.186 207.306 1.00 72.10 646 LEU C N 1
ATOM 10747 C CA . LEU E 3 672 ? 147.676 179.883 208.114 1.00 72.10 646 LEU C CA 1
ATOM 10748 C C . LEU E 3 672 ? 148.367 180.576 209.282 1.00 72.10 646 LEU C C 1
ATOM 10749 O O . LEU E 3 672 ? 149.247 180.001 209.928 1.00 72.10 646 LEU C O 1
ATOM 10754 N N . GLU E 3 673 ? 147.974 181.823 209.549 1.00 75.89 647 GLU C N 1
ATOM 10755 C CA . GLU E 3 673 ? 148.657 182.596 210.583 1.00 75.89 647 GLU C CA 1
ATOM 10756 C C . GLU E 3 673 ? 148.529 181.929 211.946 1.00 75.89 647 GLU C C 1
ATOM 10757 O O . GLU E 3 673 ? 149.506 181.853 212.701 1.00 75.89 647 GLU C O 1
ATOM 10763 N N . ALA E 3 674 ? 147.338 181.445 212.278 1.00 74.41 648 ALA C N 1
ATOM 10764 C CA . ALA E 3 674 ? 147.079 180.774 213.545 1.00 74.41 648 ALA C CA 1
ATOM 10765 C C . ALA E 3 674 ? 146.766 179.310 213.277 1.00 74.41 648 ALA C C 1
ATOM 10766 O O . ALA E 3 674 ? 145.859 178.999 212.499 1.00 74.41 648 ALA C O 1
ATOM 10768 N N . GLY E 3 675 ? 147.512 178.421 213.913 1.00 68.79 649 GLY C N 1
ATOM 10769 C CA . GLY E 3 675 ? 147.240 177.004 213.796 1.00 68.79 649 GLY C CA 1
ATOM 10770 C C . GLY E 3 675 ? 148.451 176.178 214.169 1.00 68.79 649 GLY C C 1
ATOM 10771 O O . GLY E 3 675 ? 149.537 176.695 214.427 1.00 68.79 649 GLY C O 1
ATOM 10772 N N . SER E 3 676 ? 148.230 174.861 214.188 1.00 62.10 650 SER C N 1
ATOM 10773 C CA . SER E 3 676 ? 149.295 173.922 214.518 1.00 62.10 650 SER C CA 1
ATOM 10774 C C . SER E 3 676 ? 150.394 173.891 213.467 1.00 62.10 650 SER C C 1
ATOM 10775 O O . SER E 3 676 ? 151.498 173.427 213.762 1.00 62.10 650 SER C O 1
ATOM 10778 N N . THR E 3 677 ? 150.120 174.367 212.253 1.00 62.35 651 THR C N 1
ATOM 10779 C CA . THR E 3 677 ? 151.162 174.423 211.232 1.00 62.35 651 THR C CA 1
ATOM 10780 C C . THR E 3 677 ? 152.241 175.433 211.612 1.00 62.35 651 THR C C 1
ATOM 10781 O O . THR E 3 677 ? 153.443 175.142 211.529 1.00 62.35 651 THR C O 1
ATOM 10785 N N . LYS E 3 678 ? 151.827 176.629 212.034 1.00 64.35 652 LYS C N 1
ATOM 10786 C CA . LYS E 3 678 ? 152.789 177.616 212.507 1.00 64.35 652 LYS C CA 1
ATOM 10787 C C . LYS E 3 678 ? 153.526 177.107 213.738 1.00 64.35 652 LYS C C 1
ATOM 10788 O O . LYS E 3 678 ? 154.737 177.315 213.875 1.00 64.35 652 LYS C O 1
ATOM 10790 N N . GLU E 3 679 ? 152.811 176.447 214.651 1.00 65.45 653 GLU C N 1
ATOM 10791 C CA . GLU E 3 679 ? 153.469 175.809 215.785 1.00 65.45 653 GLU C CA 1
ATOM 10792 C C . GLU E 3 679 ? 154.577 174.882 215.305 1.00 65.45 653 GLU C C 1
ATOM 10793 O O . GLU E 3 679 ? 155.706 174.926 215.802 1.00 65.45 653 GLU C O 1
ATOM 10799 N N . PHE E 3 680 ? 154.261 174.032 214.327 1.00 60.89 654 PHE C N 1
ATOM 10800 C CA . PHE E 3 680 ? 155.222 173.041 213.863 1.00 60.89 654 PHE C CA 1
ATOM 10801 C C . PHE E 3 680 ? 156.440 173.710 213.251 1.00 60.89 654 PHE C C 1
ATOM 10802 O O . PHE E 3 680 ? 157.575 173.272 213.466 1.00 60.89 654 PHE C O 1
ATOM 10810 N N . PHE E 3 681 ? 156.224 174.777 212.483 1.00 63.51 655 PHE C N 1
ATOM 10811 C CA . PHE E 3 681 ? 157.345 175.416 211.804 1.00 63.51 655 PHE C CA 1
ATOM 10812 C C . PHE E 3 681 ? 158.199 176.253 212.749 1.00 63.51 655 PHE C C 1
ATOM 10813 O O . PHE E 3 681 ? 159.418 176.329 212.561 1.00 63.51 655 PHE C O 1
ATOM 10821 N N . ARG E 3 682 ? 157.602 176.881 213.763 1.00 67.47 656 ARG C N 1
ATOM 10822 C CA . ARG E 3 682 ? 158.399 177.636 214.726 1.00 67.47 656 ARG C CA 1
ATOM 10823 C C . ARG E 3 682 ? 159.199 176.714 215.638 1.00 67.47 656 ARG C C 1
ATOM 10824 O O . ARG E 3 682 ? 160.391 176.943 215.875 1.00 67.47 656 ARG C O 1
ATOM 10832 N N . ARG E 3 683 ? 158.569 175.660 216.156 1.00 63.32 657 ARG C N 1
ATOM 10833 C CA . ARG E 3 683 ? 159.217 174.751 217.094 1.00 63.32 657 ARG C CA 1
ATOM 10834 C C . ARG E 3 683 ? 159.986 173.641 216.396 1.00 63.32 657 ARG C C 1
ATOM 10835 O O . ARG E 3 683 ? 160.194 172.571 216.982 1.00 63.32 657 ARG C O 1
ATOM 10837 N N . SER E 3 684 ? 160.427 173.871 215.163 1.00 66.55 658 SER C N 1
ATOM 10838 C CA . SER E 3 684 ? 161.036 172.834 214.343 1.00 66.55 658 SER C CA 1
ATOM 10839 C C . SER E 3 684 ? 162.553 172.960 214.393 1.00 66.55 658 SER C C 1
ATOM 10840 O O . SER E 3 684 ? 163.113 173.964 213.938 1.00 66.55 658 SER C O 1
ATOM 10843 N N . LYS E 3 685 ? 163.211 171.939 214.942 1.00 69.75 659 LYS C N 1
ATOM 10844 C CA . LYS E 3 685 ? 164.667 171.926 214.977 1.00 69.75 659 LYS C CA 1
ATOM 10845 C C . LYS E 3 685 ? 165.265 171.557 213.628 1.00 69.75 659 LYS C C 1
ATOM 10846 O O . LYS E 3 685 ? 166.427 171.880 213.363 1.00 69.75 659 LYS C O 1
ATOM 10848 N N . ILE E 3 686 ? 164.494 170.886 212.768 1.00 68.35 660 ILE C N 1
ATOM 10849 C CA . ILE E 3 686 ? 165.022 170.468 211.478 1.00 68.35 660 ILE C CA 1
ATOM 10850 C C . ILE E 3 686 ? 165.372 171.695 210.651 1.00 68.35 660 ILE C C 1
ATOM 10851 O O . ILE E 3 686 ? 164.711 172.739 210.728 1.00 68.35 660 ILE C O 1
ATOM 10856 N N . ALA E 3 687 ? 166.427 171.567 209.846 1.00 69.23 661 ALA C N 1
ATOM 10857 C CA . ALA E 3 687 ? 166.979 172.718 209.141 1.00 69.23 661 ALA C CA 1
ATOM 10858 C C . ALA E 3 687 ? 165.997 173.279 208.123 1.00 69.23 661 ALA C C 1
ATOM 10859 O O . ALA E 3 687 ? 165.809 174.497 208.034 1.00 69.23 661 ALA C O 1
ATOM 10861 N N . VAL E 3 688 ? 165.363 172.406 207.340 1.00 67.33 662 VAL C N 1
ATOM 10862 C CA . VAL E 3 688 ? 164.547 172.876 206.226 1.00 67.33 662 VAL C CA 1
ATOM 10863 C C . VAL E 3 688 ? 163.285 173.570 206.726 1.00 67.33 662 VAL C C 1
ATOM 10864 O O . VAL E 3 688 ? 162.865 174.592 206.174 1.00 67.33 662 VAL C O 1
ATOM 10868 N N . PHE E 3 689 ? 162.665 173.044 207.781 1.00 64.81 663 PHE C N 1
ATOM 10869 C CA . PHE E 3 689 ? 161.469 173.689 208.309 1.00 64.81 663 PHE C CA 1
ATOM 10870 C C . PHE E 3 689 ? 161.813 175.005 208.994 1.00 64.81 663 PHE C C 1
ATOM 10871 O O . PHE E 3 689 ? 161.054 175.979 208.907 1.00 64.81 663 PHE C O 1
ATOM 10879 N N . GLU E 3 690 ? 162.967 175.065 209.662 1.00 68.19 664 GLU C N 1
ATOM 10880 C CA . GLU E 3 690 ? 163.417 176.331 210.229 1.00 68.19 664 GLU C CA 1
ATOM 10881 C C . GLU E 3 690 ? 163.653 177.359 209.132 1.00 68.19 664 GLU C C 1
ATOM 10882 O O . GLU E 3 690 ? 163.290 178.529 209.278 1.00 68.19 664 GLU C O 1
ATOM 10884 N N . LYS E 3 691 ? 164.260 176.936 208.024 1.00 69.30 665 LYS C N 1
ATOM 10885 C CA . LYS E 3 691 ? 164.463 177.836 206.895 1.00 69.30 665 LYS C CA 1
ATOM 10886 C C . LYS E 3 691 ? 163.132 178.295 206.315 1.00 69.30 665 LYS C C 1
ATOM 10887 O O . LYS E 3 691 ? 162.980 179.459 205.922 1.00 69.30 665 LYS C O 1
ATOM 10893 N N . MET E 3 692 ? 162.161 177.387 206.239 1.00 69.53 666 MET C N 1
ATOM 10894 C CA . MET E 3 692 ? 160.840 177.756 205.745 1.00 69.53 666 MET C CA 1
ATOM 10895 C C . MET E 3 692 ? 160.212 178.817 206.634 1.00 69.53 666 MET C C 1
ATOM 10896 O O . MET E 3 692 ? 159.626 179.789 206.144 1.00 69.53 666 MET C O 1
ATOM 10898 N N . TRP E 3 693 ? 160.331 178.652 207.952 1.00 70.79 667 TRP C N 1
ATOM 10899 C CA . TRP E 3 693 ? 159.817 179.673 208.861 1.00 70.79 667 TRP C CA 1
ATOM 10900 C C . TRP E 3 693 ? 160.554 180.992 208.682 1.00 70.79 667 TRP C C 1
ATOM 10901 O O . TRP E 3 693 ? 159.936 182.064 208.678 1.00 70.79 667 TRP C O 1
ATOM 10912 N N . THR E 3 694 ? 161.876 180.934 208.543 1.00 72.90 668 THR C N 1
ATOM 10913 C CA . THR E 3 694 ? 162.651 182.152 208.339 1.00 72.90 668 THR C CA 1
ATOM 10914 C C . THR E 3 694 ? 162.155 182.905 207.114 1.00 72.90 668 THR C C 1
ATOM 10915 O O . THR E 3 694 ? 161.995 184.131 207.142 1.00 72.90 668 THR C O 1
ATOM 10919 N N . TYR E 3 695 ? 161.907 182.182 206.022 1.00 74.04 669 TYR C N 1
ATOM 10920 C CA . TYR E 3 695 ? 161.426 182.837 204.813 1.00 74.04 669 TYR C CA 1
ATOM 10921 C C . TYR E 3 695 ? 159.999 183.340 204.971 1.00 74.04 669 TYR C C 1
ATOM 10922 O O . TYR E 3 695 ? 159.653 184.394 204.425 1.00 74.04 669 TYR C O 1
ATOM 10931 N N . MET E 3 696 ? 159.156 182.609 205.701 1.00 75.32 670 MET C N 1
ATOM 10932 C CA . MET E 3 696 ? 157.758 183.009 205.827 1.00 75.32 670 MET C CA 1
ATOM 10933 C C . MET E 3 696 ? 157.626 184.267 206.674 1.00 75.32 670 MET C C 1
ATOM 10934 O O . MET E 3 696 ? 156.917 185.208 206.301 1.00 75.32 670 MET C O 1
ATOM 10936 N N . LYS E 3 697 ? 158.305 184.302 207.824 1.00 78.21 671 LYS C N 1
ATOM 10937 C CA . LYS E 3 697 ? 158.264 185.494 208.664 1.00 78.21 671 LYS C CA 1
ATOM 10938 C C . LYS E 3 697 ? 158.903 186.680 207.955 1.00 78.21 671 LYS C C 1
ATOM 10939 O O . LYS E 3 697 ? 158.397 187.807 208.034 1.00 78.21 671 LYS C O 1
ATOM 10941 N N . SER E 3 698 ? 160.016 186.446 207.258 1.00 79.08 672 SER C N 1
ATOM 10942 C CA . SER E 3 698 ? 160.714 187.493 206.516 1.00 79.08 672 SER C CA 1
ATOM 10943 C C . SER E 3 698 ? 160.211 187.486 205.076 1.00 79.08 672 SER C C 1
ATOM 10944 O O . SER E 3 698 ? 160.810 186.903 204.170 1.00 79.08 672 SER C O 1
ATOM 10947 N N . ALA E 3 699 ? 159.077 188.150 204.869 1.00 81.77 673 ALA C N 1
ATOM 10948 C CA . ALA E 3 699 ? 158.519 188.271 203.532 1.00 81.77 673 ALA C CA 1
ATOM 10949 C C . ALA E 3 699 ? 157.533 189.425 203.497 1.00 81.77 673 ALA C C 1
ATOM 10950 O O . ALA E 3 699 ? 156.964 189.805 204.523 1.00 81.77 673 ALA C O 1
ATOM 10952 N N . GLU E 3 700 ? 157.339 189.973 202.298 1.00 88.99 674 GLU C N 1
ATOM 10953 C CA . GLU E 3 700 ? 156.396 191.038 202.070 1.00 88.99 674 GLU C CA 1
ATOM 10954 C C . GLU E 3 700 ? 155.981 190.948 200.607 1.00 88.99 674 GLU C C 1
ATOM 10955 O O . GLU E 3 700 ? 156.860 190.952 199.730 1.00 88.99 674 GLU C O 1
ATOM 10961 N N . PRO E 3 701 ? 154.676 190.854 200.302 1.00 86.56 675 PRO C N 1
ATOM 10962 C CA . PRO E 3 701 ? 153.553 190.827 201.242 1.00 86.56 675 PRO C CA 1
ATOM 10963 C C . PRO E 3 701 ? 153.491 189.517 202.019 1.00 86.56 675 PRO C C 1
ATOM 10964 O O . PRO E 3 701 ? 153.969 188.496 201.525 1.00 86.56 675 PRO C O 1
ATOM 10968 N N . SER E 3 702 ? 152.918 189.556 203.219 1.00 80.29 676 SER C N 1
ATOM 10969 C CA . SER E 3 702 ? 152.861 188.374 204.068 1.00 80.29 676 SER C CA 1
ATOM 10970 C C . SER E 3 702 ? 152.298 187.192 203.299 1.00 80.29 676 SER C C 1
ATOM 10971 O O . SER E 3 702 ? 151.154 187.222 202.838 1.00 80.29 676 SER C O 1
ATOM 10974 N N . VAL E 3 703 ? 153.118 186.152 203.157 1.00 74.78 677 VAL C N 1
ATOM 10975 C CA . VAL E 3 703 ? 152.673 184.937 202.484 1.00 74.78 677 VAL C CA 1
ATOM 10976 C C . VAL E 3 703 ? 151.485 184.323 203.206 1.00 74.78 677 VAL C C 1
ATOM 10977 O O . VAL E 3 703 ? 150.646 183.657 202.586 1.00 74.78 677 VAL C O 1
ATOM 10981 N N . PHE E 3 704 ? 151.385 184.535 204.512 1.00 72.90 678 PHE C N 1
ATOM 10982 C CA . PHE E 3 704 ? 150.373 183.864 205.306 1.00 72.90 678 PHE C CA 1
ATOM 10983 C C . PHE E 3 704 ? 148.993 184.428 204.985 1.00 72.90 678 PHE C C 1
ATOM 10984 O O . PHE E 3 704 ? 148.853 185.518 204.425 1.00 72.90 678 PHE C O 1
ATOM 10992 N N . VAL E 3 705 ? 147.960 183.663 205.340 1.00 73.96 679 VAL C N 1
ATOM 10993 C CA . VAL E 3 705 ? 146.581 184.039 205.066 1.00 73.96 679 VAL C CA 1
ATOM 10994 C C . VAL E 3 705 ? 145.754 183.850 206.330 1.00 73.96 679 VAL C C 1
ATOM 10995 O O . VAL E 3 705 ? 146.125 183.115 207.246 1.00 73.96 679 VAL C O 1
ATOM 10999 N N . ARG E 3 706 ? 144.615 184.547 206.369 1.00 76.72 680 ARG C N 1
ATOM 11000 C CA . ARG E 3 706 ? 143.754 184.488 207.545 1.00 76.72 680 ARG C CA 1
ATOM 11001 C C . ARG E 3 706 ? 142.955 183.190 207.589 1.00 76.72 680 ARG C C 1
ATOM 11002 O O . ARG E 3 706 ? 142.752 182.621 208.666 1.00 76.72 680 ARG C O 1
ATOM 11010 N N . THR E 3 707 ? 142.481 182.721 206.438 1.00 75.70 681 THR C N 1
ATOM 11011 C CA . THR E 3 707 ? 141.650 181.529 206.361 1.00 75.70 681 THR C CA 1
ATOM 11012 C C . THR E 3 707 ? 142.149 180.611 205.251 1.00 75.70 681 THR C C 1
ATOM 11013 O O . THR E 3 707 ? 142.917 181.016 204.376 1.00 75.70 681 THR C O 1
ATOM 11017 N N . THR E 3 708 ? 141.697 179.355 205.302 1.00 70.46 682 THR C N 1
ATOM 11018 C CA . THR E 3 708 ? 142.122 178.372 204.312 1.00 70.46 682 THR C CA 1
ATOM 11019 C C . THR E 3 708 ? 141.514 178.654 202.945 1.00 70.46 682 THR C C 1
ATOM 11020 O O . THR E 3 708 ? 142.160 178.427 201.916 1.00 70.46 682 THR C O 1
ATOM 11024 N N . GLU E 3 709 ? 140.267 179.123 202.908 1.00 74.94 683 GLU C N 1
ATOM 11025 C CA . GLU E 3 709 ? 139.684 179.531 201.635 1.00 74.94 683 GLU C CA 1
ATOM 11026 C C . GLU E 3 709 ? 140.527 180.618 200.990 1.00 74.94 683 GLU C C 1
ATOM 11027 O O . GLU E 3 709 ? 140.715 180.632 199.766 1.00 74.94 683 GLU C O 1
ATOM 11029 N N . GLU E 3 710 ? 141.056 181.534 201.804 1.00 75.69 684 GLU C N 1
ATOM 11030 C CA . GLU E 3 710 ? 141.952 182.564 201.289 1.00 75.69 684 GLU C CA 1
ATOM 11031 C C . GLU E 3 710 ? 143.174 181.939 200.635 1.00 75.69 684 GLU C C 1
ATOM 11032 O O . GLU E 3 710 ? 143.565 182.327 199.528 1.00 75.69 684 GLU C O 1
ATOM 11038 N N . GLY E 3 711 ? 143.793 180.970 201.305 1.00 72.24 685 GLY C N 1
ATOM 11039 C CA . GLY E 3 711 ? 144.958 180.319 200.732 1.00 72.24 685 GLY C CA 1
ATOM 11040 C C . GLY E 3 711 ? 144.641 179.591 199.440 1.00 72.24 685 GLY C C 1
ATOM 11041 O O . GLY E 3 711 ? 145.419 179.632 198.487 1.00 72.24 685 GLY C O 1
ATOM 11042 N N . MET E 3 712 ? 143.494 178.915 199.392 1.00 71.92 686 MET C N 1
ATOM 11043 C CA . MET E 3 712 ? 143.117 178.186 198.186 1.00 71.92 686 MET C CA 1
ATOM 11044 C C . MET E 3 712 ? 142.915 179.140 197.016 1.00 71.92 686 MET C C 1
ATOM 11045 O O . MET E 3 712 ? 143.428 178.909 195.913 1.00 71.92 686 MET C O 1
ATOM 11047 N N . ILE E 3 713 ? 142.177 180.229 197.241 1.00 73.59 687 ILE C N 1
ATOM 11048 C CA . ILE E 3 713 ? 141.946 181.182 196.161 1.00 73.59 687 ILE C CA 1
ATOM 11049 C C . ILE E 3 713 ? 143.254 181.844 195.750 1.00 73.59 687 ILE C C 1
ATOM 11050 O O . ILE E 3 713 ? 143.477 182.115 194.567 1.00 73.59 687 ILE C O 1
ATOM 11055 N N . ARG E 3 714 ? 144.134 182.120 196.713 1.00 72.02 688 ARG C N 1
ATOM 11056 C CA . ARG E 3 714 ? 145.416 182.725 196.381 1.00 72.02 688 ARG C CA 1
ATOM 11057 C C . ARG E 3 714 ? 146.261 181.789 195.529 1.00 72.02 688 ARG C C 1
ATOM 11058 O O . ARG E 3 714 ? 146.911 182.226 194.572 1.00 72.02 688 ARG C O 1
ATOM 11066 N N . VAL E 3 715 ? 146.270 180.498 195.861 1.00 69.70 689 VAL C N 1
ATOM 11067 C CA . VAL E 3 715 ? 146.981 179.528 195.034 1.00 69.70 689 VAL C CA 1
ATOM 11068 C C . VAL E 3 715 ? 146.398 179.516 193.629 1.00 69.70 689 VAL C C 1
ATOM 11069 O O . VAL E 3 715 ? 147.129 179.521 192.632 1.00 69.70 689 VAL C O 1
ATOM 11073 N N . ARG E 3 716 ? 145.069 179.502 193.532 1.00 71.75 690 ARG C N 1
ATOM 11074 C CA . ARG E 3 716 ? 144.437 179.416 192.223 1.00 71.75 690 ARG C CA 1
ATOM 11075 C C . ARG E 3 716 ? 144.741 180.647 191.376 1.00 71.75 690 ARG C C 1
ATOM 11076 O O . ARG E 3 716 ? 145.003 180.531 190.174 1.00 71.75 690 ARG C O 1
ATOM 11084 N N . LYS E 3 717 ? 144.712 181.833 191.984 1.00 73.47 691 LYS C N 1
ATOM 11085 C CA . LYS E 3 717 ? 144.926 183.068 191.237 1.00 73.47 691 LYS C CA 1
ATOM 11086 C C . LYS E 3 717 ? 146.394 183.282 190.887 1.00 73.47 691 LYS C C 1
ATOM 11087 O O . LYS E 3 717 ? 146.711 183.697 189.767 1.00 73.47 691 LYS C O 1
ATOM 11093 N N . SER E 3 718 ? 147.303 183.003 191.821 1.00 71.01 692 SER C N 1
ATOM 11094 C CA . SER E 3 718 ? 148.700 183.389 191.660 1.00 71.01 692 SER C CA 1
ATOM 11095 C C . SER E 3 718 ? 149.406 182.645 190.534 1.00 71.01 692 SER C C 1
ATOM 11096 O O . SER E 3 718 ? 150.527 183.022 190.180 1.00 71.01 692 SER C O 1
ATOM 11099 N N . LYS E 3 719 ? 148.795 181.602 189.977 1.00 70.35 693 LYS C N 1
ATOM 11100 C CA . LYS E 3 719 ? 149.337 180.914 188.808 1.00 70.35 693 LYS C CA 1
ATOM 11101 C C . LYS E 3 719 ? 150.737 180.366 189.093 1.00 70.35 693 LYS C C 1
ATOM 11102 O O . LYS E 3 719 ? 151.730 180.761 188.481 1.00 70.35 693 LYS C O 1
ATOM 11108 N N . GLY E 3 720 ? 150.802 179.447 190.054 1.00 70.00 694 GLY C N 1
ATOM 11109 C CA . GLY E 3 720 ? 152.032 178.758 190.368 1.00 70.00 694 GLY C CA 1
ATOM 11110 C C . GLY E 3 720 ? 152.983 179.510 191.267 1.00 70.00 694 GLY C C 1
ATOM 11111 O O . GLY E 3 720 ? 153.969 178.923 191.722 1.00 70.00 694 GLY C O 1
ATOM 11112 N N . LYS E 3 721 ? 152.728 180.789 191.541 1.00 69.58 695 LYS C N 1
ATOM 11113 C CA . LYS E 3 721 ? 153.626 181.552 192.398 1.00 69.58 695 LYS C CA 1
ATOM 11114 C C . LYS E 3 721 ? 153.417 181.249 193.874 1.00 69.58 695 LYS C C 1
ATOM 11115 O O . LYS E 3 721 ? 154.246 181.654 194.697 1.00 69.58 695 LYS C O 1
ATOM 11117 N N . TYR E 3 722 ? 152.342 180.552 194.228 1.00 69.53 696 TYR C N 1
ATOM 11118 C CA . TYR E 3 722 ? 151.995 180.292 195.616 1.00 69.53 696 TYR C CA 1
ATOM 11119 C C . TYR E 3 722 ? 151.888 178.797 195.876 1.00 69.53 696 TYR C C 1
ATOM 11120 O O . TYR E 3 722 ? 151.324 178.051 195.068 1.00 69.53 696 TYR C O 1
ATOM 11129 N N . ALA E 3 723 ? 152.436 178.371 197.011 1.00 66.03 697 ALA C N 1
ATOM 11130 C CA . ALA E 3 723 ? 152.272 177.020 197.525 1.00 66.03 697 ALA C CA 1
ATOM 11131 C C . ALA E 3 723 ? 151.726 177.097 198.941 1.00 66.03 697 ALA C C 1
ATOM 11132 O O . ALA E 3 723 ? 152.296 177.784 199.793 1.00 66.03 697 ALA C O 1
ATOM 11134 N N . TYR E 3 724 ? 150.631 176.393 199.196 1.00 63.85 698 TYR C N 1
ATOM 11135 C CA . TYR E 3 724 ? 149.957 176.427 200.485 1.00 63.85 698 TYR C CA 1
ATOM 11136 C C . TYR E 3 724 ? 150.249 175.146 201.251 1.00 63.85 698 TYR C C 1
ATOM 11137 O O . TYR E 3 724 ? 150.126 174.045 200.707 1.00 63.85 698 TYR C O 1
ATOM 11146 N N . LEU E 3 725 ? 150.642 175.291 202.510 1.00 58.63 699 LEU C N 1
ATOM 11147 C CA . LEU E 3 725 ? 150.980 174.168 203.370 1.00 58.63 699 LEU C CA 1
ATOM 11148 C C . LEU E 3 725 ? 149.829 173.929 204.337 1.00 58.63 699 LEU C C 1
ATOM 11149 O O . LEU E 3 725 ? 149.473 174.824 205.111 1.00 58.63 699 LEU C O 1
ATOM 11154 N N . LEU E 3 726 ? 149.250 172.730 204.303 1.00 53.43 700 LEU C N 1
ATOM 11155 C CA . LEU E 3 726 ? 148.057 172.483 205.104 1.00 53.43 700 LEU C CA 1
ATOM 11156 C C . LEU E 3 726 ? 147.884 170.990 205.342 1.00 53.43 700 LEU C C 1
ATOM 11157 O O . LEU E 3 726 ? 148.666 170.167 204.869 1.00 53.43 700 LEU C O 1
ATOM 11162 N N . GLU E 3 727 ? 146.832 170.653 206.084 1.00 48.47 701 GLU C N 1
ATOM 11163 C CA . GLU E 3 727 ? 146.514 169.260 206.355 1.00 48.47 701 GLU C CA 1
ATOM 11164 C C . GLU E 3 727 ? 146.298 168.497 205.056 1.00 48.47 701 GLU C C 1
ATOM 11165 O O . GLU E 3 727 ? 145.681 169.000 204.115 1.00 48.47 701 GLU C O 1
ATOM 11167 N N . SER E 3 728 ? 146.813 167.271 205.017 1.00 47.85 702 SER C N 1
ATOM 11168 C CA . SER E 3 728 ? 146.724 166.459 203.809 1.00 47.85 702 SER C CA 1
ATOM 11169 C C . SER E 3 728 ? 145.279 166.190 203.418 1.00 47.85 702 SER C C 1
ATOM 11170 O O . SER E 3 728 ? 144.939 166.195 202.230 1.00 47.85 702 SER C O 1
ATOM 11173 N N . THR E 3 729 ? 144.421 165.926 204.401 1.00 48.43 703 THR C N 1
ATOM 11174 C CA . THR E 3 729 ? 143.044 165.545 204.110 1.00 48.43 703 THR C CA 1
ATOM 11175 C C . THR E 3 729 ? 142.297 166.663 203.398 1.00 48.43 703 THR C C 1
ATOM 11176 O O . THR E 3 729 ? 141.589 166.426 202.411 1.00 48.43 703 THR C O 1
ATOM 11180 N N . MET E 3 730 ? 142.441 167.894 203.887 1.00 53.79 704 MET C N 1
ATOM 11181 C CA . MET E 3 730 ? 141.791 169.022 203.236 1.00 53.79 704 MET C CA 1
ATOM 11182 C C . MET E 3 730 ? 142.368 169.245 201.849 1.00 53.79 704 MET C C 1
ATOM 11183 O O . MET E 3 730 ? 141.643 169.595 200.913 1.00 53.79 704 MET C O 1
ATOM 11188 N N . ASN E 3 731 ? 143.677 169.053 201.702 1.00 53.21 705 ASN C N 1
ATOM 11189 C CA . ASN E 3 731 ? 144.302 169.178 200.394 1.00 53.21 705 ASN C CA 1
ATOM 11190 C C . ASN E 3 731 ? 143.695 168.197 199.403 1.00 53.21 705 ASN C C 1
ATOM 11191 O O . ASN E 3 731 ? 143.380 168.563 198.268 1.00 53.21 705 ASN C O 1
ATOM 11196 N N . GLU E 3 732 ? 143.504 166.947 199.824 1.00 53.01 706 GLU C N 1
ATOM 11197 C CA . GLU E 3 732 ? 142.903 165.952 198.945 1.00 53.01 706 GLU C CA 1
ATOM 11198 C C . GLU E 3 732 ? 141.463 166.313 198.611 1.00 53.01 706 GLU C C 1
ATOM 11199 O O . GLU E 3 732 ? 141.043 166.246 197.449 1.00 53.01 706 GLU C O 1
ATOM 11205 N N . TYR E 3 733 ? 140.687 166.707 199.621 1.00 55.60 707 TYR C N 1
ATOM 11206 C CA . TYR E 3 733 ? 139.294 167.059 199.372 1.00 55.60 707 TYR C CA 1
ATOM 11207 C C . TYR E 3 733 ? 139.200 168.198 198.371 1.00 55.60 707 TYR C C 1
ATOM 11208 O O . TYR E 3 733 ? 138.428 168.137 197.408 1.00 55.60 707 TYR C O 1
ATOM 11217 N N . ILE E 3 734 ? 140.003 169.240 198.570 1.00 57.45 708 ILE C N 1
ATOM 11218 C CA . ILE E 3 734 ? 140.009 170.373 197.655 1.00 57.45 708 ILE C CA 1
ATOM 11219 C C . ILE E 3 734 ? 140.413 169.924 196.261 1.00 57.45 708 ILE C C 1
ATOM 11220 O O . ILE E 3 734 ? 139.797 170.316 195.263 1.00 57.45 708 ILE C O 1
ATOM 11225 N N . GLU E 3 735 ? 141.455 169.099 196.167 1.00 59.43 709 GLU C N 1
ATOM 11226 C CA . GLU E 3 735 ? 141.869 168.573 194.877 1.00 59.43 709 GLU C CA 1
ATOM 11227 C C . GLU E 3 735 ? 140.736 167.822 194.194 1.00 59.43 709 GLU C C 1
ATOM 11228 O O . GLU E 3 735 ? 140.697 167.749 192.961 1.00 59.43 709 GLU C O 1
ATOM 11234 N N . GLN E 3 736 ? 139.812 167.259 194.969 1.00 62.79 710 GLN C N 1
ATOM 11235 C CA . GLN E 3 736 ? 138.678 166.553 194.388 1.00 62.79 710 GLN C CA 1
ATOM 11236 C C . GLN E 3 736 ? 137.445 167.432 194.207 1.00 62.79 710 GLN C C 1
ATOM 11237 O O . GLN E 3 736 ? 136.451 166.965 193.641 1.00 62.79 710 GLN C O 1
ATOM 11243 N N . ARG E 3 737 ? 137.475 168.678 194.673 1.00 62.58 711 ARG C N 1
ATOM 11244 C CA . ARG E 3 737 ? 136.352 169.585 194.492 1.00 62.58 711 ARG C CA 1
ATOM 11245 C C . ARG E 3 737 ? 136.501 170.392 193.206 1.00 62.58 711 ARG C C 1
ATOM 11246 O O . ARG E 3 737 ? 137.600 170.575 192.677 1.00 62.58 711 ARG C O 1
ATOM 11254 N N . LYS E 3 738 ? 135.367 170.872 192.702 1.00 69.71 712 LYS C N 1
ATOM 11255 C CA . LYS E 3 738 ? 135.365 171.802 191.579 1.00 69.71 712 LYS C CA 1
ATOM 11256 C C . LYS E 3 738 ? 135.585 173.221 192.094 1.00 69.71 712 LYS C C 1
ATOM 11257 O O . LYS E 3 738 ? 134.900 173.643 193.031 1.00 69.71 712 LYS C O 1
ATOM 11259 N N . PRO E 3 739 ? 136.521 173.991 191.515 1.00 72.65 713 PRO C N 1
ATOM 11260 C CA . PRO E 3 739 ? 137.368 173.695 190.354 1.00 72.65 713 PRO C CA 1
ATOM 11261 C C . PRO E 3 739 ? 138.470 172.685 190.653 1.00 72.65 713 PRO C C 1
ATOM 11262 O O . PRO E 3 739 ? 138.887 172.544 191.801 1.00 72.65 713 PRO C O 1
ATOM 11266 N N . CYS E 3 740 ? 138.945 172.005 189.611 1.00 74.01 714 CYS C N 1
ATOM 11267 C CA . CYS E 3 740 ? 139.945 170.958 189.740 1.00 74.01 714 CYS C CA 1
ATOM 11268 C C . CYS E 3 740 ? 141.371 171.485 189.594 1.00 74.01 714 CYS C C 1
ATOM 11269 O O . CYS E 3 740 ? 142.273 170.713 189.247 1.00 74.01 714 CYS C O 1
ATOM 11272 N N . ASP E 3 741 ? 141.591 172.776 189.831 1.00 72.31 715 ASP C N 1
ATOM 11273 C CA . ASP E 3 741 ? 142.877 173.409 189.545 1.00 72.31 715 ASP C CA 1
ATOM 11274 C C . ASP E 3 741 ? 143.710 173.531 190.820 1.00 72.31 715 ASP C C 1
ATOM 11275 O O . ASP E 3 741 ? 143.988 174.619 191.322 1.00 72.31 715 ASP C O 1
ATOM 11280 N N . THR E 3 742 ? 144.114 172.378 191.340 1.00 66.41 716 THR C N 1
ATOM 11281 C CA . THR E 3 742 ? 145.031 172.349 192.470 1.00 66.41 716 THR C CA 1
ATOM 11282 C C . THR E 3 742 ? 145.468 170.913 192.694 1.00 66.41 716 THR C C 1
ATOM 11283 O O . THR E 3 742 ? 144.680 169.980 192.517 1.00 66.41 716 THR C O 1
ATOM 11287 N N . MET E 3 743 ? 146.728 170.750 193.084 1.00 63.47 717 MET C N 1
ATOM 11288 C CA . MET E 3 743 ? 147.316 169.429 193.213 1.00 63.47 717 MET C CA 1
ATOM 11289 C C . MET E 3 743 ? 148.183 169.360 194.460 1.00 63.47 717 MET C C 1
ATOM 11290 O O . MET E 3 743 ? 148.869 170.325 194.809 1.00 63.47 717 MET C O 1
ATOM 11295 N N . LYS E 3 744 ? 148.140 168.211 195.125 1.00 55.18 718 LYS C N 1
ATOM 11296 C CA . LYS E 3 744 ? 149.016 167.936 196.251 1.00 55.18 718 LYS C CA 1
ATOM 11297 C C . LYS E 3 744 ? 150.302 167.299 195.759 1.00 55.18 718 LYS C C 1
ATOM 11298 O O . LYS E 3 744 ? 150.281 166.420 194.893 1.00 55.18 718 LYS C O 1
ATOM 11304 N N . VAL E 3 745 ? 151.421 167.737 196.324 1.00 57.28 719 VAL C N 1
ATOM 11305 C CA . VAL E 3 745 ? 152.733 167.237 195.938 1.00 57.28 719 VAL C CA 1
ATOM 11306 C C . VAL E 3 745 ? 153.489 166.775 197.171 1.00 57.28 719 VAL C C 1
ATOM 11307 O O . VAL E 3 745 ? 153.362 167.360 198.251 1.00 57.28 719 VAL C O 1
ATOM 11311 N N . GLY E 3 746 ? 154.276 165.721 197.002 1.00 54.90 720 GLY C N 1
ATOM 11312 C CA . GLY E 3 746 ? 155.159 165.248 198.042 1.00 54.90 720 GLY C CA 1
ATOM 11313 C C . GLY E 3 746 ? 154.452 164.379 199.062 1.00 54.90 720 GLY C C 1
ATOM 11314 O O . GLY E 3 746 ? 153.237 164.178 199.037 1.00 54.90 720 GLY C O 1
ATOM 11315 N N . GLY E 3 747 ? 155.250 163.842 199.973 1.00 51.98 721 GLY C N 1
ATOM 11316 C CA . GLY E 3 747 ? 154.715 163.154 201.124 1.00 51.98 721 GLY C CA 1
ATOM 11317 C C . GLY E 3 747 ? 154.424 164.106 202.257 1.00 51.98 721 GLY C C 1
ATOM 11318 O O . GLY E 3 747 ? 154.818 165.268 202.250 1.00 51.98 721 GLY C O 1
ATOM 11319 N N . ASN E 3 748 ? 153.706 163.594 203.244 1.00 48.77 722 ASN C N 1
ATOM 11320 C CA . ASN E 3 748 ? 153.380 164.387 204.414 1.00 48.77 722 ASN C CA 1
ATOM 11321 C C . ASN E 3 748 ? 154.651 164.720 205.186 1.00 48.77 722 ASN C C 1
ATOM 11322 O O . ASN E 3 748 ? 155.503 163.855 205.404 1.00 48.77 722 ASN C O 1
ATOM 11327 N N . LEU E 3 749 ? 154.783 165.985 205.582 1.00 52.89 723 LEU C N 1
ATOM 11328 C CA . LEU E 3 749 ? 155.995 166.428 206.262 1.00 52.89 723 LEU C CA 1
ATOM 11329 C C . LEU E 3 749 ? 156.100 165.822 207.653 1.00 52.89 723 LEU C C 1
ATOM 11330 O O . LEU E 3 749 ? 157.150 165.297 208.036 1.00 52.89 723 LEU C O 1
ATOM 11335 N N . ASP E 3 750 ? 155.021 165.892 208.425 1.00 49.08 724 ASP C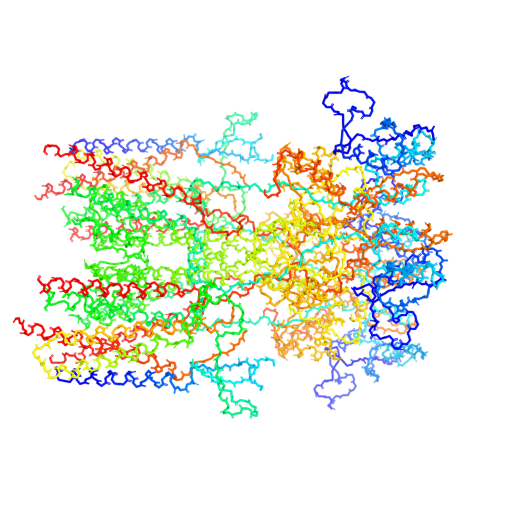 N 1
ATOM 11336 C CA . ASP E 3 750 ? 154.944 165.302 209.749 1.00 49.08 724 ASP C CA 1
ATOM 11337 C C . ASP E 3 750 ? 153.794 164.309 209.796 1.00 49.08 724 ASP C C 1
ATOM 11338 O O . ASP E 3 750 ? 153.003 164.193 208.859 1.00 49.08 724 ASP C O 1
ATOM 11343 N N . SER E 3 751 ? 153.714 163.581 210.900 1.00 44.38 725 SER C N 1
ATOM 11344 C CA . SER E 3 751 ? 152.720 162.539 211.084 1.00 44.38 725 SER C CA 1
ATOM 11345 C C . SER E 3 751 ? 151.859 162.857 212.296 1.00 44.38 725 SER C C 1
ATOM 11346 O O . SER E 3 751 ? 152.379 163.094 213.392 1.00 44.38 725 SER C O 1
ATOM 11349 N N . LYS E 3 752 ? 150.546 162.859 212.093 1.00 43.80 726 LYS C N 1
ATOM 11350 C CA . LYS E 3 752 ? 149.581 163.077 213.158 1.00 43.80 726 LYS C CA 1
ATOM 11351 C C . LYS E 3 752 ? 148.466 162.051 213.045 1.00 43.80 726 LYS C C 1
ATOM 11352 O O . LYS E 3 752 ? 148.572 161.103 212.262 1.00 43.80 726 LYS C O 1
ATOM 11358 N N . GLY E 3 753 ? 147.402 162.221 213.817 1.00 40.81 727 GLY C N 1
ATOM 11359 C CA . GLY E 3 753 ? 146.287 161.300 213.759 1.00 40.81 727 GLY C CA 1
ATOM 11360 C C . GLY E 3 753 ? 145.065 161.870 214.432 1.00 40.81 727 GLY C C 1
ATOM 11361 O O . GLY E 3 753 ? 145.156 162.537 215.465 1.00 40.81 727 GLY C O 1
ATOM 11362 N N . TYR E 3 754 ? 143.912 161.603 213.835 1.00 42.46 728 TYR C N 1
ATOM 11363 C CA . TYR E 3 754 ? 142.620 161.934 214.406 1.00 42.46 728 TYR C CA 1
ATOM 11364 C C . TYR E 3 754 ? 142.091 160.739 215.180 1.00 42.46 728 TYR C C 1
ATOM 11365 O O . TYR E 3 754 ? 142.345 159.589 214.824 1.00 42.46 728 TYR C O 1
ATOM 11374 N N . GLY E 3 755 ? 141.346 161.017 216.243 1.00 43.08 729 GLY C N 1
ATOM 11375 C CA . GLY E 3 755 ? 140.819 159.952 217.070 1.00 43.08 729 GLY C CA 1
ATOM 11376 C C . GLY E 3 755 ? 139.526 160.333 217.752 1.00 43.08 729 GLY C C 1
ATOM 11377 O O . GLY E 3 755 ? 139.192 161.512 217.897 1.00 43.08 729 GLY C O 1
ATOM 11378 N N . ILE E 3 756 ? 138.802 159.306 218.171 1.00 48.76 730 ILE C N 1
ATOM 11379 C CA . ILE E 3 756 ? 137.566 159.462 218.924 1.00 48.76 730 ILE C CA 1
ATOM 11380 C C . ILE E 3 756 ? 137.912 159.590 220.397 1.00 48.76 730 ILE C C 1
ATOM 11381 O O . ILE E 3 756 ? 138.632 158.753 220.952 1.00 48.76 730 ILE C O 1
ATOM 11386 N N . ALA E 3 757 ? 137.395 160.634 221.031 1.00 51.62 731 ALA C N 1
ATOM 11387 C CA . ALA E 3 757 ? 137.772 161.004 222.384 1.00 51.62 731 ALA C CA 1
ATOM 11388 C C . ALA E 3 757 ? 136.611 160.818 223.347 1.00 51.62 731 ALA C C 1
ATOM 11389 O O . ALA E 3 757 ? 135.446 161.020 222.994 1.00 51.62 731 ALA C O 1
ATOM 11391 N N . THR E 3 758 ? 136.945 160.430 224.572 1.00 55.92 732 THR C N 1
ATOM 11392 C CA . THR E 3 758 ? 135.970 160.291 225.642 1.00 55.92 732 THR C CA 1
ATOM 11393 C C . THR E 3 758 ? 136.528 160.872 226.935 1.00 55.92 732 THR C C 1
ATOM 11394 O O . THR E 3 758 ? 137.730 161.147 227.023 1.00 55.92 732 THR C O 1
ATOM 11398 N N . PRO E 3 759 ? 135.693 161.114 227.938 1.00 58.88 733 PRO C N 1
ATOM 11399 C CA . PRO E 3 759 ? 136.204 161.609 229.217 1.00 58.88 733 PRO C CA 1
ATOM 11400 C C . PRO E 3 759 ? 137.022 160.554 229.942 1.00 58.88 733 PRO C C 1
ATOM 11401 O O . PRO E 3 759 ? 136.855 159.349 229.747 1.00 58.88 733 PRO C O 1
ATOM 11405 N N . LYS E 3 760 ? 137.923 161.031 230.795 1.00 59.68 734 LYS C N 1
ATOM 11406 C CA . LYS E 3 760 ? 138.679 160.127 231.648 1.00 59.68 734 LYS C CA 1
ATOM 11407 C C . LYS E 3 760 ? 137.725 159.332 232.528 1.00 59.68 734 LYS C C 1
ATOM 11408 O O . LYS E 3 760 ? 136.733 159.861 233.036 1.00 59.68 734 LYS C O 1
ATOM 11414 N N . GLY E 3 761 ? 138.022 158.049 232.699 1.00 60.25 735 GLY C N 1
ATOM 11415 C CA . GLY E 3 761 ? 137.189 157.187 233.508 1.00 60.25 735 GLY C CA 1
ATOM 11416 C C . GLY E 3 761 ? 135.907 156.735 232.854 1.00 60.25 735 GLY C C 1
ATOM 11417 O O . GLY E 3 761 ? 135.066 156.134 233.530 1.00 60.25 735 GLY C O 1
ATOM 11418 N N . SER E 3 762 ? 135.724 157.005 231.565 1.00 61.05 736 SER C N 1
ATOM 11419 C CA . SER E 3 762 ? 134.518 156.577 230.877 1.00 61.05 736 SER C CA 1
ATOM 11420 C C . SER E 3 762 ? 134.554 155.078 230.605 1.00 61.05 736 SER C C 1
ATOM 11421 O O . SER E 3 762 ? 135.608 154.436 230.621 1.00 61.05 736 SER C O 1
ATOM 11424 N N . ALA E 3 763 ? 133.370 154.519 230.356 1.00 61.60 737 ALA C N 1
ATOM 11425 C CA . ALA E 3 763 ? 133.251 153.098 230.069 1.00 61.60 737 ALA C CA 1
ATOM 11426 C C . ALA E 3 763 ? 133.363 152.781 228.587 1.00 61.60 737 ALA C C 1
ATOM 11427 O O . ALA E 3 763 ? 133.523 151.610 228.229 1.00 61.60 737 ALA C O 1
ATOM 11429 N N . LEU E 3 764 ? 133.283 153.785 227.720 1.00 59.31 738 LEU C N 1
ATOM 11430 C CA . LEU E 3 764 ? 133.274 153.567 226.282 1.00 59.31 738 LEU C CA 1
ATOM 11431 C C . LEU E 3 764 ? 134.663 153.592 225.659 1.00 59.31 738 LEU C C 1
ATOM 11432 O O . LEU E 3 764 ? 134.783 153.354 224.454 1.00 59.31 738 LEU C O 1
ATOM 11437 N N . ARG E 3 765 ? 135.713 153.861 226.437 1.00 58.33 739 ARG C N 1
ATOM 11438 C CA . ARG E 3 765 ? 137.038 154.025 225.849 1.00 58.33 739 ARG C CA 1
ATOM 11439 C C . ARG E 3 765 ? 137.507 152.743 225.172 1.00 58.33 739 ARG C C 1
ATOM 11440 O O . ARG E 3 765 ? 137.885 152.747 223.993 1.00 58.33 739 ARG C O 1
ATOM 11442 N N . GLY E 3 766 ? 137.480 151.631 225.900 1.00 57.51 740 GLY C N 1
ATOM 11443 C CA . GLY E 3 766 ? 137.969 150.376 225.389 1.00 57.51 740 GLY C CA 1
ATOM 11444 C C . GLY E 3 766 ? 137.151 149.865 224.224 1.00 57.51 740 GLY C C 1
ATOM 11445 O O . GLY E 3 766 ? 137.685 149.498 223.170 1.00 57.51 740 GLY C O 1
ATOM 11446 N N . PRO E 3 767 ? 135.831 149.806 224.404 1.00 56.63 741 PRO C N 1
ATOM 11447 C CA . PRO E 3 767 ? 134.972 149.384 223.291 1.00 56.63 741 PRO C CA 1
ATOM 11448 C C . PRO E 3 767 ? 135.136 150.247 222.058 1.00 56.63 741 PRO C C 1
ATOM 11449 O O . PRO E 3 767 ? 135.142 149.727 220.939 1.00 56.63 741 PRO C O 1
ATOM 11453 N N . VAL E 3 768 ? 135.285 151.558 222.236 1.00 54.48 742 VAL C N 1
ATOM 11454 C CA . VAL E 3 768 ? 135.442 152.445 221.091 1.00 54.48 742 VAL C CA 1
ATOM 11455 C C . VAL E 3 768 ? 136.763 152.181 220.386 1.00 54.48 742 VAL C C 1
ATOM 11456 O O . VAL E 3 768 ? 136.830 152.168 219.153 1.00 54.48 742 VAL C O 1
ATOM 11460 N N . ASN E 3 769 ? 137.837 151.977 221.149 1.00 53.38 743 ASN C N 1
ATOM 11461 C CA . ASN E 3 769 ? 139.123 151.694 220.522 1.00 53.38 743 ASN C CA 1
ATOM 11462 C C . ASN E 3 769 ? 139.070 150.386 219.746 1.00 53.38 743 ASN C C 1
ATOM 11463 O O . ASN E 3 769 ? 139.563 150.299 218.610 1.00 53.38 743 ASN C O 1
ATOM 11468 N N . LEU E 3 770 ? 138.455 149.362 220.335 1.00 55.23 744 LEU C N 1
ATOM 11469 C CA . LEU E 3 770 ? 138.331 148.086 219.644 1.00 55.23 744 LEU C CA 1
ATOM 11470 C C . LEU E 3 770 ? 137.482 148.219 218.389 1.00 55.23 744 LEU C C 1
ATOM 11471 O O . LEU E 3 770 ? 137.786 147.608 217.361 1.00 55.23 744 LEU C O 1
ATOM 11476 N N . ALA E 3 771 ? 136.407 149.003 218.454 1.00 53.75 745 ALA C N 1
ATOM 11477 C CA . ALA E 3 771 ? 135.586 149.221 217.272 1.00 53.75 745 ALA C CA 1
ATOM 11478 C C . ALA E 3 771 ? 136.373 149.929 216.181 1.00 53.75 745 ALA C C 1
ATOM 11479 O O . ALA E 3 771 ? 136.259 149.585 215.000 1.00 53.75 745 ALA C O 1
ATOM 11481 N N . VAL E 3 772 ? 137.170 150.928 216.551 1.00 50.82 746 VAL C N 1
ATOM 11482 C CA . VAL E 3 772 ? 137.963 151.640 215.558 1.00 50.82 746 VAL C CA 1
ATOM 11483 C C . VAL E 3 772 ? 138.923 150.681 214.869 1.00 50.82 746 VAL C C 1
ATOM 11484 O O . VAL E 3 772 ? 139.071 150.693 213.641 1.00 50.82 746 VAL C O 1
ATOM 11488 N N . LEU E 3 773 ? 139.591 149.836 215.653 1.00 53.62 747 LEU C N 1
ATOM 11489 C CA . LEU E 3 773 ? 140.518 148.874 215.060 1.00 53.62 747 LEU C CA 1
ATOM 11490 C C . LEU E 3 773 ? 139.786 147.865 214.179 1.00 53.62 747 LEU C C 1
ATOM 11491 O O . LEU E 3 773 ? 140.272 147.499 213.101 1.00 53.62 747 LEU C O 1
ATOM 11496 N N . LYS E 3 774 ? 138.625 147.392 214.630 1.00 55.40 748 LYS C N 1
ATOM 11497 C CA . LYS E 3 774 ? 137.807 146.497 213.822 1.00 55.40 748 LYS C CA 1
ATOM 11498 C C . LYS E 3 774 ? 137.496 147.119 212.470 1.00 55.40 748 LYS C C 1
ATOM 11499 O O . LYS E 3 774 ? 137.663 146.487 211.423 1.00 55.40 748 LYS C O 1
ATOM 11505 N N . LEU E 3 775 ? 137.037 148.368 212.481 1.00 52.83 749 LEU C N 1
ATOM 11506 C CA . LEU E 3 775 ? 136.673 149.045 211.244 1.00 52.83 749 LEU C CA 1
ATOM 11507 C C . LEU E 3 775 ? 137.886 149.263 210.353 1.00 52.83 749 LEU C C 1
ATOM 11508 O O . LEU E 3 775 ? 137.784 149.182 209.124 1.00 52.83 749 LEU C O 1
ATOM 11513 N N . SER E 3 776 ? 139.039 149.557 210.950 1.00 52.31 750 SER C N 1
ATOM 11514 C CA . SER E 3 776 ? 140.240 149.759 210.151 1.00 52.31 750 SER C CA 1
ATOM 11515 C C . SER E 3 776 ? 140.654 148.472 209.456 1.00 52.31 750 SER C C 1
ATOM 11516 O O . SER E 3 776 ? 140.984 148.472 208.266 1.00 52.31 750 SER C O 1
ATOM 11519 N N . GLU E 3 777 ? 140.643 147.357 210.190 1.00 55.64 751 GLU C N 1
ATOM 11520 C CA . GLU E 3 777 ? 141.009 146.077 209.592 1.00 55.64 751 GLU C CA 1
ATOM 11521 C C . GLU E 3 777 ? 140.008 145.662 208.522 1.00 55.64 751 GLU C C 1
ATOM 11522 O O . GLU E 3 777 ? 140.398 145.177 207.454 1.00 55.64 751 GLU C O 1
ATOM 11528 N N . GLN E 3 778 ? 138.716 145.845 208.787 1.00 54.88 752 GLN C N 1
ATOM 11529 C CA . GLN E 3 778 ? 137.682 145.488 207.827 1.00 54.88 752 GLN C CA 1
ATOM 11530 C C . GLN E 3 778 ? 137.692 146.360 206.580 1.00 54.88 752 GLN C C 1
ATOM 11531 O O . GLN E 3 778 ? 137.009 146.021 205.608 1.00 54.88 752 GLN C O 1
ATOM 11537 N N . GLY E 3 779 ? 138.432 147.463 206.578 1.00 52.70 753 GLY C N 1
ATOM 11538 C CA . GLY E 3 779 ? 138.424 148.365 205.449 1.00 52.70 753 GLY C CA 1
ATOM 11539 C C . GLY E 3 779 ? 137.288 149.354 205.433 1.00 52.70 753 GLY C C 1
ATOM 11540 O O . GLY E 3 779 ? 137.105 150.049 204.428 1.00 52.70 753 GLY C O 1
ATOM 11541 N N . VAL E 3 780 ? 136.514 149.446 206.516 1.00 51.81 754 VAL C N 1
ATOM 11542 C CA . VAL E 3 780 ? 135.379 150.362 206.549 1.00 51.81 754 VAL C CA 1
ATOM 11543 C C . VAL E 3 780 ? 135.855 151.800 206.401 1.00 51.81 754 VAL C C 1
ATOM 11544 O O . VAL E 3 780 ? 135.284 152.590 205.642 1.00 51.81 754 VAL C O 1
ATOM 11548 N N . LEU E 3 781 ? 136.905 152.165 207.135 1.00 49.68 755 LEU C N 1
ATOM 11549 C CA . LEU E 3 781 ? 137.385 153.541 207.108 1.00 49.68 755 LEU C CA 1
ATOM 11550 C C . LEU E 3 781 ? 137.922 153.917 205.737 1.00 49.68 755 LEU C C 1
ATOM 11551 O O . LEU E 3 781 ? 137.683 155.030 205.257 1.00 49.68 755 LEU C O 1
ATOM 11556 N N . ASP E 3 782 ? 138.659 153.012 205.096 1.00 52.55 756 ASP C N 1
ATOM 11557 C CA . ASP E 3 782 ? 139.148 153.287 203.751 1.00 52.55 756 ASP C CA 1
ATOM 11558 C C . ASP E 3 782 ? 137.992 153.454 202.776 1.00 52.55 756 ASP C C 1
ATOM 11559 O O . ASP E 3 782 ? 138.022 154.329 201.904 1.00 52.55 756 ASP C O 1
ATOM 11564 N N . LYS E 3 783 ? 136.963 152.617 202.909 1.00 51.95 757 LYS C N 1
ATOM 11565 C CA . LYS E 3 783 ? 135.795 152.733 202.046 1.00 51.95 757 LYS C CA 1
ATOM 11566 C C . LYS E 3 783 ? 135.098 154.070 202.239 1.00 51.95 757 LYS C C 1
ATOM 11567 O O . LYS E 3 783 ? 134.706 154.723 201.265 1.00 51.95 757 LYS C O 1
ATOM 11573 N N . LEU E 3 784 ? 134.939 154.502 203.491 1.00 50.60 758 LEU C N 1
ATOM 11574 C CA . LEU E 3 784 ? 134.304 155.788 203.759 1.00 50.60 758 LEU C CA 1
ATOM 11575 C C . LEU E 3 784 ? 135.140 156.938 203.226 1.00 50.60 758 LEU C C 1
ATOM 11576 O O . LEU E 3 784 ? 134.600 157.913 202.688 1.00 50.60 758 LEU C O 1
ATOM 11581 N N . LYS E 3 785 ? 136.458 156.855 203.387 1.00 49.38 759 LYS C N 1
ATOM 11582 C CA . LYS E 3 785 ? 137.337 157.884 202.855 1.00 49.38 759 LYS C CA 1
ATOM 11583 C C . LYS E 3 785 ? 137.188 157.984 201.347 1.00 49.38 759 LYS C C 1
ATOM 11584 O O . LYS E 3 785 ? 136.999 159.075 200.802 1.00 49.38 759 LYS C O 1
ATOM 11590 N N . SER E 3 786 ? 137.231 156.845 200.657 1.00 52.82 760 SER C N 1
ATOM 11591 C CA . SER E 3 786 ? 137.074 156.860 199.210 1.00 52.82 760 SER C CA 1
ATOM 11592 C C . SER E 3 786 ? 135.717 157.419 198.816 1.00 52.82 760 SER C C 1
ATOM 11593 O O . SER E 3 786 ? 135.606 158.186 197.851 1.00 52.82 760 SER C O 1
ATOM 11596 N N . LYS E 3 787 ? 134.674 157.049 199.556 1.00 53.65 761 LYS C N 1
ATOM 11597 C CA . LYS E 3 787 ? 133.327 157.489 199.221 1.00 53.65 761 LYS C CA 1
ATOM 11598 C C . LYS E 3 787 ? 133.185 158.999 199.351 1.00 53.65 761 LYS C C 1
ATOM 11599 O O . LYS E 3 787 ? 132.708 159.669 198.431 1.00 53.65 761 LYS C O 1
ATOM 11605 N N . TRP E 3 788 ? 133.596 159.552 200.485 1.00 53.58 762 TRP C N 1
ATOM 11606 C CA . TRP E 3 788 ? 133.357 160.957 200.775 1.00 53.58 762 TRP C CA 1
ATOM 11607 C C . TRP E 3 788 ? 134.435 161.883 200.230 1.00 53.58 762 TRP C C 1
ATOM 11608 O O . TRP E 3 788 ? 134.250 163.103 200.268 1.00 53.58 762 TRP C O 1
ATOM 11619 N N . TRP E 3 789 ? 135.540 161.348 199.721 1.00 50.99 763 TRP C N 1
ATOM 11620 C CA . TRP E 3 789 ? 136.585 162.152 199.101 1.00 50.99 763 TRP C CA 1
ATOM 11621 C C . TRP E 3 789 ? 136.630 162.013 197.591 1.00 50.99 763 TRP C C 1
ATOM 11622 O O . TRP E 3 789 ? 136.927 162.987 196.899 1.00 50.99 763 TRP C O 1
ATOM 11633 N N . TYR E 3 790 ? 136.338 160.827 197.063 1.00 59.16 764 TYR C N 1
ATOM 11634 C CA . TYR E 3 790 ? 136.479 160.544 195.641 1.00 59.16 764 TYR C CA 1
ATOM 11635 C C . TYR E 3 790 ? 135.156 160.225 194.961 1.00 59.16 764 TYR C C 1
ATOM 11636 O O . TYR E 3 790 ? 134.846 160.811 193.919 1.00 59.16 764 TYR C O 1
ATOM 11645 N N . ASP E 3 791 ? 134.358 159.314 195.521 1.00 56.36 765 ASP C N 1
ATOM 11646 C CA . ASP E 3 791 ? 133.089 158.966 194.889 1.00 56.36 765 ASP C CA 1
ATOM 11647 C C . ASP E 3 791 ? 132.178 160.183 194.790 1.00 56.36 765 ASP C C 1
ATOM 11648 O O . ASP E 3 791 ? 131.564 160.431 193.746 1.00 56.36 765 ASP C O 1
ATOM 11653 N N . LYS E 3 792 ? 132.077 160.955 195.872 1.00 57.04 766 LYS C N 1
ATOM 11654 C CA . LYS E 3 792 ? 131.360 162.222 195.837 1.00 57.04 766 LYS C CA 1
ATOM 11655 C C . LYS E 3 792 ? 132.153 163.319 195.144 1.00 57.04 766 LYS C C 1
ATOM 11656 O O . LYS E 3 792 ? 131.654 164.443 195.032 1.00 57.04 766 LYS C O 1
ATOM 11662 N N . GLY E 3 793 ? 133.370 163.029 194.699 1.00 64.17 767 GLY C N 1
ATOM 11663 C CA . GLY E 3 793 ? 134.235 164.038 194.126 1.00 64.17 767 GLY C CA 1
ATOM 11664 C C . GLY E 3 793 ? 133.734 164.606 192.818 1.00 64.17 767 GLY C C 1
ATOM 11665 O O . GLY E 3 793 ? 133.429 163.862 191.882 1.00 64.17 767 GLY C O 1
ATOM 11666 N N . GLU E 3 794 ? 133.654 165.936 192.740 1.00 70.34 768 GLU C N 1
ATOM 11667 C CA . GLU E 3 794 ? 133.260 166.577 191.493 1.00 70.34 768 GLU C CA 1
ATOM 11668 C C . GLU E 3 794 ? 134.240 166.243 190.376 1.00 70.34 768 GLU C C 1
ATOM 11669 O O . GLU E 3 794 ? 133.832 165.907 189.259 1.00 70.34 768 GLU C O 1
ATOM 11675 N N . CYS E 3 795 ? 135.538 166.323 190.663 1.00 73.68 769 CYS C N 1
ATOM 11676 C CA . CYS E 3 795 ? 136.535 165.978 189.656 1.00 73.68 769 CYS C CA 1
ATOM 11677 C C . CYS E 3 795 ? 136.420 164.510 189.268 1.00 73.68 769 CYS C C 1
ATOM 11678 O O . CYS E 3 795 ? 136.428 164.172 188.079 1.00 73.68 769 CYS C O 1
ATOM 11681 N N . GLY E 3 796 ? 136.314 163.629 190.257 1.00 76.73 770 GLY C N 1
ATOM 11682 C CA . GLY E 3 796 ? 136.046 162.223 190.001 1.00 76.73 770 GLY C CA 1
ATOM 11683 C C . GLY E 3 796 ? 137.037 161.565 189.066 1.00 76.73 770 GLY C C 1
ATOM 11684 O O . GLY E 3 796 ? 136.632 160.823 188.162 1.00 76.73 770 GLY C O 1
ATOM 11685 N N . SER E 3 797 ? 138.330 161.814 189.263 1.00 80.56 771 SER C N 1
ATOM 11686 C CA . SER E 3 797 ? 139.344 161.315 188.335 1.00 80.56 771 SER C CA 1
ATOM 11687 C C . SER E 3 797 ? 140.643 161.099 189.109 1.00 80.56 771 SER C C 1
ATOM 11688 O O . SER E 3 797 ? 141.377 162.056 189.368 1.00 80.56 771 SER C O 1
ATOM 11691 N N . LYS E 3 798 ? 140.918 159.843 189.467 1.00 78.97 772 LYS C N 1
ATOM 11692 C CA . LYS E 3 798 ? 142.212 159.521 190.062 1.00 78.97 772 LYS C CA 1
ATOM 11693 C C . LYS E 3 798 ? 143.345 159.792 189.079 1.00 78.97 772 LYS C C 1
ATOM 11694 O O . LYS E 3 798 ? 144.379 160.359 189.451 1.00 78.97 772 LYS C O 1
ATOM 11700 N N . ASP E 3 799 ? 143.166 159.398 187.821 1.00 84.54 773 ASP C N 1
ATOM 11701 C CA . ASP E 3 799 ? 144.172 159.622 186.791 1.00 84.54 773 ASP C CA 1
ATOM 11702 C C . ASP E 3 799 ? 143.739 160.747 185.859 1.00 84.54 773 ASP C C 1
ATOM 11703 O O . ASP E 3 799 ? 142.591 161.191 185.900 1.00 84.54 773 ASP C O 1
ATOM 11705 N N . ASP E 3 804 ? 151.606 160.679 180.359 1.00 58.69 778 ASP C N 1
ATOM 11706 C CA . ASP E 3 804 ? 152.293 160.253 179.145 1.00 58.69 778 ASP C CA 1
ATOM 11707 C C . ASP E 3 804 ? 153.406 161.230 178.781 1.00 58.69 778 ASP C C 1
ATOM 11708 O O . ASP E 3 804 ? 153.298 161.972 177.807 1.00 58.69 778 ASP C O 1
ATOM 11710 N N . LYS E 3 805 ? 154.477 161.222 179.571 1.00 49.25 779 LYS C N 1
ATOM 11711 C CA . LYS E 3 805 ? 155.608 162.108 179.331 1.00 49.25 779 LYS C CA 1
ATOM 11712 C C . LYS E 3 805 ? 156.520 161.487 178.281 1.00 49.25 779 LYS C C 1
ATOM 11713 O O . LYS E 3 805 ? 157.103 160.421 178.508 1.00 49.25 779 LYS C O 1
ATOM 11715 N N . THR E 3 806 ? 156.634 162.145 177.136 1.00 34.25 780 THR C N 1
ATOM 11716 C CA . THR E 3 806 ? 157.437 161.657 176.020 1.00 34.25 780 THR C CA 1
ATOM 11717 C C . THR E 3 806 ? 158.429 162.689 175.507 1.00 34.25 780 THR C C 1
ATOM 11718 O O . THR E 3 806 ? 159.551 162.327 175.147 1.00 34.25 780 THR C O 1
ATOM 11722 N N . SER E 3 807 ? 158.041 163.959 175.463 1.00 23.73 781 SER C N 1
ATOM 11723 C CA . SER E 3 807 ? 158.825 165.068 174.931 1.00 23.73 781 SER C CA 1
ATOM 11724 C C . SER E 3 807 ? 158.929 165.020 173.414 1.00 23.73 781 SER C C 1
ATOM 11725 O O . SER E 3 807 ? 159.497 165.940 172.817 1.00 23.73 781 SER C O 1
ATOM 11728 N N . ALA E 3 808 ? 158.397 163.986 172.770 1.00 16.47 782 ALA C N 1
ATOM 11729 C CA . ALA E 3 808 ? 158.316 163.963 171.321 1.00 16.47 782 ALA C CA 1
ATOM 11730 C C . ALA E 3 808 ? 157.374 165.044 170.821 1.00 16.47 782 ALA C C 1
ATOM 11731 O O . ALA E 3 808 ? 156.365 165.365 171.451 1.00 16.47 782 ALA C O 1
ATOM 11733 N N . LEU E 3 809 ? 157.717 165.611 169.674 1.00 12.71 783 LEU C N 1
ATOM 11734 C CA . LEU E 3 809 ? 156.909 166.672 169.104 1.00 12.71 783 LEU C CA 1
ATOM 11735 C C . LEU E 3 809 ? 155.591 166.122 168.590 1.00 12.71 783 LEU C C 1
ATOM 11736 O O . LEU E 3 809 ? 155.541 165.066 167.956 1.00 12.71 783 LEU C O 1
ATOM 11741 N N . SER E 3 810 ? 154.521 166.851 168.870 1.00 15.40 784 SER C N 1
ATOM 11742 C CA . SER E 3 810 ? 153.180 166.478 168.472 1.00 15.40 784 SER C CA 1
ATOM 11743 C C . SER E 3 810 ? 152.718 167.344 167.315 1.00 15.40 784 SER C C 1
ATOM 11744 O O . SER E 3 810 ? 153.295 168.392 167.018 1.00 15.40 784 SER C O 1
ATOM 11747 N N . LEU E 3 811 ? 151.652 166.889 166.666 1.00 15.54 785 LEU C N 1
ATOM 11748 C CA . LEU E 3 811 ? 151.093 167.620 165.543 1.00 15.54 785 LEU C CA 1
ATOM 11749 C C . LEU E 3 811 ? 150.649 169.019 165.936 1.00 15.54 785 LEU C C 1
ATOM 11750 O O . LEU E 3 811 ? 150.520 169.885 165.067 1.00 15.54 785 LEU C O 1
ATOM 11755 N N . SER E 3 812 ? 150.408 169.255 167.224 1.00 17.31 786 SER C N 1
ATOM 11756 C CA . SER E 3 812 ? 150.040 170.586 167.682 1.00 17.31 786 SER C CA 1
ATOM 11757 C C . SER E 3 812 ? 151.228 171.532 167.661 1.00 17.31 786 SER C C 1
ATOM 11758 O O . SER E 3 812 ? 151.050 172.751 167.564 1.00 17.31 786 SER C O 1
ATOM 11761 N N . ASN E 3 813 ? 152.442 170.992 167.755 1.00 15.69 787 ASN C N 1
ATOM 11762 C CA . ASN E 3 813 ? 153.633 171.829 167.757 1.00 15.69 787 ASN C CA 1
ATOM 11763 C C . ASN E 3 813 ? 153.952 172.363 166.369 1.00 15.69 787 ASN C C 1
ATOM 11764 O O . ASN E 3 813 ? 154.583 173.418 166.244 1.00 15.69 787 ASN C O 1
ATOM 11769 N N . VAL E 3 814 ? 153.537 171.653 165.325 1.00 13.75 788 VAL C N 1
ATOM 11770 C CA . VAL E 3 814 ? 153.895 171.981 163.952 1.00 13.75 788 VAL C CA 1
ATOM 11771 C C . VAL E 3 814 ? 152.638 172.092 163.103 1.00 13.75 788 VAL C C 1
ATOM 11772 O O . VAL E 3 814 ? 152.662 171.806 161.904 1.00 13.75 788 VAL C O 1
ATOM 11776 N N . ALA E 3 815 ? 151.528 172.490 163.718 1.00 15.09 789 ALA C N 1
ATOM 11777 C CA . ALA E 3 815 ? 150.267 172.550 162.991 1.00 15.09 789 ALA C CA 1
ATOM 11778 C C . ALA E 3 815 ? 150.245 173.707 162.006 1.00 15.09 789 ALA C C 1
ATOM 11779 O O . ALA E 3 815 ? 149.680 173.590 160.911 1.00 15.09 789 ALA C O 1
ATOM 11781 N N . GLY E 3 816 ? 150.843 174.833 162.380 1.00 14.93 790 GLY C N 1
ATOM 11782 C CA . GLY E 3 816 ? 150.795 176.001 161.523 1.00 14.93 790 GLY C CA 1
ATOM 11783 C C . GLY E 3 816 ? 151.422 175.763 160.166 1.00 14.93 790 GLY C C 1
ATOM 11784 O O . GLY E 3 816 ? 150.941 176.274 159.155 1.00 14.93 790 GLY C O 1
ATOM 11785 N N . VAL E 3 817 ? 152.505 174.992 160.121 1.00 12.37 791 VAL C N 1
ATOM 11786 C CA . VAL E 3 817 ? 153.170 174.758 158.848 1.00 12.37 791 VAL C CA 1
ATOM 11787 C C . VAL E 3 817 ? 152.322 173.852 157.967 1.00 12.37 791 VAL C C 1
ATOM 11788 O O . VAL E 3 817 ? 152.285 174.019 156.742 1.00 12.37 791 VAL C O 1
ATOM 11792 N N . PHE E 3 818 ? 151.603 172.903 158.566 1.00 13.47 792 PHE C N 1
ATOM 11793 C CA . PHE E 3 818 ? 150.639 172.105 157.813 1.00 13.47 792 PHE C CA 1
ATOM 11794 C C . PHE E 3 818 ? 149.517 172.970 157.255 1.00 13.47 792 PHE C C 1
ATOM 11795 O O . PHE E 3 818 ? 149.093 172.790 156.104 1.00 13.47 792 PHE C O 1
ATOM 11803 N N . TYR E 3 819 ? 149.004 173.899 158.061 1.00 15.69 793 TYR C N 1
ATOM 11804 C CA . TYR E 3 819 ? 147.964 174.798 157.575 1.00 15.69 793 TYR C CA 1
ATOM 11805 C C . TYR E 3 819 ? 148.475 175.661 156.432 1.00 15.69 793 TYR C C 1
ATOM 11806 O O . TYR E 3 819 ? 147.758 175.900 155.454 1.00 15.69 793 TYR C O 1
ATOM 11815 N N . ILE E 3 820 ? 149.705 176.154 156.550 1.00 15.02 794 ILE C N 1
ATOM 11816 C CA . ILE E 3 820 ? 150.308 176.935 155.477 1.00 15.02 794 ILE C CA 1
ATOM 11817 C C . ILE E 3 820 ? 150.423 176.097 154.214 1.00 15.02 794 ILE C C 1
ATOM 11818 O O . ILE E 3 820 ? 150.156 176.575 153.108 1.00 15.02 794 ILE C O 1
ATOM 11823 N N . LEU E 3 821 ? 150.836 174.842 154.358 1.00 13.50 795 LEU C N 1
ATOM 11824 C CA . LEU E 3 821 ? 150.923 173.946 153.214 1.00 13.50 795 LEU C CA 1
ATOM 11825 C C . LEU E 3 821 ? 149.574 173.798 152.523 1.00 13.50 795 LEU C C 1
ATOM 11826 O O . LEU E 3 821 ? 149.471 173.921 151.297 1.00 13.50 795 LEU C O 1
ATOM 11831 N N . ILE E 3 822 ? 148.527 173.529 153.299 1.00 15.61 796 ILE C N 1
ATOM 11832 C CA . ILE E 3 822 ? 147.201 173.332 152.717 1.00 15.61 796 ILE C CA 1
ATOM 11833 C C . ILE E 3 822 ? 146.733 174.602 152.019 1.00 15.61 796 ILE C C 1
ATOM 11834 O O . ILE E 3 822 ? 146.196 174.563 150.904 1.00 15.61 796 ILE C O 1
ATOM 11839 N N . GLY E 3 823 ? 146.912 175.746 152.673 1.00 17.55 797 GLY C N 1
ATOM 11840 C CA . GLY E 3 823 ? 146.522 177.002 152.062 1.00 17.55 797 GLY C CA 1
ATOM 11841 C C . GLY E 3 823 ? 147.274 177.285 150.779 1.00 17.55 797 GLY C C 1
ATOM 11842 O O . GLY E 3 823 ? 146.706 177.804 149.818 1.00 17.55 797 GLY C O 1
ATOM 11843 N N . GLY E 3 824 ? 148.563 176.955 150.749 1.00 16.31 798 GLY C N 1
ATOM 11844 C CA . GLY E 3 824 ? 149.338 177.163 149.543 1.00 16.31 798 GLY C CA 1
ATOM 11845 C C . GLY E 3 824 ? 148.891 176.268 148.410 1.00 16.31 798 GLY C C 1
ATOM 11846 O O . GLY E 3 824 ? 148.853 176.690 147.255 1.00 16.31 798 GLY C O 1
ATOM 11847 N N . LEU E 3 825 ? 148.548 175.021 148.722 1.00 16.14 799 LEU C N 1
ATOM 11848 C CA . LEU E 3 825 ? 148.024 174.131 147.693 1.00 16.14 799 LEU C CA 1
ATOM 11849 C C . LEU E 3 825 ? 146.701 174.648 147.142 1.00 16.14 799 LEU C C 1
ATOM 11850 O O . LEU E 3 825 ? 146.470 174.628 145.925 1.00 16.14 799 LEU C O 1
ATOM 11855 N N . GLY E 3 826 ? 145.818 175.120 148.022 1.00 19.13 800 GLY C N 1
ATOM 11856 C CA . GLY E 3 826 ? 144.572 175.702 147.554 1.00 19.13 800 GLY C CA 1
ATOM 11857 C C . GLY E 3 826 ? 144.792 176.923 146.683 1.00 19.13 800 GLY C C 1
ATOM 11858 O O . GLY E 3 826 ? 144.168 177.076 145.630 1.00 19.13 800 GLY C O 1
ATOM 11859 N N . LEU E 3 827 ? 145.680 177.813 147.119 1.00 19.98 801 LEU C N 1
ATOM 11860 C CA . LEU E 3 827 ? 145.993 179.003 146.338 1.00 19.98 801 LEU C CA 1
ATOM 11861 C C . LEU E 3 827 ? 146.599 178.634 144.991 1.00 19.98 801 LEU C C 1
ATOM 11862 O O . LEU E 3 827 ? 146.352 179.308 143.988 1.00 19.98 801 LEU C O 1
ATOM 11867 N N . ALA E 3 828 ? 147.391 177.566 144.948 1.00 19.65 802 ALA C N 1
ATOM 11868 C CA . ALA E 3 828 ? 147.962 177.112 143.688 1.00 19.65 802 ALA C CA 1
ATOM 11869 C C . ALA E 3 828 ? 146.884 176.597 142.746 1.00 19.65 802 ALA C C 1
ATOM 11870 O O . ALA E 3 828 ? 146.912 176.887 141.545 1.00 19.65 802 ALA C O 1
ATOM 11872 N N . MET E 3 829 ? 145.931 175.826 143.268 1.00 23.11 803 MET C N 1
ATOM 11873 C CA . MET E 3 829 ? 144.802 175.403 142.449 1.00 23.11 803 MET C CA 1
ATOM 11874 C C . MET E 3 829 ? 144.049 176.606 141.899 1.00 23.11 803 MET C C 1
ATOM 11875 O O . MET E 3 829 ? 143.703 176.654 140.713 1.00 23.11 803 MET C O 1
ATOM 11880 N N . LEU E 3 830 ? 143.775 177.582 142.761 1.00 26.41 804 LEU C N 1
ATOM 11881 C CA . LEU E 3 830 ? 143.045 178.768 142.335 1.00 26.41 804 LEU C CA 1
ATOM 11882 C C . LEU E 3 830 ? 143.802 179.529 141.252 1.00 26.41 804 LEU C C 1
ATOM 11883 O O . LEU E 3 830 ? 143.208 179.995 140.273 1.00 26.41 804 LEU C O 1
ATOM 11888 N N . VAL E 3 831 ? 145.117 179.672 141.415 1.00 24.65 805 VAL C N 1
ATOM 11889 C CA . VAL E 3 831 ? 145.914 180.392 140.433 1.00 24.65 805 VAL C CA 1
ATOM 11890 C C . VAL E 3 831 ? 145.980 179.628 139.120 1.00 24.65 805 VAL C C 1
ATOM 11891 O O . VAL E 3 831 ? 146.014 180.235 138.045 1.00 24.65 805 VAL C O 1
ATOM 11895 N N . ALA E 3 832 ? 146.013 178.297 139.169 1.00 27.68 806 ALA C N 1
ATOM 11896 C CA . ALA E 3 832 ? 145.956 177.519 137.937 1.00 27.68 806 ALA C CA 1
ATOM 11897 C C . ALA E 3 832 ? 144.621 177.712 137.236 1.00 27.68 806 ALA C C 1
ATOM 11898 O O . ALA E 3 832 ? 144.563 177.828 136.007 1.00 27.68 806 ALA C O 1
ATOM 11900 N N . LEU E 3 833 ? 143.539 177.746 138.008 1.00 32.20 807 LEU C N 1
ATOM 11901 C CA . LEU E 3 833 ? 142.230 178.027 137.434 1.00 32.20 807 LEU C CA 1
ATOM 11902 C C . LEU E 3 833 ? 142.211 179.391 136.761 1.00 32.20 807 LEU C C 1
ATOM 11903 O O . LEU E 3 833 ? 141.645 179.548 135.675 1.00 32.20 807 LEU C O 1
ATOM 11908 N N . ILE E 3 834 ? 142.815 180.392 137.398 1.00 32.69 808 ILE C N 1
ATOM 11909 C CA . ILE E 3 834 ? 142.898 181.719 136.795 1.00 32.69 808 ILE C CA 1
ATOM 11910 C C . ILE E 3 834 ? 143.700 181.667 135.501 1.00 32.69 808 ILE C C 1
ATOM 11911 O O . ILE E 3 834 ? 143.311 182.251 134.485 1.00 32.69 808 ILE C O 1
ATOM 11916 N N . GLU E 3 835 ? 144.841 180.980 135.525 1.00 35.72 809 GLU C N 1
ATOM 11917 C CA . GLU E 3 835 ? 145.658 180.846 134.325 1.00 35.72 809 GLU C CA 1
ATOM 11918 C C . GLU E 3 835 ? 144.903 180.142 133.213 1.00 35.72 809 GLU C C 1
ATOM 11919 O O . GLU E 3 835 ? 145.203 180.341 132.032 1.00 35.72 809 GLU C O 1
ATOM 11925 N N . PHE E 3 836 ? 143.945 179.289 133.571 1.00 39.78 810 PHE C N 1
ATOM 11926 C CA . PHE E 3 836 ? 143.152 178.587 132.571 1.00 39.78 810 PHE C CA 1
ATOM 11927 C C . PHE E 3 836 ? 142.051 179.477 132.008 1.00 39.78 810 PHE C C 1
ATOM 11928 O O . PHE E 3 836 ? 141.851 179.532 130.791 1.00 39.78 810 PHE C O 1
ATOM 11936 N N . CYS E 3 837 ? 141.319 180.175 132.879 1.00 43.91 811 CYS C N 1
ATOM 11937 C CA . CYS E 3 837 ? 140.338 181.145 132.405 1.00 43.91 811 CYS C CA 1
ATOM 11938 C C . CYS E 3 837 ? 141.008 182.183 131.515 1.00 43.91 811 CYS C C 1
ATOM 11939 O O . CYS E 3 837 ? 140.558 182.444 130.394 1.00 43.91 811 CYS C O 1
ATOM 11942 N N . TYR E 3 838 ? 142.089 182.782 132.001 1.00 47.19 812 TYR C N 1
ATOM 11943 C CA . TYR E 3 838 ? 143.008 183.487 131.123 1.00 47.19 812 TYR C CA 1
ATOM 11944 C C . TYR E 3 838 ? 143.558 182.491 130.112 1.00 47.19 812 TYR C C 1
ATOM 11945 O O . TYR E 3 838 ? 143.631 181.289 130.376 1.00 47.19 812 TYR C O 1
ATOM 11954 N N . LYS E 3 839 ? 143.922 182.992 128.936 1.00 52.75 813 LYS C N 1
ATOM 11955 C CA . LYS E 3 839 ? 144.196 182.172 127.758 1.00 52.75 813 LYS C CA 1
ATOM 11956 C C . LYS E 3 839 ? 142.918 181.655 127.111 1.00 52.75 813 LYS C C 1
ATOM 11957 O O . LYS E 3 839 ? 142.962 180.701 126.327 1.00 52.75 813 LYS C O 1
ATOM 11963 N N . SER E 3 840 ? 141.770 182.259 127.428 1.00 63.95 814 SER C N 1
ATOM 11964 C CA . SER E 3 840 ? 140.539 181.904 126.735 1.00 63.95 814 SER C CA 1
ATOM 11965 C C . SER E 3 840 ? 140.637 182.224 125.252 1.00 63.95 814 SER C C 1
ATOM 11966 O O . SER E 3 840 ? 139.966 181.585 124.432 1.00 63.95 814 SER C O 1
ATOM 11968 N N . ARG E 3 841 ? 141.462 183.202 124.888 1.00 72.28 815 ARG C N 1
ATOM 11969 C CA . ARG E 3 841 ? 141.686 183.544 123.489 1.00 72.28 815 ARG C CA 1
ATOM 11970 C C . ARG E 3 841 ? 143.052 183.030 123.044 1.00 72.28 815 ARG C C 1
ATOM 11971 O O . ARG E 3 841 ? 143.863 182.608 123.867 1.00 72.28 815 ARG C O 1
ATOM 11973 N N . ASN F 3 414 ? 220.439 190.139 229.561 1.00 84.67 388 ASN A N 1
ATOM 11974 C CA . ASN F 3 414 ? 221.872 190.159 229.289 1.00 84.67 388 ASN A CA 1
ATOM 11975 C C . ASN F 3 414 ? 222.392 188.745 229.065 1.00 84.67 388 ASN A C 1
ATOM 11976 O O . ASN F 3 414 ? 223.386 188.337 229.665 1.00 84.67 388 ASN A O 1
ATOM 11978 N N . ARG F 3 415 ? 221.712 187.999 228.199 1.00 77.07 389 ARG A N 1
ATOM 11979 C CA . ARG F 3 415 ? 222.092 186.624 227.927 1.00 77.07 389 ARG A CA 1
ATOM 11980 C C . ARG F 3 415 ? 221.462 186.203 226.610 1.00 77.07 389 ARG A C 1
ATOM 11981 O O . ARG F 3 415 ? 220.598 186.896 226.066 1.00 77.07 389 ARG A O 1
ATOM 11989 N N . THR F 3 416 ? 221.911 185.061 226.103 1.00 73.18 390 THR A N 1
ATOM 11990 C CA . THR F 3 416 ? 221.310 184.479 224.914 1.00 73.18 390 THR A CA 1
ATOM 11991 C C . THR F 3 416 ? 220.065 183.690 225.285 1.00 73.18 390 THR A C 1
ATOM 11992 O O . THR F 3 416 ? 220.045 182.960 226.281 1.00 73.18 390 THR A O 1
ATOM 11996 N N . TYR F 3 417 ? 219.022 183.846 224.479 1.00 69.54 391 TYR A N 1
ATOM 11997 C CA . TYR F 3 417 ? 217.747 183.180 224.691 1.00 69.54 391 TYR A CA 1
ATOM 11998 C C . TYR F 3 417 ? 217.637 181.986 223.757 1.00 69.54 391 TYR A C 1
ATOM 11999 O O . TYR F 3 417 ? 217.934 182.093 222.564 1.00 69.54 391 TYR A O 1
ATOM 12008 N N . ILE F 3 418 ? 217.223 180.849 224.305 1.00 64.56 392 ILE A N 1
ATOM 12009 C CA . ILE F 3 418 ? 217.102 179.616 223.541 1.00 64.56 392 ILE A CA 1
ATOM 12010 C C . ILE F 3 418 ? 215.744 179.614 222.856 1.00 64.56 392 ILE A C 1
ATOM 12011 O O . ILE F 3 418 ? 214.704 179.651 223.520 1.00 64.56 392 ILE A O 1
ATOM 12013 N N . VAL F 3 419 ? 215.754 179.563 221.530 1.00 61.88 393 VAL A N 1
ATOM 12014 C CA . VAL F 3 419 ? 214.539 179.580 220.728 1.00 61.88 393 VAL A CA 1
ATOM 12015 C C . VAL F 3 419 ? 214.311 178.177 220.189 1.00 61.88 393 VAL A C 1
ATOM 12016 O O . VAL F 3 419 ? 215.029 177.720 219.295 1.00 61.88 393 VAL A O 1
ATOM 12020 N N . THR F 3 420 ? 213.310 177.495 220.730 1.00 60.58 394 THR A N 1
ATOM 12021 C CA . THR F 3 420 ? 212.937 176.192 220.215 1.00 60.58 394 THR A CA 1
ATOM 12022 C C . THR F 3 420 ? 212.210 176.339 218.884 1.00 60.58 394 THR A C 1
ATOM 12023 O O . THR F 3 420 ? 211.705 177.408 218.531 1.00 60.58 394 THR A O 1
ATOM 12027 N N . THR F 3 421 ? 212.169 175.244 218.133 1.00 60.38 395 THR A N 1
ATOM 12028 C CA . THR F 3 421 ? 211.618 175.258 216.787 1.00 60.38 395 THR A CA 1
ATOM 12029 C C . THR F 3 421 ? 211.404 173.818 216.346 1.00 60.38 395 THR A C 1
ATOM 12030 O O . THR F 3 421 ? 211.836 172.874 217.009 1.00 60.38 395 THR A O 1
ATOM 12034 N N . ILE F 3 422 ? 210.714 173.663 215.217 1.00 59.39 396 ILE A N 1
ATOM 12035 C CA . ILE F 3 422 ? 210.445 172.364 214.625 1.00 59.39 396 ILE A CA 1
ATOM 12036 C C . ILE F 3 422 ? 210.813 172.418 213.148 1.00 59.39 396 ILE A C 1
ATOM 12037 O O . ILE F 3 422 ? 210.888 173.486 212.540 1.00 59.39 396 ILE A O 1
ATOM 12042 N N . LEU F 3 423 ? 211.051 171.241 212.579 1.00 61.58 397 LEU A N 1
ATOM 12043 C CA . LEU F 3 423 ? 211.407 171.111 211.171 1.00 61.58 397 LEU A CA 1
ATOM 12044 C C . LEU F 3 423 ? 210.133 170.903 210.362 1.00 61.58 397 LEU A C 1
ATOM 12045 O O . LEU F 3 423 ? 209.497 169.848 210.445 1.00 61.58 397 LEU A O 1
ATOM 12050 N N . GLU F 3 424 ? 209.763 171.914 209.584 1.00 57.37 398 GLU A N 1
ATOM 12051 C CA . GLU F 3 424 ? 208.578 171.842 208.735 1.00 57.37 398 GLU A CA 1
ATOM 12052 C C . GLU F 3 424 ? 208.747 172.866 207.629 1.00 57.37 398 GLU A C 1
ATOM 12053 O O . GLU F 3 424 ? 208.869 174.063 207.907 1.00 57.37 398 GLU A O 1
ATOM 12059 N N . ASP F 3 425 ? 208.769 172.402 206.389 1.00 56.63 399 ASP A N 1
ATOM 12060 C CA . ASP F 3 425 ? 208.944 173.308 205.271 1.00 56.63 399 ASP A CA 1
ATOM 12061 C C . ASP F 3 425 ? 207.715 174.202 205.133 1.00 56.63 399 ASP A C 1
ATOM 12062 O O . ASP F 3 425 ? 206.587 173.736 205.314 1.00 56.63 399 ASP A O 1
ATOM 12067 N N . PRO F 3 426 ? 207.893 175.492 204.815 1.00 53.64 400 PRO A N 1
ATOM 12068 C CA . PRO F 3 426 ? 209.106 176.299 204.666 1.00 53.64 400 PRO A CA 1
ATOM 12069 C C . PRO F 3 426 ? 209.543 176.985 205.942 1.00 53.64 400 PRO A C 1
ATOM 12070 O O . PRO F 3 426 ? 210.442 177.821 205.917 1.00 53.64 400 PRO A O 1
ATOM 12074 N N . TYR F 3 427 ? 208.893 176.645 207.051 1.00 52.07 401 TYR A N 1
ATOM 12075 C CA . TYR F 3 427 ? 209.082 177.413 208.274 1.00 52.07 401 TYR A CA 1
ATOM 12076 C C . TYR F 3 427 ? 210.521 177.326 208.759 1.00 52.07 401 TYR A C 1
ATOM 12077 O O . TYR F 3 427 ? 211.163 178.348 209.019 1.00 52.07 401 TYR A O 1
ATOM 12086 N N . VAL F 3 428 ? 211.047 176.111 208.878 1.00 59.93 402 VAL A N 1
ATOM 12087 C CA . VAL F 3 428 ? 212.456 175.890 209.175 1.00 59.93 402 VAL A CA 1
ATOM 12088 C C . VAL F 3 428 ? 212.903 174.636 208.449 1.00 59.93 402 VAL A C 1
ATOM 12089 O O . VAL F 3 428 ? 212.176 173.637 208.406 1.00 59.93 402 VAL A O 1
ATOM 12093 N N . MET F 3 429 ? 214.101 174.685 207.877 1.00 66.49 403 MET A N 1
ATOM 12094 C CA . MET F 3 429 ? 214.627 173.540 207.155 1.00 66.49 403 MET A CA 1
ATOM 12095 C C . MET F 3 429 ? 216.133 173.696 207.000 1.00 66.49 403 MET A C 1
ATOM 12096 O O . MET F 3 429 ? 216.639 174.813 206.855 1.00 66.49 403 MET A O 1
ATOM 12101 N N . LEU F 3 430 ? 216.834 172.567 207.049 1.00 74.27 404 LEU A N 1
ATOM 12102 C CA . LEU F 3 430 ? 218.288 172.576 206.978 1.00 74.27 404 LEU A CA 1
ATOM 12103 C C . LEU F 3 430 ? 218.762 173.081 205.624 1.00 74.27 404 LEU A C 1
ATOM 12104 O O . LEU F 3 430 ? 218.235 172.700 204.575 1.00 74.27 404 LEU A O 1
ATOM 12109 N N . LYS F 3 431 ? 219.774 173.940 205.657 1.00 79.06 405 LYS A N 1
ATOM 12110 C CA . LYS F 3 431 ? 220.304 174.530 204.443 1.00 79.06 405 LYS A CA 1
ATOM 12111 C C . LYS F 3 431 ? 221.060 173.481 203.632 1.00 79.06 405 LYS A C 1
ATOM 12112 O O . LYS F 3 431 ? 221.479 172.441 204.148 1.00 79.06 405 LYS A O 1
ATOM 12118 N N . LYS F 3 432 ? 221.221 173.761 202.338 1.00 83.43 406 LYS A N 1
ATOM 12119 C CA . LYS F 3 432 ? 221.917 172.819 201.465 1.00 83.43 406 LYS A CA 1
ATOM 12120 C C . LYS F 3 432 ? 223.341 172.575 201.951 1.00 83.43 406 LYS A C 1
ATOM 12121 O O . LYS F 3 432 ? 223.794 171.429 202.031 1.00 83.43 406 LYS A O 1
ATOM 12123 N N . ASN F 3 433 ? 224.059 173.645 202.288 1.00 86.70 407 ASN A N 1
ATOM 12124 C CA . ASN F 3 433 ? 225.425 173.536 202.801 1.00 86.70 407 ASN A CA 1
ATOM 12125 C C . ASN F 3 433 ? 225.386 173.438 204.327 1.00 86.70 407 ASN A C 1
ATOM 12126 O O . ASN F 3 433 ? 225.853 174.309 205.063 1.00 86.70 407 ASN A O 1
ATOM 12131 N N . ALA F 3 434 ? 224.807 172.332 204.795 1.00 85.84 408 ALA A N 1
ATOM 12132 C CA . ALA F 3 434 ? 224.684 172.114 206.233 1.00 85.84 408 ALA A CA 1
ATOM 12133 C C . ALA F 3 434 ? 226.047 171.952 206.893 1.00 85.84 408 ALA A C 1
ATOM 12134 O O . ALA F 3 434 ? 226.289 172.503 207.974 1.00 85.84 408 ALA A O 1
ATOM 12136 N N . ASN F 3 435 ? 226.951 171.200 206.261 1.00 88.53 409 ASN A N 1
ATOM 12137 C CA . ASN F 3 435 ? 228.256 170.949 206.863 1.00 88.53 409 ASN A CA 1
ATOM 12138 C C . ASN F 3 435 ? 229.049 172.240 207.021 1.00 88.53 409 ASN A C 1
ATOM 12139 O O . ASN F 3 435 ? 229.730 172.439 208.033 1.00 88.53 409 ASN A O 1
ATOM 12141 N N . GLN F 3 436 ? 228.975 173.128 206.029 1.00 89.74 410 GLN A N 1
ATOM 12142 C CA . GLN F 3 436 ? 229.766 174.353 206.067 1.00 89.74 410 GLN A CA 1
ATOM 12143 C C . GLN F 3 436 ? 229.363 175.240 207.237 1.00 89.74 410 GLN A C 1
ATOM 12144 O O . GLN F 3 436 ? 230.222 175.833 207.903 1.00 89.74 410 GLN A O 1
ATOM 12150 N N . PHE F 3 437 ? 228.067 175.345 207.504 1.00 87.45 411 PHE A N 1
ATOM 12151 C CA . PHE F 3 437 ? 227.531 176.271 208.488 1.00 87.45 411 PHE A CA 1
ATOM 12152 C C . PHE F 3 437 ? 227.203 175.565 209.798 1.00 87.45 411 PHE A C 1
ATOM 12153 O O . PHE F 3 437 ? 226.976 174.354 209.846 1.00 87.45 411 PHE A O 1
ATOM 12161 N N . GLU F 3 438 ? 227.185 176.353 210.872 1.00 88.57 412 GLU A N 1
ATOM 12162 C CA . GLU F 3 438 ? 226.849 175.871 212.202 1.00 88.57 412 GLU A CA 1
ATOM 12163 C C . GLU F 3 438 ? 226.102 176.959 212.957 1.00 88.57 412 GLU A C 1
ATOM 12164 O O . GLU F 3 438 ? 226.164 178.141 212.611 1.00 88.57 412 GLU A O 1
ATOM 12170 N N . GLY F 3 439 ? 225.389 176.541 214.002 1.00 83.85 413 GLY A N 1
ATOM 12171 C CA . GLY F 3 439 ? 224.653 177.499 214.809 1.00 83.85 413 GLY A CA 1
ATOM 12172 C C . GLY F 3 439 ? 223.320 177.846 214.174 1.00 83.85 413 GLY A C 1
ATOM 12173 O O . GLY F 3 439 ? 222.604 176.981 213.660 1.00 83.85 413 GLY A O 1
ATOM 12174 N N . ASN F 3 440 ? 222.975 179.134 214.218 1.00 76.07 414 ASN A N 1
ATOM 12175 C CA . ASN F 3 440 ? 221.721 179.578 213.619 1.00 76.07 414 ASN A CA 1
ATOM 12176 C C . ASN F 3 440 ? 221.809 179.588 212.098 1.00 76.07 414 ASN A C 1
ATOM 12177 O O . ASN F 3 440 ? 220.787 179.486 211.408 1.00 76.07 414 ASN A O 1
ATOM 12182 N N . ASP F 3 441 ? 223.021 179.714 211.555 1.00 82.24 415 ASP A N 1
ATOM 12183 C CA . ASP F 3 441 ? 223.193 179.899 210.120 1.00 82.24 415 ASP A CA 1
ATOM 12184 C C . ASP F 3 441 ? 222.986 178.620 209.318 1.00 82.24 415 ASP A C 1
ATOM 12185 O O . ASP F 3 441 ? 222.934 178.690 208.086 1.00 82.24 415 ASP A O 1
ATOM 12190 N N . ARG F 3 442 ? 222.872 177.463 209.973 1.00 79.73 416 ARG A N 1
ATOM 12191 C CA . ARG F 3 442 ? 222.667 176.226 209.230 1.00 79.73 416 ARG A CA 1
ATOM 12192 C C . ARG F 3 442 ? 221.222 176.045 208.784 1.00 79.73 416 ARG A C 1
ATOM 12193 O O . ARG F 3 442 ? 220.962 175.213 207.907 1.00 79.73 416 ARG A O 1
ATOM 12201 N N . TYR F 3 443 ? 220.283 176.798 209.351 1.00 71.16 417 TYR A N 1
ATOM 12202 C CA . TYR F 3 443 ? 218.875 176.688 209.003 1.00 71.16 417 TYR A CA 1
ATOM 12203 C C . TYR F 3 443 ? 218.447 177.830 208.090 1.00 71.16 417 TYR A C 1
ATOM 12204 O O . TYR F 3 443 ? 219.066 178.896 208.063 1.00 71.16 417 TYR A O 1
ATOM 12213 N N . GLU F 3 444 ? 217.367 177.596 207.349 1.00 67.02 418 GLU A N 1
ATOM 12214 C CA . GLU F 3 444 ? 216.725 178.633 206.560 1.00 67.02 418 GLU A CA 1
ATOM 12215 C C . GLU F 3 444 ? 215.228 178.366 206.533 1.00 67.02 418 GLU A C 1
ATOM 12216 O O . GLU F 3 444 ? 214.786 177.218 206.631 1.00 67.02 418 GLU A O 1
ATOM 12222 N N . GLY F 3 445 ? 214.448 179.430 206.409 1.00 57.92 419 GLY A N 1
ATOM 12223 C CA . GLY F 3 445 ? 213.016 179.279 206.276 1.00 57.92 419 GLY A CA 1
ATOM 12224 C C . GLY F 3 445 ? 212.275 180.537 206.680 1.00 57.92 419 GLY A C 1
ATOM 12225 O O . GLY F 3 445 ? 212.869 181.581 206.943 1.00 57.92 419 GLY A O 1
ATOM 12226 N N . TYR F 3 446 ? 210.949 180.401 206.713 1.00 51.04 420 TYR A N 1
ATOM 12227 C CA . TYR F 3 446 ? 210.081 181.525 207.045 1.00 51.04 420 TYR A CA 1
ATOM 12228 C C . TYR F 3 446 ? 210.305 181.986 208.477 1.00 51.04 420 TYR A C 1
ATOM 12229 O O . TYR F 3 446 ? 210.339 183.188 208.758 1.00 51.04 420 TYR A O 1
ATOM 12238 N N . CYS F 3 447 ? 210.459 181.037 209.400 1.00 54.01 421 CYS A N 1
ATOM 12239 C CA . CYS F 3 447 ? 210.454 181.371 210.816 1.00 54.01 421 CYS A CA 1
ATOM 12240 C C . CYS F 3 447 ? 211.824 181.779 211.338 1.00 54.01 421 CYS A C 1
ATOM 12241 O O . CYS F 3 447 ? 211.903 182.467 212.359 1.00 54.01 421 CYS A O 1
ATOM 12244 N N . VAL F 3 448 ? 212.907 181.372 210.680 1.00 58.84 422 VAL A N 1
ATOM 12245 C CA . VAL F 3 448 ? 214.222 181.850 211.095 1.00 58.84 422 VAL A CA 1
ATOM 12246 C C . VAL F 3 448 ? 214.353 183.342 210.819 1.00 58.84 422 VAL A C 1
ATOM 12247 O O . VAL F 3 448 ? 214.832 184.108 211.665 1.00 58.84 422 VAL A O 1
ATOM 12251 N N . GLU F 3 449 ? 213.909 183.786 209.644 1.00 56.75 423 GLU A N 1
ATOM 12252 C CA . GLU F 3 449 ? 213.960 185.206 209.332 1.00 56.75 423 GLU A CA 1
ATOM 12253 C C . GLU F 3 449 ? 212.971 185.992 210.179 1.00 56.75 423 GLU A C 1
ATOM 12254 O O . GLU F 3 449 ? 213.256 187.127 210.582 1.00 56.75 423 GLU A O 1
ATOM 12260 N N . LEU F 3 450 ? 211.812 185.402 210.471 1.00 53.24 424 LEU A N 1
ATOM 12261 C CA . LEU F 3 450 ? 210.862 186.045 211.369 1.00 53.24 424 LEU A CA 1
ATOM 12262 C C . LEU F 3 450 ? 211.450 186.200 212.763 1.00 53.24 424 LEU A C 1
ATOM 12263 O O . LEU F 3 450 ? 211.257 187.231 213.414 1.00 53.24 424 LEU A O 1
ATOM 12268 N N . ALA F 3 451 ? 212.155 185.179 213.244 1.00 56.44 425 ALA A N 1
ATOM 12269 C CA . ALA F 3 451 ? 212.816 185.277 214.538 1.00 56.44 425 ALA A CA 1
ATOM 12270 C C . ALA F 3 451 ? 213.898 186.342 214.518 1.00 56.44 425 ALA A C 1
ATOM 12271 O O . ALA F 3 451 ? 214.078 187.071 215.499 1.00 56.44 425 ALA A O 1
ATOM 12273 N N . ALA F 3 452 ? 214.638 186.436 213.416 1.00 58.50 426 ALA A N 1
ATOM 12274 C CA . ALA F 3 452 ? 215.623 187.500 213.275 1.00 58.50 426 ALA A CA 1
ATOM 12275 C C . ALA F 3 452 ? 214.967 188.869 213.402 1.00 58.50 426 ALA A C 1
ATOM 12276 O O . ALA F 3 452 ? 215.450 189.741 214.135 1.00 58.50 426 ALA A O 1
ATOM 12278 N N . GLU F 3 453 ? 213.860 189.072 212.687 1.00 58.55 427 GLU A N 1
ATOM 12279 C CA . GLU F 3 453 ? 213.169 190.356 212.742 1.00 58.55 427 GLU A CA 1
ATOM 12280 C C . GLU F 3 453 ? 212.634 190.639 214.139 1.00 58.55 427 GLU A C 1
ATOM 12281 O O . GLU F 3 453 ? 212.708 191.775 214.625 1.00 58.55 427 GLU A O 1
ATOM 12287 N N . ILE F 3 454 ? 212.083 189.620 214.799 1.00 56.58 428 ILE A N 1
ATOM 12288 C CA . ILE F 3 454 ? 211.567 189.798 216.151 1.00 56.58 428 ILE A CA 1
ATOM 12289 C C . ILE F 3 454 ? 212.690 190.193 217.096 1.00 56.58 428 ILE A C 1
ATOM 12290 O O . ILE F 3 454 ? 212.533 191.090 217.932 1.00 56.58 428 ILE A O 1
ATOM 12295 N N . ALA F 3 455 ? 213.837 189.525 216.987 1.00 61.24 429 ALA A N 1
ATOM 12296 C CA . ALA F 3 455 ? 214.968 189.858 217.840 1.00 61.24 429 ALA A CA 1
ATOM 12297 C C . ALA F 3 455 ? 215.444 191.279 217.586 1.00 61.24 429 ALA A C 1
ATOM 12298 O O . ALA F 3 455 ? 215.765 192.013 218.526 1.00 61.24 429 ALA A O 1
ATOM 12300 N N . LYS F 3 456 ? 215.499 191.684 216.318 1.00 62.18 430 LYS A N 1
ATOM 12301 C CA . LYS F 3 456 ? 215.905 193.047 215.996 1.00 62.18 430 LYS A CA 1
ATOM 12302 C C . LYS F 3 456 ? 214.952 194.058 216.615 1.00 62.18 430 LYS A C 1
ATOM 12303 O O . LYS F 3 456 ? 215.381 195.060 217.200 1.00 62.18 430 LYS A O 1
ATOM 12309 N N . HIS F 3 457 ? 213.646 193.811 216.499 1.00 60.92 431 HIS A N 1
ATOM 12310 C CA . HIS F 3 457 ? 212.672 194.739 217.063 1.00 60.92 431 HIS A CA 1
ATOM 12311 C C . HIS F 3 457 ? 212.727 194.750 218.584 1.00 60.92 431 HIS A C 1
ATOM 12312 O O . HIS F 3 457 ? 212.432 195.777 219.204 1.00 60.92 431 HIS A O 1
ATOM 12319 N N . VAL F 3 458 ? 213.097 193.627 219.197 1.00 61.07 432 VAL A N 1
ATOM 12320 C CA . VAL F 3 458 ? 213.212 193.549 220.649 1.00 61.07 432 VAL A CA 1
ATOM 12321 C C . VAL F 3 458 ? 214.656 193.674 221.124 1.00 61.07 432 VAL A C 1
ATOM 12322 O O . VAL F 3 458 ? 214.883 193.950 222.312 1.00 61.07 432 VAL A O 1
ATOM 12326 N N . GLY F 3 459 ? 215.632 193.494 220.239 1.00 65.55 433 GLY A N 1
ATOM 12327 C CA . GLY F 3 459 ? 217.026 193.659 220.603 1.00 65.55 433 GLY A CA 1
ATOM 12328 C C . GLY F 3 459 ? 217.555 192.619 221.567 1.00 65.55 433 GLY A C 1
ATOM 12329 O O . GLY F 3 459 ? 218.170 192.967 222.579 1.00 65.55 433 GLY A O 1
ATOM 12330 N N . TYR F 3 460 ? 217.329 191.340 221.272 1.00 64.13 434 TYR A N 1
ATOM 12331 C CA . TYR F 3 460 ? 217.837 190.255 222.097 1.00 64.13 434 TYR A CA 1
ATOM 12332 C C . TYR F 3 460 ? 218.561 189.244 221.220 1.00 64.13 434 TYR A C 1
ATOM 12333 O O . TYR F 3 460 ? 218.149 188.981 220.089 1.00 64.13 434 TYR A O 1
ATOM 12342 N N . SER F 3 461 ? 219.649 188.691 221.747 1.00 67.15 435 SER A N 1
ATOM 12343 C CA . SER F 3 461 ? 220.445 187.705 221.030 1.00 67.15 435 SER A CA 1
ATOM 12344 C C . SER F 3 461 ? 219.883 186.313 221.271 1.00 67.15 435 SER A C 1
ATOM 12345 O O . SER F 3 461 ? 219.623 185.923 222.412 1.00 67.15 435 SER A O 1
ATOM 12348 N N . TYR F 3 462 ? 219.709 185.558 220.189 1.00 65.35 436 TYR A N 1
ATOM 12349 C CA . TYR F 3 462 ? 218.994 184.293 220.239 1.00 65.35 436 TYR A CA 1
ATOM 12350 C C . TYR F 3 462 ? 219.838 183.165 219.669 1.00 65.35 436 TYR A C 1
ATOM 12351 O O . TYR F 3 462 ? 220.492 183.320 218.634 1.00 65.35 436 TYR A O 1
ATOM 12360 N N . ARG F 3 463 ? 219.818 182.033 220.365 1.00 66.49 437 ARG A N 1
ATOM 12361 C CA . ARG F 3 463 ? 220.409 180.790 219.892 1.00 66.49 437 ARG A CA 1
ATOM 12362 C C . ARG F 3 463 ? 219.278 179.853 219.495 1.00 66.49 437 ARG A C 1
ATOM 12363 O O . ARG F 3 463 ? 218.419 179.525 220.321 1.00 66.49 437 ARG A O 1
ATOM 12365 N N . LEU F 3 464 ? 219.280 179.433 218.237 1.00 66.35 438 LEU A N 1
ATOM 12366 C CA . LEU F 3 464 ? 218.218 178.602 217.697 1.00 66.35 438 LEU A CA 1
ATOM 12367 C C . LEU F 3 464 ? 218.519 177.132 217.940 1.00 66.35 438 LEU A C 1
ATOM 12368 O O . LEU F 3 464 ? 219.670 176.695 217.849 1.00 66.35 438 LEU A O 1
ATOM 12373 N N . GLU F 3 465 ? 217.474 176.372 218.252 1.00 66.57 439 GLU A N 1
ATOM 12374 C CA . GLU F 3 465 ? 217.581 174.942 218.468 1.00 66.57 439 GLU A CA 1
ATOM 12375 C C . GLU F 3 465 ? 216.354 174.269 217.877 1.00 66.57 439 GLU A C 1
ATOM 12376 O O . GLU F 3 465 ? 215.437 174.926 217.381 1.00 66.57 439 GLU A O 1
ATOM 12382 N N . ILE F 3 466 ? 216.345 172.942 217.934 1.00 63.96 440 ILE A N 1
ATOM 12383 C CA . ILE F 3 466 ? 215.252 172.130 217.415 1.00 63.96 440 ILE A CA 1
ATOM 12384 C C . ILE F 3 466 ? 214.647 171.335 218.560 1.00 63.96 440 ILE A C 1
ATOM 12385 O O . ILE F 3 466 ? 215.335 170.994 219.529 1.00 63.96 440 ILE A O 1
ATOM 12390 N N . VAL F 3 467 ? 213.351 171.045 218.445 1.00 63.31 441 VAL A N 1
ATOM 12391 C CA . VAL F 3 467 ? 212.677 170.210 219.427 1.00 63.31 441 VAL A CA 1
ATOM 12392 C C . VAL F 3 467 ? 213.117 168.766 219.238 1.00 63.31 441 VAL A C 1
ATOM 12393 O O . VAL F 3 467 ? 213.091 168.230 218.122 1.00 63.31 441 VAL A O 1
ATOM 12397 N N . SER F 3 468 ? 213.532 168.129 220.334 1.00 67.78 442 SER A N 1
ATOM 12398 C CA . SER F 3 468 ? 213.979 166.742 220.259 1.00 67.78 442 SER A CA 1
ATOM 12399 C C . SER F 3 468 ? 212.842 165.814 219.849 1.00 67.78 442 SER A C 1
ATOM 12400 O O . SER F 3 468 ? 213.029 164.924 219.011 1.00 67.78 442 SER A O 1
ATOM 12403 N N . ASP F 3 469 ? 211.654 166.011 220.423 1.00 65.34 443 ASP A N 1
ATOM 12404 C CA . ASP F 3 469 ? 210.522 165.150 220.101 1.00 65.34 443 ASP A CA 1
ATOM 12405 C C . ASP F 3 469 ? 210.114 165.256 218.640 1.00 65.34 443 ASP A C 1
ATOM 12406 O O . ASP F 3 469 ? 209.405 164.375 218.142 1.00 65.34 443 ASP A O 1
ATOM 12408 N N . GLY F 3 470 ? 210.538 166.307 217.944 1.00 63.94 444 GLY A N 1
ATOM 12409 C CA . GLY F 3 470 ? 210.152 166.482 216.561 1.00 63.94 444 GLY A CA 1
ATOM 12410 C C . GLY F 3 470 ? 208.666 166.606 216.340 1.00 63.94 444 GLY A C 1
ATOM 12411 O O . GLY F 3 470 ? 208.172 166.215 215.279 1.00 63.94 444 GLY A O 1
ATOM 12412 N N . LYS F 3 471 ? 207.932 167.142 217.310 1.00 62.17 445 LYS A N 1
ATOM 12413 C CA . LYS F 3 471 ? 206.483 167.222 217.222 1.00 62.17 445 LYS A CA 1
ATOM 12414 C C . LYS F 3 471 ? 205.993 168.432 218.003 1.00 62.17 445 LYS A C 1
ATOM 12415 O O . LYS F 3 471 ? 206.697 168.976 218.857 1.00 62.17 445 LYS A O 1
ATOM 12421 N N . TYR F 3 472 ? 204.767 168.841 217.699 1.00 57.79 446 TYR A N 1
ATOM 12422 C CA . TYR F 3 472 ? 204.156 169.984 218.352 1.00 57.79 446 TYR A CA 1
ATOM 12423 C C . TYR F 3 472 ? 203.582 169.576 219.702 1.00 57.79 446 TYR A C 1
ATOM 12424 O O . TYR F 3 472 ? 203.415 168.394 220.009 1.00 57.79 446 TYR A O 1
ATOM 12433 N N . GLY F 3 473 ? 203.273 170.581 220.513 1.00 59.23 447 GLY A N 1
ATOM 12434 C CA . GLY F 3 473 ? 202.887 170.320 221.886 1.00 59.23 447 GLY A CA 1
ATOM 12435 C C . GLY F 3 473 ? 201.644 169.457 221.991 1.00 59.23 447 GLY A C 1
ATOM 12436 O O . GLY F 3 473 ? 200.794 169.431 221.102 1.00 59.23 447 GLY A O 1
ATOM 12437 N N . ALA F 3 474 ? 201.555 168.739 223.107 1.00 65.30 448 ALA A N 1
ATOM 12438 C CA . ALA F 3 474 ? 200.425 167.876 223.414 1.00 65.30 448 ALA A CA 1
ATOM 12439 C C . ALA F 3 474 ? 200.624 167.315 224.813 1.00 65.30 448 ALA A C 1
ATOM 12440 O O . ALA F 3 474 ? 201.754 167.195 225.295 1.00 65.30 448 ALA A O 1
ATOM 12442 N N . ARG F 3 475 ? 199.512 166.965 225.457 1.00 70.89 449 ARG A N 1
ATOM 12443 C CA . ARG F 3 475 ? 199.508 166.480 226.831 1.00 70.89 449 ARG A CA 1
ATOM 12444 C C . ARG F 3 475 ? 199.188 164.992 226.840 1.00 70.89 449 ARG A C 1
ATOM 12445 O O . ARG F 3 475 ? 198.165 164.573 226.287 1.00 70.89 449 ARG A O 1
ATOM 12453 N N . ASP F 3 476 ? 200.050 164.205 227.468 1.00 80.14 450 ASP A N 1
ATOM 12454 C CA . ASP F 3 476 ? 199.747 162.794 227.667 1.00 80.14 450 ASP A CA 1
ATOM 12455 C C . ASP F 3 476 ? 198.547 162.669 228.601 1.00 80.14 450 ASP A C 1
ATOM 12456 O O . ASP F 3 476 ? 198.481 163.378 229.612 1.00 80.14 450 ASP A O 1
ATOM 12461 N N . PRO F 3 477 ? 197.582 161.794 228.303 1.00 84.22 451 PRO A N 1
ATOM 12462 C CA . PRO F 3 477 ? 196.373 161.752 229.146 1.00 84.22 451 PRO A CA 1
ATOM 12463 C C . PRO F 3 477 ? 196.660 161.411 230.599 1.00 84.22 451 PRO A C 1
ATOM 12464 O O . PRO F 3 477 ? 196.259 162.159 231.498 1.00 84.22 451 PRO A O 1
ATOM 12468 N N . ASP F 3 478 ? 197.349 160.298 230.855 1.00 84.71 452 ASP A N 1
ATOM 12469 C CA . ASP F 3 478 ? 197.605 159.879 232.230 1.00 84.71 452 ASP A CA 1
ATOM 12470 C C . ASP F 3 478 ? 198.766 160.654 232.842 1.00 84.71 452 ASP A C 1
ATOM 12471 O O . ASP F 3 478 ? 198.623 161.278 233.900 1.00 84.71 452 ASP A O 1
ATOM 12473 N N . THR F 3 479 ? 199.929 160.629 232.186 1.00 81.23 453 THR A N 1
ATOM 12474 C CA . THR F 3 479 ? 201.107 161.283 232.747 1.00 81.23 453 THR A CA 1
ATOM 12475 C C . THR F 3 479 ? 200.872 162.770 232.979 1.00 81.23 453 THR A C 1
ATOM 12476 O O . THR F 3 479 ? 201.489 163.359 233.872 1.00 81.23 453 THR A O 1
ATOM 12480 N N . LYS F 3 480 ? 199.988 163.387 232.195 1.00 78.53 454 LYS A N 1
ATOM 12481 C CA . LYS F 3 480 ? 199.740 164.826 232.277 1.00 78.53 454 LYS A CA 1
ATOM 12482 C C . LYS F 3 480 ? 201.018 165.620 232.014 1.00 78.53 454 LYS A C 1
ATOM 12483 O O . LYS F 3 480 ? 201.263 166.658 232.631 1.00 78.53 454 LYS A O 1
ATOM 12489 N N . ALA F 3 481 ? 201.832 165.132 231.085 1.00 73.75 455 ALA A N 1
ATOM 12490 C CA . ALA F 3 481 ? 203.096 165.761 230.730 1.00 73.75 455 ALA A CA 1
ATOM 12491 C C . ALA F 3 481 ? 202.987 166.374 229.343 1.00 73.75 455 ALA A C 1
ATOM 12492 O O . ALA F 3 481 ? 202.520 165.721 228.404 1.00 73.75 455 ALA A O 1
ATOM 12494 N N . TRP F 3 482 ? 203.414 167.627 229.221 1.00 63.74 456 TRP A N 1
ATOM 12495 C CA . TRP F 3 482 ? 203.438 168.301 227.934 1.00 63.74 456 TRP A CA 1
ATOM 12496 C C . TRP F 3 482 ? 204.656 167.867 227.133 1.00 63.74 456 TRP A C 1
ATOM 12497 O O . TRP F 3 482 ? 205.775 167.811 227.653 1.00 63.74 456 TRP A O 1
ATOM 12508 N N . ASN F 3 483 ? 204.435 167.563 225.861 1.00 61.97 457 ASN A N 1
ATOM 12509 C CA . ASN F 3 483 ? 205.487 167.152 224.949 1.00 61.97 457 ASN A CA 1
ATOM 12510 C C . ASN F 3 483 ? 205.829 168.289 223.995 1.00 61.97 457 ASN A C 1
ATOM 12511 O O . ASN F 3 483 ? 205.161 169.323 223.950 1.00 61.97 457 ASN A O 1
ATOM 12513 N N . GLY F 3 484 ? 206.906 168.091 223.238 1.00 62.11 458 GLY A N 1
ATOM 12514 C CA . GLY F 3 484 ? 207.253 169.016 222.180 1.00 62.11 458 GLY A CA 1
ATOM 12515 C C . GLY F 3 484 ? 207.652 170.392 222.683 1.00 62.11 458 GLY A C 1
ATOM 12516 O O . GLY F 3 484 ? 208.143 170.568 223.801 1.00 62.11 458 GLY A O 1
ATOM 12517 N N . MET F 3 485 ? 207.426 171.388 221.824 1.00 58.42 459 MET A N 1
ATOM 12518 C CA . MET F 3 485 ? 207.832 172.754 222.136 1.00 58.42 459 MET A CA 1
ATOM 12519 C C . MET F 3 485 ? 207.093 173.284 223.357 1.00 58.42 459 MET A C 1
ATOM 12520 O O . MET F 3 485 ? 207.660 174.034 224.160 1.00 58.42 459 MET A O 1
ATOM 12525 N N . VAL F 3 486 ? 205.823 172.910 223.513 1.00 58.50 460 VAL A N 1
ATOM 12526 C CA . VAL F 3 486 ? 205.069 173.339 224.685 1.00 58.50 460 VAL A CA 1
ATOM 12527 C C . VAL F 3 486 ? 205.722 172.821 225.956 1.00 58.50 460 VAL A C 1
ATOM 12528 O O . VAL F 3 486 ? 205.874 173.556 226.938 1.00 58.50 460 VAL A O 1
ATOM 12532 N N . GLY F 3 487 ? 206.114 171.549 225.965 1.00 61.47 461 GLY A N 1
ATOM 12533 C CA . GLY F 3 487 ? 206.829 171.027 227.116 1.00 61.47 461 GLY A CA 1
ATOM 12534 C C . GLY F 3 487 ? 208.123 171.773 227.363 1.00 61.47 461 GLY A C 1
ATOM 12535 O O . GLY F 3 487 ? 208.459 172.096 228.504 1.00 61.47 461 GLY A O 1
ATOM 12536 N N . GLU F 3 488 ? 208.855 172.074 226.294 1.00 62.54 462 GLU A N 1
ATOM 12537 C CA . GLU F 3 488 ? 210.091 172.826 226.438 1.00 62.54 462 GLU A CA 1
ATOM 12538 C C . GLU F 3 488 ? 209.842 174.167 227.117 1.00 62.54 462 GLU A C 1
ATOM 12539 O O . GLU F 3 488 ? 210.607 174.578 227.996 1.00 62.54 462 GLU A O 1
ATOM 12545 N N . LEU F 3 489 ? 208.761 174.852 226.743 1.00 58.78 463 LEU A N 1
ATOM 12546 C CA . LEU F 3 489 ? 208.480 176.163 227.323 1.00 58.78 463 LEU A CA 1
ATOM 12547 C C . LEU F 3 489 ? 208.030 176.042 228.772 1.00 58.78 463 LEU A C 1
ATOM 12548 O O . LEU F 3 489 ? 208.472 176.804 229.639 1.00 58.78 463 LEU A O 1
ATOM 12553 N N . VAL F 3 490 ? 207.139 175.090 229.053 1.00 59.94 464 VAL A N 1
ATOM 12554 C CA . VAL F 3 490 ? 206.575 174.967 230.393 1.00 59.94 464 VAL A CA 1
ATOM 12555 C C . VAL F 3 490 ? 207.657 174.616 231.403 1.00 59.94 464 VAL A C 1
ATOM 12556 O O . VAL F 3 490 ? 207.686 175.153 232.518 1.00 59.94 464 VAL A O 1
ATOM 12560 N N . TYR F 3 491 ? 208.559 173.709 231.039 1.00 62.49 465 TYR A N 1
ATOM 12561 C CA . TYR F 3 491 ? 209.568 173.195 231.951 1.00 62.49 465 TYR A CA 1
ATOM 12562 C C . TYR F 3 491 ? 210.842 174.028 231.962 1.00 62.49 465 TYR A C 1
ATOM 12563 O O . TYR F 3 491 ? 211.813 173.642 232.622 1.00 62.49 465 TYR A O 1
ATOM 12572 N N . GLY F 3 492 ? 210.867 175.151 231.253 1.00 63.52 466 GLY A N 1
ATOM 12573 C CA . GLY F 3 492 ? 211.998 176.053 231.280 1.00 63.52 466 GLY A CA 1
ATOM 12574 C C . GLY F 3 492 ? 213.116 175.715 230.323 1.00 63.52 466 GLY A C 1
ATOM 12575 O O . GLY F 3 492 ? 214.141 176.410 230.326 1.00 63.52 466 GLY A O 1
ATOM 12576 N N . ARG F 3 493 ? 212.958 174.676 229.505 1.00 64.89 467 ARG A N 1
ATOM 12577 C CA . ARG F 3 493 ? 214.022 174.296 228.583 1.00 64.89 467 ARG A CA 1
ATOM 12578 C C . ARG F 3 493 ? 214.283 175.386 227.552 1.00 64.89 467 ARG A C 1
ATOM 12579 O O . ARG F 3 493 ? 215.439 175.655 227.205 1.00 64.89 467 ARG A O 1
ATOM 12587 N N . ALA F 3 494 ? 213.229 176.027 227.051 1.00 62.95 468 ALA A N 1
ATOM 12588 C CA . ALA F 3 494 ? 213.354 177.073 226.049 1.00 62.95 468 ALA A CA 1
ATOM 12589 C C . ALA F 3 494 ? 212.586 178.308 226.487 1.00 62.95 468 ALA A C 1
ATOM 12590 O O . ALA F 3 494 ? 211.620 178.224 227.250 1.00 62.95 468 ALA A O 1
ATOM 12592 N N . ASP F 3 495 ? 213.031 179.463 225.995 1.00 63.08 469 ASP A N 1
ATOM 12593 C CA . ASP F 3 495 ? 212.433 180.739 226.363 1.00 63.08 469 ASP A CA 1
ATOM 12594 C C . ASP F 3 495 ? 211.380 181.207 225.367 1.00 63.08 469 ASP A C 1
ATOM 12595 O O . ASP F 3 495 ? 210.399 181.840 225.764 1.00 63.08 469 ASP A O 1
ATOM 12600 N N . VAL F 3 496 ? 211.568 180.926 224.077 1.00 58.03 470 VAL A N 1
ATOM 12601 C CA . VAL F 3 496 ? 210.633 181.337 223.042 1.00 58.03 470 VAL A CA 1
ATOM 12602 C C . VAL F 3 496 ? 210.441 180.180 222.072 1.00 58.03 470 VAL A C 1
ATOM 12603 O O . VAL F 3 496 ? 211.291 179.301 221.943 1.00 58.03 470 VAL A O 1
ATOM 12607 N N . ALA F 3 497 ? 209.302 180.197 221.381 1.00 54.16 471 ALA A N 1
ATOM 12608 C CA . ALA F 3 497 ? 208.936 179.169 220.407 1.00 54.16 471 ALA A CA 1
ATOM 12609 C C . ALA F 3 497 ? 208.444 179.865 219.145 1.00 54.16 471 ALA A C 1
ATOM 12610 O O . ALA F 3 497 ? 207.259 180.184 219.023 1.00 54.16 471 ALA A O 1
ATOM 12612 N N . VAL F 3 498 ? 209.357 180.092 218.207 1.00 53.43 472 VAL A N 1
ATOM 12613 C CA . VAL F 3 498 ? 209.031 180.706 216.929 1.00 53.43 472 VAL A CA 1
ATOM 12614 C C . VAL F 3 498 ? 208.761 179.574 215.946 1.00 53.43 472 VAL A C 1
ATOM 12615 O O . VAL F 3 498 ? 209.679 179.039 215.327 1.00 53.43 472 VAL A O 1
ATOM 12619 N N . ALA F 3 499 ? 207.499 179.211 215.800 1.00 51.01 473 ALA A N 1
ATOM 12620 C CA . ALA F 3 499 ? 207.147 178.111 214.921 1.00 51.01 473 ALA A CA 1
ATOM 12621 C C . ALA F 3 499 ? 205.656 178.091 214.616 1.00 51.01 473 ALA A C 1
ATOM 12622 O O . ALA F 3 499 ? 204.877 178.791 215.273 1.00 51.01 473 ALA A O 1
ATOM 12624 N N . PRO F 3 500 ? 205.223 177.308 213.633 1.00 48.64 474 PRO A N 1
ATOM 12625 C CA . PRO F 3 500 ? 203.790 177.207 213.343 1.00 48.64 474 PRO A CA 1
ATOM 12626 C C . PRO F 3 500 ? 203.022 176.489 214.433 1.00 48.64 474 PRO A C 1
ATOM 12627 O O . PRO F 3 500 ? 202.446 175.419 214.216 1.00 48.64 474 PRO A O 1
ATOM 12631 N N . LEU F 3 501 ? 203.007 177.084 215.614 1.00 49.93 475 LEU A N 1
ATOM 12632 C CA . LEU F 3 501 ? 202.337 176.520 216.773 1.00 49.93 475 LEU A CA 1
ATOM 12633 C C . LEU F 3 501 ? 200.927 177.085 216.835 1.00 49.93 475 LEU A C 1
ATOM 12634 O O . LEU F 3 501 ? 200.735 178.273 217.108 1.00 49.93 475 LEU A O 1
ATOM 12639 N N . THR F 3 502 ? 199.945 176.229 216.583 1.00 46.87 476 THR A N 1
ATOM 12640 C CA . THR F 3 502 ? 198.565 176.674 216.532 1.00 46.87 476 THR A CA 1
ATOM 12641 C C . THR F 3 502 ? 198.112 177.178 217.893 1.00 46.87 476 THR A C 1
ATOM 12642 O O . THR F 3 502 ? 198.530 176.680 218.940 1.00 46.87 476 THR A O 1
ATOM 12646 N N . ILE F 3 503 ? 197.251 178.185 217.869 1.00 47.98 477 ILE A N 1
ATOM 12647 C CA . ILE F 3 503 ? 196.672 178.748 219.080 1.00 47.98 477 ILE A CA 1
ATOM 12648 C C . ILE F 3 503 ? 195.455 177.923 219.465 1.00 47.98 477 ILE A C 1
ATOM 12649 O O . ILE F 3 503 ? 194.484 177.839 218.704 1.00 47.98 477 ILE A O 1
ATOM 12654 N N . THR F 3 504 ? 195.498 177.327 220.651 1.00 52.72 478 THR A N 1
ATOM 12655 C CA . THR F 3 504 ? 194.419 176.485 221.132 1.00 52.72 478 THR A CA 1
ATOM 12656 C C . THR F 3 504 ? 194.126 176.830 222.582 1.00 52.72 478 THR A C 1
ATOM 12657 O O . THR F 3 504 ? 194.910 177.500 223.257 1.00 52.72 478 THR A O 1
ATOM 12661 N N . LEU F 3 505 ? 192.970 176.361 223.045 1.00 59.22 479 LEU A N 1
ATOM 12662 C CA . LEU F 3 505 ? 192.527 176.666 224.399 1.00 59.22 479 LEU A CA 1
ATOM 12663 C C . LEU F 3 505 ? 193.457 176.046 225.431 1.00 59.22 479 LEU A C 1
ATOM 12664 O O . LEU F 3 505 ? 193.896 176.715 226.374 1.00 59.22 479 LEU A O 1
ATOM 12669 N N . VAL F 3 506 ? 193.769 174.763 225.266 1.00 57.82 480 VAL A N 1
ATOM 12670 C CA . VAL F 3 506 ? 194.581 174.059 226.253 1.00 57.82 480 VAL A CA 1
ATOM 12671 C C . VAL F 3 506 ? 195.982 174.649 226.313 1.00 57.82 480 VAL A C 1
ATOM 12672 O O . VAL F 3 506 ? 196.528 174.882 227.399 1.00 57.82 480 VAL A O 1
ATOM 12676 N N . ARG F 3 507 ? 196.588 174.900 225.154 1.00 54.50 481 ARG A N 1
ATOM 12677 C CA . ARG F 3 507 ? 197.926 175.479 225.134 1.00 54.50 481 ARG A CA 1
ATOM 12678 C C . ARG F 3 507 ? 197.931 176.877 225.733 1.00 54.50 481 ARG A C 1
ATOM 12679 O O . ARG F 3 507 ? 198.806 177.211 226.539 1.00 54.50 481 ARG A O 1
ATOM 12687 N N . GLU F 3 508 ? 196.950 177.703 225.370 1.00 57.42 482 GLU A N 1
ATOM 12688 C CA . GLU F 3 508 ? 196.939 179.085 225.836 1.00 57.42 482 GLU A CA 1
ATOM 12689 C C . GLU F 3 508 ? 196.880 179.161 227.354 1.00 57.42 482 GLU A C 1
ATOM 12690 O O . GLU F 3 508 ? 197.308 180.161 227.943 1.00 57.42 482 GLU A O 1
ATOM 12696 N N . GLU F 3 509 ? 196.357 178.122 228.003 1.00 59.51 483 GLU A N 1
ATOM 12697 C CA . GLU F 3 509 ? 196.301 178.118 229.461 1.00 59.51 483 GLU A CA 1
ATOM 12698 C C . GLU F 3 509 ? 197.694 178.042 230.071 1.00 59.51 483 GLU A C 1
ATOM 12699 O O . GLU F 3 509 ? 197.982 178.727 231.059 1.00 59.51 483 GLU A O 1
ATOM 12705 N N . VAL F 3 510 ? 198.573 177.221 229.499 1.00 59.08 484 VAL A N 1
ATOM 12706 C CA . VAL F 3 510 ? 199.877 176.964 230.096 1.00 59.08 484 VAL A CA 1
ATOM 12707 C C . VAL F 3 510 ? 200.992 177.821 229.506 1.00 59.08 484 VAL A C 1
ATOM 12708 O O . VAL F 3 510 ? 202.080 177.884 230.098 1.00 59.08 484 VAL A O 1
ATOM 12712 N N . ILE F 3 511 ? 200.767 178.466 228.362 1.00 56.40 485 ILE A N 1
ATOM 12713 C CA . ILE F 3 511 ? 201.763 179.330 227.747 1.00 56.40 485 ILE A CA 1
ATOM 12714 C C . ILE F 3 511 ? 201.082 180.598 227.260 1.00 56.40 485 ILE A C 1
ATOM 12715 O O . ILE F 3 511 ? 199.860 180.661 227.109 1.00 56.40 485 ILE A O 1
ATOM 12720 N N . ASP F 3 512 ? 201.896 181.621 227.024 1.00 56.13 486 ASP A N 1
ATOM 12721 C CA . ASP F 3 512 ? 201.422 182.931 226.603 1.00 56.13 486 ASP A CA 1
ATOM 12722 C C . ASP F 3 512 ? 201.641 183.073 225.102 1.00 56.13 486 ASP A C 1
ATOM 12723 O O . ASP F 3 512 ? 202.776 183.250 224.648 1.00 56.13 486 ASP A O 1
ATOM 12728 N N . PHE F 3 513 ? 200.559 183.002 224.339 1.00 50.59 487 PHE A N 1
ATOM 12729 C CA . PHE F 3 513 ? 200.629 183.185 222.903 1.00 50.59 487 PHE A CA 1
ATOM 12730 C C . PHE F 3 513 ? 200.669 184.666 222.548 1.00 50.59 487 PHE A C 1
ATOM 12731 O O . PHE F 3 513 ? 200.163 185.524 223.274 1.00 50.59 487 PHE A O 1
ATOM 12739 N N . SER F 3 514 ? 201.277 184.956 221.406 1.00 49.55 488 SER A N 1
ATOM 12740 C CA . SER F 3 514 ? 201.218 186.280 220.822 1.00 49.55 488 SER A CA 1
ATOM 12741 C C . SER F 3 514 ? 200.024 186.364 219.880 1.00 49.55 488 SER A C 1
ATOM 12742 O O . SER F 3 514 ? 199.297 185.393 219.666 1.00 49.55 488 SER A O 1
ATOM 12745 N N . LYS F 3 515 ? 199.820 187.540 219.305 1.00 50.72 489 LYS A N 1
ATOM 12746 C CA . LYS F 3 515 ? 198.807 187.676 218.281 1.00 50.72 489 LYS A CA 1
ATOM 12747 C C . LYS F 3 515 ? 199.247 186.931 217.025 1.00 50.72 489 LYS A C 1
ATOM 12748 O O . LYS F 3 515 ? 200.443 186.810 216.753 1.00 50.72 489 LYS A O 1
ATOM 12754 N N . PRO F 3 516 ? 198.302 186.410 216.250 1.00 43.93 490 PRO A N 1
ATOM 12755 C CA . PRO F 3 516 ? 198.675 185.566 215.116 1.00 43.93 490 PRO A CA 1
ATOM 12756 C C . PRO F 3 516 ? 199.565 186.293 214.123 1.00 43.93 490 PRO A C 1
ATOM 12757 O O . PRO F 3 516 ? 199.373 187.473 213.830 1.00 43.93 490 PRO A O 1
ATOM 12761 N N . PHE F 3 517 ? 200.553 185.564 213.608 1.00 43.19 491 PHE A N 1
ATOM 12762 C CA . PHE F 3 517 ? 201.344 186.010 212.477 1.00 43.19 491 PHE A CA 1
ATOM 12763 C C . PHE F 3 517 ? 200.915 185.349 211.180 1.00 43.19 491 PHE A C 1
ATOM 12764 O O . PHE F 3 517 ? 201.452 185.685 210.121 1.00 43.19 491 PHE A O 1
ATOM 12772 N N . MET F 3 518 ? 199.967 184.422 211.241 1.00 42.32 492 MET A N 1
ATOM 12773 C CA . MET F 3 518 ? 199.412 183.773 210.070 1.00 42.32 492 MET A CA 1
ATOM 12774 C C . MET F 3 518 ? 198.005 183.315 210.395 1.00 42.32 492 MET A C 1
ATOM 12775 O O . MET F 3 518 ? 197.751 182.789 211.480 1.00 42.32 492 MET A O 1
ATOM 12780 N N . SER F 3 519 ? 197.097 183.514 209.448 1.00 42.22 493 SER A N 1
ATOM 12781 C CA . SER F 3 519 ? 195.729 183.042 209.552 1.00 42.22 493 SER A CA 1
ATOM 12782 C C . SER F 3 519 ? 195.522 181.953 208.515 1.00 42.22 493 SER A C 1
ATOM 12783 O O . SER F 3 519 ? 195.940 182.101 207.363 1.00 42.22 493 SER A O 1
ATOM 12786 N N . LEU F 3 520 ? 194.888 180.862 208.925 1.00 43.25 494 LEU A N 1
ATOM 12787 C CA . LEU F 3 520 ? 194.748 179.702 208.067 1.00 43.25 494 LEU A CA 1
ATOM 12788 C C . LEU F 3 520 ? 193.475 178.957 208.438 1.00 43.25 494 LEU A C 1
ATOM 12789 O O . LEU F 3 520 ? 192.672 179.421 209.251 1.00 43.25 494 LEU A O 1
ATOM 12794 N N . GLY F 3 521 ? 193.296 177.793 207.831 1.00 45.58 495 GLY A N 1
ATOM 12795 C CA . GLY F 3 521 ? 192.143 176.964 208.109 1.00 45.58 495 GLY A CA 1
ATOM 12796 C C . GLY F 3 521 ? 192.179 175.713 207.269 1.00 45.58 495 GLY A C 1
ATOM 12797 O O . GLY F 3 521 ? 193.096 175.494 206.473 1.00 45.58 495 GLY A O 1
ATOM 12798 N N . ILE F 3 522 ? 191.155 174.885 207.461 1.00 52.16 496 ILE A N 1
ATOM 12799 C CA . ILE F 3 522 ? 191.017 173.671 206.673 1.00 52.16 496 ILE A CA 1
ATOM 12800 C C . ILE F 3 522 ? 190.599 174.038 205.259 1.00 52.16 496 ILE A C 1
ATOM 12801 O O . ILE F 3 522 ? 189.736 174.899 205.046 1.00 52.16 496 ILE A O 1
ATOM 12806 N N . SER F 3 523 ? 191.216 173.383 204.283 1.00 51.33 497 SER A N 1
ATOM 12807 C CA . SER F 3 523 ? 191.006 173.698 202.885 1.00 51.33 497 SER A CA 1
ATOM 12808 C C . SER F 3 523 ? 191.079 172.422 202.069 1.00 51.33 497 SER A C 1
ATOM 12809 O O . SER F 3 523 ? 191.589 171.392 202.519 1.00 51.33 497 SER A O 1
ATOM 12812 N N . ILE F 3 524 ? 190.577 172.530 200.846 1.00 57.06 498 ILE A N 1
ATOM 12813 C CA . ILE F 3 524 ? 190.384 171.404 199.946 1.00 57.06 498 ILE A CA 1
ATOM 12814 C C . ILE F 3 524 ? 191.525 171.378 198.942 1.00 57.06 498 ILE A C 1
ATOM 12815 O O . ILE F 3 524 ? 192.032 172.429 198.535 1.00 57.06 498 ILE A O 1
ATOM 12820 N N . MET F 3 525 ? 191.923 170.176 198.543 1.00 59.95 499 MET A N 1
ATOM 12821 C CA . MET F 3 525 ? 193.066 169.946 197.672 1.00 59.95 499 MET A CA 1
ATOM 12822 C C . MET F 3 525 ? 192.667 168.901 196.643 1.00 59.95 499 MET A C 1
ATOM 12823 O O . MET F 3 525 ? 192.306 167.778 197.010 1.00 59.95 499 MET A O 1
ATOM 12828 N N . ILE F 3 526 ? 192.727 169.258 195.360 1.00 62.32 500 ILE A N 1
ATOM 12829 C CA . ILE F 3 526 ? 192.227 168.388 194.307 1.00 62.32 500 ILE A CA 1
ATOM 12830 C C . ILE F 3 526 ? 193.246 168.277 193.185 1.00 62.32 500 ILE A C 1
ATOM 12831 O O . ILE F 3 526 ? 194.178 169.077 193.070 1.00 62.32 500 ILE A O 1
ATOM 12836 N N . LYS F 3 527 ? 193.047 167.261 192.351 1.00 69.34 501 LYS A N 1
ATOM 12837 C CA . LYS F 3 527 ? 193.840 167.108 191.143 1.00 69.34 501 LYS A CA 1
ATOM 12838 C C . LYS F 3 527 ? 193.606 168.298 190.226 1.00 69.34 501 LYS A C 1
ATOM 12839 O O . LYS F 3 527 ? 192.463 168.686 189.967 1.00 69.34 501 LYS A O 1
ATOM 12845 N N . LYS F 3 528 ? 194.689 168.874 189.732 1.00 68.71 502 LYS A N 1
ATOM 12846 C CA . LYS F 3 528 ? 194.587 170.069 188.916 1.00 68.71 502 LYS A CA 1
ATOM 12847 C C . LYS F 3 528 ? 193.860 169.759 187.610 1.00 68.71 502 LYS A C 1
ATOM 12848 O O . LYS F 3 528 ? 194.176 168.756 186.955 1.00 68.71 502 LYS A O 1
ATOM 12854 N N . PRO F 3 529 ? 192.889 170.582 187.195 1.00 69.79 503 PRO A N 1
ATOM 12855 C CA . PRO F 3 529 ? 192.313 170.403 185.856 1.00 69.79 503 PRO A CA 1
ATOM 12856 C C . PRO F 3 529 ? 193.304 170.794 184.775 1.00 69.79 503 PRO A C 1
ATOM 12857 O O . PRO F 3 529 ? 193.578 171.979 184.561 1.00 69.79 503 PRO A O 1
ATOM 12861 N N . GLN F 3 530 ? 193.848 169.794 184.093 1.00 69.59 504 GLN A N 1
ATOM 12862 C CA . GLN F 3 530 ? 194.861 170.023 183.077 1.00 69.59 504 GLN A CA 1
ATOM 12863 C C . GLN F 3 530 ? 194.228 170.526 181.782 1.00 69.59 504 GLN A C 1
ATOM 12864 O O . GLN F 3 530 ? 193.031 170.357 181.535 1.00 69.59 504 GLN A O 1
ATOM 12870 N N . LYS F 3 531 ? 195.057 171.151 180.951 1.00 64.76 505 LYS A N 1
ATOM 12871 C CA . LYS F 3 531 ? 194.640 171.593 179.621 1.00 64.76 505 LYS A CA 1
ATOM 12872 C C . LYS F 3 531 ? 194.599 170.365 178.722 1.00 64.76 505 LYS A C 1
ATOM 12873 O O . LYS F 3 531 ? 195.599 169.964 178.128 1.00 64.76 505 LYS A O 1
ATOM 12875 N N . SER F 3 532 ? 193.422 169.755 178.632 1.00 58.71 506 SER A N 1
ATOM 12876 C CA . SER F 3 532 ? 193.267 168.540 177.844 1.00 58.71 506 SER A CA 1
ATOM 12877 C C . SER F 3 532 ? 193.454 168.825 176.359 1.00 58.71 506 SER A C 1
ATOM 12878 O O . SER F 3 532 ? 192.967 169.829 175.835 1.00 58.71 506 SER A O 1
ATOM 12881 N N . LYS F 3 533 ? 194.167 167.933 175.686 1.00 46.10 507 LYS A N 1
ATOM 12882 C CA . LYS F 3 533 ? 194.264 167.990 174.237 1.00 46.10 507 LYS A CA 1
ATOM 12883 C C . LYS F 3 533 ? 193.016 167.355 173.636 1.00 46.10 507 LYS A C 1
ATOM 12884 O O . LYS F 3 533 ? 192.760 166.171 173.882 1.00 46.10 507 LYS A O 1
ATOM 12886 N N . PRO F 3 534 ? 192.216 168.090 172.858 1.00 28.71 508 PRO A N 1
ATOM 12887 C CA . PRO F 3 534 ? 190.953 167.511 172.374 1.00 28.71 508 PRO A CA 1
ATOM 12888 C C . PRO F 3 534 ? 191.135 166.216 171.612 1.00 28.71 508 PRO A C 1
ATOM 12889 O O . PRO F 3 534 ? 190.326 165.293 171.762 1.00 28.71 508 PRO A O 1
ATOM 12893 N N . GLY F 3 535 ? 192.180 166.120 170.802 1.00 22.19 509 GLY A N 1
ATOM 12894 C CA . GLY F 3 535 ? 192.406 164.931 170.013 1.00 22.19 509 GLY A CA 1
ATOM 12895 C C . GLY F 3 535 ? 192.178 165.155 168.538 1.00 22.19 509 GLY A C 1
ATOM 12896 O O . GLY F 3 535 ? 191.120 165.638 168.130 1.00 22.19 509 GLY A O 1
ATOM 12897 N N . VAL F 3 536 ? 193.173 164.814 167.725 1.00 18.56 510 VAL A N 1
ATOM 12898 C CA . VAL F 3 536 ? 193.005 164.866 166.283 1.00 18.56 510 VAL A CA 1
ATOM 12899 C C . VAL F 3 536 ? 192.038 163.766 165.875 1.00 18.56 510 VAL A C 1
ATOM 12900 O O . VAL F 3 536 ? 192.163 162.615 166.310 1.00 18.56 510 VAL A O 1
ATOM 12904 N N . PHE F 3 537 ? 191.062 164.121 165.048 1.00 15.72 511 PHE A N 1
ATOM 12905 C CA . PHE F 3 537 ? 189.965 163.234 164.680 1.00 15.72 511 PHE A CA 1
ATOM 12906 C C . PHE F 3 537 ? 188.968 163.066 165.817 1.00 15.72 511 PHE A C 1
ATOM 12907 O O . PHE F 3 537 ? 188.338 162.018 165.949 1.00 15.72 511 PHE A O 1
ATOM 12915 N N . SER F 3 538 ? 188.823 164.095 166.648 1.00 14.92 512 SER A N 1
ATOM 12916 C CA . SER F 3 538 ? 187.761 164.135 167.638 1.00 14.92 512 SER A CA 1
ATOM 12917 C C . SER F 3 538 ? 186.428 164.556 167.044 1.00 14.92 512 SER A C 1
ATOM 12918 O O . SER F 3 538 ? 185.410 164.492 167.739 1.00 14.92 512 SER A O 1
ATOM 12921 N N . PHE F 3 539 ? 186.414 164.998 165.787 1.00 11.71 513 PHE A N 1
ATOM 12922 C CA . PHE F 3 539 ? 185.175 165.322 165.104 1.00 11.71 513 PHE A CA 1
ATOM 12923 C C . PHE F 3 539 ? 184.357 164.088 164.759 1.00 11.71 513 PHE A C 1
ATOM 12924 O O . PHE F 3 539 ? 183.199 164.229 164.358 1.00 11.71 513 PHE A O 1
ATOM 12932 N N . LEU F 3 540 ? 184.927 162.897 164.902 1.00 11.36 514 LEU A N 1
ATOM 12933 C CA . LEU F 3 540 ? 184.200 161.654 164.716 1.00 11.36 514 LEU A CA 1
ATOM 12934 C C . LEU F 3 540 ? 183.581 161.129 166.001 1.00 11.36 514 LEU A C 1
ATOM 12935 O O . LEU F 3 540 ? 182.825 160.157 165.951 1.00 11.36 514 LEU A O 1
ATOM 12940 N N . ASP F 3 541 ? 183.883 161.745 167.137 1.00 11.26 515 ASP A N 1
ATOM 12941 C CA . ASP F 3 541 ? 183.424 161.220 168.417 1.00 11.26 515 ASP A CA 1
ATOM 12942 C C . ASP F 3 541 ? 181.913 161.081 168.512 1.00 11.26 515 ASP A C 1
ATOM 12943 O O . ASP F 3 541 ? 181.453 160.102 169.122 1.00 11.26 515 ASP A O 1
ATOM 12948 N N . PRO F 3 542 ? 181.101 161.989 167.974 1.00 9.43 516 PRO A N 1
ATOM 12949 C CA . PRO F 3 542 ? 179.650 161.852 168.136 1.00 9.43 516 PRO A CA 1
ATOM 12950 C C . PRO F 3 542 ? 179.098 160.542 167.623 1.00 9.43 516 PRO A C 1
ATOM 12951 O O . PRO F 3 542 ? 178.057 160.090 168.107 1.00 9.43 516 PRO A O 1
ATOM 12955 N N . LEU F 3 543 ? 179.755 159.923 166.652 1.00 9.54 517 LEU A N 1
ATOM 12956 C CA . LEU F 3 543 ? 179.335 158.650 166.097 1.00 9.54 517 LEU A CA 1
ATOM 12957 C C . LEU F 3 543 ? 180.441 157.628 166.279 1.00 9.54 517 LEU A C 1
ATOM 12958 O O . LEU F 3 543 ? 181.621 157.931 166.085 1.00 9.54 517 LEU A O 1
ATOM 12963 N N . ALA F 3 544 ? 180.052 156.417 166.644 1.00 10.28 518 ALA A N 1
ATOM 12964 C CA . ALA F 3 544 ? 181.005 155.338 166.811 1.00 10.28 518 ALA A CA 1
ATOM 12965 C C . ALA F 3 544 ? 181.657 154.978 165.484 1.00 10.28 518 ALA A C 1
ATOM 12966 O O . ALA F 3 544 ? 181.080 155.158 164.411 1.00 10.28 518 ALA A O 1
ATOM 12968 N N . TYR F 3 545 ? 182.884 154.461 165.570 1.00 11.79 519 TYR A N 1
ATOM 12969 C CA . TYR F 3 545 ? 183.619 154.088 164.370 1.00 11.79 519 TYR A CA 1
ATOM 12970 C C . TYR F 3 545 ? 182.895 153.008 163.587 1.00 11.79 519 TYR A C 1
ATOM 12971 O O . TYR F 3 545 ? 183.070 152.894 162.368 1.00 11.79 519 TYR A O 1
ATOM 12980 N N . GLU F 3 546 ? 182.075 152.215 164.267 1.00 12.46 520 GLU A N 1
ATOM 12981 C CA . GLU F 3 546 ? 181.261 151.223 163.585 1.00 12.46 520 GLU A CA 1
ATOM 12982 C C . GLU F 3 546 ? 180.305 151.884 162.608 1.00 12.46 520 GLU A C 1
ATOM 12983 O O . GLU F 3 546 ? 180.136 151.415 161.478 1.00 12.46 520 GLU A O 1
ATOM 12989 N N . ILE F 3 547 ? 179.678 152.982 163.024 1.00 10.42 521 ILE A N 1
ATOM 12990 C CA . ILE F 3 547 ? 178.768 153.706 162.146 1.00 10.42 521 ILE A CA 1
ATOM 12991 C C . ILE F 3 547 ? 179.511 154.241 160.933 1.00 10.42 521 ILE A C 1
ATOM 12992 O O . ILE F 3 547 ? 179.042 154.118 159.799 1.00 10.42 521 ILE A O 1
ATOM 12997 N N . TRP F 3 548 ? 180.678 154.844 161.148 1.00 10.44 522 TRP A N 1
ATOM 12998 C CA . TRP F 3 548 ? 181.440 155.409 160.040 1.00 10.44 522 TRP A CA 1
ATOM 12999 C C . TRP F 3 548 ? 181.832 154.338 159.029 1.00 10.44 522 TRP A C 1
ATOM 13000 O O . TRP F 3 548 ? 181.678 154.516 157.812 1.00 10.44 522 TRP A O 1
ATOM 13011 N N . MET F 3 549 ? 182.345 153.209 159.514 1.00 12.68 523 MET A N 1
ATOM 13012 C CA . MET F 3 549 ? 182.805 152.179 158.596 1.00 12.68 523 MET A CA 1
ATOM 13013 C C . MET F 3 549 ? 181.640 151.502 157.884 1.00 12.68 523 MET A C 1
ATOM 13014 O O . MET F 3 549 ? 181.718 151.212 156.680 1.00 12.68 523 MET A O 1
ATOM 13019 N N . CYS F 3 550 ? 180.545 151.249 158.597 1.00 11.20 524 CYS A N 1
ATOM 13020 C CA . CYS F 3 550 ? 179.356 150.731 157.941 1.00 11.20 524 CYS A CA 1
ATOM 13021 C C . CYS F 3 550 ? 178.807 151.724 156.926 1.00 11.20 524 CYS A C 1
ATOM 13022 O O . CYS F 3 550 ? 178.235 151.316 155.916 1.00 11.20 524 CYS A O 1
ATOM 13025 N N . ILE F 3 551 ? 178.979 153.022 157.171 1.00 10.29 525 ILE A N 1
ATOM 13026 C CA . ILE F 3 551 ? 178.594 154.028 156.189 1.00 10.29 525 ILE A CA 1
ATOM 13027 C C . ILE F 3 551 ? 179.409 153.863 154.921 1.00 10.29 525 ILE A C 1
ATOM 13028 O O . ILE F 3 551 ? 178.883 153.931 153.807 1.00 10.29 525 ILE A O 1
ATOM 13033 N N . VAL F 3 552 ? 180.716 153.682 155.074 1.00 12.28 526 VAL A N 1
ATOM 13034 C CA . VAL F 3 552 ? 181.584 153.508 153.913 1.00 12.28 526 VAL A CA 1
ATOM 13035 C C . VAL F 3 552 ? 181.143 152.295 153.100 1.00 12.28 526 VAL A C 1
ATOM 13036 O O . VAL F 3 552 ? 181.018 152.348 151.865 1.00 12.28 526 VAL A O 1
ATOM 13040 N N . PHE F 3 553 ? 180.897 151.183 153.783 1.00 12.37 527 PHE A N 1
ATOM 13041 C CA . PHE F 3 553 ? 180.546 149.959 153.077 1.00 12.37 527 PHE A CA 1
ATOM 13042 C C . PHE F 3 553 ? 179.160 150.050 152.448 1.00 12.37 527 PHE A C 1
ATOM 13043 O O . PHE F 3 553 ? 178.937 149.543 151.340 1.00 12.37 527 PHE A O 1
ATOM 13051 N N . ALA F 3 554 ? 178.222 150.713 153.119 1.00 10.24 528 ALA A N 1
ATOM 13052 C CA . ALA F 3 554 ? 176.912 150.952 152.533 1.00 10.24 528 ALA A CA 1
ATOM 13053 C C . ALA F 3 554 ? 177.003 151.864 151.318 1.00 10.24 528 ALA A C 1
ATOM 13054 O O . ALA F 3 554 ? 176.234 151.711 150.369 1.00 10.24 528 ALA A O 1
ATOM 13056 N N . TYR F 3 555 ? 177.916 152.830 151.344 1.00 11.50 529 TYR A N 1
ATOM 13057 C CA . TYR F 3 555 ? 178.156 153.682 150.186 1.00 11.50 529 TYR A CA 1
ATOM 13058 C C . TYR F 3 555 ? 178.603 152.860 148.990 1.00 11.50 529 TYR A C 1
ATOM 13059 O O . TYR F 3 555 ? 178.082 153.015 147.878 1.00 11.50 529 TYR A O 1
ATOM 13068 N N . ILE F 3 556 ? 179.561 151.965 149.207 1.00 13.33 530 ILE A N 1
ATOM 13069 C CA . ILE F 3 556 ? 180.010 151.089 148.129 1.00 13.33 530 ILE A CA 1
ATOM 13070 C C . ILE F 3 556 ? 178.849 150.259 147.594 1.00 13.33 530 ILE A C 1
ATOM 13071 O O . ILE F 3 556 ? 178.642 150.148 146.377 1.00 13.33 530 ILE A O 1
ATOM 13076 N N . GLY F 3 557 ? 178.075 149.658 148.497 1.00 11.25 531 GLY A N 1
ATOM 13077 C CA . GLY F 3 557 ? 176.966 148.826 148.066 1.00 11.25 531 GLY A CA 1
ATOM 13078 C C . GLY F 3 557 ? 175.909 149.590 147.290 1.00 11.25 531 GLY A C 1
ATOM 13079 O O . GLY F 3 557 ? 175.388 149.102 146.285 1.00 11.25 531 GLY A O 1
ATOM 13080 N N . VAL F 3 558 ? 175.567 150.787 147.758 1.00 10.65 532 VAL A N 1
ATOM 13081 C CA . VAL F 3 558 ? 174.585 151.616 147.072 1.00 10.65 532 VAL A CA 1
ATOM 13082 C C . VAL F 3 558 ? 175.074 151.975 145.681 1.00 10.65 532 VAL A C 1
ATOM 13083 O O . VAL F 3 558 ? 174.315 151.919 144.709 1.00 10.65 532 VAL A O 1
ATOM 13087 N N . SER F 3 559 ? 176.344 152.361 145.562 1.00 12.01 533 SER A N 1
ATOM 13088 C CA . SER F 3 559 ? 176.886 152.695 144.256 1.00 12.01 533 SER A CA 1
ATOM 13089 C C . SER F 3 559 ? 176.795 151.514 143.304 1.00 12.01 533 SER A C 1
ATOM 13090 O O . SER F 3 559 ? 176.378 151.661 142.149 1.00 12.01 533 SER A O 1
ATOM 13093 N N . VAL F 3 560 ? 177.171 150.329 143.778 1.00 14.19 534 VAL A N 1
ATOM 13094 C CA . VAL F 3 560 ? 177.153 149.155 142.916 1.00 14.19 534 VAL A CA 1
ATOM 13095 C C . VAL F 3 560 ? 175.733 148.817 142.482 1.00 14.19 534 VAL A C 1
ATOM 13096 O O . VAL F 3 560 ? 175.484 148.516 141.309 1.00 14.19 534 VAL A O 1
ATOM 13100 N N . VAL F 3 561 ? 174.783 148.851 143.413 1.00 14.18 535 VAL A N 1
ATOM 13101 C CA . VAL F 3 561 ? 173.405 148.522 143.073 1.00 14.18 535 VAL A CA 1
ATOM 13102 C C . VAL F 3 561 ? 172.830 149.535 142.096 1.00 14.18 535 VAL A C 1
ATOM 13103 O O . VAL F 3 561 ? 172.084 149.177 141.180 1.00 14.18 535 VAL A O 1
ATOM 13107 N N . LEU F 3 562 ? 173.132 150.817 142.288 1.00 14.23 536 LEU A N 1
ATOM 13108 C CA . LEU F 3 562 ? 172.669 151.836 141.358 1.00 14.23 536 LEU A CA 1
ATOM 13109 C C . LEU F 3 562 ? 173.215 151.590 139.961 1.00 14.23 536 LEU A C 1
ATOM 13110 O O . LEU F 3 562 ? 172.472 151.625 138.974 1.00 14.23 536 LEU A O 1
ATOM 13115 N N . PHE F 3 563 ? 174.512 151.321 139.859 1.00 18.07 537 PHE A N 1
ATOM 13116 C CA . PHE F 3 563 ? 175.116 151.058 138.560 1.00 18.07 537 PHE A CA 1
ATOM 13117 C C . PHE F 3 563 ? 174.450 149.867 137.885 1.00 18.07 537 PHE A C 1
ATOM 13118 O O . PHE F 3 563 ? 174.072 149.929 136.707 1.00 18.07 537 PHE A O 1
ATOM 13126 N N . LEU F 3 564 ? 174.268 148.785 138.631 1.00 19.80 538 LEU A N 1
ATOM 13127 C CA . LEU F 3 564 ? 173.587 147.607 138.126 1.00 19.80 538 LEU A CA 1
ATOM 13128 C C . LEU F 3 564 ? 172.198 147.952 137.611 1.00 19.80 538 LEU A C 1
ATOM 13129 O O . LEU F 3 564 ? 171.950 147.875 136.407 1.00 19.80 538 LEU A O 1
ATOM 13134 N N . VAL F 3 565 ? 171.301 148.375 138.500 1.00 17.94 539 VAL A N 1
ATOM 13135 C CA . VAL F 3 565 ? 169.916 148.613 138.130 1.00 17.94 539 VAL A CA 1
ATOM 13136 C C . VAL F 3 565 ? 169.761 149.718 137.105 1.00 17.94 539 VAL A C 1
ATOM 13137 O O . VAL F 3 565 ? 168.672 149.888 136.552 1.00 17.94 539 VAL A O 1
ATOM 13141 N N . SER F 3 566 ? 170.817 150.481 136.838 1.00 20.02 540 SER A N 1
ATOM 13142 C CA . SER F 3 566 ? 170.753 151.530 135.840 1.00 20.02 540 SER A CA 1
ATOM 13143 C C . SER F 3 566 ? 171.369 151.142 134.508 1.00 20.02 540 SER A C 1
ATOM 13144 O O . SER F 3 566 ? 171.138 151.844 133.519 1.00 20.02 540 SER A O 1
ATOM 13147 N N . ARG F 3 567 ? 172.142 150.058 134.448 1.00 27.52 541 ARG A N 1
ATOM 13148 C CA . ARG F 3 567 ? 172.886 149.754 133.241 1.00 27.52 541 ARG A CA 1
ATOM 13149 C C . ARG F 3 567 ? 172.767 148.312 132.754 1.00 27.52 541 ARG A C 1
ATOM 13150 O O . ARG F 3 567 ? 173.259 148.017 131.662 1.00 27.52 541 ARG A O 1
ATOM 13158 N N . PHE F 3 568 ? 172.114 147.406 133.489 1.00 31.77 542 PHE A N 1
ATOM 13159 C CA . PHE F 3 568 ? 172.195 146.012 133.057 1.00 31.77 542 PHE A CA 1
ATOM 13160 C C . PHE F 3 568 ? 171.292 145.756 131.861 1.00 31.77 542 PHE A C 1
ATOM 13161 O O . PHE F 3 568 ? 171.612 144.917 131.012 1.00 31.77 542 PHE A O 1
ATOM 13169 N N . SER F 3 569 ? 170.169 146.458 131.787 1.00 43.85 543 SER A N 1
ATOM 13170 C CA . SER F 3 569 ? 169.169 146.171 130.774 1.00 43.85 543 SER A CA 1
ATOM 13171 C C . SER F 3 569 ? 169.727 146.466 129.384 1.00 43.85 543 SER A C 1
ATOM 13172 O O . SER F 3 569 ? 170.247 147.566 129.152 1.00 43.85 543 SER A O 1
ATOM 13175 N N . PRO F 3 570 ? 169.645 145.525 128.441 1.00 50.01 544 PRO A N 1
ATOM 13176 C CA . PRO F 3 570 ? 170.179 145.794 127.097 1.00 50.01 544 PRO A CA 1
ATOM 13177 C C . PRO F 3 570 ? 169.527 146.978 126.414 1.00 50.01 544 PRO A C 1
ATOM 13178 O O . PRO F 3 570 ? 170.184 147.666 125.622 1.00 50.01 544 PRO A O 1
ATOM 13182 N N . TYR F 3 571 ? 168.251 147.241 126.695 1.00 55.63 545 TYR A N 1
ATOM 13183 C CA . TYR F 3 571 ? 167.536 148.302 125.999 1.00 55.63 545 TYR A CA 1
ATOM 13184 C C . TYR F 3 571 ? 168.189 149.662 126.197 1.00 55.63 545 TYR A C 1
ATOM 13185 O O . TYR F 3 571 ? 167.969 150.567 125.385 1.00 55.63 545 TYR A O 1
ATOM 13194 N N . GLU F 3 572 ? 168.985 149.827 127.250 1.00 56.74 546 GLU A N 1
ATOM 13195 C CA . GLU F 3 572 ? 169.743 151.050 127.473 1.00 56.74 546 GLU A CA 1
ATOM 13196 C C . GLU F 3 572 ? 171.146 150.993 126.881 1.00 56.74 546 GLU A C 1
ATOM 13197 O O . GLU F 3 572 ? 171.872 151.989 126.954 1.00 56.74 546 GLU A O 1
ATOM 13199 N N . TRP F 3 573 ? 171.543 149.863 126.302 1.00 56.65 547 TRP A N 1
ATOM 13200 C CA . TRP F 3 573 ? 172.867 149.732 125.705 1.00 56.65 547 TRP A CA 1
ATOM 13201 C C . TRP F 3 573 ? 173.006 148.399 124.976 1.00 56.65 547 TRP A C 1
ATOM 13202 O O . TRP F 3 573 ? 173.379 147.388 125.572 1.00 56.65 547 TRP A O 1
ATOM 13204 N N . ASN F 3 591 ? 173.673 154.475 129.235 1.00 27.25 565 ASN A N 1
ATOM 13205 C CA . ASN F 3 591 ? 173.190 155.464 130.189 1.00 27.25 565 ASN A CA 1
ATOM 13206 C C . ASN F 3 591 ? 174.347 156.291 130.732 1.00 27.25 565 ASN A C 1
ATOM 13207 O O . ASN F 3 591 ? 175.500 156.091 130.349 1.00 27.25 565 ASN A O 1
ATOM 13212 N N . GLU F 3 592 ? 174.036 157.222 131.628 1.00 24.09 566 GLU A N 1
ATOM 13213 C CA . GLU F 3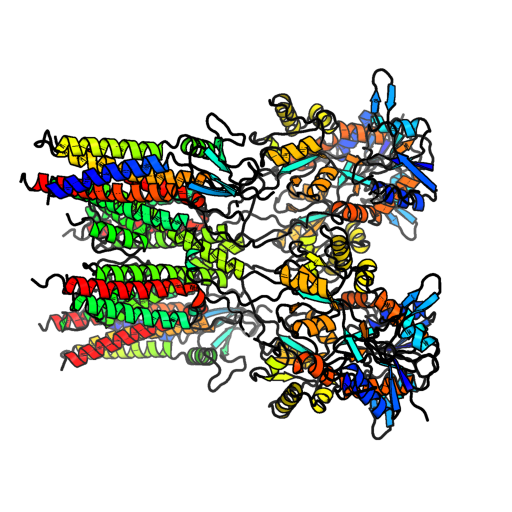 592 ? 175.047 158.059 132.252 1.00 24.09 566 GLU A CA 1
ATOM 13214 C C . GLU F 3 592 ? 175.493 157.540 133.612 1.00 24.09 566 GLU A C 1
ATOM 13215 O O . GLU F 3 592 ? 176.430 158.099 134.191 1.00 24.09 566 GLU A O 1
ATOM 13221 N N . PHE F 3 593 ? 174.856 156.495 134.132 1.00 18.63 567 PHE A N 1
ATOM 13222 C CA . PHE F 3 593 ? 175.146 156.000 135.473 1.00 18.63 567 PHE A CA 1
ATOM 13223 C C . PHE F 3 593 ? 176.081 154.796 135.406 1.00 18.63 567 PHE A C 1
ATOM 13224 O O . PHE F 3 593 ? 175.710 153.652 135.653 1.00 18.63 567 PHE A O 1
ATOM 13232 N N . GLY F 3 594 ? 177.324 155.091 135.066 1.00 17.96 568 GLY A N 1
ATOM 13233 C CA . GLY F 3 594 ? 178.394 154.142 135.232 1.00 17.96 568 GLY A CA 1
ATOM 13234 C C . GLY F 3 594 ? 178.788 154.028 136.685 1.00 17.96 568 GLY A C 1
ATOM 13235 O O . GLY F 3 594 ? 178.240 154.679 137.572 1.00 17.96 568 GLY A O 1
ATOM 13236 N N . ILE F 3 595 ? 179.769 153.166 136.936 1.00 16.66 569 ILE A N 1
ATOM 13237 C CA . ILE F 3 595 ? 180.177 152.915 138.311 1.00 16.66 569 ILE A CA 1
ATOM 13238 C C . ILE F 3 595 ? 180.821 154.156 138.913 1.00 16.66 569 ILE A C 1
ATOM 13239 O O . ILE F 3 595 ? 180.536 154.523 140.055 1.00 16.66 569 ILE A O 1
ATOM 13244 N N . PHE F 3 596 ? 181.680 154.833 138.155 1.00 16.36 570 PHE A N 1
ATOM 13245 C CA . PHE F 3 596 ? 182.334 156.035 138.661 1.00 16.36 570 PHE A CA 1
ATOM 13246 C C . PHE F 3 596 ? 181.317 157.125 138.976 1.00 16.36 570 PHE A C 1
ATOM 13247 O O . PHE F 3 596 ? 181.364 157.757 140.039 1.00 16.36 570 PHE A O 1
ATOM 13255 N N . ASN F 3 597 ? 180.375 157.346 138.065 1.00 14.85 571 ASN A N 1
ATOM 13256 C CA . ASN F 3 597 ? 179.360 158.360 138.297 1.00 14.85 571 ASN A CA 1
ATOM 13257 C C . ASN F 3 597 ? 178.371 157.929 139.368 1.00 14.85 571 ASN A C 1
ATOM 13258 O O . ASN F 3 597 ? 177.803 158.778 140.056 1.00 14.85 571 ASN A O 1
ATOM 13263 N N . SER F 3 598 ? 178.159 156.625 139.536 1.00 13.76 572 SER A N 1
ATOM 13264 C CA . SER F 3 598 ? 177.362 156.140 140.655 1.00 13.76 572 SER A CA 1
ATOM 13265 C C . SER F 3 598 ? 178.031 156.457 141.987 1.00 13.76 572 SER A C 1
ATOM 13266 O O . SER F 3 598 ? 177.379 156.912 142.932 1.00 13.76 572 SER A O 1
ATOM 13269 N N . LEU F 3 599 ? 179.336 156.206 142.080 1.00 13.15 573 LEU A N 1
ATOM 13270 C CA . LEU F 3 599 ? 180.089 156.582 143.269 1.00 13.15 573 LEU A CA 1
ATOM 13271 C C . LEU F 3 599 ? 179.964 158.073 143.539 1.00 13.15 573 LEU A C 1
ATOM 13272 O O . LEU F 3 599 ? 179.752 158.499 144.680 1.00 13.15 573 LEU A O 1
ATOM 13277 N N . TRP F 3 600 ? 180.109 158.884 142.493 1.00 12.58 574 TRP A N 1
ATOM 13278 C CA . TRP F 3 600 ? 180.015 160.331 142.647 1.00 12.58 574 TRP A CA 1
ATOM 13279 C C . TRP F 3 600 ? 178.633 160.760 143.123 1.00 12.58 574 TRP A C 1
ATOM 13280 O O . TRP F 3 600 ? 178.509 161.608 144.015 1.00 12.58 574 TRP A O 1
ATOM 13291 N N . PHE F 3 601 ? 177.580 160.193 142.533 1.00 12.41 575 PHE A N 1
ATOM 13292 C CA . PHE F 3 601 ? 176.224 160.534 142.939 1.00 12.41 575 PHE A CA 1
ATOM 13293 C C . PHE F 3 601 ? 175.976 160.163 144.391 1.00 12.41 575 PHE A C 1
ATOM 13294 O O . PHE F 3 601 ? 175.393 160.944 145.145 1.00 12.41 575 PHE A O 1
ATOM 13302 N N . SER F 3 602 ? 176.406 158.970 144.799 1.00 10.48 576 SER A N 1
ATOM 13303 C CA . SER F 3 602 ? 176.206 158.544 146.176 1.00 10.48 576 SER A CA 1
ATOM 13304 C C . SER F 3 602 ? 176.957 159.438 147.151 1.00 10.48 576 SER A C 1
ATOM 13305 O O . SER F 3 602 ? 176.422 159.824 148.199 1.00 10.48 576 SER A O 1
ATOM 13308 N N . LEU F 3 603 ? 178.200 159.786 146.822 1.00 10.94 577 LEU A N 1
ATOM 13309 C CA . LEU F 3 603 ? 178.979 160.655 147.690 1.00 10.94 577 LEU A CA 1
ATOM 13310 C C . LEU F 3 603 ? 178.345 162.031 147.812 1.00 10.94 577 LEU A C 1
ATOM 13311 O O . LEU F 3 603 ? 178.288 162.601 148.905 1.00 10.94 577 LEU A O 1
ATOM 13316 N N . GLY F 3 604 ? 177.876 162.592 146.700 1.00 9.75 578 GLY A N 1
ATOM 13317 C CA . GLY F 3 604 ? 177.205 163.872 146.768 1.00 9.75 578 GLY A CA 1
ATOM 13318 C C . GLY F 3 604 ? 175.907 163.812 147.541 1.00 9.75 578 GLY A C 1
ATOM 13319 O O . GLY F 3 604 ? 175.537 164.768 148.222 1.00 9.75 578 GLY A O 1
ATOM 13320 N N . ALA F 3 605 ? 175.191 162.697 147.431 1.00 9.42 579 ALA A N 1
ATOM 13321 C CA . ALA F 3 605 ? 173.980 162.512 148.214 1.00 9.42 579 ALA A CA 1
ATOM 13322 C C . ALA F 3 605 ? 174.278 162.510 149.703 1.00 9.42 579 ALA A C 1
ATOM 13323 O O . ALA F 3 605 ? 173.538 163.110 150.488 1.00 9.42 579 ALA A O 1
ATOM 13325 N N . PHE F 3 606 ? 175.352 161.838 150.116 1.00 9.18 580 PHE A N 1
ATOM 13326 C CA . PHE F 3 606 ? 175.672 161.799 151.537 1.00 9.18 580 PHE A CA 1
ATOM 13327 C C . PHE F 3 606 ? 175.989 163.184 152.082 1.00 9.18 580 PHE A C 1
ATOM 13328 O O . PHE F 3 606 ? 175.564 163.533 153.187 1.00 9.18 580 PHE A O 1
ATOM 13336 N N . MET F 3 607 ? 176.731 163.983 151.333 1.00 10.13 581 MET A N 1
ATOM 13337 C CA . MET F 3 607 ? 177.068 165.329 151.761 1.00 10.13 581 MET A CA 1
ATOM 13338 C C . MET F 3 607 ? 175.957 166.327 151.503 1.00 10.13 581 MET A C 1
ATOM 13339 O O . MET F 3 607 ? 176.143 167.516 151.771 1.00 10.13 581 MET A O 1
ATOM 13344 N N . GLN F 3 608 ? 174.818 165.874 150.998 1.00 10.42 582 GLN A N 1
ATOM 13345 C CA . GLN F 3 608 ? 173.702 166.750 150.673 1.00 10.42 582 GLN A CA 1
ATOM 13346 C C . GLN F 3 608 ? 174.122 167.792 149.643 1.00 10.42 582 GLN A C 1
ATOM 13347 O O . GLN F 3 608 ? 173.745 168.961 149.717 1.00 10.42 582 GLN A O 1
ATOM 13353 N N . GLN F 3 609 ? 174.919 167.347 148.679 1.00 11.05 583 GLN A N 1
ATOM 13354 C CA . GLN F 3 609 ? 175.344 168.151 147.543 1.00 11.05 583 GLN A CA 1
ATOM 13355 C C . GLN F 3 609 ? 175.035 167.353 146.290 1.00 11.05 583 GLN A C 1
ATOM 13356 O O . GLN F 3 609 ? 175.759 166.411 145.957 1.00 11.05 583 GLN A O 1
ATOM 13362 N N . GLY F 3 610 ? 173.963 167.719 145.601 1.00 16.76 584 GLY A N 1
ATOM 13363 C CA . GLY F 3 610 ? 173.610 167.018 144.387 1.00 16.76 584 GLY A CA 1
ATOM 13364 C C . GLY F 3 610 ? 174.674 167.162 143.320 1.00 16.76 584 GLY A C 1
ATOM 13365 O O . GLY F 3 610 ? 175.580 167.989 143.402 1.00 16.76 584 GLY A O 1
ATOM 13366 N N . CYS F 3 611 ? 174.559 166.317 142.306 1.00 22.21 585 CYS A N 1
ATOM 13367 C CA . CYS F 3 611 ? 175.466 166.315 141.170 1.00 22.21 585 CYS A CA 1
ATOM 13368 C C . CYS F 3 611 ? 174.664 166.586 139.901 1.00 22.21 585 CYS A C 1
ATOM 13369 O O . CYS F 3 611 ? 173.466 166.871 139.944 1.00 22.21 585 CYS A O 1
ATOM 13372 N N . ASP F 3 612 ? 175.344 166.505 138.758 1.00 25.82 586 ASP A N 1
ATOM 13373 C CA . ASP F 3 612 ? 174.721 166.856 137.490 1.00 25.82 586 ASP A CA 1
ATOM 13374 C C . ASP F 3 612 ? 173.729 165.815 136.994 1.00 25.82 586 ASP A C 1
ATOM 13375 O O . ASP F 3 612 ? 173.043 166.071 136.000 1.00 25.82 586 ASP A O 1
ATOM 13380 N N . ILE F 3 613 ? 173.634 164.664 137.647 1.00 20.62 587 ILE A N 1
ATOM 13381 C CA . ILE F 3 613 ? 172.819 163.558 137.167 1.00 20.62 587 ILE A CA 1
ATOM 13382 C C . ILE F 3 613 ? 171.916 163.069 138.284 1.00 20.62 587 ILE A C 1
ATOM 13383 O O . ILE F 3 613 ? 172.299 163.040 139.455 1.00 20.62 587 ILE A O 1
ATOM 13388 N N . SER F 3 614 ? 170.706 162.683 137.906 1.00 17.84 588 SER A N 1
ATOM 13389 C CA . SER F 3 614 ? 169.743 162.074 138.802 1.00 17.84 588 SER A CA 1
ATOM 13390 C C . SER F 3 614 ? 169.122 160.878 138.099 1.00 17.84 588 SER A C 1
ATOM 13391 O O . SER F 3 614 ? 168.923 160.911 136.880 1.00 17.84 588 SER A O 1
ATOM 13394 N N . PRO F 3 615 ? 168.812 159.813 138.831 1.00 15.50 589 PRO A N 1
ATOM 13395 C CA . PRO F 3 615 ? 168.218 158.642 138.189 1.00 15.50 589 PRO A CA 1
ATOM 13396 C C . PRO F 3 615 ? 166.847 158.941 137.612 1.00 15.50 589 PRO A C 1
ATOM 13397 O O . PRO F 3 615 ? 166.080 159.744 138.144 1.00 15.50 589 PRO A O 1
ATOM 13401 N N . ARG F 3 616 ? 166.545 158.270 136.501 1.00 17.78 590 ARG A N 1
ATOM 13402 C CA . ARG F 3 616 ? 165.272 158.429 135.821 1.00 17.78 590 ARG A CA 1
ATOM 13403 C C . ARG F 3 616 ? 164.393 157.194 135.903 1.00 17.78 590 ARG A C 1
ATOM 13404 O O . ARG F 3 616 ? 163.190 157.294 135.653 1.00 17.78 590 ARG A O 1
ATOM 13412 N N . SER F 3 617 ? 164.960 156.047 136.250 1.00 15.92 591 SER A N 1
ATOM 13413 C CA . SER F 3 617 ? 164.217 154.808 136.388 1.00 15.92 591 SER A CA 1
ATOM 13414 C C . SER F 3 617 ? 163.660 154.666 137.794 1.00 15.92 591 SER A C 1
ATOM 13415 O O . SER F 3 617 ? 164.068 155.358 138.725 1.00 15.92 591 SER A O 1
ATOM 13418 N N . LEU F 3 618 ? 162.712 153.744 137.937 1.00 16.56 592 LEU A N 1
ATOM 13419 C CA . LEU F 3 618 ? 162.105 153.506 139.239 1.00 16.56 592 LEU A CA 1
ATOM 13420 C C . LEU F 3 618 ? 163.090 152.856 140.200 1.00 16.56 592 LEU A C 1
ATOM 13421 O O . LEU F 3 618 ? 163.106 153.175 141.392 1.00 16.56 592 LEU A O 1
ATOM 13426 N N . SER F 3 619 ? 163.910 151.935 139.703 1.00 16.81 593 SER A N 1
ATOM 13427 C CA . SER F 3 619 ? 164.872 151.255 140.558 1.00 16.81 593 SER A CA 1
ATOM 13428 C C . SER F 3 619 ? 165.936 152.215 141.070 1.00 16.81 593 SER A C 1
ATOM 13429 O O . SER F 3 619 ? 166.227 152.262 142.275 1.00 16.81 593 SER A O 1
ATOM 13432 N N . GLY F 3 620 ? 166.530 152.987 140.166 1.00 14.27 594 GLY A N 1
ATOM 13433 C CA . GLY F 3 620 ? 167.500 153.978 140.575 1.00 14.27 594 GLY A CA 1
ATOM 13434 C C . GLY F 3 620 ? 166.923 154.993 141.533 1.00 14.27 594 GLY A C 1
ATOM 13435 O O . GLY F 3 620 ? 167.606 155.447 142.452 1.00 14.27 594 GLY A O 1
ATOM 13436 N N . ARG F 3 621 ? 165.660 155.352 141.344 1.00 13.78 595 ARG A N 1
ATOM 13437 C CA . ARG F 3 621 ? 165.026 156.328 142.211 1.00 13.78 595 ARG A CA 1
ATOM 13438 C C . ARG F 3 621 ? 164.710 155.752 143.581 1.00 13.78 595 ARG A C 1
ATOM 13439 O O . ARG F 3 621 ? 164.812 156.461 144.583 1.00 13.78 595 ARG A O 1
ATOM 13447 N N . ILE F 3 622 ? 164.354 154.472 143.655 1.00 14.46 596 ILE A N 1
ATOM 13448 C CA . ILE F 3 622 ? 164.209 153.813 144.948 1.00 14.46 596 ILE A CA 1
ATOM 13449 C C . ILE F 3 622 ? 165.534 153.823 145.696 1.00 14.46 596 ILE A C 1
ATOM 13450 O O . ILE F 3 622 ? 165.599 154.137 146.894 1.00 14.46 596 ILE A O 1
ATOM 13455 N N . VAL F 3 623 ? 166.610 153.468 144.996 1.00 12.29 597 VAL A N 1
ATOM 13456 C CA . VAL F 3 623 ? 167.935 153.463 145.608 1.00 12.29 597 VAL A CA 1
ATOM 13457 C C . VAL F 3 623 ? 168.289 154.851 146.126 1.00 12.29 597 VAL A C 1
ATOM 13458 O O . VAL F 3 623 ? 168.724 155.021 147.273 1.00 12.29 597 VAL A O 1
ATOM 13462 N N . GLY F 3 624 ? 168.119 155.863 145.278 1.00 10.37 598 GLY A N 1
ATOM 13463 C CA . GLY F 3 624 ? 168.398 157.221 145.692 1.00 10.37 598 GLY A CA 1
ATOM 13464 C C . GLY F 3 624 ? 167.568 157.660 146.878 1.00 10.37 598 GLY A C 1
ATOM 13465 O O . GLY F 3 624 ? 168.061 158.352 147.764 1.00 10.37 598 GLY A O 1
ATOM 13466 N N . GLY F 3 625 ? 166.297 157.271 146.910 1.00 10.11 599 GLY A N 1
ATOM 13467 C CA . GLY F 3 625 ? 165.445 157.662 148.018 1.00 10.11 599 GLY A CA 1
ATOM 13468 C C . GLY F 3 625 ? 165.888 157.076 149.341 1.00 10.11 599 GLY A C 1
ATOM 13469 O O . GLY F 3 625 ? 165.945 157.775 150.356 1.00 10.11 599 GLY A O 1
ATOM 13470 N N . VAL F 3 626 ? 166.192 155.779 149.357 1.00 11.05 600 VAL A N 1
ATOM 13471 C CA . VAL F 3 626 ? 166.631 155.175 150.611 1.00 11.05 600 VAL A CA 1
ATOM 13472 C C . VAL F 3 626 ? 167.970 155.755 151.045 1.00 11.05 600 VAL A C 1
ATOM 13473 O O . VAL F 3 626 ? 168.195 156.006 152.234 1.00 11.05 600 VAL A O 1
ATOM 13477 N N . TRP F 3 627 ? 168.875 155.990 150.096 1.00 9.12 601 TRP A N 1
ATOM 13478 C CA . TRP F 3 627 ? 170.151 156.602 150.439 1.00 9.12 601 TRP A CA 1
ATOM 13479 C C . TRP F 3 627 ? 169.952 158.002 151.003 1.00 9.12 601 TRP A C 1
ATOM 13480 O O . TRP F 3 627 ? 170.619 158.395 151.967 1.00 9.12 601 TRP A O 1
ATOM 13491 N N . TRP F 3 628 ? 169.029 158.763 150.422 1.00 9.13 602 TRP A N 1
ATOM 13492 C CA . TRP F 3 628 ? 168.729 160.102 150.902 1.00 9.13 602 TRP A CA 1
ATOM 13493 C C . TRP F 3 628 ? 168.197 160.085 152.329 1.00 9.13 602 TRP A C 1
ATOM 13494 O O . TRP F 3 628 ? 168.609 160.892 153.172 1.00 9.13 602 TRP A O 1
ATOM 13505 N N . PHE F 3 629 ? 167.257 159.186 152.607 1.00 10.18 603 PHE A N 1
ATOM 13506 C CA . PHE F 3 629 ? 166.724 159.050 153.958 1.00 10.18 603 PHE A CA 1
ATOM 13507 C C . PHE F 3 629 ? 167.825 158.703 154.949 1.00 10.18 603 PHE A C 1
ATOM 13508 O O . PHE F 3 629 ? 167.923 159.294 156.036 1.00 10.18 603 PHE A O 1
ATOM 13516 N N . PHE F 3 630 ? 168.654 157.729 154.589 1.00 9.22 604 PHE A N 1
ATOM 13517 C CA . PHE F 3 630 ? 169.786 157.341 155.411 1.00 9.22 604 PHE A CA 1
ATOM 13518 C C . PHE F 3 630 ? 170.661 158.537 155.750 1.00 9.22 604 PHE A C 1
ATOM 13519 O O . PHE F 3 630 ? 171.009 158.761 156.914 1.00 9.22 604 PHE A O 1
ATOM 13527 N N . THR F 3 631 ? 171.023 159.322 154.738 1.00 9.16 605 THR A N 1
ATOM 13528 C CA . THR F 3 631 ? 171.922 160.446 154.961 1.00 9.16 605 THR A CA 1
ATOM 13529 C C . THR F 3 631 ? 171.280 161.492 155.852 1.00 9.16 605 THR A C 1
ATOM 13530 O O . THR F 3 631 ? 171.936 162.057 156.731 1.00 9.16 605 THR A O 1
ATOM 13534 N N . LEU F 3 632 ? 170.001 161.772 155.629 1.00 9.97 606 LEU A N 1
ATOM 13535 C CA . LEU F 3 632 ? 169.296 162.733 156.462 1.00 9.97 606 LEU A CA 1
ATOM 13536 C C . LEU F 3 632 ? 169.361 162.335 157.927 1.00 9.97 606 LEU A C 1
ATOM 13537 O O . LEU F 3 632 ? 169.763 163.130 158.787 1.00 9.97 606 LEU A O 1
ATOM 13542 N N . ILE F 3 633 ? 168.983 161.093 158.224 1.00 9.89 607 ILE A N 1
ATOM 13543 C CA . ILE F 3 633 ? 168.984 160.628 159.606 1.00 9.89 607 ILE A CA 1
ATOM 13544 C C . ILE F 3 633 ? 170.387 160.691 160.191 1.00 9.89 607 ILE A C 1
ATOM 13545 O O . ILE F 3 633 ? 170.589 161.167 161.313 1.00 9.89 607 ILE A O 1
ATOM 13550 N N . ILE F 3 634 ? 171.376 160.209 159.442 1.00 9.51 608 ILE A N 1
ATOM 13551 C CA . ILE F 3 634 ? 172.733 160.111 159.965 1.00 9.51 608 ILE A CA 1
ATOM 13552 C C . ILE F 3 634 ? 173.305 161.488 160.269 1.00 9.51 608 ILE A C 1
ATOM 13553 O O . ILE F 3 634 ? 173.938 161.700 161.311 1.00 9.51 608 ILE A O 1
ATOM 13558 N N . ILE F 3 635 ? 173.098 162.446 159.372 1.00 10.75 609 ILE A N 1
ATOM 13559 C CA . ILE F 3 635 ? 173.689 163.763 159.553 1.00 10.75 609 ILE A CA 1
ATOM 13560 C C . ILE F 3 635 ? 172.977 164.533 160.655 1.00 10.75 609 ILE A C 1
ATOM 13561 O O . ILE F 3 635 ? 173.612 165.256 161.437 1.00 10.75 609 ILE A O 1
ATOM 13566 N N . SER F 3 636 ? 171.655 164.390 160.753 1.00 27.82 610 SER A N 1
ATOM 13567 C CA . SER F 3 636 ? 170.955 164.998 161.873 1.00 27.82 610 SER A CA 1
ATOM 13568 C C . SER F 3 636 ? 171.417 164.404 163.192 1.00 27.82 610 SER A C 1
ATOM 13569 O O . SER F 3 636 ? 171.569 165.124 164.183 1.00 27.82 610 SER A O 1
ATOM 13572 N N . SER F 3 637 ? 171.655 163.094 163.223 1.00 10.62 611 SER A N 1
ATOM 13573 C CA . SER F 3 637 ? 172.167 162.456 164.425 1.00 10.62 611 SER A CA 1
ATOM 13574 C C . SER F 3 637 ? 173.544 162.985 164.798 1.00 10.62 611 SER A C 1
ATOM 13575 O O . SER F 3 637 ? 173.824 163.228 165.976 1.00 10.62 611 SER A O 1
ATOM 13578 N N . TYR F 3 638 ? 174.421 163.153 163.813 1.00 8.67 612 TYR A N 1
ATOM 13579 C CA . TYR F 3 638 ? 175.741 163.704 164.090 1.00 8.67 612 TYR A CA 1
ATOM 13580 C C . TYR F 3 638 ? 175.638 165.092 164.705 1.00 8.67 612 TYR A C 1
ATOM 13581 O O . TYR F 3 638 ? 176.239 165.370 165.749 1.00 8.67 612 TYR A O 1
ATOM 13590 N N . THR F 3 639 ? 174.865 165.977 164.073 1.00 8.44 613 THR A N 1
ATOM 13591 C CA . THR F 3 639 ? 174.725 167.330 164.594 1.00 8.44 613 THR A CA 1
ATOM 13592 C C . THR F 3 639 ? 174.132 167.327 165.996 1.00 8.44 613 THR A C 1
ATOM 13593 O O . THR F 3 639 ? 174.612 168.040 166.885 1.00 8.44 613 THR A O 1
ATOM 13597 N N . ALA F 3 640 ? 173.097 166.524 166.214 1.00 8.81 614 ALA A N 1
ATOM 13598 C CA . ALA F 3 640 ? 172.417 166.496 167.499 1.00 8.81 614 ALA A CA 1
ATOM 13599 C C . ALA F 3 640 ? 173.318 165.983 168.613 1.00 8.81 614 ALA A C 1
ATOM 13600 O O . ALA F 3 640 ? 173.356 166.556 169.707 1.00 8.81 614 ALA A O 1
ATOM 13602 N N . ASN F 3 641 ? 174.040 164.895 168.366 1.00 9.31 615 ASN A N 1
ATOM 13603 C CA . ASN F 3 641 ? 174.907 164.360 169.402 1.00 9.31 615 ASN A CA 1
ATOM 13604 C C . ASN F 3 641 ? 176.108 165.254 169.657 1.00 9.31 615 ASN A C 1
ATOM 13605 O O . ASN F 3 641 ? 176.584 165.330 170.793 1.00 9.31 615 ASN A O 1
ATOM 13610 N N . LEU F 3 642 ? 176.614 165.942 168.639 1.00 8.58 616 LEU A N 1
ATOM 13611 C CA . LEU F 3 642 ? 177.656 166.926 168.890 1.00 8.58 616 LEU A CA 1
ATOM 13612 C C . LEU F 3 642 ? 177.136 168.064 169.755 1.00 8.58 616 LEU A C 1
ATOM 13613 O O . LEU F 3 642 ? 177.830 168.540 170.665 1.00 8.58 616 LEU A O 1
ATOM 13618 N N . ALA F 3 643 ? 175.910 168.510 169.489 1.00 8.64 617 ALA A N 1
ATOM 13619 C CA . ALA F 3 643 ? 175.293 169.521 170.332 1.00 8.64 617 ALA A CA 1
ATOM 13620 C C . ALA F 3 643 ? 175.190 169.047 171.767 1.00 8.64 617 ALA A C 1
ATOM 13621 O O . ALA F 3 643 ? 175.471 169.803 172.699 1.00 8.64 617 ALA A O 1
ATOM 13623 N N . ALA F 3 644 ? 174.764 167.803 171.961 1.00 10.67 618 ALA A N 1
ATOM 13624 C CA . ALA F 3 644 ? 174.685 167.235 173.300 1.00 10.67 618 ALA A CA 1
ATOM 13625 C C . ALA F 3 644 ? 176.047 167.227 173.979 1.00 10.67 618 ALA A C 1
ATOM 13626 O O . ALA F 3 644 ? 176.177 167.624 175.142 1.00 10.67 618 ALA A O 1
ATOM 13628 N N . PHE F 3 645 ? 177.075 166.772 173.266 1.00 11.26 619 PHE A N 1
ATOM 13629 C CA . PHE F 3 645 ? 178.426 166.768 173.808 1.00 11.26 619 PHE A CA 1
ATOM 13630 C C . PHE F 3 645 ? 178.817 168.144 174.313 1.00 11.26 619 PHE A C 1
ATOM 13631 O O . PHE F 3 645 ? 179.255 168.302 175.458 1.00 11.26 619 PHE A O 1
ATOM 13639 N N . LEU F 3 646 ? 178.673 169.153 173.460 1.00 10.43 620 LEU A N 1
ATOM 13640 C CA . LEU F 3 646 ? 179.165 170.479 173.802 1.00 10.43 620 LEU A CA 1
ATOM 13641 C C . LEU F 3 646 ? 178.326 171.114 174.902 1.00 10.43 620 LEU A C 1
ATOM 13642 O O . LEU F 3 646 ? 178.863 171.777 175.797 1.00 10.43 620 LEU A O 1
ATOM 13647 N N . THR F 3 647 ? 177.013 170.903 174.870 1.00 12.95 621 THR A N 1
ATOM 13648 C CA . THR F 3 647 ? 176.147 171.414 175.919 1.00 12.95 621 THR A CA 1
ATOM 13649 C C . THR F 3 647 ? 176.507 170.814 177.266 1.00 12.95 621 THR A C 1
ATOM 13650 O O . THR F 3 647 ? 176.513 171.512 178.283 1.00 12.95 621 THR A O 1
ATOM 13654 N N . VAL F 3 648 ? 176.802 169.517 177.296 1.00 16.74 622 VAL A N 1
ATOM 13655 C CA . VAL F 3 648 ? 177.144 168.866 178.551 1.00 16.74 622 VAL A CA 1
ATOM 13656 C C . VAL F 3 648 ? 178.507 169.329 179.047 1.00 16.74 622 VAL A C 1
ATOM 13657 O O . VAL F 3 648 ? 178.693 169.577 180.242 1.00 16.74 622 VAL A O 1
ATOM 13661 N N . GLU F 3 649 ? 179.483 169.453 178.147 1.00 16.29 623 GLU A N 1
ATOM 13662 C CA . GLU F 3 649 ? 180.766 170.022 178.537 1.00 16.29 623 GLU A CA 1
ATOM 13663 C C . GLU F 3 649 ? 180.641 171.466 178.991 1.00 16.29 623 GLU A C 1
ATOM 13664 O O . GLU F 3 649 ? 181.541 171.971 179.670 1.00 16.29 623 GLU A O 1
ATOM 13670 N N . ARG F 3 650 ? 179.558 172.144 178.634 1.00 18.73 624 ARG A N 1
ATOM 13671 C CA . ARG F 3 650 ? 179.387 173.544 178.980 1.00 18.73 624 ARG A CA 1
ATOM 13672 C C . ARG F 3 650 ? 178.656 173.753 180.297 1.00 18.73 624 ARG A C 1
ATOM 13673 O O . ARG F 3 650 ? 178.626 174.883 180.795 1.00 18.73 624 ARG A O 1
ATOM 13681 N N . MET F 3 651 ? 178.072 172.707 180.873 1.00 21.14 625 MET A N 1
ATOM 13682 C CA . MET F 3 651 ? 177.353 172.804 182.133 1.00 21.14 625 MET A CA 1
ATOM 13683 C C . MET F 3 651 ? 178.088 172.120 183.276 1.00 21.14 625 MET A C 1
ATOM 13684 O O . MET F 3 651 ? 177.533 171.995 184.371 1.00 21.14 625 MET A O 1
ATOM 13689 N N . VAL F 3 652 ? 179.314 171.669 183.049 1.00 30.39 626 VAL A N 1
ATOM 13690 C CA . VAL F 3 652 ? 180.088 171.010 184.091 1.00 30.39 626 VAL A CA 1
ATOM 13691 C C . VAL F 3 652 ? 180.640 172.064 185.038 1.00 30.39 626 VAL A C 1
ATOM 13692 O O . VAL F 3 652 ? 181.240 173.054 184.605 1.00 30.39 626 VAL A O 1
ATOM 13696 N N . SER F 3 653 ? 180.435 171.852 186.335 1.00 43.85 627 SER A N 1
ATOM 13697 C CA . SER F 3 653 ? 180.853 172.798 187.360 1.00 43.85 627 SER A CA 1
ATOM 13698 C C . SER F 3 653 ? 181.728 172.075 188.374 1.00 43.85 627 SER A C 1
ATOM 13699 O O . SER F 3 653 ? 181.267 171.096 188.996 1.00 43.85 627 SER A O 1
ATOM 13702 N N . PRO F 3 654 ? 182.973 172.497 188.583 1.00 54.52 628 PRO A N 1
ATOM 13703 C CA . PRO F 3 654 ? 183.763 171.925 189.674 1.00 54.52 628 PRO A CA 1
ATOM 13704 C C . PRO F 3 654 ? 183.190 172.314 191.027 1.00 54.52 628 PRO A C 1
ATOM 13705 O O . PRO F 3 654 ? 182.395 173.246 191.155 1.00 54.52 628 PRO A O 1
ATOM 13709 N N . ILE F 3 655 ? 183.612 171.569 192.049 1.00 61.10 629 ILE A N 1
ATOM 13710 C CA . ILE F 3 655 ? 182.982 171.674 193.362 1.00 61.10 629 ILE A CA 1
ATOM 13711 C C . ILE F 3 655 ? 183.069 173.103 193.886 1.00 61.10 629 ILE A C 1
ATOM 13712 O O . ILE F 3 655 ? 182.072 173.681 194.332 1.00 61.10 629 ILE A O 1
ATOM 13717 N N . GLU F 3 656 ? 184.259 173.690 193.843 1.00 60.62 630 GLU A N 1
ATOM 13718 C CA . GLU F 3 656 ? 184.511 175.064 194.269 1.00 60.62 630 GLU A CA 1
ATOM 13719 C C . GLU F 3 656 ? 184.135 175.323 195.722 1.00 60.62 630 GLU A C 1
ATOM 13720 O O . GLU F 3 656 ? 184.144 176.479 196.158 1.00 60.62 630 GLU A O 1
ATOM 13726 N N . SER F 3 657 ? 183.811 174.289 196.492 1.00 60.69 631 SER A N 1
ATOM 13727 C CA . SER F 3 657 ? 183.359 174.480 197.864 1.00 60.69 631 SER A CA 1
ATOM 13728 C C . SER F 3 657 ? 183.167 173.120 198.519 1.00 60.69 631 SER A C 1
ATOM 13729 O O . SER F 3 657 ? 183.205 172.077 197.864 1.00 60.69 631 SER A O 1
ATOM 13732 N N . ALA F 3 658 ? 182.962 173.156 199.836 1.00 62.19 632 ALA A N 1
ATOM 13733 C CA . ALA F 3 658 ? 182.749 171.929 200.595 1.00 62.19 632 ALA A CA 1
ATOM 13734 C C . ALA F 3 658 ? 181.350 171.378 200.375 1.00 62.19 632 ALA A C 1
ATOM 13735 O O . ALA F 3 658 ? 181.167 170.161 200.254 1.00 62.19 632 ALA A O 1
ATOM 13737 N N . GLU F 3 659 ? 180.347 172.255 200.329 1.00 65.63 633 GLU A N 1
ATOM 13738 C CA . GLU F 3 659 ? 178.974 171.802 200.134 1.00 65.63 633 GLU A CA 1
ATOM 13739 C C . GLU F 3 659 ? 178.832 171.059 198.813 1.00 65.63 633 GLU A C 1
ATOM 13740 O O . GLU F 3 659 ? 178.201 169.997 198.747 1.00 65.63 633 GLU A O 1
ATOM 13746 N N . ASP F 3 660 ? 179.417 171.606 197.748 1.00 65.20 634 ASP A N 1
ATOM 13747 C CA . ASP F 3 660 ? 179.441 170.897 196.476 1.00 65.20 634 ASP A CA 1
ATOM 13748 C C . ASP F 3 660 ? 180.165 169.568 196.618 1.00 65.20 634 ASP A C 1
ATOM 13749 O O . ASP F 3 660 ? 179.754 168.557 196.035 1.00 65.20 634 ASP A O 1
ATOM 13751 N N . LEU F 3 661 ? 181.249 169.550 197.390 1.00 63.74 635 LEU A N 1
ATOM 13752 C CA . LEU F 3 661 ? 181.959 168.306 197.650 1.00 63.74 635 LEU A CA 1
ATOM 13753 C C . LEU F 3 661 ? 181.097 167.337 198.447 1.00 63.74 635 LEU A C 1
ATOM 13754 O O . LEU F 3 661 ? 181.111 166.127 198.194 1.00 63.74 635 LEU A O 1
ATOM 13759 N N . ALA F 3 662 ? 180.338 167.851 199.416 1.00 66.18 636 ALA A N 1
ATOM 13760 C CA . ALA F 3 662 ? 179.565 166.983 200.296 1.00 66.18 636 ALA A CA 1
ATOM 13761 C C . ALA F 3 662 ? 178.406 166.333 199.557 1.00 66.18 636 ALA A C 1
ATOM 13762 O O . ALA F 3 662 ? 178.191 165.120 199.661 1.00 66.18 636 ALA A O 1
ATOM 13764 N N . LYS F 3 663 ? 177.646 167.128 198.801 1.00 67.40 637 LYS A N 1
ATOM 13765 C CA . LYS F 3 663 ? 176.430 166.615 198.179 1.00 67.40 637 LYS A CA 1
ATOM 13766 C C . LYS F 3 663 ? 176.735 165.445 197.250 1.00 67.40 637 LYS A C 1
ATOM 13767 O O . LYS F 3 663 ? 176.049 164.417 197.284 1.00 67.40 637 LYS A O 1
ATOM 13773 N N . GLN F 3 664 ? 177.764 165.577 196.423 1.00 69.26 638 GLN A N 1
ATOM 13774 C CA . GLN F 3 664 ? 178.131 164.515 195.502 1.00 69.26 638 GLN A CA 1
ATOM 13775 C C . GLN F 3 664 ? 178.904 163.422 196.230 1.00 69.26 638 GLN A C 1
ATOM 13776 O O . GLN F 3 664 ? 179.588 163.671 197.227 1.00 69.26 638 GLN A O 1
ATOM 13782 N N . THR F 3 665 ? 178.797 162.200 195.712 1.00 72.46 639 THR A N 1
ATOM 13783 C CA . THR F 3 665 ? 179.503 161.053 196.263 1.00 72.46 639 THR A CA 1
ATOM 13784 C C . THR F 3 665 ? 180.507 160.457 195.285 1.00 72.46 639 THR A C 1
ATOM 13785 O O . THR F 3 665 ? 181.250 159.545 195.657 1.00 72.46 639 THR A O 1
ATOM 13789 N N . GLU F 3 666 ? 180.561 160.960 194.049 1.00 71.11 640 GLU A N 1
ATOM 13790 C CA . GLU F 3 666 ? 181.525 160.443 193.084 1.00 71.11 640 GLU A CA 1
ATOM 13791 C C . GLU F 3 666 ? 182.954 160.651 193.561 1.00 71.11 640 GLU A C 1
ATOM 13792 O O . GLU F 3 666 ? 183.804 159.767 193.405 1.00 71.11 640 GLU A O 1
ATOM 13798 N N . ILE F 3 667 ? 183.239 161.812 194.142 1.00 69.69 641 ILE A N 1
ATOM 13799 C CA . ILE F 3 667 ? 184.587 162.153 194.577 1.00 69.69 641 ILE A CA 1
ATOM 13800 C C . ILE F 3 667 ? 184.765 161.703 196.017 1.00 69.69 641 ILE A C 1
ATOM 13801 O O . ILE F 3 667 ? 183.922 161.988 196.878 1.00 69.69 641 ILE A O 1
ATOM 13806 N N . ALA F 3 668 ? 185.860 161.002 196.281 1.00 70.68 642 ALA A N 1
ATOM 13807 C CA . ALA F 3 668 ? 186.190 160.559 197.626 1.00 70.68 642 ALA A CA 1
ATOM 13808 C C . ALA F 3 668 ? 187.141 161.564 198.257 1.00 70.68 642 ALA A C 1
ATOM 13809 O O . ALA F 3 668 ? 188.170 161.904 197.669 1.00 70.68 642 ALA A O 1
ATOM 13811 N N . TYR F 3 669 ? 186.794 162.048 199.444 1.00 67.76 643 TYR A N 1
ATOM 13812 C CA . TYR F 3 669 ? 187.584 163.059 200.127 1.00 67.76 643 TYR A CA 1
ATOM 13813 C C . TYR F 3 669 ? 188.024 162.535 201.483 1.00 67.76 643 TYR A C 1
ATOM 13814 O O . TYR F 3 669 ? 187.189 162.155 202.309 1.00 67.76 643 TYR A O 1
ATOM 13823 N N . GLY F 3 670 ? 189.336 162.539 201.714 1.00 66.85 644 GLY A N 1
ATOM 13824 C CA . GLY F 3 670 ? 189.927 161.956 202.883 1.00 66.85 644 GLY A CA 1
ATOM 13825 C C . GLY F 3 670 ? 190.411 162.982 203.885 1.00 66.85 644 GLY A C 1
ATOM 13826 O O . GLY F 3 670 ? 189.961 164.135 203.913 1.00 66.85 644 GLY A O 1
ATOM 13827 N N . THR F 3 671 ? 191.338 162.548 204.730 1.00 67.30 645 THR A N 1
ATOM 13828 C CA . THR F 3 671 ? 191.830 163.332 205.851 1.00 67.30 645 THR A CA 1
ATOM 13829 C C . THR F 3 671 ? 192.857 162.495 206.593 1.00 67.30 645 THR A C 1
ATOM 13830 O O . THR F 3 671 ? 192.812 161.264 206.553 1.00 67.30 645 THR A O 1
ATOM 13834 N N . LEU F 3 672 ? 193.778 163.172 207.268 1.00 69.56 646 LEU A N 1
ATOM 13835 C CA . LEU F 3 672 ? 194.766 162.472 208.072 1.00 69.56 646 LEU A CA 1
ATOM 13836 C C . LEU F 3 672 ? 194.076 161.772 209.235 1.00 69.56 646 LEU A C 1
ATOM 13837 O O . LEU F 3 672 ? 193.193 162.339 209.885 1.00 69.56 646 LEU A O 1
ATOM 13842 N N . GLU F 3 673 ? 194.477 160.525 209.496 1.00 73.90 647 GLU A N 1
ATOM 13843 C CA . GLU F 3 673 ? 193.806 159.747 210.532 1.00 73.90 647 GLU A CA 1
ATOM 13844 C C . GLU F 3 673 ? 193.939 160.412 211.895 1.00 73.90 647 GLU A C 1
ATOM 13845 O O . GLU F 3 673 ? 192.968 160.479 212.658 1.00 73.90 647 GLU A O 1
ATOM 13851 N N . ALA F 3 674 ? 195.127 160.910 212.217 1.00 72.73 648 ALA A N 1
ATOM 13852 C CA . ALA F 3 674 ? 195.391 161.589 213.478 1.00 72.73 648 ALA A CA 1
ATOM 13853 C C . ALA F 3 674 ? 195.687 163.055 213.199 1.00 72.73 648 ALA A C 1
ATOM 13854 O O . ALA F 3 674 ? 196.573 163.370 212.396 1.00 72.73 648 ALA A O 1
ATOM 13856 N N . GLY F 3 675 ? 194.952 163.940 213.852 1.00 67.63 649 GLY A N 1
ATOM 13857 C CA . GLY F 3 675 ? 195.214 165.358 213.732 1.00 67.63 649 GLY A CA 1
ATOM 13858 C C . GLY F 3 675 ? 194.005 166.179 214.122 1.00 67.63 649 GLY A C 1
ATOM 13859 O O . GLY F 3 675 ? 192.926 165.655 214.391 1.00 67.63 649 GLY A O 1
ATOM 13860 N N . SER F 3 676 ? 194.220 167.497 214.145 1.00 61.88 650 SER A N 1
ATOM 13861 C CA . SER F 3 676 ? 193.151 168.428 214.487 1.00 61.88 650 SER A CA 1
ATOM 13862 C C . SER F 3 676 ? 192.047 168.461 213.442 1.00 61.88 650 SER A C 1
ATOM 13863 O O . SER F 3 676 ? 190.944 168.921 213.745 1.00 61.88 650 SER A O 1
ATOM 13866 N N . THR F 3 677 ? 192.316 167.995 212.223 1.00 61.98 651 THR A N 1
ATOM 13867 C CA . THR F 3 677 ? 191.269 167.943 211.208 1.00 61.98 651 THR A CA 1
ATOM 13868 C C . THR F 3 677 ? 190.195 166.929 211.588 1.00 61.98 651 THR A C 1
ATOM 13869 O O . THR F 3 677 ? 188.992 167.215 211.511 1.00 61.98 651 THR A O 1
ATOM 13873 N N . LYS F 3 678 ? 190.614 165.732 212.005 1.00 64.17 652 LYS A N 1
ATOM 13874 C CA . LYS F 3 678 ? 189.656 164.742 212.479 1.00 64.17 652 LYS A CA 1
ATOM 13875 C C . LYS F 3 678 ? 188.925 165.244 213.717 1.00 64.17 652 LYS A C 1
ATOM 13876 O O . LYS F 3 678 ? 187.716 165.031 213.860 1.00 64.17 652 LYS A O 1
ATOM 13878 N N . GLU F 3 679 ? 189.644 165.905 214.627 1.00 65.14 653 GLU A N 1
ATOM 13879 C CA . GLU F 3 679 ? 188.988 166.540 215.765 1.00 65.14 653 GLU A CA 1
ATOM 13880 C C . GLU F 3 679 ? 187.875 167.461 215.293 1.00 65.14 653 GLU A C 1
ATOM 13881 O O . GLU F 3 679 ? 186.746 167.407 215.795 1.00 65.14 653 GLU A O 1
ATOM 13887 N N . PHE F 3 680 ? 188.181 168.317 214.317 1.00 61.40 654 PHE A N 1
ATOM 13888 C CA . PHE F 3 680 ? 187.213 169.304 213.859 1.00 61.40 654 PHE A CA 1
ATOM 13889 C C . PHE F 3 680 ? 185.996 168.631 213.250 1.00 61.40 654 PHE A C 1
ATOM 13890 O O . PHE F 3 680 ? 184.860 169.063 213.473 1.00 61.40 654 PHE A O 1
ATOM 13898 N N . PHE F 3 681 ? 186.214 167.570 212.476 1.00 63.74 655 PHE A N 1
ATOM 13899 C CA . PHE F 3 681 ? 185.092 166.929 211.799 1.00 63.74 655 PHE A CA 1
ATOM 13900 C C . PHE F 3 681 ? 184.245 166.086 212.746 1.00 63.74 655 PHE A C 1
ATOM 13901 O O . PHE F 3 681 ? 183.025 166.010 212.565 1.00 63.74 655 PHE A O 1
ATOM 13909 N N . ARG F 3 682 ? 184.852 165.453 213.752 1.00 66.47 656 ARG A N 1
ATOM 13910 C CA . ARG F 3 682 ? 184.063 164.698 214.721 1.00 66.47 656 ARG A CA 1
ATOM 13911 C C . ARG F 3 682 ? 183.252 165.619 215.627 1.00 66.47 656 ARG A C 1
ATOM 13912 O O . ARG F 3 682 ? 182.057 165.391 215.847 1.00 66.47 656 ARG A O 1
ATOM 13920 N N . ARG F 3 683 ? 183.876 166.671 216.155 1.00 62.43 657 ARG A N 1
ATOM 13921 C CA . ARG F 3 683 ? 183.220 167.575 217.092 1.00 62.43 657 ARG A CA 1
ATOM 13922 C C . ARG F 3 683 ? 182.450 168.684 216.393 1.00 62.43 657 ARG A C 1
ATOM 13923 O O . ARG F 3 683 ? 182.237 169.752 216.980 1.00 62.43 657 ARG A O 1
ATOM 13925 N N . SER F 3 684 ? 182.015 168.457 215.158 1.00 66.75 658 SER A N 1
ATOM 13926 C CA . SER F 3 684 ? 181.409 169.495 214.336 1.00 66.75 658 SER A CA 1
ATOM 13927 C C . SER F 3 684 ? 179.893 169.372 214.385 1.00 66.75 658 SER A C 1
ATOM 13928 O O . SER F 3 684 ? 179.330 168.372 213.927 1.00 66.75 658 SER A O 1
ATOM 13931 N N . LYS F 3 685 ? 179.236 170.394 214.934 1.00 70.27 659 LYS A N 1
ATOM 13932 C CA . LYS F 3 685 ? 177.780 170.410 214.974 1.00 70.27 659 LYS A CA 1
ATOM 13933 C C . LYS F 3 685 ? 177.179 170.786 213.628 1.00 70.27 659 LYS A C 1
ATOM 13934 O O . LYS F 3 685 ? 176.015 170.465 213.363 1.00 70.27 659 LYS A O 1
ATOM 13936 N N . ILE F 3 686 ? 177.947 171.460 212.770 1.00 68.34 660 ILE A N 1
ATOM 13937 C CA . ILE F 3 686 ? 177.416 171.886 211.483 1.00 68.34 660 ILE A CA 1
ATOM 13938 C C . ILE F 3 686 ? 177.056 170.665 210.653 1.00 68.34 660 ILE A C 1
ATOM 13939 O O . ILE F 3 686 ? 177.711 169.616 210.726 1.00 68.34 660 ILE A O 1
ATOM 13944 N N . ALA F 3 687 ? 175.999 170.801 209.852 1.00 69.43 661 ALA A N 1
ATOM 13945 C CA . ALA F 3 687 ? 175.440 169.656 209.144 1.00 69.43 661 ALA A CA 1
ATOM 13946 C C . ALA F 3 687 ? 176.422 169.089 208.129 1.00 69.43 661 ALA A C 1
ATOM 13947 O O . ALA F 3 687 ? 176.614 167.870 208.049 1.00 69.43 661 ALA A O 1
ATOM 13949 N N . VAL F 3 688 ? 177.050 169.957 207.337 1.00 67.41 662 VAL A N 1
ATOM 13950 C CA . VAL F 3 688 ? 177.865 169.483 206.225 1.00 67.41 662 VAL A CA 1
ATOM 13951 C C . VAL F 3 688 ? 179.124 168.787 206.729 1.00 67.41 662 VAL A C 1
ATOM 13952 O O . VAL F 3 688 ? 179.544 167.766 206.175 1.00 67.41 662 VAL A O 1
ATOM 13956 N N . PHE F 3 689 ? 179.738 169.308 207.790 1.00 65.03 663 PHE A N 1
ATOM 13957 C CA . PHE F 3 689 ? 180.938 168.664 208.315 1.00 65.03 663 PHE A CA 1
ATOM 13958 C C . PHE F 3 689 ? 180.597 167.351 209.010 1.00 65.03 663 PHE A C 1
ATOM 13959 O O . PHE F 3 689 ? 181.360 166.380 208.930 1.00 65.03 663 PHE A O 1
ATOM 13967 N N . GLU F 3 690 ? 179.444 167.290 209.678 1.00 67.77 664 GLU A N 1
ATOM 13968 C CA . GLU F 3 690 ? 179.000 166.025 210.249 1.00 67.77 664 GLU A CA 1
ATOM 13969 C C . GLU F 3 690 ? 178.767 164.994 209.155 1.00 67.77 664 GLU A C 1
ATOM 13970 O O . GLU F 3 690 ? 179.145 163.827 209.296 1.00 67.77 664 GLU A O 1
ATOM 13972 N N . LYS F 3 691 ? 178.149 165.412 208.050 1.00 68.99 665 LYS A N 1
ATOM 13973 C CA . LYS F 3 691 ? 177.947 164.511 206.923 1.00 68.99 665 LYS A CA 1
ATOM 13974 C C . LYS F 3 691 ? 179.278 164.065 206.334 1.00 68.99 665 LYS A C 1
ATOM 13975 O O . LYS F 3 691 ? 179.433 162.907 205.922 1.00 68.99 665 LYS A O 1
ATOM 13981 N N . MET F 3 692 ? 180.247 164.977 206.270 1.00 68.85 666 MET A N 1
ATOM 13982 C CA . MET F 3 692 ? 181.571 164.620 205.778 1.00 68.85 666 MET A CA 1
ATOM 13983 C C . MET F 3 692 ? 182.202 163.551 206.660 1.00 68.85 666 MET A C 1
ATOM 13984 O O . MET F 3 692 ? 182.790 162.586 206.162 1.00 68.85 666 MET A O 1
ATOM 13986 N N . TRP F 3 693 ? 182.084 163.704 207.980 1.00 69.78 667 TRP A N 1
ATOM 13987 C CA . TRP F 3 693 ? 182.592 162.668 208.874 1.00 69.78 667 TRP A CA 1
ATOM 13988 C C . TRP F 3 693 ? 181.861 161.353 208.657 1.00 69.78 667 TRP A C 1
ATOM 13989 O O . TRP F 3 693 ? 182.479 160.283 208.633 1.00 69.78 667 TRP A O 1
ATOM 14000 N N . THR F 3 694 ? 180.539 161.412 208.515 1.00 72.02 668 THR A N 1
ATOM 14001 C CA . THR F 3 694 ? 179.763 160.195 208.305 1.00 72.02 668 THR A CA 1
ATOM 14002 C C . THR F 3 694 ? 180.257 159.452 207.073 1.00 72.02 668 THR A C 1
ATOM 14003 O O . THR F 3 694 ? 180.411 158.225 207.090 1.00 72.02 668 THR A O 1
ATOM 14007 N N . TYR F 3 695 ? 180.510 160.183 205.989 1.00 73.58 669 TYR A N 1
ATOM 14008 C CA . TYR F 3 695 ? 181.000 159.538 204.777 1.00 73.58 669 TYR A CA 1
ATOM 14009 C C . TYR F 3 695 ? 182.430 159.042 204.939 1.00 73.58 669 TYR A C 1
ATOM 14010 O O . TYR F 3 695 ? 182.784 157.994 204.388 1.00 73.58 669 TYR A O 1
ATOM 14019 N N . MET F 3 696 ? 183.264 159.775 205.674 1.00 74.07 670 MET A N 1
ATOM 14020 C CA . MET F 3 696 ? 184.663 159.383 205.806 1.00 74.07 670 MET A CA 1
ATOM 14021 C C . MET F 3 696 ? 184.799 158.111 206.635 1.00 74.07 670 MET A C 1
ATOM 14022 O O . MET F 3 696 ? 185.498 157.171 206.239 1.00 74.07 670 MET A O 1
ATOM 14024 N N . LYS F 3 697 ? 184.133 158.064 207.790 1.00 76.64 671 LYS A N 1
ATOM 14025 C CA . LYS F 3 697 ? 184.187 156.867 208.622 1.00 76.64 671 LYS A CA 1
ATOM 14026 C C . LYS F 3 697 ? 183.555 155.679 207.909 1.00 76.64 671 LYS A C 1
ATOM 14027 O O . LYS F 3 697 ? 184.072 154.559 207.974 1.00 76.64 671 LYS A O 1
ATOM 14029 N N . SER F 3 698 ? 182.436 155.909 207.220 1.00 78.39 672 SER A N 1
ATOM 14030 C CA . SER F 3 698 ? 181.741 154.858 206.479 1.00 78.39 672 SER A CA 1
ATOM 14031 C C . SER F 3 698 ? 182.238 154.869 205.038 1.00 78.39 672 SER A C 1
ATOM 14032 O O . SER F 3 698 ? 181.632 155.451 204.136 1.00 78.39 672 SER A O 1
ATOM 14035 N N . ALA F 3 699 ? 183.374 154.211 204.824 1.00 82.53 673 ALA A N 1
ATOM 14036 C CA . ALA F 3 699 ? 183.928 154.093 203.485 1.00 82.53 673 ALA A CA 1
ATOM 14037 C C . ALA F 3 699 ? 184.914 152.939 203.449 1.00 82.53 673 ALA A C 1
ATOM 14038 O O . ALA F 3 699 ? 185.488 152.558 204.473 1.00 82.53 673 ALA A O 1
ATOM 14040 N N . GLU F 3 700 ? 185.104 152.392 202.248 1.00 89.94 674 GLU A N 1
ATOM 14041 C CA . GLU F 3 700 ? 186.048 151.328 202.018 1.00 89.94 674 GLU A CA 1
ATOM 14042 C C . GLU F 3 700 ? 186.460 151.419 200.553 1.00 89.94 674 GLU A C 1
ATOM 14043 O O . GLU F 3 700 ? 185.579 151.417 199.679 1.00 89.94 674 GLU A O 1
ATOM 14049 N N . PRO F 3 701 ? 187.764 151.509 200.245 1.00 87.12 675 PRO A N 1
ATOM 14050 C CA . PRO F 3 701 ? 188.889 151.533 201.185 1.00 87.12 675 PRO A CA 1
ATOM 14051 C C . PRO F 3 701 ? 188.951 152.840 201.964 1.00 87.12 675 PRO A C 1
ATOM 14052 O O . PRO F 3 701 ? 188.468 153.861 201.477 1.00 87.12 675 PRO A O 1
ATOM 14056 N N . SER F 3 702 ? 189.530 152.800 203.162 1.00 80.56 676 SER A N 1
ATOM 14057 C CA . SER F 3 702 ? 189.590 153.982 204.008 1.00 80.56 676 SER A CA 1
ATOM 14058 C C . SER F 3 702 ? 190.151 155.162 203.235 1.00 80.56 676 SER A C 1
ATOM 14059 O O . SER F 3 702 ? 191.297 155.133 202.778 1.00 80.56 676 SER A O 1
ATOM 14062 N N . VAL F 3 703 ? 189.329 156.200 203.086 1.00 74.30 677 VAL A N 1
ATOM 14063 C CA . VAL F 3 703 ? 189.770 157.410 202.405 1.00 74.30 677 VAL A CA 1
ATOM 14064 C C . VAL F 3 703 ? 190.972 158.018 203.109 1.00 74.30 677 VAL A C 1
ATOM 14065 O O . VAL F 3 703 ? 191.796 158.693 202.481 1.00 74.30 677 VAL A O 1
ATOM 14069 N N . PHE F 3 704 ? 191.096 157.793 204.412 1.00 71.83 678 PHE A N 1
ATOM 14070 C CA . PHE F 3 704 ? 192.100 158.479 205.201 1.00 71.83 678 PHE A CA 1
ATOM 14071 C C . PHE F 3 704 ? 193.487 157.926 204.887 1.00 71.83 678 PHE A C 1
ATOM 14072 O O . PHE F 3 704 ? 193.642 156.833 204.334 1.00 71.83 678 PHE A O 1
ATOM 14080 N N . VAL F 3 705 ? 194.509 158.708 205.236 1.00 72.25 679 VAL A N 1
ATOM 14081 C CA . VAL F 3 705 ? 195.894 158.351 204.966 1.00 72.25 679 VAL A CA 1
ATOM 14082 C C . VAL F 3 705 ? 196.712 158.556 206.233 1.00 72.25 679 VAL A C 1
ATOM 14083 O O . VAL F 3 705 ? 196.340 159.314 207.130 1.00 72.25 679 VAL A O 1
ATOM 14087 N N . ARG F 3 706 ? 197.846 157.855 206.296 1.00 75.08 680 ARG A N 1
ATOM 14088 C CA . ARG F 3 706 ? 198.695 157.928 207.479 1.00 75.08 680 ARG A CA 1
ATOM 14089 C C . ARG F 3 706 ? 199.475 159.236 207.523 1.00 75.08 680 ARG A C 1
ATOM 14090 O O . ARG F 3 706 ? 199.622 159.840 208.591 1.00 75.08 680 ARG A O 1
ATOM 14098 N N . THR F 3 707 ? 199.981 159.685 206.377 1.00 74.60 681 THR A N 1
ATOM 14099 C CA . THR F 3 707 ? 200.815 160.873 206.299 1.00 74.60 681 THR A CA 1
ATOM 14100 C C . THR F 3 707 ? 200.313 161.789 205.190 1.00 74.60 681 THR A C 1
ATOM 14101 O O . THR F 3 707 ? 199.521 161.389 204.333 1.00 74.60 681 THR A O 1
ATOM 14105 N N . THR F 3 708 ? 200.788 163.036 205.222 1.00 69.57 682 THR A N 1
ATOM 14106 C CA . THR F 3 708 ? 200.357 164.019 204.232 1.00 69.57 682 THR A CA 1
ATOM 14107 C C . THR F 3 708 ? 200.957 163.735 202.863 1.00 69.57 682 THR A C 1
ATOM 14108 O O . THR F 3 708 ? 200.305 163.958 201.836 1.00 69.57 682 THR A O 1
ATOM 14112 N N . GLU F 3 709 ? 202.206 163.268 202.820 1.00 74.02 683 GLU A N 1
ATOM 14113 C CA . GLU F 3 709 ? 202.777 162.848 201.547 1.00 74.02 683 GLU A CA 1
ATOM 14114 C C . GLU F 3 709 ? 201.916 161.770 200.908 1.00 74.02 683 GLU A C 1
ATOM 14115 O O . GLU F 3 709 ? 201.716 161.760 199.686 1.00 74.02 683 GLU A O 1
ATOM 14117 N N . GLU F 3 710 ? 201.385 160.860 201.726 1.00 74.49 684 GLU A N 1
ATOM 14118 C CA . GLU F 3 710 ? 200.481 159.836 201.219 1.00 74.49 684 GLU A CA 1
ATOM 14119 C C . GLU F 3 710 ? 199.258 160.466 200.569 1.00 74.49 684 GLU A C 1
ATOM 14120 O O . GLU F 3 710 ? 198.858 160.080 199.466 1.00 74.49 684 GLU A O 1
ATOM 14126 N N . GLY F 3 711 ? 198.646 161.437 201.246 1.00 70.94 685 GLY A N 1
ATOM 14127 C CA . GLY F 3 711 ? 197.480 162.092 200.678 1.00 70.94 685 GLY A CA 1
ATOM 14128 C C . GLY F 3 711 ? 197.788 162.815 199.383 1.00 70.94 685 GLY A C 1
ATOM 14129 O O . GLY F 3 711 ? 197.006 162.769 198.433 1.00 70.94 685 GLY A O 1
ATOM 14130 N N . MET F 3 712 ? 198.936 163.493 199.328 1.00 70.72 686 MET A N 1
ATOM 14131 C CA . MET F 3 712 ? 199.306 164.218 198.118 1.00 70.72 686 MET A CA 1
ATOM 14132 C C . MET F 3 712 ? 199.503 163.260 196.950 1.00 70.72 686 MET A C 1
ATOM 14133 O O . MET F 3 712 ? 198.984 163.489 195.847 1.00 70.72 686 MET A O 1
ATOM 14135 N N . ILE F 3 713 ? 200.240 162.170 197.173 1.00 72.51 687 ILE A N 1
ATOM 14136 C CA . ILE F 3 713 ? 200.465 161.217 196.093 1.00 72.51 687 ILE A CA 1
ATOM 14137 C C . ILE F 3 713 ? 199.157 160.556 195.689 1.00 72.51 687 ILE A C 1
ATOM 14138 O O . ILE F 3 713 ? 198.928 160.280 194.507 1.00 72.51 687 ILE A O 1
ATOM 14143 N N . ARG F 3 714 ? 198.280 160.282 196.654 1.00 70.89 688 ARG A N 1
ATOM 14144 C CA . ARG F 3 714 ? 196.995 159.677 196.329 1.00 70.89 688 ARG A CA 1
ATOM 14145 C C . ARG F 3 714 ? 196.149 160.610 195.476 1.00 70.89 688 ARG A C 1
ATOM 14146 O O . ARG F 3 714 ? 195.501 160.171 194.520 1.00 70.89 688 ARG A O 1
ATOM 14154 N N . VAL F 3 715 ? 196.138 161.900 195.807 1.00 68.97 689 VAL A N 1
ATOM 14155 C CA . VAL F 3 715 ? 195.422 162.868 194.983 1.00 68.97 689 VAL A CA 1
ATOM 14156 C C . VAL F 3 715 ? 196.003 162.883 193.579 1.00 68.97 689 VAL A C 1
ATOM 14157 O O . VAL F 3 715 ? 195.269 162.877 192.582 1.00 68.97 689 VAL A O 1
ATOM 14161 N N . ARG F 3 716 ? 197.331 162.898 193.478 1.00 71.35 690 ARG A N 1
ATOM 14162 C CA . ARG F 3 716 ? 197.962 162.988 192.167 1.00 71.35 690 ARG A CA 1
ATOM 14163 C C . ARG F 3 716 ? 197.661 161.757 191.319 1.00 71.35 690 ARG A C 1
ATOM 14164 O O . ARG F 3 716 ? 197.393 161.875 190.116 1.00 71.35 690 ARG A O 1
ATOM 14172 N N . LYS F 3 717 ? 197.699 160.570 191.924 1.00 71.98 691 LYS A N 1
ATOM 14173 C CA . LYS F 3 717 ? 197.491 159.336 191.174 1.00 71.98 691 LYS A CA 1
ATOM 14174 C C . LYS F 3 717 ? 196.021 159.113 190.829 1.00 71.98 691 LYS A C 1
ATOM 14175 O O . LYS F 3 717 ? 195.704 158.695 189.710 1.00 71.98 691 LYS A O 1
ATOM 14181 N N . SER F 3 718 ? 195.113 159.389 191.766 1.00 70.29 692 SER A N 1
ATOM 14182 C CA . SER F 3 718 ? 193.718 158.999 191.604 1.00 70.29 692 SER A CA 1
ATOM 14183 C C . SER F 3 718 ? 193.011 159.741 190.479 1.00 70.29 692 SER A C 1
ATOM 14184 O O . SER F 3 718 ? 191.888 159.360 190.127 1.00 70.29 692 SER A O 1
ATOM 14187 N N . LYS F 3 719 ? 193.618 160.784 189.917 1.00 70.03 693 LYS A N 1
ATOM 14188 C CA . LYS F 3 719 ? 193.069 161.474 188.752 1.00 70.03 693 LYS A CA 1
ATOM 14189 C C . LYS F 3 719 ? 191.671 162.022 189.046 1.00 70.03 693 LYS A C 1
ATOM 14190 O O . LYS F 3 719 ? 190.675 161.626 188.439 1.00 70.03 693 LYS A O 1
ATOM 14196 N N . GLY F 3 720 ? 191.614 162.940 190.008 1.00 69.39 694 GLY A N 1
ATOM 14197 C CA . GLY F 3 720 ? 190.385 163.630 190.328 1.00 69.39 694 GLY A CA 1
ATOM 14198 C C . GLY F 3 720 ? 189.439 162.878 191.232 1.00 69.39 694 GLY A C 1
ATOM 14199 O O . GLY F 3 720 ? 188.453 163.466 191.691 1.00 69.39 694 GLY A O 1
ATOM 14200 N N . LYS F 3 721 ? 189.694 161.599 191.505 1.00 69.43 695 LYS A N 1
ATOM 14201 C CA . LYS F 3 721 ? 188.797 160.835 192.359 1.00 69.43 695 LYS A CA 1
ATOM 14202 C C . LYS F 3 721 ? 189.010 161.130 193.837 1.00 69.43 695 LYS A C 1
ATOM 14203 O O . LYS F 3 721 ? 188.190 160.713 194.661 1.00 69.43 695 LYS A O 1
ATOM 14205 N N . TYR F 3 722 ? 190.080 161.839 194.190 1.00 68.46 696 TYR A N 1
ATOM 14206 C CA . TYR F 3 722 ? 190.426 162.093 195.581 1.00 68.46 696 TYR A CA 1
ATOM 14207 C C . TYR F 3 722 ? 190.532 163.586 195.850 1.00 68.46 696 TYR A C 1
ATOM 14208 O O . TYR F 3 722 ? 191.087 164.337 195.041 1.00 68.46 696 TYR A O 1
ATOM 14217 N N . ALA F 3 723 ? 189.991 164.005 196.991 1.00 65.64 697 ALA A N 1
ATOM 14218 C CA . ALA F 3 723 ? 190.157 165.354 197.510 1.00 65.64 697 ALA A CA 1
ATOM 14219 C C . ALA F 3 723 ? 190.694 165.273 198.931 1.00 65.64 697 ALA A C 1
ATOM 14220 O O . ALA F 3 723 ? 190.109 164.598 199.781 1.00 65.64 697 ALA A O 1
ATOM 14222 N N . TYR F 3 724 ? 191.795 165.966 199.191 1.00 63.08 698 TYR A N 1
ATOM 14223 C CA . TYR F 3 724 ? 192.465 165.930 200.481 1.00 63.08 698 TYR A CA 1
ATOM 14224 C C . TYR F 3 724 ? 192.174 167.213 201.246 1.00 63.08 698 TYR A C 1
ATOM 14225 O O . TYR F 3 724 ? 192.296 168.310 200.697 1.00 63.08 698 TYR A O 1
ATOM 14234 N N . LEU F 3 725 ? 191.782 167.069 202.504 1.00 58.93 699 LEU A N 1
ATOM 14235 C CA . LEU F 3 725 ? 191.448 168.194 203.365 1.00 58.93 699 LEU A CA 1
ATOM 14236 C C . LEU F 3 725 ? 192.598 168.426 204.335 1.00 58.93 699 LEU A C 1
ATOM 14237 O O . LEU F 3 725 ? 192.959 167.521 205.096 1.00 58.93 699 LEU A O 1
ATOM 14242 N N . LEU F 3 726 ? 193.166 169.628 204.320 1.00 53.59 700 LEU A N 1
ATOM 14243 C CA . LEU F 3 726 ? 194.360 169.877 205.119 1.00 53.59 700 LEU A CA 1
ATOM 14244 C C . LEU F 3 726 ? 194.522 171.371 205.363 1.00 53.59 700 LEU A C 1
ATOM 14245 O O . LEU F 3 726 ? 193.729 172.190 204.898 1.00 53.59 700 LEU A O 1
ATOM 14250 N N . GLU F 3 727 ? 195.573 171.716 206.100 1.00 48.85 701 GLU A N 1
ATOM 14251 C CA . GLU F 3 727 ? 195.878 173.111 206.376 1.00 48.85 701 GLU A CA 1
ATOM 14252 C C . GLU F 3 727 ? 196.089 173.876 205.079 1.00 48.85 701 GLU A C 1
ATOM 14253 O O . GLU F 3 727 ? 196.700 173.376 204.132 1.00 48.85 701 GLU A O 1
ATOM 14255 N N . SER F 3 728 ? 195.578 175.106 205.044 1.00 48.02 702 SER A N 1
ATOM 14256 C CA . SER F 3 728 ? 195.661 175.918 203.839 1.00 48.02 702 SER A CA 1
ATOM 14257 C C . SER F 3 728 ? 197.105 176.193 203.444 1.00 48.02 702 SER A C 1
ATOM 14258 O O . SER F 3 728 ? 197.439 176.205 202.254 1.00 48.02 702 SER A O 1
ATOM 14261 N N . THR F 3 729 ? 197.968 176.441 204.426 1.00 48.94 703 THR A N 1
ATOM 14262 C CA . THR F 3 729 ? 199.343 176.825 204.134 1.00 48.94 703 THR A CA 1
ATOM 14263 C C . THR F 3 729 ? 200.090 175.712 203.410 1.00 48.94 703 THR A C 1
ATOM 14264 O O . THR F 3 729 ? 200.803 175.960 202.428 1.00 48.94 703 THR A O 1
ATOM 14268 N N . MET F 3 730 ? 199.943 174.477 203.885 1.00 53.95 704 MET A N 1
ATOM 14269 C CA . MET F 3 730 ? 200.596 173.356 203.222 1.00 53.95 704 MET A CA 1
ATOM 14270 C C . MET F 3 730 ? 200.026 173.145 201.831 1.00 53.95 704 MET A C 1
ATOM 14271 O O . MET F 3 730 ? 200.755 172.802 200.897 1.00 53.95 704 MET A O 1
ATOM 14276 N N . ASN F 3 731 ? 198.718 173.339 201.678 1.00 53.40 705 ASN A N 1
ATOM 14277 C CA . ASN F 3 731 ? 198.100 173.226 200.365 1.00 53.40 705 ASN A CA 1
ATOM 14278 C C . ASN F 3 731 ? 198.691 174.239 199.396 1.00 53.40 705 ASN A C 1
ATOM 14279 O O . ASN F 3 731 ? 198.987 173.908 198.242 1.00 53.40 705 ASN A O 1
ATOM 14284 N N . GLU F 3 732 ? 198.878 175.476 199.851 1.00 53.35 706 GLU A N 1
ATOM 14285 C CA . GLU F 3 732 ? 199.471 176.499 198.998 1.00 53.35 706 GLU A CA 1
ATOM 14286 C C . GLU F 3 732 ? 200.913 176.161 198.655 1.00 53.35 706 GLU A C 1
ATOM 14287 O O . GLU F 3 732 ? 201.343 176.320 197.509 1.00 53.35 706 GLU A O 1
ATOM 14293 N N . TYR F 3 733 ? 201.683 175.702 199.642 1.00 55.95 707 TYR A N 1
ATOM 14294 C CA . TYR F 3 733 ? 203.075 175.357 199.376 1.00 55.95 707 TYR A CA 1
ATOM 14295 C C . TYR F 3 733 ? 203.167 174.234 198.358 1.00 55.95 707 TYR A C 1
ATOM 14296 O O . TYR F 3 733 ? 203.927 174.317 197.387 1.00 55.95 707 TYR A O 1
ATOM 14305 N N . ILE F 3 734 ? 202.376 173.180 198.553 1.00 57.82 708 ILE A N 1
ATOM 14306 C CA . ILE F 3 734 ? 202.381 172.051 197.632 1.00 57.82 708 ILE A CA 1
ATOM 14307 C C . ILE F 3 734 ? 201.975 172.503 196.240 1.00 57.82 708 ILE A C 1
ATOM 14308 O O . ILE F 3 734 ? 202.580 172.101 195.239 1.00 57.82 708 ILE A O 1
ATOM 14313 N N . GLU F 3 735 ? 200.946 173.342 196.153 1.00 59.91 709 GLU A N 1
ATOM 14314 C CA . GLU F 3 735 ? 200.515 173.849 194.859 1.00 59.91 709 GLU A CA 1
ATOM 14315 C C . GLU F 3 735 ? 201.644 174.576 194.143 1.00 59.91 709 GLU A C 1
ATOM 14316 O O . GLU F 3 735 ? 201.631 174.677 192.912 1.00 59.91 709 GLU A O 1
ATOM 14322 N N . GLN F 3 736 ? 202.621 175.089 194.888 1.00 63.54 710 GLN A N 1
ATOM 14323 C CA . GLN F 3 736 ? 203.747 175.793 194.291 1.00 63.54 710 GLN A CA 1
ATOM 14324 C C . GLN F 3 736 ? 204.982 174.917 194.110 1.00 63.54 710 GLN A C 1
ATOM 14325 O O . GLN F 3 736 ? 205.961 175.375 193.509 1.00 63.54 710 GLN A O 1
ATOM 14331 N N . ARG F 3 737 ? 204.970 173.686 194.611 1.00 63.18 711 ARG A N 1
ATOM 14332 C CA . ARG F 3 737 ? 206.091 172.778 194.425 1.00 63.18 711 ARG A CA 1
ATOM 14333 C C . ARG F 3 737 ? 205.933 171.973 193.138 1.00 63.18 711 ARG A C 1
ATOM 14334 O O . ARG F 3 737 ? 204.828 171.778 192.626 1.00 63.18 711 ARG A O 1
ATOM 14342 N N . LYS F 3 738 ? 207.064 171.510 192.614 1.00 70.02 712 LYS A N 1
ATOM 14343 C CA . LYS F 3 738 ? 207.057 170.572 191.499 1.00 70.02 712 LYS A CA 1
ATOM 14344 C C . LYS F 3 738 ? 206.817 169.161 192.025 1.00 70.02 712 LYS A C 1
ATOM 14345 O O . LYS F 3 738 ? 207.492 168.738 192.967 1.00 70.02 712 LYS A O 1
ATOM 14347 N N . PRO F 3 739 ? 205.870 168.400 191.450 1.00 72.34 713 PRO A N 1
ATOM 14348 C CA . PRO F 3 739 ? 205.024 168.702 190.289 1.00 72.34 713 PRO A CA 1
ATOM 14349 C C . PRO F 3 739 ? 203.927 169.716 190.593 1.00 72.34 713 PRO A C 1
ATOM 14350 O O . PRO F 3 739 ? 203.512 169.855 191.742 1.00 72.34 713 PRO A O 1
ATOM 14354 N N . CYS F 3 740 ? 203.454 170.402 189.554 1.00 74.04 714 CYS A N 1
ATOM 14355 C CA . CYS F 3 740 ? 202.451 171.447 189.687 1.00 74.04 714 CYS A CA 1
ATOM 14356 C C . CYS F 3 740 ? 201.029 170.918 189.540 1.00 74.04 714 CYS A C 1
ATOM 14357 O O . CYS F 3 740 ? 200.124 171.687 189.199 1.00 74.04 714 CYS A O 1
ATOM 14360 N N . ASP F 3 741 ? 200.812 169.626 189.778 1.00 71.90 715 ASP A N 1
ATOM 14361 C CA . ASP F 3 741 ? 199.526 168.991 189.495 1.00 71.90 715 ASP A CA 1
ATOM 14362 C C . ASP F 3 741 ? 198.693 168.874 190.769 1.00 71.90 715 ASP A C 1
ATOM 14363 O O . ASP F 3 741 ? 198.388 167.786 191.259 1.00 71.90 715 ASP A O 1
ATOM 14368 N N . THR F 3 742 ? 198.321 170.028 191.305 1.00 66.51 716 THR A N 1
ATOM 14369 C CA . THR F 3 742 ? 197.397 170.064 192.429 1.00 66.51 716 THR A CA 1
ATOM 14370 C C . THR F 3 742 ? 196.960 171.501 192.646 1.00 66.51 716 THR A C 1
ATOM 14371 O O . THR F 3 742 ? 197.736 172.436 192.434 1.00 66.51 716 THR A O 1
ATOM 14375 N N . MET F 3 743 ? 195.709 171.661 193.069 1.00 63.70 717 MET A N 1
ATOM 14376 C CA . MET F 3 743 ? 195.103 172.975 193.198 1.00 63.70 717 MET A CA 1
ATOM 14377 C C . MET F 3 743 ? 194.281 173.039 194.473 1.00 63.70 717 MET A C 1
ATOM 14378 O O . MET F 3 743 ? 193.695 172.038 194.894 1.00 63.70 717 MET A O 1
ATOM 14383 N N . LYS F 3 744 ? 194.249 174.218 195.080 1.00 55.69 718 LYS A N 1
ATOM 14384 C CA . LYS F 3 744 ? 193.351 174.490 196.188 1.00 55.69 718 LYS A CA 1
ATOM 14385 C C . LYS F 3 744 ? 192.084 175.151 195.675 1.00 55.69 718 LYS A C 1
ATOM 14386 O O . LYS F 3 744 ? 192.133 176.030 194.811 1.00 55.69 718 LYS A O 1
ATOM 14392 N N . VAL F 3 745 ? 190.950 174.732 196.224 1.00 57.30 719 VAL A N 1
ATOM 14393 C CA . VAL F 3 745 ? 189.647 175.244 195.829 1.00 57.30 719 VAL A CA 1
ATOM 14394 C C . VAL F 3 745 ? 188.883 175.680 197.067 1.00 57.30 719 VAL A C 1
ATOM 14395 O O . VAL F 3 745 ? 189.000 175.068 198.133 1.00 57.30 719 VAL A O 1
ATOM 14399 N N . GLY F 3 746 ? 188.102 176.742 196.919 1.00 54.91 720 GLY A N 1
ATOM 14400 C CA . GLY F 3 746 ? 187.223 177.191 197.973 1.00 54.91 720 GLY A CA 1
ATOM 14401 C C . GLY F 3 746 ? 187.939 178.028 199.011 1.00 54.91 720 GLY A C 1
ATOM 14402 O O . GLY F 3 746 ? 189.153 178.230 198.983 1.00 54.91 720 GLY A O 1
ATOM 14403 N N . GLY F 3 747 ? 187.148 178.536 199.943 1.00 52.21 721 GLY A N 1
ATOM 14404 C CA . GLY F 3 747 ? 187.691 179.218 201.094 1.00 52.21 721 GLY A CA 1
ATOM 14405 C C . GLY F 3 747 ? 187.985 178.265 202.225 1.00 52.21 721 GLY A C 1
ATOM 14406 O O . GLY F 3 747 ? 187.607 177.097 202.209 1.00 52.21 721 GLY A O 1
ATOM 14407 N N . ASN F 3 748 ? 188.682 178.787 203.224 1.00 48.88 722 ASN A N 1
ATOM 14408 C CA . ASN F 3 748 ? 189.012 177.993 204.394 1.00 48.88 722 ASN A CA 1
ATOM 14409 C C . ASN F 3 748 ? 187.746 177.661 205.171 1.00 48.88 722 ASN A C 1
ATOM 14410 O O . ASN F 3 748 ? 186.892 178.525 205.392 1.00 48.88 722 ASN A O 1
ATOM 14415 N N . LEU F 3 749 ? 187.619 176.397 205.574 1.00 53.05 723 LEU A N 1
ATOM 14416 C CA . LEU F 3 749 ? 186.409 175.951 206.254 1.00 53.05 723 LEU A CA 1
ATOM 14417 C C . LEU F 3 749 ? 186.305 176.553 207.648 1.00 53.05 723 LEU A C 1
ATOM 14418 O O . LEU F 3 749 ? 185.253 177.073 208.035 1.00 53.05 723 LEU A O 1
ATOM 14423 N N . ASP F 3 750 ? 187.387 176.488 208.416 1.00 49.46 724 ASP A N 1
ATOM 14424 C CA . ASP F 3 750 ? 187.464 177.073 209.742 1.00 49.46 724 ASP A CA 1
ATOM 14425 C C . ASP F 3 750 ? 188.610 178.071 209.790 1.00 49.46 724 ASP A C 1
ATOM 14426 O O . ASP F 3 750 ? 189.394 178.200 208.849 1.00 49.46 724 ASP A O 1
ATOM 14431 N N . SER F 3 751 ? 188.692 178.790 210.902 1.00 45.09 725 SER A N 1
ATOM 14432 C CA . SER F 3 751 ? 189.685 179.835 211.091 1.00 45.09 725 SER A CA 1
ATOM 14433 C C . SER F 3 751 ? 190.547 179.513 212.302 1.00 45.09 725 SER A C 1
ATOM 14434 O O . SER F 3 751 ? 190.026 179.268 213.393 1.00 45.09 725 SER A O 1
ATOM 14437 N N . LYS F 3 752 ? 191.860 179.519 212.099 1.00 44.30 726 LYS A N 1
ATOM 14438 C CA . LYS F 3 752 ? 192.826 179.297 213.165 1.00 44.30 726 LYS A CA 1
ATOM 14439 C C . LYS F 3 752 ? 193.933 180.333 213.063 1.00 44.30 726 LYS A C 1
ATOM 14440 O O . LYS F 3 752 ? 193.822 181.288 212.290 1.00 44.30 726 LYS A O 1
ATOM 14446 N N . GLY F 3 753 ? 194.998 180.160 213.833 1.00 41.67 727 GLY A N 1
ATOM 14447 C CA . GLY F 3 753 ? 196.107 181.092 213.787 1.00 41.67 727 GLY A CA 1
ATOM 14448 C C . GLY F 3 753 ? 197.334 180.523 214.454 1.00 41.67 727 GLY A C 1
ATOM 14449 O O . GLY F 3 753 ? 197.248 179.861 215.492 1.00 41.67 727 GLY A O 1
ATOM 14450 N N . TYR F 3 754 ? 198.482 180.783 213.846 1.00 42.99 728 TYR A N 1
ATOM 14451 C CA . TYR F 3 754 ? 199.777 180.454 214.412 1.00 42.99 728 TYR A CA 1
ATOM 14452 C C . TYR F 3 754 ? 200.308 181.648 215.188 1.00 42.99 728 TYR A C 1
ATOM 14453 O O . TYR F 3 754 ? 200.073 182.797 214.819 1.00 42.99 728 TYR A O 1
ATOM 14462 N N . GLY F 3 755 ? 201.030 181.369 216.266 1.00 43.62 729 GLY A N 1
ATOM 14463 C CA . GLY F 3 755 ? 201.553 182.431 217.098 1.00 43.62 729 GLY A CA 1
ATOM 14464 C C . GLY F 3 755 ? 202.850 182.053 217.773 1.00 43.62 729 GLY A C 1
ATOM 14465 O O . GLY F 3 755 ? 203.176 180.875 217.940 1.00 43.62 729 GLY A O 1
ATOM 14466 N N . ILE F 3 756 ? 203.587 183.083 218.163 1.00 49.13 730 ILE A N 1
ATOM 14467 C CA . ILE F 3 756 ? 204.825 182.931 218.912 1.00 49.13 730 ILE A CA 1
ATOM 14468 C C . ILE F 3 756 ? 204.485 182.810 220.388 1.00 49.13 730 ILE A C 1
ATOM 14469 O O . ILE F 3 756 ? 203.764 183.648 220.941 1.00 49.13 730 ILE A O 1
ATOM 14474 N N . ALA F 3 757 ? 205.005 181.769 221.026 1.00 52.00 731 ALA A N 1
ATOM 14475 C CA . ALA F 3 757 ? 204.640 181.411 222.383 1.00 52.00 731 ALA A CA 1
ATOM 14476 C C . ALA F 3 757 ? 205.814 181.591 223.333 1.00 52.00 731 ALA A C 1
ATOM 14477 O O . ALA F 3 757 ? 206.968 181.336 222.982 1.00 52.00 731 ALA A O 1
ATOM 14479 N N . THR F 3 758 ? 205.500 182.039 224.542 1.00 56.39 732 THR A N 1
ATOM 14480 C CA . THR F 3 758 ? 206.478 182.178 225.610 1.00 56.39 732 THR A CA 1
ATOM 14481 C C . THR F 3 758 ? 205.894 181.666 226.919 1.00 56.39 732 THR A C 1
ATOM 14482 O O . THR F 3 758 ? 204.668 181.582 227.063 1.00 56.39 732 THR A O 1
ATOM 14486 N N . PRO F 3 759 ? 206.729 181.317 227.894 1.00 59.03 733 PRO A N 1
ATOM 14487 C CA . PRO F 3 759 ? 206.207 180.796 229.158 1.00 59.03 733 PRO A CA 1
ATOM 14488 C C . PRO F 3 759 ? 205.419 181.847 229.919 1.00 59.03 733 PRO A C 1
ATOM 14489 O O . PRO F 3 759 ? 205.612 183.053 229.762 1.00 59.03 733 PRO A O 1
ATOM 14493 N N . LYS F 3 760 ? 204.511 181.362 230.759 1.00 59.36 734 LYS A N 1
ATOM 14494 C CA . LYS F 3 760 ? 203.765 182.255 231.631 1.00 59.36 734 LYS A CA 1
ATOM 14495 C C . LYS F 3 760 ? 204.728 183.041 232.510 1.00 59.36 734 LYS A C 1
ATOM 14496 O O . LYS F 3 760 ? 205.713 182.499 233.018 1.00 59.36 734 LYS A O 1
ATOM 14502 N N . GLY F 3 761 ? 204.445 184.327 232.679 1.00 59.25 735 GLY A N 1
ATOM 14503 C CA . GLY F 3 761 ? 205.289 185.181 233.485 1.00 59.25 735 GLY A CA 1
ATOM 14504 C C . GLY F 3 761 ? 206.561 185.646 232.814 1.00 59.25 735 GLY A C 1
ATOM 14505 O O . GLY F 3 761 ? 207.395 186.272 233.475 1.00 59.25 735 GLY A O 1
ATOM 14506 N N . SER F 3 762 ? 206.738 185.363 231.529 1.00 61.31 736 SER A N 1
ATOM 14507 C CA . SER F 3 762 ? 207.937 185.788 230.828 1.00 61.31 736 SER A CA 1
ATOM 14508 C C . SER F 3 762 ? 207.896 187.287 230.551 1.00 61.31 736 SER A C 1
ATOM 14509 O O . SER F 3 762 ? 206.839 187.922 230.556 1.00 61.31 736 SER A O 1
ATOM 14512 N N . ALA F 3 763 ? 209.080 187.850 230.313 1.00 62.14 737 ALA A N 1
ATOM 14513 C CA . ALA F 3 763 ? 209.196 189.273 230.026 1.00 62.14 737 ALA A CA 1
ATOM 14514 C C . ALA F 3 763 ? 209.099 189.585 228.539 1.00 62.14 737 ALA A C 1
ATOM 14515 O O . ALA F 3 763 ? 208.985 190.759 228.174 1.00 62.14 737 ALA A O 1
ATOM 14517 N N . LEU F 3 764 ? 209.147 188.572 227.679 1.00 60.05 738 LEU A N 1
ATOM 14518 C CA . LEU F 3 764 ? 209.151 188.781 226.241 1.00 60.05 738 LEU A CA 1
ATOM 14519 C C . LEU F 3 764 ? 207.761 188.734 225.621 1.00 60.05 738 LEU A C 1
ATOM 14520 O O . LEU F 3 764 ? 207.642 188.888 224.402 1.00 60.05 738 LEU A O 1
ATOM 14525 N N . ARG F 3 765 ? 206.711 188.523 226.412 1.00 59.06 739 ARG A N 1
ATOM 14526 C CA . ARG F 3 765 ? 205.378 188.371 225.836 1.00 59.06 739 ARG A CA 1
ATOM 14527 C C . ARG F 3 765 ? 204.921 189.653 225.151 1.00 59.06 739 ARG A C 1
ATOM 14528 O O . ARG F 3 765 ? 204.549 189.646 223.970 1.00 59.06 739 ARG A O 1
ATOM 14530 N N . GLY F 3 766 ? 204.961 190.768 225.873 1.00 58.77 740 GLY A N 1
ATOM 14531 C CA . GLY F 3 766 ? 204.471 192.023 225.359 1.00 58.77 740 GLY A CA 1
ATOM 14532 C C . GLY F 3 766 ? 205.286 192.530 224.188 1.00 58.77 740 GLY A C 1
ATOM 14533 O O . GLY F 3 766 ? 204.750 192.889 223.132 1.00 58.77 740 GLY A O 1
ATOM 14534 N N . PRO F 3 767 ? 206.605 192.598 224.369 1.00 57.43 741 PRO A N 1
ATOM 14535 C CA . PRO F 3 767 ? 207.461 193.017 223.254 1.00 57.43 741 PRO A CA 1
ATOM 14536 C C . PRO F 3 767 ? 207.296 192.146 222.029 1.00 57.43 741 PRO A C 1
ATOM 14537 O O . PRO F 3 767 ? 207.283 192.659 220.904 1.00 57.43 741 PRO A O 1
ATOM 14541 N N . VAL F 3 768 ? 207.153 190.836 222.217 1.00 54.75 742 VAL A N 1
ATOM 14542 C CA . VAL F 3 768 ? 206.996 189.939 221.082 1.00 54.75 742 VAL A CA 1
ATOM 14543 C C . VAL F 3 768 ? 205.681 190.201 220.367 1.00 54.75 742 VAL A C 1
ATOM 14544 O O . VAL F 3 768 ? 205.624 190.212 219.132 1.00 54.75 742 VAL A O 1
ATOM 14548 N N . ASN F 3 769 ? 204.600 190.402 221.120 1.00 53.83 743 ASN A N 1
ATOM 14549 C CA . ASN F 3 769 ? 203.316 190.672 220.484 1.00 53.83 743 ASN A CA 1
ATOM 14550 C C . ASN F 3 769 ? 203.363 191.978 219.700 1.00 53.83 743 ASN A C 1
ATOM 14551 O O . ASN F 3 769 ? 202.884 192.056 218.557 1.00 53.83 743 ASN A O 1
ATOM 14556 N N . LEU F 3 770 ? 203.960 193.011 220.292 1.00 55.58 744 LEU A N 1
ATOM 14557 C CA . LEU F 3 770 ? 204.083 194.286 219.599 1.00 55.58 744 LEU A CA 1
ATOM 14558 C C . LEU F 3 770 ? 204.937 194.150 218.348 1.00 55.58 744 LEU A C 1
ATOM 14559 O O . LEU F 3 770 ? 204.633 194.755 217.315 1.00 55.58 744 LEU A O 1
ATOM 14564 N N . ALA F 3 771 ? 206.017 193.374 218.420 1.00 53.80 745 ALA A N 1
ATOM 14565 C CA . ALA F 3 771 ? 206.840 193.147 217.240 1.00 53.80 745 ALA A CA 1
ATOM 14566 C C . ALA F 3 771 ? 206.060 192.427 216.153 1.00 53.80 745 ALA A C 1
ATOM 14567 O O . ALA F 3 771 ? 206.169 192.768 214.971 1.00 53.80 745 ALA A O 1
ATOM 14569 N N . VAL F 3 772 ? 205.273 191.423 216.531 1.00 50.89 746 VAL A N 1
ATOM 14570 C CA . VAL F 3 772 ? 204.488 190.696 215.540 1.00 50.89 746 VAL A CA 1
ATOM 14571 C C . VAL F 3 772 ? 203.551 191.654 214.820 1.00 50.89 746 VAL A C 1
ATOM 14572 O O . VAL F 3 772 ? 203.449 191.646 213.587 1.00 50.89 746 VAL A O 1
ATOM 14576 N N . LEU F 3 773 ? 202.859 192.503 215.580 1.00 53.31 747 LEU A N 1
ATOM 14577 C CA . LEU F 3 773 ? 201.945 193.449 214.946 1.00 53.31 747 LEU A CA 1
ATOM 14578 C C . LEU F 3 773 ? 202.691 194.466 214.086 1.00 53.31 747 LEU A C 1
ATOM 14579 O O . LEU F 3 773 ? 202.249 194.797 212.979 1.00 53.31 747 LEU A O 1
ATOM 14584 N N . LYS F 3 774 ? 203.815 194.984 214.581 1.00 55.22 748 LYS A N 1
ATOM 14585 C CA . LYS F 3 774 ? 204.630 195.904 213.796 1.00 55.22 748 LYS A CA 1
ATOM 14586 C C . LYS F 3 774 ? 204.991 195.292 212.451 1.00 55.22 748 LYS A C 1
ATOM 14587 O O . LYS F 3 774 ? 204.913 195.952 211.410 1.00 55.22 748 LYS A O 1
ATOM 14593 N N . LEU F 3 775 ? 205.406 194.028 212.461 1.00 53.03 749 LEU A N 1
ATOM 14594 C CA . LEU F 3 775 ? 205.765 193.347 211.225 1.00 53.03 749 LEU A CA 1
ATOM 14595 C C . LEU F 3 775 ? 204.551 193.145 210.332 1.00 53.03 749 LEU A C 1
ATOM 14596 O O . LEU F 3 775 ? 204.657 193.222 209.103 1.00 53.03 749 LEU A O 1
ATOM 14601 N N . SER F 3 776 ? 203.393 192.866 210.925 1.00 52.65 750 SER A N 1
ATOM 14602 C CA . SER F 3 776 ? 202.195 192.641 210.123 1.00 52.65 750 SER A CA 1
ATOM 14603 C C . SER F 3 776 ? 201.776 193.912 209.399 1.00 52.65 750 SER A C 1
ATOM 14604 O O . SER F 3 776 ? 201.462 193.884 208.204 1.00 52.65 750 SER A O 1
ATOM 14607 N N . GLU F 3 777 ? 201.761 195.038 210.113 1.00 55.85 751 GLU A N 1
ATOM 14608 C CA . GLU F 3 777 ? 201.386 196.306 209.498 1.00 55.85 751 GLU A CA 1
ATOM 14609 C C . GLU F 3 777 ? 202.386 196.717 208.425 1.00 55.85 751 GLU A C 1
ATOM 14610 O O . GLU F 3 777 ? 201.996 197.175 207.345 1.00 55.85 751 GLU A O 1
ATOM 14616 N N . GLN F 3 778 ? 203.677 196.560 208.706 1.00 54.94 752 GLN A N 1
ATOM 14617 C CA . GLN F 3 778 ? 204.721 196.902 207.752 1.00 54.94 752 GLN A CA 1
ATOM 14618 C C . GLN F 3 778 ? 204.705 196.023 206.510 1.00 54.94 752 GLN A C 1
ATOM 14619 O O . GLN F 3 778 ? 205.373 196.361 205.529 1.00 54.94 752 GLN A O 1
ATOM 14625 N N . GLY F 3 779 ? 203.978 194.911 206.526 1.00 53.39 753 GLY A N 1
ATOM 14626 C CA . GLY F 3 779 ? 203.983 193.995 205.409 1.00 53.39 753 GLY A CA 1
ATOM 14627 C C . GLY F 3 779 ? 205.115 193.001 205.408 1.00 53.39 753 GLY A C 1
ATOM 14628 O O . GLY F 3 779 ? 205.293 192.290 204.412 1.00 53.39 753 GLY A O 1
ATOM 14629 N N . VAL F 3 780 ? 205.889 192.925 206.491 1.00 52.30 754 VAL A N 1
ATOM 14630 C CA . VAL F 3 780 ? 207.022 192.008 206.536 1.00 52.30 754 VAL A CA 1
ATOM 14631 C C . VAL F 3 780 ? 206.546 190.571 206.391 1.00 52.30 754 VAL A C 1
ATOM 14632 O O . VAL F 3 780 ? 207.121 189.779 205.634 1.00 52.30 754 VAL A O 1
ATOM 14636 N N . LEU F 3 781 ? 205.492 190.210 207.121 1.00 50.17 755 LEU A N 1
ATOM 14637 C CA . LEU F 3 781 ? 205.010 188.835 207.093 1.00 50.17 755 LEU A CA 1
ATOM 14638 C C . LEU F 3 781 ? 204.471 188.461 205.722 1.00 50.17 755 LEU A C 1
ATOM 14639 O O . LEU F 3 781 ? 204.705 187.349 205.240 1.00 50.17 755 LEU A O 1
ATOM 14644 N N . ASP F 3 782 ? 203.735 189.370 205.081 1.00 53.31 756 ASP A N 1
ATOM 14645 C CA . ASP F 3 782 ? 203.247 189.098 203.737 1.00 53.31 756 ASP A CA 1
ATOM 14646 C C . ASP F 3 782 ? 204.402 188.930 202.760 1.00 53.31 756 ASP A C 1
ATOM 14647 O O . ASP F 3 782 ? 204.371 188.054 201.889 1.00 53.31 756 ASP A O 1
ATOM 14652 N N . LYS F 3 783 ? 205.433 189.765 202.893 1.00 53.12 757 LYS A N 1
ATOM 14653 C CA . LYS F 3 783 ? 206.599 189.647 202.026 1.00 53.12 757 LYS A CA 1
ATOM 14654 C C . LYS F 3 783 ? 207.297 188.309 202.221 1.00 53.12 757 LYS A C 1
ATOM 14655 O O . LYS F 3 783 ? 207.690 187.658 201.248 1.00 53.12 757 LYS A O 1
ATOM 14661 N N . LEU F 3 784 ? 207.454 187.879 203.473 1.00 51.64 758 LEU A N 1
ATOM 14662 C CA . LEU F 3 784 ? 208.089 186.593 203.743 1.00 51.64 758 LEU A CA 1
ATOM 14663 C C . LEU F 3 784 ? 207.252 185.442 203.209 1.00 51.64 758 LEU A C 1
ATOM 14664 O O . LEU F 3 784 ? 207.791 184.468 202.670 1.00 51.64 758 LEU A O 1
ATOM 14669 N N . LYS F 3 785 ? 205.935 185.524 203.376 1.00 50.20 759 LYS A N 1
ATOM 14670 C CA . LYS F 3 785 ? 205.052 184.499 202.842 1.00 50.20 759 LYS A CA 1
ATOM 14671 C C . LYS F 3 785 ? 205.205 184.400 201.333 1.00 50.20 759 LYS A C 1
ATOM 14672 O O . LYS F 3 785 ? 205.391 183.311 200.786 1.00 50.20 759 LYS A O 1
ATOM 14678 N N . SER F 3 786 ? 205.165 185.542 200.646 1.00 53.56 760 SER A N 1
ATOM 14679 C CA . SER F 3 786 ? 205.319 185.529 199.196 1.00 53.56 760 SER A CA 1
ATOM 14680 C C . SER F 3 786 ? 206.674 184.966 198.800 1.00 53.56 760 SER A C 1
ATOM 14681 O O . SER F 3 786 ? 206.782 184.201 197.836 1.00 53.56 760 SER A O 1
ATOM 14684 N N . LYS F 3 787 ? 207.719 185.332 199.539 1.00 54.51 761 LYS A N 1
ATOM 14685 C CA . LYS F 3 787 ? 209.064 184.890 199.204 1.00 54.51 761 LYS A CA 1
ATOM 14686 C C . LYS F 3 787 ? 209.202 183.379 199.332 1.00 54.51 761 LYS A C 1
ATOM 14687 O O . LYS F 3 787 ? 209.679 182.707 198.412 1.00 54.51 761 LYS A O 1
ATOM 14693 N N . TRP F 3 788 ? 208.787 182.825 200.467 1.00 54.60 762 TRP A N 1
ATOM 14694 C CA . TRP F 3 788 ? 209.020 181.420 200.756 1.00 54.60 762 TRP A CA 1
ATOM 14695 C C . TRP F 3 788 ? 207.942 180.498 200.205 1.00 54.60 762 TRP A C 1
ATOM 14696 O O . TRP F 3 788 ? 208.117 179.277 200.248 1.00 54.60 762 TRP A O 1
ATOM 14707 N N . TRP F 3 789 ? 206.840 181.039 199.690 1.00 51.63 763 TRP A N 1
ATOM 14708 C CA . TRP F 3 789 ? 205.794 180.238 199.069 1.00 51.63 763 TRP A CA 1
ATOM 14709 C C . TRP F 3 789 ? 205.749 180.375 197.559 1.00 51.63 763 TRP A C 1
ATOM 14710 O O . TRP F 3 789 ? 205.448 179.401 196.869 1.00 51.63 763 TRP A O 1
ATOM 14721 N N . TYR F 3 790 ? 206.041 181.561 197.027 1.00 59.93 764 TYR A N 1
ATOM 14722 C CA . TYR F 3 790 ? 205.906 181.839 195.605 1.00 59.93 764 TYR A CA 1
ATOM 14723 C C . TYR F 3 790 ? 207.229 182.162 194.928 1.00 59.93 764 TYR A C 1
ATOM 14724 O O . TYR F 3 790 ? 207.543 181.578 193.887 1.00 59.93 764 TYR A O 1
ATOM 14733 N N . ASP F 3 791 ? 208.022 183.076 195.489 1.00 57.31 765 ASP A N 1
ATOM 14734 C CA . ASP F 3 791 ? 209.290 183.431 194.859 1.00 57.31 765 ASP A CA 1
ATOM 14735 C C . ASP F 3 791 ? 210.204 182.216 194.754 1.00 57.31 765 ASP A C 1
ATOM 14736 O O . ASP F 3 791 ? 210.821 181.976 193.711 1.00 57.31 765 ASP A O 1
ATOM 14741 N N . LYS F 3 792 ? 210.302 181.436 195.830 1.00 57.97 766 LYS A N 1
ATOM 14742 C CA . LYS F 3 792 ? 211.014 180.168 195.786 1.00 57.97 766 LYS A CA 1
ATOM 14743 C C . LYS F 3 792 ? 210.217 179.078 195.085 1.00 57.97 766 LYS A C 1
ATOM 14744 O O . LYS F 3 792 ? 210.712 177.953 194.963 1.00 57.97 766 LYS A O 1
ATOM 14750 N N . GLY F 3 793 ? 209.004 179.378 194.636 1.00 64.94 767 GLY A N 1
ATOM 14751 C CA . GLY F 3 793 ? 208.138 178.383 194.039 1.00 64.94 767 GLY A CA 1
ATOM 14752 C C . GLY F 3 793 ? 208.662 177.809 192.742 1.00 64.94 767 GLY A C 1
ATOM 14753 O O . GLY F 3 793 ? 208.995 178.549 191.812 1.00 64.94 767 GLY A O 1
ATOM 14754 N N . GLU F 3 794 ? 208.733 176.479 192.669 1.00 71.18 768 GLU A N 1
ATOM 14755 C CA . GLU F 3 794 ? 209.125 175.831 191.424 1.00 71.18 768 GLU A CA 1
ATOM 14756 C C . GLU F 3 794 ? 208.148 176.166 190.308 1.00 71.18 768 GLU A C 1
ATOM 14757 O O . GLU F 3 794 ? 208.556 176.497 189.189 1.00 71.18 768 GLU A O 1
ATOM 14763 N N . CYS F 3 795 ? 206.848 176.088 190.595 1.00 74.19 769 CYS A N 1
ATOM 14764 C CA . CYS F 3 795 ? 205.853 176.437 189.589 1.00 74.19 769 CYS A CA 1
ATOM 14765 C C . CYS F 3 795 ? 205.967 177.905 189.204 1.00 74.19 769 CYS A C 1
ATOM 14766 O O . CYS F 3 795 ? 205.960 178.248 188.017 1.00 74.19 769 CYS A O 1
ATOM 14769 N N . GLY F 3 796 ? 206.071 178.783 190.197 1.00 77.11 770 GLY A N 1
ATOM 14770 C CA . GLY F 3 796 ? 206.336 180.191 189.947 1.00 77.11 770 GLY A CA 1
ATOM 14771 C C . GLY F 3 796 ? 205.341 180.847 189.015 1.00 77.11 770 GLY A C 1
ATOM 14772 O O . GLY F 3 796 ? 205.742 181.605 188.121 1.00 77.11 770 GLY A O 1
ATOM 14773 N N . SER F 3 797 ? 204.049 180.582 189.202 1.00 81.02 771 SER A N 1
ATOM 14774 C CA . SER F 3 797 ? 203.034 181.083 188.279 1.00 81.02 771 SER A CA 1
ATOM 14775 C C . SER F 3 797 ? 201.739 181.298 189.057 1.00 81.02 771 SER A C 1
ATOM 14776 O O . SER F 3 797 ? 201.004 180.340 189.318 1.00 81.02 771 SER A O 1
ATOM 14779 N N . LYS F 3 798 ? 201.464 182.553 189.420 1.00 80.53 772 LYS A N 1
ATOM 14780 C CA . LYS F 3 798 ? 200.173 182.874 190.021 1.00 80.53 772 LYS A CA 1
ATOM 14781 C C . LYS F 3 798 ? 199.035 182.602 189.044 1.00 80.53 772 LYS A C 1
ATOM 14782 O O . LYS F 3 798 ? 198.004 182.032 189.421 1.00 80.53 772 LYS A O 1
ATOM 14788 N N . ASP F 3 799 ? 199.207 182.997 187.786 1.00 86.93 773 ASP A N 1
ATOM 14789 C CA . ASP F 3 799 ? 198.196 182.770 186.759 1.00 86.93 773 ASP A CA 1
ATOM 14790 C C . ASP F 3 799 ? 198.626 181.643 185.830 1.00 86.93 773 ASP A C 1
ATOM 14791 O O . ASP F 3 799 ? 199.770 181.193 185.875 1.00 86.93 773 ASP A O 1
ATOM 14793 N N . ASP F 3 804 ? 190.748 181.731 180.343 1.00 60.48 778 ASP A N 1
ATOM 14794 C CA . ASP F 3 804 ? 190.058 182.150 179.129 1.00 60.48 778 ASP A CA 1
ATOM 14795 C C . ASP F 3 804 ? 188.948 181.168 178.770 1.00 60.48 778 ASP A C 1
ATOM 14796 O O . ASP F 3 804 ? 189.058 180.422 177.797 1.00 60.48 778 ASP A O 1
ATOM 14798 N N . LYS F 3 805 ? 187.879 181.174 179.562 1.00 50.42 779 LYS A N 1
ATOM 14799 C CA . LYS F 3 805 ? 186.748 180.286 179.326 1.00 50.42 779 LYS A CA 1
ATOM 14800 C C . LYS F 3 805 ? 185.834 180.905 178.276 1.00 50.42 779 LYS A C 1
ATOM 14801 O O . LYS F 3 805 ? 185.249 181.970 178.504 1.00 50.42 779 LYS A O 1
ATOM 14803 N N . THR F 3 806 ? 185.719 180.247 177.131 1.00 34.26 780 THR A N 1
ATOM 14804 C CA . THR F 3 806 ? 184.911 180.730 176.018 1.00 34.26 780 THR A CA 1
ATOM 14805 C C . THR F 3 806 ? 183.923 179.696 175.508 1.00 34.26 780 THR A C 1
ATOM 14806 O O . THR F 3 806 ? 182.798 180.054 175.149 1.00 34.26 780 THR A O 1
ATOM 14810 N N . SER F 3 807 ? 184.314 178.426 175.464 1.00 23.95 781 SER A N 1
ATOM 14811 C CA . SER F 3 807 ? 183.538 177.316 174.924 1.00 23.95 781 SER A CA 1
ATOM 14812 C C . SER F 3 807 ? 183.449 177.367 173.406 1.00 23.95 781 SER A C 1
ATOM 14813 O O . SER F 3 807 ? 182.888 176.447 172.802 1.00 23.95 781 SER A O 1
ATOM 14816 N N . ALA F 3 808 ? 183.985 178.403 172.769 1.00 16.09 782 ALA A N 1
ATOM 14817 C CA . ALA F 3 808 ? 184.077 178.433 171.322 1.00 16.09 782 ALA A CA 1
ATOM 14818 C C . ALA F 3 808 ? 185.019 177.352 170.822 1.00 16.09 782 ALA A C 1
ATOM 14819 O O . ALA F 3 808 ? 186.033 177.037 171.450 1.00 16.09 782 ALA A O 1
ATOM 14821 N N . LEU F 3 809 ? 184.673 176.778 169.679 1.00 12.16 783 LEU A N 1
ATOM 14822 C CA . LEU F 3 809 ? 185.480 175.715 169.113 1.00 12.16 783 LEU A CA 1
ATOM 14823 C C . LEU F 3 809 ? 186.798 176.264 168.599 1.00 12.16 783 LEU A C 1
ATOM 14824 O O . LEU F 3 809 ? 186.848 177.319 167.962 1.00 12.16 783 LEU A O 1
ATOM 14829 N N . SER F 3 810 ? 187.867 175.537 168.881 1.00 14.81 784 SER A N 1
ATOM 14830 C CA . SER F 3 810 ? 189.209 175.910 168.481 1.00 14.81 784 SER A CA 1
ATOM 14831 C C . SER F 3 810 ? 189.671 175.040 167.325 1.00 14.81 784 SER A C 1
ATOM 14832 O O . SER F 3 810 ? 189.095 173.992 167.031 1.00 14.81 784 SER A O 1
ATOM 14835 N N . LEU F 3 811 ? 190.736 175.497 166.674 1.00 15.13 785 LEU A N 1
ATOM 14836 C CA . LEU F 3 811 ? 191.292 174.767 165.550 1.00 15.13 785 LEU A CA 1
ATOM 14837 C C . LEU F 3 811 ? 191.735 173.367 165.939 1.00 15.13 785 LEU A C 1
ATOM 14838 O O . LEU F 3 811 ? 191.862 172.502 165.068 1.00 15.13 785 LEU A O 1
ATOM 14843 N N . SER F 3 812 ? 191.977 173.128 167.226 1.00 16.95 786 SER A N 1
ATOM 14844 C CA . SER F 3 812 ? 192.349 171.797 167.680 1.00 16.95 786 SER A CA 1
ATOM 14845 C C . SER F 3 812 ? 191.161 170.849 167.663 1.00 16.95 786 SER A C 1
ATOM 14846 O O . SER F 3 812 ? 191.341 169.631 167.567 1.00 16.95 786 SER A O 1
ATOM 14849 N N . ASN F 3 813 ? 189.947 171.387 167.762 1.00 15.47 787 ASN A N 1
ATOM 14850 C CA . ASN F 3 813 ? 188.757 170.549 167.764 1.00 15.47 787 ASN A CA 1
ATOM 14851 C C . ASN F 3 813 ? 188.437 170.017 166.376 1.00 15.47 787 ASN A C 1
ATOM 14852 O O . ASN F 3 813 ? 187.805 168.962 166.249 1.00 15.47 787 ASN A O 1
ATOM 14857 N N . VAL F 3 814 ? 188.852 170.729 165.333 1.00 13.37 788 VAL A N 1
ATOM 14858 C CA . VAL F 3 814 ? 188.495 170.403 163.959 1.00 13.37 788 VAL A CA 1
ATOM 14859 C C . VAL F 3 814 ? 189.753 170.292 163.111 1.00 13.37 788 VAL A C 1
ATOM 14860 O O . VAL F 3 814 ? 189.730 170.585 161.912 1.00 13.37 788 VAL A O 1
ATOM 14864 N N . ALA F 3 815 ? 190.860 169.887 163.726 1.00 14.63 789 ALA A N 1
ATOM 14865 C CA . ALA F 3 815 ? 192.122 169.831 163.002 1.00 14.63 789 ALA A CA 1
ATOM 14866 C C . ALA F 3 815 ? 192.151 168.675 162.014 1.00 14.63 789 ALA A C 1
ATOM 14867 O O . ALA F 3 815 ? 192.719 168.795 160.921 1.00 14.63 789 ALA A O 1
ATOM 14869 N N . GLY F 3 816 ? 191.555 167.546 162.385 1.00 14.42 790 GLY A N 1
ATOM 14870 C CA . GLY F 3 816 ? 191.604 166.382 161.522 1.00 14.42 790 GLY A CA 1
ATOM 14871 C C . GLY F 3 816 ? 190.976 166.624 160.167 1.00 14.42 790 GLY A C 1
ATOM 14872 O O . GLY F 3 816 ? 191.456 166.117 159.154 1.00 14.42 790 GLY A O 1
ATOM 14873 N N . VAL F 3 817 ? 189.893 167.395 160.128 1.00 11.72 791 VAL A N 1
ATOM 14874 C CA . VAL F 3 817 ? 189.225 167.634 158.858 1.00 11.72 791 VAL A CA 1
ATOM 14875 C C . VAL F 3 817 ? 190.075 168.543 157.978 1.00 11.72 791 VAL A C 1
ATOM 14876 O O . VAL F 3 817 ? 190.111 168.381 156.754 1.00 11.72 791 VAL A O 1
ATOM 14880 N N . PHE F 3 818 ? 190.799 169.487 158.582 1.00 12.99 792 PHE A N 1
ATOM 14881 C CA . PHE F 3 818 ? 191.761 170.288 157.830 1.00 12.99 792 PHE A CA 1
ATOM 14882 C C . PHE F 3 818 ? 192.887 169.427 157.270 1.00 12.99 792 PHE A C 1
ATOM 14883 O O . PHE F 3 818 ? 193.319 169.618 156.126 1.00 12.99 792 PHE A O 1
ATOM 14891 N N . TYR F 3 819 ? 193.393 168.492 158.073 1.00 15.10 793 TYR A N 1
ATOM 14892 C CA . TYR F 3 819 ? 194.435 167.595 157.585 1.00 15.10 793 TYR A CA 1
ATOM 14893 C C . TYR F 3 819 ? 193.926 166.737 156.438 1.00 15.10 793 TYR A C 1
ATOM 14894 O O . TYR F 3 819 ? 194.646 166.500 155.461 1.00 15.10 793 TYR A O 1
ATOM 14903 N N . ILE F 3 820 ? 192.696 166.245 156.550 1.00 14.40 794 ILE A N 1
ATOM 14904 C CA . ILE F 3 820 ? 192.092 165.480 155.466 1.00 14.40 794 ILE A CA 1
ATOM 14905 C C . ILE F 3 820 ? 191.979 166.337 154.217 1.00 14.40 794 ILE A C 1
ATOM 14906 O O . ILE F 3 820 ? 192.228 165.871 153.102 1.00 14.40 794 ILE A O 1
ATOM 14911 N N . LEU F 3 821 ? 191.587 167.597 154.381 1.00 13.03 795 LEU A N 1
ATOM 14912 C CA . LEU F 3 821 ? 191.516 168.514 153.251 1.00 13.03 795 LEU A CA 1
ATOM 14913 C C . LEU F 3 821 ? 192.862 168.635 152.553 1.00 13.03 795 LEU A C 1
ATOM 14914 O O . LEU F 3 821 ? 192.959 168.498 151.327 1.00 13.03 795 LEU A O 1
ATOM 14919 N N . ILE F 3 822 ? 193.917 168.894 153.322 1.00 15.00 796 ILE A N 1
ATOM 14920 C CA . ILE F 3 822 ? 195.238 169.073 152.730 1.00 15.00 796 ILE A CA 1
ATOM 14921 C C . ILE F 3 822 ? 195.692 167.796 152.033 1.00 15.00 796 ILE A C 1
ATOM 14922 O O . ILE F 3 822 ? 196.225 167.833 150.915 1.00 15.00 796 ILE A O 1
ATOM 14927 N N . GLY F 3 823 ? 195.499 166.651 152.683 1.00 17.01 797 GLY A N 1
ATOM 14928 C CA . GLY F 3 823 ? 195.887 165.393 152.074 1.00 17.01 797 GLY A CA 1
ATOM 14929 C C . GLY F 3 823 ? 195.128 165.104 150.797 1.00 17.01 797 GLY A C 1
ATOM 14930 O O . GLY F 3 823 ? 195.691 164.581 149.834 1.00 17.01 797 GLY A O 1
ATOM 14931 N N . GLY F 3 824 ? 193.837 165.428 150.772 1.00 16.01 798 GLY A N 1
ATOM 14932 C CA . GLY F 3 824 ? 193.056 165.216 149.572 1.00 16.01 798 GLY A CA 1
ATOM 14933 C C . GLY F 3 824 ? 193.498 166.109 148.435 1.00 16.01 798 GLY A C 1
ATOM 14934 O O . GLY F 3 824 ? 193.534 165.684 147.281 1.00 16.01 798 GLY A O 1
ATOM 14935 N N . LEU F 3 825 ? 193.840 167.357 148.744 1.00 15.85 799 LEU A N 1
ATOM 14936 C CA . LEU F 3 825 ? 194.359 168.245 147.711 1.00 15.85 799 LEU A CA 1
ATOM 14937 C C . LEU F 3 825 ? 195.683 167.730 147.158 1.00 15.85 799 LEU A C 1
ATOM 14938 O O . LEU F 3 825 ? 195.914 167.758 145.941 1.00 15.85 799 LEU A O 1
ATOM 14943 N N . GLY F 3 826 ? 196.565 167.258 148.035 1.00 18.76 800 GLY A N 1
ATOM 14944 C CA . GLY F 3 826 ? 197.812 166.676 147.567 1.00 18.76 800 GLY A CA 1
ATOM 14945 C C . GLY F 3 826 ? 197.593 165.460 146.689 1.00 18.76 800 GLY A C 1
ATOM 14946 O O . GLY F 3 826 ? 198.208 165.319 145.628 1.00 18.76 800 GLY A O 1
ATOM 14947 N N . LEU F 3 827 ? 196.720 164.556 147.132 1.00 19.55 801 LEU A N 1
ATOM 14948 C CA . LEU F 3 827 ? 196.403 163.373 146.344 1.00 19.55 801 LEU A CA 1
ATOM 14949 C C . LEU F 3 827 ? 195.792 163.754 145.002 1.00 19.55 801 LEU A C 1
ATOM 14950 O O . LEU F 3 827 ? 196.036 163.089 143.992 1.00 19.55 801 LEU A O 1
ATOM 14955 N N . ALA F 3 828 ? 195.001 164.825 144.971 1.00 19.11 802 ALA A N 1
ATOM 14956 C CA . ALA F 3 828 ? 194.411 165.276 143.718 1.00 19.11 802 ALA A CA 1
ATOM 14957 C C . ALA F 3 828 ? 195.470 165.797 142.761 1.00 19.11 802 ALA A C 1
ATOM 14958 O O . ALA F 3 828 ? 195.430 165.499 141.563 1.00 19.11 802 ALA A O 1
ATOM 14960 N N . MET F 3 829 ? 196.420 166.585 143.263 1.00 21.95 803 MET A N 1
ATOM 14961 C CA . MET F 3 829 ? 197.506 167.046 142.404 1.00 21.95 803 MET A CA 1
ATOM 14962 C C . MET F 3 829 ? 198.320 165.868 141.882 1.00 21.95 803 MET A C 1
ATOM 14963 O O . MET F 3 829 ? 198.689 165.824 140.703 1.00 21.95 803 MET A O 1
ATOM 14968 N N . LEU F 3 830 ? 198.596 164.894 142.748 1.00 25.31 804 LEU A N 1
ATOM 14969 C CA . LEU F 3 830 ? 199.327 163.706 142.320 1.00 25.31 804 LEU A CA 1
ATOM 14970 C C . LEU F 3 830 ? 198.572 162.940 141.238 1.00 25.31 804 LEU A C 1
ATOM 14971 O O . LEU F 3 830 ? 199.169 162.487 140.253 1.00 25.31 804 LEU A O 1
ATOM 14976 N N . VAL F 3 831 ? 197.261 162.775 141.406 1.00 23.90 805 VAL A N 1
ATOM 14977 C CA . VAL F 3 831 ? 196.475 162.041 140.423 1.00 23.90 805 VAL A CA 1
ATOM 14978 C C . VAL F 3 831 ? 196.392 162.806 139.112 1.00 23.90 805 VAL A C 1
ATOM 14979 O O . VAL F 3 831 ? 196.352 162.202 138.038 1.00 23.90 805 VAL A O 1
ATOM 14983 N N . ALA F 3 832 ? 196.346 164.137 139.167 1.00 26.61 806 ALA A N 1
ATOM 14984 C CA . ALA F 3 832 ? 196.395 164.919 137.938 1.00 26.61 806 ALA A CA 1
ATOM 14985 C C . ALA F 3 832 ? 197.728 164.731 137.234 1.00 26.61 806 ALA A C 1
ATOM 14986 O O . ALA F 3 832 ? 197.784 164.625 136.003 1.00 26.61 806 ALA A O 1
ATOM 14988 N N . LEU F 3 833 ? 198.812 164.690 138.003 1.00 30.76 807 LEU A N 1
ATOM 14989 C CA . LEU F 3 833 ? 200.117 164.407 137.421 1.00 30.76 807 LEU A CA 1
ATOM 14990 C C . LEU F 3 833 ? 200.118 163.056 136.724 1.00 30.76 807 LEU A C 1
ATOM 14991 O O . LEU F 3 833 ? 200.655 162.916 135.620 1.00 30.76 807 LEU A O 1
ATOM 14996 N N . ILE F 3 834 ? 199.529 162.045 137.360 1.00 31.75 808 ILE A N 1
ATOM 14997 C CA . ILE F 3 834 ? 199.451 160.722 136.744 1.00 31.75 808 ILE A CA 1
ATOM 14998 C C . ILE F 3 834 ? 198.636 160.779 135.459 1.00 31.75 808 ILE A C 1
ATOM 14999 O O . ILE F 3 834 ? 199.016 160.202 134.435 1.00 31.75 808 ILE A O 1
ATOM 15004 N N . GLU F 3 835 ? 197.493 161.462 135.499 1.00 34.32 809 GLU A N 1
ATOM 15005 C CA . GLU F 3 835 ? 196.666 161.602 134.307 1.00 34.32 809 GLU A CA 1
ATOM 15006 C C . GLU F 3 835 ? 197.418 162.303 133.189 1.00 34.32 809 GLU A C 1
ATOM 15007 O O . GLU F 3 835 ? 197.131 162.076 132.010 1.00 34.32 809 GLU A O 1
ATOM 15013 N N . PHE F 3 836 ? 198.355 163.180 133.541 1.00 38.26 810 PHE A N 1
ATOM 15014 C CA . PHE F 3 836 ? 199.140 163.884 132.535 1.00 38.26 810 PHE A CA 1
ATOM 15015 C C . PHE F 3 836 ? 200.235 162.992 131.961 1.00 38.26 810 PHE A C 1
ATOM 15016 O O . PHE F 3 836 ? 200.443 162.960 130.743 1.00 38.26 810 PHE A O 1
ATOM 15024 N N . CYS F 3 837 ? 200.951 162.266 132.821 1.00 42.17 811 CYS A N 1
ATOM 15025 C CA . CYS F 3 837 ? 201.934 161.305 132.332 1.00 42.17 811 CYS A CA 1
ATOM 15026 C C . CYS F 3 837 ? 201.266 160.272 131.437 1.00 42.17 811 CYS A C 1
ATOM 15027 O O . CYS F 3 837 ? 201.705 160.033 130.305 1.00 42.17 811 CYS A O 1
ATOM 15030 N N . TYR F 3 838 ? 200.200 159.651 131.927 1.00 45.13 812 TYR A N 1
ATOM 15031 C CA . TYR F 3 838 ? 199.275 158.957 131.047 1.00 45.13 812 TYR A CA 1
ATOM 15032 C C . TYR F 3 838 ? 198.721 159.966 130.051 1.00 45.13 812 TYR A C 1
ATOM 15033 O O . TYR F 3 838 ? 198.674 161.167 130.318 1.00 45.13 812 TYR A O 1
ATOM 15042 N N . LYS F 3 839 ? 198.329 159.475 128.880 1.00 50.39 813 LYS A N 1
ATOM 15043 C CA . LYS F 3 839 ? 198.052 160.305 127.711 1.00 50.39 813 LYS A CA 1
ATOM 15044 C C . LYS F 3 839 ? 199.330 160.824 127.061 1.00 50.39 813 LYS A C 1
ATOM 15045 O O . LYS F 3 839 ? 199.285 161.776 126.276 1.00 50.39 813 LYS A O 1
ATOM 15051 N N . SER F 3 840 ? 200.477 160.222 127.383 1.00 59.38 814 SER A N 1
ATOM 15052 C CA . SER F 3 840 ? 201.710 160.575 126.689 1.00 59.38 814 SER A CA 1
ATOM 15053 C C . SER F 3 840 ? 201.619 160.240 125.208 1.00 59.38 814 SER A C 1
ATOM 15054 O O . SER F 3 840 ? 202.285 160.877 124.385 1.00 59.38 814 SER A O 1
ATOM 15056 N N . ARG F 3 841 ? 200.803 159.251 124.855 1.00 66.57 815 ARG A N 1
ATOM 15057 C CA . ARG F 3 841 ? 200.583 158.895 123.459 1.00 66.57 815 ARG A CA 1
ATOM 15058 C C . ARG F 3 841 ? 199.225 159.413 123.000 1.00 66.57 815 ARG A C 1
ATOM 15059 O O . ARG F 3 841 ? 198.416 159.858 123.814 1.00 66.57 815 ARG A O 1
#

Organism: Rattus norvegicus (NCBI:txid10116)

InterPro domains:
  IPR001320 Ionotropic glutamate receptor, C-terminal [PF00060] (537-817)
  IPR001320 Ionotropic glutamate receptor, C-terminal [SM00079] (408-783)
  IPR001508 Ionotropic glutamate receptor, metazoa [PR00177] (452-480)
  IPR001508 Ionotropic glutamate receptor, metazoa [PR00177] (614-641)
  IPR001508 Ionotropic glutamate receptor, metazoa [PR00177] (806-830)
  IPR001828 Receptor, ligand binding region [PF01094] (38-373)
  IPR015683 Ionotropic glutamate receptor [PTHR18966] (41-837)
  IPR019594 Ionotropic glutamate receptor, L-glutamate and glycine-binding domain [PF10613] (408-522)
  IPR019594 Ionotropic glutamate receptor, L-glutamate and glycine-binding domain [SM00918] (418-483)
  IPR028082 Periplasmic binding protein-like I [SSF53822] (20-388)

Sequence (1998 aa):
VVVTTILESPYVMMKKNHEMLEGNERYEGYCVDLAAEIAKHCGFKYKLTIVGDGKYGARDADTKIWNGMVGELVYGKADIAIAPLTITLVREEVIDFSKPFMSLGISIMIKKPQKSKPGVFSFLDPLAYEIWMCIVFAYIGVSVVLFLVSRFSPYEFGIFNSLWFSLGAFMRQGCDISPRSLSGRIVGGVWWFFTLIIISSYTANLAAFLTVERMVSPIESAEDLSKQTEIAYGTLDSGSTKEFFRRSKIAVFDKMWTYMRSAEPSVFVRTTAEGVARVRKSKGKYAYLLESTMNEYIEQRKPCDTMKVGGNLDSKGYGIATPKGSSLGTPVNLAVLKLSEQGVLDKLKNKWWYDKGECGAKDSGSKEKTSALSLSNVAGVFYILVGGLGLAMLVALIEFCYKSREKGVQVLLTTIGAFAAFGLMTIAISTDYWLYTRALICNDPGGLTHSGLWRICCLEGLKRGVCVKINHFPEDTDYDHDSAEYLLRVVRASSIFPILSAILLLLGGVCVAASRVYKSKRNIILGAGILFVAAGLSNIIGVIVYISANAGEKNHYSYGWSFYFGGLSFILAEVIGVLAVNIYIERSREAHEKGVQVLLTTIGAFAAFGLMTIAISTDYWLYTRALICNDPGGLTHSGLWRICCLEGLKRGVCVKINHFPEDTDYDHDSAEYLLRVVRASSIFPILSAILLLLGGVCVAASRVYKSKRNIILGAGILFVAAGLSNIIGVIVYISANAGEKNHYSYGWSFYFGGLSFILAEVIGVLAVNIYIERSREAHVVVTTILESPYVMMKKNHEMLEGNERYEGYCVDLAAEIAKHCGFKYKLTIVGDGKYGARDADTKIWNGMVGELVYGKADIAIAPLTITLVREEVIDFSKPFMSLGISIMIKKPQKSKPGVFSFLDPLAYEIWMCIVFAYIGVSVVLFLVSRFSPYEFGIFNSLWFSLGAFMRQGCDISPRSLSGRIVGGVWWFFTLIIISSYTANLAAFLTVERMVSPIESAEDLSKQTEIAYGTLDSGSTKEFFRRSKIAVFDKMWTYMRSAEPSVFVRTTAEGVARVRKSKGKYAYLLESTMNEYIEQRKPCDTMKVGGNLDSKGYGIATPKGSSLGTPVNLAVLKLSEQGVLDKLKNKWWYDKGECGAKDSGSKEKTSALSLSNVAGVFYILVGGLGLAMLVALIEFCYKSRNRTYIVTTILEDPYVMLKKNANQFEGNDRYEGYCVELAAEIAKHVGYSYRLEIVSDGKYGARDPDTKAWNGMVGELVYGRADVAVAPLTITLVREEVIDFSKPFMSLGISIMIKKPQKSKPGVFSFLDPLAYEIWMCIVFAYIGVSVVLFLVSRFSPYEWNEFGIFNSLWFSLGAFMQQGCDISPRSLSGRIVGGVWWFFTLIIISSYTANLAAFLTVERMVSPIESAEDLAKQTEIAYGTLEAGSTKEFFRRSKIAVFEKMWTYMKSAEPSVFVRTTEEGMIRVRKSKGKYAYLLESTMNEYIEQRKPCDTMKVGGNLDSKGYGIATPKGSALRGPVNLAVLKLSEQGVLDKLKSKWWYDKGECGSKDDKTSALSLSNVAGVFYILIGGLGLAMLVALIEFCYKSRNRTYIVTTILEDPYVMLKKNANQFEGNDRYEGYCVELAAEIAKHVGYSYRLEIVSDGKYGARDPDTKAWNGMVGELVYGRADVAVAPLTITLVREEVIDFSKPFMSLGISIMIKKPQKSKPGVFSFLDPLAYEIWMCIVFAYIGVSVVLFLVSRFSPYEWNEFGIFNSLWFSLGAFMQQGCDISPRSLSGRIVGGVWWFFTLIIISSYTANLAAFLTVERMVSPIESAEDLAKQTEIAYGTLEAGSTKEFFRRSKIAVFEKMWTYMKSAEPSVFVRTTEEGMIRVRKSKGKYAYLLESTMNEYIEQRKPCDTMKVGGNLDSKGYGIATPKGSALRGPVNLAVLKLSEQGVLDKLKSKWWYDKGECGSKDDKTSALSLSNVAGVFYILIGGLGLAMLVALIEFCYKSR

Radius of gyration: 43.46 Å; Cα contacts (8 Å, |Δi|>4): 3441; chains: 6; bounding box: 117×92×117 Å

B-factor: mean 44.87, std 24.23, range [6.91, 92.91]

Foldseek 3Di:
DEAEEADDPPAWDADPDCVPPVAQNRIDHLLSVLVVLLCVLVVHDYHYDYWPDRDAWDADDVVRATHTPLNCFQVVVDFWYRYQHWDDDVSCVWWPWFDFLDKWFKFKKFFADDDDQDAQVCLCVLDDVVVVVVVVVLLQVLLVQLQVCCVVPNVCRHSVVSSVQLVCLLVVNHDPDQHDDPSSVVSSVVSNVVSVVVVVSSVVSVCVCQFFPDDDACDFALQSVQPDDQAAEEEAPDDVVLVCLVPDPPPSSVSVNVCQVPDPPHRYDNDVVVQVVVSNPVNGRYMYMDMPLVQLQVCLEPPNGMHIHYDHPDMIGGTMIGGPPDDSRVSSNVSSVVCVVVCNSVVSSCCRRVNVGPDHDPCSDTRPDGDDDDCSNHVNVVVVVVVVVVVVVVVVVVVVVVVVD/DLVVLLVLLLVLLVLLLVLLVCLQPPQQFKWFADQVPPVRHATWRGHQFWIAGPDDPSHRPIGGDDLDPDDADQVCGDVSNVLSVCSNVVVLSVLLSVLSVQLSVLSVCCVPVVVDLCSLVSSLVSLLSSLVSLVVSVVSVVVSVDPVPIDMDTDDSNVSSVSSSVSSNVSSVSSVVSSVVVVVVVD/DLVVLLVLLLVLLVLLLVLLVCLQPPQQFKWFADQVPPVRHATWRGHQFWIAGPDDPSHRPIGGDDLDPDDADQVCGDVSNVLSVCSNVVVLSVLLSVLSVQLSVLSVCCVPVVVDLCSLVSSLVSLLSSLVSLVVSVVSVVVSPDPVPIDMDTDDSNVSSVSSSVSSNVSSVSSVVSSVVVVVVVD/DEAEEADDPQAWDQDPPCVPPVDQVRIDHLLVVVVVLLCVQVVDDYGYDYDPDRDAWDADDVVRAIDDVLNCFLVVVDFWYRYFHWDDDVSCVFFPWFDFLDKWFKFKKAFADDDDQDAQVCLCVLDDVVVVVVVVVLLQVLLVQLQVCCVPPNVCRHSVVSSVQLVCLLVVNHDPDQHDDPSSVVSSVVSNVVSVVVVVSSVVSVVVCQQFPDDDACDFALQSVLVDDQAAEEDAPDDPVLVCLVPDPPPSSVSNNVCQVPDPDHRYDNDVVVQVVCNNPVNGRYMYIDMPLVQLQCCLPPPNGMHIHYGHPDMIGTTMIGGPPRPSRVSSNVSSVVCVVVCVSVVSSCCRRVNVRNDHPPDPDGRPDGDDDDCSNHVNVVVVVVVVVVVVVVVVVVVVVVVVD/DDAFEEEEADDPQQKHADPPQVVDDWLVRIHHLQSVVVVLLCVLVVHHYTYDYWPVRDAWDADPVVRAIGTPLNCFQVVVGFKYRYQHWDDDVSVVFWPWFDFLDKWFKFKKFFADDPDQCDFVVLCVLDDVVVVVVVVVVLLVLLVQLQCVQPVDVVVCDDSHSVVSSVQLVCLLVVHGDPDQDDDPSNVVSSVVSNVVSVVVVVSSVVSVVVVLVVVVPDDDQLALVSVQVDDQAAEEEAPDDVLLVCLVPPPDDSSVSNNVVQVPDPPRLHDNDVVVLVVCNNPVRGNYMYIDMPLVSLQVCLAPPNGMDIGYGHPDMIGGTMIGGPPDPCSVSSNVSSVVCVVVCVSVVSSCCSRQVPGPNNDPDDDDSDDDCSSVVNVVVVVVVVVVVVVVVVVVVVVPVPD/DDAFEEEEADDPQQKHADPPQVVDDWLVRIHHLQSVVVVLLCVLVVHHYTYDYWPVRDAWDADPVVRAIGTPLNCQQVVVGFKYRYQHWDDDVSVVFWPWFDFLDKWFKFKKFFADDPDQCDQVVLCVLDDVVVVVVVVVVLLVLLVQLQCVQPVDVVVCDDSHSVVSSVQLVCLLVVHGDPDQDDDPSNVVSSVVSNVVSVVVVVSSVVSVVVVLVVVVPDDDQLALVSVQVDDQAAEEEAPDDVLLVCLVPPPDDSSVSNNVVQVPDPPRLHDNDVVVLVVCNNPVRGNYMYIDMPLVSLQVCLAPPNGMDIGYGHPDMIGGTMIGGPPDPCSVSSNVSSVVCVVVCVSVVSSCCSRQVPGPNNDPDDDDSDDDCSSVVNVVVVVVVVVVVVVVVVVVVVVPVPD

GO terms:
  GO:0005515 protein binding (F, IPI)
  GO:0045202 synapse (C, IDA)
  GO:0097110 scaffold protein binding (F, IPI)
  GO:0043025 neuronal cell body (C, IDA)
  GO:0043197 dendritic spine (C, IDA)
  GO:0097060 synaptic membrane (C, IDA)
  GO:0005886 plasma membrane (C, IDA)
  GO:0030425 dendrite (C, IDA)
  GO:0001540 amyloid-beta binding (F, IPI)
  GO:0031698 beta-2 adrenergic receptor binding (F, IPI)
  GO:0004970 glutamate-gated receptor activity (F, IDA)
  GO:0004971 AMPA glutamate receptor activity (F, IDA)
  GO:0032281 AMPA glutamate receptor complex (C, IDA)
  GO:0022849 glutamate-gated calcium ion channel activity (F, IDA)
  GO:0051018 protein kinase A binding (F, IDA)
  GO:0099604 ligand-gated calcium channel activity (F, IDA)
  GO:0099092 postsynaptic density, intracellular component (C, IDA)
  GO:1990635 proximal dendrite (C, IDA)
  GO:0031594 neuromuscular junction (C, IDA)
  GO:0032279 asymmetric synapse (C, IDA)

Nearest PDB structures (foldseek):
  8ayl-assembly1_B  TM=1.000E+00  e=1.604E-74  Rattus norvegicus
  7ocd-assembly1_B  TM=9.923E-01  e=2.143E-69  Rattus norvegicus
  8c1q-assembly1_D  TM=9.954E-01  e=1.656E-68  Rattus norvegicus
  7qhb-assembly1_D  TM=8.658E-01  e=1.952E-70  Rattus norvegicus
  8ss3-assembly1_C  TM=6.952E-01  e=3.792E-66  Rattus norvegicus